Protein 3ACZ (pdb70)

Nearest PDB structures (foldseek):
  8jui-assembly1_A  TM=9.664E-01  e=5.384E-48  Bacillus cereus ATCC 14579
  7md9-assembly1_H  TM=9.501E-01  e=7.518E-49  Staphylococcus aureus
  7md1-assembly1_H  TM=9.502E-01  e=7.787E-48  Staphylococcus aureus
  7mcb-assembly1_H  TM=9.498E-01  e=2.084E-47  Staphylococcus aureus
  7mcl-assembly1_H  TM=9.515E-01  e=4.803E-46  Staphylococcus aureus

Organism: Entamoeba histolytica (NCBI:txid5759)

B-factor: mean 26.92, std 12.92, range [2.0, 111.75]

Sequence (1540 aa):
AQDITTTLLHPKGDHVLHSHAYPIFQTSTFCCFDSTQQGADLFMMGKGEGHIYSRLGNPTVEQFEEMVCSIEGAAGSAAFGSGMGAISSSTLAFLQKGDHLIAGDTLYGCTVSLFTHWLPRFGIEVDLIDTSDVEKVKAAWKPNTKMVYLESPANPTCKVSDIKGIAVVCHERGARLVVDATFTSPCFLKPLELGADIALHSVSYINGHGDVIGGVSSAKTAEDIATIKFYRKDAGSLMAPMDAFLCARGMKTLPIRMQIHMENGLKVAKFLEQHEKIVKVNHPGLESFPGHDIAKKQMTGYGSTFLFEMKSFEAAKKLMEHLKVCTLAVSLGCCVDTLIEHPASMTHAAVPENIMRKQGITPELVRISVGIENVDDIIADLKQALELWAQDITTTLLHPKGDHVLHSHAYPIFQTSTFCCFDSTQQGADLFMMGKGEGHIYSRLGNPTVEQFEEMVCSIEGAAGSAAFGSGMGAISSSTLAFLQKGDHLIAGDTLYGCTVSLFTHWLPRFGIEVDLIDTSDVEKVKAAWKPNTKMVYLESPANPTCKVSDIKGIAVVCHERGARLVVDATFTSPCFLKPLELGADIALHSVSYINGHGDVIGGVSSAKTAEDIATIKFYRKDAGSLMAPMDAFLCARGMKTLPIRMQIHMENGLKVAKFLEQHEKIVKVNHPGLESFPGHDIAKKQMTGYGSTFLFEMKSFEAAKKLMEHLKVCTLAVSLGCCVDTLIEHPASMTHAAVPENIMRKQGITPELVRISVGIENVDDIIADLKQALELAQDITTTLLHPKGDHVLHSHAYPIFQTSTFCCFDSTQQGADLFMMGKGEGHIYSRLGNPTVEQQFEEEMVCSIEGAAGSAAFGSGMGAISSSTLAFLQKGDHLIAGDTLYGCTVSLFTHWLPRFGIEVDLIDTSDVEKVKAAWKPNTKMVYLESPANPTCKVSDIKGIAVVCHERGARLVVDATFTSPCFLKPLELGADIALHSVSYINGHGDVIGGVSSAKTAEDIATIKFYRKDAGSLMAPMDAFLCARGMKTLPIRMQIHMENGLKVAKFLEQHEKIVKVNHPGLESFPGHDIAKKQMTGYGSTFLFEMKSFEAAKKLMEHLKVCTLAVSLGCCVDTLIEHPASMTHAAVPENIMRKQGITPELVRISVGIENVDDIIADLKQALELWDITTTLLHPKGDHVLHSHAYPIFQTSTFCCFDSTQQGADLFMMGKGEGHIYSRLGNPTVEQQFEEMVCSIEGAAGSAAFGSGMGAISSSTLAFLQKGDHLIAGDTLYGCTVSLFTHWLPRFGIEVDLIDTSDVEKVKAAWKPNTKMVYLESPANPTCKVSDIKGIAVVCHERGARLVVDATFTSPCFLKPLELGADIALHSVSYINGHGDVIGGVSSAKTAEDIATIKFYRKDAGSLMAPMDAFLCARGMKTLPIRMQIHMENGLKVAKFLEQHEKIVKVNHPGLESFPGHDIAKKQMTGYGSTFLFEMKSFEAAKKLMEHLKVCTLAVSLGCCVDTLIEHPASMTHAAVPENIMRKQGITPELVRISVGIENVDDIIADLKQALEL

Structure (mmCIF, N/CA/C/O backbone):
data_3ACZ
#
_entry.id   3ACZ
#
_cell.length_a   99.285
_cell.length_b   85.336
_cell.length_c   114.620
_cell.angle_alpha   90.000
_cell.angle_beta   101.960
_cell.angle_gamma   90.000
#
_symmetry.space_group_name_H-M   'P 1 21 1'
#
loop_
_entity.id
_entity.type
_entity.pdbx_description
1 polymer 'Methionine gamma-lyase'
2 non-polymer 'SULFATE ION'
3 non-polymer GLYCEROL
4 water water
#
loop_
_atom_site.group_PDB
_atom_site.id
_atom_site.type_symbol
_atom_site.label_atom_id
_atom_site.label_alt_id
_atom_site.label_comp_id
_atom_site.label_asym_id
_atom_site.label_entity_id
_atom_site.label_seq_id
_atom_site.pdbx_PDB_ins_code
_atom_site.Cartn_x
_atom_site.Cartn_y
_atom_site.Cartn_z
_atom_site.occupancy
_atom_site.B_iso_or_equiv
_atom_site.auth_seq_id
_atom_site.auth_comp_id
_atom_site.auth_asym_id
_atom_site.auth_atom_id
_atom_site.pdbx_PDB_model_num
ATOM 1 N N . ALA A 1 3 ? 0.230 -16.476 62.891 1.00 39.59 3 ALA A N 1
ATOM 2 C CA . ALA A 1 3 ? 0.182 -16.193 61.413 1.00 38.41 3 ALA A CA 1
ATOM 3 C C . ALA A 1 3 ? 1.432 -15.437 60.895 1.00 36.02 3 ALA A C 1
ATOM 4 O O . ALA A 1 3 ? 2.053 -14.641 61.609 1.00 36.70 3 ALA A O 1
ATOM 6 N N . GLN A 1 4 ? 1.802 -15.705 59.653 1.00 33.19 4 GLN A N 1
ATOM 7 C CA . GLN A 1 4 ? 3.018 -15.144 59.085 1.00 29.72 4 GLN A CA 1
ATOM 8 C C . GLN A 1 4 ? 2.856 -13.618 58.906 1.00 27.62 4 GLN A C 1
ATOM 9 O O . GLN A 1 4 ? 1.777 -13.124 58.574 1.00 26.77 4 GLN A O 1
ATOM 15 N N . ASP A 1 5 ? 3.929 -12.885 59.163 1.00 24.22 5 ASP A N 1
ATOM 16 C CA . ASP A 1 5 ? 3.897 -11.436 59.112 1.00 22.39 5 ASP A CA 1
ATOM 17 C C . ASP A 1 5 ? 3.722 -10.889 57.685 1.00 21.04 5 ASP A C 1
ATOM 18 O O . ASP A 1 5 ? 4.158 -11.507 56.696 1.00 19.34 5 ASP A O 1
ATOM 23 N N . ILE A 1 6 ? 3.045 -9.745 57.565 1.00 20.14 6 ILE A N 1
ATOM 24 C CA . ILE A 1 6 ? 2.889 -9.131 56.243 1.00 19.83 6 ILE A CA 1
ATOM 25 C C . ILE A 1 6 ? 4.236 -8.842 55.553 1.00 18.91 6 ILE A C 1
ATOM 26 O O . ILE A 1 6 ? 4.325 -8.877 54.326 1.00 17.06 6 ILE A O 1
ATOM 31 N N . THR A 1 7 ? 5.282 -8.513 56.319 1.00 18.15 7 THR A N 1
ATOM 32 C CA . THR A 1 7 ? 6.602 -8.288 55.686 1.00 19.88 7 THR A CA 1
ATOM 33 C C . THR A 1 7 ? 7.014 -9.526 54.902 1.00 19.19 7 THR A C 1
ATOM 34 O O . THR A 1 7 ? 7.403 -9.465 53.716 1.00 19.09 7 THR A O 1
ATOM 38 N N . THR A 1 8 ? 6.856 -10.680 55.550 1.00 17.66 8 THR A N 1
ATOM 39 C CA . THR A 1 8 ? 7.192 -11.952 54.945 1.00 17.04 8 THR A CA 1
ATOM 40 C C . THR A 1 8 ? 6.310 -12.309 53.738 1.00 17.61 8 THR A C 1
ATOM 41 O O . THR A 1 8 ? 6.818 -12.729 52.701 1.00 17.18 8 THR A O 1
ATOM 45 N N . THR A 1 9 ? 4.996 -12.132 53.869 1.00 16.80 9 THR A N 1
ATOM 46 C CA . THR A 1 9 ? 4.024 -12.366 52.751 1.00 18.76 9 THR A CA 1
ATOM 47 C C . THR A 1 9 ? 4.352 -11.598 51.461 1.00 18.38 9 THR A C 1
ATOM 48 O O . THR A 1 9 ? 4.318 -12.163 50.350 1.00 18.16 9 THR A O 1
ATOM 52 N N . LEU A 1 10 ? 4.654 -10.317 51.611 1.00 16.51 10 LEU A N 1
ATOM 53 C CA . LEU A 1 10 ? 4.983 -9.473 50.447 1.00 17.43 10 LEU A CA 1
ATOM 54 C C . LEU A 1 10 ? 6.301 -9.856 49.778 1.00 16.81 10 LEU A C 1
ATOM 55 O O . LEU A 1 10 ? 6.452 -9.701 48.530 1.00 18.44 10 LEU A O 1
ATOM 60 N N . LEU A 1 11 ? 7.218 -10.419 50.566 1.00 16.84 11 LEU A N 1
ATOM 61 C CA . LEU A 1 11 ? 8.522 -10.867 50.060 1.00 17.30 11 LEU A CA 1
ATOM 62 C C . LEU A 1 11 ? 8.438 -12.280 49.449 1.00 18.90 11 LEU A C 1
ATOM 63 O O . LEU A 1 11 ? 9.338 -12.701 48.712 1.00 19.44 11 LEU A O 1
ATOM 68 N N . HIS A 1 12 ? 7.337 -12.983 49.716 1.00 19.02 12 HIS A N 1
ATOM 69 C CA . HIS A 1 12 ? 7.112 -14.351 49.201 1.00 20.60 12 HIS A CA 1
ATOM 70 C C . HIS A 1 12 ? 5.725 -14.531 48.563 1.00 21.55 12 HIS A C 1
ATOM 71 O O . HIS A 1 12 ? 4.900 -15.280 49.088 1.00 20.01 12 HIS A O 1
ATOM 78 N N . PRO A 1 13 ? 5.468 -13.825 47.441 1.00 23.37 13 PRO A N 1
ATOM 79 C CA . PRO A 1 13 ? 4.136 -13.906 46.830 1.00 24.93 13 PRO A CA 1
ATOM 80 C C . PRO A 1 13 ? 3.908 -15.284 46.222 1.00 26.95 13 PRO A C 1
ATOM 81 O O . PRO A 1 13 ? 4.862 -15.924 45.762 1.00 27.31 13 PRO A O 1
ATOM 85 N N . LYS A 1 14 ? 2.668 -15.757 46.272 1.00 28.93 14 LYS A N 1
ATOM 86 C CA . LYS A 1 14 ? 2.310 -17.023 45.639 1.00 31.70 14 LYS A CA 1
ATOM 87 C C . LYS A 1 14 ? 2.600 -16.996 44.129 1.00 32.35 14 LYS A C 1
ATOM 88 O O . LYS A 1 14 ? 2.541 -15.950 43.495 1.00 32.63 14 LYS A O 1
ATOM 94 N N . GLY A 1 15 ? 2.917 -18.144 43.557 1.00 33.61 15 GLY A N 1
ATOM 95 C CA . GLY A 1 15 ? 3.144 -18.214 42.102 1.00 34.45 15 GLY A CA 1
ATOM 96 C C . GLY A 1 15 ? 4.433 -18.949 41.812 1.00 35.27 15 GLY A C 1
ATOM 97 O O . GLY A 1 15 ? 5.344 -18.984 42.645 1.00 35.16 15 GLY A O 1
ATOM 98 N N . ASP A 1 16 ? 4.517 -19.572 40.641 1.00 35.32 16 ASP A N 1
ATOM 99 C CA . ASP A 1 16 ? 5.753 -20.242 40.253 1.00 34.86 16 ASP A CA 1
ATOM 100 C C . ASP A 1 16 ? 6.714 -19.210 39.729 1.00 31.88 16 ASP A C 1
ATOM 101 O O . ASP A 1 16 ? 6.295 -18.183 39.206 1.00 32.44 16 ASP A O 1
ATOM 106 N N . HIS A 1 17 ? 8.004 -19.475 39.890 1.00 29.42 17 HIS A N 1
ATOM 107 C CA . HIS A 1 17 ? 9.008 -18.675 39.211 1.00 26.87 17 HIS A CA 1
ATOM 108 C C . HIS A 1 17 ? 8.928 -18.925 37.701 1.00 25.63 17 HIS A C 1
ATOM 109 O O . HIS A 1 17 ? 8.492 -19.996 37.268 1.00 25.90 17 HIS A O 1
ATOM 116 N N . VAL A 1 18 ? 9.336 -17.928 36.920 1.00 22.26 18 VAL A N 1
ATOM 117 C CA . VAL A 1 18 ? 9.408 -18.031 35.483 1.00 20.67 18 VAL A CA 1
ATOM 118 C C . VAL A 1 18 ? 10.860 -18.286 35.062 1.00 20.62 18 VAL A C 1
ATOM 119 O O . VAL A 1 18 ? 11.758 -17.445 35.344 1.00 19.22 18 VAL A O 1
ATOM 123 N N . LEU A 1 19 ? 11.071 -19.417 34.372 1.00 20.49 19 LEU A N 1
ATOM 124 C CA . LEU A 1 19 ? 12.396 -19.913 33.959 1.00 20.64 19 LEU A CA 1
ATOM 125 C C . LEU A 1 19 ? 13.408 -19.861 35.125 1.00 20.32 19 LEU A C 1
ATOM 126 O O . LEU A 1 19 ? 14.599 -19.526 34.931 1.00 19.03 19 LEU A O 1
ATOM 131 N N . HIS A 1 20 ? 12.908 -20.168 36.326 1.00 19.36 20 HIS A N 1
ATOM 132 C CA . HIS A 1 20 ? 13.675 -20.198 37.573 1.00 19.33 20 HIS A CA 1
ATOM 133 C C . HIS A 1 20 ? 14.210 -18.834 38.004 1.00 18.99 20 HIS A C 1
ATOM 134 O O . HIS A 1 20 ? 15.015 -18.737 38.962 1.00 17.99 20 HIS A O 1
ATOM 141 N N . SER A 1 21 ? 13.722 -17.772 37.366 1.00 17.53 21 SER A N 1
ATOM 142 C CA . SER A 1 21 ? 14.160 -16.440 37.743 1.00 17.42 21 SER A CA 1
ATOM 143 C C . SER A 1 21 ? 13.761 -16.120 39.177 1.00 17.59 21 SER A C 1
ATOM 144 O O . SER A 1 21 ? 12.616 -16.369 39.585 1.00 18.05 21 SER A O 1
ATOM 147 N N . HIS A 1 22 ? 14.704 -15.565 39.935 1.00 17.11 22 HIS A N 1
ATOM 148 C CA . HIS A 1 22 ? 14.422 -15.130 41.296 1.00 17.15 22 HIS A CA 1
ATOM 149 C C . HIS A 1 22 ? 13.524 -13.877 41.255 1.00 16.92 22 HIS A C 1
ATOM 150 O O . HIS A 1 22 ? 12.428 -13.897 41.815 1.00 16.20 22 HIS A O 1
ATOM 157 N N . ALA A 1 23 ? 13.938 -12.822 40.559 1.00 16.23 23 ALA A N 1
ATOM 158 C CA . ALA A 1 23 ? 13.017 -11.694 40.373 1.00 16.65 23 ALA A CA 1
ATOM 159 C C . ALA A 1 23 ? 11.967 -12.075 39.307 1.00 15.97 23 ALA A C 1
ATOM 160 O O . ALA A 1 23 ? 12.252 -12.831 38.378 1.00 16.92 23 ALA A O 1
ATOM 162 N N . TYR A 1 24 ? 10.746 -11.575 39.462 1.00 15.18 24 TYR A N 1
ATOM 163 C CA . TYR A 1 24 ? 9.703 -11.876 38.520 1.00 15.27 24 TYR A CA 1
ATOM 164 C C . TYR A 1 24 ? 9.955 -11.037 37.229 1.00 14.84 24 TYR A C 1
ATOM 165 O O . TYR A 1 24 ? 10.136 -9.822 37.300 1.00 14.70 24 TYR A O 1
ATOM 174 N N . PRO A 1 25 ? 10.052 -11.693 36.054 1.00 15.19 25 PRO A N 1
ATOM 175 C CA . PRO A 1 25 ? 10.392 -10.959 34.830 1.00 15.39 25 PRO A CA 1
ATOM 176 C C . PRO A 1 25 ? 9.390 -9.854 34.440 1.00 15.28 25 PRO A C 1
ATOM 177 O O . PRO A 1 25 ? 8.224 -9.866 34.852 1.00 15.14 25 PRO A O 1
ATOM 181 N N . ILE A 1 26 ? 9.849 -8.936 33.600 1.00 15.46 26 ILE A N 1
ATOM 182 C CA . ILE A 1 26 ? 9.015 -7.867 33.071 1.00 15.48 26 ILE A CA 1
ATOM 183 C C . ILE A 1 26 ? 8.510 -8.377 31.734 1.00 16.21 26 ILE A C 1
ATOM 184 O O . ILE A 1 26 ? 9.312 -8.554 30.781 1.00 16.15 26 ILE A O 1
ATOM 189 N N . PHE A 1 27 ? 7.192 -8.588 31.659 1.00 15.79 27 PHE A N 1
ATOM 190 C CA . PHE A 1 27 ? 6.598 -9.087 30.428 1.00 17.79 27 PHE A CA 1
ATOM 191 C C . PHE A 1 27 ? 6.202 -7.901 29.558 1.00 18.14 27 PHE A C 1
ATOM 192 O O . PHE A 1 27 ? 5.017 -7.543 29.474 1.00 19.56 27 PHE A O 1
ATOM 200 N N . GLN A 1 28 ? 7.212 -7.291 28.946 1.00 18.14 28 GLN A N 1
ATOM 201 C CA . GLN A 1 28 ? 7.027 -6.175 28.023 1.00 17.93 28 GLN A CA 1
ATOM 202 C C . GLN A 1 28 ? 6.554 -6.737 26.681 1.00 18.91 28 GLN A C 1
ATOM 203 O O . GLN A 1 28 ? 7.327 -6.832 25.716 1.00 17.74 28 GLN A O 1
ATOM 209 N N . THR A 1 29 ? 5.266 -7.086 26.633 1.00 19.18 29 THR A N 1
ATOM 210 C CA . THR A 1 29 ? 4.696 -7.708 25.462 1.00 19.62 29 THR A CA 1
ATOM 211 C C . THR A 1 29 ? 3.296 -7.177 25.294 1.00 21.00 29 THR A C 1
ATOM 212 O O . THR A 1 29 ? 2.661 -6.756 26.269 1.00 19.76 29 THR A O 1
ATOM 216 N N . SER A 1 30 ? 2.827 -7.168 24.054 1.00 20.79 30 SER A N 1
ATOM 217 C CA . SER A 1 30 ? 1.446 -6.784 23.844 1.00 21.80 30 SER A CA 1
ATOM 218 C C . SER A 1 30 ? 0.609 -8.074 23.788 1.00 22.32 30 SER A C 1
ATOM 219 O O . SER A 1 30 ? -0.400 -8.185 24.515 1.00 23.46 30 SER A O 1
ATOM 222 N N . THR A 1 31 ? 1.066 -9.083 23.042 1.00 21.20 31 THR A N 1
ATOM 223 C CA . THR A 1 31 ? 0.262 -10.316 22.869 1.00 22.15 31 THR A CA 1
ATOM 224 C C . THR A 1 31 ? 0.952 -11.640 23.301 1.00 22.28 31 THR A C 1
ATOM 225 O O . THR A 1 31 ? 2.124 -11.639 23.693 1.00 20.47 31 THR A O 1
ATOM 229 N N . PHE A 1 32 ? 0.199 -12.742 23.263 1.00 23.03 32 PHE A N 1
ATOM 230 C CA . PHE A 1 32 ? 0.674 -14.073 23.689 1.00 24.06 32 PHE A CA 1
ATOM 231 C C . PHE A 1 32 ? 0.332 -15.080 22.587 1.00 25.82 32 PHE A C 1
ATOM 232 O O . PHE A 1 32 ? -0.656 -14.886 21.871 1.00 27.16 32 PHE A O 1
ATOM 240 N N . CYS A 1 33 ? 1.124 -16.148 22.464 1.00 26.00 33 CYS A N 1
ATOM 241 C CA A CYS A 1 33 ? 0.934 -17.140 21.412 0.50 26.37 33 CYS A CA 1
ATOM 242 C CA B CYS A 1 33 ? 0.911 -17.128 21.406 0.50 28.15 33 CYS A CA 1
ATOM 243 C C . CYS A 1 33 ? 0.027 -18.279 21.867 1.00 27.94 33 CYS A C 1
ATOM 244 O O . CYS A 1 33 ? 0.025 -18.657 23.054 1.00 28.42 33 CYS A O 1
ATOM 249 N N . PHE A 1 34 ? -0.737 -18.832 20.931 1.00 28.89 34 PHE A N 1
ATOM 250 C CA . PHE A 1 34 ? -1.610 -19.942 21.229 1.00 30.08 34 PHE A CA 1
ATOM 251 C C . PHE A 1 34 ? -0.981 -21.232 20.711 1.00 31.96 34 PHE A C 1
ATOM 252 O O . PHE A 1 34 ? -0.384 -21.261 19.612 1.00 32.27 34 PHE A O 1
ATOM 260 N N . ASP A 1 35 ? -1.124 -22.313 21.473 1.00 33.15 35 ASP A N 1
ATOM 261 C CA . ASP A 1 35 ? -0.701 -23.640 20.986 1.00 35.36 35 ASP A CA 1
ATOM 262 C C . ASP A 1 35 ? -1.537 -24.180 19.808 1.00 36.65 35 ASP A C 1
ATOM 263 O O . ASP A 1 35 ? -1.052 -25.002 19.017 1.00 36.97 35 ASP A O 1
ATOM 268 N N . SER A 1 36 ? -2.798 -23.750 19.723 1.00 36.76 36 SER A N 1
ATOM 269 C CA . SER A 1 36 ? -3.767 -24.319 18.768 1.00 37.86 36 SER A CA 1
ATOM 270 C C . SER A 1 36 ? -5.000 -23.439 18.743 1.00 37.97 36 SER A C 1
ATOM 271 O O . SER A 1 36 ? -5.173 -22.599 19.628 1.00 36.58 36 SER A O 1
ATOM 274 N N . THR A 1 37 ? -5.857 -23.624 17.740 1.00 39.06 37 THR A N 1
ATOM 275 C CA . THR A 1 37 ? -7.101 -22.843 17.642 1.00 39.64 37 THR A CA 1
ATOM 276 C C . THR A 1 37 ? -7.977 -23.049 18.894 1.00 39.68 37 THR A C 1
ATOM 277 O O . THR A 1 37 ? -8.498 -22.078 19.478 1.00 38.85 37 THR A O 1
ATOM 281 N N . GLN A 1 38 ? -8.100 -24.312 19.306 1.00 40.59 38 GLN A N 1
ATOM 282 C CA . GLN A 1 38 ? -8.889 -24.715 20.479 1.00 41.17 38 GLN A CA 1
ATOM 283 C C . GLN A 1 38 ? -8.395 -24.101 21.796 1.00 39.44 38 GLN A C 1
ATOM 284 O O . GLN A 1 38 ? -9.192 -23.613 22.611 1.00 39.35 38 GLN A O 1
ATOM 290 N N . GLN A 1 39 ? -7.083 -24.136 22.004 1.00 38.24 39 GLN A N 1
ATOM 291 C CA . GLN A 1 39 ? -6.492 -23.575 23.206 1.00 36.03 39 GLN A CA 1
ATOM 292 C C . GLN A 1 39 ? -6.796 -22.073 23.300 1.00 34.68 39 GLN A C 1
ATOM 293 O O . GLN A 1 39 ? -7.149 -21.584 24.370 1.00 34.10 39 GLN A O 1
ATOM 299 N N . GLY A 1 40 ? -6.694 -21.368 22.168 1.00 33.69 40 GLY A N 1
ATOM 300 C CA . GLY A 1 40 ? -7.055 -19.950 22.075 1.00 31.80 40 GLY A CA 1
ATOM 301 C C . GLY A 1 40 ? -8.529 -19.664 22.299 1.00 32.22 40 GLY A C 1
ATOM 302 O O . GLY A 1 40 ? -8.886 -18.736 23.035 1.00 31.39 40 GLY A O 1
ATOM 303 N N . ALA A 1 41 ? -9.388 -20.449 21.651 1.00 33.34 41 ALA A N 1
ATOM 304 C CA . ALA A 1 41 ? -10.832 -20.332 21.824 1.00 34.42 41 ALA A CA 1
ATOM 305 C C . ALA A 1 41 ? -11.234 -20.553 23.277 1.00 34.78 41 ALA A C 1
ATOM 306 O O . ALA A 1 41 ? -12.064 -19.810 23.812 1.00 35.07 41 ALA A O 1
ATOM 308 N N . ASP A 1 42 ? -10.640 -21.571 23.908 1.00 35.18 42 ASP A N 1
ATOM 309 C CA . ASP A 1 42 ? -10.894 -21.873 25.310 1.00 35.30 42 ASP A CA 1
ATOM 310 C C . ASP A 1 42 ? -10.524 -20.698 26.227 1.00 34.54 42 ASP A C 1
ATOM 311 O O . ASP A 1 42 ? -11.337 -20.308 27.076 1.00 34.08 42 ASP A O 1
ATOM 316 N N . LEU A 1 43 ? -9.338 -20.112 26.035 1.00 33.27 43 LEU A N 1
ATOM 317 C CA . LEU A 1 43 ? -8.913 -18.959 26.856 1.00 32.66 43 LEU A CA 1
ATOM 318 C C . LEU A 1 43 ? -9.893 -17.804 26.689 1.00 32.98 43 LEU A C 1
ATOM 319 O O . LEU A 1 43 ? -10.255 -17.162 27.668 1.00 32.60 43 LEU A O 1
ATOM 324 N N . PHE A 1 44 ? -10.350 -17.561 25.456 1.00 34.22 44 PHE A N 1
ATOM 325 C CA . PHE A 1 44 ? -11.408 -16.561 25.230 1.00 35.39 44 PHE A CA 1
ATOM 326 C C . PHE A 1 44 ? -12.747 -16.851 25.951 1.00 37.47 44 PHE A C 1
ATOM 327 O O . PHE A 1 44 ? -13.469 -15.906 26.283 1.00 37.45 44 PHE A O 1
ATOM 335 N N . MET A 1 45 ? -13.040 -18.137 26.192 1.00 38.39 45 MET A N 1
ATOM 336 C CA A MET A 1 45 ? -14.219 -18.589 26.944 0.50 40.23 45 MET A CA 1
ATOM 337 C CA B MET A 1 45 ? -14.235 -18.525 26.952 0.50 40.40 45 MET A CA 1
ATOM 338 C C . MET A 1 45 ? -13.937 -18.700 28.448 1.00 40.32 45 MET A C 1
ATOM 339 O O . MET A 1 45 ? -14.796 -19.147 29.220 1.00 41.95 45 MET A O 1
ATOM 348 N N . GLY A 1 46 ? -12.728 -18.319 28.867 1.00 39.38 46 GLY A N 1
ATOM 349 C CA . GLY A 1 46 ? -12.340 -18.403 30.276 1.00 39.26 46 GLY A CA 1
ATOM 350 C C . GLY A 1 46 ? -12.048 -19.823 30.721 1.00 39.79 46 GLY A C 1
ATOM 351 O O . GLY A 1 46 ? -12.053 -20.109 31.897 1.00 39.13 46 GLY A O 1
ATOM 352 N N . LYS A 1 47 ? -11.798 -20.705 29.763 1.00 40.68 47 LYS A N 1
ATOM 353 C CA . LYS A 1 47 ? -11.497 -22.100 30.030 1.00 42.04 47 LYS A CA 1
ATOM 354 C C . LYS A 1 47 ? -9.982 -22.332 29.935 1.00 41.30 47 LYS A C 1
ATOM 355 O O . LYS A 1 47 ? -9.329 -21.925 28.950 1.00 40.45 47 LYS A O 1
ATOM 361 N N . GLY A 1 48 ? -9.433 -22.990 30.955 1.00 40.77 48 GLY A N 1
ATOM 362 C CA . GLY A 1 48 ? -8.008 -23.303 31.012 1.00 40.29 48 GLY A CA 1
ATOM 363 C C . GLY A 1 48 ? -7.169 -22.184 31.609 1.00 39.36 48 GLY A C 1
ATOM 364 O O . GLY A 1 48 ? -7.698 -21.154 32.045 1.00 39.37 48 GLY A O 1
ATOM 365 N N . GLU A 1 49 ? -5.855 -22.394 31.635 1.00 38.52 49 GLU A N 1
ATOM 366 C CA . GLU A 1 49 ? -4.913 -21.453 32.230 1.00 37.39 49 GLU A CA 1
ATOM 367 C C . GLU A 1 49 ? -3.997 -20.867 31.151 1.00 35.51 49 GLU A C 1
ATOM 368 O O . GLU A 1 49 ? -3.575 -21.582 30.228 1.00 35.26 49 GLU A O 1
ATOM 374 N N . GLY A 1 50 ? -3.677 -19.582 31.278 1.00 32.79 50 GLY A N 1
ATOM 375 C CA . GLY A 1 50 ? -2.896 -18.892 30.256 1.00 30.85 50 GLY A CA 1
ATOM 376 C C . GLY A 1 50 ? -3.294 -17.445 30.013 1.00 28.76 50 GLY A C 1
ATOM 377 O O . GLY A 1 50 ? -4.201 -16.902 30.688 1.00 28.97 50 GLY A O 1
ATOM 378 N N . HIS A 1 51 ? -2.607 -16.829 29.055 1.00 26.10 51 HIS A N 1
ATOM 379 C CA . HIS A 1 51 ? -2.778 -15.408 28.732 1.00 24.77 51 HIS A CA 1
ATOM 380 C C . HIS A 1 51 ? -3.122 -15.226 27.261 1.00 24.88 51 HIS A C 1
ATOM 381 O O . HIS A 1 51 ? -2.923 -16.133 26.468 1.00 25.41 51 HIS A O 1
ATOM 388 N N . ILE A 1 52 ? -3.678 -14.063 26.928 1.00 24.37 52 ILE A N 1
ATOM 389 C CA . ILE A 1 52 ? -4.135 -13.762 25.580 1.00 24.70 52 ILE A CA 1
ATOM 390 C C . ILE A 1 52 ? -3.487 -12.456 25.072 1.00 23.19 52 ILE A C 1
ATOM 391 O O . ILE A 1 52 ? -2.962 -12.421 23.982 1.00 23.70 52 ILE A O 1
ATOM 396 N N . TYR A 1 53 ? -3.541 -11.394 25.882 1.00 21.57 53 TYR A N 1
ATOM 397 C CA . TYR A 1 53 ? -3.233 -10.043 25.413 1.00 21.20 53 TYR A CA 1
ATOM 398 C C . TYR A 1 53 ? -3.128 -9.174 26.664 1.00 20.84 53 TYR A C 1
ATOM 399 O O . TYR A 1 53 ? -3.965 -9.314 27.561 1.00 19.28 53 TYR A O 1
ATOM 408 N N . SER A 1 54 ? -2.117 -8.304 26.747 1.00 20.28 54 SER A N 1
ATOM 409 C CA . SER A 1 54 ? -1.802 -7.632 28.024 1.00 21.34 54 SER A CA 1
ATOM 410 C C . SER A 1 54 ? -2.928 -6.797 28.635 1.00 21.49 54 SER A C 1
ATOM 411 O O . SER A 1 54 ? -3.044 -6.706 29.868 1.00 21.30 54 SER A O 1
ATOM 414 N N . ARG A 1 55 ? -3.761 -6.190 27.782 1.00 21.63 55 ARG A N 1
ATOM 415 C CA . ARG A 1 55 ? -4.939 -5.476 28.296 1.00 22.17 55 ARG A CA 1
ATOM 416 C C . ARG A 1 55 ? -5.859 -6.399 29.126 1.00 22.52 55 ARG A C 1
ATOM 417 O O . ARG A 1 55 ? -6.391 -5.974 30.163 1.00 22.20 55 ARG A O 1
ATOM 425 N N . LEU A 1 56 ? -6.045 -7.646 28.676 1.00 21.40 56 LEU A N 1
ATOM 426 C CA . LEU A 1 56 ? -6.859 -8.603 29.439 1.00 22.24 56 LEU A CA 1
ATOM 427 C C . LEU A 1 56 ? -6.095 -9.135 30.652 1.00 21.57 56 LEU A C 1
ATOM 428 O O . LEU A 1 56 ? -6.671 -9.313 31.732 1.00 22.08 56 LEU A O 1
ATOM 433 N N . GLY A 1 57 ? -4.798 -9.365 30.483 1.00 20.83 57 GLY A N 1
ATOM 434 C CA . GLY A 1 57 ? -3.988 -9.798 31.627 1.00 21.01 57 GLY A CA 1
ATOM 435 C C . GLY A 1 57 ? -2.520 -9.924 31.276 1.00 21.09 57 GLY A C 1
ATOM 436 O O . GLY A 1 57 ? -2.157 -10.574 30.298 1.00 21.70 57 GLY A O 1
ATOM 437 N N . ASN A 1 58 ? -1.678 -9.302 32.102 1.00 20.02 58 ASN A N 1
ATOM 438 C CA . ASN A 1 58 ? -0.236 -9.362 31.899 1.00 18.29 58 ASN A CA 1
ATOM 439 C C . ASN A 1 58 ? 0.409 -10.034 33.126 1.00 17.05 58 ASN A C 1
ATOM 440 O O . ASN A 1 58 ? 0.107 -9.644 34.268 1.00 16.59 58 ASN A O 1
ATOM 445 N N . PRO A 1 59 ? 1.320 -11.008 32.914 1.00 17.33 59 PRO A N 1
ATOM 446 C CA . PRO A 1 59 ? 1.861 -11.721 34.095 1.00 17.11 59 PRO A CA 1
ATOM 447 C C . PRO A 1 59 ? 2.523 -10.800 35.155 1.00 16.57 59 PRO A C 1
ATOM 448 O O . PRO A 1 59 ? 2.339 -11.013 36.360 1.00 16.30 59 PRO A O 1
ATOM 452 N N . THR A 1 60 ? 3.273 -9.785 34.720 1.00 16.49 60 THR A N 1
ATOM 453 C CA . THR A 1 60 ? 3.967 -8.913 35.685 1.00 16.06 60 THR A CA 1
ATOM 454 C C . THR A 1 60 ? 2.973 -8.078 36.475 1.00 15.68 60 THR A C 1
ATOM 455 O O . THR A 1 60 ? 3.127 -7.830 37.683 1.00 15.35 60 THR A O 1
ATOM 459 N N . VAL A 1 61 ? 1.932 -7.612 35.796 1.00 15.77 61 VAL A N 1
ATOM 460 C CA . VAL A 1 61 ? 0.879 -6.830 36.434 1.00 15.48 61 VAL A CA 1
ATOM 461 C C . VAL A 1 61 ? 0.064 -7.711 37.402 1.00 15.64 61 VAL A C 1
ATOM 462 O O . VAL A 1 61 ? -0.260 -7.297 38.529 1.00 15.06 61 VAL A O 1
ATOM 466 N N . GLU A 1 62 ? -0.267 -8.930 36.960 1.00 16.52 62 GLU A N 1
ATOM 467 C CA . GLU A 1 62 ? -0.970 -9.910 37.823 1.00 16.01 62 GLU A CA 1
ATOM 468 C C . GLU A 1 62 ? -0.227 -10.224 39.135 1.00 16.95 62 GLU A C 1
ATOM 469 O O . GLU A 1 62 ? -0.853 -10.337 40.191 1.00 16.42 62 GLU A O 1
ATOM 475 N N . GLN A 1 63 ? 1.096 -10.333 39.068 1.00 17.20 63 GLN A N 1
ATOM 476 C CA . GLN A 1 63 ? 1.951 -10.489 40.239 1.00 17.92 63 GLN A CA 1
ATOM 477 C C . GLN A 1 63 ? 1.758 -9.369 41.257 1.00 16.85 63 GLN A C 1
ATOM 478 O O . GLN A 1 63 ? 1.618 -9.621 42.455 1.00 15.08 63 GLN A O 1
ATOM 484 N N . PHE A 1 64 ? 1.758 -8.130 40.774 1.00 15.57 64 PHE A N 1
ATOM 485 C CA . PHE A 1 64 ? 1.530 -6.987 41.635 1.00 15.15 64 PHE A CA 1
ATOM 486 C C . PHE A 1 64 ? 0.088 -7.021 42.175 1.00 15.75 64 PHE A C 1
ATOM 487 O O . PHE A 1 64 ? -0.149 -6.770 43.366 1.00 14.98 64 PHE A O 1
ATOM 495 N N . GLU A 1 65 ? -0.880 -7.367 41.316 1.00 14.59 65 GLU A N 1
ATOM 496 C CA . GLU A 1 65 ? -2.256 -7.476 41.792 1.00 14.57 65 GLU A CA 1
ATOM 497 C C . GLU A 1 65 ? -2.374 -8.494 42.931 1.00 14.65 65 GLU A C 1
ATOM 498 O O . GLU A 1 65 ? -3.091 -8.258 43.906 1.00 14.53 65 GLU A O 1
ATOM 504 N N . GLU A 1 66 ? -1.721 -9.641 42.771 1.00 14.88 66 GLU A N 1
ATOM 505 C CA . GLU A 1 66 ? -1.696 -10.658 43.843 1.00 16.25 66 GLU A CA 1
ATOM 506 C C . GLU A 1 66 ? -1.123 -10.138 45.159 1.00 15.74 66 GLU A C 1
ATOM 507 O O . GLU A 1 66 ? -1.623 -10.486 46.236 1.00 14.92 66 GLU A O 1
ATOM 513 N N . MET A 1 67 ? -0.078 -9.319 45.089 1.00 15.86 67 MET A N 1
ATOM 514 C CA . MET A 1 67 ? 0.518 -8.807 46.335 1.00 16.00 67 MET A CA 1
ATOM 515 C C . MET A 1 67 ? -0.491 -7.907 47.078 1.00 15.85 67 MET A C 1
ATOM 516 O O . MET A 1 67 ? -0.657 -8.020 48.311 1.00 15.23 67 MET A O 1
ATOM 521 N N . VAL A 1 68 ? -1.157 -7.020 46.334 1.00 15.18 68 VAL A N 1
ATOM 522 C CA . VAL A 1 68 ? -2.145 -6.132 46.951 1.00 14.71 68 VAL A CA 1
ATOM 523 C C . VAL A 1 68 ? -3.332 -6.930 47.489 1.00 14.74 68 VAL A C 1
ATOM 524 O O . VAL A 1 68 ? -3.787 -6.727 48.624 1.00 14.32 68 VAL A O 1
ATOM 528 N N . CYS A 1 69 ? -3.784 -7.908 46.708 1.00 15.45 69 CYS A N 1
ATOM 529 C CA . CYS A 1 69 ? -4.900 -8.724 47.121 1.00 15.88 69 CYS A CA 1
ATOM 530 C C . CYS A 1 69 ? -4.599 -9.417 48.451 1.00 17.41 69 CYS A C 1
ATOM 531 O O . CYS A 1 69 ? -5.490 -9.500 49.312 1.00 17.88 69 CYS A O 1
ATOM 534 N N . SER A 1 70 ? -3.346 -9.852 48.636 1.00 17.40 70 SER A N 1
ATOM 535 C CA . SER A 1 70 ? -2.945 -10.579 49.845 1.00 19.02 70 SER A CA 1
ATOM 536 C C . SER A 1 70 ? -2.947 -9.651 51.054 1.00 18.08 70 SER A C 1
ATOM 537 O O . SER A 1 70 ? -3.267 -10.083 52.150 1.00 20.32 70 SER A O 1
ATOM 540 N N . ILE A 1 71 ? -2.583 -8.395 50.889 1.00 17.02 71 ILE A N 1
ATOM 541 C CA . ILE A 1 71 ? -2.594 -7.506 52.069 1.00 16.76 71 ILE A CA 1
ATOM 542 C C . ILE A 1 71 ? -4.013 -6.979 52.374 1.00 17.07 71 ILE A C 1
ATOM 543 O O . ILE A 1 71 ? -4.366 -6.777 53.540 1.00 16.65 71 ILE A O 1
ATOM 548 N N . GLU A 1 72 ? -4.833 -6.793 51.335 1.00 15.72 72 GLU A N 1
ATOM 549 C CA . GLU A 1 72 ? -6.224 -6.325 51.531 1.00 16.59 72 GLU A CA 1
ATOM 550 C C . GLU A 1 72 ? -7.145 -7.393 52.084 1.00 17.40 72 GLU A C 1
ATOM 551 O O . GLU A 1 72 ? -8.176 -7.061 52.657 1.00 18.09 72 GLU A O 1
ATOM 557 N N . GLY A 1 73 ? -6.802 -8.661 51.889 1.00 17.49 73 GLY A N 1
ATOM 558 C CA . GLY A 1 73 ? -7.705 -9.769 52.258 1.00 17.68 73 GLY A CA 1
ATOM 559 C C . GLY A 1 73 ? -8.892 -9.816 51.287 1.00 18.41 73 GLY A C 1
ATOM 560 O O . GLY A 1 73 ? -10.025 -10.115 51.680 1.00 17.51 73 GLY A O 1
ATOM 561 N N . ALA A 1 74 ? -8.642 -9.525 50.009 1.00 16.78 74 ALA A N 1
ATOM 562 C CA . ALA A 1 74 ? -9.719 -9.430 49.010 1.00 16.44 74 ALA A CA 1
ATOM 563 C C . ALA A 1 74 ? -9.960 -10.722 48.211 1.00 16.86 74 ALA A C 1
ATOM 564 O O . ALA A 1 74 ? -9.183 -11.668 48.296 1.00 16.20 74 ALA A O 1
ATOM 566 N N . ALA A 1 75 ? -11.004 -10.718 47.376 1.00 16.10 75 ALA A N 1
ATOM 567 C CA . ALA A 1 75 ? -11.251 -11.831 46.431 1.00 16.27 75 ALA A CA 1
ATOM 568 C C . ALA A 1 75 ? -10.345 -11.638 45.204 1.00 17.32 75 ALA A C 1
ATOM 569 O O . ALA A 1 7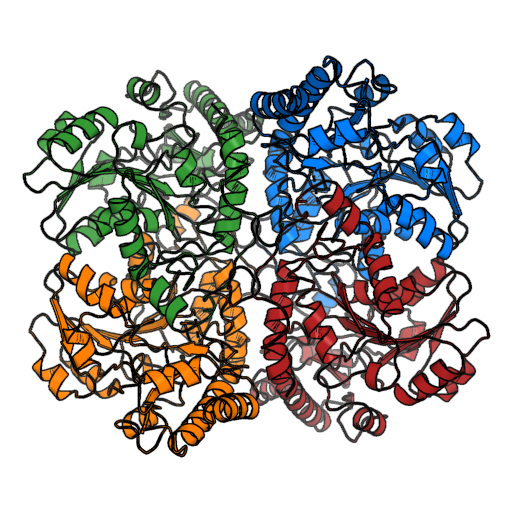5 ? -9.948 -12.606 44.567 1.00 16.13 75 ALA A O 1
ATOM 571 N N . GLY A 1 76 ? -10.013 -10.382 44.883 1.00 15.47 76 GLY A N 1
ATOM 572 C CA . GLY A 1 76 ? -9.143 -10.117 43.744 1.00 15.64 76 GLY A CA 1
ATOM 573 C C . GLY A 1 76 ? -8.771 -8.657 43.712 1.00 15.36 76 GLY A C 1
ATOM 574 O O . GLY A 1 76 ? -9.471 -7.834 44.311 1.00 15.54 76 GLY A O 1
ATOM 575 N N . SER A 1 77 ? -7.702 -8.329 42.989 1.00 14.92 77 SER A N 1
ATOM 576 C CA . SER A 1 77 ? -7.308 -6.940 42.808 1.00 14.66 77 SER A CA 1
ATOM 577 C C . SER A 1 77 ? -7.083 -6.624 41.334 1.00 14.79 77 SER A C 1
ATOM 578 O O . SER A 1 77 ? -6.702 -7.495 40.577 1.00 15.01 77 SER A O 1
ATOM 581 N N . ALA A 1 78 ? -7.288 -5.366 40.960 1.00 14.71 78 ALA A N 1
ATOM 582 C CA . ALA A 1 78 ? -7.050 -4.913 39.591 1.00 14.90 78 ALA A CA 1
ATOM 583 C C . ALA A 1 78 ? -6.129 -3.682 39.659 1.00 14.77 78 ALA A C 1
ATOM 584 O O . ALA A 1 78 ? -6.420 -2.730 40.408 1.00 14.54 78 ALA A O 1
ATOM 586 N N . ALA A 1 79 ? -5.038 -3.711 38.881 1.00 14.80 79 ALA A N 1
ATOM 587 C CA . ALA A 1 79 ? -4.114 -2.556 38.760 1.00 14.72 79 ALA A CA 1
ATOM 588 C C . ALA A 1 79 ? -4.497 -1.655 37.588 1.00 15.03 79 ALA A C 1
ATOM 589 O O . ALA A 1 79 ? -5.032 -2.149 36.567 1.00 16.69 79 ALA A O 1
ATOM 591 N N . PHE A 1 80 ? -4.198 -0.362 37.714 1.00 15.00 80 PHE A N 1
ATOM 592 C CA . PHE A 1 80 ? -4.574 0.666 36.722 1.00 15.36 80 PHE A CA 1
ATOM 593 C C . PHE A 1 80 ? -3.386 1.597 36.446 1.00 15.45 80 PHE A C 1
ATOM 594 O O . PHE A 1 80 ? -2.384 1.620 37.204 1.00 15.19 80 PHE A O 1
ATOM 602 N N . GLY A 1 81 ? -3.525 2.387 35.384 1.00 16.02 81 GLY A N 1
ATOM 603 C CA . GLY A 1 81 ? -2.534 3.368 34.989 1.00 16.42 81 GLY A CA 1
ATOM 604 C C . GLY A 1 81 ? -2.459 4.515 35.999 1.00 16.21 81 GLY A C 1
ATOM 605 O O . GLY A 1 81 ? -1.529 5.312 35.959 1.00 16.86 81 GLY A O 1
ATOM 606 N N . SER A 1 82 ? -3.409 4.596 36.924 1.00 15.72 82 SER A N 1
ATOM 607 C CA . SER A 1 82 ? -3.393 5.704 37.897 1.00 15.66 82 SER A CA 1
ATOM 608 C C . SER A 1 82 ? -4.455 5.441 38.955 1.00 15.39 82 SER A C 1
ATOM 609 O O . SER A 1 82 ? -5.348 4.629 38.737 1.00 15.61 82 SER A O 1
ATOM 612 N N . GLY A 1 83 ? -4.332 6.106 40.102 1.00 15.25 83 GLY A N 1
ATOM 613 C CA . GLY A 1 83 ? -5.359 6.108 41.147 1.00 15.10 83 GLY A CA 1
ATOM 614 C C . GLY A 1 83 ? -6.681 6.523 40.494 1.00 15.41 83 GLY A C 1
ATOM 615 O O . GLY A 1 83 ? -7.723 5.911 40.762 1.00 15.33 83 GLY A O 1
ATOM 616 N N . MET A 1 84 ? -6.662 7.557 39.646 1.00 15.85 84 MET A N 1
ATOM 617 C CA . MET A 1 84 ? -7.909 7.984 39.026 1.00 16.23 84 MET A CA 1
ATOM 618 C C . MET A 1 84 ? -8.505 6.881 38.155 1.00 16.25 84 MET A C 1
ATOM 619 O O . MET A 1 84 ? -9.732 6.779 38.103 1.00 16.59 84 MET A O 1
ATOM 624 N N . GLY A 1 85 ? -7.664 6.062 37.486 1.00 16.17 85 GLY A N 1
ATOM 625 C CA . GLY A 1 85 ? -8.157 4.891 36.739 1.00 16.21 85 GLY A CA 1
ATOM 626 C C . GLY A 1 85 ? -8.883 3.939 37.693 1.00 16.54 85 GLY A C 1
ATOM 627 O O . GLY A 1 85 ? -9.977 3.429 37.377 1.00 16.81 85 GLY A O 1
ATOM 628 N N . ALA A 1 86 ? -8.286 3.712 38.860 1.00 15.43 86 ALA A N 1
ATOM 629 C CA . ALA A 1 86 ? -8.902 2.860 39.903 1.00 15.24 86 ALA A CA 1
ATOM 630 C C . ALA A 1 86 ? -10.248 3.431 40.386 1.00 15.79 86 ALA A C 1
ATOM 631 O O . ALA A 1 86 ? -11.223 2.677 40.543 1.00 16.03 86 ALA A O 1
ATOM 633 N N . ILE A 1 87 ? -10.280 4.745 40.638 1.00 15.91 87 ILE A N 1
ATOM 634 C CA . ILE A 1 87 ? -11.490 5.405 41.159 1.00 16.12 87 ILE A CA 1
ATOM 635 C C . ILE A 1 87 ? -12.625 5.383 40.114 1.00 16.44 87 ILE A C 1
ATOM 636 O O . ILE A 1 87 ? -13.761 4.976 40.424 1.00 16.01 87 ILE A O 1
ATOM 641 N N . SER A 1 88 ? -12.317 5.794 38.879 1.00 16.32 88 SER A N 1
ATOM 642 C CA . SER A 1 88 ? -13.281 5.695 37.783 1.00 17.89 88 SER A CA 1
ATOM 643 C C . SER A 1 88 ? -13.828 4.281 37.593 1.00 17.79 88 SER A C 1
ATOM 644 O O . SER A 1 88 ? -15.045 4.065 37.428 1.00 17.77 88 SER A O 1
ATOM 647 N N . SER A 1 89 ? -12.920 3.317 37.619 1.00 17.02 89 SER A N 1
ATOM 648 C CA . SER A 1 89 ? -13.306 1.918 37.357 1.00 18.08 89 SER A CA 1
ATOM 649 C C . SER A 1 89 ? -14.019 1.229 38.528 1.00 17.58 89 SER A C 1
ATOM 650 O O . SER A 1 89 ? -14.638 0.196 38.320 1.00 20.49 89 SER A O 1
ATOM 653 N N . SER A 1 90 ? -13.922 1.774 39.740 1.00 17.42 90 SER A N 1
ATOM 654 C CA . SER A 1 90 ? -14.585 1.210 40.922 1.00 17.01 90 SER A CA 1
ATOM 655 C C . SER A 1 90 ? -15.947 1.865 41.140 1.00 17.32 90 SER A C 1
ATOM 656 O O . SER A 1 90 ? -16.697 1.451 42.028 1.00 16.32 90 SER A O 1
ATOM 659 N N . THR A 1 91 ? -16.232 2.924 40.378 1.00 16.19 91 THR A N 1
ATOM 660 C CA . THR A 1 91 ? -17.476 3.661 40.541 1.00 16.86 91 THR A CA 1
ATOM 661 C C . THR A 1 91 ? -18.332 3.474 39.279 1.00 18.24 91 THR A C 1
ATOM 662 O O . THR A 1 91 ? -19.432 2.920 39.336 1.00 18.97 91 THR A O 1
ATOM 666 N N . LEU A 1 92 ? -17.792 3.874 38.135 1.00 17.25 92 LEU A N 1
ATOM 667 C CA . LEU A 1 92 ? -18.529 3.768 36.893 1.00 17.80 92 LEU A CA 1
ATOM 668 C C . LEU A 1 92 ? -18.708 2.322 36.408 1.00 17.81 92 LEU A C 1
ATOM 669 O O . LEU A 1 92 ? -19.535 2.063 35.547 1.00 18.30 92 LEU A O 1
ATOM 674 N N . ALA A 1 93 ? -17.989 1.360 36.996 1.00 17.35 93 ALA A N 1
ATOM 675 C CA . ALA A 1 93 ? -18.262 -0.044 36.621 1.00 17.45 93 ALA A CA 1
ATOM 676 C C . ALA A 1 93 ? -19.610 -0.493 37.200 1.00 17.66 93 ALA A C 1
ATOM 677 O O . ALA A 1 93 ? -20.188 -1.474 36.727 1.00 18.06 93 ALA A O 1
ATOM 679 N N . PHE A 1 94 ? -20.123 0.248 38.177 1.00 17.75 94 PHE A N 1
ATOM 680 C CA . PHE A 1 94 ? -21.370 -0.138 38.850 1.00 18.45 94 PHE A CA 1
ATOM 681 C C . PHE A 1 94 ? -22.511 0.851 38.698 1.00 19.22 94 PHE A C 1
ATOM 682 O O . PHE A 1 94 ? -23.673 0.434 38.585 1.00 19.09 94 PHE A O 1
ATOM 690 N N . LEU A 1 95 ? -22.202 2.150 38.700 1.00 18.63 95 LEU A N 1
ATOM 691 C CA . LEU A 1 95 ? -23.267 3.160 38.703 1.00 19.37 95 LEU A CA 1
ATOM 692 C C . LEU A 1 95 ? -23.762 3.368 37.285 1.00 21.05 95 LEU A C 1
ATOM 693 O O . LEU A 1 95 ? -22.955 3.469 36.354 1.00 21.34 95 LEU A O 1
ATOM 698 N N . GLN A 1 96 ? -25.078 3.450 37.125 1.00 21.58 96 GLN A N 1
ATOM 699 C CA . GLN A 1 96 ? -25.648 3.782 35.847 1.00 23.08 96 GLN A CA 1
ATOM 700 C C . GLN A 1 96 ? -26.687 4.894 35.973 1.00 23.34 96 GLN A C 1
ATOM 701 O O . GLN A 1 96 ? -27.036 5.308 37.076 1.00 22.24 96 GLN A O 1
ATOM 707 N N . LYS A 1 97 ? -27.175 5.368 34.830 1.00 23.67 97 LYS A N 1
ATOM 708 C CA . LYS A 1 97 ? -28.186 6.412 34.811 1.00 24.96 97 LYS A CA 1
ATOM 709 C C . LYS A 1 97 ? -29.353 6.054 35.740 1.00 23.85 97 LYS A C 1
ATOM 710 O O . LYS A 1 97 ? -29.872 4.936 35.709 1.00 22.53 97 LYS A O 1
ATOM 716 N N . GLY A 1 98 ? -29.744 7.018 36.562 1.00 23.63 98 GLY A N 1
ATOM 717 C CA . GLY A 1 98 ? -30.843 6.815 37.515 1.00 24.35 98 GLY A CA 1
ATOM 718 C C . GLY A 1 98 ? -30.365 6.407 38.909 1.00 23.23 98 GLY A C 1
ATOM 719 O O . GLY A 1 98 ? -31.139 6.463 39.874 1.00 22.59 98 GLY A O 1
ATOM 720 N N . ASP A 1 99 ? -29.096 6.002 39.014 1.00 22.61 99 ASP A N 1
ATOM 721 C CA . ASP A 1 99 ? -28.498 5.637 40.317 1.00 22.15 99 ASP A CA 1
ATOM 722 C C . ASP A 1 99 ? -28.043 6.884 41.080 1.00 21.83 99 ASP A C 1
ATOM 723 O O . ASP A 1 99 ? -27.799 7.943 40.481 1.00 22.37 99 ASP A O 1
ATOM 728 N N . HIS A 1 100 ? -27.908 6.737 42.396 1.00 20.42 100 HIS A N 1
ATOM 729 C CA . HIS A 1 100 ? -27.463 7.823 43.265 1.00 19.70 100 HIS A CA 1
ATOM 730 C C . HIS A 1 100 ? -26.204 7.401 44.063 1.00 18.80 100 HIS A C 1
ATOM 731 O O . HIS A 1 100 ? -26.077 6.264 44.555 1.00 18.44 100 HIS A O 1
ATOM 738 N N . LEU A 1 101 ? -25.263 8.327 44.144 1.00 18.72 101 LEU A N 1
ATOM 739 C CA . LEU A 1 101 ? -24.015 8.169 44.866 1.00 18.19 101 LEU A CA 1
ATOM 740 C C . LEU A 1 101 ? -23.978 9.190 45.991 1.00 18.30 101 LEU A C 1
ATOM 741 O O . LEU A 1 101 ? -24.243 10.379 45.767 1.00 18.82 101 LEU A O 1
ATOM 746 N N . ILE A 1 102 ? -23.641 8.738 47.196 1.00 18.12 102 ILE A N 1
ATOM 747 C CA . ILE A 1 102 ? -23.295 9.642 48.289 1.00 18.03 102 ILE A CA 1
ATOM 748 C C . ILE A 1 102 ? -21.786 9.587 48.432 1.00 17.74 102 ILE A C 1
ATOM 749 O O . ILE A 1 102 ? -21.235 8.496 48.535 1.00 18.03 102 ILE A O 1
ATOM 754 N N . ALA A 1 103 ? -21.100 10.731 48.385 1.00 17.79 103 ALA A N 1
ATOM 755 C CA . ALA A 1 103 ? -19.620 10.717 48.567 1.00 17.89 103 ALA A CA 1
ATOM 756 C C . ALA A 1 103 ? -19.227 11.757 49.612 1.00 18.28 103 ALA A C 1
ATOM 757 O O . ALA A 1 103 ? -19.971 12.684 49.843 1.00 19.02 103 ALA A O 1
ATOM 759 N N . GLY A 1 104 ? -18.058 11.600 50.219 1.00 18.42 104 GLY A N 1
ATOM 760 C CA . GLY A 1 104 ? -17.535 12.586 51.153 1.00 20.45 104 GLY A CA 1
ATOM 761 C C . GLY A 1 104 ? -17.393 13.965 50.536 1.00 22.65 104 GLY A C 1
ATOM 762 O O . GLY A 1 104 ? -17.221 14.116 49.314 1.00 22.18 104 GLY A O 1
ATOM 763 N N . ASP A 1 105 ? -17.463 14.993 51.372 1.00 24.02 105 ASP A N 1
ATOM 764 C CA . ASP A 1 105 ? -17.358 16.351 50.844 1.00 25.80 105 ASP A CA 1
ATOM 765 C C . ASP A 1 105 ? -15.912 16.842 50.819 1.00 26.48 105 ASP A C 1
ATOM 766 O O . ASP A 1 105 ? -15.645 17.930 50.343 1.00 28.21 105 ASP A O 1
ATOM 771 N N . THR A 1 106 ? -14.991 16.048 51.336 1.00 26.82 106 THR A N 1
ATOM 772 C CA . THR A 1 106 ? -13.577 16.410 51.314 1.00 28.35 106 THR A CA 1
ATOM 773 C C . THR A 1 106 ? -12.853 15.232 50.710 1.00 27.61 106 THR A C 1
ATOM 774 O O . THR A 1 106 ? -12.713 14.124 51.309 1.00 29.15 106 THR A O 1
ATOM 778 N N . LEU A 1 107 ? -12.517 15.416 49.452 1.00 26.42 107 LEU A N 1
ATOM 779 C CA . LEU A 1 107 ? -11.959 14.332 48.653 1.00 24.93 107 LEU A CA 1
ATOM 780 C C . LEU A 1 107 ? -10.844 14.936 47.882 1.00 25.01 107 LEU A C 1
ATOM 781 O O . LEU A 1 107 ? -10.826 16.161 47.653 1.00 25.60 107 LEU A O 1
ATOM 786 N N . TYR A 1 108 ? -9.925 14.073 47.476 1.00 23.91 108 TYR A N 1
ATOM 787 C CA . TYR A 1 108 ? -8.909 14.400 46.518 1.00 23.76 108 TYR A CA 1
ATOM 788 C C . TYR A 1 108 ? -9.509 15.201 45.339 1.00 23.62 108 TYR A C 1
ATOM 789 O O . TYR A 1 108 ? -10.621 14.881 44.869 1.00 22.08 108 TYR A O 1
ATOM 798 N N . GLY A 1 109 ? -8.790 16.233 44.870 1.00 23.38 109 GLY A N 1
ATOM 799 C CA . GLY A 1 109 ? -9.369 17.193 43.898 1.00 23.44 109 GLY A CA 1
ATOM 800 C C . GLY A 1 109 ? -9.937 16.573 42.634 1.00 22.85 109 GLY A C 1
ATOM 801 O O . GLY A 1 109 ? -11.042 16.920 42.204 1.00 24.50 109 GLY A O 1
ATOM 802 N N . CYS A 1 110 ? -9.191 15.673 41.997 1.00 22.44 110 CYS A N 1
ATOM 803 C CA . CYS A 1 110 ? -9.681 15.078 40.726 1.00 21.45 110 CYS A CA 1
ATOM 804 C C . CYS A 1 110 ? -10.835 14.110 40.973 1.00 20.01 110 CYS A C 1
ATOM 805 O O . CYS A 1 110 ? -11.634 13.832 40.084 1.00 20.07 110 CYS A O 1
ATOM 808 N N . THR A 1 111 ? -10.933 13.581 42.189 1.00 19.62 111 THR A N 1
ATOM 809 C CA . THR A 1 111 ? -12.114 12.807 42.553 1.00 19.07 111 THR A CA 1
ATOM 810 C C . THR A 1 111 ? -13.308 13.751 42.611 1.00 20.22 111 THR A C 1
ATOM 811 O O . THR A 1 111 ? -14.363 13.452 42.049 1.00 20.48 111 THR A O 1
ATOM 815 N N . VAL A 1 112 ? -13.139 14.927 43.218 1.00 21.36 112 VAL A N 1
ATOM 816 C CA . VAL A 1 112 ? -14.232 15.913 43.143 1.00 23.13 112 VAL A CA 1
ATOM 817 C C . VAL A 1 112 ? -14.584 16.195 41.649 1.00 23.73 112 VAL A C 1
ATOM 818 O O . VAL A 1 112 ? -15.765 16.228 41.259 1.00 25.14 112 VAL A O 1
ATOM 822 N N . SER A 1 113 ? -13.566 16.352 40.809 1.00 23.19 113 SER A N 1
ATOM 823 C CA . SER A 1 113 ? -13.799 16.616 39.378 1.00 23.14 113 SER A CA 1
ATOM 824 C C . SER A 1 113 ? -14.614 15.501 38.677 1.00 22.20 113 SER A C 1
ATOM 825 O O . SER A 1 113 ? -15.578 15.796 37.921 1.00 22.62 113 SER A O 1
ATOM 828 N N . LEU A 1 114 ? -14.215 14.243 38.906 1.00 20.96 114 LEU A N 1
ATOM 829 C CA . LEU A 1 114 ? -14.903 13.071 38.360 1.00 20.56 114 LEU A CA 1
ATOM 830 C C . LEU A 1 114 ? -16.383 13.048 38.748 1.00 21.05 114 LEU A C 1
ATOM 831 O O . LEU A 1 114 ? -17.260 12.876 37.879 1.00 21.90 114 LEU A O 1
ATOM 836 N N . PHE A 1 115 ? -16.640 13.221 40.052 1.00 20.56 115 PHE A N 1
ATOM 837 C CA . PHE A 1 115 ? -17.959 13.075 40.633 1.00 20.77 115 PHE A CA 1
ATOM 838 C C . PHE A 1 115 ? -18.866 14.261 40.322 1.00 21.98 115 PHE A C 1
ATOM 839 O O . PHE A 1 115 ? -20.076 14.092 40.186 1.00 22.81 115 PHE A O 1
ATOM 847 N N . THR A 1 116 ? -18.306 15.464 40.239 1.00 23.11 116 THR A N 1
ATOM 848 C CA . THR A 1 116 ? -19.155 16.644 39.960 1.00 24.99 116 THR A CA 1
ATOM 849 C C . THR A 1 116 ? -19.263 16.995 38.475 1.00 26.14 116 THR A C 1
ATOM 850 O O . THR A 1 116 ? -20.298 17.518 38.028 1.00 26.71 116 THR A O 1
ATOM 854 N N . HIS A 1 117 ? -18.235 16.684 37.695 1.00 26.09 117 HIS A N 1
ATOM 855 C CA . HIS A 1 117 ? -18.324 16.992 36.250 1.00 27.25 117 HIS A CA 1
ATOM 856 C C . HIS A 1 117 ? -18.820 15.799 35.397 1.00 26.66 117 HIS A C 1
ATOM 857 O O . HIS A 1 117 ? -19.784 15.932 34.632 1.00 26.16 117 HIS A O 1
ATOM 864 N N . TRP A 1 118 ? -18.169 14.637 35.530 1.00 24.87 118 TRP A N 1
ATOM 865 C CA . TRP A 1 118 ? -18.485 13.514 34.636 1.00 24.80 118 TRP A CA 1
ATOM 866 C C . TRP A 1 118 ? -19.696 12.664 35.052 1.00 24.42 118 TRP A C 1
ATOM 867 O O . TRP A 1 118 ? -20.573 12.422 34.224 1.00 25.36 118 TRP A O 1
ATOM 878 N N . LEU A 1 119 ? -19.774 12.225 36.303 1.00 23.45 119 LEU A N 1
ATOM 879 C CA . LEU A 1 119 ? -20.939 11.408 36.710 1.00 23.80 119 LEU A CA 1
ATOM 880 C C . LEU A 1 119 ? -22.328 12.005 36.364 1.00 23.79 119 LEU A C 1
ATOM 881 O O . LEU A 1 119 ? -23.175 11.295 35.828 1.00 23.23 119 LEU A O 1
ATOM 886 N N . PRO A 1 120 ? -22.565 13.304 36.653 1.00 24.44 120 PRO A N 1
ATOM 887 C CA . PRO A 1 120 ? -23.873 13.860 36.283 1.00 25.35 120 PRO A CA 1
ATOM 888 C C . PRO A 1 120 ? -24.131 13.827 34.775 1.00 26.37 120 PRO A C 1
ATOM 889 O O . PRO A 1 120 ? -25.274 13.663 34.358 1.00 26.69 120 PRO A O 1
ATOM 893 N N . ARG A 1 121 ? -23.082 13.944 33.961 1.00 25.61 121 ARG A N 1
ATOM 894 C CA . ARG A 1 121 ? -23.258 13.869 32.506 1.00 26.08 121 ARG A CA 1
ATOM 895 C C . ARG A 1 121 ? -23.777 12.499 32.091 1.00 25.56 121 ARG A C 1
ATOM 896 O O . ARG A 1 121 ? -24.388 12.363 31.051 1.00 26.78 121 ARG A O 1
ATOM 904 N N . PHE A 1 122 ? -23.543 11.490 32.928 1.00 24.65 122 PHE A N 1
ATOM 905 C CA . PHE A 1 122 ? -23.990 10.125 32.647 1.00 24.19 122 PHE A CA 1
ATOM 906 C C . PHE A 1 122 ? -25.286 9.764 33.397 1.00 24.20 122 PHE A C 1
ATOM 907 O O . PHE A 1 122 ? -25.629 8.586 33.522 1.00 24.30 122 PHE A O 1
ATOM 915 N N . GLY A 1 123 ? -26.001 10.778 33.886 1.00 24.30 123 GLY A N 1
ATOM 916 C CA . GLY A 1 123 ? -27.337 10.571 34.462 1.00 24.62 123 GLY A CA 1
ATOM 917 C C . GLY A 1 123 ? -27.279 9.999 35.863 1.00 23.85 123 GLY A C 1
ATOM 918 O O . GLY A 1 123 ? -28.305 9.567 36.422 1.00 23.33 123 GLY A O 1
ATOM 919 N N . ILE A 1 124 ? -26.078 10.020 36.441 1.00 22.91 124 ILE A N 1
ATOM 920 C CA . ILE A 1 124 ? -25.872 9.581 37.829 1.00 21.56 124 ILE A CA 1
ATOM 921 C C . ILE A 1 124 ? -25.998 10.780 38.764 1.00 21.70 124 ILE A C 1
ATOM 922 O O . ILE A 1 124 ? -25.395 11.816 38.514 1.00 22.92 124 ILE A O 1
ATOM 927 N N . GLU A 1 125 ? -26.802 10.628 39.816 1.00 21.11 125 GLU A N 1
ATOM 928 C CA . GLU A 1 125 ? -27.060 11.662 40.808 1.00 21.55 125 GLU A CA 1
ATOM 929 C C . GLU A 1 125 ? -26.002 11.552 41.909 1.00 20.45 125 GLU A C 1
ATOM 930 O O . GLU A 1 125 ? -25.692 10.455 42.374 1.00 19.80 125 GLU A O 1
ATOM 936 N N . VAL A 1 126 ? -25.436 12.691 42.309 1.00 20.51 126 VAL A N 1
ATOM 937 C CA . VAL A 1 126 ? -24.337 12.708 43.242 1.00 20.74 126 VAL A CA 1
ATOM 938 C C . VAL A 1 126 ? -24.627 13.751 44.329 1.00 22.04 126 VAL A C 1
ATOM 939 O O . VAL A 1 126 ? -24.956 14.915 44.024 1.00 22.17 126 VAL A O 1
ATOM 943 N N . ASP A 1 127 ? -24.518 13.347 45.588 1.00 21.44 127 ASP A N 1
ATOM 944 C CA . ASP A 1 127 ? -24.426 14.324 46.669 1.00 22.35 127 ASP A CA 1
ATOM 945 C C . ASP A 1 127 ? -23.091 14.207 47.412 1.00 22.66 127 ASP A C 1
ATOM 946 O O . ASP A 1 127 ? -22.683 13.109 47.816 1.00 22.84 127 ASP A O 1
ATOM 951 N N . LEU A 1 128 ? -22.406 15.329 47.592 1.00 23.12 128 LEU A N 1
ATOM 952 C CA . LEU A 1 128 ? -21.222 15.356 48.475 1.00 24.00 128 LEU A CA 1
ATOM 953 C C . LEU A 1 128 ? -21.654 15.759 49.870 1.00 23.64 128 LEU A C 1
ATOM 954 O O . LEU A 1 128 ? -22.278 16.811 50.044 1.00 24.41 128 LEU A O 1
ATOM 959 N N . ILE A 1 129 ? -21.332 14.929 50.853 1.00 23.06 129 ILE A N 1
ATOM 960 C CA . ILE A 1 129 ? -21.956 14.986 52.175 1.00 23.81 129 ILE A CA 1
ATOM 961 C C . ILE A 1 129 ? -20.860 14.950 53.231 1.00 23.18 129 ILE A C 1
ATOM 962 O O . ILE A 1 129 ? -19.813 14.356 53.012 1.00 21.95 129 ILE A O 1
ATOM 967 N N . ASP A 1 130 ? -21.104 15.541 54.398 1.00 23.46 130 ASP A N 1
ATOM 968 C CA . ASP A 1 130 ? -20.123 15.413 55.462 1.00 23.13 130 ASP A CA 1
ATOM 969 C C . ASP A 1 130 ? -20.230 14.008 56.061 1.00 22.58 130 ASP A C 1
ATOM 970 O O . ASP A 1 130 ? -21.110 13.725 56.866 1.00 22.29 130 ASP A O 1
ATOM 975 N N . THR A 1 131 ? -19.322 13.117 55.661 1.00 20.98 131 THR A N 1
ATOM 976 C CA . THR A 1 131 ? -19.429 11.713 56.044 1.00 20.70 131 THR A CA 1
ATOM 977 C C . THR A 1 131 ? -18.842 11.411 57.439 1.00 21.57 131 THR A C 1
ATOM 978 O O . THR A 1 131 ? -18.829 10.259 57.901 1.00 20.47 131 THR A O 1
ATOM 982 N N . SER A 1 132 ? -18.333 12.445 58.104 1.00 22.89 132 SER A N 1
ATOM 983 C CA . SER A 1 132 ? -17.868 12.282 59.475 1.00 24.33 132 SER A CA 1
ATOM 984 C C . SER A 1 132 ? -19.075 12.165 60.395 1.00 25.99 132 SER A C 1
ATOM 985 O O . SER A 1 132 ? -18.918 11.933 61.595 1.00 26.34 132 SER A O 1
ATOM 988 N N . ASP A 1 133 ? -20.284 12.345 59.843 1.00 26.33 133 ASP A N 1
ATOM 989 C CA . ASP A 1 133 ? -21.526 12.258 60.640 1.00 26.78 133 ASP A CA 1
ATOM 990 C C . ASP A 1 133 ? -22.475 11.273 59.972 1.00 26.25 133 ASP A C 1
ATOM 991 O O . ASP A 1 133 ? -23.085 11.599 58.946 1.00 26.17 133 ASP A O 1
ATOM 996 N N . VAL A 1 134 ? -22.589 10.071 60.546 1.00 26.00 134 VAL A N 1
ATOM 997 C CA . VAL A 1 134 ? -23.463 9.010 60.015 1.00 25.72 134 VAL A CA 1
ATOM 998 C C . VAL A 1 134 ? -24.934 9.466 59.807 1.00 26.24 134 VAL A C 1
ATOM 999 O O . VAL A 1 134 ? -25.621 9.020 58.866 1.00 24.44 134 VAL A O 1
ATOM 1003 N N . GLU A 1 135 ? -25.409 10.373 60.664 1.00 25.88 135 GLU A N 1
ATOM 1004 C CA . GLU A 1 135 ? -26.787 10.848 60.575 1.00 26.53 135 GLU A CA 1
ATOM 1005 C C . GLU A 1 135 ? -26.971 11.665 59.308 1.00 24.95 135 GLU A C 1
ATOM 1006 O O . GLU A 1 135 ? -28.017 11.607 58.683 1.00 25.50 135 GLU A O 1
ATOM 1012 N N . LYS A 1 136 ? -25.940 12.398 58.913 1.00 24.05 136 LYS A N 1
ATOM 1013 C CA . LYS A 1 136 ? -25.973 13.159 57.659 1.00 22.34 136 LYS A CA 1
ATOM 1014 C C . LYS A 1 136 ? -25.961 12.229 56.448 1.00 21.13 136 LYS A C 1
ATOM 1015 O O . LYS A 1 136 ? -26.643 12.482 55.461 1.00 20.59 136 LYS A O 1
ATOM 1021 N N . VAL A 1 137 ? -25.221 11.140 56.549 1.00 19.94 137 VAL A N 1
ATOM 1022 C CA . VAL A 1 137 ? -25.286 10.094 55.495 1.00 20.00 137 VAL A CA 1
ATOM 1023 C C . VAL A 1 137 ? -26.700 9.520 55.392 1.00 19.87 137 VAL A C 1
ATOM 1024 O O . VAL A 1 137 ? -27.244 9.411 54.293 1.00 19.66 137 VAL A O 1
ATOM 1028 N N . LYS A 1 138 ? -27.297 9.172 56.527 1.00 21.17 138 LYS A N 1
ATOM 1029 C CA . LYS A 1 138 ? -28.650 8.607 56.517 1.00 22.01 138 LYS A CA 1
ATOM 1030 C C . LYS A 1 138 ? -29.648 9.608 55.931 1.00 22.83 138 LYS A C 1
ATOM 1031 O O . LYS A 1 138 ? -30.525 9.237 55.124 1.00 23.21 138 LYS A O 1
ATOM 1037 N N . ALA A 1 139 ? -29.524 10.876 56.335 1.00 22.10 139 ALA A N 1
ATOM 1038 C CA . ALA A 1 139 ? -30.453 11.898 55.850 1.00 22.25 139 ALA A CA 1
ATOM 1039 C C . ALA A 1 139 ? -30.397 12.097 54.326 1.00 21.05 139 ALA A C 1
ATOM 1040 O O . ALA A 1 139 ? -31.406 12.433 53.707 1.00 21.47 139 ALA A O 1
ATOM 1042 N N . ALA A 1 140 ? -29.216 11.905 53.743 1.00 20.49 140 ALA A N 1
ATOM 1043 C CA . ALA A 1 140 ? -28.995 12.038 52.297 1.00 20.39 140 ALA A CA 1
ATOM 1044 C C . ALA A 1 140 ? -29.425 10.815 51.486 1.00 20.13 140 ALA A C 1
ATOM 1045 O O . ALA A 1 140 ? -29.395 10.864 50.248 1.00 20.15 140 ALA A O 1
ATOM 1047 N N . TRP A 1 141 ? -29.783 9.725 52.165 1.00 19.96 141 TRP A N 1
ATOM 1048 C CA . TRP A 1 141 ? -30.141 8.452 51.493 1.00 19.75 141 TRP A CA 1
ATOM 1049 C C . TRP A 1 141 ? -31.470 8.542 50.725 1.00 20.24 141 TRP A C 1
ATOM 1050 O O . TRP A 1 141 ? -32.415 9.141 51.217 1.00 20.74 141 TRP A O 1
ATOM 1061 N N . LYS A 1 142 ? -31.529 7.917 49.543 1.00 20.15 142 LYS A N 1
ATOM 1062 C CA . LYS A 1 142 ? -32.706 7.939 48.680 1.00 20.65 142 LYS A CA 1
ATOM 1063 C C . LYS A 1 142 ? -33.019 6.504 48.231 1.00 20.51 142 LYS A C 1
ATOM 1064 O O . LYS A 1 142 ? -32.154 5.608 48.339 1.00 20.01 142 LYS A O 1
ATOM 1070 N N . PRO A 1 143 ? -34.238 6.270 47.712 1.00 21.00 143 PRO A N 1
ATOM 1071 C CA . PRO A 1 143 ? -34.564 4.911 47.315 1.00 20.95 143 PRO A CA 1
ATOM 1072 C C . PRO A 1 143 ? -33.597 4.381 46.264 1.00 20.71 143 PRO A C 1
ATOM 1073 O O . PRO A 1 143 ? -33.424 3.163 46.167 1.00 20.92 143 PRO A O 1
ATOM 1077 N N . ASN A 1 144 ? -32.992 5.276 45.473 1.00 20.59 144 ASN A N 1
ATOM 1078 C CA . ASN A 1 144 ? -32.105 4.850 44.390 1.00 20.35 144 ASN A CA 1
ATOM 1079 C C . ASN A 1 144 ? -30.610 4.947 44.768 1.00 19.76 144 ASN A C 1
ATOM 1080 O O . ASN A 1 144 ? -29.730 4.833 43.887 1.00 19.54 144 ASN A O 1
ATOM 1085 N N . THR A 1 145 ? -30.303 5.167 46.050 1.00 19.47 145 THR A N 1
ATOM 1086 C CA . THR A 1 145 ? -28.884 5.186 46.480 1.00 19.01 145 THR A CA 1
ATOM 1087 C C . THR A 1 145 ? -28.246 3.789 46.302 1.00 19.61 145 THR A C 1
ATOM 1088 O O . THR A 1 145 ? -28.758 2.817 46.865 1.00 20.39 145 THR A O 1
ATOM 1092 N N . LYS A 1 146 ? -27.148 3.711 45.542 1.00 18.24 146 LYS A N 1
ATOM 1093 C CA . LYS A 1 146 ? -26.502 2.433 45.164 1.00 17.95 146 LYS A CA 1
ATOM 1094 C C . LYS A 1 146 ? -25.055 2.333 45.658 1.00 17.44 146 LYS A C 1
ATOM 1095 O O . LYS A 1 146 ? -24.436 1.254 45.650 1.00 17.18 146 LYS A O 1
ATOM 1101 N N . MET A 1 147 ? -24.500 3.476 46.057 1.00 17.34 147 MET A N 1
ATOM 1102 C CA . MET A 1 147 ? -23.101 3.527 46.450 1.00 16.91 147 MET A CA 1
ATOM 1103 C C . MET A 1 147 ? -22.814 4.651 47.437 1.00 16.90 147 MET A C 1
ATOM 1104 O O . MET A 1 147 ? -23.424 5.727 47.371 1.00 17.24 147 MET A O 1
ATOM 1109 N N . VAL A 1 148 ? -21.931 4.366 48.381 1.00 16.59 148 VAL A N 1
ATOM 1110 C CA . VAL A 1 148 ? -21.301 5.396 49.227 1.00 16.56 148 VAL A CA 1
ATOM 1111 C C . VAL A 1 148 ? -19.797 5.307 48.997 1.00 16.72 148 VAL A C 1
ATOM 1112 O O . VAL A 1 148 ? -19.250 4.198 48.992 1.00 16.10 148 VAL A O 1
ATOM 1116 N N . TYR A 1 149 ? -19.146 6.457 48.799 1.00 16.26 149 TYR A N 1
ATOM 1117 C CA . TYR A 1 149 ? -17.710 6.512 48.511 1.00 15.98 149 TYR A CA 1
ATOM 1118 C C . TYR A 1 149 ? -17.045 7.408 49.556 1.00 16.02 149 TYR A C 1
ATOM 1119 O O . TYR A 1 149 ? -17.451 8.570 49.693 1.00 16.36 149 TYR A O 1
ATOM 1128 N N . LEU A 1 150 ? -16.033 6.876 50.259 1.00 15.73 150 LEU A N 1
ATOM 1129 C CA . LEU A 1 150 ? -15.392 7.561 51.390 1.00 15.81 150 LEU A CA 1
ATOM 1130 C C . LEU A 1 150 ? -13.901 7.604 51.185 1.00 16.54 150 LEU A C 1
ATOM 1131 O O . LEU A 1 150 ? -13.307 6.650 50.650 1.00 15.28 150 LEU A O 1
ATOM 1136 N N . GLU A 1 151 ? -13.294 8.696 51.633 1.00 17.14 151 GLU A N 1
ATOM 1137 C CA . GLU A 1 151 ? -11.855 8.798 51.848 1.00 17.71 151 GLU A CA 1
ATOM 1138 C C . GLU A 1 151 ? -11.705 9.130 53.300 1.00 18.54 151 GLU A C 1
ATOM 1139 O O . GLU A 1 151 ? -12.214 10.154 53.757 1.00 18.80 151 GLU A O 1
ATOM 1145 N N . SER A 1 152 ? -10.953 8.327 54.033 1.00 17.41 152 SER A N 1
ATOM 1146 C CA . SER A 1 152 ? -10.744 8.614 55.430 1.00 17.86 152 SER A CA 1
ATOM 1147 C C . SER A 1 152 ? -9.367 8.065 55.835 1.00 17.49 152 SER A C 1
ATOM 1148 O O . SER A 1 152 ? -9.039 6.917 55.488 1.00 17.22 152 SER A O 1
ATOM 1151 N N . PRO A 1 153 ? -8.514 8.903 56.459 1.00 17.33 153 PRO A N 1
ATOM 1152 C CA . PRO A 1 153 ? -8.588 10.358 56.659 1.00 17.59 153 PRO A CA 1
ATOM 1153 C C . PRO A 1 153 ? -8.574 11.052 55.298 1.00 17.72 153 PRO A C 1
ATOM 1154 O O . PRO A 1 153 ? -7.894 10.578 54.384 1.00 17.73 153 PRO A O 1
ATOM 1158 N N . ALA A 1 154 ? -9.329 12.140 55.156 1.00 17.39 154 ALA A N 1
ATOM 1159 C CA . ALA A 1 154 ? -9.492 12.809 53.844 1.00 17.68 154 ALA A CA 1
ATOM 1160 C C . ALA A 1 154 ? -8.223 13.557 53.428 1.00 17.03 154 ALA A C 1
ATOM 1161 O O . ALA A 1 154 ? -7.471 14.034 54.275 1.00 18.56 154 ALA A O 1
ATOM 1163 N N . ASN A 1 155 ? -8.009 13.669 52.127 1.00 16.85 155 ASN A N 1
ATOM 1164 C CA . ASN A 1 155 ? -6.925 14.441 51.561 1.00 17.06 155 ASN A CA 1
ATOM 1165 C C . ASN A 1 155 ? -7.513 15.817 51.215 1.00 18.00 155 ASN A C 1
ATOM 1166 O O . ASN A 1 155 ? -8.429 15.909 50.378 1.00 17.97 155 ASN A O 1
ATOM 1171 N N . PRO A 1 156 ? -7.012 16.907 51.843 1.00 18.84 156 PRO A N 1
ATOM 1172 C CA . PRO A 1 156 ? -5.798 16.983 52.640 1.00 18.24 156 PRO A CA 1
ATOM 1173 C C . PRO A 1 156 ? -6.068 17.226 54.130 1.00 18.88 156 PRO A C 1
ATOM 1174 O O . PRO A 1 156 ? -5.107 17.256 54.925 1.00 18.62 156 PRO A O 1
ATOM 1178 N N . THR A 1 157 ? -7.330 17.386 54.526 1.00 18.94 157 THR A N 1
ATOM 1179 C CA . THR A 1 157 ? -7.629 17.856 55.901 1.00 19.80 157 THR A CA 1
ATOM 1180 C C . THR A 1 157 ? -7.608 16.751 56.977 1.00 19.49 157 THR A C 1
ATOM 1181 O O . THR A 1 157 ? -7.751 17.054 58.176 1.00 19.18 157 THR A O 1
ATOM 1185 N N . CYS A 1 158 ? -7.459 15.492 56.544 1.00 18.67 158 CYS A N 1
ATOM 1186 C CA . CYS A 1 158 ? -7.453 14.326 57.446 1.00 19.71 158 CYS A CA 1
ATOM 1187 C C . CYS A 1 158 ? -8.777 14.065 58.164 1.00 19.41 158 CYS A C 1
ATOM 1188 O O . CYS A 1 158 ? -8.825 13.252 59.102 1.00 19.03 158 CYS A O 1
ATOM 1191 N N . LYS A 1 159 ? -9.847 14.721 57.713 1.00 18.97 159 LYS A N 1
ATOM 1192 C CA . LYS A 1 159 ? -11.147 14.488 58.302 1.00 19.40 159 LYS A CA 1
ATOM 1193 C C . LYS A 1 159 ? -11.466 12.986 58.336 1.00 18.58 159 LYS A C 1
ATOM 1194 O O . LYS A 1 159 ? -11.326 12.287 57.335 1.00 17.35 159 LYS A O 1
ATOM 1200 N N . VAL A 1 160 ? -11.877 12.510 59.514 1.00 18.78 160 VAL A N 1
ATOM 1201 C CA . VAL A 1 160 ? -12.174 11.074 59.728 1.00 19.34 160 VAL A CA 1
ATOM 1202 C C . VAL A 1 160 ? -13.678 10.778 59.573 1.00 20.12 160 VAL A C 1
ATOM 1203 O O . VAL A 1 160 ? -14.496 11.453 60.166 1.00 19.16 160 VAL A O 1
ATOM 1207 N N . SER A 1 161 ? -14.007 9.766 58.775 1.00 20.56 161 SER A N 1
ATOM 1208 C CA . SER A 1 161 ? -15.376 9.214 58.677 1.00 21.57 161 SER A CA 1
ATOM 1209 C C . SER A 1 161 ? -15.447 7.874 59.390 1.00 21.07 161 SER A C 1
ATOM 1210 O O . SER A 1 161 ? -14.461 7.125 59.422 1.00 20.39 161 SER A O 1
ATOM 1213 N N . ASP A 1 162 ? -16.619 7.555 59.927 1.00 21.88 162 ASP A N 1
ATOM 1214 C CA . ASP A 1 162 ? -16.862 6.267 60.613 1.00 21.97 162 ASP A CA 1
ATOM 1215 C C . ASP A 1 162 ? -17.173 5.209 59.558 1.00 20.78 162 ASP A C 1
ATOM 1216 O O . ASP A 1 162 ? -18.329 5.025 59.153 1.00 19.31 162 ASP A O 1
ATOM 1221 N N . ILE A 1 163 ? -16.128 4.539 59.085 1.00 19.74 163 ILE A N 1
ATOM 1222 C CA . ILE A 1 163 ? -16.264 3.568 57.990 1.00 18.67 163 ILE A CA 1
ATOM 1223 C C . ILE A 1 163 ? -17.181 2.401 58.427 1.00 19.48 163 ILE A C 1
ATOM 1224 O O . ILE A 1 163 ? -18.074 1.983 57.669 1.00 17.96 163 ILE A O 1
ATOM 1229 N N . LYS A 1 164 ? -16.954 1.899 59.652 1.00 20.67 164 LYS A N 1
ATOM 1230 C CA . LYS A 1 164 ? -17.729 0.776 60.185 1.00 22.24 164 LYS A CA 1
ATOM 1231 C C . LYS A 1 164 ? -19.214 1.106 60.310 1.00 21.16 164 LYS A C 1
ATOM 1232 O O . LYS A 1 164 ? -20.053 0.330 59.901 1.00 19.85 164 LYS A O 1
ATOM 1238 N N . GLY A 1 165 ? -19.513 2.289 60.832 1.00 20.47 165 GLY A N 1
ATOM 1239 C CA . GLY A 1 165 ? -20.894 2.711 61.008 1.00 20.18 165 GLY A CA 1
ATOM 1240 C C . GLY A 1 165 ? -21.620 2.951 59.706 1.00 19.30 165 GLY A C 1
ATOM 1241 O O . GLY A 1 165 ? -22.798 2.628 59.580 1.00 18.42 165 GLY A O 1
ATOM 1242 N N . ILE A 1 166 ? -20.942 3.558 58.735 1.00 18.32 166 ILE A N 1
ATOM 1243 C CA . ILE A 1 166 ? -21.541 3.772 57.439 1.00 18.39 166 ILE A CA 1
ATOM 1244 C C . ILE A 1 166 ? -21.734 2.428 56.705 1.00 18.58 166 ILE A C 1
ATOM 1245 O O . ILE A 1 166 ? -22.735 2.244 55.984 1.00 17.10 166 ILE A O 1
ATOM 1250 N N . ALA A 1 167 ? -20.785 1.493 56.888 1.00 16.96 167 ALA A N 1
ATOM 1251 C CA . ALA A 1 167 ? -20.943 0.175 56.234 1.00 16.77 167 ALA A CA 1
ATOM 1252 C C . ALA A 1 167 ? -22.209 -0.550 56.672 1.00 17.06 167 ALA A C 1
ATOM 1253 O O . ALA A 1 167 ? -22.856 -1.231 55.845 1.00 17.09 167 ALA A O 1
ATOM 1255 N N . VAL A 1 168 ? -22.562 -0.447 57.964 1.00 17.42 168 VAL A N 1
ATOM 1256 C CA . VAL A 1 168 ? -23.817 -1.053 58.421 1.00 17.86 168 VAL A CA 1
ATOM 1257 C C . VAL A 1 168 ? -24.982 -0.547 57.572 1.00 17.95 168 VAL A C 1
ATOM 1258 O O . VAL A 1 168 ? -25.823 -1.345 57.125 1.00 18.12 168 VAL A O 1
ATOM 1262 N N . VAL A 1 169 ? -25.034 0.777 57.347 1.00 17.90 169 VAL A N 1
ATOM 1263 C CA . VAL A 1 169 ? -26.168 1.354 56.618 1.00 18.08 169 VAL A CA 1
ATOM 1264 C C . VAL A 1 169 ? -26.173 0.858 55.151 1.00 17.87 169 VAL A C 1
ATOM 1265 O O . VAL A 1 169 ? -27.225 0.450 54.628 1.00 18.07 169 VAL A O 1
ATOM 1269 N N . CYS A 1 170 ? -25.006 0.887 54.503 1.00 17.43 170 CYS A N 1
ATOM 1270 C CA . CYS A 1 170 ? -24.867 0.335 53.150 1.00 18.27 170 CYS A CA 1
ATOM 1271 C C . CYS A 1 170 ? -25.332 -1.134 53.066 1.00 18.68 170 CYS A C 1
ATOM 1272 O O . CYS A 1 170 ? -26.062 -1.494 52.133 1.00 20.21 170 CYS A O 1
ATOM 1275 N N . HIS A 1 171 ? -24.903 -1.965 54.025 1.00 18.83 171 HIS A N 1
ATOM 1276 C CA . HIS A 1 171 ? -25.270 -3.408 54.022 1.00 18.98 171 HIS A CA 1
ATOM 1277 C C . HIS A 1 171 ? -26.780 -3.597 54.212 1.00 19.01 171 HIS A C 1
ATOM 1278 O O . HIS A 1 171 ? -27.355 -4.547 53.680 1.00 18.31 171 HIS A O 1
ATOM 1285 N N . GLU A 1 172 ? -27.411 -2.752 55.036 1.00 19.09 172 GLU A N 1
ATOM 1286 C CA . GLU A 1 172 ? -28.839 -2.880 55.288 1.00 20.62 172 GLU A CA 1
ATOM 1287 C C . GLU A 1 172 ? -29.662 -2.425 54.088 1.00 21.48 172 GLU A C 1
ATOM 1288 O O . GLU A 1 172 ? -30.794 -2.879 53.866 1.00 21.84 172 GLU A O 1
ATOM 1294 N N . ARG A 1 173 ? -29.110 -1.511 53.303 1.00 21.63 173 ARG A N 1
ATOM 1295 C CA . ARG A 1 173 ? -29.905 -0.905 52.233 1.00 21.99 173 ARG A CA 1
ATOM 1296 C C . ARG A 1 173 ? -29.475 -1.273 50.812 1.00 21.99 173 ARG A C 1
ATOM 1297 O O . ARG A 1 173 ? -30.003 -0.728 49.850 1.00 22.54 173 ARG A O 1
ATOM 1305 N N . GLY A 1 174 ? -28.504 -2.162 50.666 1.00 21.50 174 GLY A N 1
ATOM 1306 C CA . GLY A 1 174 ? -28.125 -2.636 49.335 1.00 21.49 174 GLY A CA 1
ATOM 1307 C C . GLY A 1 174 ? -27.293 -1.637 48.530 1.00 21.73 174 GLY A C 1
ATOM 1308 O O . GLY A 1 174 ? -27.389 -1.599 47.290 1.00 23.19 174 GLY A O 1
ATOM 1309 N N . ALA A 1 175 ? -26.456 -0.860 49.213 1.00 20.06 175 ALA A N 1
ATOM 1310 C CA . ALA A 1 175 ? -25.492 0.026 48.560 1.00 19.88 175 ALA A CA 1
ATOM 1311 C C . ALA A 1 175 ? -24.080 -0.536 48.726 1.00 19.37 175 ALA A C 1
ATOM 1312 O O . ALA A 1 175 ? -23.749 -1.119 49.786 1.00 19.40 175 ALA A O 1
ATOM 1314 N N . ARG A 1 176 ? -23.258 -0.391 47.694 1.00 17.88 176 ARG A N 1
ATOM 1315 C CA . ARG A 1 176 ? -21.831 -0.737 47.805 1.00 18.33 176 ARG A CA 1
ATOM 1316 C C . ARG A 1 176 ? -21.101 0.339 48.567 1.00 18.37 176 ARG A C 1
ATOM 1317 O O . ARG A 1 176 ? -21.347 1.517 48.325 1.00 19.44 176 ARG A O 1
ATOM 1325 N N . LEU A 1 177 ? -20.175 -0.055 49.436 1.00 16.59 177 LEU A N 1
ATOM 1326 C CA . LEU A 1 177 ? -19.283 0.901 50.088 1.00 15.88 177 LEU A CA 1
ATOM 1327 C C . LEU A 1 177 ? -17.904 0.831 49.457 1.00 16.08 177 LEU A C 1
ATOM 1328 O O . LEU A 1 177 ? -17.255 -0.236 49.471 1.00 15.22 177 LEU A O 1
ATOM 1333 N N . VAL A 1 178 ? -17.455 1.957 48.864 1.00 16.00 178 VAL A N 1
ATOM 1334 C CA . VAL A 1 178 ? -16.122 2.053 48.295 1.00 15.09 178 VAL A CA 1
ATOM 1335 C C . VAL A 1 178 ? -15.244 2.979 49.137 1.00 15.38 178 VAL A C 1
ATOM 1336 O O . VAL A 1 178 ? -15.663 4.099 49.449 1.00 15.68 178 VAL A O 1
ATOM 1340 N N . VAL A 1 179 ? -14.019 2.544 49.459 1.00 14.78 179 VAL A N 1
ATOM 1341 C CA . VAL A 1 179 ? -13.103 3.323 50.314 1.00 14.75 179 VAL A CA 1
ATOM 1342 C C . VAL A 1 179 ? -11.752 3.525 49.659 1.00 14.67 179 VAL A C 1
ATOM 1343 O O . VAL A 1 179 ? -11.085 2.568 49.252 1.00 14.39 179 VAL A O 1
ATOM 1347 N N . ASP A 1 180 ? -11.360 4.796 49.556 1.00 14.80 180 ASP A N 1
ATOM 1348 C CA . ASP A 1 180 ? -10.050 5.174 49.073 1.00 14.96 180 ASP A CA 1
ATOM 1349 C C . ASP A 1 180 ? -9.152 5.299 50.298 1.00 14.56 180 ASP A C 1
ATOM 1350 O O . ASP A 1 180 ? -9.318 6.215 51.119 1.00 14.78 180 ASP A O 1
ATOM 1355 N N . ALA A 1 181 ? -8.234 4.347 50.429 1.00 14.36 181 ALA A N 1
ATOM 1356 C CA . ALA A 1 181 ? -7.363 4.245 51.622 1.00 14.37 181 ALA A CA 1
ATOM 1357 C C . ALA A 1 181 ? -5.916 4.715 51.318 1.00 14.33 181 ALA A C 1
ATOM 1358 O O . ALA A 1 181 ? -4.969 4.360 52.026 1.00 14.31 181 ALA A O 1
ATOM 1360 N N . THR A 1 182 ? -5.771 5.510 50.267 1.00 14.37 182 THR A N 1
ATOM 1361 C CA . THR A 1 182 ? -4.466 5.994 49.793 1.00 14.42 182 THR A CA 1
ATOM 1362 C C . THR A 1 182 ? -3.607 6.624 50.903 1.00 14.70 182 THR A C 1
ATOM 1363 O O . THR A 1 182 ? -2.401 6.367 50.950 1.00 14.50 182 THR A O 1
ATOM 1367 N N . PHE A 1 183 ? -4.230 7.470 51.738 1.00 14.80 183 PHE A N 1
ATOM 1368 C CA . PHE A 1 183 ? -3.528 8.321 52.690 1.00 15.54 183 PHE A CA 1
ATOM 1369 C C . PHE A 1 183 ? -2.905 7.517 53.818 1.00 16.02 183 PHE A C 1
ATOM 1370 O O . PHE A 1 183 ? -1.976 7.992 54.495 1.00 16.21 183 PHE A O 1
ATOM 1378 N N . THR A 1 184 ? -3.394 6.285 53.998 1.00 15.95 184 THR A N 1
ATOM 1379 C CA . THR A 1 184 ? -3.025 5.457 55.148 1.00 16.16 184 THR A CA 1
ATOM 1380 C C . THR A 1 184 ? -2.195 4.215 54.791 1.00 16.59 184 THR A C 1
ATOM 1381 O O . THR A 1 184 ? -1.360 3.751 55.612 1.00 17.42 184 THR A O 1
ATOM 1385 N N . SER A 1 185 ? -2.411 3.702 53.573 1.00 16.22 185 SER A N 1
ATOM 1386 C CA . SER A 1 185 ? -1.813 2.470 53.057 1.00 15.80 185 SER A CA 1
ATOM 1387 C C . SER A 1 185 ? -2.502 1.253 53.653 1.00 15.86 185 SER A C 1
ATOM 1388 O O . SER A 1 185 ? -3.029 1.312 54.771 1.00 17.28 185 SER A O 1
ATOM 1391 N N . PRO A 1 186 ? -2.436 0.116 52.949 1.00 15.73 186 PRO A N 1
ATOM 1392 C CA . PRO A 1 186 ? -3.060 -1.100 53.431 1.00 16.11 186 PRO A CA 1
ATOM 1393 C C . PRO A 1 186 ? -2.341 -1.747 54.621 1.00 16.57 186 PRO A C 1
ATOM 1394 O O . PRO A 1 186 ? -2.880 -2.685 55.203 1.00 17.55 186 PRO A O 1
ATOM 1398 N N . CYS A 1 187 ? -1.165 -1.242 55.024 1.00 15.62 187 CYS A N 1
ATOM 1399 C CA . CYS A 1 187 ? -0.558 -1.726 56.260 1.00 16.45 187 CYS A CA 1
ATOM 1400 C C . CYS A 1 187 ? -1.403 -1.345 57.466 1.00 15.85 187 CYS A C 1
ATOM 1401 O O . CYS A 1 187 ? -1.403 -2.060 58.456 1.00 16.59 187 CYS A O 1
ATOM 1404 N N . PHE A 1 188 ? -2.069 -0.187 57.402 1.00 15.79 188 PHE A N 1
ATOM 1405 C CA . PHE A 1 188 ? -2.736 0.394 58.569 1.00 15.45 188 PHE A CA 1
ATOM 1406 C C . PHE A 1 188 ? -4.240 0.536 58.442 1.00 15.77 188 PHE A C 1
ATOM 1407 O O . PHE A 1 188 ? -4.916 0.675 59.442 1.00 16.24 188 PHE A O 1
ATOM 1415 N N . LEU A 1 189 ? -4.758 0.539 57.220 1.00 15.37 189 LEU A N 1
ATOM 1416 C CA . LEU A 1 189 ? -6.206 0.609 56.979 1.00 15.59 189 LEU A CA 1
ATOM 1417 C C . LEU A 1 189 ? -6.612 -0.473 55.994 1.00 15.51 189 LEU A C 1
ATOM 1418 O O . LEU A 1 189 ? -6.120 -0.486 54.847 1.00 15.32 189 LEU A O 1
ATOM 1423 N N . LYS A 1 190 ? -7.514 -1.367 56.424 1.00 15.19 190 LYS A N 1
ATOM 1424 C CA . LYS A 1 190 ? -7.999 -2.480 55.579 1.00 14.81 190 LYS A CA 1
ATOM 1425 C C . LYS A 1 190 ? -9.522 -2.388 55.509 1.00 14.90 190 LYS A C 1
ATOM 1426 O O . LYS A 1 190 ? -10.256 -2.936 56.387 1.00 16.06 190 LYS A O 1
ATOM 1432 N N . PRO A 1 191 ? -10.027 -1.587 54.558 1.00 14.72 191 PRO A N 1
ATOM 1433 C CA . PRO A 1 191 ? -11.453 -1.280 54.551 1.00 14.84 191 PRO A CA 1
ATOM 1434 C C . PRO A 1 191 ? -12.339 -2.507 54.427 1.00 14.99 191 PRO A C 1
ATOM 1435 O O . PRO A 1 191 ? -13.470 -2.510 54.966 1.00 15.22 191 PRO A O 1
ATOM 1439 N N . LEU A 1 192 ? -11.845 -3.548 53.741 1.00 15.18 192 LEU A N 1
ATOM 1440 C CA . LEU A 1 192 ? -12.653 -4.794 53.613 1.00 16.89 192 LEU A CA 1
ATOM 1441 C C . LEU A 1 192 ? -12.862 -5.463 54.979 1.00 18.55 192 LEU A C 1
ATOM 1442 O O . LEU A 1 192 ? -13.842 -6.183 55.159 1.00 19.68 192 LEU A O 1
ATOM 1447 N N . GLU A 1 193 ? -11.968 -5.236 55.933 1.00 18.24 193 GLU A N 1
ATOM 1448 C CA . GLU A 1 193 ? -12.209 -5.716 57.313 1.00 19.83 193 GLU A CA 1
ATOM 1449 C C . GLU A 1 193 ? -13.204 -4.856 58.073 1.00 19.70 193 GLU A C 1
ATOM 1450 O O . GLU A 1 193 ? -13.701 -5.253 59.140 1.00 20.13 193 GLU A O 1
ATOM 1456 N N . LEU A 1 194 ? -13.483 -3.663 57.556 1.00 18.37 194 LEU A N 1
ATOM 1457 C CA . LEU A 1 194 ? -14.360 -2.739 58.257 1.00 19.58 194 LEU A CA 1
ATOM 1458 C C . LEU A 1 194 ? -15.778 -2.764 57.689 1.00 19.66 194 LEU A C 1
ATOM 1459 O O . LEU A 1 194 ? -16.658 -2.054 58.181 1.00 20.73 194 LEU A O 1
ATOM 1464 N N . GLY A 1 195 ? -15.993 -3.557 56.644 1.00 18.19 195 GLY A N 1
ATOM 1465 C CA . GLY A 1 195 ? -17.304 -3.598 55.996 1.00 18.11 195 GLY A CA 1
ATOM 1466 C C . GLY A 1 195 ? -17.367 -3.022 54.585 1.00 17.12 195 GLY A C 1
ATOM 1467 O O . GLY A 1 195 ? -18.422 -3.097 53.938 1.00 18.30 195 GLY A O 1
ATOM 1468 N N . ALA A 1 196 ? -16.264 -2.475 54.061 1.00 15.74 196 ALA A N 1
ATOM 1469 C CA . ALA A 1 196 ? -16.296 -1.977 52.687 1.00 15.29 196 ALA A CA 1
ATOM 1470 C C . ALA A 1 196 ? -16.379 -3.140 51.694 1.00 15.84 196 ALA A C 1
ATOM 1471 O O . ALA A 1 196 ? -15.911 -4.254 51.987 1.00 15.34 196 ALA A O 1
ATOM 1473 N N . ASP A 1 197 ? -16.961 -2.851 50.527 1.00 15.29 197 ASP A N 1
ATOM 1474 C CA . ASP A 1 197 ? -17.009 -3.795 49.404 1.00 15.44 197 ASP A CA 1
ATOM 1475 C C . ASP A 1 197 ? -15.794 -3.680 48.483 1.00 15.08 197 ASP A C 1
ATOM 1476 O O . ASP A 1 197 ? -15.371 -4.671 47.894 1.00 15.10 197 ASP A O 1
ATOM 1481 N N . ILE A 1 198 ? -15.233 -2.471 48.392 1.00 14.89 198 ILE A N 1
ATOM 1482 C CA . ILE A 1 198 ? -14.101 -2.171 47.511 1.00 15.08 198 ILE A CA 1
ATOM 1483 C C . ILE A 1 198 ? -13.146 -1.258 48.298 1.00 15.67 198 ILE A C 1
ATOM 1484 O O . ILE A 1 198 ? -13.576 -0.293 48.950 1.00 15.20 198 ILE A O 1
ATOM 1489 N N . ALA A 1 199 ? -11.862 -1.606 48.247 1.00 15.06 199 ALA A N 1
ATOM 1490 C CA . ALA A 1 199 ? -10.776 -0.796 48.826 1.00 14.37 199 ALA A CA 1
ATOM 1491 C C . ALA A 1 199 ? -9.846 -0.437 47.675 1.00 14.26 199 ALA A C 1
ATOM 1492 O O . ALA A 1 199 ? -9.411 -1.335 46.933 1.00 14.08 199 ALA A O 1
ATOM 1494 N N . LEU A 1 200 ? -9.508 0.847 47.531 1.00 14.11 200 LEU A N 1
ATOM 1495 C CA . LEU A 1 200 ? -8.636 1.245 46.445 1.00 14.08 200 LEU A CA 1
ATOM 1496 C C . LEU A 1 200 ? -7.535 2.209 46.892 1.00 14.06 200 LEU A C 1
ATOM 1497 O O . LEU A 1 200 ? -7.618 2.810 47.985 1.00 14.07 200 LEU A O 1
ATOM 1502 N N . HIS A 1 201 ? -6.517 2.358 46.051 1.00 14.01 201 HIS A N 1
ATOM 1503 C CA . HIS A 1 201 ? -5.388 3.240 46.347 1.00 14.02 201 HIS A CA 1
ATOM 1504 C C . HIS A 1 201 ? -4.845 3.863 45.096 1.00 14.34 201 HIS A C 1
ATOM 1505 O O . HIS A 1 201 ? -4.819 3.252 44.027 1.00 14.17 201 HIS A O 1
ATOM 1512 N N . SER A 1 202 ? -4.387 5.090 45.260 1.00 14.30 202 SER A N 1
ATOM 1513 C CA . SER A 1 202 ? -3.380 5.586 44.373 1.00 14.43 202 SER A CA 1
ATOM 1514 C C . SER A 1 202 ? -2.047 4.931 44.773 1.00 14.25 202 SER A C 1
ATOM 1515 O O . SER A 1 202 ? -1.448 5.273 45.812 1.00 14.24 202 SER A O 1
ATOM 1518 N N . VAL A 1 203 ? -1.572 4.008 43.928 1.00 14.18 203 VAL A N 1
ATOM 1519 C CA . VAL A 1 203 ? -0.288 3.328 44.140 1.00 14.07 203 VAL A CA 1
ATOM 1520 C C . VAL A 1 203 ? 0.869 4.297 43.942 1.00 14.24 203 VAL A C 1
ATOM 1521 O O . VAL A 1 203 ? 1.955 4.061 44.452 1.00 14.19 203 VAL A O 1
ATOM 1525 N N . SER A 1 204 ? 0.624 5.380 43.194 1.00 14.50 204 SER A N 1
ATOM 1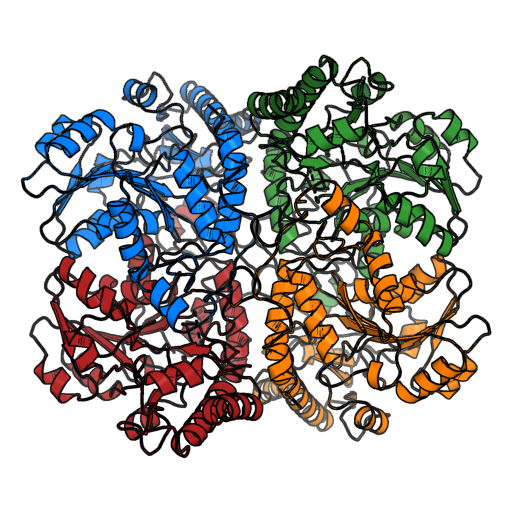526 C CA . SER A 1 204 ? 1.545 6.515 43.037 1.00 14.77 204 SER A CA 1
ATOM 1527 C C . SER A 1 204 ? 2.107 7.066 44.353 1.00 14.77 204 SER A C 1
ATOM 1528 O O . SER A 1 204 ? 3.158 7.710 44.359 1.00 14.97 204 SER A O 1
ATOM 1555 N N . TYR A 1 206 ? 1.998 5.927 48.697 1.00 14.40 206 TYR A N 1
ATOM 1556 C CA . TYR A 1 206 ? 2.788 5.027 49.571 1.00 14.63 206 TYR A CA 1
ATOM 1557 C C . TYR A 1 206 ? 3.130 3.658 48.986 1.00 15.18 206 TYR A C 1
ATOM 1558 O O . TYR A 1 206 ? 4.234 3.130 49.247 1.00 15.66 206 TYR A O 1
ATOM 1567 N N . ILE A 1 207 ? 2.182 3.017 48.305 1.00 13.97 207 ILE A N 1
ATOM 1568 C CA . ILE A 1 207 ? 2.440 1.624 47.929 1.00 13.86 207 ILE A CA 1
ATOM 1569 C C . ILE A 1 207 ? 3.745 1.467 47.137 1.00 13.91 207 ILE A C 1
ATOM 1570 O O . ILE A 1 207 ? 4.585 0.618 47.479 1.00 13.93 207 ILE A O 1
ATOM 1575 N N . ASN A 1 208 ? 3.884 2.261 46.071 1.00 13.99 208 ASN A N 1
ATOM 1576 C CA . ASN A 1 208 ? 5.098 2.287 45.313 1.00 14.11 208 ASN A CA 1
ATOM 1577 C C . ASN A 1 208 ? 6.191 2.958 46.149 1.00 14.88 208 ASN A C 1
ATOM 1578 O O . ASN A 1 208 ? 7.322 2.447 46.254 1.00 14.90 208 ASN A O 1
ATOM 1583 N N . GLY A 1 209 ? 5.864 4.126 46.714 1.00 14.90 209 GLY A N 1
ATOM 1584 C CA . GLY A 1 209 ? 6.738 4.780 47.688 1.00 15.11 209 GLY A CA 1
ATOM 1585 C C . GLY A 1 209 ? 7.941 5.567 47.168 1.00 14.81 209 GLY A C 1
ATOM 1586 O O . GLY A 1 209 ? 8.565 6.284 47.951 1.00 15.04 209 GLY A O 1
ATOM 1587 N N . HIS A 1 210 ? 8.302 5.418 45.882 1.00 14.84 210 HIS A N 1
ATOM 1588 C CA . HIS A 1 210 ? 9.592 5.921 45.415 1.00 15.11 210 HIS A CA 1
ATOM 1589 C C . HIS A 1 210 ? 9.447 7.103 44.444 1.00 16.06 210 HIS A C 1
ATOM 1590 O O . HIS A 1 210 ? 10.430 7.514 43.829 1.00 15.68 210 HIS A O 1
ATOM 1597 N N . GLY A 1 211 ? 8.216 7.617 44.328 1.00 15.38 211 GLY A N 1
ATOM 1598 C CA . GLY A 1 211 ? 7.923 8.838 43.537 1.00 15.84 211 GLY A CA 1
ATOM 1599 C C . GLY A 1 211 ? 8.276 8.722 42.070 1.00 15.92 211 GLY A C 1
ATOM 1600 O O . GLY A 1 211 ? 8.600 9.723 41.422 1.00 16.74 211 GLY A O 1
ATOM 1601 N N . ASP A 1 212 ? 8.210 7.517 41.532 1.00 15.67 212 ASP A N 1
ATOM 1602 C CA . ASP A 1 212 ? 8.622 7.347 40.141 1.00 16.11 212 ASP A CA 1
ATOM 1603 C C . ASP A 1 212 ? 7.623 6.575 39.301 1.00 15.78 212 ASP A C 1
ATOM 1604 O O . ASP A 1 212 ? 7.960 6.177 38.194 1.00 15.96 212 ASP A O 1
ATOM 1609 N N . VAL A 1 213 ? 6.426 6.326 39.837 1.00 15.51 213 VAL A N 1
ATOM 1610 C CA . VAL A 1 213 ? 5.383 5.636 39.059 1.00 15.50 213 VAL A CA 1
ATOM 1611 C C . VAL A 1 213 ? 4.048 6.306 39.347 1.00 15.45 213 VAL A C 1
ATOM 1612 O O . VAL A 1 213 ? 3.805 6.717 40.482 1.00 15.30 213 VAL A O 1
ATOM 1616 N N . ILE A 1 214 ? 3.187 6.411 38.340 1.00 15.66 214 ILE A N 1
ATOM 1617 C CA . ILE A 1 214 ? 1.780 6.750 38.579 1.00 15.64 214 ILE A CA 1
ATOM 1618 C C . ILE A 1 214 ? 1.006 5.452 38.390 1.00 15.40 214 ILE A C 1
ATOM 1619 O O . ILE A 1 214 ? 1.196 4.756 37.389 1.00 15.52 214 ILE A O 1
ATOM 1624 N N . GLY A 1 215 ? 0.162 5.073 39.341 1.00 15.09 215 GLY A N 1
ATOM 1625 C CA . GLY A 1 215 ? -0.616 3.845 39.167 1.00 14.93 215 GLY A CA 1
ATOM 1626 C C . GLY A 1 215 ? -1.730 3.764 40.198 1.00 14.71 215 GLY A C 1
ATOM 1627 O O . GLY A 1 215 ? -1.731 4.523 41.161 1.00 14.65 215 GLY A O 1
ATOM 1628 N N . GLY A 1 216 ? -2.647 2.833 40.004 1.00 14.65 216 GLY A N 1
ATOM 1629 C CA . GLY A 1 216 ? -3.775 2.659 40.908 1.00 14.50 216 GLY A CA 1
ATOM 1630 C C . GLY A 1 216 ? -4.090 1.173 41.094 1.00 14.34 216 GLY A C 1
ATOM 1631 O O . GLY A 1 216 ? -3.660 0.320 40.321 1.00 14.41 216 GLY A O 1
ATOM 1632 N N . VAL A 1 217 ? -4.824 0.862 42.149 1.00 14.19 217 VAL A N 1
ATOM 1633 C CA . VAL A 1 217 ? -5.226 -0.508 42.368 1.00 14.12 217 VAL A CA 1
ATOM 1634 C C . VAL A 1 217 ? -6.580 -0.447 43.083 1.00 14.12 217 VAL A C 1
ATOM 1635 O O . VAL A 1 217 ? -6.832 0.485 43.870 1.00 14.09 217 VAL A O 1
ATOM 1639 N N . SER A 1 218 ? -7.424 -1.422 42.797 1.00 14.22 218 SER A N 1
ATOM 1640 C CA . SER A 1 218 ? -8.713 -1.595 43.472 1.00 14.52 218 SER A CA 1
ATOM 1641 C C . SER A 1 218 ? -8.885 -3.056 43.806 1.00 15.20 218 SER A C 1
ATOM 1642 O O . SER A 1 218 ? -8.603 -3.927 42.945 1.00 15.26 218 SER A O 1
ATOM 1645 N N . SER A 1 219 ? -9.380 -3.336 45.015 1.00 14.25 219 SER A N 1
ATOM 1646 C CA . SER A 1 219 ? -9.596 -4.709 45.465 1.00 14.36 219 SER A CA 1
ATOM 1647 C C . SER A 1 219 ? -11.059 -4.882 45.939 1.00 14.85 219 SER A C 1
ATOM 1648 O O . SER A 1 219 ? -11.570 -4.016 46.624 1.00 14.48 219 SER A O 1
ATOM 1651 N N . ALA A 1 220 ? -11.701 -5.981 45.551 1.00 14.77 220 ALA A N 1
ATOM 1652 C CA . ALA A 1 220 ? -13.107 -6.207 45.868 1.00 15.25 220 ALA A CA 1
ATOM 1653 C C . ALA A 1 220 ? -13.243 -7.387 46.806 1.00 15.44 220 ALA A C 1
ATOM 1654 O O . ALA A 1 220 ? -12.474 -8.358 46.708 1.00 16.17 220 ALA A O 1
ATOM 1656 N N . LYS A 1 221 ? -14.256 -7.319 47.674 1.00 15.34 221 LYS A N 1
ATOM 1657 C CA . LYS A 1 221 ? -14.602 -8.413 48.588 1.00 15.64 221 LYS A CA 1
ATOM 1658 C C . LYS A 1 221 ? -15.117 -9.675 47.830 1.00 16.58 221 LYS A C 1
ATOM 1659 O O . LYS A 1 221 ? -14.946 -10.802 48.334 1.00 16.24 221 LYS A O 1
ATOM 1665 N N . THR A 1 222 ? -15.748 -9.497 46.663 1.00 16.05 222 THR A N 1
ATOM 1666 C CA . THR A 1 222 ? -16.335 -10.643 45.950 1.00 16.48 222 THR A CA 1
ATOM 1667 C C . THR A 1 222 ? -15.738 -10.846 44.572 1.00 16.54 222 THR A C 1
ATOM 1668 O O . THR A 1 222 ? -15.366 -9.888 43.885 1.00 16.25 222 THR A O 1
ATOM 1672 N N . ALA A 1 223 ? -15.703 -12.112 44.169 1.00 16.94 223 ALA A N 1
ATOM 1673 C CA . ALA A 1 223 ? -15.242 -12.487 42.847 1.00 17.91 223 ALA A CA 1
ATOM 1674 C C . ALA A 1 223 ? -16.051 -11.757 41.757 1.00 18.44 223 ALA A C 1
ATOM 1675 O O . ALA A 1 223 ? -15.483 -11.227 40.796 1.00 18.42 223 ALA A O 1
ATOM 1677 N N . GLU A 1 224 ? -17.366 -11.714 41.917 1.00 17.94 224 GLU A N 1
ATOM 1678 C CA . GLU A 1 224 ? -18.215 -11.001 40.979 1.00 19.12 224 GLU A CA 1
ATOM 1679 C C . GLU A 1 224 ? -17.823 -9.542 40.768 1.00 17.88 224 GLU A C 1
ATOM 1680 O O . GLU A 1 224 ? -17.750 -9.067 39.608 1.00 17.31 224 GLU A O 1
ATOM 1686 N N . ASP A 1 225 ? -17.594 -8.819 41.870 1.00 16.73 225 ASP A N 1
ATOM 1687 C CA . ASP A 1 225 ? -17.269 -7.404 41.752 1.00 16.94 225 ASP A CA 1
ATOM 1688 C C . ASP A 1 225 ? -15.904 -7.156 41.118 1.00 16.50 225 ASP A C 1
ATOM 1689 O O . ASP A 1 225 ? -15.787 -6.260 40.310 1.00 16.19 225 ASP A O 1
ATOM 1694 N N . ILE A 1 226 ? -14.882 -7.956 41.455 1.00 16.37 226 ILE A N 1
ATOM 1695 C CA . ILE A 1 226 ? -13.596 -7.734 40.807 1.00 16.03 226 ILE A CA 1
ATOM 1696 C C . ILE A 1 226 ? -13.668 -8.085 39.311 1.00 16.55 226 ILE A C 1
ATOM 1697 O O . ILE A 1 226 ? -13.059 -7.412 38.495 1.00 16.26 226 ILE A O 1
ATOM 1702 N N . ALA A 1 227 ? -14.468 -9.093 38.954 1.00 17.30 227 ALA A N 1
ATOM 1703 C CA . ALA A 1 227 ? -14.645 -9.426 37.544 1.00 18.13 227 ALA A CA 1
ATOM 1704 C C . ALA A 1 227 ? -15.296 -8.238 36.826 1.00 18.25 227 ALA A C 1
ATOM 1705 O O . ALA A 1 227 ? -14.875 -7.865 35.717 1.00 18.36 227 ALA A O 1
ATOM 1707 N N . THR A 1 228 ? -16.290 -7.620 37.464 1.00 17.70 228 THR A N 1
ATOM 1708 C CA . THR A 1 228 ? -16.981 -6.464 36.873 1.00 18.22 228 THR A CA 1
ATOM 1709 C C . THR A 1 228 ? -16.023 -5.270 36.683 1.00 18.31 228 THR A C 1
ATOM 1710 O O . THR A 1 228 ? -16.029 -4.613 35.619 1.00 18.15 228 THR A O 1
ATOM 1714 N N . ILE A 1 229 ? -15.222 -4.976 37.711 1.00 17.42 229 ILE A N 1
ATOM 1715 C CA . ILE A 1 229 ? -14.168 -3.946 37.613 1.00 16.76 229 ILE A CA 1
ATOM 1716 C C . ILE A 1 229 ? -13.216 -4.203 36.433 1.00 17.62 229 ILE A C 1
ATOM 1717 O O . ILE A 1 229 ? -12.914 -3.283 35.662 1.00 17.82 229 ILE A O 1
ATOM 1722 N N . LYS A 1 230 ? -12.767 -5.448 36.273 1.00 17.68 230 LYS A N 1
ATOM 1723 C CA . LYS A 1 230 ? -11.830 -5.779 35.193 1.00 17.34 230 LYS A CA 1
ATOM 1724 C C . LYS A 1 230 ? -12.515 -5.758 33.835 1.00 17.91 230 LYS A C 1
ATOM 1725 O O . LYS A 1 230 ? -11.882 -5.459 32.823 1.00 17.93 230 LYS A O 1
ATOM 1731 N N . PHE A 1 231 ? -13.814 -6.031 33.819 1.00 18.11 231 PHE A N 1
ATOM 1732 C CA . PHE A 1 231 ? -14.608 -5.912 32.580 1.00 19.38 231 PHE A CA 1
ATOM 1733 C C . PHE A 1 231 ? -14.667 -4.437 32.166 1.00 18.68 231 PHE A C 1
ATOM 1734 O O . PHE A 1 231 ? -14.470 -4.099 31.004 1.00 18.82 231 PHE A O 1
ATOM 1742 N N . TYR A 1 232 ? -14.914 -3.551 33.127 1.00 17.97 232 TYR A N 1
ATOM 1743 C CA . TYR A 1 232 ? -14.877 -2.123 32.853 1.00 18.34 232 TYR A CA 1
ATOM 1744 C C . TYR A 1 232 ? -13.487 -1.658 32.354 1.00 18.10 232 TYR A C 1
ATOM 1745 O O . TYR A 1 232 ? -13.365 -0.917 31.354 1.00 18.42 232 TYR A O 1
ATOM 1754 N N . ARG A 1 233 ? -12.443 -2.119 33.047 1.00 17.76 233 ARG A N 1
ATOM 1755 C CA . ARG A 1 233 ? -11.054 -1.799 32.701 1.00 17.85 233 ARG A CA 1
ATOM 1756 C C . ARG A 1 233 ? -10.708 -2.196 31.270 1.00 18.75 233 ARG A C 1
ATOM 1757 O O . ARG A 1 233 ? -9.989 -1.465 30.539 1.00 19.57 233 ARG A O 1
ATOM 1765 N N . LYS A 1 234 ? -11.202 -3.368 30.862 1.00 18.98 234 LYS A N 1
ATOM 1766 C CA . LYS A 1 234 ? -10.951 -3.862 29.519 1.00 20.29 234 LYS A CA 1
ATOM 1767 C C . LYS A 1 234 ? -11.425 -2.848 28.467 1.00 20.98 234 LYS A C 1
ATOM 1768 O O . LYS A 1 234 ? -10.789 -2.680 27.424 1.00 21.13 234 LYS A O 1
ATOM 1774 N N . ASP A 1 235 ? -12.562 -2.202 28.738 1.00 20.62 235 ASP A N 1
ATOM 1775 C CA . ASP A 1 235 ? -13.168 -1.280 27.762 1.00 21.72 235 ASP A CA 1
ATOM 1776 C C . ASP A 1 235 ? -12.805 0.180 27.983 1.00 21.79 235 ASP A C 1
ATOM 1777 O O . ASP A 1 235 ? -12.799 0.943 27.012 1.00 22.83 235 ASP A O 1
ATOM 1782 N N . ALA A 1 236 ? -12.534 0.564 29.243 1.00 20.32 236 ALA A N 1
ATOM 1783 C CA . ALA A 1 236 ? -12.122 1.933 29.571 1.00 20.54 236 ALA A CA 1
ATOM 1784 C C . ALA A 1 236 ? -10.603 2.111 29.414 1.00 20.53 236 ALA A C 1
ATOM 1785 O O . ALA A 1 236 ? -10.125 3.194 29.124 1.00 20.14 236 ALA A O 1
ATOM 1787 N N . GLY A 1 237 ? -9.841 1.049 29.629 1.00 19.62 237 GLY A N 1
ATOM 1788 C CA . GLY A 1 237 ? -8.451 1.060 29.163 1.00 19.76 237 GLY A CA 1
ATOM 1789 C C . GLY A 1 237 ? -7.370 1.704 30.032 1.00 18.82 237 GLY A C 1
ATOM 1790 O O . GLY A 1 237 ? -6.272 1.966 29.526 1.00 18.63 237 GLY A O 1
ATOM 1791 N N . SER A 1 238 ? -7.661 1.971 31.309 1.00 17.78 238 SER A N 1
ATOM 1792 C CA . SER A 1 238 ? -6.592 2.393 32.243 1.00 17.70 238 SER A CA 1
ATOM 1793 C C . SER A 1 238 ? -5.766 1.221 32.751 1.00 17.67 238 SER A C 1
ATOM 1794 O O . SER A 1 238 ? -6.164 0.539 33.682 1.00 18.38 238 SER A O 1
ATOM 1797 N N . LEU A 1 239 ? -4.597 1.004 32.136 1.00 18.18 239 LEU A N 1
ATOM 1798 C CA . LEU A 1 239 ? -3.754 -0.166 32.448 1.00 17.30 239 LEU A CA 1
ATOM 1799 C C . LEU A 1 239 ? -2.470 0.226 33.147 1.00 16.77 239 LEU A C 1
ATOM 1800 O O . LEU A 1 239 ? -1.869 1.287 32.865 1.00 16.58 239 LEU A O 1
ATOM 1805 N N . MET A 1 240 ? -1.988 -0.656 34.007 1.00 16.88 240 MET A N 1
ATOM 1806 C CA . MET A 1 240 ? -0.649 -0.467 34.551 1.00 16.88 240 MET A CA 1
ATOM 1807 C C . MET A 1 240 ? 0.304 -1.105 33.551 1.00 17.66 240 MET A C 1
ATOM 1808 O O . MET A 1 240 ? 0.112 -2.275 33.199 1.00 18.60 240 MET A O 1
ATOM 1813 N N . ALA A 1 241 ? 1.319 -0.351 33.096 1.00 17.56 241 ALA A N 1
ATOM 1814 C CA . ALA A 1 241 ? 2.353 -0.887 32.193 1.00 17.34 241 ALA A CA 1
ATOM 1815 C C . ALA A 1 241 ? 3.201 -1.956 32.922 1.00 17.51 241 ALA A C 1
ATOM 1816 O O . ALA A 1 241 ? 3.352 -1.895 34.151 1.00 17.65 241 ALA A O 1
ATOM 1818 N N . PRO A 1 242 ? 3.747 -2.936 32.165 1.00 18.31 242 PRO A N 1
ATOM 1819 C CA . PRO A 1 242 ? 4.594 -3.974 32.755 1.00 18.19 242 PRO A CA 1
ATOM 1820 C C . PRO A 1 242 ? 5.785 -3.401 33.523 1.00 17.54 242 PRO A C 1
ATOM 1821 O O . PRO A 1 242 ? 6.117 -3.912 34.624 1.00 17.10 242 PRO A O 1
ATOM 1825 N N . MET A 1 243 ? 6.449 -2.381 32.970 1.00 16.64 243 MET A N 1
ATOM 1826 C CA . MET A 1 243 ? 7.603 -1.812 33.693 1.00 16.72 243 MET A CA 1
ATOM 1827 C C . MET A 1 243 ? 7.119 -1.179 35.029 1.00 16.24 243 MET A C 1
ATOM 1828 O O . MET A 1 243 ? 7.777 -1.294 36.058 1.00 15.57 243 MET A O 1
ATOM 1833 N N . ASP A 1 244 ? 6.000 -0.463 34.957 1.00 15.79 244 ASP A N 1
ATOM 1834 C CA . ASP A 1 244 ? 5.455 0.194 36.160 1.00 16.64 244 ASP A CA 1
ATOM 1835 C C . ASP A 1 244 ? 5.057 -0.840 37.225 1.00 15.10 244 ASP A C 1
ATOM 1836 O O . ASP A 1 244 ? 5.314 -0.635 38.430 1.00 16.26 244 ASP A O 1
ATOM 1841 N N . ALA A 1 245 ? 4.457 -1.947 36.782 1.00 15.15 245 ALA A N 1
ATOM 1842 C CA . ALA A 1 245 ? 4.102 -3.049 37.674 1.00 14.93 245 ALA A CA 1
ATOM 1843 C C . ALA A 1 245 ? 5.351 -3.684 38.325 1.00 14.87 245 ALA A C 1
ATOM 1844 O O . ALA A 1 245 ? 5.337 -3.977 39.509 1.00 14.66 245 ALA A O 1
ATOM 1846 N N . PHE A 1 246 ? 6.414 -3.854 37.545 1.00 15.12 246 PHE A N 1
ATOM 1847 C CA . PHE A 1 246 ? 7.680 -4.309 38.107 1.00 15.13 246 PHE A CA 1
ATOM 1848 C C . PHE A 1 246 ? 8.157 -3.334 39.190 1.00 15.00 246 PHE A C 1
ATOM 1849 O O . PHE A 1 246 ? 8.570 -3.770 40.243 1.00 14.79 246 PHE A O 1
ATOM 1857 N N . LEU A 1 247 ? 8.099 -2.027 38.916 1.00 14.92 247 LEU A N 1
ATOM 1858 C CA . LEU A 1 247 ? 8.572 -1.022 39.890 1.00 14.80 247 LEU A CA 1
ATOM 1859 C C . LEU A 1 247 ? 7.671 -0.968 41.112 1.00 14.53 247 LEU A C 1
ATOM 1860 O O . LEU A 1 247 ? 8.166 -0.806 42.218 1.00 14.44 247 LEU A O 1
ATOM 1865 N N . CYS A 1 248 ? 6.354 -1.095 40.904 1.00 14.44 248 CYS A N 1
ATOM 1866 C CA . CYS A 1 248 ? 5.405 -1.079 42.017 1.00 14.31 248 CYS A CA 1
ATOM 1867 C C . CYS A 1 248 ? 5.565 -2.284 42.919 1.00 14.16 248 CYS A C 1
ATOM 1868 O O . CYS A 1 248 ? 5.562 -2.140 44.140 1.00 14.04 248 CYS A O 1
ATOM 1871 N N . ALA A 1 249 ? 5.722 -3.467 42.326 1.00 14.25 249 ALA A N 1
ATOM 1872 C CA . ALA A 1 249 ? 5.945 -4.689 43.146 1.00 14.60 249 ALA A CA 1
ATOM 1873 C C . ALA A 1 249 ? 7.265 -4.534 43.911 1.00 14.37 249 ALA A C 1
ATOM 1874 O O . ALA A 1 249 ? 7.375 -4.925 45.067 1.00 15.13 249 ALA A O 1
ATOM 1876 N N . ARG A 1 250 ? 8.269 -3.961 43.249 1.00 14.96 250 ARG A N 1
ATOM 1877 C CA . ARG A 1 250 ? 9.581 -3.738 43.871 1.00 14.54 250 ARG A CA 1
ATOM 1878 C C . ARG A 1 250 ? 9.469 -2.751 45.034 1.00 14.76 250 ARG A C 1
ATOM 1879 O O . ARG A 1 250 ? 10.037 -2.987 46.138 1.00 15.76 250 ARG A O 1
ATOM 1887 N N . GLY A 1 251 ? 8.732 -1.656 44.831 1.00 14.32 251 GLY A N 1
ATOM 1888 C CA . GLY A 1 251 ? 8.568 -0.672 45.935 1.00 14.28 251 GLY A CA 1
ATOM 1889 C C . GLY A 1 251 ? 7.816 -1.299 47.110 1.00 14.20 251 GLY A C 1
ATOM 1890 O O . GLY A 1 251 ? 8.154 -1.112 48.297 1.00 14.28 251 GLY A O 1
ATOM 1891 N N . MET A 1 252 ? 6.817 -2.099 46.765 1.00 14.09 252 MET A N 1
ATOM 1892 C CA . MET A 1 252 ? 5.986 -2.706 47.782 1.00 14.18 252 MET A CA 1
ATOM 1893 C C . MET A 1 252 ? 6.754 -3.729 48.651 1.00 14.25 252 MET A C 1
ATOM 1894 O O . MET A 1 252 ? 6.326 -4.038 49.758 1.00 15.02 252 MET A O 1
ATOM 1899 N N . LYS A 1 253 ? 7.875 -4.265 48.169 1.00 16.54 253 LYS A N 1
ATOM 1900 C CA . LYS A 1 253 ? 8.698 -5.185 49.017 1.00 16.78 253 LYS A CA 1
ATOM 1901 C C . LYS A 1 253 ? 9.153 -4.522 50.333 1.00 16.55 253 LYS A C 1
ATOM 1902 O O . LYS A 1 253 ? 9.411 -5.226 51.309 1.00 17.01 253 LYS A O 1
ATOM 1908 N N . THR A 1 254 ? 9.265 -3.196 50.353 1.00 16.21 254 THR A N 1
ATOM 1909 C CA . THR A 1 254 ? 9.649 -2.440 51.568 1.00 16.02 254 THR A CA 1
ATOM 1910 C C . THR A 1 254 ? 8.505 -1.647 52.181 1.00 15.69 254 THR A C 1
ATOM 1911 O O . THR A 1 254 ? 8.722 -0.835 53.075 1.00 15.53 254 THR A O 1
ATOM 1915 N N . LEU A 1 255 ? 7.286 -1.903 51.720 1.00 15.67 255 LEU A N 1
ATOM 1916 C CA . LEU A 1 255 ? 6.154 -1.123 52.219 1.00 15.45 255 LEU A CA 1
ATOM 1917 C C . LEU A 1 255 ? 5.985 -1.209 53.754 1.00 15.47 255 LEU A C 1
ATOM 1918 O O . LEU A 1 255 ? 5.829 -0.172 54.412 1.00 15.27 255 LEU A O 1
ATOM 1923 N N . PRO A 1 256 ? 6.021 -2.429 54.341 1.00 15.79 256 PRO A N 1
ATOM 1924 C CA . PRO A 1 256 ? 5.786 -2.418 55.793 1.00 15.89 256 PRO A CA 1
ATOM 1925 C C . PRO A 1 256 ? 6.825 -1.633 56.606 1.00 15.80 256 PRO A C 1
ATOM 1926 O O . PRO A 1 256 ? 6.440 -0.867 57.482 1.00 15.71 256 PRO A O 1
ATOM 1930 N N . ILE A 1 257 ? 8.121 -1.810 56.326 1.00 15.91 257 ILE A N 1
ATOM 1931 C CA . ILE A 1 257 ? 9.142 -1.029 57.060 1.00 16.29 257 ILE A CA 1
ATOM 1932 C C . ILE A 1 257 ? 9.061 0.466 56.719 1.00 15.51 257 ILE A C 1
ATOM 1933 O O . ILE A 1 257 ? 9.165 1.302 57.612 1.00 15.46 257 ILE A O 1
ATOM 1938 N N . ARG A 1 258 ? 8.844 0.819 55.439 1.00 15.30 258 ARG A N 1
ATOM 1939 C CA . ARG A 1 258 ? 8.634 2.245 55.117 1.00 15.00 258 ARG A CA 1
ATOM 1940 C C . ARG A 1 258 ? 7.471 2.849 55.928 1.00 14.86 258 ARG A C 1
ATOM 1941 O O . ARG A 1 258 ? 7.625 3.901 56.565 1.00 14.92 258 ARG A O 1
ATOM 1949 N N . MET A 1 259 ? 6.324 2.172 55.934 1.00 14.93 259 MET A N 1
ATOM 1950 C CA . MET A 1 259 ? 5.181 2.677 56.708 1.00 14.90 259 MET A CA 1
ATOM 1951 C C . MET A 1 259 ? 5.446 2.818 58.193 1.00 15.04 259 MET A C 1
ATOM 1952 O O . MET A 1 259 ? 4.873 3.705 58.800 1.00 15.00 259 MET A O 1
ATOM 1957 N N . GLN A 1 260 ? 6.256 1.923 58.772 1.00 15.45 260 GLN A N 1
ATOM 1958 C CA . GLN A 1 260 ? 6.580 2.004 60.190 1.00 15.95 260 GLN A CA 1
ATOM 1959 C C . GLN A 1 260 ? 7.329 3.311 60.406 1.00 15.42 260 GLN A C 1
ATOM 1960 O O . GLN A 1 260 ? 7.019 4.066 61.322 1.00 15.44 260 GLN A O 1
ATOM 1966 N N . ILE A 1 261 ? 8.307 3.586 59.557 1.00 15.25 261 ILE A N 1
ATOM 1967 C CA . ILE A 1 261 ? 9.078 4.819 59.715 1.00 15.22 261 ILE A CA 1
ATOM 1968 C C . ILE A 1 261 ? 8.249 6.098 59.387 1.00 14.88 261 ILE A C 1
ATOM 1969 O O . ILE A 1 261 ? 8.318 7.113 60.136 1.00 14.90 261 ILE A O 1
ATOM 1974 N N . HIS A 1 262 ? 7.464 6.053 58.306 1.00 14.68 262 HIS A N 1
ATOM 1975 C CA . HIS A 1 262 ? 6.544 7.160 58.005 1.00 14.50 262 HIS A CA 1
ATOM 1976 C C . HIS A 1 262 ? 5.653 7.440 59.217 1.00 14.62 262 HIS A C 1
ATOM 1977 O O . HIS A 1 262 ? 5.534 8.586 59.644 1.00 14.60 262 HIS A O 1
ATOM 1984 N N . MET A 1 263 ? 5.031 6.395 59.761 1.00 14.80 263 MET A N 1
ATOM 1985 C CA . MET A 1 263 ? 4.088 6.642 60.855 1.00 15.00 263 MET A CA 1
ATOM 1986 C C . MET A 1 263 ? 4.802 7.327 62.005 1.00 15.32 263 MET A C 1
ATOM 1987 O O . MET A 1 263 ? 4.288 8.313 62.564 1.00 15.20 263 MET A O 1
ATOM 1992 N N . GLU A 1 264 ? 5.954 6.773 62.402 1.00 15.88 264 GLU A N 1
ATOM 1993 C CA . GLU A 1 264 ? 6.660 7.282 63.616 1.00 17.10 264 GLU A CA 1
ATOM 1994 C C . GLU A 1 264 ? 7.156 8.701 63.327 1.00 15.90 264 GLU A C 1
ATOM 1995 O O . GLU A 1 264 ? 7.006 9.602 64.164 1.00 15.53 264 GLU A O 1
ATOM 2001 N N . ASN A 1 265 ? 7.744 8.908 62.150 1.00 15.11 265 ASN A N 1
ATOM 2002 C CA . ASN A 1 265 ? 8.229 10.244 61.793 1.00 15.00 265 ASN A CA 1
ATOM 2003 C C . ASN A 1 265 ? 7.113 11.274 61.775 1.00 14.90 265 ASN A C 1
ATOM 2004 O O . ASN A 1 265 ? 7.285 12.374 62.279 1.00 15.00 265 ASN A O 1
ATOM 2009 N N . GLY A 1 266 ? 5.983 10.917 61.174 1.00 14.76 266 GLY A N 1
ATOM 2010 C CA . GLY A 1 266 ? 4.878 11.860 61.008 1.00 14.74 266 GLY A CA 1
ATOM 2011 C C . GLY A 1 266 ? 4.310 12.290 62.353 1.00 15.09 266 GLY A C 1
ATOM 2012 O O . GLY A 1 266 ? 4.004 13.470 62.556 1.00 15.09 266 GLY A O 1
ATOM 2013 N N . LEU A 1 267 ? 4.210 11.357 63.288 1.00 15.23 267 LEU A N 1
ATOM 2014 C CA . LEU A 1 267 ? 3.698 11.701 64.627 1.00 16.42 267 LEU A CA 1
ATOM 2015 C C . LEU A 1 267 ? 4.656 12.617 65.390 1.00 15.82 267 LEU A C 1
ATOM 2016 O O . LEU A 1 267 ? 4.233 13.540 66.062 1.00 15.97 267 LEU A O 1
ATOM 2021 N N . LYS A 1 268 ? 5.955 12.370 65.254 1.00 16.23 268 LYS A N 1
ATOM 2022 C CA . LYS A 1 268 ? 6.941 13.210 65.898 1.00 15.92 268 LYS A CA 1
ATOM 2023 C C . LYS A 1 268 ? 6.988 14.624 65.295 1.00 15.76 268 LYS A C 1
ATOM 2024 O O . LYS A 1 268 ? 7.132 15.620 66.016 1.00 16.02 268 LYS A O 1
ATOM 2030 N N . VAL A 1 269 ? 6.892 14.707 63.974 1.00 15.41 269 VAL A N 1
ATOM 2031 C CA . VAL A 1 269 ? 6.779 16.036 63.338 1.00 15.34 269 VAL A CA 1
ATOM 2032 C C . VAL A 1 269 ? 5.492 16.785 63.720 1.00 15.47 269 VAL A C 1
ATOM 2033 O O . VAL A 1 269 ? 5.530 17.995 63.985 1.00 15.64 269 VAL A O 1
ATOM 2037 N N . ALA A 1 270 ? 4.351 16.086 63.744 1.00 15.73 270 ALA A N 1
ATOM 2038 C CA . ALA A 1 270 ? 3.101 16.716 64.162 1.00 15.69 270 ALA A CA 1
ATOM 2039 C C . ALA A 1 270 ? 3.184 17.234 65.598 1.00 17.03 270 ALA A C 1
ATOM 2040 O O . ALA A 1 270 ? 2.690 18.335 65.892 1.00 16.38 270 ALA A O 1
ATOM 2042 N N . LYS A 1 271 ? 3.804 16.459 66.495 1.00 17.06 271 LYS A N 1
ATOM 2043 C CA . LYS A 1 271 ? 3.913 16.882 67.896 1.00 18.73 271 LYS A CA 1
ATOM 2044 C C . LYS A 1 271 ? 4.815 18.109 68.053 1.00 18.80 271 LYS A C 1
ATOM 2045 O O . LYS A 1 271 ? 4.529 19.024 68.863 1.00 18.62 271 LYS A O 1
ATOM 2051 N N . PHE A 1 272 ? 5.905 18.129 67.287 1.00 17.64 272 PHE A N 1
ATOM 2052 C CA . PHE A 1 272 ? 6.811 19.279 67.278 1.00 17.81 272 PHE A CA 1
ATOM 2053 C C . PHE A 1 272 ? 6.049 20.517 66.797 1.00 17.66 272 PHE A C 1
ATOM 2054 O O . PHE A 1 272 ? 6.089 21.570 67.456 1.00 17.56 272 PHE A O 1
ATOM 2062 N N . LEU A 1 273 ? 5.394 20.398 65.632 1.00 16.77 273 LEU A N 1
ATOM 2063 C CA . LEU A 1 273 ? 4.585 21.482 65.092 1.00 17.46 273 LEU A CA 1
ATOM 2064 C C . LEU A 1 273 ? 3.501 21.936 66.071 1.00 18.00 273 LEU A C 1
ATOM 2065 O O . LEU A 1 273 ? 3.339 23.136 66.289 1.00 18.28 273 LEU A O 1
ATOM 2070 N N . GLU A 1 274 ? 2.790 20.985 66.683 1.00 18.79 274 GLU A N 1
ATOM 2071 C CA . GLU A 1 274 ? 1.698 21.324 67.629 1.00 20.45 274 GLU A CA 1
ATOM 2072 C C . GLU A 1 274 ? 2.151 22.176 68.793 1.00 22.15 274 GLU A C 1
ATOM 2073 O O . GLU A 1 274 ? 1.377 23.023 69.269 1.00 23.41 274 GLU A O 1
ATOM 2079 N N . GLN A 1 275 ? 3.384 21.967 69.269 1.00 21.14 275 GLN A N 1
ATOM 2080 C CA . GLN A 1 275 ? 3.893 22.771 70.379 1.00 21.86 275 GLN A CA 1
ATOM 2081 C C . GLN A 1 275 ? 4.599 24.056 69.921 1.00 21.14 275 GLN A C 1
ATOM 2082 O O . GLN A 1 275 ? 5.021 24.851 70.762 1.00 20.89 275 GLN A O 1
ATOM 2088 N N . HIS A 1 276 ? 4.749 24.272 68.614 1.00 20.24 276 HIS A N 1
ATOM 2089 C CA . HIS A 1 276 ? 5.503 25.440 68.140 1.00 20.75 276 HIS A CA 1
ATOM 2090 C C . HIS A 1 276 ? 4.653 26.731 68.104 1.00 21.63 276 HIS A C 1
ATOM 2091 O O . HIS A 1 276 ? 3.510 26.709 67.627 1.00 21.66 276 HIS A O 1
ATOM 2098 N N . GLU A 1 277 ? 5.209 27.843 68.588 1.00 21.83 277 GLU A N 1
ATOM 2099 C CA . GLU A 1 277 ? 4.456 29.101 68.712 1.00 23.93 277 GLU A CA 1
ATOM 2100 C C . GLU A 1 277 ? 3.893 29.617 67.378 1.00 22.97 277 GLU A C 1
ATOM 2101 O O . GLU A 1 277 ? 2.876 30.294 67.370 1.00 23.52 277 GLU A O 1
ATOM 2107 N N . LYS A 1 278 ? 4.565 29.315 66.272 1.00 20.98 278 LYS A N 1
ATOM 2108 C CA . LYS A 1 278 ? 4.156 29.794 64.945 1.00 20.91 278 LYS A CA 1
ATOM 2109 C C . LYS A 1 278 ? 2.959 29.037 64.360 1.00 20.30 278 LYS A C 1
ATOM 2110 O O . LYS A 1 278 ? 2.327 29.511 63.398 1.00 20.88 278 LYS A O 1
ATOM 2116 N N . ILE A 1 279 ? 2.652 27.867 64.922 1.00 18.89 279 ILE A N 1
ATOM 2117 C CA . ILE A 1 279 ? 1.655 26.965 64.338 1.00 17.82 279 ILE A CA 1
ATOM 2118 C C . ILE A 1 279 ? 0.338 27.088 65.098 1.00 18.23 279 ILE A C 1
ATOM 2119 O O . ILE A 1 279 ? 0.303 26.929 66.331 1.00 18.46 279 ILE A O 1
ATOM 2124 N N . VAL A 1 280 ? -0.750 27.329 64.369 1.00 18.39 280 VAL A N 1
ATOM 2125 C CA . VAL A 1 280 ? -2.053 27.542 65.003 1.00 18.89 280 VAL A CA 1
ATOM 2126 C C . VAL A 1 280 ? -2.706 26.221 65.407 1.00 18.76 280 VAL A C 1
ATOM 2127 O O . VAL A 1 280 ? -3.233 26.104 66.508 1.00 19.13 280 VAL A O 1
ATOM 2131 N N . LYS A 1 281 ? -2.680 25.243 64.495 1.00 18.31 281 LYS A N 1
ATOM 2132 C CA . LYS A 1 281 ? -3.359 23.952 64.690 1.00 20.22 281 LYS A CA 1
ATOM 2133 C C . LYS A 1 281 ? -2.646 22.906 63.852 1.00 19.41 281 LYS A C 1
ATOM 2134 O O . LYS A 1 281 ? -2.095 23.247 62.801 1.00 18.61 281 LYS A O 1
ATOM 2140 N N . VAL A 1 282 ? -2.702 21.633 64.272 1.00 19.08 282 VAL A N 1
ATOM 2141 C CA . VAL A 1 282 ? -2.132 20.549 63.460 1.00 17.86 282 VAL A CA 1
ATOM 2142 C C . VAL A 1 282 ? -3.216 19.488 63.247 1.00 18.34 282 VAL A C 1
ATOM 2143 O O . VAL A 1 282 ? -3.807 19.020 64.207 1.00 18.91 282 VAL A O 1
ATOM 2147 N N . ASN A 1 283 ? -3.491 19.144 61.989 1.00 18.43 283 ASN A N 1
ATOM 2148 C CA . ASN A 1 283 ? -4.558 18.192 61.660 1.00 18.91 283 ASN A CA 1
ATOM 2149 C C . ASN A 1 283 ? -3.970 16.822 61.348 1.00 19.15 283 ASN A C 1
ATOM 2150 O O . ASN A 1 283 ? -3.955 16.412 60.190 1.00 21.36 283 ASN A O 1
ATOM 2155 N N . HIS A 1 284 ? -3.479 16.132 62.352 1.00 18.49 284 HIS A N 1
ATOM 2156 C CA . HIS A 1 284 ? -2.947 14.776 62.218 1.00 19.17 284 HIS A CA 1
ATOM 2157 C C . HIS A 1 284 ? -3.876 13.891 63.056 1.00 18.80 284 HIS A C 1
ATOM 2158 O O . HIS A 1 284 ? -4.058 14.156 64.242 1.00 20.27 284 HIS A O 1
ATOM 2165 N N . PRO A 1 285 ? -4.472 12.846 62.447 1.00 20.01 285 PRO A N 1
ATOM 2166 C CA . PRO A 1 285 ? -5.519 12.040 63.119 1.00 19.75 285 PRO A CA 1
ATOM 2167 C C . PRO A 1 285 ? -4.994 11.205 64.283 1.00 20.09 285 PRO A C 1
ATOM 2168 O O . PRO A 1 285 ? -5.788 10.674 65.060 1.00 20.36 285 PRO A O 1
ATOM 2172 N N . GLY A 1 286 ? -3.666 11.099 64.402 1.00 18.62 286 GLY A N 1
ATOM 2173 C CA . GLY A 1 286 ? -3.020 10.421 65.517 1.00 18.94 286 GLY A CA 1
ATOM 2174 C C . GLY A 1 286 ? -2.851 11.288 66.747 1.00 19.27 286 GLY A C 1
ATOM 2175 O O . GLY A 1 286 ? -2.501 10.794 67.832 1.00 18.89 286 GLY A O 1
ATOM 2176 N N . LEU A 1 287 ? -3.135 12.586 66.617 1.00 18.90 287 LEU A N 1
ATOM 2177 C CA . LEU A 1 287 ? -3.037 13.477 67.803 1.00 19.49 287 LEU A CA 1
ATOM 2178 C C . LEU A 1 287 ? -4.283 13.421 68.665 1.00 20.82 287 LEU A C 1
ATOM 2179 O O . LEU A 1 287 ? -5.385 13.456 68.155 1.00 19.94 287 LEU A O 1
ATOM 2184 N N . GLU A 1 288 ? -4.124 13.396 69.980 1.00 22.15 288 GLU A N 1
ATOM 2185 C CA . GLU A 1 288 ? -5.311 13.416 70.843 1.00 24.98 288 GLU A CA 1
ATOM 2186 C C . GLU A 1 288 ? -6.217 14.641 70.669 1.00 24.83 288 GLU A C 1
ATOM 2187 O O . GLU A 1 288 ? -7.416 14.556 70.899 1.00 25.20 288 GLU A O 1
ATOM 2193 N N . SER A 1 289 ? -5.656 15.773 70.236 1.00 24.38 289 SER A N 1
ATOM 2194 C CA . SER A 1 289 ? -6.446 16.967 70.007 1.00 24.38 289 SER A CA 1
ATOM 2195 C C . SER A 1 289 ? -7.342 16.866 68.768 1.00 24.82 289 SER A C 1
ATOM 2196 O O . SER A 1 289 ? -8.207 17.724 68.590 1.00 25.30 289 SER A O 1
ATOM 2199 N N . PHE A 1 290 ? -7.117 15.883 67.882 1.00 22.76 290 PHE A N 1
ATOM 2200 C CA . PHE A 1 290 ? -7.822 15.870 66.613 1.00 22.48 290 PHE A CA 1
ATOM 2201 C C . PHE A 1 290 ? -9.231 15.280 66.702 1.00 23.12 290 PHE A C 1
ATOM 2202 O O . PHE A 1 290 ? -9.385 14.175 67.212 1.00 23.35 290 PHE A O 1
ATOM 2210 N N . PRO A 1 291 ? -10.257 15.992 66.177 1.00 24.26 291 PRO A N 1
ATOM 2211 C CA . PRO A 1 291 ? -11.618 15.403 66.197 1.00 25.93 291 PRO A CA 1
ATOM 2212 C C . PRO A 1 291 ? -11.667 14.095 65.413 1.00 26.36 291 PRO A C 1
ATOM 2213 O O . PRO A 1 291 ? -11.141 14.006 64.295 1.00 27.25 291 PRO A O 1
ATOM 2217 N N . GLY A 1 292 ? -12.264 13.070 65.997 1.00 26.83 292 GLY A N 1
ATOM 2218 C CA . GLY A 1 292 ? -12.277 11.774 65.308 1.00 27.30 292 GLY A CA 1
ATOM 2219 C C . GLY A 1 292 ? -10.982 10.978 65.454 1.00 25.67 292 GLY A C 1
ATOM 2220 O O . GLY A 1 292 ? -10.830 9.912 64.836 1.00 25.16 292 GLY A O 1
ATOM 2221 N N . HIS A 1 293 ? -10.056 11.463 66.286 1.00 24.70 293 HIS A N 1
ATOM 2222 C CA . HIS A 1 293 ? -8.921 10.630 66.690 1.00 22.80 293 HIS A CA 1
ATOM 2223 C C . HIS A 1 293 ? -9.404 9.293 67.234 1.00 23.81 293 HIS A C 1
ATOM 2224 O O . HIS A 1 293 ? -8.807 8.247 66.930 1.00 21.85 293 HIS A O 1
ATOM 2231 N N . ASP A 1 294 ? -10.479 9.317 68.037 1.00 23.48 294 ASP A N 1
ATOM 2232 C CA . ASP A 1 294 ? -10.988 8.092 68.651 1.00 26.37 294 ASP A CA 1
ATOM 2233 C C . ASP A 1 294 ? -11.441 7.063 67.607 1.00 25.85 294 ASP A C 1
ATOM 2234 O O . ASP A 1 294 ? -11.098 5.889 67.706 1.00 25.73 294 ASP A O 1
ATOM 2239 N N . ILE A 1 295 ? -12.141 7.516 66.572 1.00 25.93 295 ILE A N 1
ATOM 2240 C CA . ILE A 1 295 ? -12.556 6.609 65.482 1.00 25.29 295 ILE A CA 1
ATOM 2241 C C . ILE A 1 295 ? -11.348 6.101 64.689 1.00 24.38 295 ILE A C 1
ATOM 2242 O O . ILE A 1 295 ? -11.262 4.899 64.386 1.00 22.95 295 ILE A O 1
ATOM 2247 N N . ALA A 1 296 ? -10.416 6.997 64.350 1.00 23.58 296 ALA A N 1
ATOM 2248 C CA . ALA A 1 296 ? -9.219 6.594 63.574 1.00 23.12 296 ALA A CA 1
ATOM 2249 C C . ALA A 1 296 ? -8.364 5.547 64.344 1.00 23.07 296 ALA A C 1
ATOM 2250 O O . ALA A 1 296 ? -7.849 4.588 63.754 1.00 21.85 296 ALA A O 1
ATOM 2252 N N . LYS A 1 297 ? -8.222 5.729 65.654 1.00 23.42 297 LYS A N 1
ATOM 2253 C CA . LYS A 1 297 ? -7.445 4.770 66.448 1.00 24.79 297 LYS A CA 1
ATOM 2254 C C . LYS A 1 297 ? -8.125 3.385 66.566 1.00 24.50 297 LYS A C 1
ATOM 2255 O O . LYS A 1 297 ? -7.449 2.379 66.614 1.00 24.87 297 LYS A O 1
ATOM 2261 N N . LYS A 1 298 ? -9.459 3.333 66.528 1.00 25.06 298 LYS A N 1
ATOM 2262 C CA . LYS A 1 298 ? -10.183 2.053 66.619 1.00 25.40 298 LYS A CA 1
ATOM 2263 C C . LYS A 1 298 ? -10.235 1.354 65.259 1.00 24.26 298 LYS A C 1
ATOM 2264 O O . LYS A 1 298 ? -10.171 0.129 65.174 1.00 24.32 298 LYS A O 1
ATOM 2270 N N . GLN A 1 299 ? -10.336 2.121 64.189 1.00 22.29 299 GLN A N 1
ATOM 2271 C CA . GLN A 1 299 ? -10.578 1.495 62.872 1.00 21.92 299 GLN A CA 1
ATOM 2272 C C . GLN A 1 299 ? -9.325 1.276 62.030 1.00 20.51 299 GLN A C 1
ATOM 2273 O O . GLN A 1 299 ? -9.359 0.556 61.023 1.00 21.87 299 GLN A O 1
ATOM 2279 N N . MET A 1 300 ? -8.216 1.892 62.434 1.00 19.08 300 MET A N 1
ATOM 2280 C CA . MET A 1 300 ? -6.943 1.716 61.739 1.00 18.77 300 MET A CA 1
ATOM 2281 C C . MET A 1 300 ? -5.902 1.169 62.715 1.00 19.33 300 MET A C 1
ATOM 2282 O O . MET A 1 300 ? -6.104 1.252 63.935 1.00 20.35 300 MET A O 1
ATOM 2287 N N . THR A 1 301 ? -4.838 0.572 62.197 1.00 18.74 301 THR A N 1
ATOM 2288 C CA . THR A 1 301 ? -3.776 0.046 63.077 1.00 20.50 301 THR A CA 1
ATOM 2289 C C . THR A 1 301 ? -2.528 0.901 63.037 1.00 19.82 301 THR A C 1
ATOM 2290 O O . THR A 1 301 ? -1.475 0.494 63.544 1.00 19.21 301 THR A O 1
ATOM 2294 N N . GLY A 1 302 ? -2.650 2.096 62.445 1.00 17.94 302 GLY A N 1
ATOM 2295 C CA . GLY A 1 302 ? -1.551 3.043 62.401 1.00 17.26 302 GLY A CA 1
ATOM 2296 C C . GLY A 1 302 ? -1.988 4.261 61.604 1.00 17.23 302 GLY A C 1
ATOM 2297 O O . GLY A 1 302 ? -3.189 4.430 61.332 1.00 18.11 302 GLY A O 1
ATOM 2298 N N . TYR A 1 303 ? -1.051 5.142 61.270 1.00 16.33 303 TYR A N 1
ATOM 2299 C CA . TYR A 1 303 ? -1.390 6.372 60.527 1.00 16.21 303 TYR A CA 1
ATOM 2300 C C . TYR A 1 303 ? -0.378 6.575 59.436 1.00 16.02 303 TYR A C 1
ATOM 2301 O O . TYR A 1 303 ? 0.782 6.249 59.616 1.00 16.70 303 TYR A O 1
ATOM 2310 N N . GLY A 1 304 ? -0.828 7.129 58.318 1.00 16.60 304 GLY A N 1
ATOM 2311 C CA . GLY A 1 304 ? 0.073 7.687 57.305 1.00 16.12 304 GLY A CA 1
ATOM 2312 C C . GLY A 1 304 ? 0.765 8.911 57.877 1.00 15.77 304 GLY A C 1
ATOM 2313 O O . GLY A 1 304 ? 0.463 9.355 59.020 1.00 16.78 304 GLY A O 1
ATOM 2314 N N . SER A 1 305 ? 1.666 9.488 57.092 1.00 14.56 305 SER A N 1
ATOM 2315 C CA . SER A 1 305 ? 2.448 10.635 57.563 1.00 15.42 305 SER A CA 1
ATOM 2316 C C . SER A 1 305 ? 2.206 11.886 56.727 1.00 14.86 305 SER A C 1
ATOM 2317 O O . SER A 1 305 ? 3.022 12.797 56.717 1.00 14.43 305 SER A O 1
ATOM 2320 N N . THR A 1 306 ? 1.063 11.938 56.057 1.00 14.86 306 THR A N 1
ATOM 2321 C CA . THR A 1 306 ? 0.682 13.157 55.354 1.00 15.88 306 THR A CA 1
ATOM 2322 C C . THR A 1 306 ? -0.408 13.886 56.097 1.00 17.16 306 THR A C 1
ATOM 2323 O O . THR A 1 306 ? -1.463 13.315 56.425 1.00 18.09 306 THR A O 1
ATOM 2327 N N . PHE A 1 307 ? -0.186 15.174 56.356 1.00 16.92 307 PHE A N 1
ATOM 2328 C CA . PHE A 1 307 ? -1.182 15.892 57.126 1.00 17.54 307 PHE A CA 1
ATOM 2329 C C . PHE A 1 307 ? -1.021 17.368 56.921 1.00 18.18 307 PHE A C 1
ATOM 2330 O O . PHE A 1 307 ? -0.042 17.830 56.353 1.00 17.87 307 PHE A O 1
ATOM 2338 N N . LEU A 1 308 ? -1.922 18.115 57.528 1.00 18.35 308 LEU A N 1
ATOM 2339 C CA . LEU A 1 308 ? -2.003 19.508 57.269 1.00 18.23 308 LEU A CA 1
ATOM 2340 C C . LEU A 1 308 ? -1.823 20.271 58.596 1.00 17.90 308 LEU A C 1
ATOM 2341 O O . LEU A 1 308 ? -2.165 19.760 59.670 1.00 17.19 308 LEU A O 1
ATOM 2346 N N . PHE A 1 309 ? -1.266 21.472 58.509 1.00 16.72 309 PHE A N 1
ATOM 2347 C CA . PHE A 1 309 ? -1.199 22.379 59.664 1.00 17.05 309 PHE A CA 1
ATOM 2348 C C . PHE A 1 309 ? -1.475 23.825 59.244 1.00 17.64 309 PHE A C 1
ATOM 2349 O O . PHE A 1 309 ? -1.317 24.192 58.059 1.00 18.01 309 PHE A O 1
ATOM 2357 N N . GLU A 1 310 ? -1.888 24.627 60.217 1.00 17.90 310 GLU A N 1
ATOM 2358 C CA . GLU A 1 310 ? -2.320 26.000 59.987 1.00 18.36 310 GLU A CA 1
ATOM 2359 C C . GLU A 1 310 ? -1.259 26.982 60.492 1.00 18.10 310 GLU A C 1
ATOM 2360 O O . GLU A 1 310 ? -0.912 26.952 61.668 1.00 17.93 310 GLU A O 1
ATOM 2366 N N . MET A 1 311 ? -0.790 27.869 59.613 1.00 18.05 311 MET A N 1
ATOM 2367 C CA . MET A 1 311 ? 0.091 28.954 60.026 1.00 18.30 311 MET A CA 1
ATOM 2368 C C . MET A 1 311 ? -0.758 30.191 60.378 1.00 18.90 311 MET A C 1
ATOM 2369 O O . MET A 1 311 ? -1.984 30.186 60.239 1.00 19.21 311 MET A O 1
ATOM 2374 N N . LYS A 1 312 ? -0.104 31.264 60.797 1.00 19.20 312 LYS A N 1
ATOM 2375 C CA . LYS A 1 312 ? -0.866 32.485 61.178 1.00 19.89 312 LYS A CA 1
ATOM 2376 C C . LYS A 1 312 ? -1.306 33.328 59.987 1.00 20.32 312 LYS A C 1
ATOM 2377 O O . LYS A 1 312 ? -2.196 34.181 60.115 1.00 20.95 312 LYS A O 1
ATOM 2383 N N . SER A 1 313 ? -0.705 33.086 58.826 1.00 20.05 313 SER A N 1
ATOM 2384 C CA . SER A 1 313 ? -1.064 33.859 57.656 1.00 20.53 313 SER A CA 1
ATOM 2385 C C . SER A 1 313 ? -0.565 33.168 56.407 1.00 20.16 313 SER A C 1
ATOM 2386 O O . SER A 1 313 ? 0.315 32.304 56.483 1.00 19.57 313 SER A O 1
ATOM 2389 N N . PHE A 1 314 ? -1.097 33.573 55.263 1.00 20.59 314 PHE A N 1
ATOM 2390 C CA . PHE A 1 314 ? -0.563 33.094 53.982 1.00 20.40 314 PHE A CA 1
ATOM 2391 C C . PHE A 1 314 ? 0.954 33.394 53.835 1.00 20.22 314 PHE A C 1
ATOM 2392 O O . PHE A 1 314 ? 1.734 32.557 53.348 1.00 19.77 314 PHE A O 1
ATOM 2400 N N . GLU A 1 315 ? 1.352 34.596 54.237 1.00 20.67 315 GLU A N 1
ATOM 2401 C CA . GLU A 1 315 ? 2.743 35.044 54.113 1.00 20.68 315 GLU A CA 1
ATOM 2402 C C . GLU A 1 315 ? 3.695 34.182 54.937 1.00 20.02 315 GLU A C 1
ATOM 2403 O O . GLU A 1 315 ? 4.742 33.808 54.469 1.00 19.80 315 GLU A O 1
ATOM 2409 N N . ALA A 1 316 ? 3.274 33.829 56.143 1.00 19.78 316 ALA A N 1
ATOM 2410 C CA . ALA A 1 316 ? 4.038 32.953 57.014 1.00 19.24 316 ALA A CA 1
ATOM 2411 C C . ALA A 1 316 ? 4.165 31.538 56.409 1.00 18.65 316 ALA A C 1
ATOM 2412 O O . ALA A 1 316 ? 5.209 30.913 56.522 1.00 18.31 316 ALA A O 1
ATOM 2414 N N . ALA A 1 317 ? 3.093 31.052 55.779 1.00 18.61 317 ALA A N 1
ATOM 2415 C CA . ALA A 1 317 ? 3.085 29.743 55.095 1.00 18.15 317 ALA A CA 1
ATOM 2416 C C . ALA A 1 317 ? 4.092 29.771 53.955 1.00 18.98 317 ALA A C 1
ATOM 2417 O O . ALA A 1 317 ? 4.900 28.842 53.814 1.00 18.88 317 ALA A O 1
ATOM 2419 N N . LYS A 1 318 ? 4.057 30.836 53.150 1.00 19.05 318 LYS A N 1
ATOM 2420 C CA . LYS A 1 318 ? 4.969 30.948 52.002 1.00 20.32 318 LYS A CA 1
ATOM 2421 C C . LYS A 1 318 ? 6.417 31.015 52.517 1.00 19.95 318 LYS A C 1
ATOM 2422 O O . LYS A 1 318 ? 7.308 30.327 52.005 1.00 19.75 318 LYS A O 1
ATOM 2428 N N . LYS A 1 319 ? 6.646 31.801 53.567 1.00 20.22 319 LYS A N 1
ATOM 2429 C CA . LYS A 1 319 ? 7.997 31.955 54.110 1.00 20.59 319 LYS A CA 1
ATOM 2430 C C . LYS A 1 319 ? 8.549 30.605 54.593 1.00 20.52 319 LYS A C 1
ATOM 2431 O O . LYS A 1 319 ? 9.723 30.252 54.309 1.00 21.06 319 LYS A O 1
ATOM 2437 N N . LEU A 1 320 ? 7.704 29.839 55.278 1.00 19.87 320 LEU A N 1
ATOM 2438 C CA . LEU A 1 320 ? 8.079 28.478 55.692 1.00 20.06 320 LEU A CA 1
ATOM 2439 C C . LEU A 1 320 ? 8.375 27.558 54.483 1.00 19.76 320 LEU A C 1
ATOM 2440 O O . LEU A 1 320 ? 9.475 26.978 54.372 1.00 19.66 320 LEU A O 1
ATOM 2445 N N . MET A 1 321 ? 7.405 27.442 53.583 1.00 19.66 321 MET A N 1
ATOM 2446 C CA . MET A 1 321 ? 7.534 26.559 52.409 1.00 20.99 321 MET A CA 1
ATOM 2447 C C . MET A 1 321 ? 8.745 26.833 51.525 1.00 20.80 321 MET A C 1
ATOM 2448 O O . MET A 1 321 ? 9.289 25.902 50.935 1.00 22.04 321 MET A O 1
ATOM 2453 N N . GLU A 1 322 ? 9.146 28.092 51.417 1.00 20.18 322 GLU A N 1
ATOM 2454 C CA . GLU A 1 322 ? 10.228 28.484 50.508 1.00 20.55 322 GLU A CA 1
ATOM 2455 C C . GLU A 1 322 ? 11.650 28.482 51.118 1.00 21.11 322 GLU A C 1
ATOM 2456 O O . GLU A 1 322 ? 12.606 28.867 50.435 1.00 21.16 322 GLU A O 1
ATOM 2462 N N . HIS A 1 323 ? 11.779 28.079 52.388 1.00 20.39 323 HIS A N 1
ATOM 2463 C CA . HIS A 1 323 ? 13.064 28.190 53.085 1.00 21.35 323 HIS A CA 1
ATOM 2464 C C . HIS A 1 323 ? 13.468 26.862 53.699 1.00 20.75 323 HIS A C 1
ATOM 2465 O O . HIS A 1 323 ? 14.186 26.824 54.696 1.00 22.20 323 HIS A O 1
ATOM 2472 N N . LEU A 1 324 ? 13.021 25.774 53.077 1.00 19.95 324 LEU A N 1
ATOM 2473 C CA . LEU A 1 324 ? 13.331 24.425 53.553 1.00 20.39 324 LEU A CA 1
ATOM 2474 C C . LEU A 1 324 ? 14.436 23.803 52.711 1.00 22.35 324 LEU A C 1
ATOM 2475 O O . LEU A 1 324 ? 14.494 24.028 51.474 1.00 23.48 324 LEU A O 1
ATOM 2480 N N . LYS A 1 325 ? 15.300 23.013 53.345 1.00 22.79 325 LYS A N 1
ATOM 2481 C CA . LYS A 1 325 ? 16.424 22.393 52.635 1.00 25.26 325 LYS A CA 1
ATOM 2482 C C . LYS A 1 325 ? 16.283 20.896 52.519 1.00 25.25 325 LYS A C 1
ATOM 2483 O O . LYS A 1 325 ? 16.872 20.274 51.647 1.00 26.90 325 LYS A O 1
ATOM 2489 N N . VAL A 1 326 ? 15.500 20.303 53.402 1.00 24.41 326 VAL A N 1
ATOM 2490 C CA . VAL A 1 326 ? 15.264 18.874 53.329 1.00 25.42 326 VAL A CA 1
ATOM 2491 C C . VAL A 1 326 ? 13.944 18.672 52.566 1.00 25.42 326 VAL A C 1
ATOM 2492 O O . VAL A 1 326 ? 13.951 18.046 51.491 1.00 28.24 326 VAL A O 1
ATOM 2496 N N . CYS A 1 327 ? 12.867 19.298 53.017 1.00 22.85 327 CYS A N 1
ATOM 2497 C CA . CYS A 1 327 ? 11.552 19.175 52.374 1.00 20.96 327 CYS A CA 1
ATOM 2498 C C . CYS A 1 327 ? 11.585 19.745 50.953 1.00 21.11 327 CYS A C 1
ATOM 2499 O O . CYS A 1 327 ? 12.253 20.742 50.718 1.00 21.91 327 CYS A O 1
ATOM 2502 N N . THR A 1 328 ? 10.883 19.114 50.018 1.00 18.49 328 THR A N 1
ATOM 2503 C CA . THR A 1 328 ? 10.832 19.576 48.641 1.00 17.82 328 THR A CA 1
ATOM 2504 C C . THR A 1 328 ? 9.439 20.131 48.363 1.00 17.58 328 THR A C 1
ATOM 2505 O O . THR A 1 328 ? 8.443 19.481 48.674 1.00 15.87 328 THR A O 1
ATOM 2509 N N . LEU A 1 329 ? 9.391 21.326 47.767 1.00 16.56 329 LEU A N 1
ATOM 2510 C CA . LEU A 1 329 ? 8.133 21.953 47.380 1.00 16.80 329 LEU A CA 1
ATOM 2511 C C . LEU A 1 329 ? 7.611 21.287 46.100 1.00 16.93 329 LEU A C 1
ATOM 2512 O O . LEU A 1 329 ? 8.193 21.439 45.015 1.00 17.33 329 LEU A O 1
ATOM 2517 N N . ALA A 1 330 ? 6.527 20.526 46.240 1.00 16.70 330 ALA A N 1
ATOM 2518 C CA . ALA A 1 330 ? 5.965 19.719 45.147 1.00 16.86 330 ALA A CA 1
ATOM 2519 C C . ALA A 1 330 ? 4.639 19.144 45.630 1.00 16.70 330 ALA A C 1
ATOM 2520 O O . ALA A 1 330 ? 4.426 18.978 46.855 1.00 16.80 330 ALA A O 1
ATOM 2522 N N . VAL A 1 331 ? 3.769 18.821 44.685 1.00 16.96 331 VAL A N 1
ATOM 2523 C CA . VAL A 1 331 ? 2.557 18.072 45.012 1.00 17.26 331 VAL A CA 1
ATOM 2524 C C . VAL A 1 331 ? 2.884 16.570 45.038 1.00 16.85 331 VAL A C 1
ATOM 2525 O O . VAL A 1 331 ? 4.030 16.197 44.771 1.00 17.13 331 VAL A O 1
ATOM 2529 N N . SER A 1 332 ? 1.871 15.752 45.348 1.00 16.40 332 SER A N 1
ATOM 2530 C CA . SER A 1 332 ? 1.989 14.319 45.636 1.00 16.62 332 SER A CA 1
ATOM 2531 C C . SER A 1 332 ? 2.412 14.047 47.082 1.00 15.71 332 SER A C 1
ATOM 2532 O O . SER A 1 332 ? 2.689 14.976 47.861 1.00 15.50 332 SER A O 1
ATOM 2535 N N . LEU A 1 333 ? 2.460 12.776 47.460 1.00 15.38 333 LEU A N 1
ATOM 2536 C CA . LEU A 1 333 ? 2.710 12.432 48.869 1.00 15.02 333 LEU A CA 1
ATOM 2537 C C . LEU A 1 333 ? 3.132 10.966 48.963 1.00 14.87 333 LEU A C 1
ATOM 2538 O O . LEU A 1 333 ? 3.058 10.219 47.961 1.00 15.03 333 LEU A O 1
ATOM 2543 N N . GLY A 1 334 ? 3.600 10.544 50.143 1.00 14.66 334 GLY A N 1
ATOM 2544 C CA . GLY A 1 334 ? 3.847 9.102 50.352 1.00 15.42 334 GLY A CA 1
ATOM 2545 C C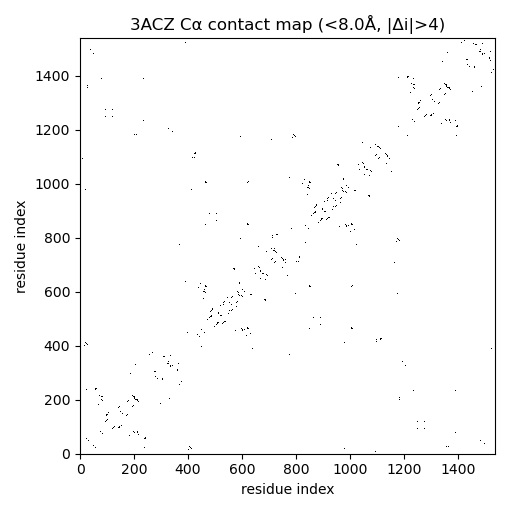 . GLY A 1 334 ? 5.159 8.617 49.758 1.00 16.23 334 GLY A C 1
ATOM 2546 O O . GLY A 1 334 ? 5.361 7.408 49.625 1.00 17.25 334 GLY A O 1
ATOM 2547 N N . CYS A 1 335 ? 6.037 9.556 49.404 1.00 16.61 335 CYS A N 1
ATOM 2548 C CA A CYS A 1 335 ? 7.358 9.260 48.842 0.50 16.93 335 CYS A CA 1
ATOM 2549 C CA B CYS A 1 335 ? 7.349 9.230 48.826 0.50 17.02 335 CYS A CA 1
ATOM 2550 C C . CYS A 1 335 ? 8.345 9.048 49.979 1.00 16.17 335 CYS A C 1
ATOM 2551 O O . CYS A 1 335 ? 8.098 9.515 51.108 1.00 15.98 335 CYS A O 1
ATOM 2556 N N . VAL A 1 336 ? 9.464 8.353 49.713 1.00 14.71 336 VAL A N 1
ATOM 2557 C CA . VAL A 1 336 ? 10.512 8.179 50.754 1.00 14.72 336 VAL A CA 1
ATOM 2558 C C . VAL A 1 336 ? 11.070 9.520 51.283 1.00 14.75 336 VAL A C 1
ATOM 2559 O O . VAL A 1 336 ? 11.489 9.605 52.447 1.00 16.43 336 VAL A O 1
ATOM 2563 N N . ASP A 1 337 ? 11.066 10.553 50.440 1.00 15.10 337 ASP A N 1
ATOM 2564 C CA . ASP A 1 337 ? 11.545 11.878 50.865 1.00 15.49 337 ASP A CA 1
ATOM 2565 C C . ASP A 1 337 ? 10.360 12.824 51.113 1.00 15.27 337 ASP A C 1
ATOM 2566 O O . ASP A 1 337 ? 9.272 12.663 50.520 1.00 14.68 337 ASP A O 1
ATOM 2571 N N . THR A 1 338 ? 10.594 13.810 51.976 1.00 14.74 338 THR A N 1
ATOM 2572 C CA . THR A 1 338 ? 9.555 14.697 52.501 1.00 14.65 338 THR A CA 1
ATOM 2573 C C . THR A 1 338 ? 9.131 15.758 51.468 1.00 15.30 338 THR A C 1
ATOM 2574 O O . THR A 1 338 ? 9.995 16.448 50.914 1.00 15.79 338 THR A O 1
ATOM 2578 N N . LEU A 1 339 ? 7.816 15.830 51.206 1.00 14.79 339 LEU A N 1
ATOM 2579 C CA . LEU A 1 339 ? 7.212 16.804 50.304 1.00 15.40 339 LEU A CA 1
ATOM 2580 C C . LEU A 1 339 ? 6.368 17.828 51.072 1.00 15.08 339 LEU A C 1
ATOM 2581 O O . LEU A 1 339 ? 5.864 17.542 52.155 1.00 15.49 339 LEU A O 1
ATOM 2586 N N . ILE A 1 340 ? 6.213 19.015 50.495 1.00 15.69 340 ILE A N 1
ATOM 2587 C CA . ILE A 1 340 ? 5.406 20.046 51.116 1.00 16.15 340 ILE A CA 1
ATOM 2588 C C . ILE A 1 340 ? 4.683 20.852 50.029 1.00 16.00 340 ILE A C 1
ATOM 2589 O O . ILE A 1 340 ? 5.243 21.116 48.948 1.00 16.19 340 ILE A O 1
ATOM 2594 N N . GLU A 1 341 ? 3.439 21.220 50.298 1.00 16.08 341 GLU A N 1
ATOM 2595 C CA . GLU A 1 341 ? 2.666 22.006 49.314 1.00 16.58 341 GLU A CA 1
ATOM 2596 C C . GLU A 1 341 ? 1.596 22.877 49.974 1.00 16.84 341 GLU A C 1
ATOM 2597 O O . GLU A 1 341 ? 1.311 22.780 51.196 1.00 16.62 341 GLU A O 1
ATOM 2603 N N . HIS A 1 342 ? 1.009 23.735 49.152 1.00 17.37 342 HIS A N 1
ATOM 2604 C CA . HIS A 1 342 ? 0.004 24.716 49.602 1.00 18.49 342 HIS A CA 1
ATOM 2605 C C . HIS A 1 342 ? -1.375 24.404 48.976 1.00 18.74 342 HIS A C 1
ATOM 2606 O O . HIS A 1 342 ? -1.636 24.764 47.816 1.00 20.38 342 HIS A O 1
ATOM 2613 N N . PRO A 1 343 ? -2.247 23.688 49.717 1.00 20.10 343 PRO A N 1
ATOM 2614 C CA . PRO A 1 343 ? -3.485 23.190 49.089 1.00 21.19 343 PRO A CA 1
ATOM 2615 C C . PRO A 1 343 ? -4.319 24.303 48.419 1.00 23.19 343 PRO A C 1
ATOM 2616 O O . PRO A 1 343 ? -4.800 24.094 47.303 1.00 24.40 343 PRO A O 1
ATOM 2620 N N . ALA A 1 344 ? -4.464 25.463 49.068 1.00 23.96 344 ALA A N 1
ATOM 2621 C CA . ALA A 1 344 ? -5.344 26.522 48.557 1.00 25.20 344 ALA A CA 1
ATOM 2622 C C . ALA A 1 344 ? -4.967 26.942 47.143 1.00 27.32 344 ALA A C 1
ATOM 2623 O O . ALA A 1 344 ? -5.857 27.180 46.307 1.00 27.30 344 ALA A O 1
ATOM 2625 N N . SER A 1 345 ? -3.665 27.084 46.880 1.00 26.99 345 SER A N 1
ATOM 2626 C CA . SER A 1 345 ? -3.225 27.522 45.560 1.00 28.17 345 SER A CA 1
ATOM 2627 C C . SER A 1 345 ? -2.683 26.406 44.660 1.00 28.42 345 SER A C 1
ATOM 2628 O O . SER A 1 345 ? -2.365 26.674 43.509 1.00 28.89 345 SER A O 1
ATOM 2631 N N . MET A 1 346 ? -2.606 25.176 45.166 1.00 28.04 346 MET A N 1
ATOM 2632 C CA . MET A 1 346 ? -2.098 24.015 44.392 1.00 29.25 346 MET A CA 1
ATOM 2633 C C . MET A 1 346 ? -3.074 22.794 44.259 1.00 30.75 346 MET A C 1
ATOM 2634 O O . MET A 1 346 ? -3.894 22.776 43.341 1.00 33.58 346 MET A O 1
ATOM 2639 N N . THR A 1 347 ? -2.994 21.792 45.132 1.00 32.36 347 THR A N 1
ATOM 2640 C CA . THR A 1 347 ? -3.775 20.530 45.003 1.00 34.81 347 THR A CA 1
ATOM 2641 C C . THR A 1 347 ? -5.279 20.705 45.012 0.50 36.57 347 THR A C 1
ATOM 2642 O O . THR A 1 347 ? -6.013 19.934 44.395 0.50 36.47 347 THR A O 1
ATOM 2646 N N . HIS A 1 348 ? -5.719 21.714 45.748 1.00 39.23 348 HIS A N 1
ATOM 2647 C CA . HIS A 1 348 ? -7.136 21.982 45.940 1.00 41.03 348 HIS A CA 1
ATOM 2648 C C . HIS A 1 348 ? -7.576 23.344 45.422 1.00 41.96 348 HIS A C 1
ATOM 2649 O O . HIS A 1 348 ? -8.591 23.867 45.860 1.00 43.69 348 HIS A O 1
ATOM 2656 N N . ALA A 1 349 ? -6.826 23.884 44.468 1.00 42.82 349 ALA A N 1
ATOM 2657 C CA . ALA A 1 349 ? -7.164 25.166 43.822 1.00 43.54 349 ALA A CA 1
ATOM 2658 C C . ALA A 1 349 ? -8.224 25.021 42.699 1.00 45.79 349 ALA A C 1
ATOM 2659 O O . ALA A 1 349 ? -8.747 26.040 42.205 1.00 46.12 349 ALA A O 1
ATOM 2661 N N . ALA A 1 350 ? -8.492 23.776 42.268 1.00 46.26 350 ALA A N 1
ATOM 2662 C CA . ALA A 1 350 ? -9.522 23.499 41.230 1.00 49.19 350 ALA A CA 1
ATOM 2663 C C . ALA A 1 350 ? -10.892 23.079 41.811 1.00 50.29 350 ALA A C 1
ATOM 2664 O O . ALA A 1 350 ? -11.884 22.960 41.072 1.00 51.03 350 ALA A O 1
ATOM 2666 N N . VAL A 1 351 ? -10.926 22.849 43.128 1.00 51.11 351 VAL A N 1
ATOM 2667 C CA . VAL A 1 351 ? -12.145 22.456 43.842 1.00 52.68 351 VAL A CA 1
ATOM 2668 C C . VAL A 1 351 ? -13.101 23.655 43.825 1.00 54.82 351 VAL A C 1
ATOM 2669 O O . VAL A 1 351 ? -12.710 24.766 44.263 1.00 55.10 351 VAL A O 1
ATOM 2673 N N . PRO A 1 352 ? -14.338 23.454 43.284 1.00 56.65 352 PRO A N 1
ATOM 2674 C CA . PRO A 1 352 ? -15.308 24.569 43.211 1.00 58.37 352 PRO A CA 1
ATOM 2675 C C . PRO A 1 352 ? -15.464 25.273 44.575 1.00 58.96 352 PRO A C 1
ATOM 2676 O O . PRO A 1 352 ? -15.412 24.625 45.644 1.00 58.10 352 PRO A O 1
ATOM 2680 N N . GLU A 1 353 ? -15.633 26.593 44.517 1.00 60.37 353 GLU A N 1
ATOM 2681 C CA . GLU A 1 353 ? -15.596 27.450 45.705 1.00 60.95 353 GLU A CA 1
ATOM 2682 C C . GLU A 1 353 ? -16.499 27.012 46.871 1.00 61.21 353 GLU A C 1
ATOM 2683 O O . GLU A 1 353 ? -16.054 27.018 48.026 1.00 59.84 353 GLU A O 1
ATOM 2689 N N . ASN A 1 354 ? -17.742 26.619 46.565 1.00 62.65 354 ASN A N 1
ATOM 2690 C CA . ASN A 1 354 ? -18.685 26.137 47.594 1.00 63.78 354 ASN A CA 1
ATOM 2691 C C . ASN A 1 354 ? -18.179 24.892 48.342 1.00 62.66 354 ASN A C 1
ATOM 2692 O O . ASN A 1 354 ? -18.457 24.717 49.538 1.00 62.75 354 ASN A O 1
ATOM 2697 N N . ILE A 1 355 ? -17.426 24.047 47.631 1.00 61.58 355 ILE A N 1
ATOM 2698 C CA . ILE A 1 355 ? -16.839 22.832 48.218 1.00 60.12 355 ILE A CA 1
ATOM 2699 C C . ILE A 1 355 ? -15.547 23.158 49.023 1.00 59.02 355 ILE A C 1
ATOM 2700 O O . ILE A 1 355 ? -15.259 22.483 50.015 1.00 58.00 355 ILE A O 1
ATOM 2705 N N . MET A 1 356 ? -14.829 24.219 48.621 1.00 59.02 356 MET A N 1
ATOM 2706 C CA . MET A 1 356 ? -13.632 24.730 49.336 1.00 58.37 356 MET A CA 1
ATOM 2707 C C . MET A 1 356 ? -13.896 25.254 50.752 1.00 57.70 356 MET A C 1
ATOM 2708 O O . MET A 1 356 ? -13.050 25.076 51.652 1.00 56.12 356 MET A O 1
ATOM 2713 N N . ARG A 1 357 ? -15.043 25.910 50.944 1.00 57.52 357 ARG A N 1
ATOM 2714 C CA . ARG A 1 357 ? -15.430 26.380 52.290 1.00 56.82 357 ARG A CA 1
ATOM 2715 C C . ARG A 1 357 ? -15.995 25.256 53.137 1.00 55.41 357 ARG A C 1
ATOM 2716 O O . ARG A 1 357 ? -15.691 25.177 54.324 1.00 54.96 357 ARG A O 1
ATOM 2724 N N . LYS A 1 358 ? -16.815 24.395 52.527 1.00 54.40 358 LYS A N 1
ATOM 2725 C CA . LYS A 1 358 ? -17.245 23.141 53.167 1.00 52.57 358 LYS A CA 1
ATOM 2726 C C . LYS A 1 358 ? -16.047 22.264 53.574 1.00 49.20 358 LYS A C 1
ATOM 2727 O O . LYS A 1 358 ? -16.094 21.624 54.632 1.00 48.69 358 LYS A O 1
ATOM 2733 N N . GLN A 1 359 ? -14.998 22.236 52.733 1.00 45.31 359 GLN A N 1
ATOM 2734 C CA . GLN A 1 359 ? -13.796 21.426 52.988 1.00 41.39 359 GLN A CA 1
ATOM 2735 C C . GLN A 1 359 ? -12.891 22.011 54.068 1.00 38.78 359 GLN A C 1
ATOM 2736 O O . GLN A 1 359 ? -12.145 21.279 54.674 1.00 38.48 359 GLN A O 1
ATOM 2742 N N . GLY A 1 360 ? -12.965 23.317 54.307 1.00 36.84 360 GLY A N 1
ATOM 2743 C CA . GLY A 1 360 ? -12.159 23.956 55.349 1.00 34.45 360 GLY A CA 1
ATOM 2744 C C . GLY A 1 360 ? -10.737 24.333 54.927 1.00 32.74 360 GLY A C 1
ATOM 2745 O O . GLY A 1 360 ? -9.843 24.464 55.775 1.00 33.03 360 GLY A O 1
ATOM 2746 N N . ILE A 1 361 ? -10.527 24.507 53.625 1.00 29.93 361 ILE A N 1
ATOM 2747 C CA . ILE A 1 361 ? -9.198 24.797 53.074 1.00 26.97 361 ILE A CA 1
ATOM 2748 C C . ILE A 1 361 ? -9.027 26.312 52.917 1.00 26.10 361 ILE A C 1
ATOM 2749 O O . ILE A 1 361 ? -9.848 26.978 52.260 1.00 25.98 361 ILE A O 1
ATOM 2754 N N . THR A 1 362 ? -8.002 26.852 53.566 1.00 23.55 362 THR A N 1
ATOM 2755 C CA . THR A 1 362 ? -7.791 28.304 53.617 1.00 22.84 362 THR A CA 1
ATOM 2756 C C . THR A 1 362 ? -6.335 28.582 53.200 1.00 21.33 362 THR A C 1
ATOM 2757 O O . THR A 1 362 ? -5.521 27.659 53.175 1.00 19.82 362 THR A O 1
ATOM 2761 N N . PRO A 1 363 ? -6.002 29.851 52.867 1.00 21.70 363 PRO A N 1
ATOM 2762 C CA . PRO A 1 363 ? -4.620 30.160 52.470 1.00 21.51 363 PRO A CA 1
ATOM 2763 C C . PRO A 1 363 ? -3.567 29.965 53.591 1.00 19.95 363 PRO A C 1
ATOM 2764 O O . PRO A 1 363 ? -2.370 29.936 53.288 1.00 19.84 363 PRO A O 1
ATOM 2768 N N . GLU A 1 364 ? -3.990 29.792 54.845 1.00 19.86 364 GLU A N 1
ATOM 2769 C CA . GLU A 1 364 ? -3.028 29.623 55.950 1.00 19.37 364 GLU A CA 1
ATOM 2770 C C . GLU A 1 364 ? -2.544 28.183 56.088 1.00 18.67 364 GLU A C 1
ATOM 2771 O O . GLU A 1 364 ? -1.609 27.903 56.843 1.00 18.26 364 GLU A O 1
ATOM 2777 N N . LEU A 1 365 ? -3.158 27.265 55.336 1.00 18.58 365 LEU A N 1
ATOM 2778 C CA . LEU A 1 365 ? -2.840 25.856 55.521 1.00 18.00 365 LEU A CA 1
ATOM 2779 C C . LEU A 1 365 ? -1.692 25.378 54.670 1.00 17.60 365 LEU A C 1
ATOM 2780 O O . LEU A 1 365 ? -1.567 25.757 53.503 1.00 18.04 365 LEU A O 1
ATOM 2785 N N . VAL A 1 366 ? -0.863 24.522 55.259 1.00 17.07 366 VAL A N 1
ATOM 2786 C CA . VAL A 1 366 ? 0.258 23.877 54.575 1.00 16.88 366 VAL A CA 1
ATOM 2787 C C . VAL A 1 366 ? 0.149 22.371 54.746 1.00 16.95 366 VAL A C 1
ATOM 2788 O O . VAL A 1 366 ? -0.074 21.885 55.878 1.00 17.46 366 VAL A O 1
ATOM 2792 N N . ARG A 1 367 ? 0.310 21.614 53.658 1.00 16.90 367 ARG A N 1
ATOM 2793 C CA . ARG A 1 367 ? 0.261 20.148 53.794 1.00 16.60 367 ARG A CA 1
ATOM 2794 C C . ARG A 1 367 ? 1.675 19.583 53.694 1.00 16.44 367 ARG A C 1
ATOM 2795 O O . ARG A 1 367 ? 2.430 19.926 52.770 1.00 16.59 367 ARG A O 1
ATOM 2803 N N . ILE A 1 368 ? 2.036 18.715 54.643 1.00 15.70 368 ILE A N 1
ATOM 2804 C CA . ILE A 1 368 ? 3.351 18.071 54.607 1.00 14.95 368 ILE A CA 1
ATOM 2805 C C . ILE A 1 368 ? 3.190 16.558 54.462 1.00 15.62 368 ILE A C 1
ATOM 2806 O O . ILE A 1 368 ? 2.322 15.933 55.095 1.00 15.41 368 ILE A O 1
ATOM 2811 N N . SER A 1 369 ? 4.036 15.965 53.620 1.00 15.01 369 SER A N 1
ATOM 2812 C CA . SER A 1 369 ? 4.079 14.518 53.508 1.00 14.93 369 SER A CA 1
ATOM 2813 C C . SER A 1 369 ? 5.429 14.048 54.046 1.00 14.74 369 SER A C 1
ATOM 2814 O O . SER A 1 369 ? 6.428 14.172 53.351 1.00 14.39 369 SER A O 1
ATOM 2817 N N . VAL A 1 370 ? 5.464 13.551 55.287 1.00 14.30 370 VAL A N 1
ATOM 2818 C CA . VAL A 1 370 ? 6.739 13.286 55.950 1.00 14.28 370 VAL A CA 1
ATOM 2819 C C . VAL A 1 370 ? 7.349 11.984 55.419 1.00 15.24 370 VAL A C 1
ATOM 2820 O O . VAL A 1 370 ? 6.681 10.933 55.384 1.00 15.74 370 VAL A O 1
ATOM 2824 N N . GLY A 1 371 ? 8.608 12.053 54.990 1.00 15.73 371 GLY A N 1
ATOM 2825 C CA . GLY A 1 371 ? 9.285 10.873 54.430 1.00 14.51 371 GLY A CA 1
ATOM 2826 C C . GLY A 1 371 ? 9.999 10.070 55.503 1.00 15.08 371 GLY A C 1
ATOM 2827 O O . GLY A 1 371 ? 9.688 10.189 56.712 1.00 15.32 371 GLY A O 1
ATOM 2828 N N . ILE A 1 372 ? 10.985 9.281 55.065 1.00 14.59 372 ILE A N 1
ATOM 2829 C CA . ILE A 1 372 ? 11.705 8.367 55.939 1.00 14.78 372 ILE A CA 1
ATOM 2830 C C . ILE A 1 372 ? 13.129 8.813 56.276 1.00 15.48 372 ILE A C 1
ATOM 2831 O O . ILE A 1 372 ? 13.910 8.028 56.853 1.00 15.34 372 ILE A O 1
ATOM 2836 N N . GLU A 1 373 ? 13.458 10.078 55.954 1.00 15.08 373 GLU A N 1
ATOM 2837 C CA . GLU A 1 373 ? 14.691 10.716 56.468 1.00 15.40 373 GLU A CA 1
ATOM 2838 C C . GLU A 1 373 ? 14.753 10.628 57.994 1.00 15.80 373 GLU A C 1
ATOM 2839 O O . GLU A 1 373 ? 13.718 10.451 58.653 1.00 15.75 373 GLU A O 1
ATOM 2845 N N . ASN A 1 374 ? 15.943 10.795 58.553 1.00 15.96 374 ASN A N 1
ATOM 2846 C CA . ASN A 1 374 ? 16.048 10.885 59.994 1.00 17.03 374 ASN A CA 1
ATOM 2847 C C . ASN A 1 374 ? 15.150 12.010 60.507 1.00 16.58 374 ASN A C 1
ATOM 2848 O O . ASN A 1 374 ? 15.206 13.145 60.014 1.00 15.92 374 ASN A O 1
ATOM 2853 N N . VAL A 1 375 ? 14.322 11.691 61.501 1.00 17.14 375 VAL A N 1
ATOM 2854 C CA . VAL A 1 375 ? 13.271 12.607 61.919 1.00 17.73 375 VAL A CA 1
ATOM 2855 C C . VAL A 1 375 ? 13.846 13.909 62.536 1.00 18.39 375 VAL A C 1
ATOM 2856 O O . VAL A 1 375 ? 13.274 14.978 62.388 1.00 17.93 375 VAL A O 1
ATOM 2860 N N . ASP A 1 376 ? 14.980 13.795 63.227 1.00 18.56 376 ASP A N 1
ATOM 2861 C CA . ASP A 1 376 ? 15.646 14.981 63.778 1.00 19.08 376 ASP A CA 1
ATOM 2862 C C . ASP A 1 376 ? 16.136 15.952 62.685 1.00 18.72 376 ASP A C 1
ATOM 2863 O O . ASP A 1 376 ? 16.142 17.157 62.901 1.00 18.30 376 ASP A O 1
ATOM 2868 N N . ASP A 1 377 ? 16.527 15.416 61.520 1.00 17.48 377 ASP A N 1
ATOM 2869 C CA . ASP A 1 377 ? 16.926 16.252 60.387 1.00 17.44 377 ASP A CA 1
ATOM 2870 C C . ASP A 1 377 ? 15.723 17.000 59.813 1.00 16.42 377 ASP A C 1
ATOM 2871 O O . ASP A 1 377 ? 15.858 18.174 59.366 1.00 16.36 377 ASP A O 1
ATOM 2876 N N . ILE A 1 378 ? 14.571 16.310 59.740 1.00 16.11 378 ILE A N 1
ATOM 2877 C CA . ILE A 1 378 ? 13.334 16.932 59.228 1.00 15.56 378 ILE A CA 1
ATOM 2878 C C . ILE A 1 378 ? 12.884 18.027 60.206 1.00 15.73 378 ILE A C 1
ATOM 2879 O O . ILE A 1 378 ? 12.552 19.152 59.803 1.00 15.72 378 ILE A O 1
ATOM 2884 N N . ILE A 1 379 ? 12.852 17.688 61.488 1.00 15.84 379 ILE A N 1
ATOM 2885 C CA . ILE A 1 379 ? 12.453 18.678 62.464 1.00 16.04 379 ILE A CA 1
ATOM 2886 C C . ILE A 1 379 ? 13.393 19.889 62.461 1.00 17.03 379 ILE A C 1
ATOM 2887 O O . ILE A 1 379 ? 12.921 21.039 62.530 1.00 17.47 379 ILE A O 1
ATOM 2892 N N . ALA A 1 380 ? 14.701 19.661 62.375 1.00 17.62 380 ALA A N 1
ATOM 2893 C CA . ALA A 1 380 ? 15.639 20.785 62.383 1.00 18.19 380 ALA A CA 1
ATOM 2894 C C . ALA A 1 380 ? 15.443 21.696 61.154 1.00 18.62 380 ALA A C 1
ATOM 2895 O O . ALA A 1 380 ? 15.627 22.928 61.254 1.00 18.87 380 ALA A O 1
ATOM 2897 N N . ASP A 1 381 ? 15.127 21.093 59.995 1.00 16.77 381 ASP A N 1
ATOM 2898 C CA . ASP A 1 381 ? 14.847 21.863 58.773 1.00 17.00 381 ASP A CA 1
ATOM 2899 C C . ASP A 1 381 ? 13.616 22.751 59.021 1.00 17.11 381 ASP A C 1
ATOM 2900 O O . ASP A 1 381 ? 13.635 23.971 58.735 1.00 16.76 381 ASP A O 1
ATOM 2905 N N . LEU A 1 382 ? 12.530 22.154 59.521 1.00 16.47 382 LEU A N 1
ATOM 2906 C CA . LEU A 1 382 ? 11.324 22.963 59.815 1.00 16.98 382 LEU A CA 1
ATOM 2907 C C . LEU A 1 382 ? 11.598 24.079 60.857 1.00 17.42 382 LEU A C 1
ATOM 2908 O O . LEU A 1 382 ? 11.174 25.223 60.698 1.00 16.93 382 LEU A O 1
ATOM 2913 N N . LYS A 1 383 ? 12.332 23.728 61.894 1.00 17.58 383 LYS A N 1
ATOM 2914 C CA . LYS A 1 383 ? 12.640 24.655 62.980 1.00 19.83 383 LYS A CA 1
ATOM 2915 C C . LYS A 1 383 ? 13.423 25.871 62.495 1.00 20.38 383 LYS A C 1
ATOM 2916 O O . LYS A 1 383 ? 13.086 26.996 62.855 1.00 20.24 383 LYS A O 1
ATOM 2922 N N . GLN A 1 384 ? 14.440 25.654 61.659 1.00 20.13 384 GLN A N 1
ATOM 2923 C CA . GLN A 1 384 ? 15.240 26.777 61.177 1.00 20.93 384 GLN A CA 1
ATOM 2924 C C . GLN A 1 384 ? 14.437 27.701 60.266 1.00 19.96 384 GLN A C 1
ATOM 2925 O O . GLN A 1 384 ? 14.629 28.909 60.291 1.00 20.44 384 GLN A O 1
ATOM 2931 N N . ALA A 1 385 ? 13.573 27.140 59.432 1.00 19.20 385 ALA A N 1
ATOM 2932 C CA . ALA A 1 385 ? 12.692 27.989 58.614 1.00 19.53 385 ALA A CA 1
ATOM 2933 C C . ALA A 1 385 ? 11.690 28.750 59.459 1.00 19.79 385 ALA A C 1
ATOM 2934 O O . ALA A 1 385 ? 11.403 29.912 59.175 1.00 21.12 385 ALA A O 1
ATOM 2936 N N . LEU A 1 386 ? 11.120 28.102 60.480 1.00 19.42 386 LEU A N 1
ATOM 2937 C CA . LEU A 1 386 ? 10.156 28.772 61.366 1.00 19.41 386 LEU A CA 1
ATOM 2938 C C . LEU A 1 386 ? 10.808 29.865 62.213 1.00 20.51 386 LEU A C 1
ATOM 2939 O O . LEU A 1 386 ? 10.126 30.797 62.652 1.00 20.94 386 LEU A O 1
ATOM 2944 N N . GLU A 1 387 ? 12.105 29.733 62.477 1.00 20.26 387 GLU A N 1
ATOM 2945 C CA . GLU A 1 387 ? 12.801 30.694 63.327 1.00 22.48 387 GLU A CA 1
ATOM 2946 C C . GLU A 1 387 ? 13.501 31.787 62.508 1.00 22.27 387 GLU A C 1
ATOM 2947 O O . GLU A 1 387 ? 14.319 32.530 63.035 1.00 22.28 387 GLU A O 1
ATOM 2953 N N . LEU A 1 388 ? 13.173 31.899 61.222 1.00 21.77 388 LEU A N 1
ATOM 2954 C CA . LEU A 1 388 ? 13.844 32.884 60.391 1.00 22.52 388 LEU A CA 1
ATOM 2955 C C . LEU A 1 388 ? 13.613 34.314 60.826 1.00 23.03 388 LEU A C 1
ATOM 2956 O O . LEU A 1 388 ? 12.519 34.680 61.279 1.00 22.08 388 LEU A O 1
ATOM 2961 N N . TRP A 1 389 ? 14.654 35.115 60.616 1.00 23.79 389 TRP A N 1
ATOM 2962 C CA . TRP A 1 389 ? 14.581 36.567 60.697 1.00 24.82 389 TRP A CA 1
ATOM 2963 C C . TRP A 1 389 ? 13.383 37.121 59.913 1.00 25.31 389 TRP A C 1
ATOM 2964 O O . TRP A 1 389 ? 13.093 36.664 58.792 1.00 25.66 389 TRP A O 1
ATOM 2976 N N . ALA B 1 3 ? 16.685 -20.554 0.635 1.00 54.28 503 ALA B N 1
ATOM 2977 C CA . ALA B 1 3 ? 17.141 -20.296 2.040 1.00 52.80 503 ALA B CA 1
ATOM 2978 C C . ALA B 1 3 ? 16.423 -19.080 2.657 1.00 50.82 503 ALA B C 1
ATOM 2979 O O . ALA B 1 3 ? 16.323 -18.000 2.048 1.00 50.83 503 ALA B O 1
ATOM 2981 N N . GLN B 1 4 ? 15.915 -19.258 3.867 1.00 48.55 504 GLN B N 1
ATOM 2982 C CA . GLN B 1 4 ? 15.123 -18.220 4.506 1.00 45.87 504 GLN B CA 1
ATOM 2983 C C . GLN B 1 4 ? 15.943 -16.924 4.570 1.00 44.15 504 GLN B C 1
ATOM 2984 O O . GLN B 1 4 ? 17.152 -16.976 4.774 1.00 44.43 504 GLN B O 1
ATOM 2990 N N . ASP B 1 5 ? 15.304 -15.770 4.366 1.00 42.07 505 ASP B N 1
ATOM 2991 C CA . ASP B 1 5 ? 16.021 -14.475 4.359 1.00 39.92 505 ASP B CA 1
ATOM 2992 C C . ASP B 1 5 ? 16.398 -14.003 5.766 1.00 37.90 505 ASP B C 1
ATOM 2993 O O . ASP B 1 5 ? 15.722 -14.341 6.738 1.00 36.24 505 ASP B O 1
ATOM 2998 N N . ILE B 1 6 ? 17.470 -13.214 5.852 1.00 37.10 506 ILE B N 1
ATOM 2999 C CA . ILE B 1 6 ? 17.963 -12.688 7.149 1.00 35.52 506 ILE B CA 1
ATOM 3000 C C . ILE B 1 6 ? 16.887 -11.896 7.887 1.00 34.32 506 ILE B C 1
ATOM 3001 O O . ILE B 1 6 ? 16.789 -11.997 9.115 1.00 33.80 506 ILE B O 1
ATOM 3006 N N . THR B 1 7 ? 16.085 -11.118 7.150 1.00 34.19 507 THR B N 1
ATOM 3007 C CA . THR B 1 7 ? 14.939 -10.394 7.742 1.00 33.66 507 THR B CA 1
ATOM 3008 C C . THR B 1 7 ? 14.059 -11.363 8.548 1.00 32.06 507 THR B C 1
ATOM 3009 O O . THR B 1 7 ? 13.786 -11.140 9.746 1.00 31.35 507 THR B O 1
ATOM 3013 N N . THR B 1 8 ? 13.670 -12.464 7.904 1.00 31.21 508 THR B N 1
ATOM 3014 C CA . THR B 1 8 ? 12.850 -13.503 8.529 1.00 30.36 508 THR B CA 1
ATOM 3015 C C . THR B 1 8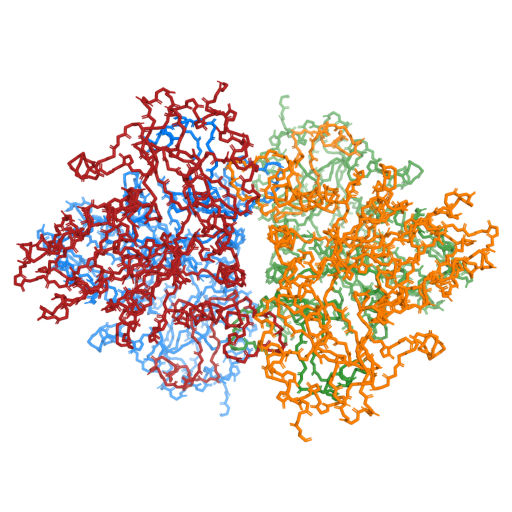 ? 13.567 -14.173 9.696 1.00 30.75 508 THR B C 1
ATOM 3016 O O . THR B 1 8 ? 12.962 -14.423 10.737 1.00 29.97 508 THR B O 1
ATOM 3020 N N . THR B 1 9 ? 14.849 -14.472 9.520 1.00 30.52 509 THR B N 1
ATOM 3021 C CA . THR B 1 9 ? 15.646 -15.090 10.584 1.00 30.24 509 THR B CA 1
ATOM 3022 C C . THR B 1 9 ? 15.684 -14.215 11.841 1.00 29.75 509 THR B C 1
ATOM 3023 O O . THR B 1 9 ? 15.446 -14.704 12.939 1.00 28.51 509 THR B O 1
ATOM 3027 N N . LEU B 1 10 ? 15.965 -12.926 11.682 1.00 29.22 510 LEU B N 1
ATOM 3028 C CA . LEU B 1 10 ? 16.050 -12.039 12.860 1.00 28.43 510 LEU B CA 1
ATOM 3029 C C . LEU B 1 10 ? 14.698 -11.840 13.528 1.00 27.82 510 LEU B C 1
ATOM 3030 O O . LEU B 1 10 ? 14.621 -11.600 14.741 1.00 26.86 510 LEU B O 1
ATOM 3035 N N . LEU B 1 11 ? 13.619 -11.965 12.754 1.00 28.34 511 LEU B N 1
ATOM 3036 C CA . LEU B 1 11 ? 12.273 -11.783 13.304 1.00 28.76 511 LEU B CA 1
ATOM 3037 C C . LEU B 1 11 ? 11.732 -13.060 13.931 1.00 29.70 511 LEU B C 1
ATOM 3038 O O . LEU B 1 11 ? 10.720 -13.010 14.619 1.00 28.84 511 LEU B O 1
ATOM 3043 N N . HIS B 1 12 ? 12.371 -14.201 13.647 1.00 31.21 512 HIS B N 1
ATOM 3044 C CA . HIS B 1 12 ? 11.947 -15.514 14.189 1.00 32.39 512 HIS B CA 1
ATOM 3045 C C . HIS B 1 12 ? 13.095 -16.292 14.835 1.00 33.13 512 HIS B C 1
ATOM 3046 O O . HIS B 1 12 ? 13.472 -17.359 14.364 1.00 33.73 512 HIS B O 1
ATOM 3053 N N . PRO B 1 13 ? 13.668 -15.745 15.912 1.00 34.15 513 PRO B N 1
ATOM 3054 C CA . PRO B 1 13 ? 14.847 -16.396 16.479 1.00 35.72 513 PRO B CA 1
ATOM 3055 C C . PRO B 1 13 ? 14.513 -17.763 17.114 1.00 37.00 513 PRO B C 1
ATOM 3056 O O . PRO B 1 13 ? 13.358 -18.002 17.495 1.00 37.06 513 PRO B O 1
ATOM 3060 N N . LYS B 1 14 ? 15.504 -18.652 17.167 1.00 38.22 514 LYS B N 1
ATOM 3061 C CA . LYS B 1 14 ? 15.366 -19.965 17.791 1.00 40.26 514 LYS B CA 1
ATOM 3062 C C . LYS B 1 14 ? 15.094 -19.796 19.294 1.00 39.50 514 LYS B C 1
ATOM 3063 O O . LYS B 1 14 ? 15.497 -18.794 19.890 1.00 39.10 514 LYS B O 1
ATOM 3069 N N . GLY B 1 15 ? 14.408 -20.769 19.890 1.00 40.42 515 GLY B N 1
ATOM 3070 C CA . GLY B 1 15 ? 14.094 -20.737 21.334 1.00 39.72 515 GLY B CA 1
ATOM 3071 C C . GLY B 1 15 ? 12.602 -20.872 21.629 1.00 39.89 515 GLY B C 1
ATOM 3072 O O . GLY B 1 15 ? 11.757 -20.518 20.812 1.00 40.44 515 GLY B O 1
ATOM 3073 N N . ASP B 1 16 ? 12.248 -21.398 22.796 1.00 39.41 516 ASP B N 1
ATOM 3074 C CA . ASP B 1 16 ? 10.822 -21.451 23.150 1.00 38.29 516 ASP B CA 1
ATOM 3075 C C . ASP B 1 16 ? 10.387 -20.062 23.658 1.00 34.88 516 ASP B C 1
ATOM 3076 O O . ASP B 1 16 ? 11.198 -19.282 24.150 1.00 33.48 516 ASP B O 1
ATOM 3081 N N . HIS B 1 17 ? 9.100 -19.776 23.525 1.00 33.10 517 HIS B N 1
ATOM 3082 C CA . HIS B 1 17 ? 8.487 -18.628 24.151 1.00 30.54 517 HIS B CA 1
ATOM 3083 C C . HIS B 1 17 ? 8.492 -18.863 25.661 1.00 29.22 517 HIS B C 1
ATOM 3084 O O . HIS B 1 17 ? 8.543 -20.011 26.123 1.00 29.64 517 HIS B O 1
ATOM 3091 N N . VAL B 1 18 ? 8.493 -17.781 26.429 1.00 26.19 518 VAL B N 1
ATOM 3092 C CA . VAL B 1 18 ? 8.427 -17.879 27.879 1.00 25.29 518 VAL B CA 1
ATOM 3093 C C . VAL B 1 18 ? 6.994 -17.560 28.289 1.00 24.50 518 VAL B C 1
ATOM 3094 O O . VAL B 1 18 ? 6.496 -16.475 27.954 1.00 22.53 518 VAL B O 1
ATOM 3098 N N . LEU B 1 19 ? 6.329 -18.481 28.999 1.00 24.29 519 LEU B N 1
ATOM 3099 C CA . LEU B 1 19 ? 4.934 -18.269 29.410 1.00 24.02 519 LEU B CA 1
ATOM 3100 C C . LEU B 1 19 ? 4.031 -17.814 28.242 1.00 24.18 519 LEU B C 1
ATOM 3101 O O . LEU B 1 19 ? 3.127 -16.972 28.420 1.00 23.15 519 LEU B O 1
ATOM 3106 N N . HIS B 1 20 ? 4.290 -18.370 27.055 1.00 24.04 520 HIS B N 1
ATOM 3107 C CA . HIS B 1 20 ? 3.585 -18.041 25.824 1.00 24.88 520 HIS B CA 1
ATOM 3108 C C . HIS B 1 20 ? 3.693 -16.589 25.389 1.00 24.04 520 HIS B C 1
ATOM 3109 O O . HIS B 1 20 ? 3.011 -16.172 24.454 1.00 24.50 520 HIS B O 1
ATOM 3116 N N . SER B 1 21 ? 4.557 -15.825 26.026 1.00 21.90 521 SER B N 1
ATOM 3117 C CA . SER B 1 21 ? 4.747 -14.423 25.636 1.00 21.18 521 SER B CA 1
ATOM 3118 C C . SER B 1 21 ? 5.269 -14.269 24.208 1.00 21.38 521 SER B C 1
ATOM 3119 O O . SER B 1 21 ? 6.257 -14.916 23.832 1.00 21.44 521 SER B O 1
ATOM 3122 N N . HIS B 1 22 ? 4.653 -13.368 23.446 1.00 21.53 522 HIS B N 1
ATOM 3123 C CA . HIS B 1 22 ? 5.089 -13.107 22.062 1.00 21.87 522 HIS B CA 1
ATOM 3124 C C . HIS B 1 22 ? 6.447 -12.389 22.044 1.00 21.96 522 HIS B C 1
ATOM 3125 O O . HIS B 1 22 ? 7.393 -12.909 21.463 1.00 21.19 522 HIS B O 1
ATOM 3132 N N . ALA B 1 23 ? 6.569 -11.243 22.741 1.00 21.27 523 ALA B N 1
ATOM 3133 C CA . ALA B 1 23 ? 7.866 -10.583 22.901 1.00 21.13 523 ALA B CA 1
ATOM 3134 C C . ALA B 1 23 ? 8.658 -11.347 23.967 1.00 21.02 523 ALA B C 1
ATOM 3135 O O . ALA B 1 23 ? 8.067 -11.844 24.914 1.00 20.71 523 ALA B O 1
ATOM 3137 N N . TYR B 1 24 ? 9.978 -11.444 23.820 1.00 20.36 524 TYR B N 1
ATOM 3138 C CA . TYR B 1 24 ? 10.796 -12.143 24.815 1.00 20.70 524 TYR B CA 1
ATOM 3139 C C . TYR B 1 24 ? 10.889 -11.256 26.065 1.00 19.61 524 TYR B C 1
ATOM 3140 O O . TYR B 1 24 ? 11.242 -10.074 25.952 1.00 19.67 524 TYR B O 1
ATOM 3149 N N . PRO B 1 25 ? 10.549 -11.796 27.244 1.00 19.32 525 PRO B N 1
ATOM 3150 C CA . PRO B 1 25 ? 10.571 -11.015 28.492 1.00 17.96 525 PRO B CA 1
ATOM 3151 C C . PRO B 1 25 ? 11.943 -10.450 28.857 1.00 18.02 525 PRO B C 1
ATOM 3152 O O . PRO B 1 25 ? 12.991 -10.986 28.434 1.00 18.20 525 PRO B O 1
ATOM 3156 N N . ILE B 1 26 ? 11.926 -9.380 29.643 1.00 16.93 526 ILE B N 1
ATOM 3157 C CA . ILE B 1 26 ? 13.132 -8.779 30.193 1.00 16.24 526 ILE B CA 1
ATOM 3158 C C . ILE B 1 26 ? 13.419 -9.427 31.544 1.00 16.46 526 ILE B C 1
ATOM 3159 O O . ILE B 1 26 ? 12.682 -9.210 32.521 1.00 16.88 526 ILE B O 1
ATOM 3164 N N . PHE B 1 27 ? 14.482 -10.225 31.609 1.00 16.49 527 PHE B N 1
ATOM 3165 C CA . PHE B 1 27 ? 14.804 -10.909 32.869 1.00 16.57 527 PHE B CA 1
ATOM 3166 C C . PHE B 1 27 ? 15.650 -9.994 33.684 1.00 16.41 527 PHE B C 1
ATOM 3167 O O . PHE B 1 27 ? 16.872 -10.125 33.709 1.00 17.96 527 PHE B O 1
ATOM 3175 N N . GLN B 1 28 ? 14.986 -9.044 34.336 1.00 15.89 528 GLN B N 1
ATOM 3176 C CA . GLN B 1 28 ? 15.635 -8.088 35.218 1.00 14.91 528 GLN B CA 1
ATOM 3177 C C . GLN B 1 28 ? 15.799 -8.742 36.607 1.00 15.22 528 GLN B C 1
ATOM 3178 O O . GLN B 1 28 ? 15.068 -8.461 37.595 1.00 15.21 528 GLN B O 1
ATOM 3184 N N . THR B 1 29 ? 16.792 -9.614 36.668 1.00 15.22 529 THR B N 1
ATOM 3185 C CA . THR B 1 29 ? 17.080 -10.409 37.844 1.00 14.85 529 THR B CA 1
ATOM 3186 C C . THR B 1 29 ? 18.592 -10.539 38.003 1.00 15.95 529 THR B C 1
ATOM 3187 O O . THR B 1 29 ? 19.344 -10.536 37.030 1.00 16.77 529 THR B O 1
ATOM 3191 N N . SER B 1 30 ? 19.040 -10.691 39.234 1.00 15.86 530 SER B N 1
ATOM 3192 C CA . SER B 1 30 ? 20.436 -11.053 39.401 1.00 18.05 530 SER B CA 1
ATOM 3193 C C . SER B 1 30 ? 20.624 -12.554 39.442 1.00 18.02 530 SER B C 1
ATOM 3194 O O . SER B 1 30 ? 21.555 -13.062 38.831 1.00 19.53 530 SER B O 1
ATOM 3197 N N . THR B 1 31 ? 19.779 -13.262 40.194 1.00 18.47 531 THR B N 1
ATOM 3198 C CA . THR B 1 31 ? 20.031 -14.674 40.433 1.00 17.94 531 THR B CA 1
ATOM 3199 C C . THR B 1 31 ? 18.856 -15.553 40.020 1.00 18.28 531 THR B C 1
ATOM 3200 O O . THR B 1 31 ? 17.807 -15.032 39.568 1.00 15.93 531 THR B O 1
ATOM 3204 N N . PHE B 1 32 ? 19.085 -16.881 40.086 1.00 18.71 532 PHE B N 1
ATOM 3205 C CA . PHE B 1 32 ? 18.095 -17.900 39.661 1.00 19.09 532 PHE B CA 1
ATOM 3206 C C . PHE B 1 32 ? 17.950 -18.901 40.787 1.00 19.65 532 PHE B C 1
ATOM 3207 O O . PHE B 1 32 ? 18.888 -19.061 41.584 1.00 20.98 532 PHE B O 1
ATOM 3215 N N . CYS B 1 33 ? 16.789 -19.540 40.900 1.00 19.05 533 CYS B N 1
ATOM 3216 C CA A CYS B 1 33 ? 16.511 -20.479 41.986 0.50 18.90 533 CYS B CA 1
ATOM 3217 C CA B CYS B 1 33 ? 16.605 -20.472 42.004 0.50 20.76 533 CYS B CA 1
ATOM 3218 C C . CYS B 1 33 ? 16.819 -21.894 41.536 1.00 20.01 533 CYS B C 1
ATOM 3219 O O . CYS B 1 33 ? 16.694 -22.205 40.349 1.00 20.61 533 CYS B O 1
ATOM 3224 N N . PHE B 1 34 ? 17.191 -22.739 42.481 1.00 20.07 534 PHE B N 1
ATOM 3225 C CA . PHE B 1 34 ? 17.474 -24.122 42.193 1.00 20.72 534 PHE B CA 1
ATOM 3226 C C . PHE B 1 34 ? 16.344 -25.002 42.736 1.00 21.62 534 PHE B C 1
ATOM 3227 O O . PHE B 1 34 ? 15.744 -24.711 43.781 1.00 19.49 534 PHE B O 1
ATOM 3235 N N . ASP B 1 35 ? 16.104 -26.106 42.038 1.00 23.15 535 ASP B N 1
ATOM 3236 C CA . ASP B 1 35 ? 15.110 -27.105 42.454 1.00 23.89 535 ASP B CA 1
ATOM 3237 C C . ASP B 1 35 ? 15.596 -27.931 43.640 1.00 22.97 535 ASP B C 1
ATOM 3238 O O . ASP B 1 35 ? 14.792 -28.434 44.402 1.00 23.61 535 ASP B O 1
ATOM 3243 N N . SER B 1 36 ? 16.911 -28.101 43.754 1.00 22.09 536 SER B N 1
ATOM 3244 C CA . SER B 1 36 ? 17.520 -29.000 44.726 1.00 22.13 536 SER B CA 1
ATOM 3245 C C . SER B 1 36 ? 18.999 -28.689 44.765 1.00 22.03 536 SER B C 1
ATOM 3246 O O . SER B 1 36 ? 19.517 -27.974 43.890 1.00 21.53 536 SER B O 1
ATOM 3249 N N . THR B 1 37 ? 19.689 -29.216 45.773 1.00 21.79 537 THR B N 1
ATOM 3250 C CA . THR B 1 37 ? 21.139 -29.077 45.854 1.00 22.63 537 THR B CA 1
ATOM 3251 C C . THR B 1 37 ? 21.800 -29.675 44.604 1.00 24.03 537 THR B C 1
ATOM 3252 O O . THR B 1 37 ? 22.652 -29.025 43.983 1.00 24.85 537 THR B O 1
ATOM 3256 N N . GLN B 1 38 ? 21.375 -30.883 44.223 1.00 24.94 538 GLN B N 1
ATOM 3257 C CA . GLN B 1 38 ? 21.953 -31.586 43.083 1.00 27.10 538 GLN B CA 1
ATOM 3258 C C . GLN B 1 38 ? 21.815 -30.801 41.778 1.00 26.38 538 GLN B C 1
ATOM 3259 O O . GLN B 1 38 ? 22.757 -30.748 40.981 1.00 26.29 538 GLN B O 1
ATOM 3265 N N . GLN B 1 39 ? 20.636 -30.229 41.558 1.00 26.62 539 GLN B N 1
ATOM 3266 C CA . GLN B 1 39 ? 20.378 -29.425 40.351 1.00 26.26 539 GLN B CA 1
ATOM 3267 C C . GLN B 1 39 ? 21.301 -28.195 40.265 1.00 24.56 539 GLN B C 1
ATOM 3268 O O . GLN B 1 39 ? 21.856 -27.893 39.199 1.00 24.40 539 GLN B O 1
ATOM 3274 N N . GLY B 1 40 ? 21.438 -27.480 41.382 1.00 22.93 540 GLY B N 1
ATOM 3275 C CA . GLY B 1 40 ? 22.389 -26.364 41.510 1.00 22.95 540 GLY B CA 1
ATOM 3276 C C . GLY B 1 40 ? 23.820 -26.831 41.253 1.00 23.97 540 GLY B C 1
ATOM 3277 O O . GLY B 1 40 ? 24.511 -26.280 40.388 1.00 22.77 540 GLY B O 1
ATOM 3278 N N . ALA B 1 41 ? 24.245 -27.864 41.989 1.00 24.46 541 ALA B N 1
ATOM 3279 C CA . ALA B 1 41 ? 25.579 -28.465 41.762 1.00 26.54 541 ALA B CA 1
ATOM 3280 C C . ALA B 1 41 ? 25.796 -28.859 40.291 1.00 26.85 541 ALA B C 1
ATOM 3281 O O . ALA B 1 41 ? 26.857 -28.573 39.702 1.00 27.32 541 ALA B O 1
ATOM 3283 N N . ASP B 1 42 ? 24.796 -29.502 39.687 1.00 26.75 542 ASP B N 1
ATOM 3284 C CA . ASP B 1 42 ? 24.934 -29.937 38.298 1.00 27.53 542 ASP B CA 1
ATOM 3285 C C . ASP B 1 42 ? 25.134 -28.719 37.388 1.00 26.20 542 ASP B C 1
ATOM 3286 O O . ASP B 1 42 ? 26.025 -28.723 36.558 1.00 26.54 542 ASP B O 1
ATOM 3291 N N . LEU B 1 43 ? 24.329 -27.673 37.558 1.00 24.68 543 LEU B N 1
ATOM 3292 C CA . LEU B 1 43 ? 24.475 -26.464 36.738 1.00 24.65 543 LEU B CA 1
ATOM 3293 C C . LEU B 1 43 ? 25.881 -25.856 36.865 1.00 25.63 543 LEU B C 1
ATOM 3294 O O . LEU B 1 43 ? 26.490 -25.459 35.865 1.00 25.71 543 LEU B O 1
ATOM 3299 N N . PHE B 1 44 ? 26.413 -25.804 38.082 1.00 26.20 544 PHE B N 1
ATOM 3300 C CA . PHE B 1 44 ? 27.785 -25.294 38.262 1.00 27.47 544 PHE B CA 1
ATOM 3301 C C . PHE B 1 44 ? 28.859 -26.138 37.578 1.00 29.97 544 PHE B C 1
ATOM 3302 O O . PHE B 1 44 ? 29.962 -25.641 37.331 1.00 31.54 544 PHE B O 1
ATOM 3310 N N . MET B 1 45 ? 28.545 -27.401 37.285 1.00 31.35 545 MET B N 1
ATOM 3311 C CA A MET B 1 45 ? 29.459 -28.289 36.559 0.50 33.03 545 MET B CA 1
ATOM 3312 C CA B MET B 1 45 ? 29.466 -28.285 36.560 0.50 32.98 545 MET B CA 1
ATOM 3313 C C . MET B 1 45 ? 29.162 -28.314 35.063 1.00 33.55 545 MET B C 1
ATOM 3314 O O . MET B 1 45 ? 29.813 -29.041 34.304 1.00 34.61 545 MET B O 1
ATOM 3323 N N . GLY B 1 46 ? 28.170 -27.534 34.646 1.00 32.67 546 GLY B N 1
ATOM 3324 C CA . GLY B 1 46 ? 27.766 -27.474 33.239 1.00 33.98 546 GLY B CA 1
ATOM 3325 C C . GLY B 1 46 ? 26.911 -28.658 32.788 1.00 35.24 546 GLY B C 1
ATOM 3326 O O . GLY B 1 46 ? 26.851 -28.958 31.586 1.00 35.71 546 GLY B O 1
ATOM 3327 N N . LYS B 1 47 ? 26.258 -29.331 33.743 1.00 35.02 547 LYS B N 1
ATOM 3328 C CA . LYS B 1 47 ? 25.331 -30.439 33.451 1.00 36.20 547 LYS B CA 1
ATOM 3329 C C . LYS B 1 47 ? 23.896 -29.958 33.523 1.00 35.33 547 LYS B C 1
ATOM 3330 O O . LYS B 1 47 ? 23.485 -29.326 34.516 1.00 33.61 547 LYS B O 1
ATOM 3336 N N . GLY B 1 48 ? 23.120 -30.309 32.504 1.00 36.15 548 GLY B N 1
ATOM 3337 C CA . GLY B 1 48 ? 21.702 -29.973 32.461 1.00 35.79 548 GLY B CA 1
ATOM 3338 C C . GLY B 1 48 ? 21.521 -28.588 31.892 1.00 35.47 548 GLY B C 1
ATOM 3339 O O . GLY B 1 48 ? 22.496 -27.934 31.531 1.00 35.70 548 GLY B O 1
ATOM 3340 N N . GLU B 1 49 ? 20.273 -28.143 31.810 1.00 34.54 549 GLU B N 1
ATOM 3341 C CA . GLU B 1 49 ? 19.927 -26.883 31.166 1.00 34.07 549 GLU B CA 1
ATOM 3342 C C . GLU B 1 49 ? 19.375 -25.958 32.211 1.00 31.55 549 GLU B C 1
ATOM 3343 O O . GLU B 1 49 ? 18.670 -26.400 33.120 1.00 32.16 549 GLU B O 1
ATOM 3349 N N . GLY B 1 50 ? 19.691 -24.675 32.123 1.00 27.14 550 GLY B N 1
ATOM 3350 C CA . GLY B 1 50 ? 19.271 -23.792 33.204 1.00 25.10 550 GLY B CA 1
ATOM 3351 C C . GLY B 1 50 ? 20.187 -22.612 33.418 1.00 23.22 550 GLY B C 1
ATOM 3352 O O . GLY B 1 50 ? 21.184 -22.443 32.722 1.00 23.25 550 GLY B O 1
ATOM 3353 N N . HIS B 1 51 ? 19.825 -21.789 34.390 1.00 20.76 551 HIS B N 1
ATOM 3354 C CA . HIS B 1 51 ? 20.551 -20.575 34.667 1.00 19.55 551 HIS B CA 1
ATOM 3355 C C . HIS B 1 51 ? 20.908 -20.540 36.139 1.00 18.54 551 HIS B C 1
ATOM 3356 O O . HIS B 1 51 ? 20.303 -21.225 36.960 1.00 19.32 551 HIS B O 1
ATOM 3363 N N . ILE B 1 52 ? 21.893 -19.719 36.461 1.00 18.41 552 ILE B N 1
ATOM 3364 C CA . ILE B 1 52 ? 22.431 -19.650 37.805 1.00 17.71 552 ILE B CA 1
ATOM 3365 C C . ILE B 1 52 ? 22.433 -18.195 38.271 1.00 17.52 552 ILE B C 1
ATOM 3366 O O . ILE B 1 52 ? 21.955 -17.900 39.374 1.00 16.11 552 ILE B O 1
ATOM 3371 N N . TYR B 1 53 ? 23.009 -17.301 37.461 1.00 17.03 553 TYR B N 1
ATOM 3372 C CA . TYR B 1 53 ? 23.281 -15.945 37.939 1.00 16.63 553 TYR B CA 1
ATOM 3373 C C . TYR B 1 53 ? 23.542 -15.089 36.730 1.00 17.19 553 TYR B C 1
ATOM 3374 O O . TYR B 1 53 ? 24.247 -15.533 35.791 1.00 17.62 553 TYR B O 1
ATOM 3383 N N . SER B 1 54 ? 22.982 -13.880 36.677 1.00 16.86 554 SER B N 1
ATOM 3384 C CA . SER B 1 54 ? 23.025 -13.148 35.361 1.00 17.73 554 SER B CA 1
ATOM 3385 C C . SER B 1 54 ? 24.404 -12.892 34.740 1.00 17.27 554 SER B C 1
ATOM 3386 O O . SER B 1 54 ? 24.517 -12.914 33.509 1.00 17.51 554 SER B O 1
ATOM 3389 N N . ARG B 1 55 ? 25.442 -12.663 35.558 1.00 17.23 555 ARG B N 1
ATOM 3390 C CA . ARG B 1 55 ? 26.811 -12.504 35.005 1.00 17.05 555 ARG B CA 1
ATOM 3391 C C . ARG B 1 55 ? 27.241 -13.735 34.171 1.00 19.02 555 ARG B C 1
ATOM 3392 O O . ARG B 1 55 ? 27.875 -13.561 33.111 1.00 18.40 555 ARG B O 1
ATOM 3400 N N . LEU B 1 56 ? 26.862 -14.940 34.612 1.00 18.16 556 LEU B N 1
ATOM 3401 C CA . LEU B 1 56 ? 27.159 -16.180 33.884 1.00 19.99 556 LEU B CA 1
ATOM 3402 C C . LEU B 1 56 ? 26.264 -16.378 32.693 1.00 19.85 556 LEU B C 1
ATOM 3403 O O . LEU B 1 56 ? 26.662 -16.986 31.708 1.00 20.66 556 LEU B O 1
ATOM 3408 N N . GLY B 1 57 ? 25.028 -15.932 32.802 1.00 19.42 557 GLY B N 1
ATOM 3409 C CA . GLY B 1 57 ? 24.100 -16.075 31.692 1.00 19.37 557 GLY B CA 1
ATOM 3410 C C . GLY B 1 57 ? 22.728 -15.591 32.104 1.00 19.15 557 GLY B C 1
ATOM 3411 O O . GLY B 1 57 ? 22.209 -15.955 33.178 1.00 18.64 557 GLY B O 1
ATOM 3412 N N . ASN B 1 58 ? 22.153 -14.771 31.233 1.00 18.28 558 ASN B N 1
ATOM 3413 C CA . ASN B 1 58 ? 20.851 -14.146 31.435 1.00 18.21 558 ASN B CA 1
ATOM 3414 C C . ASN B 1 58 ? 19.992 -14.435 30.201 1.00 18.20 558 ASN B C 1
ATOM 3415 O O . ASN B 1 58 ? 20.453 -14.237 29.069 1.00 18.52 558 ASN B O 1
ATOM 3420 N N . PRO B 1 59 ? 18.753 -14.928 30.398 1.00 18.19 559 PRO B N 1
ATOM 3421 C CA . PRO B 1 59 ? 18.017 -15.353 29.188 1.00 18.50 559 PRO B CA 1
ATOM 3422 C C . PRO B 1 59 ? 17.787 -14.250 28.125 1.00 18.50 559 PRO B C 1
ATOM 3423 O O . PRO B 1 59 ? 17.866 -14.528 26.908 1.00 18.72 559 PRO B O 1
ATOM 3427 N N . THR B 1 60 ? 17.520 -13.012 28.553 1.00 17.51 560 THR B N 1
ATOM 3428 C CA . THR B 1 60 ? 17.252 -11.935 27.578 1.00 18.00 560 THR B CA 1
ATOM 3429 C C . THR B 1 60 ? 18.524 -11.565 26.795 1.00 17.98 560 THR B C 1
ATOM 3430 O O . THR B 1 60 ? 18.493 -11.287 25.587 1.00 17.71 560 THR B O 1
ATOM 3434 N N . VAL B 1 61 ? 19.648 -11.533 27.507 1.00 18.32 561 VAL B N 1
ATOM 3435 C CA . VAL B 1 61 ? 20.952 -11.315 26.872 1.00 18.41 561 VAL B CA 1
ATOM 3436 C C . VAL B 1 61 ? 21.279 -12.458 25.891 1.00 19.98 561 VAL B C 1
ATOM 3437 O O . VAL B 1 61 ? 21.725 -12.218 24.766 1.00 19.58 561 VAL B O 1
ATOM 3441 N N . GLU B 1 62 ? 21.042 -13.695 26.315 1.00 20.17 562 GLU B N 1
ATOM 3442 C CA . GLU B 1 62 ? 21.310 -14.840 25.463 1.00 21.05 562 GLU B CA 1
ATOM 3443 C C . GLU B 1 62 ? 20.470 -14.814 24.195 1.00 22.12 562 GLU B C 1
ATOM 3444 O O . GLU B 1 62 ? 20.959 -15.249 23.139 1.00 20.65 562 GLU B O 1
ATOM 3450 N N . GLN B 1 63 ? 19.233 -14.308 24.282 1.00 21.65 563 GLN B N 1
ATOM 3451 C CA . GLN B 1 63 ? 18.384 -14.230 23.073 1.00 23.40 563 GLN B CA 1
ATOM 3452 C C . GLN B 1 63 ? 19.036 -13.299 22.022 1.00 22.56 563 GLN B C 1
ATOM 3453 O O . GLN B 1 63 ? 19.084 -13.616 20.816 1.00 22.75 563 GLN B O 1
ATOM 3459 N N . PHE B 1 64 ? 19.560 -12.164 22.497 1.00 21.43 564 PHE B N 1
ATOM 3460 C CA . PHE B 1 64 ? 20.298 -11.233 21.641 1.00 21.43 564 PHE B CA 1
ATOM 3461 C C . PHE B 1 64 ? 21.574 -11.880 21.101 1.00 21.90 564 PHE B C 1
ATOM 3462 O O . PHE B 1 64 ? 21.856 -11.783 19.902 1.00 22.17 564 PHE B O 1
ATOM 3470 N N . GLU B 1 65 ? 22.343 -12.548 21.963 1.00 20.62 565 GLU B N 1
ATOM 3471 C CA . GLU B 1 65 ? 23.515 -13.297 21.489 1.00 21.53 565 GLU B CA 1
ATOM 3472 C C . GLU B 1 65 ? 23.176 -14.281 20.359 1.00 23.18 565 GLU B C 1
ATOM 3473 O O . GLU B 1 65 ? 23.881 -14.340 19.335 1.00 23.40 565 GLU B O 1
ATOM 3479 N N . GLU B 1 66 ? 22.100 -15.046 20.528 1.00 23.78 566 GLU B N 1
ATOM 3480 C CA . GLU B 1 66 ? 21.677 -15.984 19.452 1.00 24.83 566 GLU B CA 1
ATOM 3481 C C . GLU B 1 66 ? 21.373 -15.290 18.122 1.00 24.87 566 GLU B C 1
ATOM 3482 O O . GLU B 1 66 ? 21.718 -15.796 17.049 1.00 23.44 566 GLU B O 1
ATOM 3488 N N . MET B 1 67 ? 20.717 -14.140 18.186 1.00 24.04 567 MET B N 1
ATOM 3489 C CA . MET B 1 67 ? 20.449 -13.341 16.997 1.00 24.31 567 MET B CA 1
ATOM 3490 C C . MET B 1 67 ? 21.722 -12.979 16.217 1.00 24.71 567 MET B C 1
ATOM 3491 O O . MET B 1 67 ? 21.812 -13.207 15.004 1.00 24.61 567 MET B O 1
ATOM 3496 N N . VAL B 1 68 ? 22.693 -12.412 16.924 1.00 23.56 568 VAL B N 1
ATOM 3497 C CA . VAL B 1 68 ? 23.963 -12.043 16.316 1.00 23.76 568 VAL B CA 1
ATOM 3498 C C . VAL B 1 68 ? 24.703 -13.272 15.817 1.00 24.65 568 VAL B C 1
ATOM 3499 O O . VAL B 1 68 ? 25.229 -13.271 14.709 1.00 26.16 568 VAL B O 1
ATOM 3503 N N . CYS B 1 69 ? 24.737 -14.329 16.620 1.00 25.19 569 CYS B N 1
ATOM 3504 C CA . CYS B 1 69 ? 25.343 -15.591 16.204 1.00 26.17 569 CYS B CA 1
ATOM 3505 C C . CYS B 1 69 ? 24.756 -16.103 14.863 1.00 27.53 569 CYS B C 1
ATOM 3506 O O . CYS B 1 69 ? 25.515 -16.457 13.928 1.00 27.11 569 CYS B O 1
ATOM 3509 N N . SER B 1 70 ? 23.425 -16.081 14.740 1.00 27.92 570 SER B N 1
ATOM 3510 C CA . SER B 1 70 ? 22.767 -16.494 13.471 1.00 30.35 570 SER B CA 1
ATOM 3511 C C . SER B 1 70 ? 23.247 -15.691 12.251 1.00 30.33 570 SER B C 1
ATOM 3512 O O . SER B 1 70 ? 23.478 -16.282 11.180 1.00 32.55 570 SER B O 1
ATOM 3515 N N . ILE B 1 71 ? 23.429 -14.375 12.389 1.00 29.08 571 ILE B N 1
ATOM 3516 C CA . ILE B 1 71 ? 23.813 -13.551 11.191 1.00 29.30 571 ILE B CA 1
ATOM 3517 C C . ILE B 1 71 ? 25.321 -13.670 10.871 1.00 29.09 571 ILE B C 1
ATOM 3518 O O . ILE B 1 71 ? 25.724 -13.678 9.701 1.00 29.59 571 ILE B O 1
ATOM 3523 N N . GLU B 1 72 ? 26.143 -13.819 11.910 1.00 27.84 572 GLU B N 1
ATOM 3524 C CA . GLU B 1 72 ? 27.587 -14.033 11.720 1.00 28.40 572 GLU B CA 1
ATOM 3525 C C . GLU B 1 72 ? 27.995 -15.425 11.192 1.00 29.08 572 GLU B C 1
ATOM 3526 O O . GLU B 1 72 ? 29.097 -15.586 10.633 1.00 29.14 572 GLU B O 1
ATOM 3532 N N . GLY B 1 73 ? 27.132 -16.425 11.397 1.00 28.77 573 GLY B N 1
ATOM 3533 C CA . GLY B 1 73 ? 27.464 -17.829 11.101 1.00 29.28 573 GLY B CA 1
ATOM 3534 C C . GLY B 1 73 ? 28.513 -18.380 12.068 1.00 28.68 573 GLY B C 1
ATOM 3535 O O . GLY B 1 73 ? 29.391 -19.153 11.689 1.00 29.21 573 GLY B O 1
ATOM 3536 N N . ALA B 1 74 ? 28.410 -17.987 13.325 1.00 26.80 574 ALA B N 1
ATOM 3537 C CA . ALA B 1 74 ? 29.437 -18.270 14.324 1.00 26.63 574 ALA B CA 1
ATOM 3538 C C . ALA B 1 74 ? 29.112 -19.526 15.105 1.00 26.44 574 ALA B C 1
ATOM 3539 O O . ALA B 1 74 ? 28.010 -20.039 14.985 1.00 26.34 574 ALA B O 1
ATOM 3541 N N . ALA B 1 75 ? 30.051 -19.974 15.948 1.00 26.74 575 ALA B N 1
ATOM 3542 C CA . ALA B 1 75 ? 29.790 -21.041 16.948 1.00 26.29 575 ALA B CA 1
ATOM 3543 C C . ALA B 1 75 ? 29.067 -20.500 18.178 1.00 25.17 575 ALA B C 1
ATOM 3544 O O . ALA B 1 75 ? 28.351 -21.226 18.847 1.00 24.49 575 ALA B O 1
ATOM 3546 N N . GLY B 1 76 ? 29.303 -19.229 18.504 1.00 24.50 576 GLY B N 1
ATOM 3547 C CA . GLY B 1 76 ? 28.549 -18.562 19.541 1.00 23.16 576 GLY B CA 1
ATOM 3548 C C . GLY B 1 76 ? 28.922 -17.104 19.594 1.00 22.83 576 GLY B C 1
ATOM 3549 O O . GLY B 1 76 ? 29.908 -16.685 18.955 1.00 22.91 576 GLY B O 1
ATOM 3550 N N . SER B 1 77 ? 28.130 -16.332 20.340 1.00 21.14 577 SER B N 1
ATOM 3551 C CA . SER B 1 77 ? 28.331 -14.906 20.510 1.00 20.01 577 SER B CA 1
ATOM 3552 C C . SER B 1 77 ? 28.250 -14.515 21.973 1.00 19.77 577 SER B C 1
ATOM 3553 O O . SER B 1 77 ? 27.539 -15.164 22.752 1.00 19.33 577 SER B O 1
ATOM 3556 N N . ALA B 1 78 ? 28.943 -13.437 22.330 1.00 19.00 578 ALA B N 1
ATOM 3557 C CA . ALA B 1 78 ? 28.955 -12.931 23.699 1.00 18.33 578 ALA B CA 1
ATOM 3558 C C . ALA B 1 78 ? 28.625 -11.454 23.647 1.00 18.63 578 ALA B C 1
ATOM 3559 O O . ALA B 1 78 ? 29.261 -10.706 22.891 1.00 18.55 578 ALA B O 1
ATOM 3561 N N . ALA B 1 79 ? 27.661 -11.008 24.469 1.00 17.64 579 ALA B N 1
ATOM 3562 C CA . ALA B 1 79 ? 27.306 -9.610 24.500 1.00 17.29 579 ALA B CA 1
ATOM 3563 C C . ALA B 1 79 ? 28.011 -8.931 25.689 1.00 18.50 579 ALA B C 1
ATOM 3564 O O . ALA B 1 79 ? 28.284 -9.587 26.721 1.00 17.15 579 ALA B O 1
ATOM 3566 N N . PHE B 1 80 ? 28.250 -7.623 25.560 1.00 17.22 580 PHE B N 1
ATOM 3567 C CA . PHE B 1 80 ? 29.011 -6.858 26.555 1.00 17.47 580 PHE B CA 1
ATOM 3568 C C . PHE B 1 80 ? 28.354 -5.514 26.821 1.00 17.59 580 PHE B C 1
ATOM 3569 O O . PHE B 1 80 ? 27.444 -5.098 26.084 1.00 18.91 580 PHE B O 1
ATOM 3577 N N . GLY B 1 81 ? 28.839 -4.838 27.862 1.00 17.73 581 GLY B N 1
ATOM 3578 C CA . GLY B 1 81 ? 28.369 -3.500 28.236 1.00 17.25 581 GLY B CA 1
ATOM 3579 C C . GLY B 1 81 ? 28.783 -2.434 27.235 1.00 16.88 581 GLY B C 1
ATOM 3580 O O . GLY B 1 81 ? 28.309 -1.322 27.319 1.00 16.49 581 GLY B O 1
ATOM 3581 N N . SER B 1 82 ? 29.672 -2.763 26.295 1.00 16.31 582 SER B N 1
ATOM 3582 C CA . SER B 1 82 ? 30.160 -1.753 25.319 1.00 16.38 582 SER B CA 1
ATOM 3583 C C . SER B 1 82 ? 30.983 -2.435 24.259 1.00 17.49 582 SER B C 1
ATOM 3584 O O . SER B 1 82 ? 31.409 -3.584 24.448 1.00 17.07 582 SER B O 1
ATOM 3587 N N . GLY B 1 83 ? 31.193 -1.746 23.134 1.00 17.57 583 GLY B N 1
ATOM 3588 C CA . GLY B 1 83 ? 32.138 -2.236 22.124 1.00 18.39 583 GLY B CA 1
ATOM 3589 C C . GLY B 1 83 ? 33.536 -2.398 22.727 1.00 18.56 583 GLY B C 1
ATOM 3590 O O . GLY B 1 83 ? 34.233 -3.362 22.419 1.00 18.32 583 GLY B O 1
ATOM 3591 N N . MET B 1 84 ? 33.947 -1.465 23.590 1.00 17.09 584 MET B N 1
ATOM 3592 C CA . MET B 1 84 ? 35.246 -1.616 24.267 1.00 17.05 584 MET B CA 1
ATOM 3593 C C . MET B 1 84 ? 35.342 -2.892 25.125 1.00 17.30 584 MET B C 1
ATOM 3594 O O . MET B 1 84 ? 36.409 -3.533 25.171 1.00 17.70 584 MET B O 1
ATOM 3599 N N . GLY B 1 85 ? 34.249 -3.264 25.790 1.00 16.68 585 GLY B N 1
ATOM 3600 C CA . GLY B 1 85 ? 34.185 -4.565 26.504 1.00 17.47 585 GLY B CA 1
ATOM 3601 C C . GLY B 1 85 ? 34.403 -5.737 25.532 1.00 18.63 585 GLY B C 1
ATOM 3602 O O . GLY B 1 85 ? 35.166 -6.683 25.831 1.00 18.62 585 GLY B O 1
ATOM 3603 N N . ALA B 1 86 ? 33.779 -5.672 24.357 1.00 16.74 586 ALA B N 1
ATOM 3604 C CA . ALA B 1 86 ? 33.947 -6.755 23.391 1.00 18.91 586 ALA B CA 1
ATOM 3605 C C . ALA B 1 86 ? 35.386 -6.804 22.872 1.00 19.19 586 ALA B C 1
ATOM 3606 O O . ALA B 1 86 ? 35.953 -7.900 22.695 1.00 19.72 586 ALA B O 1
ATOM 3608 N N . ILE B 1 87 ? 35.961 -5.623 22.646 1.00 19.27 587 ILE B N 1
ATOM 3609 C CA . ILE B 1 87 ? 37.314 -5.514 22.083 1.00 20.80 587 ILE B CA 1
ATOM 3610 C C . ILE B 1 87 ? 38.345 -6.014 23.095 1.00 20.97 587 ILE B C 1
ATOM 3611 O O . ILE B 1 87 ? 39.192 -6.841 22.752 1.00 20.30 587 ILE B O 1
ATOM 3616 N N . SER B 1 88 ? 38.271 -5.497 24.325 1.00 20.08 588 SER B N 1
ATOM 3617 C CA . SER B 1 88 ? 39.101 -5.950 25.429 1.00 21.24 588 SER B CA 1
ATOM 3618 C C . SER B 1 88 ? 39.012 -7.455 25.616 1.00 21.56 588 SER B C 1
ATOM 3619 O O . SER B 1 88 ? 40.040 -8.134 25.763 1.00 21.76 588 SER B O 1
ATOM 3622 N N . SER B 1 89 ? 37.781 -7.965 25.630 1.00 20.39 589 SER B N 1
ATOM 3623 C CA . SER B 1 89 ? 37.542 -9.376 25.875 1.00 20.77 589 SER B CA 1
ATOM 3624 C C . SER B 1 89 ? 37.930 -10.282 24.708 1.00 22.34 589 SER B C 1
ATOM 3625 O O . SER B 1 89 ? 38.139 -11.472 24.929 1.00 24.69 589 SER B O 1
ATOM 3628 N N . SER B 1 90 ? 38.004 -9.748 23.485 1.00 21.22 590 SER B N 1
ATOM 3629 C CA . SER B 1 90 ? 38.389 -10.558 22.336 1.00 21.36 590 SER B CA 1
ATOM 3630 C C . SER B 1 90 ? 39.882 -10.562 22.114 1.00 21.81 590 SER B C 1
ATOM 3631 O O . SER B 1 90 ? 40.373 -11.319 21.273 1.00 23.12 590 SER B O 1
ATOM 3634 N N . THR B 1 91 ? 40.617 -9.723 22.844 1.00 21.57 591 THR B N 1
ATOM 3635 C CA . THR B 1 91 ? 42.081 -9.669 22.652 1.00 21.74 591 THR B CA 1
ATOM 3636 C C . THR B 1 91 ? 42.804 -10.194 23.904 1.00 21.54 591 THR B C 1
ATOM 3637 O O . THR B 1 91 ? 43.627 -11.093 23.815 1.00 21.54 591 THR B O 1
ATOM 3641 N N . LEU B 1 92 ? 42.487 -9.612 25.058 1.00 21.48 592 LEU B N 1
ATOM 3642 C CA . LEU B 1 92 ? 43.132 -9.973 26.320 1.00 21.98 592 LEU B CA 1
ATOM 3643 C C . LEU B 1 92 ? 42.684 -11.340 26.859 1.00 22.25 592 LEU B C 1
ATOM 3644 O O . LEU B 1 92 ? 43.301 -11.878 27.774 1.00 22.97 592 LEU B O 1
ATOM 3649 N N . ALA B 1 93 ? 41.600 -11.898 26.318 1.00 22.84 593 ALA B N 1
ATOM 3650 C CA . ALA B 1 93 ? 41.249 -13.285 26.629 1.00 23.37 593 ALA B CA 1
ATOM 3651 C C . ALA B 1 93 ? 42.283 -14.270 26.062 1.00 24.05 593 ALA B C 1
ATOM 3652 O O . ALA B 1 93 ? 42.384 -15.391 26.565 1.00 23.84 593 ALA B O 1
ATOM 3654 N N . PHE B 1 94 ? 43.055 -13.832 25.063 1.00 23.59 594 PHE B N 1
ATOM 3655 C CA . PHE B 1 94 ? 43.995 -14.696 24.360 1.00 24.32 594 PHE B CA 1
ATOM 3656 C C . PHE B 1 94 ? 45.449 -14.283 24.520 1.00 25.61 594 PHE B C 1
ATOM 3657 O O . PHE B 1 94 ? 46.322 -15.143 24.693 1.00 27.45 594 PHE B O 1
ATOM 3665 N N . LEU B 1 95 ? 45.709 -12.978 24.472 1.00 24.71 595 LEU B N 1
ATOM 3666 C CA . LEU B 1 95 ? 47.075 -12.473 24.515 1.00 25.51 595 LEU B CA 1
ATOM 3667 C C . LEU B 1 95 ? 47.594 -12.463 25.961 1.00 25.37 595 LEU B C 1
ATOM 3668 O O . LEU B 1 95 ? 46.854 -12.190 26.886 1.00 24.53 595 LEU B O 1
ATOM 3673 N N . GLN B 1 96 ? 48.863 -12.801 26.125 1.00 26.96 596 GLN B N 1
ATOM 3674 C CA . GLN B 1 96 ? 49.501 -12.816 27.438 1.00 27.91 596 GLN B CA 1
ATOM 3675 C C . GLN B 1 96 ? 50.923 -12.284 27.290 1.00 28.22 596 GLN B C 1
ATOM 3676 O O . GLN B 1 96 ? 51.397 -12.049 26.161 1.00 28.46 596 GLN B O 1
ATOM 3682 N N . LYS B 1 97 ? 51.572 -12.052 28.425 1.00 28.05 597 LYS B N 1
ATOM 3683 C CA . LYS B 1 97 ? 52.940 -11.536 28.474 1.00 28.87 597 LYS B CA 1
ATOM 3684 C C . LYS B 1 97 ? 53.840 -12.316 27.504 1.00 28.92 597 LYS B C 1
ATOM 3685 O O . LYS B 1 97 ? 53.794 -13.539 27.449 1.00 28.94 597 LYS B O 1
ATOM 3691 N N . GLY B 1 98 ? 54.627 -11.603 26.714 1.00 29.38 598 GLY B N 1
ATOM 3692 C CA . GLY B 1 98 ? 55.493 -12.248 25.731 1.00 29.68 598 GLY B CA 1
ATOM 3693 C C . GLY B 1 98 ? 54.906 -12.430 24.335 1.00 29.71 598 GLY B C 1
ATOM 3694 O O . GLY B 1 98 ? 55.660 -12.671 23.381 1.00 31.14 598 GLY B O 1
ATOM 3695 N N . ASP B 1 99 ? 53.583 -12.336 24.196 1.00 28.20 599 ASP B N 1
ATOM 3696 C CA . ASP B 1 99 ? 52.939 -12.397 22.865 1.00 27.82 599 ASP B CA 1
ATOM 3697 C C . ASP B 1 99 ? 53.079 -11.076 22.128 1.00 28.39 599 ASP B C 1
ATOM 3698 O O . ASP B 1 99 ? 53.383 -10.039 22.728 1.00 28.71 599 ASP B O 1
ATOM 3703 N N . HIS B 1 100 ? 52.828 -11.125 20.823 1.00 29.75 600 HIS B N 1
ATOM 3704 C CA . HIS B 1 100 ? 52.938 -9.977 19.935 1.00 29.97 600 HIS B CA 1
ATOM 3705 C C . HIS B 1 100 ? 51.625 -9.865 19.164 1.00 29.66 600 HIS B C 1
ATOM 3706 O O . HIS B 1 100 ? 51.092 -10.877 18.696 1.00 29.76 600 HIS B O 1
ATOM 3713 N N . LEU B 1 101 ? 51.112 -8.637 19.065 1.00 28.83 601 LEU B N 1
ATOM 3714 C CA . LEU B 1 101 ? 49.909 -8.305 18.311 1.00 27.88 601 LEU B CA 1
ATOM 3715 C C . LEU B 1 101 ? 50.276 -7.378 17.151 1.00 29.02 601 LEU B C 1
ATOM 3716 O O . LEU B 1 101 ? 50.990 -6.388 17.340 1.00 29.59 601 LEU B O 1
ATOM 3721 N N . ILE B 1 102 ? 49.797 -7.695 15.947 1.00 29.03 602 ILE B N 1
ATOM 3722 C CA . ILE B 1 102 ? 49.818 -6.745 14.845 1.00 29.24 602 ILE B CA 1
ATOM 3723 C C . ILE B 1 102 ? 48.408 -6.141 14.678 1.00 29.23 602 ILE B C 1
ATOM 3724 O O . ILE B 1 102 ? 47.426 -6.881 14.519 1.00 29.37 602 ILE B O 1
ATOM 3729 N N . ALA B 1 103 ? 48.294 -4.815 14.731 1.00 29.33 603 ALA B N 1
ATOM 3730 C CA . ALA B 1 103 ? 46.998 -4.150 14.514 1.00 29.54 603 ALA B CA 1
ATOM 3731 C C . ALA B 1 103 ? 47.051 -3.087 13.418 1.00 30.85 603 ALA B C 1
ATOM 3732 O O . ALA B 1 103 ? 48.107 -2.521 13.154 1.00 31.78 603 ALA B O 1
ATOM 3734 N N . GLY B 1 104 ? 45.908 -2.812 12.788 1.00 30.84 604 GLY B N 1
ATOM 3735 C CA . GLY B 1 104 ? 45.793 -1.693 11.862 1.00 32.23 604 GLY B CA 1
ATOM 3736 C C . GLY B 1 104 ? 46.229 -0.392 12.513 1.00 32.83 604 GLY B C 1
ATOM 3737 O O . GLY B 1 104 ? 46.109 -0.224 13.738 1.00 32.49 604 GLY B O 1
ATOM 3738 N N . ASP B 1 105 ? 46.759 0.525 11.707 1.00 34.39 605 ASP B N 1
ATOM 3739 C CA . ASP B 1 105 ? 47.247 1.797 12.241 1.00 35.17 605 ASP B CA 1
ATOM 3740 C C . ASP B 1 105 ? 46.141 2.843 12.345 1.00 35.02 605 ASP B C 1
ATOM 3741 O O . ASP B 1 105 ? 46.332 3.877 12.979 1.00 36.14 605 ASP B O 1
ATOM 3746 N N . THR B 1 106 ? 44.992 2.565 11.743 1.00 33.80 606 THR B N 1
ATOM 3747 C CA . THR B 1 106 ? 43.848 3.473 11.776 1.00 33.76 606 THR B CA 1
ATOM 3748 C C . THR B 1 106 ? 42.735 2.719 12.459 1.00 33.10 606 THR B C 1
ATOM 3749 O O . THR B 1 106 ? 42.160 1.792 11.878 1.00 33.47 606 THR B O 1
ATOM 3753 N N . LEU B 1 107 ? 42.486 3.067 13.718 1.00 31.72 607 LEU B N 1
ATOM 3754 C CA . LEU B 1 107 ? 41.523 2.363 14.553 1.00 31.08 607 LEU B CA 1
ATOM 3755 C C . LEU B 1 107 ? 40.704 3.356 15.332 1.00 30.14 607 LEU B C 1
ATOM 3756 O O . LEU B 1 107 ? 41.105 4.500 15.530 1.00 30.03 607 LEU B O 1
ATOM 3761 N N . TYR B 1 108 ? 39.554 2.883 15.787 1.00 29.73 608 TYR B N 1
ATOM 3762 C CA . TYR B 1 108 ? 38.742 3.624 16.705 1.00 29.40 608 TYR B CA 1
ATOM 3763 C C . TYR B 1 108 ? 39.645 4.189 17.818 1.00 28.97 608 TYR B C 1
ATOM 3764 O O . TYR B 1 108 ? 40.618 3.522 18.271 1.00 28.15 608 TYR B O 1
ATOM 3773 N N . GLY B 1 109 ? 39.325 5.408 18.260 1.00 28.04 609 GLY B N 1
ATOM 3774 C CA . GLY B 1 109 ? 40.136 6.102 19.265 1.00 27.32 609 GLY B CA 1
ATOM 3775 C C . GLY B 1 109 ? 40.425 5.286 20.520 1.00 26.08 609 GLY B C 1
ATOM 3776 O O . GLY B 1 109 ? 41.580 5.153 20.935 1.00 26.00 609 GLY B O 1
ATOM 3777 N N . CYS B 1 110 ? 39.401 4.731 21.148 1.00 25.03 610 CYS B N 1
ATOM 3778 C CA . CYS B 1 110 ? 39.675 3.994 22.409 1.00 24.46 610 CYS B CA 1
ATOM 3779 C C . CYS B 1 110 ? 40.395 2.657 22.167 1.00 23.27 610 CYS B C 1
ATOM 3780 O O . CYS B 1 110 ? 41.129 2.178 23.042 1.00 24.16 610 CYS B O 1
ATOM 3783 N N . THR B 1 111 ? 40.213 2.062 20.989 1.00 22.76 611 THR B N 1
ATOM 3784 C CA . THR B 1 111 ? 41.022 0.904 20.609 1.00 22.09 611 THR B CA 1
ATOM 3785 C C . THR B 1 111 ? 42.518 1.267 20.579 1.00 23.72 611 THR B C 1
ATOM 3786 O O . THR B 1 111 ? 43.353 0.514 21.087 1.00 23.53 611 THR B O 1
ATOM 3790 N N . VAL B 1 112 ? 42.857 2.439 20.043 1.00 23.88 612 VAL B N 1
ATOM 3791 C CA . VAL B 1 112 ? 44.249 2.895 20.114 1.00 25.88 612 VAL B CA 1
ATOM 3792 C C . VAL B 1 112 ? 44.733 3.051 21.564 1.00 25.67 612 VAL B C 1
ATOM 3793 O O . VAL B 1 112 ? 45.840 2.621 21.906 1.00 25.83 612 VAL B O 1
ATOM 3797 N N . SER B 1 113 ? 43.904 3.656 22.408 1.00 24.92 613 SER B N 1
ATOM 3798 C CA . SER B 1 113 ? 44.231 3.780 23.829 1.00 24.48 613 SER B CA 1
ATOM 3799 C C . SER B 1 113 ? 44.451 2.375 24.433 1.00 23.52 613 SER B C 1
ATOM 3800 O O . SER B 1 113 ? 45.455 2.136 25.114 1.00 24.21 613 SER B O 1
ATOM 3803 N N . LEU B 1 114 ? 43.536 1.446 24.177 1.00 21.79 614 LEU B N 1
ATOM 3804 C CA . LEU B 1 114 ? 43.712 0.097 24.710 1.00 21.72 614 LEU B CA 1
ATOM 3805 C C . LEU B 1 114 ? 45.061 -0.556 24.299 1.00 22.97 614 LEU B C 1
ATOM 3806 O O . LEU B 1 114 ? 45.805 -1.073 25.154 1.00 22.70 614 LEU B O 1
ATOM 3811 N N . PHE B 1 115 ? 45.371 -0.510 23.005 1.00 22.90 615 PHE B N 1
ATOM 3812 C CA . PHE B 1 115 ? 46.537 -1.229 22.463 1.00 24.83 615 PHE B CA 1
ATOM 3813 C C . PHE B 1 115 ? 47.869 -0.544 22.798 1.00 26.09 615 PHE B C 1
ATOM 3814 O O . PHE B 1 115 ? 48.898 -1.189 22.916 1.00 25.74 615 PHE B O 1
ATOM 3822 N N . THR B 1 116 ? 47.814 0.770 22.970 1.00 26.67 616 THR B N 1
ATOM 3823 C CA . THR B 1 116 ? 48.985 1.596 23.144 1.00 28.61 616 THR B CA 1
ATOM 3824 C C . THR B 1 116 ? 49.353 1.796 24.614 1.00 27.97 616 THR B C 1
ATOM 3825 O O . THR B 1 116 ? 50.551 1.924 24.964 1.00 28.47 616 THR B O 1
ATOM 3829 N N . HIS B 1 117 ? 48.338 1.841 25.468 1.00 26.61 617 HIS B N 1
ATOM 3830 C CA . HIS B 1 117 ? 48.567 2.102 26.887 1.00 26.02 617 HIS B CA 1
ATOM 3831 C C . HIS B 1 117 ? 48.491 0.854 27.768 1.00 24.80 617 HIS B C 1
ATOM 3832 O O . HIS B 1 117 ? 49.400 0.589 28.560 1.00 24.77 617 HIS B O 1
ATOM 3839 N N . TRP B 1 118 ? 47.422 0.085 27.624 1.00 23.04 618 TRP B N 1
ATOM 3840 C CA . TRP B 1 118 ? 47.182 -1.040 28.534 1.00 21.96 618 TRP B CA 1
ATOM 3841 C C . TRP B 1 118 ? 47.915 -2.333 28.117 1.00 21.94 618 TRP B C 1
ATOM 3842 O O . TRP B 1 118 ? 48.572 -2.964 28.930 1.00 20.49 618 TRP B O 1
ATOM 3853 N N . LEU B 1 119 ? 47.798 -2.745 26.852 1.00 21.87 619 LEU B N 1
ATOM 3854 C CA . LEU B 1 119 ? 48.430 -4.018 26.460 1.00 21.86 619 LEU B CA 1
ATOM 3855 C C . LEU B 1 119 ? 49.919 -4.064 26.829 1.00 22.15 619 LEU B C 1
ATOM 3856 O O . LEU B 1 119 ? 50.374 -5.068 27.379 1.00 22.87 619 LEU B O 1
ATOM 3861 N N . PRO B 1 120 ? 50.676 -2.981 26.558 1.00 23.09 620 PRO B N 1
ATOM 3862 C CA . PRO B 1 120 ? 52.108 -3.085 26.883 1.00 24.24 620 PRO B CA 1
ATOM 3863 C C . PRO B 1 120 ? 52.410 -3.136 28.390 1.00 24.36 620 PRO B C 1
ATOM 3864 O O . PRO B 1 120 ? 53.462 -3.656 28.786 1.00 24.66 620 PRO B O 1
ATOM 3868 N N . ARG B 1 121 ? 51.523 -2.598 29.220 1.00 23.47 621 ARG B N 1
ATOM 3869 C CA . ARG B 1 121 ? 51.673 -2.777 30.665 1.00 23.52 621 ARG B CA 1
ATOM 3870 C C . ARG B 1 121 ? 51.487 -4.243 31.058 1.00 23.35 621 ARG B C 1
ATOM 3871 O O . ARG B 1 121 ? 51.986 -4.682 32.087 1.00 25.65 621 ARG B O 1
ATOM 3879 N N . PHE B 1 122 ? 50.774 -5.007 30.245 1.00 24.14 622 PHE B N 1
ATOM 3880 C CA . PHE B 1 122 ? 50.589 -6.458 30.501 1.00 23.98 622 PHE B CA 1
ATOM 3881 C C . PHE B 1 122 ? 51.641 -7.351 29.790 1.00 25.23 622 PHE B C 1
ATOM 3882 O O . PHE B 1 122 ? 51.476 -8.571 29.685 1.00 25.28 622 PHE B O 1
ATOM 3890 N N . GLY B 1 123 ? 52.723 -6.725 29.329 1.00 25.76 623 GLY B N 1
ATOM 3891 C CA . GLY B 1 123 ? 53.844 -7.432 28.714 1.00 27.60 623 GLY B CA 1
ATOM 3892 C C . GLY B 1 123 ? 53.545 -7.895 27.308 1.00 27.57 623 GLY B C 1
ATOM 3893 O O . GLY B 1 123 ? 54.212 -8.780 26.796 1.00 28.83 623 GLY B O 1
ATOM 3894 N N . ILE B 1 124 ? 52.547 -7.286 26.667 1.00 27.56 624 ILE B N 1
ATOM 3895 C CA . ILE B 1 124 ? 52.170 -7.653 25.305 1.00 27.99 624 ILE B CA 1
ATOM 3896 C C . ILE B 1 124 ? 52.799 -6.674 24.314 1.00 29.92 624 ILE B C 1
ATOM 3897 O O . ILE B 1 124 ? 52.662 -5.444 24.468 1.00 30.41 624 ILE B O 1
ATOM 3902 N N . GLU B 1 125 ? 53.508 -7.203 23.316 1.00 30.18 625 GLU B N 1
ATOM 3903 C CA . GLU B 1 125 ? 54.156 -6.359 22.313 1.00 31.67 625 GLU B CA 1
ATOM 3904 C C . GLU B 1 125 ? 53.130 -6.028 21.249 1.00 31.29 625 GLU B C 1
ATOM 3905 O O . GLU B 1 125 ? 52.394 -6.906 20.796 1.00 31.39 625 GLU B O 1
ATOM 3911 N N . VAL B 1 126 ? 53.062 -4.755 20.871 1.00 30.79 626 VAL B N 1
ATOM 3912 C CA . VAL B 1 126 ? 52.071 -4.293 19.915 1.00 30.36 626 VAL B CA 1
ATOM 3913 C C . VAL B 1 126 ? 52.736 -3.456 18.825 1.00 31.56 626 VAL B C 1
ATOM 3914 O O . VAL B 1 126 ? 53.510 -2.544 19.121 1.00 32.05 626 VAL B O 1
ATOM 3918 N N . ASP B 1 127 ? 52.441 -3.784 17.571 1.00 32.36 627 ASP B N 1
ATOM 3919 C CA . ASP B 1 127 ? 52.881 -2.977 16.427 1.00 33.58 627 ASP B CA 1
ATOM 3920 C C . ASP B 1 127 ? 51.672 -2.541 15.612 1.00 33.40 627 ASP B C 1
ATOM 3921 O O . ASP B 1 127 ? 50.872 -3.376 15.180 1.00 32.58 627 ASP B O 1
ATOM 3926 N N . LEU B 1 128 ? 51.527 -1.234 15.433 1.00 33.78 628 LEU B N 1
ATOM 3927 C CA . LEU B 1 128 ? 50.444 -0.698 14.623 1.00 35.05 628 LEU B CA 1
ATOM 3928 C C . LEU B 1 128 ? 51.021 -0.470 13.238 1.00 36.82 628 LEU B C 1
ATOM 3929 O O . LEU B 1 128 ? 52.013 0.243 13.091 1.00 37.86 628 LEU B O 1
ATOM 3934 N N . ILE B 1 129 ? 50.444 -1.114 12.225 1.00 37.32 629 ILE B N 1
ATOM 3935 C CA . ILE B 1 129 ? 51.044 -1.089 10.898 1.00 38.22 629 ILE B CA 1
ATOM 3936 C C . ILE B 1 129 ? 49.954 -0.965 9.840 1.00 38.64 629 ILE B C 1
ATOM 3937 O O . ILE B 1 129 ? 48.772 -1.217 10.134 1.00 37.99 629 ILE B O 1
ATOM 3942 N N . ASP B 1 130 ? 50.348 -0.571 8.625 1.00 38.75 630 ASP B N 1
ATOM 3943 C CA . ASP B 1 130 ? 49.403 -0.339 7.525 1.00 38.35 630 ASP B CA 1
ATOM 3944 C C . ASP B 1 130 ? 48.881 -1.664 6.949 1.00 37.85 630 ASP B C 1
ATOM 3945 O O . ASP B 1 130 ? 49.517 -2.262 6.085 1.00 38.55 630 ASP B O 1
ATOM 3950 N N . THR B 1 131 ? 47.720 -2.108 7.431 1.00 36.06 631 THR B N 1
ATOM 3951 C CA . THR B 1 131 ? 47.178 -3.415 7.063 1.00 34.96 631 THR B CA 1
ATOM 3952 C C . THR B 1 131 ? 46.483 -3.462 5.690 1.00 36.09 631 THR B C 1
ATOM 3953 O O . THR B 1 131 ? 46.007 -4.522 5.286 1.00 35.42 631 THR B O 1
ATOM 3957 N N . SER B 1 132 ? 46.455 -2.334 4.970 1.00 37.04 632 SER B N 1
ATOM 3958 C CA . SER B 1 132 ? 45.967 -2.307 3.584 1.00 38.68 632 SER B CA 1
ATOM 3959 C C . SER B 1 132 ? 46.980 -2.950 2.625 1.00 40.41 632 SER B C 1
ATOM 3960 O O . SER B 1 132 ? 46.725 -3.074 1.420 1.00 41.58 632 SER B O 1
ATOM 3963 N N . ASP B 1 133 ? 48.134 -3.340 3.168 1.00 40.98 633 ASP B N 1
ATOM 3964 C CA . ASP B 1 133 ? 49.208 -3.990 2.405 1.00 42.24 633 ASP B CA 1
ATOM 3965 C C . ASP B 1 133 ? 49.619 -5.275 3.132 1.00 42.32 633 ASP B C 1
ATOM 3966 O O . ASP B 1 133 ? 50.292 -5.229 4.184 1.00 40.72 633 ASP B O 1
ATOM 3971 N N . VAL B 1 134 ? 49.195 -6.415 2.581 1.00 42.58 634 VAL B N 1
ATOM 3972 C CA . VAL B 1 134 ? 49.462 -7.718 3.195 1.00 42.67 634 VAL B CA 1
ATOM 3973 C C . VAL B 1 134 ? 50.975 -7.935 3.343 1.00 43.50 634 VAL B C 1
ATOM 3974 O O . VAL B 1 134 ? 51.425 -8.526 4.336 1.00 42.74 634 VAL B O 1
ATOM 3978 N N . GLU B 1 135 ? 51.757 -7.446 2.372 1.00 43.61 635 GLU B N 1
ATOM 3979 C CA . GLU B 1 135 ? 53.225 -7.550 2.464 1.00 44.44 635 GLU B CA 1
ATOM 3980 C C . GLU B 1 135 ? 53.794 -6.866 3.710 1.00 42.92 635 GLU B C 1
ATOM 3981 O O . GLU B 1 135 ? 54.803 -7.310 4.253 1.00 42.75 635 GLU B O 1
ATOM 3987 N N . LYS B 1 136 ? 53.137 -5.797 4.156 1.00 41.71 636 LYS B N 1
ATOM 3988 C CA . LYS B 1 136 ? 53.555 -5.059 5.343 1.00 40.93 636 LYS B CA 1
ATOM 3989 C C . LYS B 1 136 ? 53.217 -5.830 6.611 1.00 39.29 636 LYS B C 1
ATOM 3990 O O . LYS B 1 136 ? 53.930 -5.720 7.605 1.00 39.14 636 LYS B O 1
ATOM 3996 N N . VAL B 1 137 ? 52.124 -6.590 6.578 1.00 38.38 637 VAL B N 1
ATOM 3997 C CA . VAL B 1 137 ? 51.781 -7.512 7.677 1.00 37.79 637 VAL B CA 1
ATOM 3998 C C . VAL B 1 137 ? 52.809 -8.649 7.720 1.00 38.65 637 VAL B C 1
ATOM 3999 O O . VAL B 1 137 ? 53.320 -8.991 8.782 1.00 37.84 637 VAL B O 1
ATOM 4003 N N . LYS B 1 138 ? 53.149 -9.198 6.552 1.00 40.14 638 LYS B N 1
ATOM 4004 C CA . LYS B 1 138 ? 54.116 -10.289 6.518 1.00 41.20 638 LYS B CA 1
ATOM 4005 C C . LYS B 1 138 ? 55.473 -9.841 7.065 1.00 41.53 638 LYS B C 1
ATOM 4006 O O . LYS B 1 138 ? 56.115 -10.580 7.814 1.00 41.62 638 LYS B O 1
ATOM 4012 N N . ALA B 1 139 ? 55.882 -8.622 6.720 1.00 41.72 639 ALA B N 1
ATOM 4013 C CA . ALA B 1 139 ? 57.180 -8.089 7.152 1.00 42.46 639 ALA B CA 1
ATOM 4014 C C . ALA B 1 139 ? 57.222 -7.780 8.654 1.00 41.33 639 ALA B C 1
ATOM 4015 O O . ALA B 1 139 ? 58.273 -7.874 9.280 1.00 42.01 639 ALA B O 1
ATOM 4017 N N . ALA B 1 140 ? 56.075 -7.433 9.228 1.00 39.72 640 ALA B N 1
ATOM 4018 C CA . ALA B 1 140 ? 55.993 -7.103 10.627 1.00 38.67 640 ALA B CA 1
ATOM 4019 C C . ALA B 1 140 ? 55.928 -8.347 11.512 1.00 38.21 640 ALA B C 1
ATOM 4020 O O . ALA B 1 140 ? 56.078 -8.244 12.731 1.00 36.73 640 ALA B O 1
ATOM 4022 N N . TRP B 1 141 ? 55.715 -9.510 10.902 1.00 38.07 641 TRP B N 1
ATOM 4023 C CA . TRP B 1 141 ? 55.594 -10.780 11.635 1.00 37.82 641 TRP B CA 1
ATOM 4024 C C . TRP B 1 141 ? 56.824 -11.175 12.490 1.00 38.24 641 TRP B C 1
ATOM 4025 O O . TRP B 1 141 ? 57.971 -10.934 12.102 1.00 39.19 641 TRP B O 1
ATOM 4036 N N . LYS B 1 142 ? 56.577 -11.795 13.645 1.00 37.18 642 LYS B N 1
ATOM 4037 C CA . LYS B 1 142 ? 57.662 -12.290 14.490 1.00 38.03 642 LYS B CA 1
ATOM 4038 C C . LYS B 1 142 ? 57.340 -13.715 14.951 1.00 37.62 642 LYS B C 1
ATOM 4039 O O . LYS B 1 142 ? 56.201 -14.158 14.804 1.00 37.10 642 LYS B O 1
ATOM 4045 N N . PRO B 1 143 ? 58.334 -14.443 15.511 1.00 38.34 643 PRO B N 1
ATOM 4046 C CA . PRO B 1 143 ? 58.037 -15.789 16.035 1.00 37.85 643 PRO B CA 1
ATOM 4047 C C . PRO B 1 143 ? 56.970 -15.828 17.112 1.00 36.46 643 PRO B C 1
ATOM 4048 O O . PRO B 1 143 ? 56.325 -16.863 17.279 1.00 36.61 643 PRO B O 1
ATOM 4052 N N . ASN B 1 144 ? 56.781 -14.729 17.847 1.00 34.75 644 ASN B N 1
ATOM 4053 C CA . ASN B 1 144 ? 55.773 -14.701 18.900 1.00 33.50 644 ASN B CA 1
ATOM 4054 C C . ASN B 1 144 ? 54.473 -13.971 18.516 1.00 32.25 644 ASN B C 1
ATOM 4055 O O . ASN B 1 144 ? 53.691 -13.605 19.406 1.00 29.87 644 ASN B O 1
ATOM 4060 N N . THR B 1 145 ? 54.254 -13.751 17.211 1.00 31.67 645 THR B N 1
ATOM 4061 C CA . THR B 1 145 ? 53.002 -13.130 16.738 1.00 30.84 645 THR B CA 1
ATOM 4062 C C . THR B 1 145 ? 51.833 -14.100 16.923 1.00 30.63 645 THR B C 1
ATOM 4063 O O . THR B 1 145 ? 51.842 -15.198 16.367 1.00 31.22 645 THR B O 1
ATOM 4067 N N . LYS B 1 146 ? 50.843 -13.698 17.717 1.00 29.02 646 LYS B N 1
ATOM 4068 C CA . LYS B 1 146 ? 49.684 -14.548 18.025 1.00 29.18 646 LYS B CA 1
ATOM 4069 C C . LYS B 1 146 ? 48.356 -13.992 17.506 1.00 28.25 646 LYS B C 1
ATOM 4070 O O . LYS B 1 146 ? 47.339 -14.679 17.545 1.00 28.34 646 LYS B O 1
ATOM 4076 N N . MET B 1 147 ? 48.348 -12.745 17.060 1.00 28.08 647 MET B N 1
ATOM 4077 C CA . MET B 1 147 ? 47.090 -12.138 16.662 1.00 27.41 647 MET B CA 1
ATOM 4078 C C . MET B 1 147 ? 47.312 -11.005 15.682 1.00 27.47 647 MET B C 1
ATOM 4079 O O . MET B 1 147 ? 48.320 -10.294 15.764 1.00 26.94 647 MET B O 1
ATOM 4084 N N . VAL B 1 148 ? 46.384 -10.890 14.724 1.00 27.81 648 VAL B N 1
ATOM 4085 C CA . VAL B 1 148 ? 46.220 -9.697 13.876 1.00 27.06 648 VAL B CA 1
ATOM 4086 C C . VAL B 1 148 ? 44.819 -9.144 14.175 1.00 25.82 648 VAL B C 1
ATOM 4087 O O . VAL B 1 148 ? 43.847 -9.897 14.224 1.00 24.28 648 VAL B O 1
ATOM 4091 N N . TYR B 1 149 ? 44.742 -7.839 14.428 1.00 25.33 649 TYR B N 1
ATOM 4092 C CA . TYR B 1 149 ? 43.487 -7.178 14.712 1.00 24.88 649 TYR B CA 1
ATOM 4093 C C . TYR B 1 149 ? 43.264 -6.135 13.627 1.00 25.42 649 TYR B C 1
ATOM 4094 O O . TYR B 1 149 ? 44.155 -5.312 13.387 1.00 26.66 649 TYR B O 1
ATOM 4103 N N . LEU B 1 150 ? 42.085 -6.153 13.008 1.00 25.67 650 LEU B N 1
ATOM 4104 C CA . LEU B 1 150 ? 41.772 -5.280 11.863 1.00 28.66 650 LEU B CA 1
ATOM 4105 C C . LEU B 1 150 ? 40.449 -4.553 12.072 1.00 29.12 650 LEU B C 1
ATOM 4106 O O . LEU B 1 150 ? 39.544 -5.079 12.714 1.00 29.48 650 LEU B O 1
ATOM 4111 N N . GLU B 1 151 ? 40.357 -3.344 11.518 1.00 31.10 651 GLU B N 1
ATOM 4112 C CA . GLU B 1 151 ? 39.090 -2.649 11.282 1.00 31.43 651 GLU B CA 1
ATOM 4113 C C . GLU B 1 151 ? 39.067 -2.341 9.810 1.00 32.66 651 GLU B C 1
ATOM 4114 O O . GLU B 1 151 ? 39.990 -1.682 9.306 1.00 34.25 651 GLU B O 1
ATOM 4120 N N . SER B 1 152 ? 38.040 -2.800 9.099 1.00 32.54 652 SER B N 1
ATOM 4121 C CA . SER B 1 152 ? 37.925 -2.455 7.683 1.00 32.48 652 SER B CA 1
ATOM 4122 C C . SER B 1 152 ? 36.468 -2.324 7.282 1.00 32.47 652 SER B C 1
ATOM 4123 O O . SER B 1 152 ? 35.703 -3.244 7.540 1.00 32.87 652 SER B O 1
ATOM 4126 N N . PRO B 1 153 ? 36.063 -1.170 6.685 1.00 32.19 653 PRO B N 1
ATOM 4127 C CA . PRO B 1 153 ? 36.850 0.057 6.510 1.00 31.71 653 PRO B CA 1
ATOM 4128 C C . PRO B 1 153 ? 37.158 0.690 7.858 1.00 31.04 653 PRO B C 1
ATOM 4129 O O . PRO B 1 153 ? 36.342 0.617 8.769 1.00 29.56 653 PRO B O 1
ATOM 4133 N N . ALA B 1 154 ? 38.339 1.284 7.983 1.00 31.00 654 ALA B N 1
ATOM 4134 C CA . ALA B 1 154 ? 38.793 1.806 9.268 1.00 29.09 654 ALA B CA 1
ATOM 4135 C C . ALA B 1 154 ? 38.027 3.065 9.694 1.00 29.02 654 ALA B C 1
ATOM 4136 O O . ALA B 1 154 ? 37.552 3.842 8.840 1.00 28.67 654 ALA B O 1
ATOM 4138 N N . ASN B 1 155 ? 37.874 3.240 11.012 1.00 27.12 655 ASN B N 1
ATOM 4139 C CA . ASN B 1 155 ? 37.297 4.454 11.588 1.00 27.91 655 ASN B CA 1
ATOM 4140 C C . ASN B 1 155 ? 38.462 5.435 11.861 1.00 28.85 655 ASN B C 1
ATOM 4141 O O . ASN B 1 155 ? 39.348 5.110 12.652 1.00 29.02 655 ASN B O 1
ATOM 4146 N N . PRO B 1 156 ? 38.449 6.651 11.247 1.00 29.26 656 PRO B N 1
ATOM 4147 C CA . PRO B 1 156 ? 37.336 7.222 10.478 1.00 29.26 656 PRO B CA 1
ATOM 4148 C C . PRO B 1 156 ? 37.573 7.339 8.982 1.00 29.92 656 PRO B C 1
ATOM 4149 O O . PRO B 1 156 ? 36.656 7.728 8.275 1.00 28.91 656 PRO B O 1
ATOM 4153 N N . THR B 1 157 ? 38.778 7.020 8.521 1.00 30.94 657 THR B N 1
ATOM 4154 C CA . THR B 1 157 ? 39.200 7.333 7.140 1.00 32.87 657 THR B CA 1
ATOM 4155 C C . THR B 1 157 ? 38.685 6.344 6.094 1.00 33.32 657 THR B C 1
ATOM 4156 O O . THR B 1 157 ? 38.911 6.539 4.890 1.00 33.16 657 THR B O 1
ATOM 4160 N N . CYS B 1 158 ? 38.026 5.282 6.565 1.00 32.08 658 CYS B N 1
ATOM 4161 C CA . CYS B 1 158 ? 37.549 4.189 5.700 1.00 32.94 658 CYS B CA 1
ATOM 4162 C C . CYS B 1 158 ? 38.638 3.375 4.994 1.00 33.28 658 CYS B C 1
ATOM 4163 O O . CYS B 1 158 ? 38.339 2.643 4.053 1.00 33.63 658 CYS B O 1
ATOM 4166 N N . LYS B 1 159 ? 39.881 3.465 5.468 1.00 33.60 659 LYS B N 1
ATOM 4167 C CA . LYS B 1 159 ? 40.967 2.695 4.867 1.00 35.43 659 LYS B CA 1
ATOM 4168 C C . LYS B 1 159 ? 40.606 1.216 4.815 1.00 35.23 659 LYS B C 1
ATOM 4169 O O . LYS B 1 159 ? 40.169 0.650 5.811 1.00 34.92 659 LYS B O 1
ATOM 4175 N N . VAL B 1 160 ? 40.788 0.594 3.656 1.00 36.68 660 VAL B N 1
ATOM 4176 C CA . VAL B 1 160 ? 40.344 -0.788 3.462 1.00 36.63 660 VAL B CA 1
ATOM 4177 C C . VAL B 1 160 ? 41.528 -1.776 3.566 1.00 37.47 660 VAL B C 1
ATOM 4178 O O . VAL B 1 160 ? 42.583 -1.562 2.966 1.00 37.25 660 VAL B O 1
ATOM 4182 N N . SER B 1 161 ? 41.352 -2.846 4.340 1.00 36.68 661 SER B N 1
ATOM 4183 C CA . SER B 1 161 ? 42.325 -3.947 4.354 1.00 37.34 661 SER B CA 1
ATOM 4184 C C . SER B 1 161 ? 41.775 -5.212 3.708 1.00 37.67 661 SER B C 1
ATOM 4185 O O . SER B 1 161 ? 40.563 -5.465 3.758 1.00 37.47 661 SER B O 1
ATOM 4188 N N . ASP B 1 162 ? 42.679 -6.020 3.148 1.00 38.09 662 ASP B N 1
ATOM 4189 C CA . ASP B 1 162 ? 42.361 -7.330 2.570 1.00 38.31 662 ASP B CA 1
ATOM 4190 C C . ASP B 1 162 ? 42.232 -8.394 3.674 1.00 36.91 662 ASP B C 1
ATOM 4191 O O . ASP B 1 162 ? 43.165 -9.159 3.914 1.00 37.14 662 ASP B O 1
ATOM 4196 N N . ILE B 1 163 ? 41.077 -8.428 4.342 1.00 35.61 663 ILE B N 1
ATOM 4197 C CA . ILE B 1 163 ? 40.787 -9.403 5.417 1.00 34.10 663 ILE B CA 1
ATOM 4198 C C . ILE B 1 163 ? 41.067 -10.846 4.971 1.00 34.95 663 ILE B C 1
ATOM 4199 O O . ILE B 1 163 ? 41.666 -11.644 5.714 1.00 33.72 663 ILE B O 1
ATOM 4204 N N . LYS B 1 164 ? 40.642 -11.156 3.743 1.00 35.60 664 LYS B N 1
ATOM 4205 C CA . LYS B 1 164 ? 40.753 -12.500 3.199 1.00 37.14 664 LYS B CA 1
ATOM 4206 C C . LYS B 1 164 ? 42.213 -12.939 3.043 1.00 37.76 664 LYS B C 1
ATOM 4207 O O . LYS B 1 164 ? 42.547 -14.064 3.389 1.00 38.39 664 LYS B O 1
ATOM 4213 N N . GLY B 1 165 ? 43.070 -12.061 2.514 1.00 37.73 665 GLY B N 1
ATOM 4214 C CA . GLY B 1 165 ? 44.484 -12.384 2.317 1.00 37.52 665 GLY B CA 1
ATOM 4215 C C . GLY B 1 165 ? 45.264 -12.431 3.621 1.00 36.70 665 GLY B C 1
ATOM 4216 O O . GLY B 1 165 ? 46.148 -13.271 3.817 1.00 35.86 665 GLY B O 1
ATOM 4217 N N . ILE B 1 166 ? 44.917 -11.522 4.524 1.00 35.68 666 ILE B N 1
ATOM 4218 C CA . ILE B 1 166 ? 45.514 -11.502 5.840 1.00 35.03 666 ILE B CA 1
ATOM 4219 C C . ILE B 1 166 ? 45.096 -12.755 6.616 1.00 34.66 666 ILE B C 1
ATOM 4220 O O . ILE B 1 166 ? 45.931 -13.352 7.297 1.00 34.61 666 ILE B O 1
ATOM 4225 N N . ALA B 1 167 ? 43.828 -13.174 6.480 1.00 34.60 667 ALA B N 1
ATOM 4226 C CA . ALA B 1 167 ? 43.337 -14.415 7.128 1.00 33.42 667 ALA B CA 1
ATOM 4227 C C . ALA B 1 167 ? 44.149 -15.645 6.669 1.00 34.74 667 ALA B C 1
ATOM 4228 O O . ALA B 1 167 ? 44.425 -16.547 7.471 1.00 34.70 667 ALA B O 1
ATOM 4230 N N . VAL B 1 168 ? 44.541 -15.661 5.402 1.00 34.89 668 VAL B N 1
ATOM 4231 C CA . VAL B 1 168 ? 45.390 -16.744 4.867 1.00 36.76 668 VAL B CA 1
ATOM 4232 C C . VAL B 1 168 ? 46.765 -16.767 5.553 1.00 37.01 668 VAL B C 1
ATOM 4233 O O . VAL B 1 168 ? 47.247 -17.835 5.939 1.00 37.77 668 VAL B O 1
ATOM 4237 N N . VAL B 1 169 ? 47.382 -15.595 5.701 1.00 36.53 669 VAL B N 1
ATOM 4238 C CA . VAL B 1 169 ? 48.659 -15.463 6.395 1.00 36.65 669 VAL B CA 1
ATOM 4239 C C . VAL B 1 169 ? 48.535 -15.914 7.869 1.00 36.06 669 VAL B C 1
ATOM 4240 O O . VAL B 1 169 ? 49.424 -16.600 8.392 1.00 35.27 669 VAL B O 1
ATOM 4244 N N . CYS B 1 170 ? 47.434 -15.521 8.516 1.00 35.29 670 CYS B N 1
ATOM 4245 C CA . CYS B 1 170 ? 47.140 -15.917 9.891 1.00 35.23 670 CYS B CA 1
ATOM 4246 C C . CYS B 1 170 ? 46.983 -17.440 10.065 1.00 36.34 670 CYS B C 1
ATOM 4247 O O . CYS B 1 170 ? 47.598 -18.019 10.952 1.00 36.84 670 CYS B O 1
ATOM 4250 N N . HIS B 1 171 ? 46.129 -18.065 9.256 1.00 38.08 671 HIS B N 1
ATOM 4251 C CA . HIS B 1 171 ? 46.000 -19.533 9.193 1.00 40.52 671 HIS B CA 1
ATOM 4252 C C . HIS B 1 171 ? 47.359 -20.243 9.004 1.00 41.64 671 HIS B C 1
ATOM 4253 O O . HIS B 1 171 ? 47.688 -21.158 9.768 1.00 41.97 671 HIS B O 1
ATOM 4260 N N . GLU B 1 172 ? 48.143 -19.808 8.013 1.00 41.95 672 GLU B N 1
ATOM 4261 C CA . GLU B 1 172 ? 49.464 -20.389 7.755 1.00 43.14 672 GLU B CA 1
ATOM 4262 C C . GLU B 1 172 ? 50.445 -20.258 8.927 1.00 42.37 672 GLU B C 1
ATOM 4263 O O . GLU B 1 172 ? 51.268 -21.155 9.168 1.00 42.43 672 GLU B O 1
ATOM 4269 N N . ARG B 1 173 ? 50.373 -19.140 9.647 1.00 41.18 673 ARG B N 1
ATOM 4270 C CA . ARG B 1 173 ? 51.407 -18.819 10.626 1.00 40.69 673 ARG B CA 1
ATOM 4271 C C . ARG B 1 173 ? 50.951 -18.968 12.071 1.00 40.13 673 ARG B C 1
ATOM 4272 O O . ARG B 1 173 ? 51.689 -18.625 12.995 1.00 40.90 673 ARG B O 1
ATOM 4280 N N . GLY B 1 174 ? 49.741 -19.492 12.262 1.00 39.16 674 GLY B N 1
ATOM 4281 C CA . GLY B 1 174 ? 49.230 -19.810 13.601 1.00 37.64 674 GLY B CA 1
ATOM 4282 C C . GLY B 1 174 ? 48.881 -18.610 14.470 1.00 36.40 674 GLY B C 1
ATOM 4283 O O . GLY B 1 174 ? 49.169 -18.594 15.678 1.00 36.02 674 GLY B O 1
ATOM 4284 N N . ALA B 1 175 ? 48.258 -17.603 13.871 1.00 34.80 675 ALA B N 1
ATOM 4285 C CA . ALA B 1 175 ? 47.746 -16.470 14.634 1.00 33.41 675 ALA B CA 1
ATOM 4286 C C . ALA B 1 175 ? 46.225 -16.377 14.491 1.00 32.36 675 ALA B C 1
ATOM 4287 O O . ALA B 1 175 ? 45.653 -16.820 13.500 1.00 31.96 675 ALA B O 1
ATOM 4289 N N . ARG B 1 176 ? 45.579 -15.813 15.499 1.00 30.56 676 ARG B N 1
ATOM 4290 C CA . ARG B 1 176 ? 44.164 -15.480 15.417 1.00 30.49 676 ARG B CA 1
ATOM 4291 C C . ARG B 1 176 ? 43.937 -14.188 14.660 1.00 30.24 676 ARG B C 1
ATOM 4292 O O . ARG B 1 176 ? 44.674 -13.214 14.838 1.00 30.40 676 ARG B O 1
ATOM 4300 N N . LEU B 1 177 ? 42.897 -14.168 13.841 1.00 29.59 677 LEU B N 1
ATOM 4301 C CA . LEU B 1 177 ? 42.471 -12.928 13.188 1.00 28.58 677 LEU B CA 1
ATOM 4302 C C . LEU B 1 177 ? 41.156 -12.385 13.795 1.00 27.32 677 LEU B C 1
ATOM 4303 O O . LEU B 1 177 ? 40.128 -13.075 13.809 1.00 26.43 677 LEU B O 1
ATOM 4308 N N . VAL B 1 178 ? 41.208 -11.148 14.295 1.00 26.09 678 VAL B N 1
ATOM 4309 C CA . VAL B 1 178 ? 40.075 -10.526 14.973 1.00 25.15 678 VAL B CA 1
ATOM 4310 C C . VAL B 1 178 ? 39.710 -9.323 14.129 1.00 25.23 678 VAL B C 1
ATOM 4311 O O . VAL B 1 178 ? 40.571 -8.518 13.783 1.00 25.53 678 VAL B O 1
ATOM 4315 N N . VAL B 1 179 ? 38.437 -9.216 13.774 1.00 25.74 679 VAL B N 1
ATOM 4316 C CA . VAL B 1 179 ? 37.972 -8.116 12.935 1.00 25.17 679 VAL B CA 1
ATOM 4317 C C . VAL B 1 179 ? 36.832 -7.377 13.602 1.00 24.28 679 VAL B C 1
ATOM 4318 O O . VAL B 1 179 ? 35.830 -7.988 14.019 1.00 22.94 679 VAL B O 1
ATOM 4322 N N . ASP B 1 180 ? 37.000 -6.064 13.691 1.00 23.26 680 ASP B N 1
ATOM 4323 C CA . ASP B 1 180 ? 35.954 -5.175 14.145 1.00 23.21 680 ASP B CA 1
ATOM 4324 C C . ASP B 1 180 ? 35.163 -4.663 12.930 1.00 23.31 680 ASP B C 1
ATOM 4325 O O . ASP B 1 180 ? 35.686 -3.862 12.153 1.00 22.90 680 ASP B O 1
ATOM 4330 N N . ALA B 1 181 ? 33.925 -5.143 12.798 1.00 22.52 681 ALA B N 1
ATOM 4331 C CA . ALA B 1 181 ? 33.063 -4.894 11.637 1.00 23.20 681 ALA B CA 1
ATOM 4332 C C . ALA B 1 181 ? 31.983 -3.859 11.935 1.00 22.89 681 ALA B C 1
ATOM 4333 O O . ALA B 1 181 ? 30.988 -3.737 11.182 1.00 23.11 681 ALA B O 1
ATOM 4335 N N . THR B 1 182 ? 32.207 -3.107 13.018 1.00 21.78 682 THR B N 1
ATOM 4336 C CA . THR B 1 182 ? 31.303 -2.063 13.493 1.00 22.32 682 THR B CA 1
ATOM 4337 C C . THR B 1 182 ? 30.834 -1.143 12.364 1.00 23.27 682 THR B C 1
ATOM 4338 O O . THR B 1 182 ? 29.636 -0.889 12.241 1.00 23.87 682 THR B O 1
ATOM 4342 N N . PHE B 1 183 ? 31.762 -0.687 11.515 1.00 25.34 683 PHE B N 1
ATOM 4343 C CA . PHE B 1 183 ? 31.439 0.320 10.487 1.00 26.41 683 PHE B CA 1
ATOM 4344 C C . PHE B 1 183 ? 30.518 -0.169 9.354 1.00 27.72 683 PHE B C 1
ATOM 4345 O O . PHE B 1 183 ? 29.955 0.632 8.594 1.00 27.63 683 PHE B O 1
ATOM 4353 N N . THR B 1 184 ? 30.374 -1.476 9.223 1.00 27.26 684 THR B N 1
ATOM 4354 C CA . THR B 1 184 ? 29.694 -2.020 8.062 1.00 28.33 684 THR B CA 1
ATOM 4355 C C . THR B 1 184 ? 28.425 -2.818 8.400 1.00 28.02 684 THR B C 1
ATOM 4356 O O . THR B 1 184 ? 27.508 -2.925 7.568 1.00 28.52 684 THR B O 1
ATOM 4360 N N . SER B 1 185 ? 28.368 -3.310 9.636 1.00 26.72 685 SER B N 1
ATOM 4361 C CA . SER B 1 185 ? 27.295 -4.166 10.176 1.00 27.01 685 SER B CA 1
ATOM 4362 C C . SER B 1 185 ? 27.402 -5.593 9.621 1.00 27.30 685 SER B C 1
ATOM 4363 O O . SER B 1 185 ? 28.030 -5.798 8.569 1.00 27.97 685 SER B O 1
ATOM 4366 N N . PRO B 1 186 ? 26.805 -6.584 10.334 1.00 26.83 686 PRO B N 1
ATOM 4367 C CA . PRO B 1 186 ? 26.918 -7.952 9.814 1.00 27.07 686 PRO B CA 1
ATOM 4368 C C . PRO B 1 186 ? 25.966 -8.261 8.654 1.00 27.74 686 PRO B C 1
ATOM 4369 O O . PRO B 1 186 ? 25.987 -9.376 8.142 1.00 29.05 686 PRO B O 1
ATOM 4373 N N . CYS B 1 187 ? 25.136 -7.300 8.232 1.00 27.62 687 CYS B N 1
ATOM 4374 C CA . CYS B 1 187 ? 24.346 -7.480 6.992 1.00 29.11 687 CYS B CA 1
ATOM 4375 C C . CYS B 1 187 ? 25.260 -7.493 5.798 1.00 29.38 687 CYS B C 1
ATOM 4376 O O . CYS B 1 187 ? 24.996 -8.193 4.810 1.00 31.41 687 CYS B O 1
ATOM 4379 N N . PHE B 1 188 ? 26.340 -6.723 5.877 1.00 28.84 688 PHE B N 1
ATOM 4380 C CA . PHE B 1 188 ? 27.186 -6.473 4.690 1.00 28.91 688 PHE B CA 1
ATOM 4381 C C . PHE B 1 188 ? 28.610 -7.035 4.804 1.00 29.25 688 PHE B C 1
ATOM 4382 O O . PHE B 1 188 ? 29.242 -7.293 3.791 1.00 30.92 688 PHE B O 1
ATOM 4390 N N . LEU B 1 189 ? 29.106 -7.192 6.041 1.00 28.34 689 LEU B N 1
ATOM 4391 C CA . LEU B 1 189 ? 30.447 -7.724 6.320 1.00 27.62 689 LEU B CA 1
ATOM 4392 C C . LEU B 1 189 ? 30.371 -8.865 7.337 1.00 27.11 689 LEU B C 1
ATOM 4393 O O . LEU B 1 189 ? 29.934 -8.677 8.475 1.00 25.14 689 LEU B O 1
ATOM 4398 N N . LYS B 1 190 ? 30.780 -10.049 6.892 1.00 28.31 690 LYS B N 1
ATOM 4399 C CA . LYS B 1 190 ? 30.765 -11.256 7.715 1.00 28.49 690 LYS B CA 1
ATOM 4400 C C . LYS B 1 190 ? 32.195 -11.815 7.767 1.00 28.37 690 LYS B C 1
ATOM 4401 O O . LYS B 1 190 ? 32.559 -12.677 6.934 1.00 29.66 690 LYS B O 1
ATOM 4407 N N . PRO B 1 191 ? 33.038 -11.282 8.678 1.00 27.22 691 PRO B N 1
ATOM 4408 C CA . PRO B 1 191 ? 34.454 -11.636 8.692 1.00 27.51 691 PRO B CA 1
ATOM 4409 C C . PRO B 1 191 ? 34.721 -13.134 8.839 1.00 28.37 691 PRO B C 1
ATOM 4410 O O . PRO B 1 191 ? 35.720 -13.636 8.325 1.00 28.30 691 PRO B O 1
ATOM 4414 N N . LEU B 1 192 ? 33.847 -13.849 9.543 1.00 27.94 692 LEU B N 1
ATOM 4415 C CA . LEU B 1 192 ? 34.063 -15.278 9.709 1.00 29.27 692 LEU B CA 1
ATOM 4416 C C . LEU B 1 192 ? 33.979 -16.010 8.377 1.00 31.35 692 LEU B C 1
ATOM 4417 O O . LEU B 1 192 ? 34.628 -17.041 8.223 1.00 33.06 692 LEU B O 1
ATOM 4422 N N . GLU B 1 193 ? 33.218 -15.480 7.412 1.00 32.76 693 GLU B N 1
ATOM 4423 C CA . GLU B 1 193 ? 33.183 -16.047 6.051 1.00 34.37 693 GLU B CA 1
ATOM 4424 C C . GLU B 1 193 ? 34.461 -15.750 5.268 1.00 35.05 693 GLU B C 1
ATOM 4425 O O . GLU B 1 193 ? 34.772 -16.433 4.291 1.00 36.26 693 GLU B O 1
ATOM 4431 N N . LEU B 1 194 ? 35.189 -14.711 5.658 1.00 34.01 694 LEU B N 1
ATOM 4432 C CA . LEU B 1 194 ? 36.415 -14.328 4.948 1.00 34.24 694 LEU B CA 1
ATOM 4433 C C . LEU B 1 194 ? 37.636 -15.011 5.575 1.00 34.38 694 LEU B C 1
ATOM 4434 O O . LEU B 1 194 ? 38.766 -14.825 5.123 1.00 35.47 694 LEU B O 1
ATOM 4439 N N . GLY B 1 195 ? 37.404 -15.781 6.640 1.00 32.63 695 GLY B N 1
ATOM 4440 C CA . GLY B 1 195 ? 38.460 -16.577 7.262 1.00 32.03 695 GLY B CA 1
ATOM 4441 C C . GLY B 1 195 ? 38.941 -16.022 8.606 1.00 30.21 695 GLY B C 1
ATOM 4442 O O . GLY B 1 195 ? 39.912 -16.539 9.155 1.00 30.67 695 GLY B O 1
ATOM 4443 N N . ALA B 1 196 ? 38.284 -14.986 9.136 1.00 29.20 696 ALA B N 1
ATOM 4444 C CA . ALA B 1 196 ? 38.620 -14.463 10.490 1.00 28.08 696 ALA B CA 1
ATOM 4445 C C . ALA B 1 196 ? 38.200 -15.463 11.560 1.00 27.96 696 ALA B C 1
ATOM 4446 O O . ALA B 1 196 ? 37.302 -16.280 11.319 1.00 28.69 696 ALA B O 1
ATOM 4448 N N . ASP B 1 197 ? 38.838 -15.385 12.727 1.00 25.83 697 ASP B N 1
ATOM 4449 C CA . ASP B 1 197 ? 38.490 -16.229 13.856 1.00 25.96 697 ASP B CA 1
ATOM 4450 C C . ASP B 1 197 ? 37.457 -15.574 14.770 1.00 24.70 697 ASP B C 1
ATOM 4451 O O . ASP B 1 197 ? 36.645 -16.255 15.396 1.00 25.15 697 ASP B O 1
ATOM 4456 N N . ILE B 1 198 ? 37.470 -14.251 14.819 1.00 23.76 698 ILE B N 1
ATOM 4457 C CA . ILE B 1 198 ? 36.552 -13.506 15.697 1.00 21.87 698 ILE B CA 1
ATOM 4458 C C . ILE B 1 198 ? 36.018 -12.295 14.936 1.00 22.53 698 ILE B C 1
ATOM 4459 O O . ILE B 1 198 ? 36.790 -11.620 14.244 1.00 23.91 698 ILE B O 1
ATOM 4464 N N . ALA B 1 199 ? 34.705 -12.051 15.020 1.00 21.91 699 ALA B N 1
ATOM 4465 C CA . ALA B 1 199 ? 34.060 -10.859 14.442 1.00 22.25 699 ALA B CA 1
ATOM 4466 C C . ALA B 1 199 ? 33.347 -10.128 15.587 1.00 21.91 699 ALA B C 1
ATOM 4467 O O . ALA B 1 199 ? 32.596 -10.753 16.362 1.00 23.00 699 ALA B O 1
ATOM 4469 N N . LEU B 1 200 ? 33.590 -8.824 15.717 1.00 20.77 700 LEU B N 1
ATOM 4470 C CA . LEU B 1 200 ? 33.009 -8.081 16.828 1.00 20.75 700 LEU B CA 1
ATOM 4471 C C . LEU B 1 200 ? 32.420 -6.748 16.379 1.00 21.04 700 LEU B C 1
ATOM 4472 O O . LEU B 1 200 ? 32.758 -6.247 15.291 1.00 22.61 700 LEU B O 1
ATOM 4477 N N . HIS B 1 201 ? 31.532 -6.186 17.208 1.00 21.35 701 HIS B N 1
ATOM 4478 C CA . HIS B 1 201 ? 30.875 -4.915 16.894 1.00 21.28 701 HIS B CA 1
ATOM 4479 C C . HIS B 1 201 ? 30.656 -4.113 18.154 1.00 20.90 701 HIS B C 1
ATOM 4480 O O . HIS B 1 201 ? 30.337 -4.669 19.216 1.00 19.97 701 HIS B O 1
ATOM 4487 N N . SER B 1 202 ? 30.764 -2.799 17.996 1.00 20.92 702 SER B N 1
ATOM 4488 C CA . SER B 1 202 ? 30.075 -1.881 18.895 1.00 20.24 702 SER B CA 1
ATOM 4489 C C . SER B 1 202 ? 28.590 -1.919 18.485 1.00 19.80 702 SER B C 1
ATOM 4490 O O . SER B 1 202 ? 28.193 -1.370 17.436 1.00 20.06 702 SER B O 1
ATOM 4493 N N . VAL B 1 203 ? 27.791 -2.598 19.300 1.00 19.40 703 VAL B N 1
ATOM 4494 C CA . VAL B 1 203 ? 26.346 -2.689 19.098 1.00 20.17 703 VAL B CA 1
ATOM 4495 C C . VAL B 1 203 ? 25.694 -1.317 19.244 1.00 20.20 703 VAL B C 1
ATOM 4496 O O . VAL B 1 203 ? 24.647 -1.078 18.641 1.00 20.55 703 VAL B O 1
ATOM 4500 N N . SER B 1 204 ? 26.352 -0.432 20.005 1.00 19.60 704 SER B N 1
ATOM 4501 C CA . SER B 1 204 ? 25.997 0.988 20.170 1.00 19.81 704 SER B CA 1
ATOM 4502 C C . SER B 1 204 ? 25.729 1.719 18.849 1.00 20.56 704 SER B C 1
ATOM 4503 O O . SER B 1 204 ? 25.058 2.752 18.847 1.00 21.90 704 SER B O 1
ATOM 4530 N N . TYR B 1 206 ? 25.318 0.629 14.453 1.00 21.94 706 TYR B N 1
ATOM 4531 C CA . TYR B 1 206 ? 24.252 0.141 13.555 1.00 22.17 706 TYR B CA 1
ATOM 4532 C C . TYR B 1 206 ? 23.316 -0.944 14.091 1.00 21.67 706 TYR B C 1
ATOM 4533 O O . TYR B 1 206 ? 22.120 -0.931 13.795 1.00 22.95 706 TYR B O 1
ATOM 4542 N N . ILE B 1 207 ? 23.857 -1.909 14.831 1.00 21.25 707 ILE B N 1
ATOM 4543 C CA . ILE B 1 207 ? 23.069 -3.094 15.224 1.00 20.80 707 ILE B CA 1
ATOM 4544 C C . ILE B 1 207 ? 21.860 -2.675 16.071 1.00 20.61 707 ILE B C 1
ATOM 4545 O O . ILE B 1 207 ? 20.700 -3.021 15.732 1.00 20.01 707 ILE B O 1
ATOM 4550 N N . ASN B 1 208 ? 22.115 -1.906 17.126 1.00 19.55 708 ASN B N 1
ATOM 4551 C CA . ASN B 1 208 ? 21.010 -1.301 17.859 1.00 19.84 708 ASN B CA 1
ATOM 4552 C C . ASN B 1 208 ? 20.328 -0.212 17.026 1.00 20.50 708 ASN B C 1
ATOM 4553 O O . ASN B 1 208 ? 19.104 -0.217 16.882 1.00 21.60 708 ASN B O 1
ATOM 4558 N N . GLY B 1 209 ? 21.135 0.705 16.477 1.00 21.38 709 GLY B N 1
ATOM 4559 C CA . GLY B 1 209 ? 20.689 1.688 15.489 1.00 21.89 709 GLY B CA 1
ATOM 4560 C C . GLY B 1 209 ? 19.856 2.857 15.973 1.00 21.93 709 GLY B C 1
ATOM 4561 O O . GLY B 1 209 ? 19.590 3.764 15.188 1.00 23.35 709 GLY B O 1
ATOM 4562 N N . HIS B 1 210 ? 19.428 2.840 17.241 1.00 21.03 710 HIS B N 1
ATOM 4563 C CA . HIS B 1 210 ? 18.481 3.847 17.751 1.00 21.18 710 HIS B CA 1
ATOM 4564 C C . HIS B 1 210 ? 19.113 4.880 18.708 1.00 20.82 710 HIS B C 1
ATOM 4565 O O . HIS B 1 210 ? 18.407 5.689 19.314 1.00 20.71 710 HIS B O 1
ATOM 4572 N N . GLY B 1 211 ? 20.443 4.830 18.842 1.00 21.54 711 GLY B N 1
ATOM 4573 C CA . GLY B 1 211 ? 21.212 5.828 19.619 1.00 21.13 711 GLY B CA 1
ATOM 4574 C C . GLY B 1 211 ? 20.848 5.897 21.087 1.00 21.71 711 GLY B C 1
ATOM 4575 O O . GLY B 1 211 ? 20.969 6.945 21.727 1.00 22.65 711 GLY B O 1
ATOM 4576 N N . ASP B 1 212 ? 20.418 4.779 21.649 1.00 20.38 712 ASP B N 1
ATOM 4577 C CA . ASP B 1 212 ? 19.903 4.818 23.007 1.00 20.30 712 ASP B CA 1
ATOM 4578 C C . ASP B 1 212 ? 20.501 3.688 23.854 1.00 19.13 712 ASP B C 1
ATOM 4579 O O . ASP B 1 212 ? 20.072 3.453 24.952 1.00 19.07 712 ASP B O 1
ATOM 4584 N N . VAL B 1 213 ? 21.509 2.996 23.323 1.00 18.61 713 VAL B N 1
ATOM 4585 C CA . VAL B 1 213 ? 22.187 1.925 24.050 1.00 18.17 713 VAL B CA 1
ATOM 4586 C C . VAL B 1 213 ? 23.686 1.969 23.748 1.00 18.37 713 VAL B C 1
ATOM 4587 O O . VAL B 1 213 ? 24.097 2.248 22.598 1.00 18.57 713 VAL B O 1
ATOM 4591 N N . ILE B 1 214 ? 24.493 1.649 24.757 1.00 18.17 714 ILE B N 1
ATOM 4592 C CA . ILE B 1 214 ? 25.917 1.295 24.559 1.00 18.42 714 ILE B CA 1
ATOM 4593 C C . ILE B 1 214 ? 26.049 -0.198 24.787 1.00 17.15 714 ILE B C 1
ATOM 4594 O O . ILE B 1 214 ? 25.651 -0.690 25.829 1.00 17.00 714 ILE B O 1
ATOM 4599 N N . GLY B 1 215 ? 26.604 -0.926 23.820 1.00 17.74 715 GLY B N 1
ATOM 4600 C CA . GLY B 1 215 ? 26.833 -2.349 23.976 1.00 16.75 715 GLY B CA 1
ATOM 4601 C C . GLY B 1 215 ? 27.833 -2.882 22.957 1.00 17.29 715 GLY B C 1
ATOM 4602 O O . GLY B 1 215 ? 28.221 -2.180 22.022 1.00 18.10 715 GLY B O 1
ATOM 4603 N N . GLY B 1 216 ? 28.272 -4.115 23.168 1.00 17.71 716 GLY B N 1
ATOM 4604 C CA . GLY B 1 216 ? 29.261 -4.741 22.319 1.00 17.45 716 GLY B CA 1
ATOM 4605 C C . GLY B 1 216 ? 28.867 -6.186 22.135 1.00 19.14 716 GLY B C 1
ATOM 4606 O O . GLY B 1 216 ? 28.126 -6.748 22.941 1.00 18.53 716 GLY B O 1
ATOM 4607 N N . VAL B 1 217 ? 29.322 -6.790 21.045 1.00 19.29 717 VAL B N 1
ATOM 4608 C CA . VAL B 1 217 ? 29.141 -8.211 20.871 1.00 19.98 717 VAL B CA 1
ATOM 4609 C C . VAL B 1 217 ? 30.389 -8.742 20.191 1.00 21.04 717 VAL B C 1
ATOM 4610 O O . VAL B 1 217 ? 30.989 -8.052 19.345 1.00 20.85 717 VAL B O 1
ATOM 4614 N N . SER B 1 218 ? 30.777 -9.966 20.543 1.00 21.37 718 SER B N 1
ATOM 4615 C CA . SER B 1 218 ? 31.856 -10.658 19.805 1.00 21.90 718 SER B CA 1
ATOM 4616 C C . SER B 1 218 ? 31.425 -12.095 19.442 1.00 21.94 718 SER B C 1
ATOM 4617 O O . SER B 1 218 ? 30.777 -12.757 20.249 1.00 22.08 718 SER B O 1
ATOM 4620 N N . SER B 1 219 ? 31.798 -12.582 18.261 1.00 21.92 719 SER B N 1
ATOM 4621 C CA . SER B 1 219 ? 31.351 -13.909 17.790 1.00 22.69 719 SER B CA 1
ATOM 4622 C C . SER B 1 219 ? 32.556 -14.696 17.303 1.00 23.27 719 SER B C 1
ATOM 4623 O O . SER B 1 219 ? 33.408 -14.126 16.641 1.00 22.86 719 SER B O 1
ATOM 4626 N N . ALA B 1 220 ? 32.641 -15.982 17.648 1.00 22.83 720 ALA B N 1
ATOM 4627 C CA . ALA B 1 220 ? 33.844 -16.772 17.385 1.00 23.62 720 ALA B CA 1
ATOM 4628 C C . ALA B 1 220 ? 33.504 -17.926 16.485 1.00 24.91 720 ALA B C 1
ATOM 4629 O O . ALA B 1 220 ? 32.420 -18.508 16.584 1.00 25.29 720 ALA B O 1
ATOM 4631 N N . LYS B 1 221 ? 34.455 -18.275 15.636 1.00 25.42 721 LYS B N 1
ATOM 4632 C CA . LYS B 1 221 ? 34.321 -19.416 14.745 1.00 26.85 721 LYS B CA 1
ATOM 4633 C C . LYS B 1 221 ? 34.288 -20.730 15.530 1.00 27.01 721 LYS B C 1
ATOM 4634 O O . LYS B 1 221 ? 33.561 -21.641 15.153 1.00 27.35 721 LYS B O 1
ATOM 4640 N N . THR B 1 222 ? 35.049 -20.841 16.623 1.00 26.05 722 THR B N 1
ATOM 4641 C CA . THR B 1 222 ? 35.078 -22.111 17.343 1.00 26.31 722 THR B CA 1
ATOM 4642 C C . THR B 1 222 ? 34.351 -22.037 18.682 1.00 26.18 722 THR B C 1
ATOM 4643 O O . THR B 1 222 ? 34.336 -20.975 19.340 1.00 24.25 722 THR B O 1
ATOM 4647 N N . ALA B 1 223 ? 33.750 -23.166 19.075 1.00 26.69 723 ALA B N 1
ATOM 4648 C CA . ALA B 1 223 ? 33.211 -23.334 20.440 1.00 27.09 723 ALA B CA 1
ATOM 4649 C C . ALA B 1 223 ? 34.242 -23.004 21.508 1.00 26.75 723 ALA B C 1
ATOM 4650 O O . ALA B 1 223 ? 33.914 -22.350 22.478 1.00 26.49 723 ALA B O 1
ATOM 4652 N N . GLU B 1 224 ? 35.487 -23.448 21.331 1.00 27.82 724 GLU B N 1
ATOM 4653 C CA . GLU B 1 224 ? 36.527 -23.208 22.338 1.00 28.28 724 GLU B CA 1
ATOM 4654 C C . GLU B 1 224 ? 36.822 -21.725 22.549 1.00 26.65 724 GLU B C 1
ATOM 4655 O O . GLU B 1 224 ? 36.936 -21.254 23.712 1.00 25.04 724 GLU B O 1
ATOM 4661 N N . ASP B 1 225 ? 36.892 -20.976 21.443 1.00 25.64 725 ASP B N 1
ATOM 4662 C CA . ASP B 1 225 ? 37.147 -19.544 21.521 1.00 25.70 725 ASP B CA 1
ATOM 4663 C C . ASP B 1 225 ? 36.006 -18.755 22.169 1.00 24.82 725 ASP B C 1
ATOM 4664 O O . ASP B 1 225 ? 36.261 -17.887 23.000 1.00 24.27 725 ASP B O 1
ATOM 4669 N N . ILE B 1 226 ? 34.750 -19.033 21.816 1.00 24.95 726 ILE B N 1
ATOM 4670 C CA . ILE B 1 226 ? 33.686 -18.275 22.476 1.00 24.02 726 ILE B CA 1
ATOM 4671 C C . ILE B 1 226 ? 33.605 -18.621 23.971 1.00 24.06 726 ILE B C 1
ATOM 4672 O O . ILE B 1 226 ? 33.298 -17.741 24.778 1.00 23.51 726 ILE B O 1
ATOM 4677 N N . ALA B 1 227 ? 33.886 -19.881 24.331 1.00 23.79 727 ALA B N 1
ATOM 4678 C CA . ALA B 1 227 ? 33.993 -20.265 25.746 1.00 22.61 727 ALA B CA 1
ATOM 4679 C C . ALA B 1 227 ? 35.091 -19.472 26.474 1.00 22.05 727 ALA B C 1
ATOM 4680 O O . ALA B 1 227 ? 34.882 -19.003 27.602 1.00 20.01 727 ALA B O 1
ATOM 4682 N N . THR B 1 228 ? 36.244 -19.294 25.826 1.00 22.34 728 THR B N 1
ATOM 4683 C CA . THR B 1 228 ? 37.337 -18.507 26.435 1.00 22.32 728 THR B CA 1
ATOM 4684 C C . THR B 1 228 ? 36.933 -17.052 26.607 1.00 20.82 728 THR B C 1
ATOM 4685 O O . THR B 1 228 ? 37.206 -16.459 27.649 1.00 20.30 728 THR B O 1
ATOM 4689 N N . ILE B 1 229 ? 36.320 -16.470 25.575 1.00 20.76 729 ILE B N 1
ATOM 4690 C CA . ILE B 1 229 ? 35.842 -15.084 25.655 1.00 19.59 729 ILE B CA 1
ATOM 4691 C C . ILE B 1 229 ? 34.844 -14.924 26.817 1.00 19.42 729 ILE B C 1
ATOM 4692 O O . ILE B 1 229 ? 34.918 -13.963 27.592 1.00 19.76 729 ILE B O 1
ATOM 4697 N N . LYS B 1 230 ? 33.899 -15.851 26.941 1.00 19.60 730 LYS B N 1
ATOM 4698 C CA . LYS B 1 230 ? 32.921 -15.746 28.030 1.00 19.59 730 LYS B CA 1
ATOM 4699 C C . LYS B 1 230 ? 33.559 -16.007 29.403 1.00 20.15 730 LYS B C 1
ATOM 4700 O O . LYS B 1 230 ? 33.118 -15.439 30.406 1.00 19.87 730 LYS B O 1
ATOM 4706 N N . PHE B 1 231 ? 34.621 -16.806 29.440 1.00 20.89 731 PHE B N 1
ATOM 4707 C CA . PHE B 1 231 ? 35.358 -17.024 30.680 1.00 22.06 731 PHE B CA 1
ATOM 4708 C C . PHE B 1 231 ? 36.077 -15.736 31.083 1.00 21.41 731 PHE B C 1
ATOM 4709 O O . PHE B 1 231 ? 36.046 -15.343 32.242 1.00 20.04 731 PHE B O 1
ATOM 4717 N N . TYR B 1 232 ? 36.700 -15.050 30.118 1.00 20.68 732 TYR B N 1
ATOM 4718 C CA . TYR B 1 232 ? 37.248 -13.737 30.406 1.00 20.09 732 TYR B CA 1
ATOM 4719 C C . TYR B 1 232 ? 36.173 -12.737 30.872 1.00 19.13 732 TYR B C 1
ATOM 4720 O O . TYR B 1 232 ? 36.361 -12.009 31.861 1.00 19.48 732 TYR B O 1
ATOM 4729 N N . ARG B 1 233 ? 35.029 -12.720 30.187 1.00 18.95 733 ARG B N 1
ATOM 4730 C CA . ARG B 1 233 ? 33.913 -11.842 30.534 1.00 17.37 733 ARG B CA 1
ATOM 4731 C C . ARG B 1 233 ? 33.427 -12.044 31.986 1.00 17.60 733 ARG B C 1
ATOM 4732 O O . ARG B 1 233 ? 33.106 -11.065 32.673 1.00 17.08 733 ARG B O 1
ATOM 4740 N N . LYS B 1 234 ? 33.345 -13.304 32.421 1.00 17.28 734 LYS B N 1
ATOM 4741 C CA . LYS B 1 234 ? 32.951 -13.656 33.798 1.00 18.62 734 LYS B CA 1
ATOM 4742 C C . LYS B 1 234 ? 33.794 -12.892 34.844 1.00 18.53 734 LYS B C 1
ATOM 4743 O O . LYS B 1 234 ? 33.279 -12.497 35.919 1.00 18.29 734 LYS B O 1
ATOM 4749 N N . ASP B 1 235 ? 35.094 -12.750 34.561 1.00 18.94 735 ASP B N 1
ATOM 4750 C CA . ASP B 1 235 ? 36.033 -12.139 35.536 1.00 19.11 735 ASP B CA 1
ATOM 4751 C C . ASP B 1 235 ? 36.279 -10.642 35.303 1.00 18.34 735 ASP B C 1
ATOM 4752 O O . ASP B 1 235 ? 36.500 -9.904 36.262 1.00 17.01 735 ASP B O 1
ATOM 4757 N N . ALA B 1 236 ? 36.244 -10.207 34.033 1.00 17.66 736 ALA B N 1
ATOM 4758 C CA . ALA B 1 236 ? 36.405 -8.786 33.649 1.00 17.82 736 ALA B CA 1
ATOM 4759 C C . ALA B 1 236 ? 35.105 -7.985 33.863 1.00 17.93 736 ALA B C 1
ATOM 4760 O O . ALA B 1 236 ? 35.133 -6.791 34.189 1.00 18.92 736 ALA B O 1
ATOM 4762 N N . GLY B 1 237 ? 33.968 -8.639 33.661 1.00 17.50 737 GLY B N 1
ATOM 4763 C CA . GLY B 1 237 ? 32.688 -8.084 34.100 1.00 18.36 737 GLY B CA 1
ATOM 4764 C C . GLY B 1 237 ? 32.001 -7.043 33.216 1.00 17.77 737 GLY B C 1
ATOM 4765 O O . GLY B 1 237 ? 31.207 -6.259 33.725 1.00 17.46 737 GLY B O 1
ATOM 4766 N N . SER B 1 238 ? 32.339 -6.983 31.932 1.00 17.33 738 SER B N 1
ATOM 4767 C CA . SER B 1 238 ? 31.601 -6.083 31.011 1.00 17.91 738 SER B CA 1
ATOM 4768 C C . SER B 1 238 ? 30.365 -6.827 30.469 1.00 18.48 738 SER B C 1
ATOM 4769 O O . SER B 1 238 ? 30.463 -7.627 29.546 1.00 18.98 738 SER B O 1
ATOM 4772 N N . LEU B 1 239 ? 29.214 -6.571 31.099 1.00 18.41 739 LEU B N 1
ATOM 4773 C CA . LEU B 1 239 ? 27.946 -7.279 30.819 1.00 17.86 739 LEU B CA 1
ATOM 4774 C C . LEU B 1 239 ? 26.945 -6.374 30.120 1.00 18.05 739 LEU B C 1
ATOM 4775 O O . LEU B 1 239 ? 26.870 -5.158 30.427 1.00 18.10 739 LEU B O 1
ATOM 4780 N N . MET B 1 240 ? 26.155 -6.950 29.204 1.00 17.33 740 MET B N 1
ATOM 4781 C CA . MET B 1 240 ? 24.997 -6.237 28.676 1.00 16.12 740 MET B CA 1
ATOM 4782 C C . MET B 1 240 ? 23.864 -6.376 29.676 1.00 17.43 740 MET B C 1
ATOM 4783 O O . MET B 1 240 ? 23.576 -7.491 30.135 1.00 17.70 740 MET B O 1
ATOM 4788 N N . ALA B 1 241 ? 23.266 -5.244 30.062 1.00 17.18 741 ALA B N 1
ATOM 4789 C CA . ALA B 1 241 ? 22.121 -5.232 30.995 1.00 17.69 741 ALA B CA 1
ATOM 4790 C C . ALA B 1 241 ? 20.903 -5.859 30.338 1.00 17.38 741 ALA B C 1
ATOM 4791 O O . ALA B 1 241 ? 20.739 -5.722 29.127 1.00 16.95 741 ALA B O 1
ATOM 4793 N N . PRO B 1 242 ? 20.034 -6.542 31.117 1.00 17.80 742 PRO B N 1
ATOM 4794 C CA . PRO B 1 242 ? 18.832 -7.155 30.498 1.00 18.47 742 PRO B CA 1
ATOM 4795 C C . PRO B 1 242 ? 17.972 -6.157 29.675 1.00 18.53 742 PRO B C 1
ATOM 4796 O O . PRO B 1 242 ? 17.476 -6.499 28.585 1.00 18.79 742 PRO B O 1
ATOM 4800 N N . MET B 1 243 ? 17.779 -4.945 30.189 1.00 18.08 743 MET B N 1
ATOM 4801 C CA . MET B 1 243 ? 17.020 -3.926 29.468 1.00 18.51 743 MET B CA 1
ATOM 4802 C C . MET B 1 243 ? 17.696 -3.517 28.141 1.00 17.50 743 MET B C 1
ATOM 4803 O O . MET B 1 243 ? 17.030 -3.390 27.110 1.00 17.54 743 MET B O 1
ATOM 4808 N N . ASP B 1 244 ? 19.013 -3.323 28.181 1.00 16.14 744 ASP B N 1
ATOM 4809 C CA . ASP B 1 244 ? 19.764 -3.011 26.995 1.00 17.21 744 ASP B CA 1
ATOM 4810 C C . ASP B 1 244 ? 19.720 -4.148 25.985 1.00 17.87 744 ASP B C 1
ATOM 4811 O O . ASP B 1 244 ? 19.632 -3.886 24.771 1.00 18.15 744 ASP B O 1
ATOM 4816 N N . ALA B 1 245 ? 19.773 -5.394 26.466 1.00 16.19 745 ALA B N 1
ATOM 4817 C CA . ALA B 1 245 ? 19.645 -6.539 25.530 1.00 16.79 745 ALA B CA 1
ATOM 4818 C C . ALA B 1 245 ? 18.249 -6.562 24.900 1.00 17.09 745 ALA B C 1
ATOM 4819 O O . ALA B 1 245 ? 18.111 -6.861 23.725 1.00 16.65 745 ALA B O 1
ATOM 4821 N N . PHE B 1 246 ? 17.214 -6.244 25.688 1.00 17.27 746 PHE B N 1
ATOM 4822 C CA . PHE B 1 246 ? 15.863 -6.154 25.164 1.00 18.00 746 PHE B CA 1
ATOM 4823 C C . PHE B 1 246 ? 15.843 -5.093 24.062 1.00 18.62 746 PHE B C 1
ATOM 4824 O O . PHE B 1 246 ? 15.313 -5.338 22.971 1.00 19.13 746 PHE B O 1
ATOM 4832 N N . LEU B 1 247 ? 16.451 -3.933 24.321 1.00 17.85 747 LEU B N 1
ATOM 4833 C CA . LEU B 1 247 ? 16.447 -2.830 23.326 1.00 17.69 747 LEU B CA 1
ATOM 4834 C C . LEU B 1 247 ? 17.309 -3.131 22.105 1.00 18.45 747 LEU B C 1
ATOM 4835 O O . LEU B 1 247 ? 16.972 -2.702 21.004 1.00 19.05 747 LEU B O 1
ATOM 4840 N N . CYS B 1 248 ? 18.420 -3.854 22.292 1.00 18.10 748 CYS B N 1
ATOM 4841 C CA . CYS B 1 248 ? 19.296 -4.221 21.162 1.00 19.03 748 CYS B CA 1
ATOM 4842 C C . CYS B 1 248 ? 18.650 -5.250 20.261 1.00 19.18 748 CYS B C 1
ATOM 4843 O O . CYS B 1 248 ? 18.739 -5.130 19.051 1.00 19.58 748 CYS B O 1
ATOM 4846 N N . ALA B 1 249 ? 18.023 -6.272 20.839 1.00 18.54 749 ALA B N 1
ATOM 4847 C CA . ALA B 1 249 ? 17.299 -7.244 20.019 1.00 19.10 749 ALA B CA 1
ATOM 4848 C C . ALA B 1 249 ? 16.147 -6.564 19.257 1.00 19.39 749 ALA B C 1
ATOM 4849 O O . ALA B 1 249 ? 15.908 -6.872 18.076 1.00 19.54 749 ALA B O 1
ATOM 4851 N N . ARG B 1 250 ? 15.439 -5.655 19.931 1.00 18.90 750 ARG B N 1
ATOM 4852 C CA . ARG B 1 250 ? 14.339 -4.890 19.317 1.00 20.69 750 ARG B CA 1
ATOM 4853 C C . ARG B 1 250 ? 14.851 -4.026 18.153 1.00 21.31 750 ARG B C 1
ATOM 4854 O O . ARG B 1 250 ? 14.238 -3.994 17.086 1.00 22.28 750 ARG B O 1
ATOM 4862 N N . GLY B 1 251 ? 15.971 -3.330 18.356 1.00 20.75 751 GLY B N 1
ATOM 4863 C CA . GLY B 1 251 ? 16.598 -2.534 17.275 1.00 20.60 751 GLY B CA 1
ATOM 4864 C C . GLY B 1 251 ? 17.009 -3.415 16.117 1.00 22.39 751 GLY B C 1
ATOM 4865 O O . GLY B 1 251 ? 16.835 -3.066 14.964 1.00 22.12 751 GLY B O 1
ATOM 4866 N N . MET B 1 252 ? 17.526 -4.589 16.427 1.00 22.08 752 MET B N 1
ATOM 4867 C CA . MET B 1 252 ? 18.059 -5.449 15.373 1.00 22.93 752 MET B CA 1
ATOM 4868 C C . MET B 1 252 ? 16.938 -6.052 14.516 1.00 23.19 752 MET B C 1
ATOM 4869 O O . MET B 1 252 ? 17.171 -6.482 13.370 1.00 23.59 752 MET B O 1
ATOM 4874 N N . LYS B 1 253 ? 15.708 -6.075 15.038 1.00 22.96 753 LYS B N 1
ATOM 4875 C CA . LYS B 1 253 ? 14.547 -6.526 14.215 1.00 23.85 753 LYS B CA 1
ATOM 4876 C C . LYS B 1 253 ? 14.397 -5.744 12.899 1.00 24.77 753 LYS B C 1
ATOM 4877 O O . LYS B 1 253 ? 13.873 -6.294 11.910 1.00 26.26 753 LYS B O 1
ATOM 4883 N N . THR B 1 254 ? 14.866 -4.494 12.873 1.00 23.84 754 THR B N 1
ATOM 4884 C CA . THR B 1 254 ? 14.826 -3.684 11.647 1.00 24.86 754 THR B CA 1
ATOM 4885 C C . THR B 1 254 ? 16.199 -3.477 11.004 1.00 24.93 754 THR B C 1
ATOM 4886 O O . THR B 1 254 ? 16.337 -2.627 10.119 1.00 25.52 754 THR B O 1
ATOM 4890 N N . LEU B 1 255 ? 17.208 -4.236 11.435 1.00 24.45 755 LEU B N 1
ATOM 4891 C CA . LEU B 1 255 ? 18.571 -3.988 10.952 1.00 24.77 755 LEU B CA 1
ATOM 4892 C C . LEU B 1 255 ? 18.686 -4.120 9.443 1.00 25.18 755 LEU B C 1
ATOM 4893 O O . LEU B 1 255 ? 19.258 -3.224 8.790 1.00 26.01 755 LEU B O 1
ATOM 4898 N N . PRO B 1 256 ? 18.118 -5.204 8.851 1.00 25.70 756 PRO B N 1
ATOM 4899 C CA . PRO B 1 256 ? 18.310 -5.311 7.391 1.00 26.41 756 PRO B CA 1
ATOM 4900 C C . PRO B 1 256 ? 17.723 -4.145 6.562 1.00 27.74 756 PRO B C 1
ATOM 4901 O O . PRO B 1 256 ? 18.384 -3.657 5.629 1.00 28.66 756 PRO B O 1
ATOM 4905 N N . ILE B 1 257 ? 16.499 -3.716 6.862 1.00 27.99 757 ILE B N 1
ATOM 4906 C CA . ILE B 1 257 ? 15.925 -2.585 6.127 1.00 28.60 757 ILE B CA 1
ATOM 4907 C C . ILE B 1 257 ? 16.689 -1.285 6.430 1.00 28.09 757 ILE B C 1
ATOM 4908 O O . ILE B 1 257 ? 16.974 -0.519 5.510 1.00 28.28 757 ILE B O 1
ATOM 4913 N N . ARG B 1 258 ? 17.044 -1.055 7.697 1.00 26.97 758 ARG B N 1
ATOM 4914 C CA . ARG B 1 258 ? 17.834 0.135 8.043 1.00 26.21 758 ARG B CA 1
ATOM 4915 C C . ARG B 1 258 ? 19.157 0.175 7.265 1.00 27.38 758 ARG B C 1
ATOM 4916 O O . ARG B 1 258 ? 19.516 1.217 6.704 1.00 26.99 758 ARG B O 1
ATOM 4924 N N . MET B 1 259 ? 19.868 -0.954 7.226 1.00 26.55 759 MET B N 1
ATOM 4925 C CA . MET B 1 259 ? 21.156 -0.996 6.527 1.00 26.91 759 MET B CA 1
ATOM 4926 C C . MET B 1 259 ? 21.026 -0.731 5.034 1.00 27.86 759 MET B C 1
ATOM 4927 O O . MET B 1 259 ? 21.899 -0.073 4.444 1.00 28.19 759 MET B O 1
ATOM 4932 N N . GLN B 1 260 ? 19.955 -1.235 4.416 1.00 28.82 760 GLN B N 1
ATOM 4933 C CA . GLN B 1 260 ? 19.725 -1.009 2.957 1.00 30.13 760 GLN B CA 1
ATOM 4934 C C . GLN B 1 260 ? 19.571 0.489 2.732 1.00 30.24 760 GLN B C 1
ATOM 4935 O O . GLN B 1 260 ? 20.133 1.052 1.781 1.00 30.80 760 GLN B O 1
ATOM 4941 N N . ILE B 1 261 ? 18.809 1.144 3.607 1.00 29.36 761 ILE B N 1
ATOM 4942 C CA . ILE B 1 261 ? 18.607 2.589 3.488 1.00 30.53 761 ILE B CA 1
ATOM 4943 C C . ILE B 1 261 ? 19.873 3.404 3.784 1.00 29.93 761 ILE B C 1
ATOM 4944 O O . ILE B 1 261 ? 20.249 4.291 2.989 1.00 29.75 761 ILE B O 1
ATOM 4949 N N . HIS B 1 262 ? 20.527 3.102 4.907 1.00 27.90 762 HIS B N 1
ATOM 4950 C CA . HIS B 1 262 ? 21.841 3.672 5.212 1.00 28.28 762 HIS B CA 1
ATOM 4951 C C . HIS B 1 262 ? 22.760 3.575 3.975 1.00 29.79 762 HIS B C 1
ATOM 4952 O O . HIS B 1 262 ? 23.327 4.578 3.486 1.00 30.74 762 HIS B O 1
ATOM 4959 N N . MET B 1 263 ? 22.895 2.368 3.435 1.00 29.95 763 MET B N 1
ATOM 4960 C CA . MET B 1 263 ? 23.817 2.177 2.327 1.00 30.65 763 MET B CA 1
ATOM 4961 C C . MET B 1 263 ? 23.460 3.108 1.170 1.00 32.34 763 MET B C 1
ATOM 4962 O O . MET B 1 263 ? 24.314 3.875 0.688 1.00 33.00 763 MET B O 1
ATOM 4967 N N . GLU B 1 264 ? 22.205 3.060 0.742 1.00 32.96 764 GLU B N 1
ATOM 4968 C CA . GLU B 1 264 ? 21.799 3.810 -0.448 1.00 35.36 764 GLU B CA 1
ATOM 4969 C C . GLU B 1 264 ? 21.922 5.306 -0.161 1.00 34.87 764 GLU B C 1
ATOM 4970 O O . GLU B 1 264 ? 22.451 6.046 -0.974 1.00 34.48 764 GLU B O 1
ATOM 4976 N N . ASN B 1 265 ? 21.440 5.736 1.007 1.00 33.43 765 ASN B N 1
ATOM 4977 C CA . ASN B 1 265 ? 21.560 7.150 1.410 1.00 33.74 765 ASN B CA 1
ATOM 4978 C C . ASN B 1 265 ? 23.002 7.663 1.427 1.00 33.06 765 ASN B C 1
ATOM 4979 O O . ASN B 1 265 ? 23.280 8.725 0.860 1.00 32.87 765 ASN B O 1
ATOM 4984 N N . GLY B 1 266 ? 23.885 6.924 2.104 1.00 30.97 766 GLY B N 1
ATOM 4985 C CA . GLY B 1 266 ? 25.282 7.288 2.225 1.00 31.30 766 GLY B CA 1
ATOM 4986 C C . GLY B 1 266 ? 26.023 7.423 0.901 1.00 33.09 766 GLY B C 1
ATOM 4987 O O . GLY B 1 266 ? 26.844 8.316 0.750 1.00 33.15 766 GLY B O 1
ATOM 4988 N N . LEU B 1 267 ? 25.749 6.534 -0.050 1.00 34.41 767 LEU B N 1
ATOM 4989 C CA . LEU B 1 267 ? 26.387 6.597 -1.355 1.00 37.10 767 LEU B CA 1
ATOM 4990 C C . LEU B 1 267 ? 25.913 7.827 -2.119 1.00 38.07 767 LEU B C 1
ATOM 4991 O O . LEU B 1 267 ? 26.688 8.462 -2.847 1.00 39.13 767 LEU B O 1
ATOM 4996 N N . LYS B 1 268 ? 24.623 8.129 -1.978 1.00 38.12 768 LYS B N 1
ATOM 4997 C CA . LYS B 1 268 ? 24.018 9.286 -2.643 1.00 39.71 768 LYS B CA 1
ATOM 4998 C C . LYS B 1 268 ? 24.649 10.566 -2.091 1.00 38.39 768 LYS B C 1
ATOM 4999 O O . LYS B 1 268 ? 25.084 11.408 -2.860 1.00 37.86 768 LYS B O 1
ATOM 5005 N N . VAL B 1 269 ? 24.742 10.674 -0.756 1.00 35.70 769 VAL B N 1
ATOM 5006 C CA . VAL B 1 269 ? 25.410 11.813 -0.122 1.00 34.80 769 VAL B CA 1
ATOM 5007 C C . VAL B 1 269 ? 26.898 11.942 -0.524 1.00 35.33 769 VAL B C 1
ATOM 5008 O O . VAL B 1 269 ? 27.373 13.049 -0.831 1.00 35.63 769 VAL B O 1
ATOM 5012 N N . ALA B 1 270 ? 27.629 10.825 -0.533 1.00 34.88 770 ALA B N 1
ATOM 5013 C CA . ALA B 1 270 ? 29.045 10.842 -0.898 1.00 35.69 770 ALA B CA 1
ATOM 5014 C C . ALA B 1 270 ? 29.260 11.303 -2.351 1.00 38.14 770 ALA B C 1
ATOM 5015 O O . ALA B 1 270 ? 30.210 12.046 -2.652 1.00 38.95 770 ALA B O 1
ATOM 5017 N N . LYS B 1 271 ? 28.379 10.885 -3.255 1.00 39.40 771 LYS B N 1
ATOM 5018 C CA . LYS B 1 271 ? 28.507 11.322 -4.660 1.00 41.89 771 LYS B CA 1
ATOM 5019 C C . LYS B 1 271 ? 28.142 12.797 -4.818 1.00 42.25 771 LYS B C 1
ATOM 5020 O O . LYS B 1 271 ? 28.804 13.526 -5.543 1.00 42.81 771 LYS B O 1
ATOM 5026 N N . PHE B 1 272 ? 27.134 13.258 -4.083 1.00 41.63 772 PHE B N 1
ATOM 5027 C CA . PHE B 1 272 ? 26.836 14.702 -4.068 1.00 42.11 772 PHE B CA 1
ATOM 5028 C C . PHE B 1 272 ? 28.053 15.523 -3.612 1.00 41.55 772 PHE B C 1
ATOM 5029 O O . PHE B 1 272 ? 28.430 16.512 -4.249 1.00 42.37 772 PHE B O 1
ATOM 5037 N N . LEU B 1 273 ? 28.669 15.087 -2.519 1.00 39.35 773 LEU B N 1
ATOM 5038 C CA . LEU B 1 273 ? 29.827 15.754 -1.957 1.00 39.37 773 LEU B CA 1
ATOM 5039 C C . LEU B 1 273 ? 31.030 15.665 -2.870 1.00 41.63 773 LEU B C 1
ATOM 5040 O O . LEU B 1 273 ? 31.755 16.642 -3.018 1.00 42.42 773 LEU B O 1
ATOM 5045 N N . GLU B 1 274 ? 31.232 14.510 -3.506 1.00 42.87 774 GLU B N 1
ATOM 5046 C CA . GLU B 1 274 ? 32.385 14.348 -4.402 1.00 45.08 774 GLU B CA 1
ATOM 5047 C C . GLU B 1 274 ? 32.361 15.312 -5.572 1.00 46.99 774 GLU B C 1
ATOM 5048 O O . GLU B 1 274 ? 33.421 15.790 -5.987 1.00 48.45 774 GLU B O 1
ATOM 5054 N N . GLN B 1 275 ? 31.169 15.594 -6.101 1.00 48.08 775 GLN B N 1
ATOM 5055 C CA . GLN B 1 275 ? 31.028 16.493 -7.255 1.00 50.59 775 GLN B CA 1
ATOM 5056 C C . GLN B 1 275 ? 30.888 17.977 -6.875 1.00 51.21 775 GLN B C 1
ATOM 5057 O O . GLN B 1 275 ? 30.838 18.829 -7.750 1.00 52.25 775 GLN B O 1
ATOM 5063 N N . HIS B 1 276 ? 30.830 18.281 -5.581 1.00 50.26 776 HIS B N 1
ATOM 5064 C CA . HIS B 1 276 ? 30.682 19.666 -5.105 1.00 51.22 776 HIS B CA 1
ATOM 5065 C C . HIS B 1 276 ? 32.017 20.409 -5.102 1.00 51.96 776 HIS B C 1
ATOM 5066 O O . HIS B 1 276 ? 33.041 19.853 -4.695 1.00 50.43 776 HIS B O 1
ATOM 5073 N N . GLU B 1 277 ? 31.991 21.677 -5.516 1.00 54.08 777 GLU B N 1
ATOM 5074 C CA . GLU B 1 277 ? 33.225 22.464 -5.723 1.00 55.97 777 GLU B CA 1
ATOM 5075 C C . GLU B 1 277 ? 34.015 22.724 -4.432 1.00 55.15 777 GLU B C 1
ATOM 5076 O O . GLU B 1 277 ? 35.215 22.974 -4.478 1.00 56.00 777 GLU B O 1
ATOM 5082 N N . LYS B 1 278 ? 33.346 22.656 -3.286 1.00 53.34 778 LYS B N 1
ATOM 5083 C CA . LYS B 1 278 ? 34.018 22.914 -2.019 1.00 52.74 778 LYS B CA 1
ATOM 5084 C C . LYS B 1 278 ? 34.707 21.713 -1.402 1.00 50.35 778 LYS B C 1
ATOM 5085 O O . LYS B 1 278 ? 35.476 21.861 -0.461 1.00 50.22 778 LYS B O 1
ATOM 5091 N N . ILE B 1 279 ? 34.458 20.528 -1.939 1.00 49.09 779 ILE B N 1
ATOM 5092 C CA . ILE B 1 279 ? 35.000 19.311 -1.324 1.00 47.15 779 ILE B CA 1
ATOM 5093 C C . ILE B 1 279 ? 36.259 18.828 -2.055 1.00 47.67 779 ILE B C 1
ATOM 5094 O O . ILE B 1 279 ? 36.237 18.613 -3.281 1.00 48.33 779 ILE B O 1
ATOM 5099 N N . VAL B 1 280 ? 37.344 18.664 -1.295 1.00 46.56 780 VAL B N 1
ATOM 5100 C CA . VAL B 1 280 ? 38.621 18.198 -1.838 1.00 47.34 780 VAL B CA 1
ATOM 5101 C C . VAL B 1 280 ? 38.540 16.717 -2.220 1.00 46.73 780 VAL B C 1
ATOM 5102 O O . VAL B 1 280 ? 38.875 16.351 -3.333 1.00 46.17 780 VAL B O 1
ATOM 5106 N N . LYS B 1 281 ? 38.112 15.862 -1.288 1.00 45.15 781 LYS B N 1
ATOM 5107 C CA . LYS B 1 281 ? 37.889 14.448 -1.612 1.00 45.08 781 LYS B CA 1
ATOM 5108 C C . LYS B 1 281 ? 36.861 13.840 -0.661 1.00 42.72 781 LYS B C 1
ATOM 5109 O O . LYS B 1 281 ? 36.478 14.471 0.315 1.00 41.43 781 LYS B O 1
ATOM 5115 N N . VAL B 1 282 ? 36.397 12.638 -0.995 1.00 41.67 782 VAL B N 1
ATOM 5116 C CA . VAL B 1 282 ? 35.418 11.914 -0.205 1.00 40.86 782 VAL B CA 1
ATOM 5117 C C . VAL B 1 282 ? 35.929 10.497 -0.089 1.00 40.42 782 VAL B C 1
ATOM 5118 O O . VAL B 1 282 ? 36.214 9.834 -1.105 1.00 40.60 782 VAL B O 1
ATOM 5122 N N . ASN B 1 283 ? 36.058 10.055 1.152 1.00 39.15 783 ASN B N 1
ATOM 5123 C CA . ASN B 1 283 ? 36.556 8.733 1.469 1.00 39.36 783 ASN B CA 1
ATOM 5124 C C . ASN B 1 283 ? 35.399 7.797 1.758 1.00 38.65 783 ASN B C 1
ATOM 5125 O O . ASN B 1 283 ? 35.179 7.436 2.887 1.00 37.38 783 ASN B O 1
ATOM 5130 N N . HIS B 1 284 ? 34.646 7.410 0.735 1.00 39.16 784 HIS B N 1
ATOM 5131 C CA . HIS B 1 284 ? 33.608 6.402 0.941 1.00 38.38 784 HIS B CA 1
ATOM 5132 C C . HIS B 1 284 ? 34.078 5.173 0.172 1.00 38.77 784 HIS B C 1
ATOM 5133 O O . HIS B 1 284 ? 34.415 5.295 -0.981 1.00 39.72 784 HIS B O 1
ATOM 5140 N N . PRO B 1 285 ? 34.140 3.995 0.829 1.00 37.85 785 PRO B N 1
ATOM 5141 C CA . PRO B 1 285 ? 34.722 2.806 0.177 1.00 37.56 785 PRO B CA 1
ATOM 5142 C C . PRO B 1 285 ? 33.925 2.319 -1.031 1.00 37.84 785 PRO B C 1
ATOM 5143 O O . PRO B 1 285 ? 34.417 1.511 -1.828 1.00 37.77 785 PRO B O 1
ATOM 5147 N N . GLY B 1 286 ? 32.691 2.783 -1.144 1.00 37.28 786 GLY B N 1
ATOM 5148 C CA . GLY B 1 286 ? 31.850 2.443 -2.293 1.00 37.88 786 GLY B CA 1
ATOM 5149 C C . GLY B 1 286 ? 32.037 3.346 -3.498 1.00 39.30 786 GLY B C 1
ATOM 5150 O O . GLY B 1 286 ? 31.399 3.127 -4.538 1.00 40.01 786 GLY B O 1
ATOM 5151 N N . LEU B 1 287 ? 32.901 4.355 -3.384 1.00 39.48 787 LEU B N 1
ATOM 5152 C CA . LEU B 1 287 ? 33.184 5.227 -4.545 1.00 41.39 787 LEU B CA 1
ATOM 5153 C C . LEU B 1 287 ? 34.274 4.650 -5.425 1.00 42.89 787 LEU B C 1
ATOM 5154 O O . LEU B 1 287 ? 35.288 4.171 -4.929 1.00 41.47 787 LEU B O 1
ATOM 5159 N N . GLU B 1 288 ? 34.063 4.746 -6.740 1.00 45.87 788 GLU B N 1
ATOM 5160 C CA . GLU B 1 288 ? 35.015 4.292 -7.753 1.00 48.88 788 GLU B CA 1
ATOM 5161 C C . GLU B 1 288 ? 36.430 4.860 -7.566 1.00 49.27 788 GLU B C 1
ATOM 5162 O O . GLU B 1 288 ? 37.429 4.192 -7.858 1.00 50.28 788 GLU B O 1
ATOM 5168 N N . SER B 1 289 ? 36.497 6.102 -7.100 1.00 49.11 789 SER B N 1
ATOM 5169 C CA . SER B 1 289 ? 37.756 6.813 -6.901 1.00 49.15 789 SER B CA 1
ATOM 5170 C C . SER B 1 289 ? 38.506 6.346 -5.631 1.00 47.62 789 SER B C 1
ATOM 5171 O O . SER B 1 289 ? 39.707 6.593 -5.478 1.00 47.31 789 SER B O 1
ATOM 5174 N N . PHE B 1 290 ? 37.812 5.692 -4.704 1.00 45.54 790 PHE B N 1
ATOM 5175 C CA . PHE B 1 290 ? 38.470 5.317 -3.459 1.00 44.33 790 PHE B CA 1
ATOM 5176 C C . PHE B 1 290 ? 39.437 4.146 -3.609 1.00 44.81 790 PHE B C 1
ATOM 5177 O O . PHE B 1 290 ? 39.067 3.110 -4.154 1.00 44.56 790 PHE B O 1
ATOM 5185 N N . PRO B 1 291 ? 40.669 4.301 -3.094 1.00 45.74 791 PRO B N 1
ATOM 5186 C CA . PRO B 1 291 ? 41.671 3.219 -3.120 1.00 46.53 791 PRO B CA 1
ATOM 5187 C C . PRO B 1 291 ? 41.197 2.013 -2.321 1.00 45.33 791 PRO B C 1
ATOM 5188 O O . PRO B 1 291 ? 40.737 2.158 -1.171 1.00 43.60 791 PRO B O 1
ATOM 5192 N N . GLY B 1 292 ? 41.259 0.832 -2.925 1.00 45.51 792 GLY B N 1
ATOM 5193 C CA . GLY B 1 292 ? 40.707 -0.338 -2.231 1.00 45.35 792 GLY B CA 1
ATOM 5194 C C . GLY B 1 292 ? 39.192 -0.507 -2.331 1.00 44.35 792 GLY B C 1
ATOM 5195 O O . GLY B 1 292 ? 38.611 -1.329 -1.623 1.00 42.86 792 GLY B O 1
ATOM 5196 N N . HIS B 1 293 ? 38.559 0.231 -3.245 1.00 44.60 793 HIS B N 1
ATOM 5197 C CA . HIS B 1 293 ? 37.157 0.013 -3.548 1.00 44.31 793 HIS B CA 1
ATOM 5198 C C . HIS B 1 293 ? 36.978 -1.391 -4.098 1.00 44.87 793 HIS B C 1
ATOM 5199 O O . HIS B 1 293 ? 35.992 -2.066 -3.770 1.00 43.94 793 HIS B O 1
ATOM 5206 N N . ASP B 1 294 ? 37.918 -1.816 -4.953 1.00 45.87 794 ASP B N 1
ATOM 5207 C CA . ASP B 1 294 ? 37.874 -3.155 -5.549 1.00 46.31 794 ASP B CA 1
ATOM 5208 C C . ASP B 1 294 ? 37.855 -4.256 -4.467 1.00 44.72 794 ASP B C 1
ATOM 5209 O O . ASP B 1 294 ? 37.022 -5.171 -4.524 1.00 44.20 794 ASP B O 1
ATOM 5214 N N . ILE B 1 295 ? 38.727 -4.143 -3.468 1.00 43.37 795 ILE B N 1
ATOM 5215 C CA . ILE B 1 295 ? 38.708 -5.069 -2.334 1.00 42.13 795 ILE B CA 1
ATOM 5216 C C . ILE B 1 295 ? 37.381 -5.026 -1.547 1.00 41.02 795 ILE B C 1
ATOM 5217 O O . ILE B 1 295 ? 36.818 -6.075 -1.220 1.00 41.36 795 ILE B O 1
ATOM 5222 N N . ALA B 1 296 ? 36.871 -3.827 -1.269 1.00 39.80 796 ALA B N 1
ATOM 5223 C CA . ALA B 1 296 ? 35.669 -3.692 -0.432 1.00 38.19 796 ALA B CA 1
ATOM 5224 C C . ALA B 1 296 ? 34.421 -4.220 -1.140 1.00 38.66 796 ALA B C 1
ATOM 5225 O O . ALA B 1 296 ? 33.522 -4.736 -0.499 1.00 37.63 796 ALA B O 1
ATOM 5227 N N . LYS B 1 297 ? 34.394 -4.128 -2.472 1.00 40.26 797 LYS B N 1
ATOM 5228 C CA . LYS B 1 297 ? 33.258 -4.609 -3.256 1.00 41.44 797 LYS B CA 1
ATOM 5229 C C . LYS B 1 297 ? 33.229 -6.136 -3.357 1.00 41.32 797 LYS B C 1
ATOM 5230 O O . LYS B 1 297 ? 32.144 -6.737 -3.391 1.00 40.79 797 LYS B O 1
ATOM 5236 N N . LYS B 1 298 ? 34.418 -6.740 -3.445 1.00 41.90 798 LYS B N 1
ATOM 5237 C CA . LYS B 1 298 ? 34.573 -8.195 -3.482 1.00 42.89 798 LYS B CA 1
ATOM 5238 C C . LYS B 1 298 ? 34.309 -8.825 -2.094 1.00 41.07 798 LYS B C 1
ATOM 5239 O O . LYS B 1 298 ? 33.627 -9.837 -2.011 1.00 41.46 798 LYS B O 1
ATOM 5245 N N . GLN B 1 299 ? 34.823 -8.225 -1.022 1.00 39.00 799 GLN B N 1
ATOM 5246 C CA . GLN B 1 299 ? 34.788 -8.877 0.308 1.00 37.71 799 GLN B CA 1
ATOM 5247 C C . GLN B 1 299 ? 33.602 -8.488 1.190 1.00 35.93 799 GLN B C 1
ATOM 5248 O O . GLN B 1 299 ? 33.353 -9.108 2.242 1.00 35.28 799 GLN B O 1
ATOM 5254 N N . MET B 1 300 ? 32.863 -7.477 0.759 1.00 34.94 800 MET B N 1
ATOM 5255 C CA . MET B 1 300 ? 31.633 -7.103 1.443 1.00 34.88 800 MET B CA 1
ATOM 5256 C C . MET B 1 300 ? 30.457 -7.153 0.464 1.00 35.71 800 MET B C 1
ATOM 5257 O O . MET B 1 300 ? 30.663 -7.176 -0.770 1.00 36.22 800 MET B O 1
ATOM 5262 N N . THR B 1 301 ? 29.239 -7.204 1.011 1.00 35.66 801 THR B N 1
ATOM 5263 C CA . THR B 1 301 ? 28.023 -7.283 0.192 1.00 37.20 801 THR B CA 1
ATOM 5264 C C . THR B 1 301 ? 27.254 -5.969 0.234 1.00 36.68 801 THR B C 1
ATOM 5265 O O . THR B 1 301 ? 26.134 -5.883 -0.265 1.00 37.59 801 THR B O 1
ATOM 5269 N N . GLY B 1 302 ? 27.856 -4.945 0.830 1.00 34.69 802 GLY B N 1
ATOM 5270 C CA . GLY B 1 302 ? 27.230 -3.633 0.921 1.00 34.17 802 GLY B CA 1
ATOM 5271 C C . GLY B 1 302 ? 28.160 -2.683 1.641 1.00 33.34 802 GLY B C 1
ATOM 5272 O O . GLY B 1 302 ? 29.325 -3.033 1.876 1.00 34.15 802 GLY B O 1
ATOM 5273 N N . TYR B 1 303 ? 27.677 -1.490 1.992 1.00 34.73 803 TYR B N 1
ATOM 5274 C CA . TYR B 1 303 ? 28.523 -0.524 2.713 1.00 33.38 803 TYR B CA 1
ATOM 5275 C C . TYR B 1 303 ? 27.768 0.165 3.827 1.00 31.43 803 TYR B C 1
ATOM 5276 O O . TYR B 1 303 ? 26.595 0.484 3.661 1.00 30.40 803 TYR B O 1
ATOM 5285 N N . GLY B 1 304 ? 28.455 0.421 4.945 1.00 30.15 804 GLY B N 1
ATOM 5286 C CA . GLY B 1 304 ? 27.942 1.331 5.980 1.00 28.77 804 GLY B CA 1
ATOM 5287 C C . GLY B 1 304 ? 27.848 2.730 5.391 1.00 29.30 804 GLY B C 1
ATOM 5288 O O . GLY B 1 304 ? 28.257 2.960 4.242 1.00 29.33 804 GLY B O 1
ATOM 5289 N N . SER B 1 305 ? 27.304 3.671 6.153 1.00 28.78 805 SER B N 1
ATOM 5290 C CA . SER B 1 305 ? 27.075 5.010 5.608 1.00 29.30 805 SER B CA 1
ATOM 5291 C C . SER B 1 305 ? 27.834 6.077 6.403 1.00 29.08 805 SER B C 1
ATOM 5292 O O . SER B 1 305 ? 27.466 7.255 6.383 1.00 28.98 805 SER B O 1
ATOM 5295 N N . THR B 1 306 ? 28.891 5.658 7.093 1.00 28.11 806 THR B N 1
ATOM 5296 C CA . THR B 1 306 ? 29.773 6.581 7.807 1.00 28.11 806 THR B CA 1
ATOM 5297 C C . THR B 1 306 ? 31.085 6.747 7.050 1.00 29.26 806 THR B C 1
ATOM 5298 O O . THR B 1 306 ? 31.707 5.757 6.659 1.00 30.10 806 THR B O 1
ATOM 5302 N N . PHE B 1 307 ? 31.493 7.993 6.835 1.00 29.44 807 PHE B N 1
ATOM 5303 C CA . PHE B 1 307 ? 32.664 8.266 6.013 1.00 31.64 807 PHE B CA 1
ATOM 5304 C C . PHE B 1 307 ? 33.135 9.679 6.225 1.00 31.85 807 PHE B C 1
ATOM 5305 O O . PHE B 1 307 ? 32.435 10.479 6.808 1.00 31.09 807 PHE B O 1
ATOM 5313 N N . LEU B 1 308 ? 34.321 9.991 5.720 1.00 34.26 808 LEU B N 1
ATOM 5314 C CA . LEU B 1 308 ? 34.826 11.338 5.889 1.00 35.00 808 LEU B CA 1
ATOM 5315 C C . LEU B 1 308 ? 35.147 12.011 4.573 1.00 36.22 808 LEU B C 1
ATOM 5316 O O . LEU B 1 308 ? 35.383 11.350 3.546 1.00 35.68 808 LEU B O 1
ATOM 5321 N N . PHE B 1 309 ? 35.142 13.337 4.606 1.00 36.30 809 PHE B N 1
ATOM 5322 C CA . PHE B 1 309 ? 35.473 14.110 3.424 1.00 37.05 809 PHE B CA 1
ATOM 5323 C C . PHE B 1 309 ? 36.322 15.297 3.838 1.00 37.98 809 PHE B C 1
ATOM 5324 O O . PHE B 1 309 ? 36.357 15.654 5.016 1.00 36.61 809 PHE B O 1
ATOM 5332 N N . GLU B 1 310 ? 37.016 15.898 2.870 1.00 39.07 810 GLU B N 1
ATOM 5333 C CA . GLU B 1 310 ? 38.005 16.920 3.164 1.00 40.28 810 GLU B CA 1
ATOM 5334 C C . GLU B 1 310 ? 37.555 18.295 2.667 1.00 42.13 810 GLU B C 1
ATOM 5335 O O . GLU B 1 310 ? 37.184 18.457 1.501 1.00 42.26 810 GLU B O 1
ATOM 5341 N N . MET B 1 311 ? 37.612 19.281 3.556 1.00 42.71 811 MET B N 1
ATOM 5342 C CA . MET B 1 311 ? 37.327 20.666 3.190 1.00 44.52 811 MET B CA 1
ATOM 5343 C C . MET B 1 311 ? 38.627 21.364 2.819 1.00 46.81 811 MET B C 1
ATOM 5344 O O . MET B 1 311 ? 39.707 20.835 3.093 1.00 47.35 811 MET B O 1
ATOM 5349 N N . LYS B 1 312 ? 38.523 22.549 2.207 1.00 48.28 812 LYS B N 1
ATOM 5350 C CA . LYS B 1 312 ? 39.703 23.318 1.812 1.00 50.65 812 LYS B CA 1
ATOM 5351 C C . LYS B 1 312 ? 40.450 23.944 2.989 1.00 51.42 812 LYS B C 1
ATOM 5352 O O . LYS B 1 312 ? 41.633 24.241 2.865 1.00 52.76 812 LYS B O 1
ATOM 5358 N N . SER B 1 313 ? 39.771 24.137 4.123 1.00 50.29 813 SER B N 1
ATOM 5359 C CA . SER B 1 313 ? 40.411 24.679 5.327 1.00 51.51 813 SER B CA 1
ATOM 5360 C C . SER B 1 313 ? 39.645 24.230 6.570 1.00 49.79 813 SER B C 1
ATOM 5361 O O . SER B 1 313 ? 38.540 23.689 6.455 1.00 47.36 813 SER B O 1
ATOM 5364 N N . PHE B 1 314 ? 40.235 24.456 7.746 1.00 50.91 814 PHE B N 1
ATOM 5365 C CA . PHE B 1 314 ? 39.571 24.184 9.019 1.00 49.95 814 PHE B CA 1
ATOM 5366 C C . PHE B 1 314 ? 38.371 25.106 9.226 1.00 50.01 814 PHE B C 1
ATOM 5367 O O . PHE B 1 314 ? 37.316 24.678 9.717 1.00 48.25 814 PHE B O 1
ATOM 5375 N N . GLU B 1 315 ? 38.557 26.371 8.867 1.00 52.07 815 GLU B N 1
ATOM 5376 C CA . GLU B 1 315 ? 37.511 27.392 8.904 1.00 53.02 815 GLU B CA 1
ATOM 5377 C C . GLU B 1 315 ? 36.268 26.968 8.099 1.00 51.10 815 GLU B C 1
ATOM 5378 O O . GLU B 1 315 ? 35.133 27.098 8.573 1.00 49.32 815 GLU B O 1
ATOM 5384 N N . ALA B 1 316 ? 36.506 26.467 6.883 1.00 51.25 816 ALA B N 1
ATOM 5385 C CA . ALA B 1 316 ? 35.461 25.903 6.023 1.00 49.98 816 ALA B CA 1
ATOM 5386 C C . ALA B 1 316 ? 34.704 24.764 6.705 1.00 47.30 816 ALA B C 1
ATOM 5387 O O . ALA B 1 316 ? 33.476 24.728 6.661 1.00 46.27 816 ALA B O 1
ATOM 5389 N N . ALA B 1 317 ? 35.443 23.833 7.307 1.00 46.04 817 ALA B N 1
ATOM 5390 C CA . ALA B 1 317 ? 34.857 22.693 7.997 1.00 44.24 817 ALA B CA 1
ATOM 5391 C C . ALA B 1 317 ? 33.983 23.140 9.167 1.00 43.80 817 ALA B C 1
ATOM 5392 O O . ALA B 1 317 ? 32.864 22.664 9.334 1.00 42.74 817 ALA B O 1
ATOM 5394 N N . LYS B 1 318 ? 34.515 24.058 9.965 1.00 45.21 818 LYS B N 1
ATOM 5395 C CA . LYS B 1 318 ? 33.830 24.631 11.122 1.00 44.98 818 LYS B CA 1
ATOM 5396 C C . LYS B 1 318 ? 32.515 25.280 10.670 1.00 45.07 818 LYS B C 1
ATOM 5397 O O . LYS B 1 318 ? 31.473 25.091 11.292 1.00 42.63 818 LYS B O 1
ATOM 5403 N N . LYS B 1 319 ? 32.575 26.024 9.560 1.00 46.27 819 LYS B N 1
ATOM 5404 C CA . LYS B 1 319 ? 31.401 26.693 8.983 1.00 47.55 819 LYS B CA 1
ATOM 5405 C C . LYS B 1 319 ? 30.315 25.697 8.585 1.00 46.00 819 LYS B C 1
ATOM 5406 O O . LYS B 1 319 ? 29.144 25.890 8.921 1.00 45.95 819 LYS B O 1
ATOM 5412 N N . LEU B 1 320 ? 30.714 24.641 7.873 1.00 45.23 820 LEU B N 1
ATOM 5413 C CA . LEU B 1 320 ? 29.805 23.580 7.464 1.00 43.83 820 LEU B CA 1
ATOM 5414 C C . LEU B 1 320 ? 29.191 22.889 8.664 1.00 42.39 820 LEU B C 1
ATOM 5415 O O . LEU B 1 320 ? 27.971 22.777 8.756 1.00 41.96 820 LEU B O 1
ATOM 5420 N N . MET B 1 321 ? 30.041 22.445 9.588 1.00 41.62 821 MET B N 1
ATOM 5421 C CA . MET B 1 321 ? 29.580 21.710 10.770 1.00 40.61 821 MET B CA 1
ATOM 5422 C C . MET B 1 321 ? 28.629 22.505 11.660 1.00 41.45 821 MET B C 1
ATOM 5423 O O . MET B 1 321 ? 27.773 21.921 12.323 1.00 40.47 821 MET B O 1
ATOM 5428 N N . GLU B 1 322 ? 28.770 23.826 11.661 1.00 43.62 822 GLU B N 1
ATOM 5429 C CA . GLU B 1 322 ? 27.987 24.665 12.556 1.00 44.96 822 GLU B CA 1
ATOM 5430 C C . GLU B 1 322 ? 26.764 25.349 11.937 1.00 46.51 822 GLU B C 1
ATOM 5431 O O . GLU B 1 322 ? 26.061 26.084 12.635 1.00 47.42 822 GLU B O 1
ATOM 5437 N N . HIS B 1 323 ? 26.498 25.114 10.649 1.00 47.18 823 HIS B N 1
ATOM 5438 C CA . HIS B 1 323 ? 25.290 25.671 10.016 1.00 48.56 823 HIS B CA 1
ATOM 5439 C C . HIS B 1 323 ? 24.313 24.638 9.461 1.00 46.92 823 HIS B C 1
ATOM 5440 O O . HIS B 1 323 ? 23.468 24.957 8.629 1.00 47.47 823 HIS B O 1
ATOM 5447 N N . LEU B 1 324 ? 24.411 23.412 9.966 1.00 44.83 824 LEU B N 1
ATOM 5448 C CA . LEU B 1 324 ? 23.524 22.332 9.556 1.00 43.59 824 LEU B CA 1
ATOM 5449 C C . LEU B 1 324 ? 22.259 22.364 10.395 1.00 43.61 824 LEU B C 1
ATOM 5450 O O . LEU B 1 324 ? 22.327 22.577 11.607 1.00 43.36 824 LEU B O 1
ATOM 5455 N N . LYS B 1 325 ? 21.106 22.160 9.759 1.00 43.91 825 LYS B N 1
ATOM 5456 C CA . LYS B 1 325 ? 19.815 22.198 10.482 1.00 44.02 825 LYS B CA 1
ATOM 5457 C C . LYS B 1 325 ? 19.228 20.822 10.775 1.00 41.81 825 LYS B C 1
ATOM 5458 O O . LYS B 1 325 ? 18.463 20.666 11.713 1.00 41.99 825 LYS B O 1
ATOM 5464 N N . VAL B 1 326 ? 19.566 19.835 9.956 1.00 40.71 826 VAL B N 1
ATOM 5465 C CA . VAL B 1 326 ? 19.030 18.488 10.106 1.00 38.48 826 VAL B CA 1
ATOM 5466 C C . VAL B 1 326 ? 20.096 17.607 10.785 1.00 36.79 826 VAL B C 1
ATOM 5467 O O . VAL B 1 326 ? 19.840 17.008 11.827 1.00 35.13 826 VAL B O 1
ATOM 5471 N N . CYS B 1 327 ? 21.294 17.559 10.207 1.00 36.30 827 CYS B N 1
ATOM 5472 C CA . CYS B 1 327 ? 22.430 16.862 10.813 1.00 34.37 827 CYS B CA 1
ATOM 5473 C C . CYS B 1 327 ? 22.754 17.432 12.194 1.00 33.49 827 CYS B C 1
ATOM 5474 O O . CYS B 1 327 ? 22.713 18.650 12.394 1.00 34.15 827 CYS B O 1
ATOM 5477 N N . THR B 1 328 ? 23.116 16.541 13.114 1.00 31.05 828 THR B N 1
ATOM 5478 C CA . THR B 1 328 ? 23.428 16.879 14.500 1.00 30.25 828 THR B CA 1
ATOM 5479 C C . THR B 1 328 ? 24.926 16.725 14.760 1.00 29.07 828 THR B C 1
ATOM 5480 O O . THR B 1 328 ? 25.516 15.689 14.423 1.00 27.46 828 THR B O 1
ATOM 5484 N N . LEU B 1 329 ? 25.510 17.745 15.384 1.00 28.66 829 LEU B N 1
ATOM 5485 C CA . LEU B 1 329 ? 26.907 17.734 15.798 1.00 28.51 829 LEU B CA 1
ATOM 5486 C C . LEU B 1 329 ? 27.041 16.877 17.054 1.00 27.73 829 LEU B C 1
ATOM 5487 O O . LEU B 1 329 ? 26.570 17.250 18.140 1.00 26.22 829 LEU B O 1
ATOM 5492 N N . ALA B 1 330 ? 27.680 15.724 16.890 1.00 26.67 830 ALA B N 1
ATOM 5493 C CA . ALA B 1 330 ? 27.806 14.740 17.966 1.00 25.56 830 ALA B CA 1
ATOM 5494 C C . ALA B 1 330 ? 28.762 13.669 17.497 1.00 25.24 830 ALA B C 1
ATOM 5495 O O . ALA B 1 330 ? 28.879 13.435 16.305 1.00 26.01 830 ALA B O 1
ATOM 5497 N N . VAL B 1 331 ? 29.437 13.011 18.436 1.00 25.86 831 VAL B N 1
ATOM 5498 C CA . VAL B 1 331 ? 30.214 11.825 18.109 1.00 26.21 831 VAL B CA 1
ATOM 5499 C C . VAL B 1 331 ? 29.254 10.600 18.048 1.00 26.50 831 VAL B C 1
ATOM 5500 O O . VAL B 1 331 ? 28.037 10.754 18.215 1.00 27.12 831 VAL B O 1
ATOM 5504 N N . SER B 1 332 ? 29.806 9.410 17.804 1.00 26.66 832 SER B N 1
ATOM 5505 C CA . SER B 1 332 ? 29.057 8.176 17.557 1.00 26.12 832 SER B CA 1
ATOM 5506 C C . SER B 1 332 ? 28.604 8.124 16.100 1.00 25.52 832 SER B C 1
ATOM 5507 O O . SER B 1 332 ? 28.792 9.095 15.341 1.00 26.34 832 SER B O 1
ATOM 5510 N N . LEU B 1 333 ? 28.063 6.972 15.700 1.00 24.39 833 LEU B N 1
ATOM 5511 C CA . LEU B 1 333 ? 27.653 6.763 14.312 1.00 25.05 833 LEU B CA 1
ATOM 5512 C C . LEU B 1 333 ? 26.610 5.645 14.272 1.00 24.98 833 LEU B C 1
ATOM 5513 O O . LEU B 1 333 ? 26.349 4.980 15.302 1.00 24.06 833 LEU B O 1
ATOM 5518 N N . GLY B 1 334 ? 25.983 5.486 13.102 1.00 25.59 834 GLY B N 1
ATOM 5519 C CA . GLY B 1 334 ? 25.097 4.354 12.849 1.00 26.38 834 GLY B CA 1
ATOM 5520 C C . GLY B 1 334 ? 23.730 4.464 13.490 1.00 26.96 834 GLY B C 1
ATOM 5521 O O . GLY B 1 334 ? 23.007 3.463 13.598 1.00 27.34 834 GLY B O 1
ATOM 5522 N N . CYS B 1 335 ? 23.380 5.683 13.898 1.00 26.11 835 CYS B N 1
ATOM 5523 C CA A CYS B 1 335 ? 22.049 5.967 14.412 0.50 26.59 835 CYS B CA 1
ATOM 5524 C CA B CYS B 1 335 ? 22.059 5.974 14.417 0.50 25.88 835 CYS B CA 1
ATOM 5525 C C . CYS B 1 335 ? 21.083 6.216 13.244 1.00 25.77 835 CYS B C 1
ATOM 5526 O O . CYS B 1 335 ? 21.508 6.426 12.109 1.00 25.71 835 CYS B O 1
ATOM 5531 N N . VAL B 1 336 ? 19.778 6.163 13.520 1.00 24.53 836 VAL B N 1
ATOM 5532 C CA . VAL B 1 336 ? 18.748 6.417 12.504 1.00 25.10 836 VAL B CA 1
ATOM 5533 C C . VAL B 1 336 ? 18.808 7.829 11.936 1.00 24.97 836 VAL B C 1
ATOM 5534 O O . VAL B 1 336 ? 18.433 8.052 10.782 1.00 26.31 836 VAL B O 1
ATOM 5538 N N . ASP B 1 337 ? 19.252 8.781 12.744 1.00 24.77 837 ASP B N 1
ATOM 5539 C CA . ASP B 1 337 ? 19.402 10.143 12.276 1.00 26.34 837 ASP B CA 1
ATOM 5540 C C . ASP B 1 337 ? 20.873 10.468 11.990 1.00 26.98 837 ASP B C 1
ATOM 5541 O O . ASP B 1 337 ? 21.795 9.820 12.533 1.00 27.52 837 ASP B O 1
ATOM 5546 N N . THR B 1 338 ? 21.077 11.501 11.178 1.00 27.01 838 THR B N 1
ATOM 5547 C CA . THR B 1 338 ? 22.389 11.892 10.669 1.00 27.29 838 THR B CA 1
ATOM 5548 C C . THR B 1 338 ? 23.250 12.661 11.688 1.00 27.10 838 THR B C 1
ATOM 5549 O O . THR B 1 338 ? 22.837 13.701 12.247 1.00 27.98 838 THR B O 1
ATOM 5553 N N . LEU B 1 339 ? 24.451 12.134 11.889 1.00 26.30 839 LEU B N 1
ATOM 5554 C CA . LEU B 1 339 ? 25.429 12.698 12.821 1.00 27.31 839 LEU B CA 1
ATOM 5555 C C . LEU B 1 339 ? 26.649 13.247 12.060 1.00 27.53 839 LEU B C 1
ATOM 5556 O O . LEU B 1 339 ? 27.013 12.732 10.997 1.00 28.04 839 LEU B O 1
ATOM 5561 N N . ILE B 1 340 ? 27.304 14.254 12.629 1.00 27.77 840 ILE B N 1
ATOM 5562 C CA . ILE B 1 340 ? 28.504 14.812 12.015 1.00 29.05 840 ILE B CA 1
ATOM 5563 C C . ILE B 1 340 ? 29.504 15.206 13.103 1.00 29.09 840 ILE B C 1
ATOM 5564 O O . ILE B 1 340 ? 29.106 15.700 14.168 1.00 29.75 840 ILE B O 1
ATOM 5569 N N . GLU B 1 341 ? 30.792 14.982 12.851 1.00 29.70 841 GLU B N 1
ATOM 5570 C CA . GLU B 1 341 ? 31.831 15.369 13.814 1.00 30.26 841 GLU B CA 1
ATOM 5571 C C . GLU B 1 341 ? 33.165 15.739 13.176 1.00 31.80 841 GLU B C 1
ATOM 5572 O O . GLU B 1 341 ? 33.382 15.565 11.952 1.00 30.93 841 GLU B O 1
ATOM 5578 N N . HIS B 1 342 ? 34.071 16.236 14.023 1.00 33.05 842 HIS B N 1
ATOM 5579 C CA . HIS B 1 342 ? 35.407 16.691 13.578 1.00 34.56 842 HIS B CA 1
ATOM 5580 C C . HIS B 1 342 ? 36.457 15.782 14.213 1.00 35.02 842 HIS B C 1
ATOM 5581 O O . HIS B 1 342 ? 36.813 15.974 15.379 1.00 34.98 842 HIS B O 1
ATOM 5588 N N . PRO B 1 343 ? 36.948 14.771 13.462 1.00 35.26 843 PRO B N 1
ATOM 5589 C CA . PRO B 1 343 ? 37.810 13.774 14.115 1.00 35.58 843 PRO B CA 1
ATOM 5590 C C . PRO B 1 343 ? 39.077 14.343 14.779 1.00 37.40 843 PRO B C 1
ATOM 5591 O O . PRO B 1 343 ? 39.456 13.878 15.872 1.00 36.95 843 PRO B O 1
ATOM 5595 N N . ALA B 1 344 ? 39.707 15.347 14.161 1.00 39.10 844 ALA B N 1
ATOM 5596 C CA . ALA B 1 344 ? 40.978 15.877 14.692 1.00 41.37 844 ALA B CA 1
ATOM 5597 C C . ALA B 1 344 ? 40.849 16.383 16.139 1.00 41.95 844 ALA B C 1
ATOM 5598 O O . ALA B 1 344 ? 41.762 16.187 16.936 1.00 42.97 844 ALA B O 1
ATOM 5600 N N . SER B 1 345 ? 39.713 17.003 16.472 1.00 41.58 845 SER B N 1
ATOM 5601 C CA . SER B 1 345 ? 39.518 17.615 17.800 1.00 41.89 845 SER B CA 1
ATOM 5602 C C . SER B 1 345 ? 38.470 16.924 18.670 1.00 40.53 845 SER B C 1
ATOM 5603 O O . SER B 1 345 ? 38.264 17.310 19.819 1.00 40.98 845 SER B O 1
ATOM 5606 N N . MET B 1 346 ? 37.833 15.890 18.129 1.00 38.87 846 MET B N 1
ATOM 5607 C CA . MET B 1 346 ? 36.837 15.118 18.859 1.00 37.15 846 MET B CA 1
ATOM 5608 C C . MET B 1 346 ? 37.258 13.642 18.971 1.00 37.22 846 MET B C 1
ATOM 5609 O O . MET B 1 346 ? 38.040 13.305 19.847 1.00 37.34 846 MET B O 1
ATOM 5614 N N . THR B 1 347 ? 36.812 12.781 18.053 1.00 36.60 847 THR B N 1
ATOM 5615 C CA . THR B 1 347 ? 36.979 11.323 18.232 1.00 37.07 847 THR B CA 1
ATOM 5616 C C . THR B 1 347 ? 38.423 10.816 18.304 1.00 38.31 847 THR B C 1
ATOM 5617 O O . THR B 1 347 ? 38.706 9.804 18.971 1.00 39.10 847 THR B O 1
ATOM 5621 N N . HIS B 1 348 ? 39.322 11.510 17.619 1.00 38.78 848 HIS B N 1
ATOM 5622 C CA . HIS B 1 348 ? 40.699 11.054 17.470 1.00 39.70 848 HIS B CA 1
ATOM 5623 C C . HIS B 1 348 ? 41.695 12.064 18.001 1.00 40.86 848 HIS B C 1
ATOM 5624 O O . HIS B 1 348 ? 42.893 11.943 17.755 1.00 42.04 848 HIS B O 1
ATOM 5631 N N . ALA B 1 349 ? 41.197 13.033 18.770 1.00 40.91 849 ALA B N 1
ATOM 5632 C CA . ALA B 1 349 ? 42.050 14.030 19.452 1.00 42.37 849 ALA B CA 1
ATOM 5633 C C . ALA B 1 349 ? 43.103 13.439 20.404 1.00 44.04 849 ALA B C 1
ATOM 5634 O O . ALA B 1 349 ? 44.190 14.016 20.549 1.00 45.26 849 ALA B O 1
ATOM 5636 N N . ALA B 1 350 ? 42.779 12.312 21.062 1.00 43.88 850 ALA B N 1
ATOM 5637 C CA . ALA B 1 350 ? 43.700 11.659 22.036 1.00 45.35 850 ALA B CA 1
ATOM 5638 C C . ALA B 1 350 ? 44.734 10.681 21.428 1.00 46.70 850 ALA B C 1
ATOM 5639 O O . ALA B 1 350 ? 45.661 10.240 22.118 1.00 47.18 850 ALA B O 1
ATOM 5641 N N . VAL B 1 351 ? 44.576 10.350 20.141 1.00 46.66 851 VAL B N 1
ATOM 5642 C CA . VAL B 1 351 ? 45.544 9.513 19.431 1.00 48.91 851 VAL B CA 1
ATOM 5643 C C . VAL B 1 351 ? 46.932 10.190 19.484 1.00 52.79 851 VAL B C 1
ATOM 5644 O O . VAL B 1 351 ? 47.036 11.376 19.151 1.00 53.47 851 VAL B O 1
ATOM 5648 N N . PRO B 1 352 ? 47.989 9.455 19.933 1.00 56.02 852 PRO B N 1
ATOM 5649 C CA . PRO B 1 352 ? 49.362 10.004 19.958 1.00 60.01 852 PRO B CA 1
ATOM 5650 C C . PRO B 1 352 ? 49.786 10.594 18.595 1.00 62.24 852 PRO B C 1
ATOM 5651 O O . PRO B 1 352 ? 49.429 10.044 17.541 1.00 61.00 852 PRO B O 1
ATOM 5655 N N . GLU B 1 353 ? 50.519 11.710 18.619 1.00 66.01 853 GLU B N 1
ATOM 5656 C CA . GLU B 1 353 ? 50.840 12.459 17.384 1.00 68.37 853 GLU B CA 1
ATOM 5657 C C . GLU B 1 353 ? 51.448 11.611 16.251 1.00 69.46 853 GLU B C 1
ATOM 5658 O O . GLU B 1 353 ? 51.055 11.766 15.082 1.00 68.50 853 GLU B O 1
ATOM 5664 N N . ASN B 1 354 ? 52.386 10.724 16.608 1.00 71.85 854 ASN B N 1
ATOM 5665 C CA . ASN B 1 354 ? 52.990 9.756 15.669 1.00 73.55 854 ASN B CA 1
ATOM 5666 C C . ASN B 1 354 ? 51.956 8.876 14.938 1.00 71.38 854 ASN B C 1
ATOM 5667 O O . ASN B 1 354 ? 52.053 8.679 13.717 1.00 71.40 854 ASN B O 1
ATOM 5672 N N . ILE B 1 355 ? 50.976 8.359 15.685 1.00 69.53 855 ILE B N 1
ATOM 5673 C CA . ILE B 1 355 ? 49.876 7.577 15.104 1.00 67.24 855 ILE B CA 1
ATOM 5674 C C . ILE B 1 355 ? 48.899 8.481 14.320 1.00 66.01 855 ILE B C 1
ATOM 5675 O O . ILE B 1 355 ? 48.381 8.059 13.287 1.00 64.74 855 ILE B O 1
ATOM 5680 N N . MET B 1 356 ? 48.691 9.716 14.800 1.00 66.56 856 MET B N 1
ATOM 5681 C CA . MET B 1 356 ? 47.896 10.761 14.108 1.00 66.29 856 MET B CA 1
ATOM 5682 C C . MET B 1 356 ? 48.348 10.975 12.659 1.00 66.58 856 MET B C 1
ATOM 5683 O O . MET B 1 356 ? 47.529 10.979 11.731 1.00 65.08 856 MET B O 1
ATOM 5688 N N . ARG B 1 357 ? 49.656 11.169 12.502 1.00 68.28 857 ARG B N 1
ATOM 5689 C CA . ARG B 1 357 ? 50.320 11.331 11.211 1.00 69.28 857 ARG B CA 1
ATOM 5690 C C . ARG B 1 357 ? 50.084 10.121 10.312 1.00 67.88 857 ARG B C 1
ATOM 5691 O O . ARG B 1 357 ? 49.607 10.249 9.176 1.00 67.00 857 ARG B O 1
ATOM 5699 N N . LYS B 1 358 ? 50.428 8.947 10.841 1.00 67.25 858 LYS B N 1
ATOM 5700 C CA . LYS B 1 358 ? 50.255 7.684 10.127 1.00 65.94 858 LYS B CA 1
ATOM 5701 C C . LYS B 1 358 ? 48.797 7.380 9.754 1.00 62.36 858 LYS B C 1
ATOM 5702 O O . LYS B 1 358 ? 48.548 6.665 8.783 1.00 62.13 858 LYS B O 1
ATOM 5708 N N . GLN B 1 359 ? 47.852 7.954 10.498 1.00 59.02 859 GLN B N 1
ATOM 5709 C CA . GLN B 1 359 ? 46.424 7.828 10.187 1.00 55.81 859 GLN B CA 1
ATOM 5710 C C . GLN B 1 359 ? 45.908 8.779 9.097 1.00 54.53 859 GLN B C 1
ATOM 5711 O O . GLN B 1 359 ? 44.837 8.541 8.542 1.00 53.46 859 GLN B O 1
ATOM 5717 N N . GLY B 1 360 ? 46.637 9.860 8.824 1.00 54.83 860 GLY B N 1
ATOM 5718 C CA . GLY B 1 360 ? 46.220 10.846 7.819 1.00 53.73 860 GLY B CA 1
ATOM 5719 C C . GLY B 1 360 ? 45.014 11.677 8.230 1.00 51.23 860 GLY B C 1
ATOM 5720 O O . GLY B 1 360 ? 44.182 12.036 7.399 1.00 51.10 860 GLY B O 1
ATOM 5721 N N . ILE B 1 361 ? 44.905 11.974 9.517 1.00 49.45 861 ILE B N 1
ATOM 5722 C CA . ILE B 1 361 ? 43.807 12.793 10.011 1.00 46.70 861 ILE B CA 1
ATOM 5723 C C . ILE B 1 361 ? 44.258 14.245 10.176 1.00 46.88 861 ILE B C 1
ATOM 5724 O O . ILE B 1 361 ? 45.222 14.524 10.878 1.00 48.50 861 ILE B O 1
ATOM 5729 N N . THR B 1 362 ? 43.540 15.166 9.548 1.00 45.33 862 THR B N 1
ATOM 5730 C CA . THR B 1 362 ? 43.919 16.579 9.581 1.00 45.83 862 THR B CA 1
ATOM 5731 C C . THR B 1 362 ? 42.737 17.453 10.010 1.00 44.07 862 THR B C 1
ATOM 5732 O O . THR B 1 362 ? 41.599 16.976 10.047 1.00 42.16 862 THR B O 1
ATOM 5736 N N . PRO B 1 363 ? 42.991 18.741 10.327 1.00 45.29 863 PRO B N 1
ATOM 5737 C CA . PRO B 1 363 ? 41.894 19.579 10.832 1.00 44.03 863 PRO B CA 1
ATOM 5738 C C . PRO B 1 363 ? 40.867 19.917 9.739 1.00 42.84 863 PRO B C 1
ATOM 5739 O O . PRO B 1 363 ? 39.810 20.455 10.047 1.00 41.59 863 PRO B O 1
ATOM 5743 N N . GLU B 1 364 ? 41.177 19.598 8.479 1.00 42.29 864 GLU B N 1
ATOM 5744 C CA . GLU B 1 364 ? 40.262 19.859 7.348 1.00 41.84 864 GLU B CA 1
ATOM 5745 C C . GLU B 1 364 ? 39.236 18.745 7.085 1.00 39.86 864 GLU B C 1
ATOM 5746 O O . GLU B 1 364 ? 38.354 18.898 6.237 1.00 39.61 864 GLU B O 1
ATOM 5752 N N . LEU B 1 365 ? 39.356 17.626 7.806 1.00 38.75 865 LEU B N 1
ATOM 5753 C CA . LEU B 1 365 ? 38.437 16.485 7.642 1.00 36.57 865 LEU B CA 1
ATOM 5754 C C . LEU B 1 365 ? 37.173 16.557 8.489 1.00 35.62 865 LEU B C 1
ATOM 5755 O O . LEU B 1 365 ? 37.218 16.958 9.668 1.00 34.96 865 LEU B O 1
ATOM 5760 N N . VAL B 1 366 ? 36.052 16.150 7.877 1.00 34.45 866 VAL B N 1
ATOM 5761 C CA . VAL B 1 366 ? 34.757 16.069 8.558 1.00 33.63 866 VAL B CA 1
ATOM 5762 C C . VAL B 1 366 ? 34.229 14.644 8.390 1.00 32.45 866 VAL B C 1
ATOM 5763 O O . VAL B 1 366 ? 34.281 14.105 7.280 1.00 31.78 866 VAL B O 1
ATOM 5767 N N . ARG B 1 367 ? 33.793 14.023 9.490 1.00 31.36 867 ARG B N 1
ATOM 5768 C CA . ARG B 1 367 ? 33.164 12.690 9.438 1.00 30.71 867 ARG B CA 1
ATOM 5769 C C . ARG B 1 367 ? 31.637 12.814 9.552 1.00 29.86 867 ARG B C 1
ATOM 5770 O O . ARG B 1 367 ? 31.118 13.482 10.447 1.00 30.38 867 ARG B O 1
ATOM 5778 N N . ILE B 1 368 ? 30.931 12.186 8.617 1.00 29.28 868 ILE B N 1
ATOM 5779 C CA . ILE B 1 368 ? 29.469 12.165 8.630 1.00 27.88 868 ILE B CA 1
ATOM 5780 C C . ILE B 1 368 ? 28.959 10.724 8.712 1.00 27.62 868 ILE B C 1
ATOM 5781 O O . ILE B 1 368 ? 29.530 9.810 8.085 1.00 27.96 868 ILE B O 1
ATOM 5786 N N . SER B 1 369 ? 27.888 10.543 9.492 1.00 25.84 869 SER B N 1
ATOM 5787 C CA . SER B 1 369 ? 27.210 9.268 9.626 1.00 25.71 869 SER B CA 1
ATOM 5788 C C . SER B 1 369 ? 25.789 9.443 9.095 1.00 25.82 869 SER B C 1
ATOM 5789 O O . SER B 1 369 ? 24.924 9.991 9.764 1.00 25.29 869 SER B O 1
ATOM 5792 N N . VAL B 1 370 ? 25.563 9.013 7.859 1.00 26.72 870 VAL B N 1
ATOM 5793 C CA . VAL B 1 370 ? 24.295 9.294 7.180 1.00 26.62 870 VAL B CA 1
ATOM 5794 C C . VAL B 1 370 ? 23.195 8.388 7.718 1.00 27.17 870 VAL B C 1
ATOM 5795 O O . VAL B 1 370 ? 23.339 7.159 7.736 1.00 27.45 870 VAL B O 1
ATOM 5799 N N . GLY B 1 371 ? 22.115 9.006 8.199 1.00 26.83 871 GLY B N 1
ATOM 5800 C CA . GLY B 1 371 ? 20.979 8.261 8.744 1.00 26.43 871 GLY B CA 1
ATOM 5801 C C . GLY B 1 371 ? 19.988 7.805 7.675 1.00 27.71 871 GLY B C 1
ATOM 5802 O O . GLY B 1 371 ? 20.325 7.680 6.495 1.00 27.99 871 GLY B O 1
ATOM 5803 N N . ILE B 1 372 ? 18.770 7.520 8.117 1.00 27.69 872 ILE B N 1
ATOM 5804 C CA . ILE B 1 372 ? 17.734 6.967 7.247 1.00 28.22 872 ILE B CA 1
ATOM 5805 C C . ILE B 1 372 ? 16.645 7.993 6.910 1.00 28.99 872 ILE B C 1
ATOM 5806 O O . ILE B 1 372 ? 15.582 7.618 6.385 1.00 30.76 872 ILE B O 1
ATOM 5811 N N . GLU B 1 373 ? 16.918 9.278 7.168 1.00 28.21 873 GLU B N 1
ATOM 5812 C CA . GLU B 1 373 ? 16.092 10.392 6.637 1.00 28.85 873 GLU B CA 1
ATOM 5813 C C . GLU B 1 373 ? 15.968 10.291 5.130 1.00 30.11 873 GLU B C 1
ATOM 5814 O O . GLU B 1 373 ? 16.773 9.631 4.505 1.00 29.63 873 GLU B O 1
ATOM 5820 N N . ASN B 1 374 ? 14.947 10.937 4.559 1.00 32.06 874 ASN B N 1
ATOM 5821 C CA . ASN B 1 374 ? 14.922 11.225 3.110 1.00 34.20 874 ASN B CA 1
ATOM 5822 C C . ASN B 1 374 ? 16.288 11.818 2.724 1.00 34.21 874 ASN B C 1
ATOM 5823 O O . ASN B 1 374 ? 16.685 12.836 3.286 1.00 33.21 874 ASN B O 1
ATOM 5828 N N . VAL B 1 375 ? 17.028 11.165 1.807 1.00 35.79 875 VAL B N 1
ATOM 5829 C CA . VAL B 1 375 ? 18.366 11.647 1.416 1.00 37.18 875 VAL B CA 1
ATOM 5830 C C . VAL B 1 375 ? 18.264 13.102 0.976 1.00 37.74 875 VAL B C 1
ATOM 5831 O O . VAL B 1 375 ? 19.204 13.891 1.145 1.00 37.00 875 VAL B O 1
ATOM 5835 N N . ASP B 1 376 ? 17.129 13.440 0.371 1.00 38.25 876 ASP B N 1
ATOM 5836 C CA . ASP B 1 376 ? 16.990 14.746 -0.256 1.00 39.97 876 ASP B CA 1
ATOM 5837 C C . ASP B 1 376 ? 17.034 15.801 0.818 1.00 38.62 876 ASP B C 1
ATOM 5838 O O . ASP B 1 376 ? 17.472 16.909 0.581 1.00 38.68 876 ASP B O 1
ATOM 5843 N N . ASP B 1 377 ? 16.619 15.432 2.022 1.00 37.20 877 ASP B N 1
ATOM 5844 C CA . ASP B 1 377 ? 16.716 16.348 3.132 1.00 36.64 877 ASP B CA 1
ATOM 5845 C C . ASP B 1 377 ? 18.147 16.513 3.603 1.00 35.99 877 ASP B C 1
ATOM 5846 O O . ASP B 1 377 ? 18.543 17.619 3.986 1.00 36.89 877 ASP B O 1
ATOM 5851 N N . ILE B 1 378 ? 18.907 15.411 3.637 1.00 34.54 878 ILE B N 1
ATOM 5852 C CA . ILE B 1 378 ? 20.315 15.479 4.054 1.00 33.81 878 ILE B CA 1
ATOM 5853 C C . ILE B 1 378 ? 21.143 16.272 3.028 1.00 35.80 878 ILE B C 1
ATOM 5854 O O . ILE B 1 378 ? 21.957 17.120 3.396 1.00 36.90 878 ILE B O 1
ATOM 5859 N N . ILE B 1 379 ? 20.902 16.019 1.748 1.00 37.04 879 ILE B N 1
ATOM 5860 C CA . ILE B 1 379 ? 21.616 16.725 0.689 1.00 38.59 879 ILE B CA 1
ATOM 5861 C C . ILE B 1 379 ? 21.274 18.232 0.724 1.00 41.01 879 ILE B C 1
ATOM 5862 O O . ILE B 1 379 ? 22.164 19.095 0.612 1.00 41.93 879 ILE B O 1
ATOM 5867 N N . ALA B 1 380 ? 19.992 18.551 0.892 1.00 42.23 880 ALA B N 1
ATOM 5868 C CA . ALA B 1 380 ? 19.569 19.954 0.923 1.00 44.30 880 ALA B CA 1
ATOM 5869 C C . ALA B 1 380 ? 20.180 20.639 2.150 1.00 43.06 880 ALA B C 1
ATOM 5870 O O . ALA B 1 380 ? 20.621 21.771 2.061 1.00 44.10 880 ALA B O 1
ATOM 5872 N N . ASP B 1 381 ? 20.254 19.938 3.275 1.00 41.45 881 ASP B N 1
ATOM 5873 C CA . ASP B 1 381 ? 20.896 20.498 4.475 1.00 40.76 881 ASP B CA 1
ATOM 5874 C C . ASP B 1 381 ? 22.359 20.866 4.196 1.00 41.12 881 ASP B C 1
ATOM 5875 O O . ASP B 1 381 ? 22.802 21.984 4.483 1.00 42.13 881 ASP B O 1
ATOM 5880 N N . LEU B 1 382 ? 23.099 19.925 3.621 1.00 40.76 882 LEU B N 1
ATOM 5881 C CA . LEU B 1 382 ? 24.514 20.152 3.307 1.00 40.98 882 LEU B CA 1
ATOM 5882 C C . LEU B 1 382 ? 24.670 21.246 2.264 1.00 43.46 882 LEU B C 1
ATOM 5883 O O . LEU B 1 382 ? 25.591 22.066 2.344 1.00 44.81 882 LEU B O 1
ATOM 5888 N N . LYS B 1 383 ? 23.762 21.274 1.295 1.00 44.32 883 LYS B N 1
ATOM 5889 C CA . LYS B 1 383 ? 23.857 22.224 0.186 1.00 47.03 883 LYS B CA 1
ATOM 5890 C C . LYS B 1 383 ? 23.684 23.662 0.702 1.00 48.64 883 LYS B C 1
ATOM 5891 O O . LYS B 1 383 ? 24.465 24.572 0.377 1.00 49.52 883 LYS B O 1
ATOM 5897 N N . GLN B 1 384 ? 22.606 23.821 1.465 1.00 48.22 884 GLN B N 1
ATOM 5898 C CA . GLN B 1 384 ? 22.269 24.955 2.306 1.00 49.40 884 GLN B CA 1
ATOM 5899 C C . GLN B 1 384 ? 23.524 25.509 3.005 1.00 49.82 884 GLN B C 1
ATOM 5900 O O . GLN B 1 384 ? 23.861 26.683 2.844 1.00 51.18 884 GLN B O 1
ATOM 5906 N N . ALA B 1 385 ? 24.206 24.651 3.773 1.00 48.02 885 ALA B N 1
ATOM 5907 C CA . ALA B 1 385 ? 25.380 25.036 4.566 1.00 48.94 885 ALA B CA 1
ATOM 5908 C C . ALA B 1 385 ? 26.604 25.387 3.719 1.00 50.74 885 ALA B C 1
ATOM 5909 O O . ALA B 1 385 ? 27.274 26.390 3.965 1.00 52.33 885 ALA B O 1
ATOM 5911 N N . LEU B 1 386 ? 26.882 24.573 2.711 1.00 51.80 886 LEU B N 1
ATOM 5912 C CA . LEU B 1 386 ? 28.024 24.816 1.812 1.00 54.52 886 LEU B CA 1
ATOM 5913 C C . LEU B 1 386 ? 28.033 26.167 1.069 1.00 59.09 886 LEU B C 1
ATOM 5914 O O . LEU B 1 386 ? 29.084 26.615 0.603 1.00 60.62 886 LEU B O 1
ATOM 5919 N N . GLU B 1 387 ? 26.883 26.827 0.978 1.00 62.10 887 GLU B N 1
ATOM 5920 C CA . GLU B 1 387 ? 26.822 28.143 0.338 1.00 67.46 887 GLU B CA 1
ATOM 5921 C C . GLU B 1 387 ? 26.681 29.232 1.401 1.00 69.38 887 GLU B C 1
ATOM 5922 O O . GLU B 1 387 ? 25.653 29.311 2.071 1.00 69.23 887 GLU B O 1
ATOM 5928 N N . LEU B 1 388 ? 27.727 30.047 1.561 1.00 72.00 888 LEU B N 1
ATOM 5929 C CA . LEU B 1 388 ? 27.812 31.064 2.627 1.00 73.54 888 LEU B CA 1
ATOM 5930 C C . LEU B 1 388 ? 29.167 31.767 2.579 1.00 75.41 888 LEU B C 1
ATOM 5931 O O . LEU B 1 388 ? 30.143 31.296 3.172 1.00 74.64 888 LEU B O 1
ATOM 5936 N N . ALA C 1 3 ? 25.332 16.940 62.511 1.00 36.57 1003 ALA C N 1
ATOM 5937 C CA . ALA C 1 3 ? 25.679 16.172 61.266 1.00 36.31 1003 ALA C CA 1
ATOM 5938 C C . ALA C 1 3 ? 24.473 15.398 60.727 1.00 34.28 1003 ALA C C 1
ATOM 5939 O O . ALA C 1 3 ? 23.913 14.567 61.431 1.00 34.90 1003 ALA C O 1
ATOM 5941 N N . GLN C 1 4 ? 24.087 15.687 59.483 1.00 32.48 1004 GLN C N 1
ATOM 5942 C CA . GLN C 1 4 ? 22.945 15.061 58.812 1.00 30.06 1004 GLN C CA 1
ATOM 5943 C C . GLN C 1 4 ? 23.096 13.524 58.780 1.00 28.28 1004 GLN C C 1
ATOM 5944 O O . GLN C 1 4 ? 24.178 13.019 58.508 1.00 28.02 1004 GLN C O 1
ATOM 5950 N N . ASP C 1 5 ? 22.020 12.793 59.057 1.00 25.43 1005 ASP C N 1
ATOM 5951 C CA . ASP C 1 5 ? 22.061 11.327 59.026 1.00 24.23 1005 ASP C CA 1
ATOM 5952 C C . ASP C 1 5 ? 22.207 10.823 57.595 1.00 22.55 1005 ASP C C 1
ATOM 5953 O O . ASP C 1 5 ? 21.736 11.482 56.622 1.00 20.46 1005 ASP C O 1
ATOM 5958 N N . ILE C 1 6 ? 22.905 9.685 57.445 1.00 21.58 1006 ILE C N 1
ATOM 5959 C CA . ILE C 1 6 ? 23.069 9.065 56.104 1.00 20.09 1006 ILE C CA 1
ATOM 5960 C C . ILE C 1 6 ? 21.697 8.794 55.427 1.00 19.41 1006 ILE C C 1
ATOM 5961 O O . ILE C 1 6 ? 21.551 8.882 54.204 1.00 18.12 1006 ILE C O 1
ATOM 5966 N N . THR C 1 7 ? 20.702 8.425 56.228 1.00 19.56 1007 THR C N 1
ATOM 5967 C CA . THR C 1 7 ? 19.347 8.243 55.713 1.00 22.17 1007 THR C CA 1
ATOM 5968 C C . THR C 1 7 ? 18.927 9.510 54.931 1.00 21.09 1007 THR C C 1
ATOM 5969 O O . THR C 1 7 ? 18.519 9.444 53.762 1.00 20.92 1007 THR C O 1
ATOM 5973 N N . THR C 1 8 ? 19.140 10.692 55.537 1.00 18.83 1008 THR C N 1
ATOM 5974 C CA . THR C 1 8 ? 18.778 11.937 54.900 1.00 17.62 1008 THR C CA 1
ATOM 5975 C C . THR C 1 8 ? 19.615 12.258 53.656 1.00 17.58 1008 THR C C 1
ATOM 5976 O O . THR C 1 8 ? 19.079 12.634 52.635 1.00 16.92 1008 THR C O 1
ATOM 5980 N N . THR C 1 9 ? 20.929 12.096 53.767 1.00 17.80 1009 THR C N 1
ATOM 5981 C CA . THR C 1 9 ? 21.904 12.326 52.682 1.00 18.31 1009 THR C CA 1
ATOM 5982 C C . THR C 1 9 ? 21.578 11.568 51.406 1.00 17.76 1009 THR C C 1
ATOM 5983 O O . THR C 1 9 ? 21.612 12.135 50.293 1.00 18.60 1009 THR C O 1
ATOM 5987 N N . LEU C 1 10 ? 21.248 10.294 51.565 1.00 17.44 1010 LEU C N 1
ATOM 5988 C CA . LEU C 1 10 ? 20.938 9.417 50.423 1.00 17.39 1010 LEU C CA 1
ATOM 5989 C C . LEU C 1 10 ? 19.611 9.805 49.749 1.00 16.66 1010 LEU C C 1
ATOM 5990 O O . LEU C 1 10 ? 19.468 9.686 48.526 1.00 17.64 1010 LEU C O 1
ATOM 5995 N N . LEU C 1 11 ? 18.685 10.364 50.535 1.00 16.95 1011 LEU C N 1
ATOM 5996 C CA . LEU C 1 11 ? 17.382 10.835 50.006 1.00 16.90 1011 LEU C CA 1
ATOM 5997 C C . LEU C 1 11 ? 17.501 12.242 49.404 1.00 18.03 1011 LEU C C 1
ATOM 5998 O O . LEU C 1 11 ? 16.613 12.687 48.674 1.00 18.15 1011 LEU C O 1
ATOM 6003 N N . HIS C 1 12 ? 18.605 12.930 49.700 1.00 17.84 1012 HIS C N 1
ATOM 6004 C CA . HIS C 1 12 ? 18.829 14.316 49.227 1.00 19.88 1012 HIS C CA 1
ATOM 6005 C C . HIS C 1 12 ? 20.181 14.508 48.520 1.00 20.91 1012 HIS C C 1
ATOM 6006 O O . HIS C 1 12 ? 21.003 15.265 48.993 1.00 20.55 1012 HIS C O 1
ATOM 6013 N N . PRO C 1 13 ? 20.403 13.801 47.396 1.00 21.59 1013 PRO C N 1
ATOM 6014 C CA . PRO C 1 13 ? 21.729 13.864 46.761 1.00 24.07 1013 PRO C CA 1
ATOM 6015 C C . PRO C 1 13 ? 21.967 15.248 46.137 1.00 25.88 1013 PRO C C 1
ATOM 6016 O O . PRO C 1 13 ? 21.005 15.926 45.766 1.00 25.72 1013 PRO C O 1
ATOM 6020 N N . LYS C 1 14 ? 23.217 15.691 46.073 1.00 28.26 1014 LYS C N 1
ATOM 6021 C CA . LYS C 1 14 ? 23.517 17.006 45.483 1.00 30.97 1014 LYS C CA 1
ATOM 6022 C C . LYS C 1 14 ? 23.208 17.027 43.979 1.00 31.26 1014 LYS C C 1
ATOM 6023 O O . LYS C 1 14 ? 23.134 15.990 43.354 1.00 31.24 1014 LYS C O 1
ATOM 6029 N N . GLY C 1 15 ? 23.037 18.207 43.404 1.00 32.99 1015 GLY C N 1
ATOM 6030 C CA . GLY C 1 15 ? 22.823 18.327 41.947 1.00 34.44 1015 GLY C CA 1
ATOM 6031 C C . GLY C 1 15 ? 21.481 18.973 41.656 1.00 34.99 1015 GLY C C 1
ATOM 6032 O O . GLY C 1 15 ? 20.545 18.889 42.461 1.00 35.32 1015 GLY C O 1
ATOM 6033 N N . ASP C 1 16 ? 21.363 19.638 40.519 1.00 35.26 1016 ASP C N 1
ATOM 6034 C CA . ASP C 1 16 ? 20.089 20.256 40.168 1.00 34.92 1016 ASP C CA 1
ATOM 6035 C C . ASP C 1 16 ? 19.146 19.190 39.639 1.00 32.04 1016 ASP C C 1
ATOM 6036 O O . ASP C 1 16 ? 19.598 18.159 39.164 1.00 32.57 1016 ASP C O 1
ATOM 6041 N N . HIS C 1 17 ? 17.844 19.442 39.738 1.00 29.49 1017 HIS C N 1
ATOM 6042 C CA . HIS C 1 17 ? 16.856 18.591 39.099 1.00 26.48 1017 HIS C CA 1
ATOM 6043 C C . HIS C 1 17 ? 16.951 18.811 37.596 1.00 25.04 1017 HIS C C 1
ATOM 6044 O O . HIS C 1 17 ? 17.436 19.856 37.148 1.00 25.05 1017 HIS C O 1
ATOM 6051 N N . VAL C 1 18 ? 16.527 17.816 36.823 1.00 22.02 1018 VAL C N 1
ATOM 6052 C CA . VAL C 1 18 ? 16.499 17.930 35.364 1.00 20.57 1018 VAL C CA 1
ATOM 6053 C C . VAL C 1 18 ? 15.054 18.192 34.932 1.00 19.63 1018 VAL C C 1
ATOM 6054 O O . VAL C 1 18 ? 14.166 17.358 35.167 1.00 18.69 1018 VAL C O 1
ATOM 6058 N N . LEU C 1 19 ? 14.827 19.336 34.300 1.00 20.12 1019 LEU C N 1
ATOM 6059 C CA . LEU C 1 19 ? 13.478 19.800 33.913 1.00 20.48 1019 LEU C CA 1
ATOM 6060 C C . LEU C 1 19 ? 12.504 19.752 35.107 1.00 19.87 1019 LEU C C 1
ATOM 6061 O O . LEU C 1 19 ? 11.321 19.365 34.953 1.00 19.76 1019 LEU C O 1
ATOM 6066 N N . HIS C 1 20 ? 12.999 20.139 36.285 1.00 19.52 1020 HIS C N 1
ATOM 6067 C CA . HIS C 1 20 ? 12.212 20.120 37.534 1.00 19.37 1020 HIS C CA 1
ATOM 6068 C C . HIS C 1 20 ? 11.683 18.732 37.963 1.00 18.59 1020 HIS C C 1
ATOM 6069 O O . HIS C 1 20 ? 10.877 18.626 38.916 1.00 18.46 1020 HIS C O 1
ATOM 6076 N N . SER C 1 21 ? 12.165 17.669 37.307 1.00 18.22 1021 SER C N 1
ATOM 6077 C CA . SER C 1 21 ? 11.751 16.318 37.684 1.00 17.70 1021 SER C CA 1
ATOM 6078 C C . SER C 1 21 ? 12.175 15.979 39.128 1.00 17.40 1021 SER C C 1
ATOM 6079 O O . SER C 1 21 ? 13.329 16.191 39.514 1.00 17.10 1021 SER C O 1
ATOM 6082 N N . HIS C 1 22 ? 11.235 15.465 39.922 1.00 17.52 1022 HIS C N 1
ATOM 6083 C CA . HIS C 1 22 ? 11.536 15.046 41.303 1.00 16.92 1022 HIS C CA 1
ATOM 6084 C C . HIS C 1 22 ? 12.442 13.783 41.260 1.00 17.16 1022 HIS C C 1
ATOM 6085 O O . HIS C 1 22 ? 13.552 13.796 41.817 1.00 16.12 1022 HIS C O 1
ATOM 6092 N N . ALA C 1 23 ? 12.028 12.730 40.547 1.00 16.24 1023 ALA C N 1
ATOM 6093 C CA . ALA C 1 23 ? 12.960 11.625 40.364 1.00 16.44 1023 ALA C CA 1
ATOM 6094 C C . ALA C 1 23 ? 13.966 11.987 39.256 1.00 16.12 1023 ALA C C 1
ATOM 6095 O O . ALA C 1 23 ? 13.641 12.704 38.314 1.00 16.41 1023 ALA C O 1
ATOM 6097 N N . TYR C 1 24 ? 15.197 11.496 39.401 1.00 15.99 1024 TYR C N 1
ATOM 6098 C CA . TYR C 1 24 ? 16.231 11.778 38.429 1.00 16.35 1024 TYR C CA 1
ATOM 6099 C C . TYR C 1 24 ? 15.980 10.951 37.136 1.00 16.21 1024 TYR C C 1
ATOM 6100 O O . TYR C 1 24 ? 15.732 9.745 37.216 1.00 16.10 1024 TYR C O 1
ATOM 6109 N N . PRO C 1 25 ? 15.949 11.612 35.955 1.00 16.48 1025 PRO C N 1
ATOM 6110 C CA . PRO C 1 25 ? 15.525 10.896 34.763 1.00 16.61 1025 PRO C CA 1
ATOM 6111 C C . PRO C 1 25 ? 16.501 9.792 34.353 1.00 16.52 1025 PRO C C 1
ATOM 6112 O O . PRO C 1 25 ? 17.686 9.826 34.711 1.00 16.45 1025 PRO C O 1
ATOM 6116 N N . ILE C 1 26 ? 16.008 8.868 33.522 1.00 16.64 1026 ILE C N 1
ATOM 6117 C CA . ILE C 1 26 ? 16.819 7.798 32.976 1.00 16.67 1026 ILE C CA 1
ATOM 6118 C C . ILE C 1 26 ? 17.307 8.276 31.603 1.00 16.90 1026 ILE C C 1
ATOM 6119 O O . ILE C 1 26 ? 16.496 8.419 30.651 1.00 17.17 1026 ILE C O 1
ATOM 6124 N N . PHE C 1 27 ? 18.620 8.492 31.514 1.00 16.89 1027 PHE C N 1
ATOM 6125 C CA . PHE C 1 27 ? 19.249 8.950 30.293 1.00 17.15 1027 PHE C CA 1
ATOM 6126 C C . PHE C 1 27 ? 19.661 7.762 29.446 1.00 17.26 1027 PHE C C 1
ATOM 6127 O O . PHE C 1 27 ? 20.844 7.416 29.362 1.00 17.31 1027 PHE C O 1
ATOM 6135 N N . GLN C 1 28 ? 18.653 7.141 28.858 1.00 17.37 1028 GLN C N 1
ATOM 6136 C CA . GLN C 1 28 ? 18.828 6.021 27.954 1.00 17.58 1028 GLN C CA 1
ATOM 6137 C C . GLN C 1 28 ? 19.268 6.574 26.586 1.00 17.99 1028 GLN C C 1
ATOM 6138 O O . GLN C 1 28 ? 18.453 6.663 25.641 1.00 18.15 1028 GLN C O 1
ATOM 6144 N N . THR C 1 29 ? 20.553 6.924 26.488 1.00 17.88 1029 THR C N 1
ATOM 6145 C CA . THR C 1 29 ? 21.097 7.571 25.306 1.00 19.24 1029 THR C CA 1
ATOM 6146 C C . THR C 1 29 ? 22.519 7.055 25.149 1.00 20.46 1029 THR C C 1
ATOM 6147 O O . THR C 1 29 ? 23.183 6.681 26.157 1.00 20.09 1029 THR C O 1
ATOM 6151 N N . SER C 1 30 ? 22.997 7.040 23.913 1.00 20.08 1030 SER C N 1
ATOM 6152 C CA . SER C 1 30 ? 24.382 6.686 23.695 1.00 21.54 1030 SER C CA 1
ATOM 6153 C C . SER C 1 30 ? 25.238 7.961 23.589 1.00 21.94 1030 SER C C 1
ATOM 6154 O O . SER C 1 30 ? 26.310 8.054 24.188 1.00 23.46 1030 SER C O 1
ATOM 6157 N N . THR C 1 31 ? 24.768 8.952 22.845 1.00 23.19 1031 THR C N 1
ATOM 6158 C CA . THR C 1 31 ? 25.564 10.166 22.661 1.00 23.48 1031 THR C CA 1
ATOM 6159 C C . THR C 1 31 ? 24.887 11.452 23.150 1.00 22.64 1031 THR C C 1
ATOM 6160 O O . THR C 1 31 ? 23.741 11.426 23.582 1.00 21.14 1031 THR C O 1
ATOM 6164 N N . PHE C 1 32 ? 25.630 12.559 23.075 1.00 23.06 1032 PHE C N 1
ATOM 6165 C CA . PHE C 1 32 ? 25.188 13.881 23.501 1.00 22.32 1032 PHE C CA 1
ATOM 6166 C C . PHE C 1 32 ? 25.510 14.873 22.409 1.00 23.72 1032 PHE C C 1
ATOM 6167 O O . PHE C 1 32 ? 26.503 14.682 21.704 1.00 24.44 1032 PHE C O 1
ATOM 6175 N N . CYS C 1 33 ? 24.711 15.941 22.282 1.00 24.28 1033 CYS C N 1
ATOM 6176 C CA A CYS C 1 33 ? 24.895 16.935 21.216 0.50 25.25 1033 CYS C CA 1
ATOM 6177 C CA B CYS C 1 33 ? 24.935 16.909 21.204 0.50 26.63 1033 CYS C CA 1
ATOM 6178 C C . CYS C 1 33 ? 25.806 18.083 21.639 1.00 26.90 1033 CYS C C 1
ATOM 6179 O O . CYS C 1 33 ? 25.822 18.474 22.814 1.00 26.38 1033 CYS C O 1
ATOM 6184 N N . PHE C 1 34 ? 26.546 18.628 20.677 1.00 27.14 1034 PHE C N 1
ATOM 6185 C CA . PHE C 1 34 ? 27.403 19.763 20.938 1.00 28.86 1034 PHE C CA 1
ATOM 6186 C C . PHE C 1 34 ? 26.752 21.042 20.401 1.00 30.09 1034 PHE C C 1
ATOM 6187 O O . PHE C 1 34 ? 26.018 21.011 19.412 1.00 30.67 1034 PHE C O 1
ATOM 6195 N N . ASP C 1 35 ? 27.028 22.161 21.057 1.00 31.30 1035 ASP C N 1
ATOM 6196 C CA . ASP C 1 35 ? 26.531 23.444 20.614 1.00 33.02 1035 ASP C CA 1
ATOM 6197 C C . ASP C 1 35 ? 27.346 23.985 19.448 1.00 34.38 1035 ASP C C 1
ATOM 6198 O O . ASP C 1 35 ? 26.810 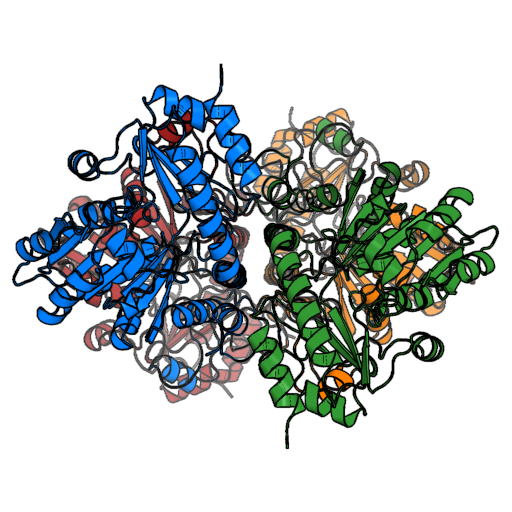24.732 18.634 1.00 34.91 1035 ASP C O 1
ATOM 6203 N N . SER C 1 36 ? 28.632 23.625 19.390 1.00 34.61 1036 SER C N 1
ATOM 6204 C CA . SER C 1 36 ? 29.578 24.199 18.417 1.00 36.78 1036 SER C CA 1
ATOM 6205 C C . SER C 1 36 ? 30.787 23.293 18.365 1.00 36.81 1036 SER C C 1
ATOM 6206 O O . SER C 1 36 ? 30.953 22.455 19.259 1.00 34.45 1036 SER C O 1
ATOM 6209 N N . THR C 1 37 ? 31.632 23.460 17.344 1.00 37.96 1037 THR C N 1
ATOM 6210 C CA . THR C 1 37 ? 32.913 22.733 17.286 1.00 39.13 1037 THR C CA 1
ATOM 6211 C C . THR C 1 37 ? 33.764 22.949 18.563 1.00 39.62 1037 THR C C 1
ATOM 6212 O O . THR C 1 37 ? 34.301 21.986 19.129 1.00 38.91 1037 THR C O 1
ATOM 6216 N N . GLN C 1 38 ? 33.875 24.207 18.999 1.00 40.99 1038 GLN C N 1
ATOM 6217 C CA . GLN C 1 38 ? 34.689 24.590 20.167 1.00 41.90 1038 GLN C CA 1
ATOM 6218 C C . GLN C 1 38 ? 34.183 23.947 21.468 1.00 39.97 1038 GLN C C 1
ATOM 6219 O O . GLN C 1 38 ? 34.978 23.395 22.245 1.00 39.22 1038 GLN C O 1
ATOM 6225 N N . GLN C 1 39 ? 32.869 24.012 21.691 1.00 38.81 1039 GLN C N 1
ATOM 6226 C CA . GLN C 1 39 ? 32.270 23.392 22.877 1.00 37.32 1039 GLN C CA 1
ATOM 6227 C C . GLN C 1 39 ? 32.550 21.896 22.928 1.00 35.71 1039 GLN C C 1
ATOM 6228 O O . GLN C 1 39 ? 32.918 21.392 23.980 1.00 34.99 1039 GLN C O 1
ATOM 6234 N N . GLY C 1 40 ? 32.413 21.206 21.789 1.00 34.55 1040 GLY C N 1
ATOM 6235 C CA . GLY C 1 40 ? 32.781 19.783 21.672 1.00 32.84 1040 GLY C CA 1
ATOM 6236 C C . GLY C 1 40 ? 34.272 19.517 21.884 1.00 33.71 1040 GLY C C 1
ATOM 6237 O O . GLY C 1 40 ? 34.650 18.650 22.688 1.00 32.79 1040 GLY C O 1
ATOM 6238 N N . ALA C 1 41 ? 35.113 20.266 21.165 1.00 34.19 1041 ALA C N 1
ATOM 6239 C CA . ALA C 1 41 ? 36.575 20.202 21.329 1.00 35.54 1041 ALA C CA 1
ATOM 6240 C C . ALA C 1 41 ? 37.006 20.379 22.780 1.00 35.94 1041 ALA C C 1
ATOM 6241 O O . ALA C 1 41 ? 37.833 19.612 23.275 1.00 36.15 1041 ALA C O 1
ATOM 6243 N N . ASP C 1 42 ? 36.437 21.381 23.454 1.00 36.81 1042 ASP C N 1
ATOM 6244 C CA . ASP C 1 42 ? 36.737 21.651 24.869 1.00 36.84 1042 ASP C CA 1
ATOM 6245 C C . ASP C 1 42 ? 36.367 20.501 25.819 1.00 35.98 1042 ASP C C 1
ATOM 6246 O O . ASP C 1 42 ? 37.165 20.144 26.708 1.00 35.96 1042 ASP C O 1
ATOM 6251 N N . LEU C 1 43 ? 35.188 19.912 25.631 1.00 34.81 1043 LEU C N 1
ATOM 6252 C CA . LEU C 1 43 ? 34.765 18.796 26.491 1.00 34.77 1043 LEU C CA 1
ATOM 6253 C C . LEU C 1 43 ? 35.726 17.627 26.324 1.00 35.12 1043 LEU C C 1
ATOM 6254 O O . LEU C 1 43 ? 36.103 16.982 27.297 1.00 34.73 1043 LEU C O 1
ATOM 6259 N N . PHE C 1 44 ? 36.195 17.416 25.097 1.00 36.35 1044 PHE C N 1
ATOM 6260 C CA . PHE C 1 44 ? 37.209 16.392 24.871 1.00 37.25 1044 PHE C CA 1
ATOM 6261 C C . PHE C 1 44 ? 38.551 16.692 25.579 1.00 39.39 1044 PHE C C 1
ATOM 6262 O O . PHE C 1 44 ? 39.259 15.759 25.953 1.00 40.04 1044 PHE C O 1
ATOM 6270 N N . MET C 1 45 ? 38.854 17.976 25.798 1.00 40.60 1045 MET C N 1
ATOM 6271 C CA A MET C 1 45 ? 40.040 18.411 26.548 0.50 42.55 1045 MET C CA 1
ATOM 6272 C CA B MET C 1 45 ? 40.049 18.366 26.552 0.50 42.59 1045 MET C CA 1
ATOM 6273 C C . MET C 1 45 ? 39.771 18.521 28.051 1.00 42.67 1045 MET C C 1
ATOM 6274 O O . MET C 1 45 ? 40.676 18.836 28.834 1.00 43.82 1045 MET C O 1
ATOM 6283 N N . GLY C 1 46 ? 38.523 18.283 28.455 1.00 41.69 1046 GLY C N 1
ATOM 6284 C CA . GLY C 1 46 ? 38.148 18.372 29.865 1.00 41.70 1046 GLY C CA 1
ATOM 6285 C C . GLY C 1 46 ? 37.873 19.785 30.355 1.00 42.95 1046 GLY C C 1
ATOM 6286 O O . GLY C 1 46 ? 37.828 20.028 31.559 1.00 42.12 1046 GLY C O 1
ATOM 6287 N N . LYS C 1 47 ? 37.666 20.710 29.417 1.00 43.81 1047 LYS C N 1
ATOM 6288 C CA . LYS C 1 47 ? 37.317 22.091 29.738 1.00 45.44 1047 LYS C CA 1
ATOM 6289 C C . LYS C 1 47 ? 35.808 22.255 29.668 1.00 44.01 1047 LYS C C 1
ATOM 6290 O O . LYS C 1 47 ? 35.177 21.808 28.713 1.00 43.25 1047 LYS C O 1
ATOM 6296 N N . GLY C 1 48 ? 35.240 22.902 30.681 1.00 44.01 1048 GLY C N 1
ATOM 6297 C CA . GLY C 1 48 ? 33.818 23.176 30.727 1.00 42.84 1048 GLY C CA 1
ATOM 6298 C C . GLY C 1 48 ? 33.019 22.011 31.273 1.00 41.33 1048 GLY C C 1
ATOM 6299 O O . GLY C 1 48 ? 33.569 20.949 31.579 1.00 41.56 1048 GLY C O 1
ATOM 6300 N N . GLU C 1 49 ? 31.715 22.215 31.397 1.00 39.67 1049 GLU C N 1
ATOM 6301 C CA . GLU C 1 49 ? 30.827 21.236 32.003 1.00 38.12 1049 GLU C CA 1
ATOM 6302 C C . GLU C 1 49 ? 29.903 20.689 30.928 1.00 35.56 1049 GLU C C 1
ATOM 6303 O O . GLU C 1 49 ? 29.502 21.424 30.020 1.00 35.51 1049 GLU C O 1
ATOM 6309 N N . GLY C 1 50 ? 29.577 19.406 31.001 1.00 32.28 1050 GLY C N 1
ATOM 6310 C CA . GLY C 1 50 ? 28.783 18.803 29.919 1.00 30.50 1050 GLY C CA 1
ATOM 6311 C C . GLY C 1 50 ? 29.141 17.349 29.671 1.00 28.44 1050 GLY C C 1
ATOM 6312 O O . GLY C 1 50 ? 30.021 16.791 30.345 1.00 28.78 1050 GLY C O 1
ATOM 6313 N N . HIS C 1 51 ? 28.426 16.728 28.741 1.00 23.91 1051 HIS C N 1
ATOM 6314 C CA . HIS C 1 51 ? 28.611 15.297 28.461 1.00 22.76 1051 HIS C CA 1
ATOM 6315 C C . HIS C 1 51 ? 28.949 15.113 26.978 1.00 23.34 1051 HIS C C 1
ATOM 6316 O O . HIS C 1 51 ? 28.668 15.994 26.160 1.00 23.22 1051 HIS C O 1
ATOM 6323 N N . ILE C 1 52 ? 29.547 13.964 26.665 1.00 23.21 1052 ILE C N 1
ATOM 6324 C CA . ILE C 1 52 ? 30.003 13.642 25.317 1.00 23.54 1052 ILE C CA 1
ATOM 6325 C C . ILE C 1 52 ? 29.356 12.336 24.854 1.00 23.08 1052 ILE C C 1
ATOM 6326 O O . ILE C 1 52 ? 28.774 12.272 23.767 1.00 22.85 1052 ILE C O 1
ATOM 6331 N N . TYR C 1 53 ? 29.478 11.293 25.681 1.00 21.31 1053 TYR C N 1
ATOM 6332 C CA . TYR C 1 53 ? 29.113 9.960 25.222 1.00 22.10 1053 TYR C CA 1
ATOM 6333 C C . TYR C 1 53 ? 29.005 9.099 26.458 1.00 20.46 1053 TYR C C 1
ATOM 6334 O O . TYR C 1 53 ? 29.835 9.219 27.363 1.00 20.15 1053 TYR C O 1
ATOM 6343 N N . SER C 1 54 ? 27.988 8.234 26.514 1.00 20.60 1054 SER C N 1
ATOM 6344 C CA . SER C 1 54 ? 27.631 7.560 27.803 1.00 19.72 1054 SER C CA 1
ATOM 6345 C C . SER C 1 54 ? 28.754 6.715 28.405 1.00 20.02 1054 SER C C 1
ATOM 6346 O O . SER C 1 54 ? 28.858 6.597 29.652 1.00 20.72 1054 SER C O 1
ATOM 6349 N N . ARG C 1 55 ? 29.603 6.133 27.563 1.00 19.71 1055 ARG C N 1
ATOM 6350 C CA . ARG C 1 55 ? 30.755 5.383 28.108 1.00 20.01 1055 ARG C CA 1
ATOM 6351 C C . ARG C 1 55 ? 31.707 6.286 28.917 1.00 20.47 1055 ARG C C 1
ATOM 6352 O O . 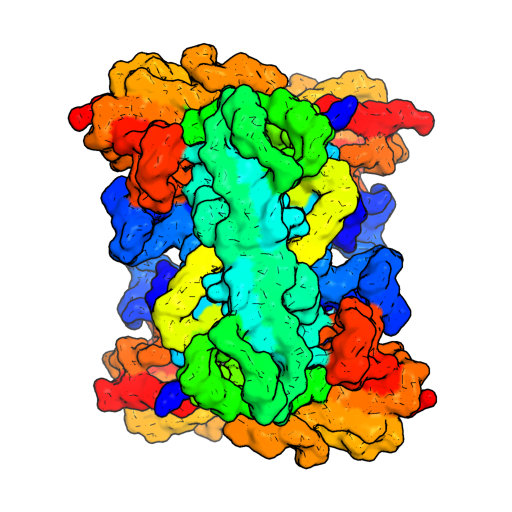ARG C 1 55 ? 32.302 5.830 29.905 1.00 21.04 1055 ARG C O 1
ATOM 6360 N N . LEU C 1 56 ? 31.881 7.541 28.480 1.00 20.46 1056 LEU C N 1
ATOM 6361 C CA . LEU C 1 56 ? 32.701 8.493 29.237 1.00 20.71 1056 LEU C CA 1
ATOM 6362 C C . LEU C 1 56 ? 31.933 9.045 30.438 1.00 20.32 1056 LEU C C 1
ATOM 6363 O O . LEU C 1 56 ? 32.535 9.344 31.461 1.00 19.94 1056 LEU C O 1
ATOM 6368 N N . GLY C 1 57 ? 30.623 9.192 30.305 1.00 18.89 1057 GLY C N 1
ATOM 6369 C CA . GLY C 1 57 ? 29.840 9.674 31.421 1.00 19.52 1057 GLY C CA 1
ATOM 6370 C C . GLY C 1 57 ? 28.369 9.796 31.055 1.00 19.13 1057 GLY C C 1
ATOM 6371 O O . GLY C 1 57 ? 28.015 10.386 30.042 1.00 19.94 1057 GLY C O 1
ATOM 6372 N N . ASN C 1 58 ? 27.515 9.238 31.901 1.00 17.99 1058 ASN C N 1
ATOM 6373 C CA . ASN C 1 58 ? 26.082 9.298 31.681 1.00 17.62 1058 ASN C CA 1
ATOM 6374 C C . ASN C 1 58 ? 25.467 9.951 32.939 1.00 17.30 1058 ASN C C 1
ATOM 6375 O O . ASN C 1 58 ? 25.790 9.532 34.059 1.00 16.88 1058 ASN C O 1
ATOM 6380 N N . PRO C 1 59 ? 24.556 10.935 32.766 1.00 17.56 1059 PRO C N 1
ATOM 6381 C CA . PRO C 1 59 ? 24.029 11.633 33.952 1.00 17.38 1059 PRO C CA 1
ATOM 6382 C C . PRO C 1 59 ? 23.359 10.715 34.989 1.00 16.91 1059 PRO C C 1
ATOM 6383 O O . PRO C 1 59 ? 23.576 10.902 36.191 1.00 16.64 1059 PRO C O 1
ATOM 6387 N N . THR C 1 60 ? 22.594 9.721 34.547 1.00 16.85 1060 THR C N 1
ATOM 6388 C CA . THR C 1 60 ? 21.928 8.828 35.500 1.00 16.47 1060 THR C CA 1
ATOM 6389 C C . THR C 1 60 ? 22.956 7.988 36.284 1.00 16.36 1060 THR C C 1
ATOM 6390 O O . THR C 1 60 ? 22.819 7.770 37.502 1.00 15.79 1060 THR C O 1
ATOM 6394 N N . VAL C 1 61 ? 23.965 7.486 35.573 1.00 16.16 1061 VAL C N 1
ATOM 6395 C CA . VAL C 1 61 ? 25.030 6.724 36.223 1.00 15.86 1061 VAL C CA 1
ATOM 6396 C C . VAL C 1 61 ? 25.817 7.600 37.255 1.00 15.74 1061 VAL C C 1
ATOM 6397 O O . VAL C 1 61 ? 26.074 7.174 38.395 1.00 15.44 1061 VAL C O 1
ATOM 6401 N N . GLU C 1 62 ? 26.175 8.807 36.833 1.00 16.04 1062 GLU C N 1
ATOM 6402 C CA . GLU C 1 62 ? 26.880 9.783 37.676 1.00 16.05 1062 GLU C CA 1
ATOM 6403 C C . GLU C 1 62 ? 26.100 10.121 38.959 1.00 15.87 1062 GLU C C 1
ATOM 6404 O O . GLU C 1 62 ? 26.711 10.247 40.012 1.00 15.73 1062 GLU C O 1
ATOM 6410 N N . GLN C 1 63 ? 24.770 10.228 38.872 1.00 15.92 1063 GLN C N 1
ATOM 6411 C CA A GLN C 1 63 ? 23.919 10.423 40.059 0.50 16.10 1063 GLN C CA 1
ATOM 6412 C CA B GLN C 1 63 ? 23.963 10.446 40.084 0.50 16.22 1063 GLN C CA 1
ATOM 6413 C C . GLN C 1 63 ? 24.135 9.316 41.095 1.00 15.41 1063 GLN C C 1
ATOM 6414 O O . GLN C 1 63 ? 24.268 9.578 42.305 1.00 15.32 1063 GLN C O 1
ATOM 6425 N N . PHE C 1 64 ? 24.128 8.071 40.622 1.00 15.25 1064 PHE C N 1
ATOM 6426 C CA . PHE C 1 64 ? 24.375 6.918 41.502 1.00 14.94 1064 PHE C CA 1
ATOM 6427 C C . PHE C 1 64 ? 25.798 6.948 42.078 1.00 14.85 1064 PHE C C 1
ATOM 6428 O O . PHE C 1 64 ? 26.012 6.692 43.294 1.00 15.80 1064 PHE C O 1
ATOM 6436 N N . GLU C 1 65 ? 26.771 7.285 41.243 1.00 15.00 1065 GLU C N 1
ATOM 6437 C CA . GLU C 1 65 ? 28.178 7.397 41.696 1.00 14.98 1065 GLU C CA 1
ATOM 6438 C C . GLU C 1 65 ? 28.308 8.415 42.813 1.00 15.04 1065 GLU C C 1
ATOM 6439 O O . GLU C 1 65 ? 29.018 8.174 43.798 1.00 15.08 1065 GLU C O 1
ATOM 6445 N N . GLU C 1 66 ? 27.637 9.561 42.658 1.00 15.27 1066 GLU C N 1
ATOM 6446 C CA A GLU C 1 66 ? 27.689 10.585 43.721 0.50 16.01 1066 GLU C CA 1
ATOM 6447 C CA B GLU C 1 66 ? 27.638 10.603 43.679 0.50 16.16 1066 GLU C CA 1
ATOM 6448 C C . GLU C 1 66 ? 27.069 10.089 45.014 1.00 15.22 1066 GLU C C 1
ATOM 6449 O O . GLU C 1 66 ? 27.559 10.420 46.097 1.00 15.28 1066 GLU C O 1
ATOM 6460 N N . MET C 1 67 ? 26.034 9.266 44.933 1.00 15.05 1067 MET C N 1
ATOM 6461 C CA . MET C 1 67 ? 25.422 8.739 46.161 1.00 14.91 1067 MET C CA 1
ATOM 6462 C C . MET C 1 67 ? 26.420 7.838 46.907 1.00 15.13 1067 MET C C 1
ATOM 6463 O O . MET C 1 67 ? 26.578 7.924 48.150 1.00 15.79 1067 MET C O 1
ATOM 6468 N N . VAL C 1 68 ? 27.059 6.934 46.165 1.00 14.58 1068 VAL C N 1
ATOM 6469 C CA . VAL C 1 68 ? 28.050 6.046 46.782 1.00 14.53 1068 VAL C CA 1
ATOM 6470 C C . VAL C 1 68 ? 29.251 6.852 47.306 1.00 14.60 1068 VAL C C 1
ATOM 6471 O O . VAL C 1 68 ? 29.722 6.630 48.421 1.00 14.59 1068 VAL C O 1
ATOM 6475 N N . CYS C 1 69 ? 29.716 7.812 46.511 1.00 14.78 1069 CYS C N 1
ATOM 6476 C CA . CYS C 1 69 ? 30.841 8.628 46.931 1.00 15.27 1069 CYS C CA 1
ATOM 6477 C C . CYS C 1 69 ? 30.537 9.304 48.259 1.00 15.83 1069 CYS C C 1
ATOM 6478 O O . CYS C 1 69 ? 31.436 9.395 49.131 1.00 15.69 1069 CYS C O 1
ATOM 6481 N N . SER C 1 70 ? 29.297 9.791 48.396 1.00 16.74 1070 SER C N 1
ATOM 6482 C CA . SER C 1 70 ? 28.831 10.465 49.640 1.00 19.37 1070 SER C CA 1
ATOM 6483 C C . SER C 1 70 ? 28.882 9.563 50.863 1.00 18.85 1070 SER C C 1
ATOM 6484 O O . SER C 1 70 ? 29.231 10.013 51.937 1.00 21.95 1070 SER C O 1
ATOM 6487 N N . ILE C 1 71 ? 28.574 8.288 50.732 1.00 18.20 1071 ILE C N 1
ATOM 6488 C CA . ILE C 1 71 ? 28.556 7.457 51.938 1.00 16.76 1071 ILE C CA 1
ATOM 6489 C C . ILE C 1 71 ? 29.964 6.921 52.251 1.00 17.01 1071 ILE C C 1
ATOM 6490 O O . ILE C 1 71 ? 30.294 6.650 53.424 1.00 16.81 1071 ILE C O 1
ATOM 6495 N N . GLU C 1 72 ? 30.779 6.728 51.209 1.00 15.68 1072 GLU C N 1
ATOM 6496 C CA . GLU C 1 72 ? 32.184 6.249 51.403 1.00 15.95 1072 GLU C CA 1
ATOM 6497 C C . GLU C 1 72 ? 33.124 7.329 51.931 1.00 17.38 1072 GLU C C 1
ATOM 6498 O O . GLU C 1 72 ? 34.177 7.020 52.508 1.00 16.84 1072 GLU C O 1
ATOM 6504 N N . GLY C 1 73 ? 32.762 8.586 51.718 1.00 17.04 1073 GLY C N 1
ATOM 6505 C CA . GLY C 1 73 ? 33.653 9.707 52.079 1.00 18.53 1073 GLY C CA 1
ATOM 6506 C C . GLY C 1 73 ? 34.822 9.793 51.079 1.00 18.95 1073 GLY C C 1
ATOM 6507 O O . GLY C 1 73 ? 35.935 10.129 51.466 1.00 18.90 1073 GLY C O 1
ATOM 6508 N N . ALA C 1 74 ? 34.577 9.449 49.814 1.00 16.81 1074 ALA C N 1
ATOM 6509 C CA . ALA C 1 74 ? 35.654 9.319 48.783 1.00 16.88 1074 ALA C CA 1
ATOM 6510 C C . ALA C 1 74 ? 35.899 10.611 48.003 1.00 17.34 1074 ALA C C 1
ATOM 6511 O O . ALA C 1 74 ? 35.109 11.539 48.088 1.00 17.15 1074 ALA C O 1
ATOM 6513 N N . ALA C 1 75 ? 36.958 10.642 47.193 1.00 16.96 1075 ALA C N 1
ATOM 6514 C CA . ALA C 1 75 ? 37.211 11.766 46.272 1.00 17.72 1075 ALA C CA 1
ATOM 6515 C C . ALA C 1 75 ? 36.309 11.579 45.017 1.00 17.45 1075 ALA C C 1
ATOM 6516 O O . ALA C 1 75 ? 35.944 12.538 44.362 1.00 17.57 1075 ALA C O 1
ATOM 6518 N N . GLY C 1 76 ? 35.953 10.337 44.693 1.00 16.34 1076 GLY C N 1
ATOM 6519 C CA . GLY C 1 76 ? 35.075 10.057 43.542 1.00 15.80 1076 GLY C CA 1
ATOM 6520 C C . GLY C 1 76 ? 34.700 8.578 43.500 1.00 15.44 1076 GLY C C 1
ATOM 6521 O O . GLY C 1 76 ? 35.413 7.746 44.073 1.00 15.31 1076 GLY C O 1
ATOM 6522 N N . SER C 1 77 ? 33.605 8.245 42.821 1.00 15.32 1077 SER C N 1
ATOM 6523 C CA . SER C 1 77 ? 33.208 6.836 42.631 1.00 15.05 1077 SER C CA 1
ATOM 6524 C C . SER C 1 77 ? 32.989 6.515 41.151 1.00 15.16 1077 SER C C 1
ATOM 6525 O O . SER C 1 77 ? 32.619 7.410 40.382 1.00 15.39 1077 SER C O 1
ATOM 6528 N N . ALA C 1 78 ? 33.180 5.253 40.775 1.00 15.06 1078 ALA C N 1
ATOM 6529 C CA . ALA C 1 78 ? 32.967 4.822 39.389 1.00 15.22 1078 ALA C CA 1
ATOM 6530 C C . ALA C 1 78 ? 32.027 3.608 39.440 1.00 15.34 1078 ALA C C 1
ATOM 6531 O O . ALA C 1 78 ? 32.283 2.689 40.213 1.00 15.55 1078 ALA C O 1
ATOM 6533 N N . ALA C 1 79 ? 30.940 3.636 38.652 1.00 15.11 1079 ALA C N 1
ATOM 6534 C CA . ALA C 1 79 ? 30.033 2.492 38.543 1.00 15.01 1079 ALA C CA 1
ATOM 6535 C C . ALA C 1 79 ? 30.400 1.574 37.379 1.00 15.24 1079 ALA C C 1
ATOM 6536 O O . ALA C 1 79 ? 30.946 2.040 36.381 1.00 15.71 1079 ALA C O 1
ATOM 6538 N N . PHE C 1 80 ? 30.060 0.286 37.503 1.00 15.17 1080 PHE C N 1
ATOM 6539 C CA . PHE C 1 80 ? 30.440 -0.766 36.535 1.00 15.43 1080 PHE C CA 1
ATOM 6540 C C . PHE C 1 80 ? 29.247 -1.689 36.254 1.00 15.49 1080 PHE C C 1
ATOM 6541 O O . PHE C 1 80 ? 28.262 -1.697 37.023 1.00 15.27 1080 PHE C O 1
ATOM 6549 N N . GLY C 1 81 ? 29.378 -2.507 35.202 1.00 15.82 1081 GLY C N 1
ATOM 6550 C CA . GLY C 1 81 ? 28.356 -3.496 34.815 1.00 15.98 1081 GLY C CA 1
ATOM 6551 C C . GLY C 1 81 ? 28.256 -4.634 35.837 1.00 16.41 1081 GLY C C 1
ATOM 6552 O O . GLY C 1 81 ? 27.315 -5.435 35.789 1.00 17.12 1081 GLY C O 1
ATOM 6553 N N . SER C 1 82 ? 29.235 -4.738 36.741 1.00 15.58 1082 SER C N 1
ATOM 6554 C CA . SER C 1 82 ? 29.248 -5.819 37.751 1.00 15.46 1082 SER C CA 1
ATOM 6555 C C . SER C 1 82 ? 30.317 -5.546 38.816 1.00 15.21 1082 SER C C 1
ATOM 6556 O O . SER C 1 82 ? 31.260 -4.784 38.569 1.00 15.22 1082 SER C O 1
ATOM 6559 N N . GLY C 1 83 ? 30.177 -6.182 39.987 1.00 15.05 1083 GLY C N 1
ATOM 6560 C CA . GLY C 1 83 ? 31.268 -6.206 40.992 1.00 14.92 1083 GLY C CA 1
ATOM 6561 C C . GLY C 1 83 ? 32.604 -6.646 40.360 1.00 15.15 1083 GLY C C 1
ATOM 6562 O O . GLY C 1 83 ? 33.652 -6.084 40.648 1.00 15.10 1083 GLY C O 1
ATOM 6563 N N . MET C 1 84 ? 32.582 -7.680 39.521 1.00 15.46 1084 MET C N 1
ATOM 6564 C CA . MET C 1 84 ? 33.821 -8.129 38.870 1.00 15.76 1084 MET C CA 1
ATOM 6565 C C . MET C 1 84 ? 34.443 -7.024 37.992 1.00 15.83 1084 MET C C 1
ATOM 6566 O O . MET C 1 84 ? 35.668 -6.919 37.934 1.00 15.94 1084 MET C O 1
ATOM 6571 N N . GLY C 1 85 ? 33.597 -6.203 37.350 1.00 15.80 1085 GLY C N 1
ATOM 6572 C CA . GLY C 1 85 ? 34.074 -5.033 36.610 1.00 15.90 1085 GLY C CA 1
ATOM 6573 C C . GLY C 1 85 ? 34.772 -4.035 37.520 1.00 15.64 1085 GLY C C 1
ATOM 6574 O O . GLY C 1 85 ? 35.824 -3.476 37.176 1.00 15.78 1085 GLY C O 1
ATOM 6575 N N . ALA C 1 86 ? 34.186 -3.807 38.692 1.00 15.30 1086 ALA C N 1
ATOM 6576 C CA . ALA C 1 86 ? 34.819 -2.926 39.675 1.00 15.24 1086 ALA C CA 1
ATOM 6577 C C . ALA C 1 86 ? 36.143 -3.510 40.205 1.00 15.31 1086 ALA C C 1
ATOM 6578 O O . ALA C 1 86 ? 37.107 -2.767 40.394 1.00 15.21 1086 ALA C O 1
ATOM 6580 N N . ILE C 1 87 ? 36.171 -4.827 40.437 1.00 15.43 1087 ILE C N 1
ATOM 6581 C CA . ILE C 1 87 ? 37.359 -5.485 40.976 1.00 15.34 1087 ILE C CA 1
ATOM 6582 C C . ILE C 1 87 ? 38.500 -5.484 39.945 1.00 16.38 1087 ILE C C 1
ATOM 6583 O O . ILE C 1 87 ? 39.619 -5.068 40.255 1.00 15.74 1087 ILE C O 1
ATOM 6588 N N . SER C 1 88 ? 38.198 -5.894 38.715 1.00 15.93 1088 SER C N 1
ATOM 6589 C CA . SER C 1 88 ? 39.157 -5.793 37.610 1.00 17.50 1088 SER C CA 1
ATOM 6590 C C . SER C 1 88 ? 39.690 -4.382 37.425 1.00 17.37 1088 SER C C 1
ATOM 6591 O O . SER C 1 88 ? 40.896 -4.164 37.203 1.00 18.01 1088 SER C O 1
ATOM 6594 N N . SER C 1 89 ? 38.784 -3.417 37.472 1.00 16.57 1089 SER C N 1
ATOM 6595 C CA . SER C 1 89 ? 39.183 -2.053 37.147 1.00 17.77 1089 SER C CA 1
ATOM 6596 C C . SER C 1 89 ? 39.917 -1.407 38.309 1.00 18.03 1089 SER C C 1
ATOM 6597 O O . SER C 1 89 ? 40.605 -0.406 38.103 1.00 20.43 1089 SER C O 1
ATOM 6600 N N . SER C 1 90 ? 39.779 -1.961 39.519 1.00 16.21 1090 SER C N 1
ATOM 6601 C CA . SER C 1 90 ? 40.432 -1.402 40.684 1.00 16.44 1090 SER C CA 1
ATOM 6602 C C . SER C 1 90 ? 41.820 -2.031 40.954 1.00 16.85 1090 SER C C 1
ATOM 6603 O O . SER C 1 90 ? 42.549 -1.560 41.817 1.00 16.07 1090 SER C O 1
ATOM 6606 N N . THR C 1 91 ? 42.165 -3.084 40.222 1.00 16.07 1091 THR C N 1
ATOM 6607 C CA . THR C 1 91 ? 43.410 -3.789 40.424 1.00 16.50 1091 THR C CA 1
ATOM 6608 C C . THR C 1 91 ? 44.256 -3.603 39.159 1.00 17.49 1091 THR C C 1
ATOM 6609 O O . THR C 1 91 ? 45.366 -3.086 39.237 1.00 17.36 1091 THR C O 1
ATOM 6613 N N . LEU C 1 92 ? 43.693 -3.945 38.001 1.00 16.87 1092 LEU C N 1
ATOM 6614 C CA . LEU C 1 92 ? 44.431 -3.850 36.750 1.00 17.95 1092 LEU C CA 1
ATOM 6615 C C . LEU C 1 92 ? 44.597 -2.417 36.203 1.00 18.18 1092 LEU C C 1
ATOM 6616 O O . LEU C 1 92 ? 45.392 -2.186 35.285 1.00 19.11 1092 LEU C O 1
ATOM 6621 N N . ALA C 1 93 ? 43.876 -1.451 36.754 1.00 17.51 1093 ALA C N 1
ATOM 6622 C CA . ALA C 1 93 ? 44.136 -0.055 36.358 1.00 17.47 1093 ALA C CA 1
ATOM 6623 C C . ALA C 1 93 ? 45.489 0.406 36.932 1.00 17.67 1093 ALA C C 1
ATOM 6624 O O . ALA C 1 93 ? 46.083 1.359 36.422 1.00 17.79 1093 ALA C O 1
ATOM 6626 N N . PHE C 1 94 ? 45.958 -0.276 37.976 1.00 17.31 1094 PHE C N 1
ATOM 6627 C CA . PHE C 1 94 ? 47.234 0.073 38.644 1.00 17.50 1094 PHE C CA 1
ATOM 6628 C C . PHE C 1 94 ? 48.399 -0.911 38.493 1.00 18.58 1094 PHE C C 1
ATOM 6629 O O . PHE C 1 94 ? 49.546 -0.484 38.396 1.00 18.93 1094 PHE C O 1
ATOM 6637 N N . LEU C 1 95 ? 48.109 -2.211 38.517 1.00 18.01 1095 LEU C N 1
ATOM 6638 C CA . LEU C 1 95 ? 49.142 -3.241 38.532 1.00 18.59 1095 LEU C CA 1
ATOM 6639 C C . LEU C 1 95 ? 49.637 -3.493 37.121 1.00 19.67 1095 LEU C C 1
ATOM 6640 O O . LEU C 1 95 ? 48.845 -3.549 36.175 1.00 19.16 1095 LEU C O 1
ATOM 6645 N N . GLN C 1 96 ? 50.946 -3.615 36.978 1.00 20.29 1096 GLN C N 1
ATOM 6646 C CA . GLN C 1 96 ? 51.529 -3.929 35.672 1.00 21.27 1096 GLN C CA 1
ATOM 6647 C C . GLN C 1 96 ? 52.584 -5.019 35.782 1.00 22.07 1096 GLN C C 1
ATOM 6648 O O . GLN C 1 96 ? 52.973 -5.400 36.878 1.00 20.36 1096 GLN C O 1
ATOM 6654 N N . LYS C 1 97 ? 52.999 -5.546 34.626 1.00 23.09 1097 LYS C N 1
ATOM 6655 C CA . LYS C 1 97 ? 54.012 -6.570 34.565 1.00 24.16 1097 LYS C CA 1
ATOM 6656 C C . LYS C 1 97 ? 55.188 -6.193 35.498 1.00 23.74 1097 LYS C C 1
ATOM 6657 O O . LYS C 1 97 ? 55.704 -5.074 35.439 1.00 24.35 1097 LYS C O 1
ATOM 6663 N N . GLY C 1 98 ? 55.599 -7.116 36.358 1.00 23.02 1098 GLY C N 1
ATOM 6664 C CA . GLY C 1 98 ? 56.706 -6.855 37.301 1.00 23.36 1098 GLY C CA 1
ATOM 6665 C C . GLY C 1 98 ? 56.253 -6.474 38.724 1.00 22.62 1098 GLY C C 1
ATOM 6666 O O . GLY C 1 98 ? 57.045 -6.524 39.663 1.00 22.04 1098 GLY C O 1
ATOM 6667 N N . ASP C 1 99 ? 54.984 -6.058 38.857 1.00 21.20 1099 ASP C N 1
ATOM 6668 C CA . ASP C 1 99 ? 54.378 -5.722 40.151 1.00 20.42 1099 ASP C CA 1
ATOM 6669 C C . ASP C 1 99 ? 53.947 -6.968 40.906 1.00 19.86 1099 ASP C C 1
ATOM 6670 O O . ASP C 1 99 ? 53.687 -8.029 40.315 1.00 19.58 1099 ASP C O 1
ATOM 6675 N N . HIS C 1 100 ? 53.821 -6.821 42.221 1.00 19.11 1100 HIS C N 1
ATOM 6676 C CA . HIS C 1 100 ? 53.372 -7.909 43.083 1.00 18.89 1100 HIS C CA 1
ATOM 6677 C C . HIS C 1 100 ? 52.117 -7.484 43.862 1.00 18.34 1100 HIS C C 1
ATOM 6678 O O . HIS C 1 100 ? 52.023 -6.356 44.382 1.00 18.89 1100 HIS C O 1
ATOM 6685 N N . LEU C 1 101 ? 51.144 -8.384 43.897 1.00 18.15 1101 LEU C N 1
ATOM 6686 C CA . LEU C 1 101 ? 49.924 -8.226 44.668 1.00 17.69 1101 LEU C CA 1
ATOM 6687 C C . LEU C 1 101 ? 49.873 -9.268 45.788 1.00 17.73 1101 LEU C C 1
ATOM 6688 O O . LEU C 1 101 ? 50.081 -10.459 45.548 1.00 18.00 1101 LEU C O 1
ATOM 6693 N N . ILE C 1 102 ? 49.499 -8.829 46.993 1.00 17.49 1102 ILE C N 1
ATOM 6694 C CA . ILE C 1 102 ? 49.188 -9.749 48.074 1.00 17.50 1102 ILE C CA 1
ATOM 6695 C C . ILE C 1 102 ? 47.674 -9.679 48.180 1.00 17.10 1102 ILE C C 1
ATOM 6696 O O . ILE C 1 102 ? 47.126 -8.568 48.279 1.00 16.80 1102 ILE C O 1
ATOM 6701 N N . ALA C 1 103 ? 46.978 -10.820 48.138 1.00 17.13 1103 ALA C N 1
ATOM 6702 C CA . ALA C 1 103 ? 45.512 -10.790 48.351 1.00 17.23 1103 ALA C CA 1
ATOM 6703 C C . ALA C 1 103 ? 45.129 -11.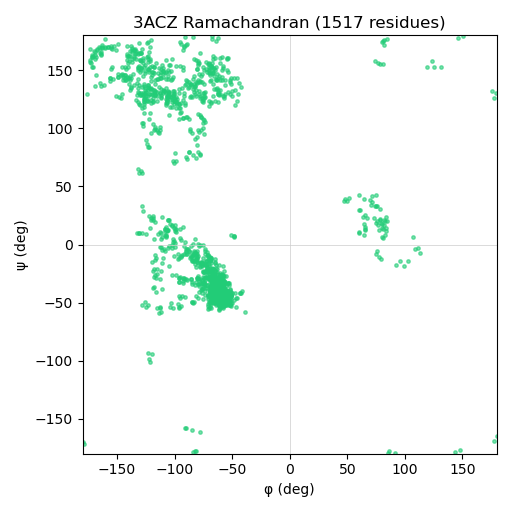843 49.401 1.00 18.50 1103 ALA C C 1
ATOM 6704 O O . ALA C 1 103 ? 45.887 -12.777 49.626 1.00 19.05 1103 ALA C O 1
ATOM 6706 N N . GLY C 1 104 ? 43.974 -11.687 50.031 1.00 18.90 1104 GLY C N 1
ATOM 6707 C CA . GLY C 1 104 ? 43.465 -12.678 50.978 1.00 20.81 1104 GLY C CA 1
ATOM 6708 C C . GLY C 1 104 ? 43.309 -14.052 50.339 1.00 22.19 1104 GLY C C 1
ATOM 6709 O O . GLY C 1 104 ? 43.099 -14.183 49.118 1.00 22.48 1104 GLY C O 1
ATOM 6710 N N . ASP C 1 105 ? 43.432 -15.086 51.161 1.00 23.77 1105 ASP C N 1
ATOM 6711 C CA . ASP C 1 105 ? 43.260 -16.439 50.691 1.00 24.85 1105 ASP C CA 1
ATOM 6712 C C . ASP C 1 105 ? 41.784 -16.895 50.642 1.00 26.05 1105 ASP C C 1
ATOM 6713 O O . ASP C 1 105 ? 41.484 -17.926 50.045 1.00 27.35 1105 ASP C O 1
ATOM 6718 N N . THR C 1 106 ? 40.871 -16.124 51.221 1.00 26.15 1106 THR C N 1
ATOM 6719 C CA . THR C 1 106 ? 39.445 -16.460 51.222 1.00 26.82 1106 THR C CA 1
ATOM 6720 C C . THR C 1 106 ? 38.762 -15.321 50.546 1.00 26.63 1106 THR C C 1
ATOM 6721 O O . THR C 1 106 ? 38.523 -14.243 51.147 1.00 27.90 1106 THR C O 1
ATOM 6725 N N . LEU C 1 107 ? 38.526 -15.498 49.264 1.00 25.79 1107 LEU C N 1
ATOM 6726 C CA . LEU C 1 107 ? 37.897 -14.439 48.477 1.00 24.66 1107 LEU C CA 1
ATOM 6727 C C . LEU C 1 107 ? 36.714 -15.028 47.769 1.00 24.71 1107 LEU C C 1
ATOM 6728 O O . LEU C 1 107 ? 36.616 -16.248 47.588 1.00 25.73 1107 LEU C O 1
ATOM 6733 N N . TYR C 1 108 ? 35.807 -14.151 47.382 1.00 24.13 1108 TYR C N 1
ATOM 6734 C CA . TYR C 1 108 ? 34.799 -14.446 46.407 1.00 23.04 1108 TYR C CA 1
ATOM 6735 C C . TYR C 1 108 ? 35.400 -15.244 45.221 1.00 22.81 1108 TYR C C 1
ATOM 6736 O O . TYR C 1 108 ? 36.493 -14.906 44.739 1.00 21.33 1108 TYR C O 1
ATOM 6745 N N . GLY C 1 109 ? 34.699 -16.308 44.778 1.00 22.93 1109 GLY C N 1
ATOM 6746 C CA . GLY C 1 109 ? 35.266 -17.281 43.797 1.00 22.57 1109 GLY C CA 1
ATOM 6747 C C . GLY C 1 109 ? 35.821 -16.647 42.536 1.00 22.93 1109 GLY C C 1
ATOM 6748 O O . GLY C 1 109 ? 36.918 -17.030 42.056 1.00 24.47 1109 GLY C O 1
ATOM 6749 N N . CYS C 1 110 ? 35.081 -15.698 41.949 1.00 22.28 1110 CYS C N 1
ATOM 6750 C CA . CYS C 1 110 ? 35.528 -15.141 40.651 1.00 21.35 1110 CYS C CA 1
ATOM 6751 C C . CYS C 1 110 ? 36.693 -14.188 40.860 1.00 19.92 1110 CYS C C 1
ATOM 6752 O O . CYS C 1 110 ? 37.493 -13.974 39.962 1.00 19.06 1110 CYS C O 1
ATOM 6755 N N . THR C 1 111 ? 36.802 -13.629 42.059 1.00 19.15 1111 THR C N 1
ATOM 6756 C CA . THR C 1 111 ? 38.016 -12.888 42.418 1.00 19.05 1111 THR C CA 1
ATOM 6757 C C . THR C 1 111 ? 39.247 -13.803 42.442 1.00 19.60 1111 THR C C 1
ATOM 6758 O O . THR C 1 111 ? 40.297 -13.470 41.876 1.00 20.50 1111 THR C O 1
ATOM 6762 N N . VAL C 1 112 ? 39.123 -14.982 43.043 1.00 20.30 1112 VAL C N 1
ATOM 6763 C CA . VAL C 1 112 ? 40.210 -15.962 42.938 1.00 20.57 1112 VAL C CA 1
ATOM 6764 C C . VAL C 1 112 ? 40.526 -16.246 41.467 1.00 21.44 1112 VAL C C 1
ATOM 6765 O O . VAL C 1 112 ? 41.703 -16.325 41.066 1.00 22.01 1112 VAL C O 1
ATOM 6769 N N . SER C 1 113 ? 39.486 -16.383 40.649 1.00 20.88 1113 SER C N 1
ATOM 6770 C CA . SER C 1 113 ? 39.698 -16.721 39.255 1.00 20.60 1113 SER C CA 1
ATOM 6771 C C . SER C 1 113 ? 40.492 -15.610 38.562 1.00 20.29 1113 SER C C 1
ATOM 6772 O O . SER C 1 113 ? 41.449 -15.889 37.825 1.00 21.46 1113 SER C O 1
ATOM 6775 N N . LEU C 1 114 ? 40.098 -14.356 38.790 1.00 19.07 1114 LEU C N 1
ATOM 6776 C CA . LEU C 1 114 ? 40.770 -13.194 38.198 1.00 19.06 1114 LEU C CA 1
ATOM 6777 C C . LEU C 1 114 ? 42.251 -13.157 38.597 1.00 19.40 1114 LEU C C 1
ATOM 6778 O O . LEU C 1 114 ? 43.129 -13.036 37.732 1.00 19.27 1114 LEU C O 1
ATOM 6783 N N . PHE C 1 115 ? 42.502 -13.300 39.906 1.00 19.21 1115 PHE C N 1
ATOM 6784 C CA . PHE C 1 115 ? 43.837 -13.136 40.505 1.00 19.48 1115 PHE C CA 1
ATOM 6785 C C . PHE C 1 115 ? 44.749 -14.312 40.179 1.00 21.11 1115 PHE C C 1
ATOM 6786 O O . PHE C 1 115 ? 45.966 -14.136 40.017 1.00 21.70 1115 PHE C O 1
ATOM 6794 N N . THR C 1 116 ? 44.173 -15.511 40.075 1.00 21.77 1116 THR C N 1
ATOM 6795 C CA . THR C 1 116 ? 45.025 -16.701 39.836 1.00 23.12 1116 THR C CA 1
ATOM 6796 C C . THR C 1 116 ? 45.135 -17.071 38.367 1.00 23.62 1116 THR C C 1
ATOM 6797 O O . THR C 1 116 ? 46.144 -17.662 37.961 1.00 24.47 1116 THR C O 1
ATOM 6801 N N . HIS C 1 117 ? 44.127 -16.747 37.557 1.00 23.39 1117 HIS C N 1
ATOM 6802 C CA . HIS C 1 117 ? 44.225 -17.100 36.116 1.00 23.60 1117 HIS C CA 1
ATOM 6803 C C . HIS C 1 117 ? 44.712 -15.947 35.213 1.00 23.24 1117 HIS C C 1
ATOM 6804 O O . HIS C 1 117 ? 45.641 -16.124 34.427 1.00 22.41 1117 HIS C O 1
ATOM 6811 N N . TRP C 1 118 ? 44.082 -14.775 35.321 1.00 21.53 1118 TRP C N 1
ATOM 6812 C CA . TRP C 1 118 ? 44.362 -13.670 34.411 1.00 21.04 1118 TRP C CA 1
ATOM 6813 C C . TRP C 1 118 ? 45.559 -12.811 34.815 1.00 21.10 1118 TRP C C 1
ATOM 6814 O O . TRP C 1 118 ? 46.394 -12.512 33.980 1.00 21.90 1118 TRP C O 1
ATOM 6825 N N . LEU C 1 119 ? 45.625 -12.376 36.072 1.00 20.47 1119 LEU C N 1
ATOM 6826 C CA . LEU C 1 119 ? 46.754 -11.513 36.488 1.00 20.44 1119 LEU C CA 1
ATOM 6827 C C . LEU C 1 119 ? 48.149 -12.087 36.152 1.00 21.34 1119 LEU C C 1
ATOM 6828 O O . LEU C 1 119 ? 48.973 -11.375 35.545 1.00 21.33 1119 LEU C O 1
ATOM 6833 N N . PRO C 1 120 ? 48.414 -13.381 36.484 1.00 22.27 1120 PRO C N 1
ATOM 6834 C CA . PRO C 1 120 ? 49.728 -13.920 36.121 1.00 23.05 1120 PRO C CA 1
ATOM 6835 C C . PRO C 1 120 ? 49.987 -13.930 34.616 1.00 24.05 1120 PRO C C 1
ATOM 6836 O O . PRO C 1 120 ? 51.144 -13.793 34.213 1.00 24.43 1120 PRO C O 1
ATOM 6840 N N . ARG C 1 121 ? 48.947 -14.090 33.784 1.00 23.94 1121 ARG C N 1
ATOM 6841 C CA . ARG C 1 121 ? 49.139 -14.011 32.313 1.00 23.76 1121 ARG C CA 1
ATOM 6842 C C . ARG C 1 121 ? 49.591 -12.612 31.877 1.00 23.99 1121 ARG C C 1
ATOM 6843 O O . ARG C 1 121 ? 50.148 -12.434 30.779 1.00 24.51 1121 ARG C O 1
ATOM 6851 N N . PHE C 1 122 ? 49.354 -11.618 32.733 1.00 22.84 1122 PHE C N 1
ATOM 6852 C CA . PHE C 1 122 ? 49.812 -10.260 32.445 1.00 23.04 1122 PHE C CA 1
ATOM 6853 C C . PHE C 1 122 ? 51.119 -9.879 33.141 1.00 23.64 1122 PHE C C 1
ATOM 6854 O O . PHE C 1 122 ? 51.450 -8.694 33.205 1.00 24.17 1122 PHE C O 1
ATOM 6862 N N . GLY C 1 123 ? 51.828 -10.870 33.692 1.00 23.52 1123 GLY C N 1
ATOM 6863 C CA . GLY C 1 123 ? 53.177 -10.660 34.243 1.00 23.69 1123 GLY C CA 1
ATOM 6864 C C . GLY C 1 123 ? 53.104 -10.124 35.669 1.00 22.51 1123 GLY C C 1
ATOM 6865 O O . GLY C 1 123 ? 54.121 -9.680 36.239 1.00 22.09 1123 GLY C O 1
ATOM 6866 N N . ILE C 1 124 ? 51.899 -10.170 36.243 1.00 21.07 1124 ILE C N 1
ATOM 6867 C CA . ILE C 1 124 ? 51.689 -9.711 37.625 1.00 20.52 1124 ILE C CA 1
ATOM 6868 C C . ILE C 1 124 ? 51.840 -10.879 38.612 1.00 20.26 1124 ILE C C 1
ATOM 6869 O O . ILE C 1 124 ? 51.207 -11.921 38.457 1.00 20.40 1124 ILE C O 1
ATOM 6874 N N . GLU C 1 125 ? 52.682 -10.698 39.624 1.00 19.82 1125 GLU C N 1
ATOM 6875 C CA . GLU C 1 125 ? 52.948 -11.740 40.587 1.00 20.23 1125 GLU C CA 1
ATOM 6876 C C . GLU C 1 125 ? 51.895 -11.642 41.698 1.00 20.04 1125 GLU C C 1
ATOM 6877 O O . GLU C 1 125 ? 51.608 -10.548 42.177 1.00 20.47 1125 GLU C O 1
ATOM 6883 N N . VAL C 1 126 ? 51.329 -12.776 42.112 1.00 20.63 1126 VAL C N 1
ATOM 6884 C CA . VAL C 1 126 ? 50.220 -12.784 43.052 1.00 20.31 1126 VAL C CA 1
ATOM 6885 C C . VAL C 1 126 ? 50.497 -13.797 44.155 1.00 21.18 1126 VAL C C 1
ATOM 6886 O O . VAL C 1 126 ? 50.848 -14.941 43.875 1.00 22.26 1126 VAL C O 1
ATOM 6890 N N . ASP C 1 127 ? 50.337 -13.396 45.408 1.00 19.82 1127 ASP C N 1
ATOM 6891 C CA . ASP C 1 127 ? 50.278 -14.383 46.486 1.00 20.08 1127 ASP C CA 1
ATOM 6892 C C . ASP C 1 127 ? 48.961 -14.278 47.216 1.00 20.18 1127 ASP C C 1
ATOM 6893 O O . ASP C 1 127 ? 48.526 -13.160 47.539 1.00 20.23 1127 ASP C O 1
ATOM 6898 N N . LEU C 1 128 ? 48.321 -15.421 47.476 1.00 20.35 1128 LEU C N 1
ATOM 6899 C CA . LEU C 1 128 ? 47.116 -15.460 48.324 1.00 21.88 1128 LEU C CA 1
ATOM 6900 C C . LEU C 1 128 ? 47.545 -15.883 49.745 1.00 22.77 1128 LEU C C 1
ATOM 6901 O O . LEU C 1 128 ? 48.115 -16.968 49.916 1.00 22.24 1128 LEU C O 1
ATOM 6906 N N . ILE C 1 129 ? 47.279 -15.035 50.735 1.00 21.88 1129 ILE C N 1
ATOM 6907 C CA . ILE C 1 129 ? 47.925 -15.087 52.058 1.00 22.68 1129 ILE C CA 1
ATOM 6908 C C . ILE C 1 129 ? 46.817 -15.028 53.095 1.00 22.05 1129 ILE C C 1
ATOM 6909 O O . ILE C 1 129 ? 45.763 -14.465 52.836 1.00 22.03 1129 ILE C O 1
ATOM 6914 N N . ASP C 1 130 ? 47.044 -15.571 54.280 1.00 22.67 1130 ASP C N 1
ATOM 6915 C CA . ASP C 1 130 ? 46.057 -15.436 55.324 1.00 22.46 1130 ASP C CA 1
ATOM 6916 C C . ASP C 1 130 ? 46.164 -14.027 55.894 1.00 21.80 1130 ASP C C 1
ATOM 6917 O O . ASP C 1 130 ? 47.009 -13.758 56.738 1.00 22.21 1130 ASP C O 1
ATOM 6922 N N . THR C 1 131 ? 45.286 -13.123 55.441 1.00 21.13 1131 THR C N 1
ATOM 6923 C CA . THR C 1 131 ? 45.372 -11.720 55.856 1.00 19.71 1131 THR C CA 1
ATOM 6924 C C . THR C 1 131 ? 44.790 -11.475 57.257 1.00 20.56 1131 THR C C 1
ATOM 6925 O O . THR C 1 131 ? 44.766 -10.341 57.740 1.00 20.26 1131 THR C O 1
ATOM 6929 N N . SER C 1 132 ? 44.269 -12.523 57.895 1.00 21.03 1132 SER C N 1
ATOM 6930 C CA . SER C 1 132 ? 43.831 -12.405 59.281 1.00 22.91 1132 SER C CA 1
ATOM 6931 C C . SER C 1 132 ? 45.030 -12.289 60.237 1.00 24.38 1132 SER C C 1
ATOM 6932 O O . SER C 1 132 ? 44.859 -11.993 61.422 1.00 25.20 1132 SER C O 1
ATOM 6935 N N . ASP C 1 133 ? 46.244 -12.508 59.729 1.00 24.61 1133 ASP C N 1
ATOM 6936 C CA . ASP C 1 133 ? 47.470 -12.357 60.538 1.00 24.75 1133 ASP C CA 1
ATOM 6937 C C . ASP C 1 133 ? 48.387 -11.321 59.862 1.00 24.36 1133 ASP C C 1
ATOM 6938 O O . ASP C 1 133 ? 48.968 -11.612 58.810 1.00 23.46 1133 ASP C O 1
ATOM 6943 N N . VAL C 1 134 ? 48.516 -10.124 60.442 1.00 23.55 1134 VAL C N 1
ATOM 6944 C CA . VAL C 1 134 ? 49.352 -9.063 59.833 1.00 23.80 1134 VAL C CA 1
ATOM 6945 C C . VAL C 1 134 ? 50.843 -9.498 59.655 1.00 24.48 1134 VAL C C 1
ATOM 6946 O O . VAL C 1 134 ? 51.525 -9.104 58.668 1.00 22.98 1134 VAL C O 1
ATOM 6950 N N . GLU C 1 135 ? 51.316 -10.373 60.543 1.00 23.09 1135 GLU C N 1
ATOM 6951 C CA . GLU C 1 135 ? 52.685 -10.901 60.421 1.00 24.41 1135 GLU C CA 1
ATOM 6952 C C . GLU C 1 135 ? 52.885 -11.728 59.141 1.00 22.78 1135 GLU C C 1
ATOM 6953 O O . GLU C 1 135 ? 53.941 -11.683 58.534 1.00 22.76 1135 GLU C O 1
ATOM 6959 N N . LYS C 1 136 ? 51.849 -12.429 58.703 1.00 21.66 1136 LYS C N 1
ATOM 6960 C CA . LYS C 1 136 ? 51.930 -13.229 57.489 1.00 21.18 1136 LYS C CA 1
ATOM 6961 C C . LYS C 1 136 ? 51.916 -12.313 56.250 1.00 19.88 1136 LYS C C 1
ATOM 6962 O O . LYS C 1 136 ? 52.551 -12.606 55.242 1.00 19.47 1136 LYS C O 1
ATOM 6968 N N . VAL C 1 137 ? 51.164 -11.222 56.336 1.00 18.84 1137 VAL C N 1
ATOM 6969 C CA . VAL C 1 137 ? 51.196 -10.176 55.290 1.00 18.53 1137 VAL C CA 1
ATOM 6970 C C . VAL C 1 137 ? 52.613 -9.590 55.161 1.00 18.85 1137 VAL C C 1
ATOM 6971 O O . VAL C 1 137 ? 53.158 -9.484 54.052 1.00 18.87 1137 VAL C O 1
ATOM 6975 N N . LYS C 1 138 ? 53.222 -9.261 56.291 1.00 19.16 1138 LYS C N 1
ATOM 6976 C CA . LYS C 1 138 ? 54.568 -8.689 56.288 1.00 20.04 1138 LYS C CA 1
ATOM 6977 C C . LYS C 1 138 ? 55.585 -9.689 55.727 1.00 20.23 1138 LYS C C 1
ATOM 6978 O O . LYS C 1 138 ? 56.477 -9.313 54.954 1.00 21.01 1138 LYS C O 1
ATOM 6984 N N . ALA C 1 139 ? 55.449 -10.959 56.095 1.00 20.10 1139 ALA C N 1
ATOM 6985 C CA . ALA C 1 139 ? 56.416 -11.962 55.655 1.00 20.54 1139 ALA C CA 1
ATOM 6986 C C . ALA C 1 139 ? 56.343 -12.215 54.132 1.00 20.38 1139 ALA C C 1
ATOM 6987 O O . ALA C 1 139 ? 57.333 -12.624 53.532 1.00 20.76 1139 ALA C O 1
ATOM 6989 N N . ALA C 1 140 ? 55.167 -11.980 53.539 1.00 19.87 1140 ALA C N 1
ATOM 6990 C CA . ALA C 1 140 ? 54.938 -12.128 52.081 1.00 19.72 1140 ALA C CA 1
ATOM 6991 C C . ALA C 1 140 ? 55.340 -10.891 51.273 1.00 19.59 1140 ALA C C 1
ATOM 6992 O O . ALA C 1 140 ? 55.331 -10.936 50.041 1.00 19.56 1140 ALA C O 1
ATOM 6994 N N . TRP C 1 141 ? 55.658 -9.792 51.966 1.00 19.57 1141 TRP C N 1
ATOM 6995 C CA . TRP C 1 141 ? 56.022 -8.506 51.323 1.00 19.50 1141 TRP C CA 1
ATOM 6996 C C . TRP C 1 141 ? 57.338 -8.631 50.566 1.00 19.96 1141 TRP C C 1
ATOM 6997 O O . TRP C 1 141 ? 58.270 -9.238 51.085 1.00 20.41 1141 TRP C O 1
ATOM 7008 N N . LYS C 1 142 ? 57.400 -8.044 49.359 1.00 19.90 1142 LYS C N 1
ATOM 7009 C CA . LYS C 1 142 ? 58.594 -8.033 48.532 1.00 20.37 1142 LYS C CA 1
ATOM 7010 C C . LYS C 1 142 ? 58.904 -6.580 48.076 1.00 20.70 1142 LYS C C 1
ATOM 7011 O O . LYS C 1 142 ? 58.037 -5.688 48.193 1.00 19.96 1142 LYS C O 1
ATOM 7017 N N . PRO C 1 143 ? 60.133 -6.327 47.577 1.00 21.36 1143 PRO C N 1
ATOM 7018 C CA . PRO C 1 143 ? 60.471 -4.956 47.149 1.00 21.50 1143 PRO C CA 1
ATOM 7019 C C . PRO C 1 143 ? 59.513 -4.428 46.094 1.00 21.43 1143 PRO C C 1
ATOM 7020 O O . PRO C 1 143 ? 59.325 -3.211 46.011 1.00 21.85 1143 PRO C O 1
ATOM 7024 N N . ASN C 1 144 ? 58.905 -5.322 45.296 1.00 20.86 1144 ASN C N 1
ATOM 7025 C CA . ASN C 1 144 ? 57.971 -4.900 44.236 1.00 21.17 1144 ASN C CA 1
ATOM 7026 C C . ASN C 1 144 ? 56.478 -5.014 44.613 1.00 19.85 1144 ASN C C 1
ATOM 7027 O O . ASN C 1 144 ? 55.597 -4.890 4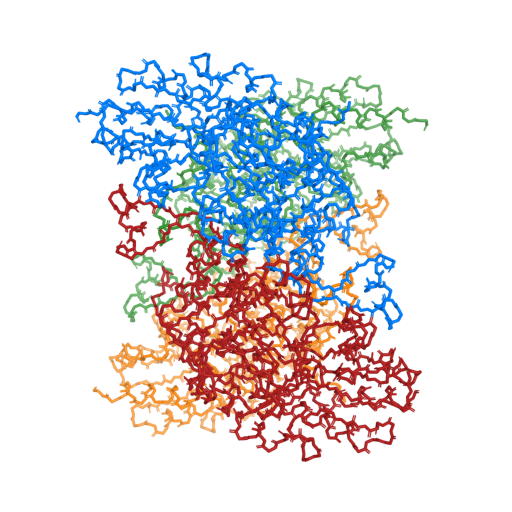3.746 1.00 19.31 1144 ASN C O 1
ATOM 7032 N N . THR C 1 145 ? 56.176 -5.256 45.886 1.00 19.34 1145 THR C N 1
ATOM 7033 C CA . THR C 1 145 ? 54.763 -5.271 46.305 1.00 18.96 1145 THR C CA 1
ATOM 7034 C C . THR C 1 145 ? 54.126 -3.888 46.072 1.00 19.90 1145 THR C C 1
ATOM 7035 O O . THR C 1 145 ? 54.632 -2.868 46.578 1.00 20.93 1145 THR C O 1
ATOM 7039 N N . LYS C 1 146 ? 53.045 -3.851 45.294 1.00 18.83 1146 LYS C N 1
ATOM 7040 C CA . LYS C 1 146 ? 52.388 -2.589 44.956 1.00 18.88 1146 LYS C CA 1
ATOM 7041 C C . LYS C 1 146 ? 50.952 -2.477 45.468 1.00 17.89 1146 LYS C C 1
ATOM 7042 O O . LYS C 1 146 ? 50.342 -1.387 45.420 1.00 17.36 1146 LYS C O 1
ATOM 7048 N N . MET C 1 147 ? 50.395 -3.599 45.905 1.00 17.36 1147 MET C N 1
ATOM 7049 C CA . MET C 1 147 ? 48.994 -3.601 46.297 1.00 16.94 1147 MET C CA 1
ATOM 7050 C C . MET C 1 147 ? 48.714 -4.735 47.270 1.00 16.87 1147 MET C C 1
ATOM 7051 O O . MET C 1 147 ? 49.272 -5.833 47.142 1.00 17.42 1147 MET C O 1
ATOM 7056 N N . VAL C 1 148 ? 47.849 -4.450 48.222 1.00 16.61 1148 VAL C N 1
ATOM 7057 C CA . VAL C 1 148 ? 47.205 -5.483 49.061 1.00 16.50 1148 VAL C CA 1
ATOM 7058 C C . VAL C 1 148 ? 45.676 -5.384 48.796 1.00 16.13 1148 VAL C C 1
ATOM 7059 O O . VAL C 1 148 ? 45.108 -4.283 48.779 1.00 15.94 1148 VAL C O 1
ATOM 7063 N N . TYR C 1 149 ? 45.037 -6.523 48.568 1.00 16.09 1149 TYR C N 1
ATOM 7064 C CA . TYR C 1 149 ? 43.605 -6.596 48.279 1.00 15.80 1149 TYR C CA 1
ATOM 7065 C C . TYR C 1 149 ? 42.967 -7.458 49.365 1.00 16.08 1149 TYR C C 1
ATOM 7066 O O . TYR C 1 149 ? 43.372 -8.646 49.526 1.00 16.00 1149 TYR C O 1
ATOM 7075 N N . LEU C 1 150 ? 41.995 -6.888 50.100 1.00 15.55 1150 LEU C N 1
ATOM 7076 C CA . LEU C 1 150 ? 41.342 -7.583 51.217 1.00 16.28 1150 LEU C CA 1
ATOM 7077 C C . LEU C 1 150 ? 39.845 -7.687 51.025 1.00 16.95 1150 LEU C C 1
ATOM 7078 O O . LEU C 1 150 ? 39.221 -6.784 50.478 1.00 15.64 1150 LEU C O 1
ATOM 7083 N N . GLU C 1 151 ? 39.263 -8.763 51.545 1.00 17.89 1151 GLU C N 1
ATOM 7084 C CA . GLU C 1 151 ? 37.817 -8.866 51.686 1.00 19.13 1151 GLU C CA 1
ATOM 7085 C C . GLU C 1 151 ? 37.590 -9.207 53.132 1.00 19.17 1151 GLU C C 1
ATOM 7086 O O . GLU C 1 151 ? 38.054 -10.267 53.591 1.00 20.17 1151 GLU C O 1
ATOM 7092 N N . SER C 1 152 ? 36.903 -8.358 53.898 1.00 17.86 1152 SER C N 1
ATOM 7093 C CA . SER C 1 152 ? 36.664 -8.694 55.303 1.00 17.45 1152 SER C CA 1
ATOM 7094 C C . SER C 1 152 ? 35.280 -8.145 55.707 1.00 17.61 1152 SER C C 1
ATOM 7095 O O . SER C 1 152 ? 34.983 -6.966 55.429 1.00 16.45 1152 SER C O 1
ATOM 7098 N N . PRO C 1 153 ? 34.404 -8.988 56.318 1.00 17.67 1153 PRO C N 1
ATOM 7099 C CA . PRO C 1 153 ? 34.546 -10.421 56.549 1.00 17.45 1153 PRO C CA 1
ATOM 7100 C C . PRO C 1 153 ? 34.529 -11.124 55.188 1.00 17.37 1153 PRO C C 1
ATOM 7101 O O . PRO C 1 153 ? 33.829 -10.660 54.244 1.00 16.30 1153 PRO C O 1
ATOM 7105 N N . ALA C 1 154 ? 35.276 -12.230 55.083 1.00 16.92 1154 ALA C N 1
ATOM 7106 C CA . ALA C 1 154 ? 35.476 -12.885 53.780 1.00 17.62 1154 ALA C CA 1
ATOM 7107 C C . ALA C 1 154 ? 34.211 -13.641 53.335 1.00 17.01 1154 ALA C C 1
ATOM 7108 O O . ALA C 1 154 ? 33.488 -14.169 54.167 1.00 16.84 1154 ALA C O 1
ATOM 7110 N N . ASN C 1 155 ? 34.005 -13.745 52.023 1.00 16.06 1155 ASN C N 1
ATOM 7111 C CA . ASN C 1 155 ? 32.906 -14.504 51.469 1.00 16.79 1155 ASN C CA 1
ATOM 7112 C C . ASN C 1 155 ? 33.468 -15.902 51.129 1.00 18.14 1155 ASN C C 1
ATOM 7113 O O . ASN C 1 155 ? 34.360 -15.998 50.283 1.00 19.13 1155 ASN C O 1
ATOM 7118 N N . PRO C 1 156 ? 32.963 -16.985 51.765 1.00 18.81 1156 PRO C N 1
ATOM 7119 C CA . PRO C 1 156 ? 31.771 -17.085 52.606 1.00 18.38 1156 PRO C CA 1
ATOM 7120 C C . PRO C 1 156 ? 32.013 -17.300 54.099 1.00 19.13 1156 PRO C C 1
ATOM 7121 O O . PRO C 1 156 ? 31.043 -17.335 54.858 1.00 19.45 1156 PRO C O 1
ATOM 7125 N N . THR C 1 157 ? 33.267 -17.461 54.523 1.00 18.35 1157 THR C N 1
ATOM 7126 C CA . THR C 1 157 ? 33.559 -17.929 55.882 1.00 19.25 1157 THR C CA 1
ATOM 7127 C C . THR C 1 157 ? 33.536 -16.828 56.958 1.00 18.87 1157 THR C C 1
ATOM 7128 O O . THR C 1 157 ? 33.693 -17.117 58.156 1.00 18.05 1157 THR C O 1
ATOM 7132 N N . CYS C 1 158 ? 33.414 -15.579 56.516 1.00 18.16 1158 CYS C N 1
ATOM 7133 C CA . CYS C 1 158 ? 33.410 -14.413 57.381 1.00 18.80 1158 CYS C CA 1
ATOM 7134 C C . CYS C 1 158 ? 34.735 -14.164 58.113 1.00 19.20 1158 CYS C C 1
ATOM 7135 O O . CYS C 1 158 ? 34.779 -13.352 59.048 1.00 18.66 1158 CYS C O 1
ATOM 7138 N N . LYS C 1 159 ? 35.811 -14.826 57.667 1.00 18.78 1159 LYS C N 1
ATOM 7139 C CA . LYS C 1 159 ? 37.131 -14.578 58.243 1.00 19.44 1159 LYS C CA 1
ATOM 7140 C C . LYS C 1 159 ? 37.441 -13.087 58.277 1.00 18.34 1159 LYS C C 1
ATOM 7141 O O . LYS C 1 159 ? 37.297 -12.378 57.261 1.00 17.86 1159 LYS C O 1
ATOM 7147 N N . VAL C 1 160 ? 37.824 -12.601 59.462 1.00 18.05 1160 VAL C N 1
ATOM 7148 C CA . VAL C 1 160 ? 38.108 -11.153 59.642 1.00 18.65 1160 VAL C CA 1
ATOM 7149 C C . VAL C 1 160 ? 39.597 -10.837 59.456 1.00 19.41 1160 VAL C C 1
ATOM 7150 O O . VAL C 1 160 ? 40.449 -11.534 60.011 1.00 18.78 1160 VAL C O 1
ATOM 7154 N N . SER C 1 161 ? 39.896 -9.773 58.714 1.00 20.07 1161 SER C N 1
ATOM 7155 C CA . SER C 1 161 ? 41.258 -9.213 58.621 1.00 21.21 1161 SER C CA 1
ATOM 7156 C C . SER C 1 161 ? 41.354 -7.859 59.322 1.00 21.24 1161 SER C C 1
ATOM 7157 O O . SER C 1 161 ? 40.386 -7.094 59.337 1.00 20.70 1161 SER C O 1
ATOM 7160 N N . ASP C 1 162 ? 42.532 -7.551 59.864 1.00 21.48 1162 ASP C N 1
ATOM 7161 C CA . ASP C 1 162 ? 42.807 -6.257 60.497 1.00 22.22 1162 ASP C CA 1
ATOM 7162 C C . ASP C 1 162 ? 43.117 -5.249 59.398 1.00 21.26 1162 ASP C C 1
ATOM 7163 O O . ASP C 1 162 ? 44.269 -5.113 58.961 1.00 20.40 1162 ASP C O 1
ATOM 7168 N N . ILE C 1 163 ? 42.082 -4.556 58.944 1.00 19.71 1163 ILE C N 1
ATOM 7169 C CA . ILE C 1 163 ? 42.211 -3.601 57.848 1.00 18.88 1163 ILE C CA 1
ATOM 7170 C C . ILE C 1 163 ? 43.143 -2.465 58.257 1.00 19.52 1163 ILE C C 1
ATOM 7171 O O . ILE C 1 163 ? 44.028 -2.073 57.501 1.00 19.54 1163 ILE C O 1
ATOM 7176 N N . LYS C 1 164 ? 42.926 -1.941 59.457 1.00 19.40 1164 LYS C N 1
ATOM 7177 C CA . LYS C 1 164 ? 43.648 -0.786 59.949 1.00 21.22 1164 LYS C CA 1
ATOM 7178 C C . LYS C 1 164 ? 45.152 -1.103 60.097 1.00 20.39 1164 LYS C C 1
ATOM 7179 O O . LYS C 1 164 ? 45.988 -0.322 59.688 1.00 20.00 1164 LYS C O 1
ATOM 7185 N N . GLY C 1 165 ? 45.474 -2.281 60.616 1.00 19.63 1165 GLY C N 1
ATOM 7186 C CA . GLY C 1 165 ? 46.863 -2.696 60.791 1.00 18.87 1165 GLY C CA 1
ATOM 7187 C C . GLY C 1 165 ? 47.607 -2.953 59.486 1.00 18.89 1165 GLY C C 1
ATOM 7188 O O . GLY C 1 165 ? 48.774 -2.605 59.357 1.00 18.88 1165 GLY C O 1
ATOM 7189 N N . ILE C 1 166 ? 46.943 -3.593 58.532 1.00 17.47 1166 ILE C N 1
ATOM 7190 C CA . ILE C 1 166 ? 47.525 -3.845 57.210 1.00 17.60 1166 ILE C CA 1
ATOM 7191 C C . ILE C 1 166 ? 47.704 -2.496 56.483 1.00 17.24 1166 ILE C C 1
ATOM 7192 O O . ILE C 1 166 ? 48.722 -2.274 55.865 1.00 17.40 1166 ILE C O 1
ATOM 7197 N N . ALA C 1 167 ? 46.720 -1.591 56.608 1.00 17.04 1167 ALA C N 1
ATOM 7198 C CA . ALA C 1 167 ? 46.845 -0.262 56.009 1.00 17.02 1167 ALA C CA 1
ATOM 7199 C C . ALA C 1 167 ? 48.132 0.488 56.451 1.00 17.47 1167 ALA C C 1
ATOM 7200 O O . ALA C 1 167 ? 48.801 1.116 55.595 1.00 17.55 1167 ALA C O 1
ATOM 7202 N N . VAL C 1 168 ? 48.489 0.406 57.739 1.00 17.82 1168 VAL C N 1
ATOM 7203 C CA . VAL C 1 168 ? 49.760 1.013 58.221 1.00 18.33 1168 VAL C CA 1
ATOM 7204 C C . VAL C 1 168 ? 50.944 0.520 57.382 1.00 18.76 1168 VAL C C 1
ATOM 7205 O O . VAL C 1 168 ? 51.754 1.327 56.901 1.00 19.04 1168 VAL C O 1
ATOM 7209 N N . VAL C 1 169 ? 51.041 -0.802 57.194 1.00 18.35 1169 VAL C N 1
ATOM 7210 C CA . VAL C 1 169 ? 52.146 -1.374 56.422 1.00 18.72 1169 VAL C CA 1
ATOM 7211 C C . VAL C 1 169 ? 52.082 -0.905 54.949 1.00 18.36 1169 VAL C C 1
ATOM 7212 O O . VAL C 1 169 ? 53.107 -0.526 54.367 1.00 18.54 1169 VAL C O 1
ATOM 7216 N N . CYS C 1 170 ? 50.893 -0.953 54.332 1.00 17.82 1170 CYS C N 1
ATOM 7217 C CA . CYS C 1 170 ? 50.734 -0.390 52.980 1.00 18.09 1170 CYS C CA 1
ATOM 7218 C C . CYS C 1 170 ? 51.220 1.063 52.903 1.00 18.67 1170 CYS C C 1
ATOM 7219 O O . CYS C 1 170 ? 51.937 1.427 51.969 1.00 18.89 1170 CYS C O 1
ATOM 7222 N N . HIS C 1 171 ? 50.807 1.884 53.878 1.00 18.78 1171 HIS C N 1
ATOM 7223 C CA . HIS C 1 171 ? 51.191 3.306 53.902 1.00 19.28 1171 HIS C CA 1
ATOM 7224 C C . HIS C 1 171 ? 52.698 3.505 54.070 1.00 19.48 1171 HIS C C 1
ATOM 7225 O O . HIS C 1 171 ? 53.245 4.425 53.495 1.00 19.02 1171 HIS C O 1
ATOM 7232 N N . GLU C 1 172 ? 53.361 2.665 54.877 1.00 19.00 1172 GLU C N 1
ATOM 7233 C CA . GLU C 1 172 ? 54.793 2.806 55.085 1.00 19.54 1172 GLU C CA 1
ATOM 7234 C C . GLU C 1 172 ? 55.602 2.389 53.872 1.00 20.76 1172 GLU C C 1
ATOM 7235 O O . GLU C 1 172 ? 56.740 2.849 53.677 1.00 20.35 1172 GLU C O 1
ATOM 7241 N N . ARG C 1 173 ? 55.019 1.542 53.029 1.00 20.83 1173 ARG C N 1
ATOM 7242 C CA . ARG C 1 173 ? 55.805 0.883 51.997 1.00 21.59 1173 ARG C CA 1
ATOM 7243 C C . ARG C 1 173 ? 55.389 1.217 50.559 1.00 22.27 1173 ARG C C 1
ATOM 7244 O O . ARG C 1 173 ? 55.914 0.639 49.605 1.00 23.11 1173 ARG C O 1
ATOM 7252 N N . GLY C 1 174 ? 54.440 2.127 50.404 1.00 22.44 1174 GLY C N 1
ATOM 7253 C CA . GLY C 1 174 ? 54.033 2.579 49.086 1.00 22.09 1174 GLY C CA 1
ATOM 7254 C C . GLY C 1 174 ? 53.175 1.568 48.337 1.00 22.37 1174 GLY C C 1
ATOM 7255 O O . GLY C 1 174 ? 53.256 1.491 47.115 1.00 22.55 1174 GLY C O 1
ATOM 7256 N N . ALA C 1 175 ? 52.357 0.804 49.061 1.00 20.77 1175 ALA C N 1
ATOM 7257 C CA . ALA C 1 175 ? 51.396 -0.104 48.415 1.00 20.65 1175 ALA C CA 1
ATOM 7258 C C . ALA C 1 175 ? 49.976 0.463 48.538 1.00 19.83 1175 ALA C C 1
ATOM 7259 O O . ALA C 1 175 ? 49.634 1.057 49.563 1.00 20.04 1175 ALA C O 1
ATOM 7261 N N . ARG C 1 176 ? 49.159 0.310 47.507 1.00 18.99 1176 ARG C N 1
ATOM 7262 C CA . ARG C 1 176 ? 47.732 0.668 47.629 1.00 18.35 1176 ARG C CA 1
ATOM 7263 C C . ARG C 1 176 ? 46.975 -0.424 48.386 1.00 18.55 1176 ARG C C 1
ATOM 7264 O O . ARG C 1 176 ? 47.239 -1.606 48.178 1.00 19.55 1176 ARG C O 1
ATOM 7272 N N . LEU C 1 177 ? 46.041 -0.034 49.237 1.00 16.16 1177 LEU C N 1
ATOM 7273 C CA . LEU C 1 177 ? 45.179 -0.985 49.893 1.00 16.38 1177 LEU C CA 1
ATOM 7274 C C . LEU C 1 177 ? 43.786 -0.901 49.277 1.00 15.83 1177 LEU C C 1
ATOM 7275 O O . LEU C 1 177 ? 43.146 0.170 49.272 1.00 15.54 1177 LEU C O 1
ATOM 7280 N N . VAL C 1 178 ? 43.318 -2.036 48.746 1.00 16.24 1178 VAL C N 1
ATOM 7281 C CA . VAL C 1 178 ? 41.999 -2.119 48.129 1.00 15.53 1178 VAL C CA 1
ATOM 7282 C C . VAL C 1 178 ? 41.142 -3.032 49.011 1.00 16.29 1178 VAL C C 1
ATOM 7283 O O . VAL C 1 178 ? 41.589 -4.128 49.377 1.00 16.22 1178 VAL C O 1
ATOM 7287 N N . VAL C 1 179 ? 39.927 -2.586 49.361 1.00 15.16 1179 VAL C N 1
ATOM 7288 C CA . VAL C 1 179 ? 39.027 -3.409 50.195 1.00 14.84 1179 VAL C CA 1
ATOM 7289 C C . VAL C 1 179 ? 37.667 -3.590 49.507 1.00 14.64 1179 VAL C C 1
ATOM 7290 O O . VAL C 1 179 ? 37.010 -2.616 49.122 1.00 14.52 1179 VAL C O 1
ATOM 7294 N N . ASP C 1 180 ? 37.271 -4.855 49.356 1.00 14.66 1180 ASP C N 1
ATOM 7295 C CA . ASP C 1 180 ? 35.932 -5.227 48.888 1.00 14.58 1180 ASP C CA 1
ATOM 7296 C C . ASP C 1 180 ? 35.059 -5.341 50.137 1.00 14.50 1180 ASP C C 1
ATOM 7297 O O . ASP C 1 180 ? 35.252 -6.274 50.952 1.00 14.64 1180 ASP C O 1
ATOM 7302 N N . ALA C 1 181 ? 34.144 -4.396 50.298 1.00 14.37 1181 ALA C N 1
ATOM 7303 C CA . ALA C 1 181 ? 33.280 -4.321 51.489 1.00 14.38 1181 ALA C CA 1
ATOM 7304 C C . ALA C 1 181 ? 31.846 -4.781 51.173 1.00 14.31 1181 ALA C C 1
ATOM 7305 O O . ALA C 1 181 ? 30.898 -4.445 51.895 1.00 14.30 1181 ALA C O 1
ATOM 7307 N N . THR C 1 182 ? 31.697 -5.549 50.096 1.00 14.31 1182 THR C N 1
ATOM 7308 C CA . THR C 1 182 ? 30.396 -6.056 49.654 1.00 14.30 1182 THR C CA 1
ATOM 7309 C C . THR C 1 182 ? 29.572 -6.692 50.796 1.00 14.78 1182 THR C C 1
ATOM 7310 O O . THR C 1 182 ? 28.368 -6.439 50.916 1.00 14.50 1182 THR C O 1
ATOM 7314 N N . PHE C 1 183 ? 30.208 -7.564 51.570 1.00 14.58 1183 PHE C N 1
ATOM 7315 C CA . PHE C 1 183 ? 29.519 -8.391 52.581 1.00 15.82 1183 PHE C CA 1
ATOM 7316 C C . PHE C 1 183 ? 28.889 -7.579 53.714 1.00 16.32 1183 PHE C C 1
ATOM 7317 O O . PHE C 1 183 ? 28.023 -8.077 54.448 1.00 18.13 1183 PHE C O 1
ATOM 7325 N N . THR C 1 184 ? 29.312 -6.333 53.873 1.00 15.65 1184 THR C N 1
ATOM 7326 C CA . THR C 1 184 ? 28.948 -5.542 55.040 1.00 16.58 1184 THR C CA 1
ATOM 7327 C C . THR C 1 184 ? 28.147 -4.309 54.689 1.00 17.24 1184 THR C C 1
ATOM 7328 O O . THR C 1 184 ? 27.336 -3.885 55.504 1.00 18.09 1184 THR C O 1
ATOM 7332 N N . SER C 1 185 ? 28.358 -3.780 53.462 1.00 16.62 1185 SER C N 1
ATOM 7333 C CA . SER C 1 185 ? 27.731 -2.539 52.961 1.00 16.40 1185 SER C CA 1
ATOM 7334 C C . SER C 1 185 ? 28.412 -1.320 53.526 1.00 16.46 1185 SER C C 1
ATOM 7335 O O . SER C 1 185 ? 29.001 -1.385 54.620 1.00 17.04 1185 SER C O 1
ATOM 7338 N N . PRO C 1 186 ? 28.314 -0.193 52.807 1.00 15.85 1186 PRO C N 1
ATOM 7339 C CA . PRO C 1 186 ? 28.961 1.032 53.242 1.00 15.99 1186 PRO C CA 1
ATOM 7340 C C . PRO C 1 186 ? 28.266 1.697 54.435 1.00 16.11 1186 PRO C C 1
ATOM 7341 O O . PRO C 1 186 ? 28.825 2.638 55.026 1.00 16.78 1186 PRO C O 1
ATOM 7345 N N . CYS C 1 187 ? 27.088 1.212 54.837 1.00 15.10 1187 CYS C N 1
ATOM 7346 C CA . CYS C 1 187 ? 26.522 1.671 56.137 1.00 15.34 1187 CYS C CA 1
ATOM 7347 C C . CYS C 1 187 ? 27.350 1.266 57.341 1.00 15.31 1187 CYS C C 1
ATOM 7348 O O . CYS C 1 187 ? 27.340 1.973 58.370 1.00 15.44 1187 CYS C O 1
ATOM 7351 N N . PHE C 1 188 ? 27.998 0.099 57.264 1.00 15.50 1188 PHE C N 1
ATOM 7352 C CA . PHE C 1 188 ? 28.677 -0.474 58.440 1.00 15.60 1188 PHE C CA 1
ATOM 7353 C C . PHE C 1 188 ? 30.199 -0.586 58.303 1.00 15.71 1188 PHE C C 1
ATOM 7354 O O . PHE C 1 188 ? 30.902 -0.696 59.293 1.00 17.07 1188 PHE C O 1
ATOM 7362 N N . LEU C 1 189 ? 30.717 -0.583 57.080 1.00 15.45 1189 LEU C N 1
ATOM 7363 C CA . LEU C 1 189 ? 32.161 -0.650 56.882 1.00 15.81 1189 LEU C CA 1
ATOM 7364 C C . LEU C 1 189 ? 32.544 0.422 55.897 1.00 15.97 1189 LEU C C 1
ATOM 7365 O O . LEU C 1 189 ? 32.027 0.433 54.777 1.00 15.87 1189 LEU C O 1
ATOM 7370 N N . LYS C 1 190 ? 33.453 1.314 56.306 1.00 15.55 1190 LYS C N 1
ATOM 7371 C CA . LYS C 1 190 ? 33.919 2.384 55.410 1.00 15.27 1190 LYS C CA 1
ATOM 7372 C C . LYS C 1 190 ? 35.443 2.275 55.343 1.00 15.13 1190 LYS C C 1
ATOM 7373 O O . LYS C 1 190 ? 36.163 2.897 56.130 1.00 15.46 1190 LYS C O 1
ATOM 7379 N N . PRO C 1 191 ? 35.953 1.478 54.381 1.00 15.32 1191 PRO C N 1
ATOM 7380 C CA . PRO C 1 191 ? 37.384 1.188 54.395 1.00 15.11 1191 PRO C CA 1
ATOM 7381 C C . PRO C 1 191 ? 38.219 2.442 54.277 1.00 15.30 1191 PRO C C 1
ATOM 7382 O O . PRO C 1 191 ? 39.339 2.464 54.808 1.00 16.08 1191 PRO C O 1
ATOM 7386 N N . LEU C 1 192 ? 37.704 3.473 53.598 1.00 15.25 1192 LEU C N 1
ATOM 7387 C CA . LEU C 1 192 ? 38.507 4.722 53.475 1.00 17.03 1192 LEU C CA 1
ATOM 7388 C C . LEU C 1 192 ? 38.742 5.407 54.826 1.00 18.53 1192 LEU C C 1
ATOM 7389 O O . LEU C 1 192 ? 39.728 6.108 54.984 1.00 19.78 1192 LEU C O 1
ATOM 7394 N N . GLU C 1 193 ? 37.901 5.152 55.822 1.00 19.05 1193 GLU C N 1
ATOM 7395 C CA . GLU C 1 193 ? 38.157 5.677 57.170 1.00 19.80 1193 GLU C CA 1
ATOM 7396 C C . GLU C 1 193 ? 39.158 4.808 57.928 1.00 20.07 1193 GLU C C 1
ATOM 7397 O O . GLU C 1 193 ? 39.661 5.212 58.973 1.00 19.89 1193 GLU C O 1
ATOM 7403 N N . LEU C 1 194 ? 39.447 3.614 57.402 1.00 19.03 1194 LEU C N 1
ATOM 7404 C CA . LEU C 1 194 ? 40.337 2.676 58.089 1.00 19.13 1194 LEU C CA 1
ATOM 7405 C C . LEU C 1 194 ? 41.732 2.662 57.478 1.00 19.60 1194 LEU C C 1
ATOM 7406 O O . LEU C 1 194 ? 42.586 1.889 57.928 1.00 20.30 1194 LEU C O 1
ATOM 7411 N N . GLY C 1 195 ? 41.957 3.469 56.435 1.00 17.02 1195 GLY C N 1
ATOM 7412 C CA . GLY C 1 195 ? 43.264 3.528 55.811 1.00 17.22 1195 GLY C CA 1
ATOM 7413 C C . GLY C 1 195 ? 43.310 2.983 54.385 1.00 16.79 1195 GLY C C 1
ATOM 7414 O O . GLY C 1 195 ? 44.329 3.141 53.710 1.00 17.56 1195 GLY C O 1
ATOM 7415 N N . ALA C 1 196 ? 42.225 2.386 53.890 1.00 15.89 1196 ALA C N 1
ATOM 7416 C CA . ALA C 1 196 ? 42.229 1.883 52.498 1.00 15.71 1196 ALA C CA 1
ATOM 7417 C C . ALA C 1 196 ? 42.327 3.042 51.505 1.00 15.72 1196 ALA C C 1
ATOM 7418 O O . ALA C 1 196 ? 41.884 4.175 51.791 1.00 15.80 1196 ALA C O 1
ATOM 7420 N N . ASP C 1 197 ? 42.904 2.748 50.340 1.00 15.73 1197 ASP C N 1
ATOM 7421 C CA . ASP C 1 197 ? 42.961 3.712 49.249 1.00 15.80 1197 ASP C CA 1
ATOM 7422 C C . ASP C 1 197 ? 41.744 3.586 48.342 1.00 15.52 1197 ASP C C 1
ATOM 7423 O O . ASP C 1 197 ? 41.319 4.582 47.760 1.00 15.56 1197 ASP C O 1
ATOM 7428 N N . ILE C 1 198 ? 41.192 2.368 48.248 1.00 15.29 1198 ILE C N 1
ATOM 7429 C CA . ILE C 1 198 ? 40.028 2.093 47.393 1.00 15.07 1198 ILE C CA 1
ATOM 7430 C C . ILE C 1 198 ? 39.058 1.187 48.141 1.00 15.24 1198 ILE C C 1
ATOM 7431 O O . ILE C 1 198 ? 39.467 0.199 48.788 1.00 15.55 1198 ILE C O 1
ATOM 7436 N N . ALA C 1 199 ? 37.775 1.529 48.055 1.00 14.69 1199 ALA C N 1
ATOM 7437 C CA . ALA C 1 199 ? 36.709 0.718 48.645 1.00 14.64 1199 ALA C CA 1
ATOM 7438 C C . ALA C 1 199 ? 35.757 0.330 47.521 1.00 14.39 1199 ALA C C 1
ATOM 7439 O O . ALA C 1 199 ? 35.295 1.199 46.772 1.00 14.56 1199 ALA C O 1
ATOM 7441 N N . LEU C 1 200 ? 35.432 -0.955 47.388 1.00 14.33 1200 LEU C N 1
ATOM 7442 C CA . LEU C 1 200 ? 34.526 -1.346 46.308 1.00 14.27 1200 LEU C CA 1
ATOM 7443 C C . LEU C 1 200 ? 33.417 -2.301 46.768 1.00 14.23 1200 LEU C C 1
ATOM 7444 O O . LEU C 1 200 ? 33.480 -2.870 47.874 1.00 15.09 1200 LEU C O 1
ATOM 7449 N N . HIS C 1 201 ? 32.392 -2.455 45.941 1.00 14.15 1201 HIS C N 1
ATOM 7450 C CA . HIS C 1 201 ? 31.280 -3.329 46.222 1.00 14.12 1201 HIS C CA 1
ATOM 7451 C C . HIS C 1 201 ? 30.750 -3.956 44.955 1.00 14.37 1201 HIS C C 1
ATOM 7452 O O . HIS C 1 201 ? 30.738 -3.335 43.874 1.00 14.26 1201 HIS C O 1
ATOM 7459 N N . SER C 1 202 ? 30.291 -5.177 45.118 1.00 14.29 1202 SER C N 1
ATOM 7460 C CA . SER C 1 202 ? 29.277 -5.694 44.227 1.00 14.39 1202 SER C CA 1
ATOM 7461 C C . SER C 1 202 ? 27.966 -5.035 44.618 1.00 14.29 1202 SER C C 1
ATOM 7462 O O . SER C 1 202 ? 27.380 -5.368 45.653 1.00 14.26 1202 SER C O 1
ATOM 7465 N N . VAL C 1 203 ? 27.499 -4.105 43.786 1.00 14.28 1203 VAL C N 1
ATOM 7466 C CA . VAL C 1 203 ? 26.225 -3.421 44.030 1.00 14.22 1203 VAL C CA 1
ATOM 7467 C C . VAL C 1 203 ? 25.035 -4.398 43.834 1.00 14.36 1203 VAL C C 1
ATOM 7468 O O . VAL C 1 203 ? 23.941 -4.165 44.349 1.00 14.34 1203 VAL C O 1
ATOM 7472 N N . SER C 1 204 ? 25.270 -5.476 43.080 1.00 14.54 1204 SER C N 1
ATOM 7473 C CA . SER C 1 204 ? 24.362 -6.608 42.929 1.00 14.74 1204 SER C CA 1
ATOM 7474 C C . SER C 1 204 ? 23.809 -7.156 44.270 1.00 14.71 1204 SER C C 1
ATOM 7475 O O . SER C 1 204 ? 22.779 -7.837 44.298 1.00 14.89 1204 SER C O 1
ATOM 7502 N N . TYR C 1 206 ? 23.909 -6.017 48.658 1.00 14.39 1206 TYR C N 1
ATOM 7503 C CA . TYR C 1 206 ? 23.132 -5.099 49.538 1.00 14.37 1206 TYR C CA 1
ATOM 7504 C C . TYR C 1 206 ? 22.790 -3.702 48.962 1.00 14.99 1206 TYR C C 1
ATOM 7505 O O . TYR C 1 206 ? 21.706 -3.174 49.239 1.00 15.49 1206 TYR C O 1
ATOM 7514 N N . ILE C 1 207 ? 23.734 -3.061 48.274 1.00 14.14 1207 ILE C N 1
ATOM 7515 C CA . ILE C 1 207 ? 23.508 -1.649 47.931 1.00 14.26 1207 ILE C CA 1
ATOM 7516 C C . ILE C 1 207 ? 22.206 -1.499 47.120 1.00 14.18 1207 ILE C C 1
ATOM 7517 O O . ILE C 1 207 ? 21.336 -0.698 47.489 1.00 14.23 1207 ILE C O 1
ATOM 7522 N N . ASN C 1 208 ? 22.068 -2.289 46.054 1.00 14.25 1208 ASN C N 1
ATOM 7523 C CA . ASN C 1 208 ? 20.819 -2.330 45.309 1.00 14.39 1208 ASN C CA 1
ATOM 7524 C C . ASN C 1 208 ? 19.735 -3.039 46.122 1.00 14.75 1208 ASN C C 1
ATOM 7525 O O . ASN C 1 208 ? 18.605 -2.550 46.222 1.00 15.20 1208 ASN C O 1
ATOM 7530 N N . GLY C 1 209 ? 20.080 -4.196 46.692 1.00 14.54 1209 GLY C N 1
ATOM 7531 C CA . GLY C 1 209 ? 19.211 -4.849 47.640 1.00 14.69 1209 GLY C CA 1
ATOM 7532 C C . GLY C 1 209 ? 17.998 -5.616 47.133 1.00 14.93 1209 GLY C C 1
ATOM 7533 O O . GLY C 1 209 ? 17.368 -6.296 47.916 1.00 15.11 1209 GLY C O 1
ATOM 7534 N N . HIS C 1 210 ? 17.644 -5.495 45.847 1.00 15.18 1210 HIS C N 1
ATOM 7535 C CA . HIS C 1 210 ? 16.346 -6.000 45.402 1.00 15.29 1210 HIS C CA 1
ATOM 7536 C C . HIS C 1 210 ? 16.493 -7.174 44.416 1.00 16.40 1210 HIS C C 1
ATOM 7537 O O . HIS C 1 210 ? 15.493 -7.627 43.854 1.00 15.80 1210 HIS C O 1
ATOM 7544 N N . GLY C 1 211 ? 17.717 -7.684 44.257 1.00 15.77 1211 GLY C N 1
ATOM 7545 C CA . GLY C 1 211 ? 17.961 -8.928 43.489 1.00 16.56 1211 GLY C CA 1
ATOM 7546 C C . GLY C 1 211 ? 17.639 -8.824 42.017 1.00 17.73 1211 GLY C C 1
ATOM 7547 O O . GLY C 1 211 ? 17.376 -9.842 41.350 1.00 18.91 1211 GLY C O 1
ATOM 7548 N N . ASP C 1 212 ? 17.699 -7.616 41.476 1.00 16.40 1212 ASP C N 1
ATOM 7549 C CA . ASP C 1 212 ? 17.224 -7.439 40.106 1.00 16.73 1212 ASP C CA 1
ATOM 7550 C C . ASP C 1 212 ? 18.219 -6.673 39.239 1.00 16.27 1212 ASP C C 1
ATOM 7551 O O . ASP C 1 212 ? 17.893 -6.303 38.120 1.00 17.06 1212 ASP C O 1
ATOM 7556 N N . VAL C 1 213 ? 19.432 -6.448 39.751 1.00 15.61 1213 VAL C N 1
ATOM 7557 C CA . VAL C 1 213 ? 20.483 -5.756 38.994 1.00 15.98 1213 VAL C CA 1
ATOM 7558 C C . VAL C 1 213 ? 21.832 -6.406 39.308 1.00 15.66 1213 VAL C C 1
ATOM 7559 O O . VAL C 1 213 ? 22.091 -6.779 40.471 1.00 15.27 1213 VAL C O 1
ATOM 7563 N N . ILE C 1 214 ? 22.678 -6.519 38.291 1.00 15.61 1214 ILE C N 1
ATOM 7564 C CA . ILE C 1 214 ? 24.087 -6.833 38.496 1.00 15.53 1214 ILE C CA 1
ATOM 7565 C C . ILE C 1 214 ? 24.858 -5.517 38.295 1.00 15.35 1214 ILE C C 1
ATOM 7566 O O . ILE C 1 214 ? 24.706 -4.867 37.261 1.00 15.52 1214 ILE C O 1
ATOM 7571 N N . GLY C 1 215 ? 25.686 -5.112 39.256 1.00 15.07 1215 GLY C N 1
ATOM 7572 C CA . GLY C 1 215 ? 26.524 -3.928 39.038 1.00 14.98 1215 GLY C CA 1
ATOM 7573 C C . GLY C 1 215 ? 27.614 -3.847 40.091 1.00 14.76 1215 GLY C C 1
ATOM 7574 O O . GLY C 1 215 ? 27.599 -4.608 41.047 1.00 14.67 1215 GLY C O 1
ATOM 7575 N N . GLY C 1 216 ? 28.552 -2.938 39.878 1.00 14.74 1216 GLY C N 1
ATOM 7576 C CA . GLY C 1 216 ? 29.692 -2.734 40.767 1.00 14.59 1216 GLY C CA 1
ATOM 7577 C C . GLY C 1 216 ? 29.971 -1.252 40.956 1.00 14.51 1216 GLY C C 1
ATOM 7578 O O . GLY C 1 216 ? 29.529 -0.400 40.190 1.00 14.61 1216 GLY C O 1
ATOM 7579 N N . VAL C 1 217 ? 30.714 -0.924 41.999 1.00 14.39 1217 VAL C N 1
ATOM 7580 C CA . VAL C 1 217 ? 31.117 0.455 42.209 1.00 14.39 1217 VAL C CA 1
ATOM 7581 C C . VAL C 1 217 ? 32.481 0.390 42.924 1.00 14.60 1217 VAL C C 1
ATOM 7582 O O . VAL C 1 217 ? 32.731 -0.529 43.722 1.00 14.30 1217 VAL C O 1
ATOM 7586 N N . SER C 1 218 ? 33.347 1.335 42.591 1.00 14.51 1218 SER C N 1
ATOM 7587 C CA . SER C 1 218 ? 34.625 1.501 43.290 1.00 14.55 1218 SER C CA 1
ATOM 7588 C C . SER C 1 218 ? 34.823 2.960 43.626 1.00 14.68 1218 SER C C 1
ATOM 7589 O O . SER C 1 218 ? 34.479 3.840 42.807 1.00 14.76 1218 SER C O 1
ATOM 7592 N N . SER C 1 219 ? 35.329 3.239 44.846 1.00 14.62 1219 SER C N 1
ATOM 7593 C CA . SER C 1 219 ? 35.519 4.611 45.292 1.00 14.76 1219 SER C CA 1
ATOM 7594 C C . SER C 1 219 ? 36.964 4.796 45.765 1.00 14.94 1219 SER C C 1
ATOM 7595 O O . SER C 1 219 ? 37.485 3.938 46.479 1.00 14.88 1219 SER C O 1
ATOM 7598 N N . ALA C 1 220 ? 37.576 5.910 45.410 1.00 15.20 1220 ALA C N 1
ATOM 7599 C CA . ALA C 1 220 ? 38.973 6.132 45.737 1.00 15.43 1220 ALA C CA 1
ATOM 7600 C C . ALA C 1 220 ? 39.132 7.336 46.603 1.00 15.64 1220 ALA C C 1
ATOM 7601 O O . ALA C 1 220 ? 38.380 8.316 46.514 1.00 15.72 1220 ALA C O 1
ATOM 7603 N N . LYS C 1 221 ? 40.149 7.250 47.447 1.00 16.13 1221 LYS C N 1
ATOM 7604 C CA . LYS C 1 221 ? 40.493 8.308 48.377 1.00 16.18 1221 LYS C CA 1
ATOM 7605 C C . LYS C 1 221 ? 41.053 9.568 47.642 1.00 16.65 1221 LYS C C 1
ATOM 7606 O O . LYS C 1 221 ? 40.941 10.689 48.167 1.00 16.73 1221 LYS C O 1
ATOM 7612 N N . THR C 1 222 ? 41.679 9.405 46.474 1.00 16.60 1222 THR C N 1
ATOM 7613 C CA . THR C 1 222 ? 42.234 10.578 45.769 1.00 16.96 1222 THR C CA 1
ATOM 7614 C C . THR C 1 222 ? 41.660 10.768 44.369 1.00 17.65 1222 THR C C 1
ATOM 7615 O O . THR C 1 222 ? 41.243 9.804 43.724 1.00 16.68 1222 THR C O 1
ATOM 7619 N N . ALA C 1 223 ? 41.646 12.022 43.916 1.00 17.35 1223 ALA C N 1
ATOM 7620 C CA . ALA C 1 223 ? 41.152 12.345 42.586 1.00 18.52 1223 ALA C CA 1
ATOM 7621 C C . ALA C 1 223 ? 41.966 11.618 41.519 1.00 18.26 1223 ALA C C 1
ATOM 7622 O O . ALA C 1 223 ? 41.418 11.152 40.529 1.00 18.15 1223 ALA C O 1
ATOM 7624 N N . GLU C 1 224 ? 43.272 11.527 41.734 1.00 18.04 1224 GLU C N 1
ATOM 7625 C CA . GLU C 1 224 ? 44.113 10.865 40.768 1.00 20.30 1224 GLU C CA 1
ATOM 7626 C C . GLU C 1 224 ? 43.717 9.400 40.586 1.00 18.68 1224 GLU C C 1
ATOM 7627 O O . GLU C 1 224 ? 43.703 8.903 39.455 1.00 18.26 1224 GLU C O 1
ATOM 7633 N N . ASP C 1 225 ? 43.401 8.709 41.684 1.00 17.15 1225 ASP C N 1
ATOM 7634 C CA . ASP C 1 225 ? 43.157 7.277 41.587 1.00 17.03 1225 ASP C CA 1
ATOM 7635 C C . ASP C 1 225 ? 41.779 7.041 40.984 1.00 17.01 1225 ASP C C 1
ATOM 7636 O O . ASP C 1 225 ? 41.625 6.140 40.195 1.00 16.47 1225 ASP C O 1
ATOM 7641 N N . ILE C 1 226 ? 40.784 7.862 41.328 1.00 16.43 1226 ILE C N 1
ATOM 7642 C CA . ILE C 1 226 ? 39.497 7.656 40.654 1.00 16.47 1226 ILE C CA 1
ATOM 7643 C C . ILE C 1 226 ? 39.573 7.984 39.144 1.00 17.26 1226 ILE C C 1
ATOM 7644 O O . ILE C 1 226 ? 38.941 7.312 38.303 1.00 16.64 1226 ILE C O 1
ATOM 7649 N N . ALA C 1 227 ? 40.379 8.982 38.779 1.00 17.17 1227 ALA C N 1
ATOM 7650 C CA . ALA C 1 227 ? 40.588 9.294 37.347 1.00 17.60 1227 ALA C CA 1
ATOM 7651 C C . ALA C 1 227 ? 41.215 8.114 36.599 1.00 17.84 1227 ALA C C 1
ATOM 7652 O O . ALA C 1 227 ? 40.800 7.792 35.481 1.00 17.61 1227 ALA C O 1
ATOM 7654 N N . THR C 1 228 ? 42.188 7.450 37.225 1.00 17.39 1228 THR C N 1
ATOM 7655 C CA . THR C 1 228 ? 42.877 6.308 36.588 1.00 17.57 1228 THR C CA 1
ATOM 7656 C C . THR C 1 228 ? 41.923 5.128 36.410 1.00 17.52 1228 THR C C 1
ATOM 7657 O O . THR C 1 228 ? 41.925 4.454 35.359 1.00 17.48 1228 THR C O 1
ATOM 7661 N N . ILE C 1 229 ? 41.124 4.873 37.453 1.00 16.74 1229 ILE C N 1
ATOM 7662 C CA . ILE C 1 229 ? 40.081 3.824 37.397 1.00 16.45 1229 ILE C CA 1
ATOM 7663 C C . ILE C 1 229 ? 39.109 4.088 36.243 1.00 16.84 1229 ILE C C 1
ATOM 7664 O O . ILE C 1 229 ? 38.817 3.187 35.437 1.00 16.75 1229 ILE C O 1
ATOM 7669 N N . LYS C 1 230 ? 38.614 5.322 36.156 1.00 16.67 1230 LYS C N 1
ATOM 7670 C CA . LYS C 1 230 ? 37.704 5.711 35.050 1.00 16.87 1230 LYS C CA 1
ATOM 7671 C C . LYS C 1 230 ? 38.394 5.671 33.666 1.00 17.84 1230 LYS C C 1
ATOM 7672 O O . LYS C 1 230 ? 37.759 5.335 32.676 1.00 17.57 1230 LYS C O 1
ATOM 7678 N N . PHE C 1 231 ? 39.703 5.929 33.633 1.00 17.95 1231 PHE C N 1
ATOM 7679 C CA . PHE C 1 231 ? 40.467 5.828 32.384 1.00 19.63 1231 PHE C CA 1
ATOM 7680 C C . PHE C 1 231 ? 40.522 4.340 31.954 1.00 18.90 1231 PHE C C 1
ATOM 7681 O O . PHE C 1 231 ? 40.300 3.997 30.786 1.00 19.19 1231 PHE C O 1
ATOM 7689 N N . TYR C 1 232 ? 40.742 3.447 32.914 1.00 18.52 1232 TYR C N 1
ATOM 7690 C CA . TYR C 1 232 ? 40.745 2.023 32.618 1.00 18.67 1232 TYR C CA 1
ATOM 7691 C C . TYR C 1 232 ? 39.346 1.547 32.142 1.00 18.22 1232 TYR C C 1
ATOM 7692 O O . TYR C 1 232 ? 39.231 0.793 31.149 1.00 18.04 1232 TYR C O 1
ATOM 7701 N N . ARG C 1 233 ? 38.307 2.002 32.844 1.00 17.32 1233 ARG C N 1
ATOM 7702 C CA . ARG C 1 233 ? 36.913 1.695 32.489 1.00 17.23 1233 ARG C CA 1
ATOM 7703 C C . ARG C 1 233 ? 36.560 2.094 31.051 1.00 17.88 1233 ARG C C 1
ATOM 7704 O O . ARG C 1 233 ? 35.880 1.337 30.339 1.00 19.10 1233 ARG C O 1
ATOM 7712 N N . LYS C 1 234 ? 37.050 3.257 30.609 1.00 18.02 1234 LYS C N 1
ATOM 7713 C CA . LYS C 1 234 ? 36.802 3.747 29.240 1.00 19.84 1234 LYS C CA 1
ATOM 7714 C C . LYS C 1 234 ? 37.244 2.708 28.194 1.00 19.76 1234 LYS C C 1
ATOM 7715 O O . LYS C 1 234 ? 36.570 2.508 27.160 1.00 20.16 1234 LYS C O 1
ATOM 7721 N N . ASP C 1 235 ? 38.371 2.045 28.468 1.00 19.46 1235 ASP C N 1
ATOM 7722 C CA . ASP C 1 235 ? 38.972 1.119 27.503 1.00 20.21 1235 ASP C CA 1
ATOM 7723 C C . ASP C 1 235 ? 38.593 -0.334 27.727 1.00 19.85 1235 ASP C C 1
ATOM 7724 O O . ASP C 1 235 ? 38.562 -1.112 26.770 1.00 20.32 1235 ASP C O 1
ATOM 7729 N N . ALA C 1 236 ? 38.314 -0.697 28.983 1.00 19.45 1236 ALA C N 1
ATOM 7730 C CA . ALA C 1 236 ? 37.897 -2.059 29.329 1.00 20.01 1236 ALA C CA 1
ATOM 7731 C C . ALA C 1 236 ? 36.380 -2.273 29.159 1.00 20.28 1236 ALA C C 1
ATOM 7732 O O . ALA C 1 236 ? 35.934 -3.384 28.884 1.00 21.41 1236 ALA C O 1
ATOM 7734 N N . GLY C 1 237 ? 35.603 -1.219 29.384 1.00 19.95 1237 GLY C N 1
ATOM 7735 C CA . GLY C 1 237 ? 34.204 -1.162 28.962 1.00 19.76 1237 GLY C CA 1
ATOM 7736 C C . GLY C 1 237 ? 33.118 -1.797 29.829 1.00 18.96 1237 GLY C C 1
ATOM 7737 O O . GLY C 1 237 ? 32.032 -2.112 29.307 1.00 19.29 1237 GLY C O 1
ATOM 7738 N N . SER C 1 238 ? 33.404 -2.012 31.111 1.00 17.42 1238 SER C N 1
ATOM 7739 C CA . SER C 1 238 ? 32.398 -2.497 32.063 1.00 16.98 1238 SER C CA 1
ATOM 7740 C C . SER C 1 238 ? 31.595 -1.339 32.622 1.00 17.10 1238 SER C C 1
ATOM 7741 O O . SER C 1 238 ? 32.046 -0.648 33.542 1.00 16.37 1238 SER C O 1
ATOM 7744 N N . LEU C 1 239 ? 30.432 -1.101 32.005 1.00 17.86 1239 LEU C N 1
ATOM 7745 C CA . LEU C 1 239 ? 29.604 0.054 32.287 1.00 17.58 1239 LEU C CA 1
ATOM 7746 C C . LEU C 1 239 ? 28.329 -0.325 33.008 1.00 17.65 1239 LEU C C 1
ATOM 7747 O O . LEU C 1 239 ? 27.743 -1.383 32.741 1.00 18.06 1239 LEU C O 1
ATOM 7752 N N . MET C 1 240 ? 27.849 0.557 33.862 1.00 16.51 1240 MET C N 1
ATOM 7753 C CA . MET C 1 240 ? 26.508 0.360 34.424 1.00 16.91 1240 MET C CA 1
ATOM 7754 C C . MET C 1 240 ? 25.535 0.978 33.426 1.00 17.40 1240 MET C C 1
ATOM 7755 O O . MET C 1 240 ? 25.714 2.138 33.046 1.00 17.03 1240 MET C O 1
ATOM 7760 N N . ALA C 1 241 ? 24.519 0.228 33.013 1.00 17.71 1241 ALA C N 1
ATOM 7761 C CA . ALA C 1 241 ? 23.513 0.756 32.079 1.00 18.23 1241 ALA C CA 1
ATOM 7762 C C . ALA C 1 241 ? 22.628 1.804 32.774 1.00 18.04 1241 ALA C C 1
ATOM 7763 O O . ALA C 1 241 ? 22.418 1.741 33.998 1.00 17.83 1241 ALA C O 1
ATOM 7765 N N . PRO C 1 242 ? 22.122 2.797 32.008 1.00 17.95 1242 PRO C N 1
ATOM 7766 C CA . PRO C 1 242 ? 21.308 3.847 32.644 1.00 17.22 1242 PRO C CA 1
ATOM 7767 C C . PRO C 1 242 ? 20.117 3.294 33.444 1.00 16.79 1242 PRO C C 1
ATOM 7768 O O . PRO C 1 242 ? 19.853 3.793 34.554 1.00 16.30 1242 PRO C O 1
ATOM 7772 N N . MET C 1 243 ? 19.399 2.309 32.900 1.00 16.78 1243 MET C N 1
ATOM 7773 C CA . MET C 1 243 ? 18.275 1.721 33.624 1.00 17.42 1243 MET C CA 1
ATOM 7774 C C . MET C 1 243 ? 18.770 1.092 34.938 1.00 16.53 1243 MET C C 1
ATOM 7775 O O . MET C 1 243 ? 18.119 1.218 35.980 1.00 16.01 1243 MET C O 1
ATOM 7780 N N . ASP C 1 244 ? 19.896 0.380 34.857 1.00 16.13 1244 ASP C N 1
ATOM 7781 C CA . ASP C 1 244 ? 20.446 -0.248 36.077 1.00 16.58 1244 ASP C CA 1
ATOM 7782 C C . ASP C 1 244 ? 20.859 0.783 37.109 1.00 15.47 1244 ASP C C 1
ATOM 7783 O O . ASP C 1 244 ? 20.632 0.577 38.318 1.00 15.22 1244 ASP C O 1
ATOM 7788 N N . ALA C 1 245 ? 21.428 1.903 36.652 1.00 15.54 1245 ALA C N 1
ATOM 7789 C CA . ALA C 1 245 ? 21.774 2.991 37.600 1.00 15.34 1245 ALA C CA 1
ATOM 7790 C C . ALA C 1 245 ? 20.533 3.602 38.271 1.00 15.33 1245 ALA C C 1
ATOM 7791 O O . ALA C 1 245 ? 20.540 3.857 39.475 1.00 15.13 1245 ALA C O 1
ATOM 7793 N N . PHE C 1 246 ? 19.472 3.812 37.489 1.00 15.60 1246 PHE C N 1
ATOM 7794 C CA . PHE C 1 246 ? 18.203 4.252 38.027 1.00 15.65 1246 PHE C CA 1
ATOM 7795 C C . PHE C 1 246 ? 17.723 3.273 39.123 1.00 15.44 1246 PHE C C 1
ATOM 7796 O O . PHE C 1 246 ? 17.351 3.682 40.218 1.00 15.33 1246 PHE C O 1
ATOM 7804 N N . LEU C 1 247 ? 17.768 1.975 38.824 1.00 15.44 1247 LEU C N 1
ATOM 7805 C CA . LEU C 1 247 ? 17.367 0.962 39.799 1.00 15.30 1247 LEU C CA 1
ATOM 7806 C C . LEU C 1 247 ? 18.283 0.910 41.020 1.00 15.00 1247 LEU C C 1
ATOM 7807 O O . LEU C 1 247 ? 17.791 0.703 42.121 1.00 14.92 1247 LEU C O 1
ATOM 7812 N N . CYS C 1 248 ? 19.607 1.056 40.826 1.00 14.88 1248 CYS C N 1
ATOM 7813 C CA . CYS C 1 248 ? 20.550 0.977 41.980 1.00 14.65 1248 CYS C CA 1
ATOM 7814 C C . CYS C 1 248 ? 20.390 2.182 42.887 1.00 14.59 1248 CYS C C 1
ATOM 7815 O O . CYS C 1 248 ? 20.354 2.044 44.132 1.00 14.48 1248 CYS C O 1
ATOM 7818 N N . ALA C 1 249 ? 20.233 3.363 42.287 1.00 14.73 1249 ALA C N 1
ATOM 7819 C CA . ALA C 1 249 ? 19.969 4.570 43.113 1.00 14.76 1249 ALA C CA 1
ATOM 7820 C C . ALA C 1 249 ? 18.650 4.418 43.854 1.00 14.82 1249 ALA C C 1
ATOM 7821 O O . ALA C 1 249 ? 18.554 4.772 45.019 1.00 14.94 1249 ALA C O 1
ATOM 7823 N N . ARG C 1 250 ? 17.624 3.890 43.178 1.00 14.96 1250 ARG C N 1
ATOM 7824 C CA . ARG C 1 250 ? 16.329 3.671 43.822 1.00 15.06 1250 ARG C CA 1
ATOM 7825 C C . ARG C 1 250 ? 16.469 2.669 44.988 1.00 14.92 1250 ARG C C 1
ATOM 7826 O O . ARG C 1 250 ? 15.923 2.902 46.072 1.00 14.97 1250 ARG C O 1
ATOM 7834 N N . GLY C 1 251 ? 17.174 1.559 44.753 1.00 14.79 1251 GLY C N 1
ATOM 7835 C CA . GLY C 1 251 ? 17.389 0.560 45.833 1.00 14.69 1251 GLY C CA 1
ATOM 7836 C C . GLY C 1 251 ? 18.135 1.224 46.996 1.00 14.59 1251 GLY C C 1
ATOM 7837 O O . GLY C 1 251 ? 17.814 1.017 48.162 1.00 14.65 1251 GLY C O 1
ATOM 7838 N N . MET C 1 252 ? 19.136 2.037 46.682 1.00 14.50 1252 MET C N 1
ATOM 7839 C CA . MET C 1 252 ? 19.960 2.651 47.729 1.00 14.77 1252 MET C CA 1
ATOM 7840 C C . MET C 1 252 ? 19.208 3.673 48.605 1.00 14.62 1252 MET C C 1
ATOM 7841 O O . MET C 1 252 ? 19.637 3.948 49.745 1.00 14.76 1252 MET C O 1
ATOM 7846 N N . LYS C 1 253 ? 18.087 4.227 48.114 1.00 14.78 1253 LYS C N 1
ATOM 7847 C CA . LYS C 1 253 ? 17.269 5.139 48.934 1.00 15.24 1253 LYS C CA 1
ATOM 7848 C C . LYS C 1 253 ? 16.812 4.466 50.221 1.00 15.08 1253 LYS C C 1
ATOM 7849 O O . LYS C 1 253 ? 16.551 5.171 51.192 1.00 15.27 1253 LYS C O 1
ATOM 7855 N N . THR C 1 254 ? 16.681 3.126 50.231 1.00 14.98 1254 THR C N 1
ATOM 7856 C CA . THR C 1 254 ? 16.293 2.407 51.498 1.00 15.10 1254 THR C CA 1
ATOM 7857 C C . THR C 1 254 ? 17.426 1.626 52.112 1.00 14.97 1254 THR C C 1
ATOM 7858 O O . THR C 1 254 ? 17.203 0.809 53.015 1.00 15.08 1254 THR C O 1
ATOM 7862 N N . LEU C 1 255 ? 18.643 1.880 51.637 1.00 14.77 1255 LEU C N 1
ATOM 7863 C CA . LEU C 1 255 ? 19.789 1.088 52.141 1.00 14.81 1255 LEU C CA 1
ATOM 7864 C C . LEU C 1 255 ? 19.966 1.142 53.687 1.00 14.84 1255 LEU C C 1
ATOM 7865 O O . LEU C 1 255 ? 20.078 0.075 54.335 1.00 14.90 1255 LEU C O 1
ATOM 7870 N N . PRO C 1 256 ? 19.970 2.360 54.296 1.00 15.33 1256 PRO C N 1
ATOM 7871 C CA . PRO C 1 256 ? 20.180 2.394 55.740 1.00 15.23 1256 PRO C CA 1
ATOM 7872 C C . PRO C 1 256 ? 19.127 1.615 56.547 1.00 16.49 1256 PRO C C 1
ATOM 7873 O O . PRO C 1 256 ? 19.500 0.849 57.450 1.00 15.58 1256 PRO C O 1
ATOM 7877 N N . ILE C 1 257 ? 17.831 1.775 56.236 1.00 16.13 1257 ILE C N 1
ATOM 7878 C CA . ILE C 1 257 ? 16.846 1.006 57.010 1.00 16.91 1257 ILE C CA 1
ATOM 7879 C C . ILE C 1 257 ? 16.912 -0.493 56.707 1.00 16.23 1257 ILE C C 1
ATOM 7880 O O . ILE C 1 257 ? 16.761 -1.325 57.612 1.00 15.96 1257 ILE C O 1
ATOM 7885 N N . ARG C 1 258 ? 17.160 -0.853 55.440 1.00 15.45 1258 ARG C N 1
ATOM 7886 C CA . ARG C 1 258 ? 17.293 -2.273 55.133 1.00 15.40 1258 ARG C CA 1
ATOM 7887 C C . ARG C 1 258 ? 18.473 -2.878 55.903 1.00 15.40 1258 ARG C C 1
ATOM 7888 O O . ARG C 1 258 ? 18.364 -3.990 56.427 1.00 15.78 1258 ARG C O 1
ATOM 7896 N N . MET C 1 259 ? 19.603 -2.177 55.932 1.00 15.24 1259 MET C N 1
ATOM 7897 C CA . MET C 1 259 ? 20.785 -2.722 56.616 1.00 15.26 1259 MET C CA 1
ATOM 7898 C C . MET C 1 259 ? 20.525 -2.886 58.111 1.00 15.62 1259 MET C C 1
ATOM 7899 O O . MET C 1 259 ? 21.016 -3.837 58.744 1.00 15.77 1259 MET C O 1
ATOM 7904 N N . GLN C 1 260 ? 19.745 -1.968 58.687 1.00 15.82 1260 GLN C N 1
ATOM 7905 C CA . GLN C 1 260 ? 19.408 -2.089 60.113 1.00 16.25 1260 GLN C CA 1
ATOM 7906 C C . GLN C 1 260 ? 18.657 -3.399 60.386 1.00 16.47 1260 GLN C C 1
ATOM 7907 O O . GLN C 1 260 ? 18.973 -4.150 61.328 1.00 16.74 1260 GLN C O 1
ATOM 7913 N N . ILE C 1 261 ? 17.634 -3.646 59.585 1.00 16.40 1261 ILE C N 1
ATOM 7914 C CA . ILE C 1 261 ? 16.849 -4.872 59.704 1.00 16.64 1261 ILE C CA 1
ATOM 7915 C C . ILE C 1 261 ? 17.696 -6.134 59.380 1.00 16.54 1261 ILE C C 1
ATOM 7916 O O . ILE C 1 261 ? 17.659 -7.117 60.126 1.00 16.86 1261 ILE C O 1
ATOM 7921 N N . HIS C 1 262 ? 18.453 -6.111 58.277 1.00 16.15 1262 HIS C N 1
ATOM 7922 C CA . HIS C 1 262 ? 19.378 -7.217 57.978 1.00 16.09 1262 HIS C CA 1
ATOM 7923 C C . HIS C 1 262 ? 20.265 -7.494 59.212 1.00 16.32 1262 HIS C C 1
ATOM 7924 O O . HIS C 1 262 ? 20.400 -8.635 59.670 1.00 16.58 1262 HIS C O 1
ATOM 7931 N N . MET C 1 263 ? 20.907 -6.442 59.717 1.00 16.24 1263 MET C N 1
ATOM 7932 C CA . MET C 1 263 ? 21.864 -6.677 60.792 1.00 16.47 1263 MET C CA 1
ATOM 7933 C C . MET C 1 263 ? 21.175 -7.357 61.977 1.00 16.98 1263 MET C C 1
ATOM 7934 O O . MET C 1 263 ? 21.696 -8.337 62.532 1.00 17.23 1263 MET C O 1
ATOM 7939 N N . GLU C 1 264 ? 20.019 -6.839 62.361 1.00 17.17 1264 GLU C N 1
ATOM 7940 C CA . GLU C 1 264 ? 19.354 -7.338 63.579 1.00 18.59 1264 GLU C CA 1
ATOM 7941 C C . GLU C 1 264 ? 18.821 -8.768 63.300 1.00 18.34 1264 GLU C C 1
ATOM 7942 O O . GLU C 1 264 ? 18.948 -9.672 64.138 1.00 18.33 1264 GLU C O 1
ATOM 7948 N N . ASN C 1 265 ? 18.221 -8.964 62.126 1.00 15.26 1265 ASN C N 1
ATOM 7949 C CA . ASN C 1 265 ? 17.710 -10.290 61.775 1.00 15.06 1265 ASN C CA 1
ATOM 7950 C C . ASN C 1 265 ? 18.852 -11.278 61.769 1.00 14.95 1265 ASN C C 1
ATOM 7951 O O . ASN C 1 265 ? 18.732 -12.372 62.331 1.00 15.00 1265 ASN C O 1
ATOM 7956 N N . GLY C 1 266 ? 19.948 -10.907 61.101 1.00 14.81 1266 GLY C N 1
ATOM 7957 C CA . GLY C 1 266 ? 21.085 -11.811 60.963 1.00 14.82 1266 GLY C CA 1
ATOM 7958 C C . GLY C 1 266 ? 21.645 -12.277 62.294 1.00 15.60 1266 GLY C C 1
ATOM 7959 O O . GLY C 1 266 ? 21.966 -13.459 62.457 1.00 16.06 1266 GLY C O 1
ATOM 7960 N N . LEU C 1 267 ? 21.740 -11.368 63.258 1.00 15.73 1267 LEU C N 1
ATOM 7961 C CA . LEU C 1 267 ? 22.281 -11.695 64.557 1.00 17.18 1267 LEU C CA 1
ATOM 7962 C C . LEU C 1 267 ? 21.325 -12.620 65.292 1.00 16.51 1267 LEU C C 1
ATOM 7963 O O . LEU C 1 267 ? 21.750 -13.546 65.959 1.00 15.90 1267 LEU C O 1
ATOM 7968 N N . LYS C 1 268 ? 20.025 -12.364 65.177 1.00 16.52 1268 LYS C N 1
ATOM 7969 C CA . LYS C 1 268 ? 19.064 -13.231 65.850 1.00 16.59 1268 LYS C CA 1
ATOM 7970 C C . LYS C 1 268 ? 19.032 -14.652 65.254 1.00 16.10 1268 LYS C C 1
ATOM 7971 O O . LYS C 1 268 ? 18.857 -15.646 65.981 1.00 15.87 1268 LYS C O 1
ATOM 7977 N N . VAL C 1 269 ? 19.160 -14.743 63.933 1.00 15.27 1269 VAL C N 1
ATOM 7978 C CA . VAL C 1 269 ? 19.173 -16.057 63.287 1.00 15.15 1269 VAL C CA 1
ATOM 7979 C C . VAL C 1 269 ? 20.444 -16.807 63.674 1.00 15.28 1269 VAL C C 1
ATOM 7980 O O . VAL C 1 269 ? 20.385 -18.002 63.981 1.00 15.82 1269 VAL C O 1
ATOM 7984 N N . ALA C 1 270 ? 21.586 -16.113 63.699 1.00 15.46 1270 ALA C N 1
ATOM 7985 C CA . ALA C 1 270 ? 22.857 -16.727 64.170 1.00 15.52 1270 ALA C CA 1
ATOM 7986 C C . ALA C 1 270 ? 22.770 -17.251 65.598 1.00 15.92 1270 ALA C C 1
ATOM 7987 O O . ALA C 1 270 ? 23.259 -18.362 65.909 1.00 16.14 1270 ALA C O 1
ATOM 7989 N N . LYS C 1 271 ? 22.142 -16.484 66.489 1.00 16.39 1271 LYS C N 1
ATOM 7990 C CA . LYS C 1 271 ? 22.010 -16.954 67.882 1.00 17.57 1271 LYS C CA 1
ATOM 7991 C C . LYS C 1 271 ? 21.111 -18.168 68.004 1.00 16.82 1271 LYS C C 1
ATOM 7992 O O . LYS C 1 271 ? 21.440 -19.106 68.754 1.00 17.03 1271 LYS C O 1
ATOM 7998 N N . PHE C 1 272 ? 19.975 -18.134 67.309 1.00 16.40 1272 PHE C N 1
ATOM 7999 C CA . PHE C 1 272 ? 19.084 -19.299 67.220 1.00 16.49 1272 PHE C CA 1
ATOM 8000 C C . PHE C 1 272 ? 19.854 -20.542 66.757 1.00 16.49 1272 PHE C C 1
ATOM 8001 O O . PHE C 1 272 ? 19.765 -21.610 67.378 1.00 16.85 1272 PHE C O 1
ATOM 8009 N N . LEU C 1 273 ? 20.593 -20.405 65.661 1.00 16.15 1273 LEU C N 1
ATOM 8010 C CA . LEU C 1 273 ? 21.366 -21.511 65.120 1.00 16.83 1273 LEU C CA 1
ATOM 8011 C C . LEU C 1 273 ? 22.470 -21.954 66.092 1.00 18.03 1273 LEU C C 1
ATOM 8012 O O . LEU C 1 273 ? 22.682 -23.158 66.272 1.00 17.25 1273 LEU C O 1
ATOM 8017 N N . GLU C 1 274 ? 23.148 -20.990 66.722 1.00 18.36 1274 GLU C N 1
ATOM 8018 C CA . GLU C 1 274 ? 24.262 -21.343 67.597 1.00 20.40 1274 GLU C CA 1
ATOM 8019 C C . GLU C 1 274 ? 23.798 -22.199 68.771 1.00 20.77 1274 GLU C C 1
ATOM 8020 O O . GLU C 1 274 ? 24.541 -23.078 69.212 1.00 21.74 1274 GLU C O 1
ATOM 8026 N N . GLN C 1 275 ? 22.569 -21.971 69.254 1.00 20.37 1275 GLN C N 1
ATOM 8027 C CA . GLN C 1 275 ? 22.023 -22.773 70.351 1.00 20.92 1275 GLN C CA 1
ATOM 8028 C C . GLN C 1 275 ? 21.306 -24.068 69.899 1.00 20.80 1275 GLN C C 1
ATOM 8029 O O . GLN C 1 275 ? 20.879 -24.880 70.742 1.00 19.64 1275 GLN C O 1
ATOM 8035 N N . HIS C 1 276 ? 21.159 -24.274 68.597 1.00 18.89 1276 HIS C N 1
ATOM 8036 C CA . HIS C 1 276 ? 20.441 -25.462 68.123 1.00 20.17 1276 HIS C CA 1
ATOM 8037 C C . HIS C 1 276 ? 21.306 -26.751 68.104 1.00 21.23 1276 HIS C C 1
ATOM 8038 O O . HIS C 1 276 ? 22.436 -26.751 67.595 1.00 20.91 1276 HIS C O 1
ATOM 8045 N N . GLU C 1 277 ? 20.751 -27.839 68.627 1.00 21.28 1277 GLU C N 1
ATOM 8046 C CA . GLU C 1 277 ? 21.432 -29.161 68.697 1.00 24.21 1277 GLU C CA 1
ATOM 8047 C C . GLU C 1 277 ? 21.994 -29.663 67.343 1.00 23.69 1277 GLU C C 1
ATOM 8048 O O . GLU C 1 277 ? 23.045 -30.308 67.314 1.00 23.59 1277 GLU C O 1
ATOM 8054 N N . LYS C 1 278 ? 21.325 -29.350 66.235 1.00 22.39 1278 LYS C N 1
ATOM 8055 C CA . LYS C 1 278 ? 21.779 -29.815 64.914 1.00 22.46 1278 LYS C CA 1
ATOM 8056 C C . LYS C 1 278 ? 22.994 -29.048 64.411 1.00 21.68 1278 LYS C C 1
ATOM 8057 O O . LYS C 1 278 ? 23.620 -29.484 63.422 1.00 21.82 1278 LYS C O 1
ATOM 8063 N N . ILE C 1 279 ? 23.275 -27.884 65.017 1.00 19.02 1279 ILE C N 1
ATOM 8064 C CA . ILE C 1 279 ? 24.279 -26.973 64.464 1.00 17.88 1279 ILE C CA 1
ATOM 8065 C C . ILE C 1 279 ? 25.600 -27.105 65.209 1.00 18.11 1279 ILE C C 1
ATOM 8066 O O . ILE C 1 279 ? 25.646 -27.003 66.434 1.00 18.81 1279 ILE C O 1
ATOM 8071 N N . VAL C 1 280 ? 26.675 -27.346 64.475 1.00 18.24 1280 VAL C N 1
ATOM 8072 C CA . VAL C 1 280 ? 27.984 -27.580 65.095 1.00 18.74 1280 VAL C CA 1
ATOM 8073 C C . VAL C 1 280 ? 28.660 -26.263 65.454 1.00 18.57 1280 VAL C C 1
ATOM 8074 O O . VAL C 1 280 ? 29.253 -26.141 66.522 1.00 18.96 1280 VAL C O 1
ATOM 8078 N N . LYS C 1 281 ? 28.615 -25.298 64.531 1.00 18.33 1281 LYS C N 1
ATOM 8079 C CA . LYS C 1 281 ? 29.314 -24.010 64.690 1.00 20.38 1281 LYS C CA 1
ATOM 8080 C C . LYS C 1 281 ? 28.596 -22.970 63.842 1.00 18.85 1281 LYS C C 1
ATOM 8081 O O . LYS C 1 281 ? 28.008 -23.325 62.815 1.00 18.22 1281 LYS C O 1
ATOM 8087 N N . VAL C 1 282 ? 28.656 -21.698 64.257 1.00 18.55 1282 VAL C N 1
ATOM 8088 C CA . VAL C 1 282 ? 28.088 -20.600 63.485 1.00 17.81 1282 VAL C CA 1
ATOM 8089 C C . VAL C 1 282 ? 29.200 -19.551 63.296 1.00 18.65 1282 VAL C C 1
ATOM 8090 O O . VAL C 1 282 ? 29.798 -19.109 64.257 1.00 17.75 1282 VAL C O 1
ATOM 8094 N N . ASN C 1 283 ? 29.500 -19.218 62.043 1.00 18.84 1283 ASN C N 1
ATOM 8095 C CA . ASN C 1 283 ? 30.532 -18.233 61.693 1.00 20.03 1283 ASN C CA 1
ATOM 8096 C C . ASN C 1 283 ? 29.917 -16.878 61.352 1.00 20.59 1283 ASN C C 1
ATOM 8097 O O . ASN C 1 283 ? 29.920 -16.469 60.184 1.00 22.70 1283 ASN C O 1
ATOM 8102 N N . HIS C 1 284 ? 29.390 -16.191 62.347 1.00 19.67 1284 HIS C N 1
ATOM 8103 C CA . HIS C 1 284 ? 28.876 -14.830 62.179 1.00 18.80 1284 HIS C CA 1
ATOM 8104 C C . HIS C 1 284 ? 29.824 -13.928 62.978 1.00 19.02 1284 HIS C C 1
ATOM 8105 O O . HIS C 1 284 ? 30.030 -14.176 64.175 1.00 19.33 1284 HIS C O 1
ATOM 8112 N N . PRO C 1 285 ? 30.391 -12.878 62.342 1.00 19.89 1285 PRO C N 1
ATOM 8113 C CA . PRO C 1 285 ? 31.442 -12.084 63.010 1.00 20.38 1285 PRO C CA 1
ATOM 8114 C C . PRO C 1 285 ? 30.939 -11.234 64.189 1.00 20.99 1285 PRO C C 1
ATOM 8115 O O . PRO C 1 285 ? 31.765 -10.727 64.979 1.00 20.83 1285 PRO C O 1
ATOM 8119 N N . GLY C 1 286 ? 29.612 -11.100 64.323 1.00 19.63 1286 GLY C N 1
ATOM 8120 C CA . GLY C 1 286 ? 29.004 -10.435 65.502 1.00 19.90 1286 GLY C CA 1
ATOM 8121 C C . GLY C 1 286 ? 28.821 -11.309 66.733 1.00 19.69 1286 GLY C C 1
ATOM 8122 O O . GLY C 1 286 ? 28.438 -10.819 67.781 1.00 20.08 1286 GLY C O 1
ATOM 8123 N N . LEU C 1 287 ? 29.099 -12.606 66.623 1.00 19.99 1287 LEU C N 1
ATOM 8124 C CA . LEU C 1 287 ? 29.046 -13.503 67.803 1.00 21.15 1287 LEU C CA 1
ATOM 8125 C C . LEU C 1 287 ? 30.314 -13.421 68.646 1.00 22.23 1287 LEU C C 1
ATOM 8126 O O . LEU C 1 287 ? 31.410 -13.386 68.100 1.00 20.97 1287 LEU C O 1
ATOM 8131 N N . GLU C 1 288 ? 30.178 -13.436 69.974 1.00 23.71 1288 GLU C N 1
ATOM 8132 C CA . GLU C 1 288 ? 31.351 -13.410 70.832 1.00 25.91 1288 GLU C CA 1
ATOM 8133 C C . GLU C 1 288 ? 32.246 -14.645 70.617 1.00 25.78 1288 GLU C C 1
ATOM 8134 O O . GLU C 1 288 ? 33.464 -14.586 70.816 1.00 25.64 1288 GLU C O 1
ATOM 8140 N N . SER C 1 289 ? 31.644 -15.760 70.207 1.00 24.35 1289 SER C N 1
ATOM 8141 C CA . SER C 1 289 ? 32.385 -16.999 70.003 1.00 24.51 1289 SER C CA 1
ATOM 8142 C C . SER C 1 289 ? 33.266 -16.931 68.748 1.00 24.37 1289 SER C C 1
ATOM 8143 O O . SER C 1 289 ? 34.126 -17.782 68.568 1.00 24.78 1289 SER C O 1
ATOM 8146 N N . PHE C 1 290 ? 33.061 -15.945 67.874 1.00 22.70 1290 PHE C N 1
ATOM 8147 C CA . PHE C 1 290 ? 33.788 -15.934 66.592 1.00 23.11 1290 PHE C CA 1
ATOM 8148 C C . PHE C 1 290 ? 35.205 -15.329 66.679 1.00 24.51 1290 PHE C C 1
ATOM 8149 O O . PHE C 1 290 ? 35.355 -14.222 67.182 1.00 24.83 1290 PHE C O 1
ATOM 8157 N N . PRO C 1 291 ? 36.232 -16.019 66.134 1.00 26.18 1291 PRO C N 1
ATOM 8158 C CA . PRO C 1 291 ? 37.581 -15.442 66.195 1.00 27.61 1291 PRO C CA 1
ATOM 8159 C C . PRO C 1 291 ? 37.636 -14.156 65.357 1.00 27.79 1291 PRO C C 1
ATOM 8160 O O . PRO C 1 291 ? 37.090 -14.107 64.238 1.00 28.03 1291 PRO C O 1
ATOM 8164 N N . GLY C 1 292 ? 38.217 -13.107 65.923 1.00 27.87 1292 GLY C N 1
ATOM 8165 C CA . GLY C 1 292 ? 38.239 -11.808 65.238 1.00 28.97 1292 GLY C CA 1
ATOM 8166 C C . GLY C 1 292 ? 36.959 -10.983 65.372 1.00 27.56 1292 GLY C C 1
ATOM 8167 O O . GLY C 1 292 ? 36.851 -9.903 64.782 1.00 27.49 1292 GLY C O 1
ATOM 8168 N N . HIS C 1 293 ? 36.002 -11.458 66.175 1.00 26.30 1293 HIS C N 1
ATOM 8169 C CA . HIS C 1 293 ? 34.888 -10.617 66.589 1.00 24.22 1293 HIS C CA 1
ATOM 8170 C C . HIS C 1 293 ? 35.399 -9.302 67.170 1.00 24.65 1293 HIS C C 1
ATOM 8171 O O . HIS C 1 293 ? 34.799 -8.246 66.945 1.00 22.96 1293 HIS C O 1
ATOM 8178 N N . ASP C 1 294 ? 36.499 -9.346 67.924 1.00 24.61 1294 ASP C N 1
ATOM 8179 C CA . ASP C 1 294 ? 36.999 -8.109 68.542 1.00 26.63 1294 ASP C CA 1
ATOM 8180 C C . ASP C 1 294 ? 37.433 -7.073 67.466 1.00 25.37 1294 ASP C C 1
ATOM 8181 O O . ASP C 1 294 ? 37.133 -5.882 67.579 1.00 25.27 1294 ASP C O 1
ATOM 8186 N N . ILE C 1 295 ? 38.099 -7.540 66.414 1.00 24.86 1295 ILE C N 1
ATOM 8187 C CA . ILE C 1 295 ? 38.512 -6.640 65.321 1.00 23.71 1295 ILE C CA 1
ATOM 8188 C C . ILE C 1 295 ? 37.284 -6.129 64.567 1.00 22.82 1295 ILE C C 1
ATOM 8189 O O . ILE C 1 295 ? 37.188 -4.932 64.293 1.00 22.73 1295 ILE C O 1
ATOM 8194 N N . ALA C 1 296 ? 36.346 -7.018 64.219 1.00 22.13 1296 ALA C N 1
ATOM 8195 C CA . ALA C 1 296 ? 35.145 -6.621 63.443 1.00 21.05 1296 ALA C CA 1
ATOM 8196 C C . ALA C 1 296 ? 34.325 -5.566 64.207 1.00 21.57 1296 ALA C C 1
ATOM 8197 O O . ALA C 1 296 ? 33.829 -4.580 63.639 1.00 20.90 1296 ALA C O 1
ATOM 8199 N N . LYS C 1 297 ? 34.215 -5.766 65.515 1.00 21.73 1297 LYS C N 1
ATOM 8200 C CA . LYS C 1 297 ? 33.464 -4.848 66.374 1.00 23.39 1297 LYS C CA 1
ATOM 8201 C C . LYS C 1 297 ? 34.112 -3.439 66.459 1.00 24.14 1297 LYS C C 1
ATOM 8202 O O . LYS C 1 297 ? 33.408 -2.425 66.491 1.00 25.11 1297 LYS C O 1
ATOM 8208 N N . LYS C 1 298 ? 35.449 -3.376 66.452 1.00 24.46 1298 LYS C N 1
ATOM 8209 C CA . LYS C 1 298 ? 36.178 -2.119 66.506 1.00 24.83 1298 LYS C CA 1
ATOM 8210 C C . LYS C 1 298 ? 36.167 -1.415 65.149 1.00 23.96 1298 LYS C C 1
ATOM 8211 O O . LYS C 1 298 ? 36.048 -0.200 65.089 1.00 23.90 1298 LYS C O 1
ATOM 8217 N N . GLN C 1 299 ? 36.296 -2.167 64.061 1.00 21.44 1299 GLN C N 1
ATOM 8218 C CA . GLN C 1 299 ? 36.535 -1.542 62.760 1.00 21.51 1299 GLN C CA 1
ATOM 8219 C C . GLN C 1 299 ? 35.281 -1.319 61.913 1.00 20.55 1299 GLN C C 1
ATOM 8220 O O . GLN C 1 299 ? 35.330 -0.615 60.885 1.00 21.62 1299 GLN C O 1
ATOM 8226 N N . MET C 1 300 ? 34.169 -1.923 62.329 1.00 19.95 1300 MET C N 1
ATOM 8227 C CA . MET C 1 300 ? 32.865 -1.768 61.638 1.00 19.31 1300 MET C CA 1
ATOM 8228 C C . MET C 1 300 ? 31.826 -1.211 62.601 1.00 19.33 1300 MET C C 1
ATOM 8229 O O . MET C 1 300 ? 32.007 -1.279 63.814 1.00 19.70 1300 MET C O 1
ATOM 8234 N N . THR C 1 301 ? 30.774 -0.605 62.077 1.00 19.07 1301 THR C N 1
ATOM 8235 C CA . THR C 1 301 ? 29.735 -0.067 62.964 1.00 19.66 1301 THR C CA 1
ATOM 8236 C C . THR C 1 301 ? 28.466 -0.925 62.923 1.00 19.71 1301 THR C C 1
ATOM 8237 O O . THR C 1 301 ? 27.406 -0.527 63.418 1.00 18.98 1301 THR C O 1
ATOM 8241 N N . GLY C 1 302 ? 28.580 -2.109 62.313 1.00 18.70 1302 GLY C N 1
ATOM 8242 C CA . GLY C 1 302 ? 27.500 -3.076 62.310 1.00 17.99 1302 GLY C CA 1
ATOM 8243 C C . GLY C 1 302 ? 27.959 -4.291 61.539 1.00 18.02 1302 GLY C C 1
ATOM 8244 O O . GLY C 1 302 ? 29.172 -4.464 61.335 1.00 18.00 1302 GLY C O 1
ATOM 8245 N N . TYR C 1 303 ? 27.023 -5.167 61.155 1.00 17.16 1303 TYR C N 1
ATOM 8246 C CA . TYR C 1 303 ? 27.375 -6.421 60.458 1.00 16.76 1303 TYR C CA 1
ATOM 8247 C C . TYR C 1 303 ? 26.365 -6.663 59.348 1.00 16.54 1303 TYR C C 1
ATOM 8248 O O . TYR C 1 303 ? 25.190 -6.353 59.523 1.00 16.62 1303 TYR C O 1
ATOM 8257 N N . GLY C 1 304 ? 26.835 -7.171 58.209 1.00 16.82 1304 GLY C N 1
ATOM 8258 C CA . GLY C 1 304 ? 25.939 -7.774 57.213 1.00 15.86 1304 GLY C CA 1
ATOM 8259 C C . GLY C 1 304 ? 25.219 -8.997 57.784 1.00 15.23 1304 GLY C C 1
ATOM 8260 O O . GLY C 1 304 ? 25.476 -9.423 58.923 1.00 16.19 1304 GLY C O 1
ATOM 8261 N N . SER C 1 305 ? 24.337 -9.599 56.990 1.00 14.94 1305 SER C N 1
ATOM 8262 C CA . SER C 1 305 ? 23.517 -10.683 57.502 1.00 15.50 1305 SER C CA 1
ATOM 8263 C C . SER C 1 305 ? 23.738 -11.961 56.723 1.00 15.25 1305 SER C C 1
ATOM 8264 O O . SER C 1 305 ? 22.876 -12.857 56.733 1.00 15.02 1305 SER C O 1
ATOM 8267 N N . THR C 1 306 ? 24.884 -12.045 56.039 1.00 15.22 1306 THR C N 1
ATOM 8268 C CA . THR C 1 306 ? 25.269 -13.264 55.308 1.00 15.17 1306 THR C CA 1
ATOM 8269 C C . THR C 1 306 ? 26.372 -13.942 56.066 1.00 16.41 1306 THR C C 1
ATOM 8270 O O . THR C 1 306 ? 27.379 -13.312 56.425 1.00 16.51 1306 THR C O 1
ATOM 8274 N N . PHE C 1 307 ? 26.193 -15.230 56.334 1.00 16.45 1307 PHE C N 1
ATOM 8275 C CA . PHE C 1 307 ? 27.168 -15.944 57.139 1.00 16.94 1307 PHE C CA 1
ATOM 8276 C C . PHE C 1 307 ? 26.978 -17.433 56.951 1.00 17.36 1307 PHE C C 1
ATOM 8277 O O . PHE C 1 307 ? 25.972 -17.898 56.436 1.00 17.86 1307 PHE C O 1
ATOM 8285 N N . LEU C 1 308 ? 27.896 -18.195 57.486 1.00 18.00 1308 LEU C N 1
ATOM 8286 C CA . LEU C 1 308 ? 27.923 -19.593 57.214 1.00 18.79 1308 LEU C CA 1
ATOM 8287 C C . LEU C 1 308 ? 27.748 -20.367 58.552 1.00 18.37 1308 LEU C C 1
ATOM 8288 O O . LEU C 1 308 ? 28.037 -19.823 59.621 1.00 17.42 1308 LEU C O 1
ATOM 8293 N N . PHE C 1 309 ? 27.223 -21.590 58.496 1.00 16.65 1309 PHE C N 1
ATOM 8294 C CA . PHE C 1 309 ? 27.157 -22.440 59.690 1.00 16.76 1309 PHE C CA 1
ATOM 8295 C C . PHE C 1 309 ? 27.451 -23.876 59.308 1.00 17.37 1309 PHE C C 1
ATOM 8296 O O . PHE C 1 309 ? 27.325 -24.259 58.143 1.00 17.26 1309 PHE C O 1
ATOM 8304 N N . GLU C 1 310 ? 27.860 -24.658 60.290 1.00 17.09 1310 GLU C N 1
ATOM 8305 C CA . GLU C 1 310 ? 28.274 -26.031 60.061 1.00 17.97 1310 GLU C CA 1
ATOM 8306 C C . GLU C 1 310 ? 27.210 -27.033 60.569 1.00 17.71 1310 GLU C C 1
ATOM 8307 O O . GLU C 1 310 ? 26.839 -27.007 61.756 1.00 18.87 1310 GLU C O 1
ATOM 8313 N N . MET C 1 311 ? 26.743 -27.909 59.675 1.00 17.87 1311 MET C N 1
ATOM 8314 C CA . MET C 1 311 ? 25.839 -28.999 60.027 1.00 18.12 1311 MET C CA 1
ATOM 8315 C C . MET C 1 311 ? 26.705 -30.225 60.406 1.00 18.82 1311 MET C C 1
ATOM 8316 O O . MET C 1 311 ? 27.933 -30.202 60.234 1.00 19.09 1311 MET C O 1
ATOM 8321 N N . LYS C 1 312 ? 26.070 -31.288 60.905 1.00 19.20 1312 LYS C N 1
ATOM 8322 C CA . LYS C 1 312 ? 26.812 -32.506 61.273 1.00 19.95 1312 LYS C CA 1
ATOM 8323 C C . LYS C 1 312 ? 27.244 -33.365 60.082 1.00 20.41 1312 LYS C C 1
ATOM 8324 O O . LYS C 1 312 ? 28.116 -34.213 60.230 1.00 21.07 1312 LYS C O 1
ATOM 8330 N N . SER C 1 313 ? 26.658 -33.120 58.911 1.00 20.14 1313 SER C N 1
ATOM 8331 C CA . SER C 1 313 ? 26.964 -33.899 57.733 1.00 20.64 1313 SER C CA 1
ATOM 8332 C C . SER C 1 313 ? 26.477 -33.189 56.482 1.00 20.23 1313 SER C C 1
ATOM 8333 O O . SER C 1 313 ? 25.611 -32.288 56.541 1.00 19.59 1313 SER C O 1
ATOM 8336 N N . PHE C 1 314 ? 27.008 -33.620 55.354 1.00 20.69 1314 PHE C N 1
ATOM 8337 C CA . PHE C 1 314 ? 26.496 -33.162 54.057 1.00 20.50 1314 PHE C CA 1
ATOM 8338 C C . PHE C 1 314 ? 25.001 -33.488 53.922 1.00 20.40 1314 PHE C C 1
ATOM 8339 O O . PHE C 1 314 ? 24.201 -32.641 53.508 1.00 19.89 1314 PHE C O 1
ATOM 8347 N N . GLU C 1 315 ? 24.624 -34.704 54.299 1.00 20.97 1315 GLU C N 1
ATOM 8348 C CA . GLU C 1 315 ? 23.212 -35.109 54.212 1.00 21.02 1315 GLU C CA 1
ATOM 8349 C C . GLU C 1 315 ? 22.293 -34.226 55.060 1.00 20.30 1315 GLU C C 1
ATOM 8350 O O . GLU C 1 315 ? 21.226 -33.855 54.598 1.00 20.08 1315 GLU C O 1
ATOM 8356 N N . ALA C 1 316 ? 22.730 -33.873 56.274 1.00 20.02 1316 ALA C N 1
ATOM 8357 C CA . ALA C 1 316 ? 21.948 -32.957 57.120 1.00 19.41 1316 ALA C CA 1
ATOM 8358 C C . ALA C 1 316 ? 21.825 -31.572 56.470 1.00 18.75 1316 ALA C C 1
ATOM 8359 O O . ALA C 1 316 ? 20.752 -30.995 56.473 1.00 18.84 1316 ALA C O 1
ATOM 8361 N N . ALA C 1 317 ? 22.909 -31.062 55.890 1.00 19.47 1317 ALA C N 1
ATOM 8362 C CA . ALA C 1 317 ? 22.883 -29.778 55.189 1.00 19.52 1317 ALA C CA 1
ATOM 8363 C C . ALA C 1 317 ? 21.877 -29.835 54.019 1.00 20.32 1317 ALA C C 1
ATOM 8364 O O . ALA C 1 317 ? 21.082 -28.943 53.842 1.00 19.54 1317 ALA C O 1
ATOM 8366 N N . LYS C 1 318 ? 21.905 -30.904 53.241 1.00 20.82 1318 LYS C N 1
ATOM 8367 C CA . LYS C 1 318 ? 21.007 -31.014 52.091 1.00 21.93 1318 LYS C CA 1
ATOM 8368 C C . LYS C 1 318 ? 19.550 -31.085 52.552 1.00 21.68 1318 LYS C C 1
ATOM 8369 O O . LYS C 1 318 ? 18.690 -30.423 51.979 1.00 21.84 1318 LYS C O 1
ATOM 8375 N N . LYS C 1 319 ? 19.278 -31.852 53.605 1.00 20.95 1319 LYS C N 1
ATOM 8376 C CA . LYS C 1 319 ? 17.923 -31.975 54.125 1.00 21.16 1319 LYS C CA 1
ATOM 8377 C C . LYS C 1 319 ? 17.409 -30.624 54.653 1.00 20.66 1319 LYS C C 1
ATOM 8378 O O . LYS C 1 319 ? 16.255 -30.244 54.402 1.00 20.90 1319 LYS C O 1
ATOM 8384 N N . LEU C 1 320 ? 18.261 -29.877 55.344 1.00 19.51 1320 LEU C N 1
ATOM 8385 C CA . LEU C 1 320 ? 17.876 -28.528 55.738 1.00 18.87 1320 LEU C CA 1
ATOM 8386 C C . LEU C 1 320 ? 17.571 -27.654 54.518 1.00 19.44 1320 LEU C C 1
ATOM 8387 O O . LEU C 1 320 ? 16.464 -27.086 54.421 1.00 19.72 1320 LEU C O 1
ATOM 8392 N N . MET C 1 321 ? 18.520 -27.570 53.578 1.00 19.59 1321 MET C N 1
ATOM 8393 C CA . MET C 1 321 ? 18.399 -26.608 52.454 1.00 20.70 1321 MET C CA 1
ATOM 8394 C C . MET C 1 321 ? 17.199 -26.881 51.568 1.00 21.03 1321 MET C C 1
ATOM 8395 O O . MET C 1 321 ? 16.655 -25.969 50.948 1.00 21.68 1321 MET C O 1
ATOM 8400 N N . GLU C 1 322 ? 16.793 -28.139 51.494 1.00 21.25 1322 GLU C N 1
ATOM 8401 C CA . GLU C 1 322 ? 15.744 -28.533 50.555 1.00 21.03 1322 GLU C CA 1
ATOM 8402 C C . GLU C 1 322 ? 14.347 -28.554 51.152 1.00 21.65 1322 GLU C C 1
ATOM 8403 O O . GLU C 1 322 ? 13.415 -28.966 50.474 1.00 21.22 1322 GLU C O 1
ATOM 8409 N N . HIS C 1 323 ? 14.187 -28.152 52.419 1.00 19.86 1323 HIS C N 1
ATOM 8410 C CA . HIS C 1 323 ? 12.867 -28.222 53.032 1.00 21.27 1323 HIS C CA 1
ATOM 8411 C C . HIS C 1 323 ? 12.444 -26.908 53.660 1.00 20.94 1323 HIS C C 1
ATOM 8412 O O . HIS C 1 323 ? 11.738 -26.892 54.678 1.00 21.71 1323 HIS C O 1
ATOM 8419 N N . LEU C 1 324 ? 12.883 -25.810 53.051 1.00 20.69 1324 LEU C N 1
ATOM 8420 C CA . LEU C 1 324 ? 12.598 -24.469 53.576 1.00 20.89 1324 LEU C CA 1
ATOM 8421 C C . LEU C 1 324 ? 11.479 -23.861 52.740 1.00 22.32 1324 LEU C C 1
ATOM 8422 O O . LEU C 1 324 ? 11.417 -24.103 51.529 1.00 22.99 1324 LEU C O 1
ATOM 8427 N N . LYS C 1 325 ? 10.575 -23.117 53.365 1.00 23.09 1325 LYS C N 1
ATOM 8428 C CA . LYS C 1 325 ? 9.460 -22.539 52.613 1.00 26.07 1325 LYS C CA 1
ATOM 8429 C C . LYS C 1 325 ? 9.596 -21.052 52.513 1.00 25.57 1325 LYS C C 1
ATOM 8430 O O . LYS C 1 325 ? 8.911 -20.432 51.721 1.00 27.62 1325 LYS C O 1
ATOM 8436 N N . VAL C 1 326 ? 10.446 -20.463 53.331 1.00 23.84 1326 VAL C N 1
ATOM 8437 C CA . VAL C 1 326 ? 10.606 -19.041 53.263 1.00 24.46 1326 VAL C CA 1
ATOM 8438 C C . VAL C 1 326 ? 11.940 -18.788 52.548 1.00 24.86 1326 VAL C C 1
ATOM 8439 O O . VAL C 1 326 ? 11.937 -18.144 51.482 1.00 26.54 1326 VAL C O 1
ATOM 8443 N N . CYS C 1 327 ? 13.026 -19.379 53.034 1.00 22.04 1327 CYS C N 1
ATOM 8444 C CA . CYS C 1 327 ? 14.328 -19.242 52.392 1.00 20.60 1327 CYS C CA 1
ATOM 8445 C C . CYS C 1 327 ? 14.307 -19.849 50.991 1.00 20.51 1327 CYS C C 1
ATOM 8446 O O . CYS C 1 327 ? 13.674 -20.892 50.765 1.00 21.53 1327 CYS C O 1
ATOM 8449 N N . THR C 1 328 ? 14.991 -19.185 50.060 1.00 17.80 1328 THR C N 1
ATOM 8450 C CA . THR C 1 328 ? 15.108 -19.636 48.676 1.00 16.92 1328 THR C CA 1
ATOM 8451 C C . THR C 1 328 ? 16.513 -20.203 48.398 1.00 16.90 1328 THR C C 1
ATOM 8452 O O . THR C 1 328 ? 17.523 -19.579 48.732 1.00 15.78 1328 THR C O 1
ATOM 8456 N N . LEU C 1 329 ? 16.556 -21.393 47.794 1.00 16.50 1329 LEU C N 1
ATOM 8457 C CA . LEU C 1 329 ? 17.827 -22.025 47.459 1.00 16.77 1329 LEU C CA 1
ATOM 8458 C C . LEU C 1 329 ? 18.324 -21.364 46.169 1.00 16.91 1329 LEU C C 1
ATOM 8459 O O . LEU C 1 329 ? 17.691 -21.517 45.128 1.00 17.33 1329 LEU C O 1
ATOM 8464 N N . ALA C 1 330 ? 19.426 -20.602 46.259 1.00 16.68 1330 ALA C N 1
ATOM 8465 C CA . ALA C 1 330 ? 19.976 -19.828 45.133 1.00 16.89 1330 ALA C CA 1
ATOM 8466 C C . ALA C 1 330 ? 21.292 -19.252 45.593 1.00 16.67 1330 ALA C C 1
ATOM 8467 O O . ALA C 1 330 ? 21.487 -19.115 46.786 1.00 16.27 1330 ALA C O 1
ATOM 8469 N N . VAL C 1 331 ? 22.181 -18.918 44.657 1.00 17.01 1331 VAL C N 1
ATOM 8470 C CA . VAL C 1 331 ? 23.397 -18.169 45.012 1.00 17.01 1331 VAL C CA 1
ATOM 8471 C C . VAL C 1 331 ? 23.044 -16.671 45.050 1.00 16.78 1331 VAL C C 1
ATOM 8472 O O . VAL C 1 331 ? 21.889 -16.315 44.826 1.00 16.47 1331 VAL C O 1
ATOM 8476 N N . SER C 1 332 ? 24.053 -15.843 45.321 1.00 16.78 1332 SER C N 1
ATOM 8477 C CA . SER C 1 332 ? 23.958 -14.399 45.583 1.00 17.18 1332 SER C CA 1
ATOM 8478 C C . SER C 1 332 ? 23.534 -14.137 47.027 1.00 16.14 1332 SER C C 1
ATOM 8479 O O . SER C 1 332 ? 23.179 -15.061 47.771 1.00 15.56 1332 SER C O 1
ATOM 8482 N N . LEU C 1 333 ? 23.524 -12.870 47.411 1.00 15.56 1333 LEU C N 1
ATOM 8483 C CA . LEU C 1 333 ? 23.270 -12.488 48.805 1.00 15.19 1333 LEU C CA 1
ATOM 8484 C C . LEU C 1 333 ? 22.844 -11.018 48.851 1.00 15.13 1333 LEU C C 1
ATOM 8485 O O . LEU C 1 333 ? 22.917 -10.276 47.823 1.00 15.39 1333 LEU C O 1
ATOM 8490 N N . GLY C 1 334 ? 22.368 -10.595 50.019 1.00 14.88 1334 GLY C N 1
ATOM 8491 C CA . GLY C 1 334 ? 22.100 -9.170 50.232 1.00 16.51 1334 GLY C CA 1
ATOM 8492 C C . GLY C 1 334 ? 20.782 -8.689 49.622 1.00 16.95 1334 GLY C C 1
ATOM 8493 O O . GLY C 1 334 ? 20.582 -7.485 49.504 1.00 17.50 1334 GLY C O 1
ATOM 8494 N N . CYS C 1 335 ? 19.875 -9.637 49.328 1.00 16.54 1335 CYS C N 1
ATOM 8495 C CA A CYS C 1 335 ? 18.543 -9.324 48.812 0.50 16.84 1335 CYS C CA 1
ATOM 8496 C CA B CYS C 1 335 ? 18.538 -9.354 48.823 0.50 16.97 1335 CYS C CA 1
ATOM 8497 C C . CYS C 1 335 ? 17.588 -9.135 49.992 1.00 16.36 1335 CYS C C 1
ATOM 8498 O O . CYS C 1 335 ? 17.858 -9.593 51.096 1.00 15.41 1335 CYS C O 1
ATOM 8503 N N . VAL C 1 336 ? 16.461 -8.454 49.741 1.00 16.00 1336 VAL C N 1
ATOM 8504 C CA . VAL C 1 336 ? 15.437 -8.243 50.778 1.00 15.03 1336 VAL C CA 1
ATOM 8505 C C . VAL C 1 336 ? 14.865 -9.578 51.296 1.00 14.92 1336 VAL C C 1
ATOM 8506 O O . VAL C 1 336 ? 14.401 -9.656 52.442 1.00 14.87 1336 VAL C O 1
ATOM 8510 N N . ASP C 1 337 ? 14.891 -10.620 50.469 1.00 14.97 1337 ASP C N 1
ATOM 8511 C CA . ASP C 1 337 ? 14.402 -11.927 50.890 1.00 14.94 1337 ASP C CA 1
ATOM 8512 C C . ASP C 1 337 ? 15.586 -12.879 51.160 1.00 14.76 1337 ASP C C 1
ATOM 8513 O O . ASP C 1 337 ? 16.665 -12.718 50.577 1.00 14.73 1337 ASP C O 1
ATOM 8518 N N . THR C 1 338 ? 15.366 -13.860 52.014 1.00 14.70 1338 THR C N 1
ATOM 8519 C CA . THR C 1 338 ? 16.405 -14.747 52.509 1.00 14.58 1338 THR C CA 1
ATOM 8520 C C . THR C 1 338 ? 16.830 -15.808 51.454 1.00 15.16 1338 THR C C 1
ATOM 8521 O O . THR C 1 338 ? 15.972 -16.444 50.832 1.00 15.83 1338 THR C O 1
ATOM 8525 N N . LEU C 1 339 ? 18.139 -15.933 51.230 1.00 14.72 1339 LEU C N 1
ATOM 8526 C CA . LEU C 1 339 ? 18.700 -16.929 50.307 1.00 15.45 1339 LEU C CA 1
ATOM 8527 C C . LEU C 1 339 ? 19.572 -17.915 51.076 1.00 15.17 1339 LEU C C 1
ATOM 8528 O O . LEU C 1 339 ? 20.076 -17.574 52.153 1.00 14.77 1339 LEU C O 1
ATOM 8533 N N . ILE C 1 340 ? 19.756 -19.117 50.524 1.00 15.49 1340 ILE C N 1
ATOM 8534 C CA . ILE C 1 340 ? 20.580 -20.121 51.160 1.00 16.66 1340 ILE C CA 1
ATOM 8535 C C . ILE C 1 340 ? 21.305 -20.926 50.057 1.00 15.96 1340 ILE C C 1
ATOM 8536 O O . ILE C 1 340 ? 20.743 -21.145 49.016 1.00 16.06 1340 ILE C O 1
ATOM 8541 N N . GLU C 1 341 ? 22.550 -21.353 50.287 1.00 15.95 1341 GLU C N 1
ATOM 8542 C CA . GLU C 1 341 ? 23.267 -22.143 49.274 1.00 16.46 1341 GLU C CA 1
ATOM 8543 C C . GLU C 1 341 ? 24.334 -22.994 49.942 1.00 16.69 1341 GLU C C 1
ATOM 8544 O O . GLU C 1 341 ? 24.615 -22.855 51.141 1.00 16.44 1341 GLU C O 1
ATOM 8550 N N . HIS C 1 342 ? 24.911 -23.883 49.145 1.00 18.33 1342 HIS C N 1
ATOM 8551 C CA . HIS C 1 342 ? 25.914 -24.857 49.623 1.00 19.18 1342 HIS C CA 1
ATOM 8552 C C . HIS C 1 342 ? 27.273 -24.505 48.976 1.00 19.42 1342 HIS C C 1
ATOM 8553 O O . HIS C 1 342 ? 27.502 -24.808 47.792 1.00 19.52 1342 HIS C O 1
ATOM 8560 N N . PRO C 1 343 ? 28.138 -23.801 49.716 1.00 19.98 1343 PRO C N 1
ATOM 8561 C CA . PRO C 1 343 ? 29.341 -23.286 49.060 1.00 21.55 1343 PRO C CA 1
ATOM 8562 C C . PRO C 1 343 ? 30.185 -24.397 48.426 1.00 23.33 1343 PRO C C 1
ATOM 8563 O O . PRO C 1 343 ? 30.760 -24.178 47.350 1.00 24.68 1343 PRO C O 1
ATOM 8567 N N . ALA C 1 344 ? 30.243 -25.573 49.049 1.00 24.42 1344 ALA C N 1
ATOM 8568 C CA . ALA C 1 344 ? 31.201 -26.601 48.588 1.00 25.71 1344 ALA C CA 1
ATOM 8569 C C . ALA C 1 344 ? 30.857 -27.070 47.173 1.00 27.91 1344 ALA C C 1
ATOM 8570 O O . ALA C 1 344 ? 31.764 -27.323 46.356 1.00 27.95 1344 ALA C O 1
ATOM 8572 N N . SER C 1 345 ? 29.552 -27.179 46.881 1.00 27.62 1345 SER C N 1
ATOM 8573 C CA . SER C 1 345 ? 29.101 -27.638 45.572 1.00 29.34 1345 SER C CA 1
ATOM 8574 C C . SER C 1 345 ? 28.524 -26.539 44.654 1.00 29.57 1345 SER C C 1
ATOM 8575 O O . SER C 1 345 ? 28.180 -26.831 43.513 1.00 31.06 1345 SER C O 1
ATOM 8578 N N . MET C 1 346 ? 28.437 -25.305 45.149 1.00 28.85 1346 MET C N 1
ATOM 8579 C CA . MET C 1 346 ? 27.919 -24.148 44.401 1.00 29.45 1346 MET C CA 1
ATOM 8580 C C . MET C 1 346 ? 28.933 -22.965 44.250 1.00 31.21 1346 MET C C 1
ATOM 8581 O O . MET C 1 346 ? 29.801 -23.028 43.404 1.00 33.76 1346 MET C O 1
ATOM 8586 N N . THR C 1 347 ? 28.825 -21.904 45.037 1.00 33.30 1347 THR C N 1
ATOM 8587 C CA . THR C 1 347 ? 29.632 -20.678 44.841 1.00 36.32 1347 THR C CA 1
ATOM 8588 C C . THR C 1 347 ? 31.141 -20.859 44.845 1.00 38.59 1347 THR C C 1
ATOM 8589 O O . THR C 1 347 ? 31.884 -20.010 44.326 1.00 38.58 1347 THR C O 1
ATOM 8593 N N . HIS C 1 348 ? 31.587 -21.939 45.472 1.00 41.30 1348 HIS C N 1
ATOM 8594 C CA . HIS C 1 348 ? 33.010 -22.145 45.734 1.00 43.08 1348 HIS C CA 1
ATOM 8595 C C . HIS C 1 348 ? 33.478 -23.466 45.171 1.00 44.13 1348 HIS C C 1
ATOM 8596 O O . HIS C 1 348 ? 34.607 -23.858 45.417 1.00 45.56 1348 HIS C O 1
ATOM 8603 N N . ALA C 1 349 ? 32.619 -24.122 44.390 1.00 45.19 1349 ALA C N 1
ATOM 8604 C CA . ALA C 1 349 ? 32.982 -25.366 43.684 1.00 46.52 1349 ALA C CA 1
ATOM 8605 C C . ALA C 1 349 ? 34.029 -25.190 42.544 1.00 48.80 1349 ALA C C 1
ATOM 8606 O O . ALA C 1 349 ? 34.568 -26.192 42.043 1.00 49.16 1349 ALA C O 1
ATOM 8608 N N . ALA C 1 350 ? 34.282 -23.939 42.125 1.00 49.68 1350 ALA C N 1
ATOM 8609 C CA . ALA C 1 350 ? 35.303 -23.622 41.090 1.00 52.72 1350 ALA C CA 1
ATOM 8610 C C . ALA C 1 350 ? 36.686 -23.248 41.674 1.00 54.24 1350 ALA C C 1
ATOM 8611 O O . ALA C 1 350 ? 37.679 -23.149 40.933 1.00 54.98 1350 ALA C O 1
ATOM 8613 N N . VAL C 1 351 ? 36.739 -23.039 42.996 1.00 55.30 1351 VAL C N 1
ATOM 8614 C CA . VAL C 1 351 ? 37.986 -22.713 43.707 1.00 57.14 1351 VAL C CA 1
ATOM 8615 C C . VAL C 1 351 ? 38.906 -23.951 43.734 1.00 59.19 1351 VAL C C 1
ATOM 8616 O O . VAL C 1 351 ? 38.468 -25.029 44.203 1.00 59.50 1351 VAL C O 1
ATOM 8620 N N . PRO C 1 352 ? 40.162 -23.808 43.210 1.00 60.82 1352 PRO C N 1
ATOM 8621 C CA . PRO C 1 352 ? 41.173 -24.895 43.247 1.00 62.33 1352 PRO C CA 1
ATOM 8622 C C . PRO C 1 352 ? 41.352 -25.451 44.681 1.00 62.68 1352 PRO C C 1
ATOM 8623 O O . PRO C 1 352 ? 41.354 -24.676 45.660 1.00 61.61 1352 PRO C O 1
ATOM 8627 N N . GLU C 1 353 ? 41.487 -26.773 44.806 1.00 63.74 1353 GLU C N 1
ATOM 8628 C CA . GLU C 1 353 ? 41.398 -27.407 46.129 1.00 63.95 1353 GLU C CA 1
ATOM 8629 C C . GLU C 1 353 ? 42.527 -27.102 47.125 1.00 64.11 1353 GLU C C 1
ATOM 8630 O O . GLU C 1 353 ? 42.309 -27.202 48.340 1.00 63.03 1353 GLU C O 1
ATOM 8636 N N . ASN C 1 354 ? 43.705 -26.723 46.610 1.00 65.26 1354 ASN C N 1
ATOM 8637 C CA . ASN C 1 354 ? 44.779 -26.118 47.423 1.00 66.07 1354 ASN C CA 1
ATOM 8638 C C . ASN C 1 354 ? 44.247 -24.898 48.185 1.00 65.02 1354 ASN C C 1
ATOM 8639 O O . ASN C 1 354 ? 44.582 -24.684 49.359 1.00 65.32 1354 ASN C O 1
ATOM 8644 N N . ILE C 1 355 ? 43.412 -24.110 47.506 1.00 63.89 1355 ILE C N 1
ATOM 8645 C CA . ILE C 1 355 ? 42.837 -22.891 48.076 1.00 62.36 1355 ILE C CA 1
ATOM 8646 C C . ILE C 1 355 ? 41.554 -23.200 48.906 1.00 61.08 1355 ILE C C 1
ATOM 8647 O O . ILE C 1 355 ? 41.334 -22.563 49.939 1.00 59.99 1355 ILE C O 1
ATOM 8652 N N . MET C 1 356 ? 40.764 -24.201 48.485 1.00 60.49 1356 MET C N 1
ATOM 8653 C CA . MET C 1 356 ? 39.560 -24.664 49.229 1.00 59.29 1356 MET C CA 1
ATOM 8654 C C . MET C 1 356 ? 39.833 -25.232 50.625 1.00 58.45 1356 MET C C 1
ATOM 8655 O O . MET C 1 356 ? 38.999 -25.090 51.544 1.00 57.25 1356 MET C O 1
ATOM 8660 N N . ARG C 1 357 ? 40.974 -25.896 50.770 1.00 57.94 1357 ARG C N 1
ATOM 8661 C CA . ARG C 1 357 ? 41.353 -26.500 52.059 1.00 57.20 1357 ARG C CA 1
ATOM 8662 C C . ARG C 1 357 ? 41.838 -25.421 53.017 1.00 55.43 1357 ARG C C 1
ATOM 8663 O O . ARG C 1 357 ? 41.493 -25.434 54.196 1.00 55.06 1357 ARG C O 1
ATOM 8671 N N . LYS C 1 358 ? 42.634 -24.488 52.487 1.00 54.00 1358 LYS C N 1
ATOM 8672 C CA . LYS C 1 358 ? 43.052 -23.294 53.229 1.00 51.72 1358 LYS C CA 1
ATOM 8673 C C . LYS C 1 358 ? 41.885 -22.350 53.524 1.00 48.02 1358 LYS C C 1
ATOM 8674 O O . LYS C 1 358 ? 41.888 -21.671 54.560 1.00 47.59 1358 LYS C O 1
ATOM 8680 N N . GLN C 1 359 ? 40.903 -22.309 52.613 1.00 44.13 1359 GLN C N 1
ATOM 8681 C CA . GLN C 1 359 ? 39.704 -21.491 52.784 1.00 39.88 1359 GLN C CA 1
ATOM 8682 C C . GLN C 1 359 ? 38.772 -22.047 53.859 1.00 37.02 1359 GLN C C 1
ATOM 8683 O O . GLN C 1 359 ? 37.964 -21.312 54.385 1.00 36.80 1359 GLN C O 1
ATOM 8689 N N . GLY C 1 360 ? 38.904 -23.332 54.186 1.00 34.84 1360 GLY C N 1
ATOM 8690 C CA . GLY C 1 360 ? 38.115 -23.959 55.257 1.00 32.36 1360 GLY C CA 1
ATOM 8691 C C . GLY C 1 360 ? 36.691 -24.303 54.843 1.00 30.43 1360 GLY C C 1
ATOM 8692 O O . GLY C 1 360 ? 35.764 -24.263 55.658 1.00 31.17 1360 GLY C O 1
ATOM 8693 N N . ILE C 1 361 ? 36.499 -24.604 53.570 1.00 27.76 1361 ILE C N 1
ATOM 8694 C CA . ILE C 1 361 ? 35.166 -24.906 53.050 1.00 25.35 1361 ILE C CA 1
ATOM 8695 C C . ILE C 1 361 ? 34.992 -26.422 52.922 1.00 25.09 1361 ILE C C 1
ATOM 8696 O O . ILE C 1 361 ? 35.789 -27.092 52.234 1.00 25.51 1361 ILE C O 1
ATOM 8701 N N . THR C 1 362 ? 33.955 -26.948 53.570 1.00 23.45 1362 THR C N 1
ATOM 8702 C CA . THR C 1 362 ? 33.692 -28.392 53.610 1.00 22.89 1362 THR C CA 1
ATOM 8703 C C . THR C 1 362 ? 32.222 -28.630 53.224 1.00 21.57 1362 THR C C 1
ATOM 8704 O O . THR C 1 362 ? 31.425 -27.678 53.243 1.00 20.50 1362 THR C O 1
ATOM 8708 N N . PRO C 1 363 ? 31.845 -29.895 52.890 1.00 22.35 1363 PRO C N 1
ATOM 8709 C CA . PRO C 1 363 ? 30.473 -30.223 52.483 1.00 21.81 1363 PRO C CA 1
ATOM 8710 C C . PRO C 1 363 ? 29.448 -30.020 53.600 1.00 20.62 1363 PRO C C 1
ATOM 8711 O O . PRO C 1 363 ? 28.265 -29.958 53.309 1.00 20.86 1363 PRO C O 1
ATOM 8715 N N . GLU C 1 364 ? 29.896 -29.878 54.853 1.00 19.78 1364 GLU C N 1
ATOM 8716 C CA . GLU C 1 364 ? 28.976 -29.664 55.987 1.00 19.87 1364 GLU C CA 1
ATOM 8717 C C . GLU C 1 364 ? 28.477 -28.229 56.132 1.00 18.58 1364 GLU C C 1
ATOM 8718 O O . GLU C 1 364 ? 27.574 -27.977 56.930 1.00 19.23 1364 GLU C O 1
ATOM 8724 N N . LEU C 1 365 ? 29.054 -27.289 55.371 1.00 18.31 1365 LEU C N 1
ATOM 8725 C CA . LEU C 1 365 ? 28.741 -25.878 55.561 1.00 17.76 1365 LEU C CA 1
ATOM 8726 C C . LEU C 1 365 ? 27.577 -25.402 54.713 1.00 18.31 1365 LEU C C 1
ATOM 8727 O O . LEU C 1 365 ? 27.442 -25.808 53.564 1.00 19.36 1365 LEU C O 1
ATOM 8732 N N . VAL C 1 366 ? 26.744 -24.542 55.284 1.00 18.10 1366 VAL C N 1
ATOM 8733 C CA . VAL C 1 366 ? 25.602 -23.936 54.587 1.00 16.93 1366 VAL C CA 1
ATOM 8734 C C . VAL C 1 366 ? 25.769 -22.428 54.747 1.00 17.72 1366 VAL C C 1
ATOM 8735 O O . VAL C 1 366 ? 26.076 -21.954 55.865 1.00 18.15 1366 VAL C O 1
ATOM 8739 N N . ARG C 1 367 ? 25.590 -21.664 53.668 1.00 17.09 1367 ARG C N 1
ATOM 8740 C CA . ARG C 1 367 ? 25.640 -20.202 53.794 1.00 17.50 1367 ARG C CA 1
ATOM 8741 C C . ARG C 1 367 ? 24.229 -19.657 53.691 1.00 17.52 1367 ARG C C 1
ATOM 8742 O O . ARG C 1 367 ? 23.483 -20.051 52.814 1.00 16.94 1367 ARG C O 1
ATOM 8750 N N . ILE C 1 368 ? 23.852 -18.763 54.620 1.00 17.40 1368 ILE C N 1
ATOM 8751 C CA . ILE C 1 368 ? 22.549 -18.134 54.541 1.00 16.37 1368 ILE C CA 1
ATOM 8752 C C . ILE C 1 368 ? 22.726 -16.616 54.428 1.00 16.39 1368 ILE C C 1
ATOM 8753 O O . ILE C 1 368 ? 23.640 -16.050 55.029 1.00 16.78 1368 ILE C O 1
ATOM 8758 N N . SER C 1 369 ? 21.852 -15.972 53.656 1.00 14.96 1369 SER C N 1
ATOM 8759 C CA . SER C 1 369 ? 21.850 -14.539 53.499 1.00 14.44 1369 SER C CA 1
ATOM 8760 C C . SER C 1 369 ? 20.511 -14.078 54.022 1.00 14.46 1369 SER C C 1
ATOM 8761 O O . SER C 1 369 ? 19.477 -14.192 53.325 1.00 14.35 1369 SER C O 1
ATOM 8764 N N . VAL C 1 370 ? 20.506 -13.619 55.274 1.00 14.25 1370 VAL C N 1
ATOM 8765 C CA . VAL C 1 370 ? 19.247 -13.302 55.936 1.00 14.24 1370 VAL C CA 1
ATOM 8766 C C . VAL C 1 370 ? 18.636 -11.999 55.415 1.00 15.24 1370 VAL C C 1
ATOM 8767 O O . VAL C 1 370 ? 19.303 -10.940 55.412 1.00 16.98 1370 VAL C O 1
ATOM 8771 N N . GLY C 1 371 ? 17.378 -12.071 54.989 1.00 14.90 1371 GLY C N 1
ATOM 8772 C CA . GLY C 1 371 ? 16.686 -10.898 54.418 1.00 14.77 1371 GLY C CA 1
ATOM 8773 C C . GLY C 1 371 ? 15.953 -10.121 55.499 1.00 15.61 1371 GLY C C 1
ATOM 8774 O O . GLY C 1 371 ? 16.283 -10.248 56.705 1.00 14.88 1371 GLY C O 1
ATOM 8775 N N . ILE C 1 372 ? 14.949 -9.334 55.082 1.00 14.73 1372 ILE C N 1
ATOM 8776 C CA . ILE C 1 372 ? 14.214 -8.438 55.978 1.00 15.49 1372 ILE C CA 1
ATOM 8777 C C . ILE C 1 372 ? 12.799 -8.912 56.325 1.00 15.47 1372 ILE C C 1
ATOM 8778 O O . ILE C 1 372 ? 12.010 -8.149 56.921 1.00 15.48 1372 ILE C O 1
ATOM 8783 N N . GLU C 1 373 ? 12.497 -10.175 56.003 1.00 15.18 1373 GLU C N 1
ATOM 8784 C CA . GLU C 1 373 ? 11.263 -10.819 56.484 1.00 15.41 1373 GLU C CA 1
ATOM 8785 C C . GLU C 1 373 ? 11.218 -10.703 58.024 1.00 15.62 1373 GLU C C 1
ATOM 8786 O O . GLU C 1 373 ? 12.253 -10.538 58.700 1.00 15.33 1373 GLU C O 1
ATOM 8792 N N . ASN C 1 374 ? 10.038 -10.861 58.578 1.00 15.86 1374 ASN C N 1
ATOM 8793 C CA . ASN C 1 374 ? 9.933 -10.936 60.041 1.00 16.08 1374 ASN C CA 1
ATOM 8794 C C . ASN C 1 374 ? 10.816 -12.088 60.536 1.00 16.49 1374 ASN C C 1
ATOM 8795 O O . ASN C 1 374 ? 10.749 -13.217 60.024 1.00 15.74 1374 ASN C O 1
ATOM 8800 N N . VAL C 1 375 ? 11.695 -11.767 61.475 1.00 16.22 1375 VAL C N 1
ATOM 8801 C CA . VAL C 1 375 ? 12.701 -12.698 61.936 1.00 17.31 1375 VAL C CA 1
ATOM 8802 C C . VAL C 1 375 ? 12.096 -13.970 62.553 1.00 18.14 1375 VAL C C 1
ATOM 8803 O O . VAL C 1 375 ? 12.648 -15.064 62.405 1.00 18.20 1375 VAL C O 1
ATOM 8807 N N . ASP C 1 376 ? 10.976 -13.826 63.265 1.00 18.95 1376 ASP C N 1
ATOM 8808 C CA . ASP C 1 376 ? 10.325 -15.006 63.832 1.00 19.99 1376 ASP C CA 1
ATOM 8809 C C . ASP C 1 376 ? 9.861 -15.990 62.754 1.00 19.90 1376 ASP C C 1
ATOM 8810 O O . ASP C 1 376 ? 9.874 -17.194 63.004 1.00 18.90 1376 ASP C O 1
ATOM 8815 N N . ASP C 1 377 ? 9.482 -15.477 61.563 1.00 18.68 1377 ASP C N 1
ATOM 8816 C CA . ASP C 1 377 ? 9.036 -16.347 60.476 1.00 19.16 1377 ASP C CA 1
ATOM 8817 C C . ASP C 1 377 ? 10.237 -17.049 59.849 1.00 18.25 1377 ASP C C 1
ATOM 8818 O O . ASP C 1 377 ? 10.130 -18.216 59.418 1.00 18.09 1377 ASP C O 1
ATOM 8823 N N . ILE C 1 378 ? 11.363 -16.337 59.735 1.00 17.26 1378 ILE C N 1
ATOM 8824 C CA . ILE C 1 378 ? 12.616 -16.982 59.245 1.00 16.62 1378 ILE C CA 1
ATOM 8825 C C . ILE C 1 378 ? 13.071 -18.098 60.205 1.00 15.68 1378 ILE C C 1
ATOM 8826 O O . ILE C 1 378 ? 13.392 -19.205 59.783 1.00 15.47 1378 ILE C O 1
ATOM 8831 N N . ILE C 1 379 ? 13.096 -17.784 61.484 1.00 15.62 1379 ILE C N 1
ATOM 8832 C CA . ILE C 1 379 ? 13.475 -18.767 62.497 1.00 16.20 1379 ILE C CA 1
ATOM 8833 C C . ILE C 1 379 ? 12.513 -19.967 62.506 1.00 16.87 1379 ILE C C 1
ATOM 8834 O O . ILE C 1 379 ? 12.968 -21.110 62.566 1.00 18.06 1379 ILE C O 1
ATOM 8839 N N . ALA C 1 380 ? 11.207 -19.735 62.379 1.00 17.32 1380 ALA C N 1
ATOM 8840 C CA . ALA C 1 380 ? 10.268 -20.857 62.367 1.00 17.45 1380 ALA C CA 1
ATOM 8841 C C . ALA C 1 380 ? 10.498 -21.765 61.133 1.00 17.57 1380 ALA C C 1
ATOM 8842 O O . ALA C 1 380 ? 10.329 -22.990 61.199 1.00 18.47 1380 ALA C O 1
ATOM 8844 N N . ASP C 1 381 ? 10.880 -21.166 60.011 1.00 16.63 1381 ASP C N 1
ATOM 8845 C CA . ASP C 1 381 ? 11.150 -21.929 58.783 1.00 17.42 1381 ASP C CA 1
ATOM 8846 C C . ASP C 1 381 ? 12.344 -22.847 59.001 1.00 17.43 1381 ASP C C 1
ATOM 8847 O O . ASP C 1 381 ? 12.299 -24.067 58.696 1.00 17.56 1381 ASP C O 1
ATOM 8852 N N . LEU C 1 382 ? 13.428 -22.266 59.511 1.00 16.28 1382 LEU C N 1
ATOM 8853 C CA . LEU C 1 382 ? 14.626 -23.038 59.803 1.00 16.87 1382 LEU C CA 1
ATOM 8854 C C . LEU C 1 382 ? 14.337 -24.142 60.821 1.00 17.01 1382 LEU C C 1
ATOM 8855 O O . LEU C 1 382 ? 14.785 -25.268 60.667 1.00 17.07 1382 LEU C O 1
ATOM 8860 N N . LYS C 1 383 ? 13.604 -23.791 61.869 1.00 16.89 1383 LYS C N 1
ATOM 8861 C CA . LYS C 1 383 ? 13.306 -24.733 62.941 1.00 18.82 1383 LYS C CA 1
ATOM 8862 C C . LYS C 1 383 ? 12.494 -25.942 62.474 1.00 19.22 1383 LYS C C 1
ATOM 8863 O O . LYS C 1 383 ? 12.801 -27.076 62.864 1.00 18.63 1383 LYS C O 1
ATOM 8869 N N . GLN C 1 384 ? 11.479 -25.702 61.636 1.00 18.38 1384 GLN C N 1
ATOM 8870 C CA . GLN C 1 384 ? 10.640 -26.804 61.137 1.00 19.26 1384 GLN C CA 1
ATOM 8871 C C . GLN C 1 384 ? 11.454 -27.746 60.248 1.00 18.96 1384 GLN C C 1
ATOM 8872 O O . GLN C 1 384 ? 11.304 -28.956 60.341 1.00 19.97 1384 GLN C O 1
ATOM 8878 N N . ALA C 1 385 ? 12.331 -27.205 59.399 1.00 18.27 1385 ALA C N 1
ATOM 8879 C CA . ALA C 1 385 ? 13.189 -28.076 58.579 1.00 18.99 1385 ALA C CA 1
ATOM 8880 C C . ALA C 1 385 ? 14.215 -28.808 59.444 1.00 19.80 1385 ALA C C 1
ATOM 8881 O O . ALA C 1 385 ? 14.484 -29.991 59.223 1.00 21.26 1385 ALA C O 1
ATOM 8883 N N . LEU C 1 386 ? 14.790 -28.126 60.438 1.00 20.30 1386 LEU C N 1
ATOM 8884 C CA . LEU C 1 386 ? 15.774 -28.787 61.327 1.00 20.92 1386 LEU C CA 1
ATOM 8885 C C . LEU C 1 386 ? 15.135 -29.903 62.190 1.00 22.36 1386 LEU C C 1
ATOM 8886 O O . LEU C 1 386 ? 15.815 -30.812 62.667 1.00 23.39 1386 LEU C O 1
ATOM 8891 N N . GLU C 1 387 ? 13.826 -29.828 62.384 1.00 21.74 1387 GLU C N 1
ATOM 8892 C CA . GLU C 1 387 ? 13.147 -30.791 63.217 1.00 24.48 1387 GLU C CA 1
ATOM 8893 C C . GLU C 1 387 ? 12.385 -31.852 62.419 1.00 24.04 1387 GLU C C 1
ATOM 8894 O O . GLU C 1 387 ? 11.576 -32.595 62.971 1.00 24.48 1387 GLU C O 1
ATOM 8900 N N . LEU C 1 388 ? 12.694 -31.958 61.130 1.00 22.45 1388 LEU C N 1
ATOM 8901 C CA . LEU C 1 388 ? 12.036 -32.932 60.279 1.00 23.27 1388 LEU C CA 1
ATOM 8902 C C . LEU C 1 388 ? 12.240 -34.358 60.699 1.00 23.41 1388 LEU C C 1
ATOM 8903 O O . LEU C 1 388 ? 13.325 -34.736 61.142 1.00 24.20 1388 LEU C O 1
ATOM 8908 N N . TRP C 1 389 ? 11.193 -35.154 60.497 1.00 23.70 1389 TRP C N 1
ATOM 8909 C CA . TRP C 1 389 ? 11.267 -36.624 60.536 1.00 23.73 1389 TRP C CA 1
ATOM 8910 C C . TRP C 1 389 ? 12.480 -37.120 59.754 1.00 23.77 1389 TRP C C 1
ATOM 8911 O O . TRP C 1 389 ? 12.777 -36.662 58.625 1.00 23.01 1389 TRP C O 1
ATOM 8923 N N . ASP D 1 5 ? 10.435 13.757 3.432 1.00 45.88 1505 ASP D N 1
ATOM 8924 C CA . ASP D 1 5 ? 9.244 12.909 3.695 1.00 44.71 1505 ASP D CA 1
ATOM 8925 C C . ASP D 1 5 ? 8.969 12.805 5.203 1.00 42.71 1505 ASP D C 1
ATOM 8926 O O . ASP D 1 5 ? 9.613 13.490 6.036 1.00 42.17 1505 ASP D O 1
ATOM 8931 N N . ILE D 1 6 ? 8.013 11.939 5.532 1.00 40.81 1506 ILE D N 1
ATOM 8932 C CA . ILE D 1 6 ? 7.580 11.693 6.911 1.00 38.34 1506 ILE D CA 1
ATOM 8933 C C . ILE D 1 6 ? 8.724 11.163 7.821 1.00 36.31 1506 ILE D C 1
ATOM 8934 O O . ILE D 1 6 ? 8.762 11.473 9.034 1.00 34.03 1506 ILE D O 1
ATOM 8939 N N . THR D 1 7 ? 9.653 10.381 7.260 1.00 34.60 1507 THR D N 1
ATOM 8940 C CA . THR D 1 7 ? 10.770 9.848 8.092 1.00 33.78 1507 THR D CA 1
ATOM 8941 C C . THR D 1 7 ? 11.623 10.961 8.711 1.00 31.78 1507 THR D C 1
ATOM 8942 O O . THR D 1 7 ? 11.940 10.921 9.902 1.00 30.36 1507 THR D O 1
ATOM 8946 N N . THR D 1 8 ? 11.987 11.959 7.902 1.00 30.59 1508 THR D N 1
ATOM 8947 C CA . THR D 1 8 ? 12.793 13.083 8.393 1.00 30.02 1508 THR D CA 1
ATOM 8948 C C . THR D 1 8 ? 12.090 13.790 9.558 1.00 30.02 1508 THR D C 1
ATOM 8949 O O . THR D 1 8 ? 12.724 14.072 10.585 1.00 30.61 1508 THR D O 1
ATOM 8953 N N . THR D 1 9 ? 10.777 14.018 9.436 1.00 29.69 1509 THR D N 1
ATOM 8954 C CA . THR D 1 9 ? 10.011 14.721 10.476 1.00 29.39 1509 THR D CA 1
ATOM 8955 C C . THR D 1 9 ? 9.987 13.942 11.811 1.00 28.54 1509 THR D C 1
ATOM 8956 O O . THR D 1 9 ? 10.195 14.523 12.916 1.00 27.63 1509 THR D O 1
ATOM 8960 N N . LEU D 1 10 ? 9.718 12.642 11.720 1.00 27.22 1510 LEU D N 1
ATOM 8961 C CA . LEU D 1 10 ? 9.736 11.776 12.907 1.00 27.42 1510 LEU D CA 1
ATOM 8962 C C . LEU D 1 10 ? 11.122 11.664 13.558 1.00 27.34 1510 LEU D C 1
ATOM 8963 O O . LEU D 1 10 ? 11.230 11.494 14.768 1.00 26.26 1510 LEU D O 1
ATOM 8968 N N . LEU D 1 11 ? 12.186 11.767 12.759 1.00 28.13 1511 LEU D N 1
ATOM 8969 C CA . LEU D 1 11 ? 13.544 11.673 13.310 1.00 28.71 1511 LEU D CA 1
ATOM 8970 C C . LEU D 1 11 ? 14.040 13.011 13.844 1.00 29.26 1511 LEU D C 1
ATOM 8971 O O . LEU D 1 11 ? 15.044 13.063 14.535 1.00 29.15 1511 LEU D O 1
ATOM 8976 N N . HIS D 1 12 ? 13.348 14.100 13.522 1.00 30.32 1512 HIS D N 1
ATOM 8977 C CA . HIS D 1 12 ? 13.803 15.421 13.963 1.00 32.00 1512 HIS D CA 1
ATOM 8978 C C . HIS D 1 12 ? 12.670 16.217 14.597 1.00 32.96 1512 HIS D C 1
ATOM 8979 O O . HIS D 1 12 ? 12.296 17.277 14.110 1.00 33.56 1512 HIS D O 1
ATOM 8986 N N . PRO D 1 13 ? 12.112 15.695 15.698 1.00 34.30 1513 PRO D N 1
ATOM 8987 C CA . PRO D 1 13 ? 10.949 16.361 16.287 1.00 35.90 1513 PRO D CA 1
ATOM 8988 C C . PRO D 1 13 ? 11.368 17.695 16.914 1.00 37.38 1513 PRO D C 1
ATOM 8989 O O . PRO D 1 13 ? 12.550 17.876 17.228 1.00 37.52 1513 PRO D O 1
ATOM 8993 N N . LYS D 1 14 ? 10.426 18.631 17.032 1.00 39.01 1514 LYS D N 1
ATOM 8994 C CA . LYS D 1 14 ? 10.716 19.946 17.616 1.00 40.67 1514 LYS D CA 1
ATOM 8995 C C . LYS D 1 14 ? 10.912 19.830 19.123 1.00 40.17 1514 LYS D C 1
ATOM 8996 O O . LYS D 1 14 ? 10.435 18.880 19.749 1.00 40.71 1514 LYS D O 1
ATOM 9002 N N . GLY D 1 15 ? 11.616 20.800 19.698 1.00 40.22 1515 GLY D N 1
ATOM 9003 C CA . GLY D 1 15 ? 11.913 20.797 21.131 1.00 40.08 1515 GLY D CA 1
ATOM 9004 C C . GLY D 1 15 ? 13.405 20.871 21.404 1.00 39.63 1515 GLY D C 1
ATOM 9005 O O . GLY D 1 15 ? 14.241 20.552 20.540 1.00 40.76 1515 GLY D O 1
ATOM 9006 N N . ASP D 1 16 ? 13.742 21.324 22.599 1.00 38.66 1516 ASP D N 1
ATOM 9007 C CA . ASP D 1 16 ? 15.134 21.352 23.041 1.00 37.93 1516 ASP D CA 1
ATOM 9008 C C . ASP D 1 16 ? 15.534 19.955 23.524 1.00 34.35 1516 ASP D C 1
ATOM 9009 O O . ASP D 1 16 ? 14.692 19.178 23.969 1.00 33.63 1516 ASP D O 1
ATOM 9014 N N . HIS D 1 17 ? 16.819 19.645 23.394 1.00 32.60 1517 HIS D N 1
ATOM 9015 C CA . HIS D 1 17 ? 17.397 18.462 24.003 1.00 30.26 1517 HIS D CA 1
ATOM 9016 C C . HIS D 1 17 ? 17.400 18.712 25.501 1.00 28.80 1517 HIS D C 1
ATOM 9017 O O . HIS D 1 17 ? 17.414 19.877 25.926 1.00 28.70 1517 HIS D O 1
ATOM 9024 N N . VAL D 1 18 ? 17.323 17.636 26.292 1.00 25.74 1518 VAL D N 1
ATOM 9025 C CA . VAL D 1 18 ? 17.431 17.748 27.747 1.00 23.98 1518 VAL D CA 1
ATOM 9026 C C . VAL D 1 18 ? 18.877 17.409 28.126 1.00 23.63 1518 VAL D C 1
ATOM 9027 O O . VAL D 1 18 ? 19.349 16.307 27.795 1.00 23.21 1518 VAL D O 1
ATOM 9031 N N . LEU D 1 19 ? 19.565 18.338 28.795 1.00 22.53 1519 LEU D N 1
ATOM 9032 C CA . LEU D 1 19 ? 20.994 18.188 29.164 1.00 22.44 1519 LEU D CA 1
ATOM 9033 C C . LEU D 1 19 ? 21.832 17.721 27.979 1.00 22.56 1519 LEU D C 1
ATOM 9034 O O . LEU D 1 19 ? 22.709 16.869 28.140 1.00 21.59 1519 LEU D O 1
ATOM 9039 N N . HIS D 1 20 ? 21.530 18.247 26.783 1.00 22.83 1520 HIS D N 1
ATOM 9040 C CA . HIS D 1 20 ? 22.268 17.895 25.568 1.00 23.85 1520 HIS D CA 1
ATOM 9041 C C . HIS D 1 20 ? 22.136 16.425 25.140 1.00 23.16 1520 HIS D C 1
ATOM 9042 O O . HIS D 1 20 ? 22.807 15.969 24.196 1.00 23.79 1520 HIS D O 1
ATOM 9049 N N . SER D 1 21 ? 21.261 15.685 25.803 1.00 22.14 1521 SER D N 1
ATOM 9050 C CA . SER D 1 21 ? 21.107 14.274 25.455 1.00 20.94 1521 SER D CA 1
ATOM 9051 C C . SER D 1 21 ? 20.589 14.111 24.052 1.00 21.89 1521 SER D C 1
ATOM 9052 O O . SER D 1 21 ? 19.625 14.796 23.636 1.00 23.36 1521 SER D O 1
ATOM 9055 N N . HIS D 1 22 ? 21.203 13.210 23.288 1.00 21.32 1522 HIS D N 1
ATOM 9056 C CA . HIS D 1 22 ? 20.705 12.948 21.910 1.00 21.29 1522 HIS D CA 1
ATOM 9057 C C . HIS D 1 22 ? 19.333 12.252 21.921 1.00 20.71 1522 HIS D C 1
ATOM 9058 O O . HIS D 1 22 ? 18.380 12.749 21.333 1.00 20.50 1522 HIS D O 1
ATOM 9065 N N . ALA D 1 23 ? 19.223 11.114 22.621 1.00 20.86 1523 ALA D N 1
ATOM 9066 C CA . ALA D 1 23 ? 17.918 10.454 22.819 1.00 20.08 1523 ALA D CA 1
ATOM 9067 C C . ALA D 1 23 ? 17.156 11.214 23.903 1.00 19.89 1523 ALA D C 1
ATOM 9068 O O . ALA D 1 23 ? 17.766 11.639 24.900 1.00 18.87 1523 ALA D O 1
ATOM 9070 N N . TYR D 1 24 ? 15.838 11.388 23.708 1.00 18.98 1524 TYR D N 1
ATOM 9071 C CA . TYR D 1 24 ? 14.998 12.045 24.716 1.00 20.07 1524 TYR D CA 1
ATOM 9072 C C . TYR D 1 24 ? 14.920 11.157 25.968 1.00 18.85 1524 TYR D C 1
ATOM 9073 O O . TYR D 1 24 ? 14.640 9.964 25.849 1.00 19.77 1524 TYR D O 1
ATOM 9082 N N . PRO D 1 25 ? 15.216 11.711 27.162 1.00 18.96 1525 PRO D N 1
ATOM 9083 C CA . PRO D 1 25 ? 15.238 10.931 28.391 1.00 17.48 1525 PRO D CA 1
ATOM 9084 C C . PRO D 1 25 ? 13.883 10.374 28.792 1.00 18.13 1525 PRO D C 1
ATOM 9085 O O . PRO D 1 25 ? 12.832 10.886 28.342 1.00 17.98 1525 PRO D O 1
ATOM 9089 N N . ILE D 1 26 ? 13.930 9.347 29.646 1.00 16.62 1526 ILE D N 1
ATOM 9090 C CA . ILE D 1 26 ? 12.744 8.716 30.186 1.00 16.39 1526 ILE D CA 1
ATOM 9091 C C . ILE D 1 26 ? 12.466 9.320 31.549 1.00 16.51 1526 ILE D C 1
ATOM 9092 O O . ILE D 1 26 ? 13.221 9.105 32.498 1.00 16.23 1526 ILE D O 1
ATOM 9097 N N . PHE D 1 27 ? 11.416 10.127 31.625 1.00 17.24 1527 PHE D N 1
ATOM 9098 C CA . PHE D 1 27 ? 11.090 10.798 32.877 1.00 15.97 1527 PHE D CA 1
ATOM 9099 C C . PHE D 1 27 ? 10.222 9.879 33.670 1.00 16.05 1527 PHE D C 1
ATOM 9100 O O . PHE D 1 27 ? 8.984 10.028 33.696 1.00 17.05 1527 PHE D O 1
ATOM 9108 N N . GLN D 1 28 ? 10.883 8.914 34.305 1.00 16.48 1528 GLN D N 1
ATOM 9109 C CA . GLN D 1 28 ? 10.269 7.969 35.195 1.00 16.40 1528 GLN D CA 1
ATOM 9110 C C . GLN D 1 28 ? 10.094 8.636 36.577 1.00 16.47 1528 GLN D C 1
ATOM 9111 O O . GLN D 1 28 ? 10.802 8.352 37.585 1.00 15.52 1528 GLN D O 1
ATOM 9117 N N . THR D 1 29 ? 9.113 9.529 36.621 1.00 17.09 1529 THR D N 1
ATOM 9118 C CA . THR D 1 29 ? 8.832 10.304 37.818 1.00 15.40 1529 THR D CA 1
ATOM 9119 C C . THR D 1 29 ? 7.317 10.434 37.978 1.00 16.82 1529 THR D C 1
ATOM 9120 O O . THR D 1 29 ? 6.576 10.400 37.002 1.00 16.82 1529 THR D O 1
ATOM 9124 N N . SER D 1 30 ? 6.846 10.584 39.207 1.00 17.04 1530 SER D N 1
ATOM 9125 C CA . SER D 1 30 ? 5.434 10.893 39.362 1.00 17.70 1530 SER D CA 1
ATOM 9126 C C . SER D 1 30 ? 5.259 12.410 39.445 1.00 18.87 1530 SER D C 1
ATOM 9127 O O . SER D 1 30 ? 4.370 12.969 38.786 1.00 19.62 1530 SER D O 1
ATOM 9130 N N . THR D 1 31 ? 6.116 13.084 40.216 1.00 18.21 1531 THR D N 1
ATOM 9131 C CA . THR D 1 31 ? 5.936 14.528 40.446 1.00 18.14 1531 THR D CA 1
ATOM 9132 C C . THR D 1 31 ? 7.110 15.417 40.031 1.00 17.95 1531 THR D C 1
ATOM 9133 O O . THR D 1 31 ? 8.178 14.914 39.650 1.00 16.82 1531 THR D O 1
ATOM 9137 N N . PHE D 1 32 ? 6.861 16.740 40.047 1.00 19.62 1532 PHE D N 1
ATOM 9138 C CA . PHE D 1 32 ? 7.830 17.784 39.650 1.00 19.57 1532 PHE D CA 1
ATOM 9139 C C . PHE D 1 32 ? 7.965 18.795 40.793 1.00 20.07 1532 PHE D C 1
ATOM 9140 O O . PHE D 1 32 ? 6.996 19.023 41.530 1.00 21.44 1532 PHE D O 1
ATOM 9148 N N . CYS D 1 33 ? 9.143 19.404 40.943 1.00 19.36 1533 CYS D N 1
ATOM 9149 C CA A CYS D 1 33 ? 9.407 20.356 42.035 0.50 18.92 1533 CYS D CA 1
ATOM 9150 C CA B CYS D 1 33 ? 9.366 20.351 42.046 0.50 20.66 1533 CYS D CA 1
ATOM 9151 C C . CYS D 1 33 ? 9.090 21.769 41.572 1.00 19.65 1533 CYS D C 1
ATOM 9152 O O . CYS D 1 33 ? 9.189 22.062 40.367 1.00 20.15 1533 CYS D O 1
ATOM 9157 N N . PHE D 1 34 ? 8.704 22.625 42.509 1.00 19.32 1534 PHE D N 1
ATOM 9158 C CA . PHE D 1 34 ? 8.451 24.023 42.234 1.00 20.62 1534 PHE D CA 1
ATOM 9159 C C . PHE D 1 34 ? 9.591 24.908 42.777 1.00 21.73 1534 PHE D C 1
ATOM 9160 O O . PHE D 1 34 ? 10.140 24.641 43.849 1.00 21.09 1534 PHE D O 1
ATOM 9168 N N . ASP D 1 35 ? 9.885 25.992 42.048 1.00 22.59 1535 ASP D N 1
ATOM 9169 C CA . ASP D 1 35 ? 10.889 26.986 42.458 1.00 23.12 1535 ASP D CA 1
ATOM 9170 C C . ASP D 1 35 ? 10.376 27.874 43.603 1.00 22.43 1535 ASP D C 1
ATOM 9171 O O . ASP D 1 35 ? 11.162 28.475 44.324 1.00 23.13 1535 ASP D O 1
ATOM 9176 N N . SER D 1 36 ? 9.061 27.989 43.738 1.00 22.12 1536 SER D N 1
ATOM 9177 C CA . SER D 1 36 ? 8.447 28.904 44.719 1.00 22.59 1536 SER D CA 1
ATOM 9178 C C . SER D 1 36 ? 6.966 28.601 44.770 1.00 22.46 1536 SER D C 1
ATOM 9179 O O . SER D 1 36 ? 6.460 27.910 43.896 1.00 21.00 1536 SER D O 1
ATOM 9182 N N . THR D 1 37 ? 6.266 29.117 45.779 1.00 22.17 1537 THR D N 1
ATOM 9183 C CA . THR D 1 37 ? 4.809 28.988 45.813 1.00 23.47 1537 THR D CA 1
ATOM 9184 C C . THR D 1 37 ? 4.138 29.607 44.565 1.00 24.03 1537 THR D C 1
ATOM 9185 O O . THR D 1 37 ? 3.266 28.985 43.941 1.00 24.29 1537 THR D O 1
ATOM 9189 N N . GLN D 1 38 ? 4.568 30.816 44.192 1.00 25.22 1538 GLN D N 1
ATOM 9190 C CA . GLN D 1 38 ? 4.003 31.506 43.036 1.00 27.12 1538 GLN D CA 1
ATOM 9191 C C . GLN D 1 38 ? 4.163 30.675 41.756 1.00 25.84 1538 GLN D C 1
ATOM 9192 O O . GLN D 1 38 ? 3.240 30.572 40.948 1.00 26.05 1538 GLN D O 1
ATOM 9198 N N . GLN D 1 39 ? 5.337 30.095 41.564 1.00 26.09 1539 GLN D N 1
ATOM 9199 C CA . GLN D 1 39 ? 5.573 29.339 40.335 1.00 25.63 1539 GLN D CA 1
ATOM 9200 C C . GLN D 1 39 ? 4.633 28.097 40.233 1.00 24.23 1539 GLN D C 1
ATOM 9201 O O . GLN D 1 39 ? 4.112 27.773 39.149 1.00 23.95 1539 GLN D O 1
ATOM 9207 N N . GLY D 1 40 ? 4.432 27.424 41.363 1.00 22.55 1540 GLY D N 1
ATOM 9208 C CA . GLY D 1 40 ? 3.517 26.291 41.446 1.00 22.02 1540 GLY D CA 1
ATOM 9209 C C . GLY D 1 40 ? 2.083 26.757 41.254 1.00 22.23 1540 GLY D C 1
ATOM 9210 O O . GLY D 1 40 ? 1.353 26.161 40.488 1.00 21.34 1540 GLY D O 1
ATOM 9211 N N . ALA D 1 41 ? 1.681 27.815 41.961 1.00 23.05 1541 ALA D N 1
ATOM 9212 C CA . ALA D 1 41 ? 0.342 28.374 41.780 1.00 24.64 1541 ALA D CA 1
ATOM 9213 C C . ALA D 1 41 ? 0.077 28.755 40.302 1.00 25.65 1541 ALA D C 1
ATOM 9214 O O . ALA D 1 41 ? -0.978 28.429 39.752 1.00 26.09 1541 ALA D O 1
ATOM 9216 N N . ASP D 1 42 ? 1.042 29.432 39.672 1.00 25.98 1542 ASP D N 1
ATOM 9217 C CA . ASP D 1 42 ? 0.927 29.829 38.272 1.00 26.85 1542 ASP D CA 1
ATOM 9218 C C . ASP D 1 42 ? 0.711 28.602 37.369 1.00 26.20 1542 ASP D C 1
ATOM 9219 O O . ASP D 1 42 ? -0.197 28.606 36.533 1.00 26.02 1542 ASP D O 1
ATOM 9224 N N . LEU D 1 43 ? 1.535 27.558 37.532 1.00 25.03 1543 LEU D N 1
ATOM 9225 C CA . LEU D 1 43 ? 1.388 26.357 36.710 1.00 24.93 1543 LEU D CA 1
ATOM 9226 C C . LEU D 1 43 ? -0.005 25.734 36.853 1.00 25.57 1543 LEU D C 1
ATOM 9227 O O . LEU D 1 43 ? -0.604 25.325 35.853 1.00 24.93 1543 LEU D O 1
ATOM 9232 N N . PHE D 1 44 ? -0.525 25.668 38.077 1.00 25.96 1544 PHE D N 1
ATOM 9233 C CA . PHE D 1 44 ? -1.899 25.172 38.284 1.00 27.11 1544 PHE D CA 1
ATOM 9234 C C . PHE D 1 44 ? -2.986 26.012 37.562 1.00 29.49 1544 PHE D C 1
ATOM 9235 O O . PHE D 1 44 ? -4.046 25.479 37.208 1.00 29.48 1544 PHE D O 1
ATOM 9243 N N . MET D 1 45 ? -2.692 27.293 37.326 1.00 30.69 1545 MET D N 1
ATOM 9244 C CA A MET D 1 45 ? -3.601 28.189 36.607 0.50 32.39 1545 MET D CA 1
ATOM 9245 C CA B MET D 1 45 ? -3.583 28.212 36.611 0.50 32.43 1545 MET D CA 1
ATOM 9246 C C . MET D 1 45 ? -3.291 28.233 35.110 1.00 32.87 1545 MET D C 1
ATOM 9247 O O . MET D 1 45 ? -3.863 29.039 34.367 1.00 33.94 1545 MET D O 1
ATOM 9256 N N . GLY D 1 46 ? -2.374 27.380 34.662 1.00 32.57 1546 GLY D N 1
ATOM 9257 C CA . GLY D 1 46 ? -1.959 27.353 33.253 1.00 34.26 1546 GLY D CA 1
ATOM 9258 C C . GLY D 1 46 ? -1.080 28.516 32.813 1.00 36.13 1546 GLY D C 1
ATOM 9259 O O . GLY D 1 46 ? -1.004 28.838 31.618 1.00 36.37 1546 GLY D O 1
ATOM 9260 N N . LYS D 1 47 ? -0.415 29.145 33.776 1.00 36.48 1547 LYS D N 1
ATOM 9261 C CA . LYS D 1 47 ? 0.451 30.291 33.503 1.00 37.30 1547 LYS D CA 1
ATOM 9262 C C . LYS D 1 47 ? 1.919 29.858 33.621 1.00 36.68 1547 LYS D C 1
ATOM 9263 O O . LYS D 1 47 ? 2.323 29.257 34.625 1.00 34.89 1547 LYS D O 1
ATOM 9269 N N . GLY D 1 48 ? 2.699 30.151 32.580 1.00 37.15 1548 GLY D N 1
ATOM 9270 C CA . GLY D 1 48 ? 4.127 29.834 32.539 1.00 36.77 1548 GLY D CA 1
ATOM 9271 C C . GLY D 1 48 ? 4.367 28.478 31.914 1.00 36.38 1548 GLY D C 1
ATOM 9272 O O . GLY D 1 48 ? 3.423 27.801 31.513 1.00 36.65 1548 GLY D O 1
ATOM 9273 N N . GLU D 1 49 ? 5.631 28.078 31.828 1.00 35.51 1549 GLU D N 1
ATOM 9274 C CA . GLU D 1 49 ? 5.990 26.804 31.212 1.00 34.21 1549 GLU D CA 1
ATOM 9275 C C . GLU D 1 49 ? 6.515 25.876 32.293 1.00 31.72 1549 GLU D C 1
ATOM 9276 O O . GLU D 1 49 ? 7.197 26.328 33.216 1.00 31.54 1549 GLU D O 1
ATOM 9282 N N . GLY D 1 50 ? 6.205 24.589 32.186 1.00 28.89 1550 GLY D N 1
ATOM 9283 C CA . GLY D 1 50 ? 6.661 23.656 33.219 1.00 26.12 1550 GLY D CA 1
ATOM 9284 C C . GLY D 1 50 ? 5.690 22.518 33.435 1.00 23.79 1550 GLY D C 1
ATOM 9285 O O . GLY D 1 50 ? 4.684 22.373 32.709 1.00 23.97 1550 GLY D O 1
ATOM 9286 N N . HIS D 1 51 ? 6.030 21.690 34.410 1.00 20.53 1551 HIS D N 1
ATOM 9287 C CA . HIS D 1 51 ? 5.304 20.455 34.668 1.00 18.64 1551 HIS D CA 1
ATOM 9288 C C . HIS D 1 51 ? 4.980 20.434 36.128 1.00 18.33 1551 HIS D C 1
ATOM 9289 O O . HIS D 1 51 ? 5.642 21.102 36.921 1.00 18.28 1551 HIS D O 1
ATOM 9296 N N . ILE D 1 52 ? 3.959 19.651 36.463 1.00 18.02 1552 ILE D N 1
ATOM 9297 C CA . ILE D 1 52 ? 3.433 19.579 37.805 1.00 17.89 1552 ILE D CA 1
ATOM 9298 C C . ILE D 1 52 ? 3.435 18.120 38.285 1.00 17.32 1552 ILE D C 1
ATOM 9299 O O . ILE D 1 52 ? 3.933 17.824 39.359 1.00 17.02 1552 ILE D O 1
ATOM 9304 N N . TYR D 1 53 ? 2.821 17.230 37.493 1.00 17.52 1553 TYR D N 1
ATOM 9305 C CA . TYR D 1 53 ? 2.554 15.856 37.935 1.00 17.80 1553 TYR D CA 1
ATOM 9306 C C . TYR D 1 53 ? 2.295 15.015 36.695 1.00 18.07 1553 TYR D C 1
ATOM 9307 O O . TYR D 1 53 ? 1.593 15.452 35.763 1.00 17.94 1553 TYR D O 1
ATOM 9316 N N . SER D 1 54 ? 2.864 13.811 36.657 1.00 17.76 1554 SER D N 1
ATOM 9317 C CA . SER D 1 54 ? 2.843 13.047 35.385 1.00 17.97 1554 SER D CA 1
ATOM 9318 C C . SER D 1 54 ? 1.455 12.779 34.795 1.00 17.68 1554 SER D C 1
ATOM 9319 O O . SER D 1 54 ? 1.308 12.790 33.564 1.00 17.86 1554 SER D O 1
ATOM 9322 N N . ARG D 1 55 ? 0.427 12.582 35.632 1.00 16.83 1555 ARG D N 1
ATOM 9323 C CA . ARG D 1 55 ? -0.940 12.415 35.062 1.00 17.28 1555 ARG D CA 1
ATOM 9324 C C . ARG D 1 55 ? -1.421 13.643 34.251 1.00 18.27 1555 ARG D C 1
ATOM 9325 O O . ARG D 1 55 ? -2.120 13.470 33.238 1.00 18.31 1555 ARG D O 1
ATOM 9333 N N . LEU D 1 56 ? -1.066 14.852 34.709 1.00 17.76 1556 LEU D N 1
ATOM 9334 C CA . LEU D 1 56 ? -1.350 16.093 33.980 1.00 18.62 1556 LEU D CA 1
ATOM 9335 C C . LEU D 1 56 ? -0.428 16.271 32.784 1.00 19.32 1556 LEU D C 1
ATOM 9336 O O . LEU D 1 56 ? -0.815 16.865 31.774 1.00 19.43 1556 LEU D O 1
ATOM 9341 N N . GLY D 1 57 ? 0.809 15.799 32.897 1.00 18.96 1557 GLY D N 1
ATOM 9342 C CA . GLY D 1 57 ? 1.764 16.021 31.818 1.00 18.91 1557 GLY D CA 1
ATOM 9343 C C . GLY D 1 57 ? 3.133 15.457 32.152 1.00 19.48 1557 GLY D C 1
ATOM 9344 O O . GLY D 1 57 ? 3.696 15.783 33.191 1.00 19.48 1557 GLY D O 1
ATOM 9345 N N . ASN D 1 58 ? 3.654 14.610 31.259 1.00 18.71 1558 ASN D N 1
ATOM 9346 C CA . ASN D 1 58 ? 4.969 13.996 31.434 1.00 18.99 1558 ASN D CA 1
ATOM 9347 C C . ASN D 1 58 ? 5.809 14.301 30.182 1.00 17.95 1558 ASN D C 1
ATOM 9348 O O . ASN D 1 58 ? 5.344 14.074 29.056 1.00 19.80 1558 ASN D O 1
ATOM 9353 N N . PRO D 1 59 ? 7.041 14.818 30.359 1.00 17.44 1559 PRO D N 1
ATOM 9354 C CA . PRO D 1 59 ? 7.810 15.251 29.161 1.00 17.94 1559 PRO D CA 1
ATOM 9355 C C . PRO D 1 59 ? 8.057 14.137 28.118 1.00 18.05 1559 PRO D C 1
ATOM 9356 O O . PRO D 1 59 ? 8.019 14.393 26.931 1.00 19.36 1559 PRO D O 1
ATOM 9360 N N . THR D 1 60 ? 8.303 12.909 28.546 1.00 18.14 1560 THR D N 1
ATOM 9361 C CA . THR D 1 60 ? 8.563 11.832 27.594 1.00 17.57 1560 THR D CA 1
ATOM 9362 C C . THR D 1 60 ? 7.269 11.496 26.827 1.00 18.08 1560 THR D C 1
ATOM 9363 O O . THR D 1 60 ? 7.291 11.240 25.613 1.00 18.17 1560 THR D O 1
ATOM 9367 N N . VAL D 1 61 ? 6.148 11.493 27.549 1.00 17.68 1561 VAL D N 1
ATOM 9368 C CA . VAL D 1 61 ? 4.848 11.216 26.942 1.00 17.94 1561 VAL D CA 1
ATOM 9369 C C . VAL D 1 61 ? 4.518 12.344 25.928 1.00 18.72 1561 VAL D C 1
ATOM 9370 O O . VAL D 1 61 ? 4.107 12.061 24.813 1.00 19.14 1561 VAL D O 1
ATOM 9374 N N . GLU D 1 62 ? 4.734 13.592 26.324 1.00 18.48 1562 GLU D N 1
ATOM 9375 C CA . GLU D 1 62 ? 4.456 14.751 25.481 1.00 19.83 1562 GLU D CA 1
ATOM 9376 C C . GLU D 1 62 ? 5.256 14.721 24.170 1.00 19.82 1562 GLU D C 1
ATOM 9377 O O . GLU D 1 62 ? 4.738 15.144 23.149 1.00 20.80 1562 GLU D O 1
ATOM 9383 N N . GLN D 1 63 ? 6.507 14.259 24.222 1.00 19.46 1563 GLN D N 1
ATOM 9384 C CA A GLN D 1 63 ? 7.342 14.162 23.011 0.50 20.72 1563 GLN D CA 1
ATOM 9385 C CA B GLN D 1 63 ? 7.345 14.145 23.024 0.50 20.25 1563 GLN D CA 1
ATOM 9386 C C . GLN D 1 63 ? 6.708 13.187 22.016 1.00 20.60 1563 GLN D C 1
ATOM 9387 O O . GLN D 1 63 ? 6.707 13.451 20.819 1.00 22.29 1563 GLN D O 1
ATOM 9398 N N . PHE D 1 64 ? 6.164 12.074 22.515 1.00 20.19 1564 PHE D N 1
ATOM 9399 C CA . PHE D 1 64 ? 5.460 11.094 21.660 1.00 21.64 1564 PHE D CA 1
ATOM 9400 C C . PHE D 1 64 ? 4.157 11.691 21.104 1.00 21.44 1564 PHE D C 1
ATOM 9401 O O . PHE D 1 64 ? 3.842 11.512 19.922 1.00 23.08 1564 PHE D O 1
ATOM 9409 N N . GLU D 1 65 ? 3.416 12.408 21.947 1.00 20.92 1565 GLU D N 1
ATOM 9410 C CA . GLU D 1 65 ? 2.209 13.125 21.509 1.00 21.29 1565 GLU D CA 1
ATOM 9411 C C . GLU D 1 65 ? 2.513 14.092 20.361 1.00 23.17 1565 GLU D C 1
ATOM 9412 O O . GLU D 1 65 ? 1.770 14.161 19.379 1.00 22.93 1565 GLU D O 1
ATOM 9418 N N . GLU D 1 66 ? 3.594 14.843 20.497 1.00 23.99 1566 GLU D N 1
ATOM 9419 C CA . GLU D 1 66 ? 3.987 15.816 19.464 1.00 26.13 1566 GLU D CA 1
ATOM 9420 C C . GLU D 1 66 ? 4.322 15.155 18.128 1.00 25.71 1566 GLU D C 1
ATOM 9421 O O . GLU D 1 66 ? 4.007 15.687 17.061 1.00 26.19 1566 GLU D O 1
ATOM 9427 N N . MET D 1 67 ? 4.950 13.986 18.191 1.00 25.69 1567 MET D N 1
ATOM 9428 C CA . MET D 1 67 ? 5.275 13.212 16.986 1.00 25.34 1567 MET D CA 1
ATOM 9429 C C . MET D 1 67 ? 4.014 12.822 16.221 1.00 25.09 1567 MET D C 1
ATOM 9430 O O . MET D 1 67 ? 3.917 13.042 15.027 1.00 25.29 1567 MET D O 1
ATOM 9435 N N . VAL D 1 68 ? 3.031 12.279 16.938 1.00 23.76 1568 VAL D N 1
ATOM 9436 C CA . VAL D 1 68 ? 1.776 11.855 16.338 1.00 23.92 1568 VAL D CA 1
ATOM 9437 C C . VAL D 1 68 ? 1.005 13.068 15.857 1.00 25.23 1568 VAL D C 1
ATOM 9438 O O . VAL D 1 68 ? 0.461 13.057 14.769 1.00 25.10 1568 VAL D O 1
ATOM 9442 N N . CYS D 1 69 ? 0.972 14.118 16.668 1.00 26.11 1569 CYS D N 1
ATOM 9443 C CA . CYS D 1 69 ? 0.296 15.345 16.290 1.00 28.15 1569 CYS D CA 1
ATOM 9444 C C . CYS D 1 69 ? 0.830 15.891 14.944 1.00 29.48 1569 CYS D C 1
ATOM 9445 O O . CYS D 1 69 ? 0.054 16.286 14.073 1.00 29.18 1569 CYS D O 1
ATOM 9448 N N . SER D 1 70 ? 2.154 15.878 14.799 1.00 30.92 1570 SER D N 1
ATOM 9449 C CA . SER D 1 70 ? 2.835 16.314 13.595 1.00 32.78 1570 SER D CA 1
ATOM 9450 C C . SER D 1 70 ? 2.371 15.530 12.364 1.00 33.76 1570 SER D C 1
ATOM 9451 O O . SER D 1 70 ? 2.114 16.125 11.330 1.00 34.69 1570 SER D O 1
ATOM 9454 N N . ILE D 1 71 ? 2.193 14.219 12.492 1.00 33.63 1571 ILE D N 1
ATOM 9455 C CA . ILE D 1 71 ? 1.817 13.390 11.341 1.00 34.59 1571 ILE D CA 1
ATOM 9456 C C . ILE D 1 71 ? 0.318 13.463 11.000 1.00 34.24 1571 ILE D C 1
ATOM 9457 O O . ILE D 1 71 ? -0.064 13.331 9.832 1.00 34.45 1571 ILE D O 1
ATOM 9462 N N . GLU D 1 72 ? -0.515 13.703 12.009 1.00 32.63 1572 GLU D N 1
ATOM 9463 C CA . GLU D 1 72 ? -1.960 13.812 11.820 1.00 32.26 1572 GLU D CA 1
ATOM 9464 C C . GLU D 1 72 ? -2.409 15.182 11.337 1.00 32.79 1572 GLU D C 1
ATOM 9465 O O . GLU D 1 72 ? -3.532 15.324 10.863 1.00 33.19 1572 GLU D O 1
ATOM 9471 N N . GLY D 1 73 ? -1.546 16.192 11.475 1.00 31.07 1573 GLY D N 1
ATOM 9472 C CA . GLY D 1 73 ? -1.916 17.581 11.205 1.00 31.86 1573 GLY D CA 1
ATOM 9473 C C . GLY D 1 73 ? -2.981 18.099 12.168 1.00 31.93 1573 GLY D C 1
ATOM 9474 O O . GLY D 1 73 ? -3.905 18.820 11.764 1.00 32.60 1573 GLY D O 1
ATOM 9475 N N . ALA D 1 74 ? -2.861 17.701 13.431 1.00 29.98 1574 ALA D N 1
ATOM 9476 C CA . ALA D 1 74 ? -3.836 18.005 14.481 1.00 29.88 1574 ALA D CA 1
ATOM 9477 C C . ALA D 1 74 ? -3.461 19.287 15.213 1.00 30.01 1574 ALA D C 1
ATOM 9478 O O . ALA D 1 74 ? -2.356 19.772 15.058 1.00 30.09 1574 ALA D O 1
ATOM 9480 N N . ALA D 1 75 ? -4.376 19.787 16.046 1.00 30.05 1575 ALA D N 1
ATOM 9481 C CA . ALA D 1 75 ? -4.095 20.869 17.009 1.00 29.76 1575 ALA D CA 1
ATOM 9482 C C . ALA D 1 75 ? -3.395 20.325 18.258 1.00 28.83 1575 ALA D C 1
ATOM 9483 O O . ALA D 1 75 ? -2.684 21.047 18.928 1.00 29.22 1575 ALA D O 1
ATOM 9485 N N . GLY D 1 76 ? -3.648 19.065 18.596 1.00 27.45 1576 GLY D N 1
ATOM 9486 C CA . GLY D 1 76 ? -2.940 18.410 19.686 1.00 26.50 1576 GLY D CA 1
ATOM 9487 C C . GLY D 1 76 ? -3.252 16.929 19.702 1.00 25.54 1576 GLY D C 1
ATOM 9488 O O . GLY D 1 76 ? -4.243 16.497 19.087 1.00 26.22 1576 GLY D O 1
ATOM 9489 N N . SER D 1 77 ? -2.413 16.161 20.400 1.00 23.62 1577 SER D N 1
ATOM 9490 C CA . SER D 1 77 ? -2.609 14.726 20.584 1.00 22.00 1577 SER D CA 1
ATOM 9491 C C . SER D 1 77 ? -2.505 14.335 22.083 1.00 21.59 1577 SER D C 1
ATOM 9492 O O . SER D 1 77 ? -1.747 14.942 22.834 1.00 21.06 1577 SER D O 1
ATOM 9495 N N . ALA D 1 78 ? -3.223 13.295 22.474 1.00 20.68 1578 ALA D N 1
ATOM 9496 C CA . ALA D 1 78 ? -3.209 12.794 23.842 1.00 21.32 1578 ALA D CA 1
ATOM 9497 C C . ALA D 1 78 ? -2.864 11.301 23.771 1.00 21.49 1578 ALA D C 1
ATOM 9498 O O . ALA D 1 78 ? -3.486 10.559 22.975 1.00 21.78 1578 ALA D O 1
ATOM 9500 N N . ALA D 1 79 ? -1.880 10.866 24.575 1.00 19.92 1579 ALA D N 1
ATOM 9501 C CA . ALA D 1 79 ? -1.510 9.459 24.633 1.00 19.96 1579 ALA D CA 1
ATOM 9502 C C . ALA D 1 79 ? -2.226 8.783 25.800 1.00 19.25 1579 ALA D C 1
ATOM 9503 O O . ALA D 1 79 ? -2.526 9.424 26.810 1.00 19.96 1579 ALA D O 1
ATOM 9505 N N . PHE D 1 80 ? -2.440 7.482 25.686 1.00 18.41 1580 PHE D N 1
ATOM 9506 C CA . PHE D 1 80 ? -3.232 6.718 26.664 1.00 18.10 1580 PHE D CA 1
ATOM 9507 C C . PHE D 1 80 ? -2.590 5.369 26.947 1.00 17.39 1580 PHE D C 1
ATOM 9508 O O . PHE D 1 80 ? -1.755 4.897 26.168 1.00 19.05 1580 PHE D O 1
ATOM 9516 N N . GLY D 1 81 ? -3.045 4.715 28.001 1.00 17.38 1581 GLY D N 1
ATOM 9517 C CA . GLY D 1 81 ? -2.532 3.388 28.381 1.00 17.02 1581 GLY D CA 1
ATOM 9518 C C . GLY D 1 81 ? -2.939 2.279 27.402 1.00 18.04 1581 GLY D C 1
ATOM 9519 O O . GLY D 1 81 ? -2.429 1.173 27.477 1.00 18.02 1581 GLY D O 1
ATOM 9520 N N . SER D 1 82 ? -3.869 2.573 26.499 1.00 17.86 1582 SER D N 1
ATOM 9521 C CA . SER D 1 82 ? -4.316 1.586 25.496 1.00 18.48 1582 SER D CA 1
ATOM 9522 C C . SER D 1 82 ? -5.158 2.264 24.459 1.00 18.68 1582 SER D C 1
ATOM 9523 O O . SER D 1 82 ? -5.663 3.378 24.697 1.00 18.23 1582 SER D O 1
ATOM 9526 N N . GLY D 1 83 ? -5.333 1.590 23.313 1.00 19.40 1583 GLY D N 1
ATOM 9527 C CA . GLY D 1 83 ? -6.335 1.980 22.320 1.00 19.93 1583 GLY D CA 1
ATOM 9528 C C . GLY D 1 83 ? -7.727 2.194 22.917 1.00 20.99 1583 GLY D C 1
ATOM 9529 O O . GLY D 1 83 ? -8.400 3.176 22.594 1.00 20.93 1583 GLY D O 1
ATOM 9530 N N . MET D 1 84 ? -8.142 1.314 23.830 1.00 20.16 1584 MET D N 1
ATOM 9531 C CA . MET D 1 84 ? -9.472 1.473 24.465 1.00 20.00 1584 MET D CA 1
ATOM 9532 C C . MET D 1 84 ? -9.577 2.755 25.287 1.00 19.17 1584 MET D C 1
ATOM 9533 O O . MET D 1 84 ? -10.638 3.389 25.329 1.00 18.11 1584 MET D O 1
ATOM 9538 N N . GLY D 1 85 ? -8.466 3.150 25.905 1.00 17.82 1585 GLY D N 1
ATOM 9539 C CA . GLY D 1 85 ? -8.403 4.414 26.641 1.00 17.92 1585 GLY D CA 1
ATOM 9540 C C . GLY D 1 85 ? -8.617 5.581 25.697 1.00 18.75 1585 GLY D C 1
ATOM 9541 O O . GLY D 1 85 ? -9.397 6.504 26.002 1.00 19.46 1585 GLY D O 1
ATOM 9542 N N . ALA D 1 86 ? -7.978 5.540 24.517 1.00 18.50 1586 ALA D N 1
ATOM 9543 C CA . ALA D 1 86 ? -8.161 6.602 23.563 1.00 19.00 1586 ALA D CA 1
ATOM 9544 C C . ALA D 1 86 ? -9.613 6.620 23.075 1.00 20.48 1586 ALA D C 1
ATOM 9545 O O . ALA D 1 86 ? -10.190 7.700 22.803 1.00 21.45 1586 ALA D O 1
ATOM 9547 N N . ILE D 1 87 ? -10.185 5.430 22.895 1.00 20.67 1587 ILE D N 1
ATOM 9548 C CA . ILE D 1 87 ? -11.530 5.321 22.318 1.00 21.77 1587 ILE D CA 1
ATOM 9549 C C . ILE D 1 87 ? -12.578 5.812 23.331 1.00 22.24 1587 ILE D C 1
ATOM 9550 O O . ILE D 1 87 ? -13.437 6.635 22.984 1.00 22.32 1587 ILE D O 1
ATOM 9555 N N . SER D 1 88 ? -12.517 5.292 24.560 1.00 21.38 1588 SER D N 1
ATOM 9556 C CA . SER D 1 88 ? -13.447 5.712 25.585 1.00 22.64 1588 SER D CA 1
ATOM 9557 C C . SER D 1 88 ? -13.273 7.220 25.842 1.00 22.54 1588 SER D C 1
ATOM 9558 O O . SER D 1 88 ? -14.273 7.930 25.937 1.00 23.56 1588 SER D O 1
ATOM 9561 N N . SER D 1 89 ? -12.034 7.726 25.839 1.00 21.87 1589 SER D N 1
ATOM 9562 C CA . SER D 1 89 ? -11.783 9.165 26.021 1.00 22.25 1589 SER D CA 1
ATOM 9563 C C . SER D 1 89 ? -12.210 10.080 24.870 1.00 23.90 1589 SER D C 1
ATOM 9564 O O . SER D 1 89 ? -12.433 11.271 25.109 1.00 26.14 1589 SER D O 1
ATOM 9567 N N . SER D 1 90 ? -12.271 9.563 23.639 1.00 22.70 1590 SER D N 1
ATOM 9568 C CA . SER D 1 90 ? -12.642 10.381 22.478 1.00 23.59 1590 SER D CA 1
ATOM 9569 C C . SER D 1 90 ? -14.150 10.366 22.231 1.00 23.65 1590 SER D C 1
ATOM 9570 O O . SER D 1 90 ? -14.657 11.120 21.387 1.00 23.42 1590 SER D O 1
ATOM 9573 N N . THR D 1 91 ? -14.868 9.517 22.966 1.00 22.40 1591 THR D N 1
ATOM 9574 C CA . THR D 1 91 ? -16.332 9.443 22.807 1.00 22.90 1591 THR D CA 1
ATOM 9575 C C . THR D 1 91 ? -17.021 9.985 24.086 1.00 23.53 1591 THR D C 1
ATOM 9576 O O . THR D 1 91 ? -17.800 10.938 24.033 1.00 24.28 1591 THR D O 1
ATOM 9580 N N . LEU D 1 92 ? -16.714 9.381 25.231 1.00 22.09 1592 LEU D N 1
ATOM 9581 C CA . LEU D 1 92 ? -17.324 9.793 26.514 1.00 23.13 1592 LEU D CA 1
ATOM 9582 C C . LEU D 1 92 ? -16.864 11.153 27.034 1.00 23.61 1592 LEU D C 1
ATOM 9583 O O . LEU D 1 92 ? -17.423 11.662 28.011 1.00 24.06 1592 LEU D O 1
ATOM 9588 N N . ALA D 1 93 ? -15.824 11.733 26.433 1.00 24.11 1593 ALA D N 1
ATOM 9589 C CA . ALA D 1 93 ? -15.445 13.096 26.824 1.00 24.91 1593 ALA D CA 1
ATOM 9590 C C . ALA D 1 93 ? -16.486 14.082 26.283 1.00 26.43 1593 ALA D C 1
ATOM 9591 O O . ALA D 1 93 ? -16.592 15.210 26.784 1.00 27.04 1593 ALA D O 1
ATOM 9593 N N . PHE D 1 94 ? -17.274 13.628 25.297 1.00 25.99 1594 PHE D N 1
ATOM 9594 C CA . PHE D 1 94 ? -18.233 14.483 24.606 1.00 27.25 1594 PHE D CA 1
ATOM 9595 C C . PHE D 1 94 ? -19.678 14.039 24.753 1.00 28.32 1594 PHE D C 1
ATOM 9596 O O . PHE D 1 94 ? -20.568 14.884 24.845 1.00 30.07 1594 PHE D O 1
ATOM 9604 N N . LEU D 1 95 ? -19.928 12.734 24.756 1.00 27.34 1595 LEU D N 1
ATOM 9605 C CA . LEU D 1 95 ? -21.313 12.267 24.715 1.00 28.27 1595 LEU D CA 1
ATOM 9606 C C . LEU D 1 95 ? -21.825 12.281 26.128 1.00 28.11 1595 LEU D C 1
ATOM 9607 O O . LEU D 1 95 ? -21.070 11.995 27.046 1.00 27.67 1595 LEU D O 1
ATOM 9612 N N . GLN D 1 96 ? -23.087 12.650 26.297 1.00 29.77 1596 GLN D N 1
ATOM 9613 C CA . GLN D 1 96 ? -23.744 12.626 27.622 1.00 30.58 1596 GLN D CA 1
ATOM 9614 C C . GLN D 1 96 ? -25.179 12.082 27.541 1.00 31.05 1596 GLN D C 1
ATOM 9615 O O . GLN D 1 96 ? -25.702 11.855 26.456 1.00 32.30 1596 GLN D O 1
ATOM 9621 N N . LYS D 1 97 ? -25.785 11.847 28.701 1.00 31.07 1597 LYS D N 1
ATOM 9622 C CA . LYS D 1 97 ? -27.160 11.366 28.783 1.00 31.87 1597 LYS D CA 1
ATOM 9623 C C . LYS D 1 97 ? -28.076 12.156 27.824 1.00 32.46 1597 LYS D C 1
ATOM 9624 O O . LYS D 1 97 ? -28.132 13.385 27.884 1.00 32.08 1597 LYS D O 1
ATOM 9630 N N . GLY D 1 98 ? -28.765 11.451 26.925 1.00 32.30 1598 GLY D N 1
ATOM 9631 C CA . GLY D 1 98 ? -29.717 12.098 26.033 1.00 33.61 1598 GLY D CA 1
ATOM 9632 C C . GLY D 1 98 ? -29.177 12.281 24.628 1.00 33.67 1598 GLY D C 1
ATOM 9633 O O . GLY D 1 98 ? -29.939 12.582 23.728 1.00 35.51 1598 GLY D O 1
ATOM 9634 N N . ASP D 1 99 ? -27.864 12.116 24.454 1.00 31.94 1599 ASP D N 1
ATOM 9635 C CA . ASP D 1 99 ? -27.216 12.197 23.142 1.00 31.80 1599 ASP D CA 1
ATOM 9636 C C . ASP D 1 99 ? -27.344 10.879 22.423 1.00 32.12 1599 ASP D C 1
ATOM 9637 O O . ASP D 1 99 ? -27.556 9.836 23.053 1.00 31.51 1599 ASP D O 1
ATOM 9642 N N . HIS D 1 100 ? -27.181 10.939 21.103 1.00 32.32 1600 HIS D N 1
ATOM 9643 C CA . HIS D 1 100 ? -27.282 9.783 20.244 1.00 32.87 1600 HIS D CA 1
ATOM 9644 C C . HIS D 1 100 ? -25.974 9.626 19.454 1.00 32.66 1600 HIS D C 1
ATOM 9645 O O . HIS D 1 100 ? -25.434 10.607 18.949 1.00 32.89 1600 HIS D O 1
ATOM 9652 N N . LEU D 1 101 ? -25.473 8.393 19.376 1.00 31.84 1601 LEU D N 1
ATOM 9653 C CA . LEU D 1 101 ? -24.260 8.055 18.643 1.00 31.49 1601 LEU D CA 1
ATOM 9654 C C . LEU D 1 101 ? -24.583 7.098 17.498 1.00 32.57 1601 LEU D C 1
ATOM 9655 O O . LEU D 1 101 ? -25.209 6.063 17.726 1.00 33.42 1601 LEU D O 1
ATOM 9660 N N . ILE D 1 102 ? -24.130 7.425 16.286 1.00 33.74 1602 ILE D N 1
ATOM 9661 C CA . ILE D 1 102 ? -24.120 6.473 15.172 1.00 34.11 1602 ILE D CA 1
ATOM 9662 C C . ILE D 1 102 ? -22.699 5.906 15.040 1.00 33.49 1602 ILE D C 1
ATOM 9663 O O . ILE D 1 102 ? -21.740 6.666 14.934 1.00 33.53 1602 ILE D O 1
ATOM 9668 N N . ALA D 1 103 ? -22.563 4.579 15.102 1.00 33.42 1603 ALA D N 1
ATOM 9669 C CA . ALA D 1 103 ? -21.269 3.904 14.931 1.00 33.81 1603 ALA D CA 1
ATOM 9670 C C . ALA D 1 103 ? -21.335 2.886 13.788 1.00 35.60 1603 ALA D C 1
ATOM 9671 O O . ALA D 1 103 ? -22.410 2.337 13.494 1.00 37.16 1603 ALA D O 1
ATOM 9673 N N . GLY D 1 104 ? -20.203 2.647 13.127 1.00 35.26 1604 GLY D N 1
ATOM 9674 C CA . GLY D 1 104 ? -20.113 1.562 12.144 1.00 36.48 1604 GLY D CA 1
ATOM 9675 C C . GLY D 1 104 ? -20.567 0.251 12.769 1.00 37.30 1604 GLY D C 1
ATOM 9676 O O . GLY D 1 104 ? -20.398 0.044 13.990 1.00 35.10 1604 GLY D O 1
ATOM 9677 N N . ASP D 1 105 ? -21.148 -0.629 11.945 1.00 38.91 1605 ASP D N 1
ATOM 9678 C CA . ASP D 1 105 ? -21.636 -1.919 12.448 1.00 39.35 1605 ASP D CA 1
ATOM 9679 C C . ASP D 1 105 ? -20.541 -2.963 12.602 1.00 39.21 1605 ASP D C 1
ATOM 9680 O O . ASP D 1 105 ? -20.749 -3.963 13.281 1.00 40.22 1605 ASP D O 1
ATOM 9685 N N . THR D 1 106 ? -19.376 -2.745 12.002 1.00 38.53 1606 THR D N 1
ATOM 9686 C CA . THR D 1 106 ? -18.274 -3.684 12.209 1.00 38.18 1606 THR D CA 1
ATOM 9687 C C . THR D 1 106 ? -17.064 -2.972 12.807 1.00 36.79 1606 THR D C 1
ATOM 9688 O O . THR D 1 106 ? -16.470 -2.088 12.189 1.00 37.98 1606 THR D O 1
ATOM 9692 N N . LEU D 1 107 ? -16.740 -3.327 14.043 1.00 34.67 1607 LEU D N 1
ATOM 9693 C CA . LEU D 1 107 ? -15.748 -2.605 14.817 1.00 32.42 1607 LEU D CA 1
ATOM 9694 C C . LEU D 1 107 ? -14.957 -3.631 15.586 1.00 31.44 1607 LEU D C 1
ATOM 9695 O O . LEU D 1 107 ? -15.406 -4.770 15.754 1.00 30.60 1607 LEU D O 1
ATOM 9700 N N . TYR D 1 108 ? -13.799 -3.198 16.084 1.00 30.88 1608 TYR D N 1
ATOM 9701 C CA . TYR D 1 108 ? -13.000 -3.955 17.031 1.00 30.00 1608 TYR D CA 1
ATOM 9702 C C . TYR D 1 108 ? -13.915 -4.456 18.188 1.00 29.46 1608 TYR D C 1
ATOM 9703 O O . TYR D 1 108 ? -14.847 -3.751 18.595 1.00 29.23 1608 TYR D O 1
ATOM 9712 N N . GLY D 1 109 ? -13.664 -5.669 18.694 1.00 28.56 1609 GLY D N 1
ATOM 9713 C CA . GLY D 1 109 ? -14.564 -6.348 19.634 1.00 27.25 1609 GLY D CA 1
ATOM 9714 C C . GLY D 1 109 ? -14.817 -5.526 20.876 1.00 26.02 1609 GLY D C 1
ATOM 9715 O O . GLY D 1 109 ? -15.953 -5.335 21.289 1.00 25.14 1609 GLY D O 1
ATOM 9716 N N . CYS D 1 110 ? -13.751 -5.000 21.465 1.00 25.15 1610 CYS D N 1
ATOM 9717 C CA . CYS D 1 110 ? -13.918 -4.207 22.669 1.00 24.67 1610 CYS D CA 1
ATOM 9718 C C . CYS D 1 110 ? -14.619 -2.881 22.401 1.00 24.59 1610 CYS D C 1
ATOM 9719 O O . CYS D 1 110 ? -15.309 -2.374 23.279 1.00 25.52 1610 CYS D O 1
ATOM 9722 N N . THR D 1 111 ? -14.476 -2.313 21.199 1.00 24.92 1611 THR D N 1
ATOM 9723 C CA . THR D 1 111 ? -15.270 -1.127 20.847 1.00 24.31 1611 THR D CA 1
ATOM 9724 C C . THR D 1 111 ? -16.775 -1.460 20.815 1.00 25.94 1611 THR D C 1
ATOM 9725 O O . THR D 1 111 ? -17.606 -0.660 21.265 1.00 25.90 1611 THR D O 1
ATOM 9729 N N . VAL D 1 112 ? -17.129 -2.638 20.279 1.00 25.99 1612 VAL D N 1
ATOM 9730 C CA . VAL D 1 112 ? -18.521 -3.120 20.339 1.00 26.42 1612 VAL D CA 1
ATOM 9731 C C . VAL D 1 112 ? -18.979 -3.276 21.798 1.00 26.21 1612 VAL D C 1
ATOM 9732 O O . VAL D 1 112 ? -20.109 -2.911 22.146 1.00 25.55 1612 VAL D O 1
ATOM 9736 N N . SER D 1 113 ? -18.092 -3.792 22.648 1.00 25.08 1613 SER D N 1
ATOM 9737 C CA . SER D 1 113 ? -18.397 -3.938 24.074 1.00 25.22 1613 SER D CA 1
ATOM 9738 C C . SER D 1 113 ? -18.660 -2.573 24.749 1.00 24.73 1613 SER D C 1
ATOM 9739 O O . SER D 1 113 ? -19.656 -2.411 25.461 1.00 25.94 1613 SER D O 1
ATOM 9742 N N . LEU D 1 114 ? -17.765 -1.608 24.536 1.00 24.44 1614 LEU D N 1
ATOM 9743 C CA . LEU D 1 114 ? -17.938 -0.251 25.052 1.00 23.78 1614 LEU D CA 1
ATOM 9744 C C . LEU D 1 114 ? -19.288 0.365 24.634 1.00 24.97 1614 LEU D C 1
ATOM 9745 O O . LEU D 1 114 ? -20.048 0.859 25.481 1.00 24.09 1614 LEU D O 1
ATOM 9750 N N . PHE D 1 115 ? -19.579 0.319 23.329 1.00 25.51 1615 PHE D N 1
ATOM 9751 C CA . PHE D 1 115 ? -20.742 1.011 22.761 1.00 26.51 1615 PHE D CA 1
ATOM 9752 C C . PHE D 1 115 ? -22.065 0.328 23.091 1.00 27.38 1615 PHE D C 1
ATOM 9753 O O . PHE D 1 115 ? -23.095 0.987 23.180 1.00 28.65 1615 PHE D O 1
ATOM 9761 N N . THR D 1 116 ? -22.062 -0.990 23.247 1.00 27.05 1616 THR D N 1
ATOM 9762 C CA . THR D 1 116 ? -23.329 -1.695 23.452 1.00 28.29 1616 THR D CA 1
ATOM 9763 C C . THR D 1 116 ? -23.572 -2.000 24.927 1.00 27.90 1616 THR D C 1
ATOM 9764 O O . THR D 1 116 ? -24.731 -2.130 25.331 1.00 28.04 1616 THR D O 1
ATOM 9768 N N . HIS D 1 117 ? -22.507 -2.118 25.724 1.00 26.10 1617 HIS D N 1
ATOM 9769 C CA . HIS D 1 117 ? -22.710 -2.356 27.159 1.00 26.02 1617 HIS D CA 1
ATOM 9770 C C . HIS D 1 117 ? -22.659 -1.080 28.004 1.00 25.31 1617 HIS D C 1
ATOM 9771 O O . HIS D 1 117 ? -23.588 -0.805 28.758 1.00 25.98 1617 HIS D O 1
ATOM 9778 N N . TRP D 1 118 ? -21.586 -0.299 27.875 1.00 24.17 1618 TRP D N 1
ATOM 9779 C CA . TRP D 1 118 ? -21.373 0.825 28.800 1.00 23.75 1618 TRP D CA 1
ATOM 9780 C C . TRP D 1 118 ? -22.103 2.115 28.419 1.00 24.24 1618 TRP D C 1
ATOM 9781 O O . TRP D 1 118 ? -22.743 2.721 29.281 1.00 24.43 1618 TRP D O 1
ATOM 9792 N N . LEU D 1 119 ? -21.966 2.573 27.177 1.00 24.39 1619 LEU D N 1
ATOM 9793 C CA . LEU D 1 119 ? -22.635 3.826 26.779 1.00 25.62 1619 LEU D CA 1
ATOM 9794 C C . LEU D 1 119 ? -24.136 3.872 27.115 1.00 25.41 1619 LEU D C 1
ATOM 9795 O O . LEU D 1 119 ? -24.596 4.870 27.636 1.00 25.84 1619 LEU D O 1
ATOM 9800 N N . PRO D 1 120 ? -24.897 2.792 26.852 1.00 25.82 1620 PRO D N 1
ATOM 9801 C CA . PRO D 1 120 ? -26.328 2.908 27.205 1.00 26.49 1620 PRO D CA 1
ATOM 9802 C C . PRO D 1 120 ? -26.608 2.946 28.717 1.00 26.15 1620 PRO D C 1
ATOM 9803 O O . PRO D 1 120 ? -27.623 3.487 29.140 1.00 25.87 1620 PRO D O 1
ATOM 9807 N N . ARG D 1 121 ? -25.702 2.421 29.531 1.00 24.87 1621 ARG D N 1
ATOM 9808 C CA . ARG D 1 121 ? -25.846 2.565 30.960 1.00 25.06 1621 ARG D CA 1
ATOM 9809 C C . ARG D 1 121 ? -25.675 4.037 31.356 1.00 25.32 1621 ARG D C 1
ATOM 9810 O O . ARG D 1 121 ? -26.100 4.463 32.427 1.00 26.67 1621 ARG D O 1
ATOM 9818 N N . PHE D 1 122 ? -25.045 4.822 30.491 1.00 25.50 1622 PHE D N 1
ATOM 9819 C CA . PHE D 1 122 ? -24.812 6.233 30.783 1.00 25.58 1622 PHE D CA 1
ATOM 9820 C C . PHE D 1 122 ? -25.842 7.120 30.055 1.00 27.48 1622 PHE D C 1
ATOM 9821 O O . PHE D 1 122 ? -25.658 8.343 29.940 1.00 27.38 1622 PHE D O 1
ATOM 9829 N N . GLY D 1 123 ? -26.903 6.480 29.556 1.00 28.05 1623 GLY D N 1
ATOM 9830 C CA . GLY D 1 123 ? -28.061 7.182 28.988 1.00 29.58 1623 GLY D CA 1
ATOM 9831 C C . GLY D 1 123 ? -27.837 7.660 27.574 1.00 30.79 1623 GLY D C 1
ATOM 9832 O O . GLY D 1 123 ? -28.567 8.513 27.095 1.00 32.06 1623 GLY D O 1
ATOM 9833 N N . ILE D 1 124 ? -26.826 7.100 26.910 1.00 30.61 1624 ILE D N 1
ATOM 9834 C CA . ILE D 1 124 ? -26.434 7.462 25.545 1.00 31.03 1624 ILE D CA 1
ATOM 9835 C C . ILE D 1 124 ? -27.029 6.442 24.581 1.00 32.04 1624 ILE D C 1
ATOM 9836 O O . ILE D 1 124 ? -26.794 5.230 24.730 1.00 31.48 1624 ILE D O 1
ATOM 9841 N N . GLU D 1 125 ? -27.826 6.928 23.627 1.00 32.86 1625 GLU D N 1
ATOM 9842 C CA . GLU D 1 125 ? -28.442 6.078 22.599 1.00 34.63 1625 GLU D CA 1
ATOM 9843 C C . GLU D 1 125 ? -27.426 5.743 21.524 1.00 34.12 1625 GLU D C 1
ATOM 9844 O O . GLU D 1 125 ? -26.725 6.616 21.023 1.00 34.10 1625 GLU D O 1
ATOM 9850 N N . VAL D 1 126 ? -27.342 4.470 21.167 1.00 35.04 1626 VAL D N 1
ATOM 9851 C CA . VAL D 1 126 ? -26.366 4.014 20.180 1.00 35.53 1626 VAL D CA 1
ATOM 9852 C C . VAL D 1 126 ? -27.041 3.157 19.101 1.00 37.30 1626 VAL D C 1
ATOM 9853 O O . VAL D 1 126 ? -27.764 2.214 19.418 1.00 37.88 1626 VAL D O 1
ATOM 9857 N N . ASP D 1 127 ? -26.813 3.497 17.834 1.00 38.41 1627 ASP D N 1
ATOM 9858 C CA . ASP D 1 127 ? -27.184 2.611 16.733 1.00 40.25 1627 ASP D CA 1
ATOM 9859 C C . ASP D 1 127 ? -25.954 2.212 15.937 1.00 40.30 1627 ASP D C 1
ATOM 9860 O O . ASP D 1 127 ? -25.241 3.079 15.436 1.00 40.49 1627 ASP D O 1
ATOM 9865 N N . LEU D 1 128 ? -25.718 0.910 15.804 1.00 40.35 1628 LEU D N 1
ATOM 9866 C CA . LEU D 1 128 ? -24.673 0.429 14.917 1.00 40.34 1628 LEU D CA 1
ATOM 9867 C C . LEU D 1 128 ? -25.300 0.185 13.567 1.00 41.91 1628 LEU D C 1
ATOM 9868 O O . LEU D 1 128 ? -26.259 -0.575 13.449 1.00 42.42 1628 LEU D O 1
ATOM 9873 N N . ILE D 1 129 ? -24.774 0.850 12.549 1.00 41.39 1629 ILE D N 1
ATOM 9874 C CA . ILE D 1 129 ? -25.359 0.773 11.230 1.00 42.45 1629 ILE D CA 1
ATOM 9875 C C . ILE D 1 129 ? -24.282 0.591 10.174 1.00 42.23 1629 ILE D C 1
ATOM 9876 O O . ILE D 1 129 ? -23.093 0.774 10.457 1.00 40.51 1629 ILE D O 1
ATOM 9881 N N . ASP D 1 130 ? -24.696 0.252 8.947 1.00 43.40 1630 ASP D N 1
ATOM 9882 C CA . ASP D 1 130 ? -23.740 0.012 7.876 1.00 43.22 1630 ASP D CA 1
ATOM 9883 C C . ASP D 1 130 ? -23.231 1.328 7.283 1.00 43.46 1630 ASP D C 1
ATOM 9884 O O . ASP D 1 130 ? -23.860 1.901 6.396 1.00 45.02 1630 ASP D O 1
ATOM 9889 N N . THR D 1 131 ? -22.069 1.788 7.735 1.00 41.72 1631 THR D N 1
ATOM 9890 C CA . THR D 1 131 ? -21.588 3.100 7.315 1.00 41.05 1631 THR D CA 1
ATOM 9891 C C . THR D 1 131 ? -20.889 3.114 5.968 1.00 42.18 1631 THR D C 1
ATOM 9892 O O . THR D 1 131 ? -20.376 4.153 5.556 1.00 42.04 1631 THR D O 1
ATOM 9896 N N . SER D 1 132 ? -20.879 1.972 5.277 1.00 43.50 1632 SER D N 1
ATOM 9897 C CA . SER D 1 132 ? -20.384 1.895 3.892 1.00 44.71 1632 SER D CA 1
ATOM 9898 C C . SER D 1 132 ? -21.345 2.592 2.931 1.00 46.68 1632 SER D C 1
ATOM 9899 O O . SER D 1 132 ? -21.023 2.795 1.760 1.00 47.53 1632 SER D O 1
ATOM 9902 N N . ASP D 1 133 ? -22.518 2.962 3.442 1.00 47.05 1633 ASP D N 1
ATOM 9903 C CA . ASP D 1 133 ? -23.553 3.641 2.655 1.00 49.36 1633 ASP D CA 1
ATOM 9904 C C . ASP D 1 133 ? -23.960 4.926 3.378 1.00 49.23 1633 ASP D C 1
ATOM 9905 O O . ASP D 1 133 ? -24.528 4.898 4.481 1.00 48.13 1633 ASP D O 1
ATOM 9910 N N . VAL D 1 134 ? -23.637 6.058 2.760 1.00 50.26 1634 VAL D N 1
ATOM 9911 C CA . VAL D 1 134 ? -23.878 7.358 3.379 1.00 50.77 1634 VAL D CA 1
ATOM 9912 C C . VAL D 1 134 ? -25.385 7.600 3.655 1.00 51.47 1634 VAL D C 1
ATOM 9913 O O . VAL D 1 134 ? -25.757 8.146 4.705 1.00 50.22 1634 VAL D O 1
ATOM 9917 N N . GLU D 1 135 ? -26.237 7.153 2.725 1.00 52.41 1635 GLU D N 1
ATOM 9918 C CA . GLU D 1 135 ? -27.696 7.278 2.858 1.00 53.32 1635 GLU D CA 1
ATOM 9919 C C . GLU D 1 135 ? -28.211 6.608 4.118 1.00 51.54 1635 GLU D C 1
ATOM 9920 O O . GLU D 1 135 ? -29.151 7.103 4.752 1.00 50.87 1635 GLU D O 1
ATOM 9926 N N . LYS D 1 136 ? -27.589 5.482 4.473 1.00 50.14 1636 LYS D N 1
ATOM 9927 C CA . LYS D 1 136 ? -27.984 4.744 5.667 1.00 49.15 1636 LYS D CA 1
ATOM 9928 C C . LYS D 1 136 ? -27.641 5.516 6.937 1.00 47.28 1636 LYS D C 1
ATOM 9929 O O . LYS D 1 136 ? -28.347 5.397 7.948 1.00 47.00 1636 LYS D O 1
ATOM 9935 N N . VAL D 1 137 ? -26.562 6.297 6.867 1.00 46.44 1637 VAL D N 1
ATOM 9936 C CA . VAL D 1 137 ? -26.157 7.215 7.933 1.00 44.88 1637 VAL D CA 1
ATOM 9937 C C . VAL D 1 137 ? -27.167 8.368 8.042 1.00 45.89 1637 VAL D C 1
ATOM 9938 O O . VAL D 1 137 ? -27.637 8.704 9.141 1.00 44.67 1637 VAL D O 1
ATOM 9942 N N . LYS D 1 138 ? -27.520 8.944 6.898 1.00 46.60 1638 LYS D N 1
ATOM 9943 C CA . LYS D 1 138 ? -28.555 9.971 6.856 1.00 48.28 1638 LYS D CA 1
ATOM 9944 C C . LYS D 1 138 ? -29.921 9.479 7.379 1.00 49.34 1638 LYS D C 1
ATOM 9945 O O . LYS D 1 138 ? -30.616 10.213 8.098 1.00 50.19 1638 LYS D O 1
ATOM 9951 N N . ALA D 1 139 ? -30.303 8.247 7.031 1.00 49.76 1639 ALA D N 1
ATOM 9952 C CA . ALA D 1 139 ? -31.595 7.693 7.479 1.00 49.89 1639 ALA D CA 1
ATOM 9953 C C . ALA D 1 139 ? -31.635 7.385 8.985 1.00 48.16 1639 ALA D C 1
ATOM 9954 O O . ALA D 1 139 ? -32.695 7.471 9.593 1.00 48.70 1639 ALA D O 1
ATOM 9956 N N . ALA D 1 140 ? -30.487 7.051 9.586 1.00 45.95 1640 ALA D N 1
ATOM 9957 C CA . ALA D 1 140 ? -30.422 6.784 11.022 1.00 44.01 1640 ALA D CA 1
ATOM 9958 C C . ALA D 1 140 ? -30.334 8.060 11.863 1.00 43.53 1640 ALA D C 1
ATOM 9959 O O . ALA D 1 140 ? -30.391 7.999 13.105 1.00 40.62 1640 ALA D O 1
ATOM 9961 N N . TRP D 1 141 ? -30.179 9.205 11.196 1.00 43.58 1641 TRP D N 1
ATOM 9962 C CA . TRP D 1 141 ? -29.972 10.478 11.891 1.00 43.16 1641 TRP D CA 1
ATOM 9963 C C . TRP D 1 141 ? -31.182 10.879 12.731 1.00 43.53 1641 TRP D C 1
ATOM 9964 O O . TRP D 1 141 ? -32.322 10.677 12.320 1.00 44.26 1641 TRP D O 1
ATOM 9975 N N . LYS D 1 142 ? -30.914 11.450 13.897 1.00 42.17 1642 LYS D N 1
ATOM 9976 C CA . LYS D 1 142 ? -31.953 11.925 14.804 1.00 43.28 1642 LYS D CA 1
ATOM 9977 C C . LYS D 1 142 ? -31.654 13.349 15.253 1.00 43.46 1642 LYS D C 1
ATOM 9978 O O . LYS D 1 142 ? -30.520 13.823 15.086 1.00 43.21 1642 LYS D O 1
ATOM 9984 N N . PRO D 1 143 ? -32.666 14.042 15.827 1.00 44.53 1643 PRO D N 1
ATOM 9985 C CA . PRO D 1 143 ? -32.443 15.416 16.294 1.00 44.52 1643 PRO D CA 1
ATOM 9986 C C . PRO D 1 143 ? -31.344 15.500 17.351 1.00 42.10 1643 PRO D C 1
ATOM 9987 O O . PRO D 1 143 ? -30.670 16.512 17.435 1.00 41.81 1643 PRO D O 1
ATOM 9991 N N . ASN D 1 144 ? -31.151 14.436 18.126 1.00 41.01 1644 ASN D N 1
ATOM 9992 C CA . ASN D 1 144 ? -30.114 14.408 19.170 1.00 39.11 1644 ASN D CA 1
ATOM 9993 C C . ASN D 1 144 ? -28.802 13.690 18.795 1.00 37.84 1644 ASN D C 1
ATOM 9994 O O . ASN D 1 144 ? -28.000 13.388 19.676 1.00 35.61 1644 ASN D O 1
ATOM 9999 N N . THR D 1 145 ? -28.595 13.392 17.507 1.00 37.73 1645 THR D N 1
ATOM 10000 C CA . THR D 1 145 ? -27.358 12.752 17.048 1.00 36.86 1645 THR D CA 1
ATOM 10001 C C . THR D 1 145 ? -26.227 13.754 17.219 1.00 36.98 1645 THR D C 1
ATOM 10002 O O . THR D 1 145 ? -26.303 14.855 16.675 1.00 37.84 1645 THR D O 1
ATOM 10006 N N . LYS D 1 146 ? -25.202 13.377 17.993 1.00 35.06 1646 LYS D N 1
ATOM 10007 C CA . LYS D 1 146 ? -24.035 14.241 18.241 1.00 35.19 1646 LYS D CA 1
ATOM 10008 C C . LYS D 1 146 ? -22.701 13.686 17.737 1.00 33.80 1646 LYS D C 1
ATOM 10009 O O . LYS D 1 146 ? -21.685 14.396 17.752 1.00 33.64 1646 LYS D O 1
ATOM 10015 N N . MET D 1 147 ? -22.682 12.436 17.295 1.00 32.79 1647 MET D N 1
ATOM 10016 C CA . MET D 1 147 ? -21.405 11.861 16.883 1.00 32.32 1647 MET D CA 1
ATOM 10017 C C . MET D 1 147 ? -21.602 10.720 15.908 1.00 32.75 1647 MET D C 1
ATOM 10018 O O . MET D 1 147 ? -22.552 9.937 16.038 1.00 33.85 1647 MET D O 1
ATOM 10023 N N . VAL D 1 148 ? -20.726 10.648 14.914 1.00 32.59 1648 VAL D N 1
ATOM 10024 C CA . VAL D 1 148 ? -20.580 9.438 14.130 1.00 31.92 1648 VAL D CA 1
ATOM 10025 C C . VAL D 1 148 ? -19.202 8.853 14.462 1.00 30.60 1648 VAL D C 1
ATOM 10026 O O . VAL D 1 148 ? -18.238 9.591 14.536 1.00 30.46 1648 VAL D O 1
ATOM 10030 N N . TYR D 1 149 ? -19.130 7.548 14.716 1.00 29.57 1649 TYR D N 1
ATOM 10031 C CA . TYR D 1 149 ? -17.855 6.888 15.018 1.00 28.98 1649 TYR D CA 1
ATOM 10032 C C . TYR D 1 149 ? -17.579 5.820 13.951 1.00 30.29 1649 TYR D C 1
ATOM 10033 O O . TYR D 1 149 ? -18.415 4.941 13.721 1.00 30.98 1649 TYR D O 1
ATOM 10042 N N . LEU D 1 150 ? -16.437 5.939 13.271 1.00 30.17 1650 LEU D N 1
ATOM 10043 C CA . LEU D 1 150 ? -16.100 5.046 12.157 1.00 32.19 1650 LEU D CA 1
ATOM 10044 C C . LEU D 1 150 ? -14.774 4.316 12.370 1.00 31.40 1650 LEU D C 1
ATOM 10045 O O . LEU D 1 150 ? -13.873 4.832 12.987 1.00 30.97 1650 LEU D O 1
ATOM 10050 N N . GLU D 1 151 ? -14.670 3.128 11.791 1.00 32.90 1651 GLU D N 1
ATOM 10051 C CA . GLU D 1 151 ? -13.413 2.407 11.656 1.00 32.80 1651 GLU D CA 1
ATOM 10052 C C . GLU D 1 151 ? -13.350 2.007 10.188 1.00 34.88 1651 GLU D C 1
ATOM 10053 O O . GLU D 1 151 ? -14.260 1.326 9.684 1.00 36.55 1651 GLU D O 1
ATOM 10059 N N . SER D 1 152 ? -12.327 2.464 9.466 1.00 34.45 1652 SER D N 1
ATOM 10060 C CA . SER D 1 152 ? -12.226 2.146 8.054 1.00 35.85 1652 SER D CA 1
ATOM 10061 C C . SER D 1 152 ? -10.768 2.041 7.604 1.00 35.09 1652 SER D C 1
ATOM 10062 O O . SER D 1 152 ? -9.984 2.936 7.887 1.00 34.62 1652 SER D O 1
ATOM 10065 N N . PRO D 1 153 ? -10.386 0.916 6.962 1.00 35.11 1653 PRO D N 1
ATOM 10066 C CA . PRO D 1 153 ? -11.189 -0.297 6.781 1.00 35.11 1653 PRO D CA 1
ATOM 10067 C C . PRO D 1 153 ? -11.458 -0.933 8.137 1.00 34.11 1653 PRO D C 1
ATOM 10068 O O . PRO D 1 153 ? -10.645 -0.797 9.056 1.00 32.66 1653 PRO D O 1
ATOM 10072 N N . ALA D 1 154 ? -12.586 -1.617 8.263 1.00 34.23 1654 ALA D N 1
ATOM 10073 C CA . ALA D 1 154 ? -13.019 -2.061 9.592 1.00 33.63 1654 ALA D CA 1
ATOM 10074 C C . ALA D 1 154 ? -12.265 -3.326 10.019 1.00 32.90 1654 ALA D C 1
ATOM 10075 O O . ALA D 1 154 ? -11.758 -4.076 9.173 1.00 33.24 1654 ALA D O 1
ATOM 10077 N N . ASN D 1 155 ? -12.182 -3.538 11.324 1.00 31.87 1655 ASN D N 1
ATOM 10078 C CA . ASN D 1 155 ? -11.602 -4.752 11.908 1.00 31.78 1655 ASN D CA 1
ATOM 10079 C C . ASN D 1 155 ? -12.767 -5.717 12.209 1.00 32.74 1655 ASN D C 1
ATOM 10080 O O . ASN D 1 155 ? -13.666 -5.369 13.003 1.00 33.28 1655 ASN D O 1
ATOM 10085 N N . PRO D 1 156 ? -12.758 -6.938 11.618 1.00 33.16 1656 PRO D N 1
ATOM 10086 C CA . PRO D 1 156 ? -11.693 -7.583 10.853 1.00 33.38 1656 PRO D CA 1
ATOM 10087 C C . PRO D 1 156 ? -11.921 -7.691 9.334 1.00 34.74 1656 PRO D C 1
ATOM 10088 O O . PRO D 1 156 ? -11.016 -8.116 8.621 1.00 34.85 1656 PRO D O 1
ATOM 10092 N N . THR D 1 157 ? -13.105 -7.304 8.859 1.00 35.62 1657 THR D N 1
ATOM 10093 C CA . THR D 1 157 ? -13.535 -7.560 7.458 1.00 37.75 1657 THR D CA 1
ATOM 10094 C C . THR D 1 157 ? -12.982 -6.587 6.419 1.00 38.57 1657 THR D C 1
ATOM 10095 O O . THR D 1 157 ? -13.123 -6.819 5.204 1.00 39.81 1657 THR D O 1
ATOM 10099 N N . CYS D 1 158 ? -12.370 -5.501 6.898 1.00 37.80 1658 CYS D N 1
ATOM 10100 C CA . CYS D 1 158 ? -11.878 -4.421 6.045 1.00 38.88 1658 CYS D CA 1
ATOM 10101 C C . CYS D 1 158 ? -12.983 -3.628 5.333 1.00 40.07 1658 CYS D C 1
ATOM 10102 O O . CYS D 1 158 ? -12.721 -2.988 4.302 1.00 40.67 1658 CYS D O 1
ATOM 10105 N N . LYS D 1 159 ? -14.204 -3.656 5.883 1.00 40.26 1659 LYS D N 1
ATOM 10106 C CA . LYS D 1 159 ? -15.348 -2.957 5.281 1.00 42.12 1659 LYS D CA 1
ATOM 10107 C C . LYS D 1 159 ? -15.008 -1.466 5.244 1.00 41.54 1659 LYS D C 1
ATOM 10108 O O . LYS D 1 159 ? -14.602 -0.910 6.258 1.00 39.82 1659 LYS D O 1
ATOM 10114 N N . VAL D 1 160 ? -15.167 -0.834 4.082 1.00 41.95 1660 VAL D N 1
ATOM 10115 C CA . VAL D 1 160 ? -14.731 0.554 3.870 1.00 42.17 1660 VAL D CA 1
ATOM 10116 C C . VAL D 1 160 ? -15.895 1.549 3.962 1.00 43.19 1660 VAL D C 1
ATOM 10117 O O . VAL D 1 160 ? -16.921 1.360 3.317 1.00 44.80 1660 VAL D O 1
ATOM 10121 N N . SER D 1 161 ? -15.733 2.599 4.767 1.00 42.83 1661 SER D N 1
ATOM 10122 C CA . SER D 1 161 ? -16.694 3.710 4.821 1.00 43.44 1661 SER D CA 1
ATOM 10123 C C . SER D 1 161 ? -16.182 4.969 4.105 1.00 43.70 1661 SER D C 1
ATOM 10124 O O . SER D 1 161 ? -14.969 5.233 4.071 1.00 42.13 1661 SER D O 1
ATOM 10127 N N . ASP D 1 162 ? -17.121 5.743 3.542 1.00 44.93 1662 ASP D N 1
ATOM 10128 C CA . ASP D 1 162 ? -16.820 7.029 2.894 1.00 45.01 1662 ASP D CA 1
ATOM 10129 C C . ASP D 1 162 ? -16.693 8.095 3.989 1.00 43.75 1662 ASP D C 1
ATOM 10130 O O . ASP D 1 162 ? -17.672 8.769 4.332 1.00 43.82 1662 ASP D O 1
ATOM 10135 N N . ILE D 1 163 ? -15.484 8.200 4.557 1.00 41.91 1663 ILE D N 1
ATOM 10136 C CA . ILE D 1 163 ? -15.158 9.173 5.601 1.00 40.28 1663 ILE D CA 1
ATOM 10137 C C . ILE D 1 163 ? -15.459 10.609 5.160 1.00 41.48 1663 ILE D C 1
ATOM 10138 O O . ILE D 1 163 ? -16.121 11.362 5.875 1.00 41.01 1663 ILE D O 1
ATOM 10143 N N . LYS D 1 164 ? -15.000 10.967 3.965 1.00 42.80 1664 LYS D N 1
ATOM 10144 C CA . LYS D 1 164 ? -15.190 12.305 3.431 1.00 44.59 1664 LYS D CA 1
ATOM 10145 C C . LYS D 1 164 ? -16.674 12.680 3.302 1.00 45.13 1664 LYS D C 1
ATOM 10146 O O . LYS D 1 164 ? -17.083 13.763 3.730 1.00 45.59 1664 LYS D O 1
ATOM 10152 N N . GLY D 1 165 ? -17.463 11.792 2.697 1.00 45.08 1665 GLY D N 1
ATOM 10153 C CA . GLY D 1 165 ? -18.899 11.995 2.537 1.00 45.36 1665 GLY D CA 1
ATOM 10154 C C . GLY D 1 165 ? -19.639 12.117 3.862 1.00 44.51 1665 GLY D C 1
ATOM 10155 O O . GLY D 1 165 ? -20.521 12.971 4.016 1.00 44.42 1665 GLY D O 1
ATOM 10156 N N . ILE D 1 166 ? -19.273 11.260 4.819 1.00 42.29 1666 ILE D N 1
ATOM 10157 C CA . ILE D 1 166 ? -19.886 11.265 6.146 1.00 41.56 1666 ILE D CA 1
ATOM 10158 C C . ILE D 1 166 ? -19.480 12.523 6.928 1.00 41.00 1666 ILE D C 1
ATOM 10159 O O . ILE D 1 166 ? -20.311 13.122 7.614 1.00 40.37 1666 ILE D O 1
ATOM 10164 N N . ALA D 1 167 ? -18.220 12.939 6.791 1.00 41.05 1667 ALA D N 1
ATOM 10165 C CA . ALA D 1 167 ? -17.763 14.207 7.363 1.00 41.45 1667 ALA D CA 1
ATOM 10166 C C . ALA D 1 167 ? -18.625 15.402 6.911 1.00 43.37 1667 ALA D C 1
ATOM 10167 O O . ALA D 1 167 ? -18.974 16.266 7.731 1.00 44.02 1667 ALA D O 1
ATOM 10169 N N . VAL D 1 168 ? -18.993 15.425 5.634 1.00 45.32 1668 VAL D N 1
ATOM 10170 C CA . VAL D 1 168 ? -19.828 16.494 5.083 1.00 47.68 1668 VAL D CA 1
ATOM 10171 C C . VAL D 1 168 ? -21.174 16.522 5.814 1.00 48.21 1668 VAL D C 1
ATOM 10172 O O . VAL D 1 168 ? -21.619 17.575 6.272 1.00 49.07 1668 VAL D O 1
ATOM 10176 N N . VAL D 1 169 ? -21.796 15.350 5.951 1.00 48.10 1669 VAL D N 1
ATOM 10177 C CA . VAL D 1 169 ? -23.069 15.201 6.665 1.00 47.50 1669 VAL D CA 1
ATOM 10178 C C . VAL D 1 169 ? -22.930 15.677 8.115 1.00 46.24 1669 VAL D C 1
ATOM 10179 O O . VAL D 1 169 ? -23.782 16.412 8.634 1.00 46.03 1669 VAL D O 1
ATOM 10183 N N . CYS D 1 170 ? -21.844 15.252 8.760 1.00 45.04 1670 CYS D N 1
ATOM 10184 C CA . CYS D 1 170 ? -21.557 15.625 10.139 1.00 43.32 1670 CYS D CA 1
ATOM 10185 C C . CYS D 1 170 ? -21.369 17.132 10.348 1.00 44.80 1670 CYS D C 1
ATOM 10186 O O . CYS D 1 170 ? -21.868 17.689 11.335 1.00 44.99 1670 CYS D O 1
ATOM 10189 N N . HIS D 1 171 ? -20.613 17.770 9.455 1.00 45.82 1671 HIS D N 1
ATOM 10190 C CA . HIS D 1 171 ? -20.414 19.217 9.497 1.00 47.98 1671 HIS D CA 1
ATOM 10191 C C . HIS D 1 171 ? -21.767 19.930 9.310 1.00 49.78 1671 HIS D C 1
ATOM 10192 O O . HIS D 1 171 ? -22.106 20.834 10.074 1.00 50.81 1671 HIS D O 1
ATOM 10199 N N . GLU D 1 172 ? -22.547 19.493 8.321 1.00 50.31 1672 GLU D N 1
ATOM 10200 C CA . GLU D 1 172 ? -23.858 20.088 8.040 1.00 52.05 1672 GLU D CA 1
ATOM 10201 C C . GLU D 1 172 ? -24.869 19.979 9.191 1.00 51.48 1672 GLU D C 1
ATOM 10202 O O . GLU D 1 172 ? -25.730 20.860 9.351 1.00 52.30 1672 GLU D O 1
ATOM 10208 N N . ARG D 1 173 ? -24.781 18.895 9.965 1.00 49.10 1673 ARG D N 1
ATOM 10209 C CA . ARG D 1 173 ? -25.826 18.570 10.933 1.00 48.60 1673 ARG D CA 1
ATOM 10210 C C . ARG D 1 173 ? -25.396 18.722 12.389 1.00 47.39 1673 ARG D C 1
ATOM 10211 O O . ARG D 1 173 ? -26.157 18.372 13.302 1.00 46.71 1673 ARG D O 1
ATOM 10219 N N . GLY D 1 174 ? -24.186 19.244 12.604 1.00 46.36 1674 GLY D N 1
ATOM 10220 C CA . GLY D 1 174 ? -23.701 19.534 13.950 1.00 45.12 1674 GLY D CA 1
ATOM 10221 C C . GLY D 1 174 ? -23.272 18.331 14.774 1.00 42.90 1674 GLY D C 1
ATOM 10222 O O . GLY D 1 174 ? -23.581 18.249 15.969 1.00 42.85 1674 GLY D O 1
ATOM 10223 N N . ALA D 1 175 ? -22.564 17.393 14.152 1.00 41.38 1675 ALA D N 1
ATOM 10224 C CA . ALA D 1 175 ? -22.030 16.243 14.889 1.00 39.25 1675 ALA D CA 1
ATOM 10225 C C . ALA D 1 175 ? -20.537 16.118 14.687 1.00 38.05 1675 ALA D C 1
ATOM 10226 O O . ALA D 1 175 ? -20.037 16.451 13.625 1.00 38.52 1675 ALA D O 1
ATOM 10228 N N . ARG D 1 176 ? -19.841 15.624 15.711 1.00 35.80 1676 ARG D N 1
ATOM 10229 C CA . ARG D 1 176 ? -18.440 15.216 15.618 1.00 34.91 1676 ARG D CA 1
ATOM 10230 C C . ARG D 1 176 ? -18.243 13.899 14.870 1.00 34.65 1676 ARG D C 1
ATOM 10231 O O . ARG D 1 176 ? -19.008 12.942 15.059 1.00 35.11 1676 ARG D O 1
ATOM 10239 N N . LEU D 1 177 ? -17.215 13.855 14.026 1.00 33.59 1677 LEU D N 1
ATOM 10240 C CA . LEU D 1 177 ? -16.814 12.620 13.355 1.00 32.32 1677 LEU D CA 1
ATOM 10241 C C . LEU D 1 177 ? -15.506 12.131 13.994 1.00 30.63 1677 LEU D C 1
ATOM 10242 O O . LEU D 1 177 ? -14.501 12.842 13.991 1.00 30.37 1677 LEU D O 1
ATOM 10247 N N . VAL D 1 178 ? -15.551 10.926 14.561 1.00 29.19 1678 VAL D N 1
ATOM 10248 C CA . VAL D 1 178 ? -14.390 10.274 15.188 1.00 27.05 1678 VAL D CA 1
ATOM 10249 C C . VAL D 1 178 ? -14.011 9.050 14.351 1.00 27.53 1678 VAL D C 1
ATOM 10250 O O . VAL D 1 178 ? -14.891 8.261 13.944 1.00 28.67 1678 VAL D O 1
ATOM 10254 N N . VAL D 1 179 ? -12.726 8.940 14.019 1.00 26.65 1679 VAL D N 1
ATOM 10255 C CA . VAL D 1 179 ? -12.257 7.862 13.146 1.00 26.32 1679 VAL D CA 1
ATOM 10256 C C . VAL D 1 179 ? -11.113 7.095 13.788 1.00 26.72 1679 VAL D C 1
ATOM 10257 O O . VAL D 1 179 ? -10.091 7.689 14.177 1.00 26.68 1679 VAL D O 1
ATOM 10261 N N . ASP D 1 180 ? -11.316 5.781 13.930 1.00 26.89 1680 ASP D N 1
ATOM 10262 C CA . ASP D 1 180 ? -10.263 4.858 14.363 1.00 25.41 1680 ASP D CA 1
ATOM 10263 C C . ASP D 1 180 ? -9.510 4.412 13.102 1.00 25.79 1680 ASP D C 1
ATOM 10264 O O . ASP D 1 180 ? -10.037 3.636 12.296 1.00 26.12 1680 ASP D O 1
ATOM 10269 N N . ALA D 1 181 ? -8.290 4.909 12.945 1.00 25.03 1681 ALA D N 1
ATOM 10270 C CA . ALA D 1 181 ? -7.463 4.630 11.777 1.00 25.86 1681 ALA D CA 1
ATOM 10271 C C . ALA D 1 181 ? -6.339 3.619 12.132 1.00 25.41 1681 ALA D C 1
ATOM 10272 O O . ALA D 1 181 ? -5.316 3.514 11.425 1.00 25.66 1681 ALA D O 1
ATOM 10274 N N . THR D 1 182 ? -6.559 2.870 13.212 1.00 23.98 1682 THR D N 1
ATOM 10275 C CA . THR D 1 182 ? -5.611 1.849 13.668 1.00 24.58 1682 THR D CA 1
ATOM 10276 C C . THR D 1 182 ? -5.093 0.950 12.536 1.00 25.79 1682 THR D C 1
ATOM 10277 O O . THR D 1 182 ? -3.876 0.721 12.429 1.00 26.28 1682 THR D O 1
ATOM 10281 N N . PHE D 1 183 ? -6.004 0.469 11.686 1.00 26.59 1683 PHE D N 1
ATOM 10282 C CA . PHE D 1 183 ? -5.697 -0.552 10.696 1.00 27.95 1683 PHE D CA 1
ATOM 10283 C C . PHE D 1 183 ? -4.797 -0.042 9.566 1.00 28.64 1683 PHE D C 1
ATOM 10284 O O . PHE D 1 183 ? -4.211 -0.837 8.813 1.00 29.63 1683 PHE D O 1
ATOM 10292 N N . THR D 1 184 ? -4.686 1.271 9.423 1.00 28.69 1684 THR D N 1
ATOM 10293 C CA . THR D 1 184 ? -3.998 1.833 8.239 1.00 29.04 1684 THR D CA 1
ATOM 10294 C C . THR D 1 184 ? -2.725 2.615 8.581 1.00 28.82 1684 THR D C 1
ATOM 10295 O O . THR D 1 184 ? -1.790 2.677 7.776 1.00 28.92 1684 THR D O 1
ATOM 10299 N N . SER D 1 185 ? -2.704 3.189 9.787 1.00 27.85 1685 SER D N 1
ATOM 10300 C CA . SER D 1 185 ? -1.609 4.011 10.315 1.00 28.14 1685 SER D CA 1
ATOM 10301 C C . SER D 1 185 ? -1.723 5.429 9.761 1.00 29.49 1685 SER D C 1
ATOM 10302 O O . SER D 1 185 ? -2.292 5.615 8.667 1.00 30.44 1685 SER D O 1
ATOM 10305 N N . PRO D 1 186 ? -1.152 6.426 10.483 1.00 29.61 1686 PRO D N 1
ATOM 10306 C CA . PRO D 1 186 ? -1.244 7.792 9.962 1.00 30.98 1686 PRO D CA 1
ATOM 10307 C C . PRO D 1 186 ? -0.293 8.079 8.793 1.00 31.85 1686 PRO D C 1
ATOM 10308 O O . PRO D 1 186 ? -0.314 9.188 8.264 1.00 34.20 1686 PRO D O 1
ATOM 10312 N N . CYS D 1 187 ? 0.508 7.099 8.367 1.00 32.02 1687 CYS D N 1
ATOM 10313 C CA . CYS D 1 187 ? 1.247 7.234 7.083 1.00 33.48 1687 CYS D CA 1
ATOM 10314 C C . CYS D 1 187 ? 0.314 7.236 5.889 1.00 34.39 1687 CYS D C 1
ATOM 10315 O O . CYS D 1 187 ? 0.599 7.884 4.876 1.00 35.85 1687 CYS D O 1
ATOM 10318 N N . PHE D 1 188 ? -0.778 6.492 5.986 1.00 33.35 1688 PHE D N 1
ATOM 10319 C CA . PHE D 1 188 ? -1.627 6.240 4.821 1.00 34.42 1688 PHE D CA 1
ATOM 10320 C C . PHE D 1 188 ? -3.032 6.806 4.958 1.00 34.50 1688 PHE D C 1
ATOM 10321 O O . PHE D 1 188 ? -3.678 7.079 3.968 1.00 35.29 1688 PHE D O 1
ATOM 10329 N N . LEU D 1 189 ? -3.512 6.951 6.196 1.00 33.81 1689 LEU D N 1
ATOM 10330 C CA . LEU D 1 189 ? -4.843 7.497 6.436 1.00 33.70 1689 LEU D CA 1
ATOM 10331 C C . LEU D 1 189 ? -4.759 8.672 7.421 1.00 33.46 1689 LEU D C 1
ATOM 10332 O O . LEU D 1 189 ? -4.262 8.521 8.526 1.00 31.10 1689 LEU D O 1
ATOM 10337 N N . LYS D 1 190 ? -5.209 9.851 6.989 1.00 34.71 1690 LYS D N 1
ATOM 10338 C CA . LYS D 1 190 ? -5.185 11.039 7.856 1.00 35.07 1690 LYS D CA 1
ATOM 10339 C C . LYS D 1 190 ? -6.601 11.596 7.973 1.00 35.02 1690 LYS D C 1
ATOM 10340 O O . LYS D 1 190 ? -6.968 12.519 7.243 1.00 36.42 1690 LYS D O 1
ATOM 10346 N N . PRO D 1 191 ? -7.408 11.037 8.890 1.00 33.98 1691 PRO D N 1
ATOM 10347 C CA . PRO D 1 191 ? -8.828 11.417 8.933 1.00 33.82 1691 PRO D CA 1
ATOM 10348 C C . PRO D 1 191 ? -9.125 12.920 9.124 1.00 34.17 1691 PRO D C 1
ATOM 10349 O O . PRO D 1 191 ? -10.145 13.403 8.624 1.00 34.70 1691 PRO D O 1
ATOM 10353 N N . LEU D 1 192 ? -8.261 13.651 9.835 1.00 32.78 1692 LEU D N 1
ATOM 10354 C CA . LEU D 1 192 ? -8.480 15.096 10.006 1.00 33.30 1692 LEU D CA 1
ATOM 10355 C C . LEU D 1 192 ? -8.391 15.829 8.664 1.00 35.31 1692 LEU D C 1
ATOM 10356 O O . LEU D 1 192 ? -9.037 16.854 8.451 1.00 36.55 1692 LEU D O 1
ATOM 10361 N N . GLU D 1 193 ? -7.607 15.274 7.752 1.00 36.30 1693 GLU D N 1
ATOM 10362 C CA . GLU D 1 193 ? -7.482 15.822 6.408 1.00 38.54 1693 GLU D CA 1
ATOM 10363 C C . GLU D 1 193 ? -8.690 15.499 5.524 1.00 39.90 1693 GLU D C 1
ATOM 10364 O O . GLU D 1 193 ? -8.881 16.116 4.475 1.00 40.85 1693 GLU D O 1
ATOM 10370 N N . LEU D 1 194 ? -9.518 14.541 5.949 1.00 39.53 1694 LEU D N 1
ATOM 10371 C CA . LEU D 1 194 ? -10.743 14.205 5.192 1.00 40.67 1694 LEU D CA 1
ATOM 10372 C C . LEU D 1 194 ? -11.999 14.817 5.817 1.00 40.96 1694 LEU D C 1
ATOM 10373 O O . LEU D 1 194 ? -13.115 14.522 5.376 1.00 41.97 1694 LEU D O 1
ATOM 10378 N N . GLY D 1 195 ? -11.824 15.625 6.868 1.00 40.02 1695 GLY D N 1
ATOM 10379 C CA . GLY D 1 195 ? -12.939 16.319 7.512 1.00 39.50 1695 GLY D CA 1
ATOM 10380 C C . GLY D 1 195 ? -13.296 15.796 8.887 1.00 38.40 1695 GLY D C 1
ATOM 10381 O O . GLY D 1 195 ? -14.163 16.355 9.556 1.00 38.82 1695 GLY D O 1
ATOM 10382 N N . ALA D 1 196 ? -12.639 14.729 9.337 1.00 36.79 1696 ALA D N 1
ATOM 10383 C CA . ALA D 1 196 ? -12.941 14.185 10.662 1.00 35.01 1696 ALA D CA 1
ATOM 10384 C C . ALA D 1 196 ? -12.508 15.176 11.744 1.00 34.45 1696 ALA D C 1
ATOM 10385 O O . ALA D 1 196 ? -11.622 16.005 11.516 1.00 34.64 1696 ALA D O 1
ATOM 10387 N N . ASP D 1 197 ? -13.131 15.071 12.913 1.00 32.97 1697 ASP D N 1
ATOM 10388 C CA . ASP D 1 197 ? -12.838 15.950 14.034 1.00 32.35 1697 ASP D CA 1
ATOM 10389 C C . ASP D 1 197 ? -11.778 15.352 14.943 1.00 30.71 1697 ASP D C 1
ATOM 10390 O O . ASP D 1 197 ? -10.993 16.079 15.584 1.00 30.95 1697 ASP D O 1
ATOM 10395 N N . ILE D 1 198 ? -11.772 14.024 15.019 1.00 29.50 1698 ILE D N 1
ATOM 10396 C CA . ILE D 1 198 ? -10.863 13.318 15.895 1.00 27.50 1698 ILE D CA 1
ATOM 10397 C C . ILE D 1 198 ? -10.365 12.096 15.158 1.00 26.94 1698 ILE D C 1
ATOM 10398 O O . ILE D 1 198 ? -11.151 11.423 14.504 1.00 27.14 1698 ILE D O 1
ATOM 10403 N N . ALA D 1 199 ? -9.069 11.810 15.275 1.00 25.32 1699 ALA D N 1
ATOM 10404 C CA . ALA D 1 199 ? -8.468 10.620 14.669 1.00 25.25 1699 ALA D CA 1
ATOM 10405 C C . ALA D 1 199 ? -7.677 9.882 15.726 1.00 24.23 1699 ALA D C 1
ATOM 10406 O O . ALA D 1 199 ? -6.823 10.486 16.386 1.00 23.79 1699 ALA D O 1
ATOM 10408 N N . LEU D 1 200 ? -7.919 8.583 15.874 1.00 23.72 1700 LEU D N 1
ATOM 10409 C CA . LEU D 1 200 ? -7.297 7.851 16.991 1.00 23.00 1700 LEU D CA 1
ATOM 10410 C C . LEU D 1 200 ? -6.687 6.541 16.521 1.00 23.39 1700 LEU D C 1
ATOM 10411 O O . LEU D 1 200 ? -7.077 6.008 15.462 1.00 23.99 1700 LEU D O 1
ATOM 10416 N N . HIS D 1 201 ? -5.756 6.004 17.317 1.00 23.21 1701 HIS D N 1
ATOM 10417 C CA . HIS D 1 201 ? -5.136 4.718 17.006 1.00 23.66 1701 HIS D CA 1
ATOM 10418 C C . HIS D 1 201 ? -4.906 3.943 18.279 1.00 23.24 1701 HIS D C 1
ATOM 10419 O O . HIS D 1 201 ? -4.604 4.537 19.327 1.00 22.87 1701 HIS D O 1
ATOM 10426 N N . SER D 1 202 ? -5.029 2.619 18.172 1.00 23.02 1702 SER D N 1
ATOM 10427 C CA . SER D 1 202 ? -4.322 1.707 19.078 1.00 22.49 1702 SER D CA 1
ATOM 10428 C C . SER D 1 202 ? -2.842 1.734 18.655 1.00 22.33 1702 SER D C 1
ATOM 10429 O O . SER D 1 202 ? -2.454 1.190 17.602 1.00 22.76 1702 SER D O 1
ATOM 10432 N N . VAL D 1 203 ? -2.024 2.410 19.455 1.00 21.52 1703 VAL D N 1
ATOM 10433 C CA . VAL D 1 203 ? -0.581 2.471 19.221 1.00 21.15 1703 VAL D CA 1
ATOM 10434 C C . VAL D 1 203 ? 0.071 1.094 19.423 1.00 21.02 1703 VAL D C 1
ATOM 10435 O O . VAL D 1 203 ? 1.150 0.836 18.911 1.00 21.59 1703 VAL D O 1
ATOM 10439 N N . SER D 1 204 ? -0.602 0.214 20.161 1.00 20.11 1704 SER D N 1
ATOM 10440 C CA . SER D 1 204 ? -0.210 -1.194 20.317 1.00 20.62 1704 SER D CA 1
ATOM 10441 C C . SER D 1 204 ? 0.049 -1.949 19.008 1.00 21.95 1704 SER D C 1
ATOM 10442 O O . SER D 1 204 ? 0.712 -3.004 18.995 1.00 22.54 1704 SER D O 1
ATOM 10469 N N . TYR D 1 206 ? 0.358 -0.803 14.683 1.00 24.22 1706 TYR D N 1
ATOM 10470 C CA . TYR D 1 206 ? 1.381 -0.349 13.731 1.00 24.18 1706 TYR D CA 1
ATOM 10471 C C . TYR D 1 206 ? 2.333 0.704 14.269 1.00 24.32 1706 TYR D C 1
ATOM 10472 O O . TYR D 1 206 ? 3.529 0.636 13.987 1.00 25.30 1706 TYR D O 1
ATOM 10481 N N . ILE D 1 207 ? 1.803 1.683 15.014 1.00 23.77 1707 ILE D N 1
ATOM 10482 C CA . ILE D 1 207 ? 2.594 2.865 15.361 1.00 22.94 1707 ILE D CA 1
ATOM 10483 C C . ILE D 1 207 ? 3.800 2.455 16.178 1.00 22.71 1707 ILE D C 1
ATOM 10484 O O . ILE D 1 207 ? 4.926 2.786 15.799 1.00 22.33 1707 ILE D O 1
ATOM 10489 N N . ASN D 1 208 ? 3.574 1.747 17.298 1.00 20.66 1708 ASN D N 1
ATOM 10490 C CA . ASN D 1 208 ? 4.692 1.124 17.988 1.00 20.64 1708 ASN D CA 1
ATOM 10491 C C . ASN D 1 208 ? 5.368 0.044 17.149 1.00 21.41 1708 ASN D C 1
ATOM 10492 O O . ASN D 1 208 ? 6.614 0.059 16.981 1.00 22.18 1708 ASN D O 1
ATOM 10497 N N . GLY D 1 209 ? 4.552 -0.898 16.651 1.00 20.82 1709 GLY D N 1
ATOM 10498 C CA . GLY D 1 209 ? 4.990 -1.868 15.672 1.00 21.43 1709 GLY D CA 1
ATOM 10499 C C . GLY D 1 209 ? 5.851 -3.029 16.113 1.00 21.89 1709 GLY D C 1
ATOM 10500 O O . GLY D 1 209 ? 6.156 -3.899 15.294 1.00 22.49 1709 GLY D O 1
ATOM 10501 N N . HIS D 1 210 ? 6.273 -3.049 17.377 1.00 20.69 1710 HIS D N 1
ATOM 10502 C CA . HIS D 1 210 ? 7.256 -4.043 17.835 1.00 21.62 1710 HIS D CA 1
ATOM 10503 C C . HIS D 1 210 ? 6.672 -5.063 18.838 1.00 21.73 1710 HIS D C 1
ATOM 10504 O O . HIS D 1 210 ? 7.407 -5.827 19.466 1.00 22.10 1710 HIS D O 1
ATOM 10511 N N . GLY D 1 211 ? 5.355 -5.058 18.981 1.00 21.59 1711 GLY D N 1
ATOM 10512 C CA . GLY D 1 211 ? 4.643 -6.059 19.791 1.00 21.51 1711 GLY D CA 1
ATOM 10513 C C . GLY D 1 211 ? 4.963 -6.057 21.273 1.00 22.09 1711 GLY D C 1
ATOM 10514 O O . GLY D 1 211 ? 4.770 -7.076 21.957 1.00 21.77 1711 GLY D O 1
ATOM 10515 N N . ASP D 1 212 ? 5.438 -4.929 21.781 1.00 20.66 1712 ASP D N 1
ATOM 10516 C CA . ASP D 1 212 ? 5.914 -4.937 23.163 1.00 21.02 1712 ASP D CA 1
ATOM 10517 C C . ASP D 1 212 ? 5.319 -3.839 24.006 1.00 19.98 1712 ASP D C 1
ATOM 10518 O O . ASP D 1 212 ? 5.787 -3.617 25.116 1.00 21.01 1712 ASP D O 1
ATOM 10523 N N . VAL D 1 213 ? 4.304 -3.144 23.482 1.00 19.62 1713 VAL D N 1
ATOM 10524 C CA . VAL D 1 213 ? 3.647 -2.038 24.213 1.00 19.43 1713 VAL D CA 1
ATOM 10525 C C . VAL D 1 213 ? 2.128 -2.091 23.959 1.00 19.44 1713 VAL D C 1
ATOM 10526 O O . VAL D 1 213 ? 1.698 -2.401 22.853 1.00 18.89 1713 VAL D O 1
ATOM 10530 N N . ILE D 1 214 ? 1.328 -1.764 24.982 1.00 18.23 1714 ILE D N 1
ATOM 10531 C CA . ILE D 1 214 ? -0.080 -1.453 24.774 1.00 18.02 1714 ILE D CA 1
ATOM 10532 C C . ILE D 1 214 ? -0.204 0.044 25.000 1.00 17.54 1714 ILE D C 1
ATOM 10533 O O . ILE D 1 214 ? 0.278 0.560 26.008 1.00 18.02 1714 ILE D O 1
ATOM 10538 N N . GLY D 1 215 ? -0.863 0.748 24.082 1.00 17.79 1715 GLY D N 1
ATOM 10539 C CA . GLY D 1 215 ? -0.986 2.185 24.181 1.00 16.98 1715 GLY D CA 1
ATOM 10540 C C . GLY D 1 215 ? -1.998 2.724 23.197 1.00 18.18 1715 GLY D C 1
ATOM 10541 O O . GLY D 1 215 ? -2.365 2.034 22.224 1.00 18.40 1715 GLY D O 1
ATOM 10542 N N . GLY D 1 216 ? -2.466 3.945 23.447 1.00 18.06 1716 GLY D N 1
ATOM 10543 C CA . GLY D 1 216 ? -3.449 4.570 22.552 1.00 17.84 1716 GLY D CA 1
ATOM 10544 C C . GLY D 1 216 ? -3.053 6.005 22.287 1.00 18.57 1716 GLY D C 1
ATOM 10545 O O . GLY D 1 216 ? -2.274 6.592 23.041 1.00 19.23 1716 GLY D O 1
ATOM 10546 N N . VAL D 1 217 ? -3.613 6.594 21.244 1.00 18.26 1717 VAL D N 1
ATOM 10547 C CA . VAL D 1 217 ? -3.428 8.010 21.018 1.00 19.21 1717 VAL D CA 1
ATOM 10548 C C . VAL D 1 217 ? -4.687 8.561 20.323 1.00 20.37 1717 VAL D C 1
ATOM 10549 O O . VAL D 1 217 ? -5.331 7.850 19.532 1.00 20.96 1717 VAL D O 1
ATOM 10553 N N . SER D 1 218 ? -5.068 9.790 20.665 1.00 20.10 1718 SER D N 1
ATOM 10554 C CA . SER D 1 218 ? -6.173 10.488 19.998 1.00 21.06 1718 SER D CA 1
ATOM 10555 C C . SER D 1 218 ? -5.699 11.899 19.630 1.00 21.98 1718 SER D C 1
ATOM 10556 O O . SER D 1 218 ? -5.057 12.556 20.471 1.00 21.86 1718 SER D O 1
ATOM 10559 N N . SER D 1 219 ? -5.991 12.346 18.394 1.00 21.91 1719 SER D N 1
ATOM 10560 C CA . SER D 1 219 ? -5.589 13.673 17.917 1.00 23.33 1719 SER D CA 1
ATOM 10561 C C . SER D 1 219 ? -6.823 14.462 17.503 1.00 24.51 1719 SER D C 1
ATOM 10562 O O . SER D 1 219 ? -7.690 13.925 16.814 1.00 26.02 1719 SER D O 1
ATOM 10565 N N . ALA D 1 220 ? -6.923 15.726 17.914 1.00 24.46 1720 ALA D N 1
ATOM 10566 C CA . ALA D 1 220 ? -8.107 16.523 17.565 1.00 25.72 1720 ALA D CA 1
ATOM 10567 C C . ALA D 1 220 ? -7.787 17.666 16.613 1.00 27.04 1720 ALA D C 1
ATOM 10568 O O . ALA D 1 220 ? -6.713 18.253 16.692 1.00 27.54 1720 ALA D O 1
ATOM 10570 N N . LYS D 1 221 ? -8.730 17.985 15.728 1.00 28.08 1721 LYS D N 1
ATOM 10571 C CA . LYS D 1 221 ? -8.619 19.133 14.828 1.00 30.02 1721 LYS D CA 1
ATOM 10572 C C . LYS D 1 221 ? -8.564 20.473 15.595 1.00 30.39 1721 LYS D C 1
ATOM 10573 O O . LYS D 1 221 ? -7.859 21.386 15.197 1.00 30.14 1721 LYS D O 1
ATOM 10579 N N . THR D 1 222 ? -9.304 20.590 16.696 1.00 29.95 1722 THR D N 1
ATOM 10580 C CA . THR D 1 222 ? -9.366 21.876 17.386 1.00 30.68 1722 THR D CA 1
ATOM 10581 C C . THR D 1 222 ? -8.635 21.834 18.724 1.00 30.09 1722 THR D C 1
ATOM 10582 O O . THR D 1 222 ? -8.573 20.789 19.380 1.00 28.80 1722 THR D O 1
ATOM 10586 N N . ALA D 1 223 ? -8.086 22.979 19.122 1.00 31.15 1723 ALA D N 1
ATOM 10587 C CA . ALA D 1 223 ? -7.493 23.136 20.454 1.00 31.14 1723 ALA D CA 1
ATOM 10588 C C . ALA D 1 223 ? -8.501 22.832 21.569 1.00 30.47 1723 ALA D C 1
ATOM 10589 O O . ALA D 1 223 ? -8.136 22.246 22.583 1.00 29.93 1723 ALA D O 1
ATOM 10591 N N . GLU D 1 224 ? -9.755 23.253 21.400 1.00 31.14 1724 GLU D N 1
ATOM 10592 C CA . GLU D 1 224 ? -10.766 23.022 22.437 1.00 32.07 1724 GLU D CA 1
ATOM 10593 C C . GLU D 1 224 ? -11.061 21.534 22.632 1.00 29.96 1724 GLU D C 1
ATOM 10594 O O . GLU D 1 224 ? -11.162 21.062 23.766 1.00 28.62 1724 GLU D O 1
ATOM 10600 N N . ASP D 1 225 ? -11.155 20.793 21.530 1.00 28.56 1725 ASP D N 1
ATOM 10601 C CA . ASP D 1 225 ? -11.436 19.367 21.620 1.00 27.56 1725 ASP D CA 1
ATOM 10602 C C . ASP D 1 225 ? -10.297 18.554 22.261 1.00 25.91 1725 ASP D C 1
ATOM 10603 O O . ASP D 1 225 ? -10.561 17.641 23.052 1.00 25.63 1725 ASP D O 1
ATOM 10608 N N . ILE D 1 226 ? -9.038 18.852 21.944 1.00 25.41 1726 ILE D N 1
ATOM 10609 C CA . ILE D 1 226 ? -7.968 18.115 22.611 1.00 23.74 1726 ILE D CA 1
ATOM 10610 C C . ILE D 1 226 ? -7.876 18.470 24.113 1.00 24.05 1726 ILE D C 1
ATOM 10611 O O . ILE D 1 226 ? -7.565 17.600 24.938 1.00 24.08 1726 ILE D O 1
ATOM 10616 N N . ALA D 1 227 ? -8.164 19.720 24.459 1.00 24.63 1727 ALA D N 1
ATOM 10617 C CA . ALA D 1 227 ? -8.252 20.136 25.866 1.00 24.68 1727 ALA D CA 1
ATOM 10618 C C . ALA D 1 227 ? -9.312 19.311 26.608 1.00 24.72 1727 ALA D C 1
ATOM 10619 O O . ALA D 1 227 ? -9.086 18.856 27.744 1.00 23.76 1727 ALA D O 1
ATOM 10621 N N . THR D 1 228 ? -10.453 19.085 25.946 1.00 25.25 1728 THR D N 1
ATOM 10622 C CA . THR D 1 228 ? -11.548 18.309 26.546 1.00 24.11 1728 THR D CA 1
ATOM 10623 C C . THR D 1 228 ? -11.141 16.868 26.720 1.00 23.17 1728 THR D C 1
ATOM 10624 O O . THR D 1 228 ? -11.360 16.293 27.788 1.00 21.76 1728 THR D O 1
ATOM 10628 N N . ILE D 1 229 ? -10.532 16.288 25.680 1.00 22.61 1729 ILE D N 1
ATOM 10629 C CA . ILE D 1 229 ? -10.009 14.911 25.771 1.00 21.52 1729 ILE D CA 1
ATOM 10630 C C . ILE D 1 229 ? -9.031 14.749 26.943 1.00 20.88 1729 ILE D C 1
ATOM 10631 O O . ILE D 1 229 ? -9.129 13.786 27.722 1.00 20.46 1729 ILE D O 1
ATOM 10636 N N . LYS D 1 230 ? -8.118 15.700 27.101 1.00 20.93 1730 LYS D N 1
ATOM 10637 C CA . LYS D 1 230 ? -7.127 15.619 28.195 1.00 20.49 1730 LYS D CA 1
ATOM 10638 C C . LYS D 1 230 ? -7.743 15.863 29.561 1.00 20.70 1730 LYS D C 1
ATOM 10639 O O . LYS D 1 230 ? -7.245 15.351 30.579 1.00 19.53 1730 LYS D O 1
ATOM 10645 N N . PHE D 1 231 ? -8.816 16.646 29.586 1.00 21.97 1731 PHE D N 1
ATOM 10646 C CA . PHE D 1 231 ? -9.535 16.900 30.825 1.00 23.40 1731 PHE D CA 1
ATOM 10647 C C . PHE D 1 231 ? -10.233 15.628 31.302 1.00 22.74 1731 PHE D C 1
ATOM 10648 O O . PHE D 1 231 ? -10.194 15.302 32.484 1.00 22.39 1731 PHE D O 1
ATOM 10656 N N . TYR D 1 232 ? -10.890 14.933 30.369 1.00 22.45 1732 TYR D N 1
ATOM 10657 C CA . TYR D 1 232 ? -11.442 13.600 30.621 1.00 21.10 1732 TYR D CA 1
ATOM 10658 C C . TYR D 1 232 ? -10.351 12.612 31.080 1.00 20.21 1732 TYR D C 1
ATOM 10659 O O . TYR D 1 232 ? -10.540 11.879 32.062 1.00 19.74 1732 TYR D O 1
ATOM 10668 N N . ARG D 1 233 ? -9.215 12.573 30.371 1.00 20.12 1733 ARG D N 1
ATOM 10669 C CA . ARG D 1 233 ? -8.074 11.719 30.738 1.00 19.21 1733 ARG D CA 1
ATOM 10670 C C . ARG D 1 233 ? -7.582 11.956 32.168 1.00 19.99 1733 ARG D C 1
ATOM 10671 O O . ARG D 1 233 ? -7.272 10.988 32.908 1.00 20.17 1733 ARG D O 1
ATOM 10679 N N . LYS D 1 234 ? -7.536 13.228 32.580 1.00 19.91 1734 LYS D N 1
ATOM 10680 C CA . LYS D 1 234 ? -7.103 13.587 33.932 1.00 19.78 1734 LYS D CA 1
ATOM 10681 C C . LYS D 1 234 ? -7.935 12.806 34.959 1.00 20.00 1734 LYS D C 1
ATOM 10682 O O . LYS D 1 234 ? -7.410 12.344 35.990 1.00 18.63 1734 LYS D O 1
ATOM 10688 N N . ASP D 1 235 ? -9.231 12.670 34.674 1.00 19.99 1735 ASP D N 1
ATOM 10689 C CA . ASP D 1 235 ? -10.164 12.044 35.627 1.00 20.00 1735 ASP D CA 1
ATOM 10690 C C . ASP D 1 235 ? -10.422 10.554 35.383 1.00 19.22 1735 ASP D C 1
ATOM 10691 O O . ASP D 1 235 ? -10.698 9.824 36.329 1.00 18.43 1735 ASP D O 1
ATOM 10696 N N . ALA D 1 236 ? -10.392 10.123 34.123 1.00 18.11 1736 ALA D N 1
ATOM 10697 C CA . ALA D 1 236 ? -10.586 8.700 33.746 1.00 18.70 1736 ALA D CA 1
ATOM 10698 C C . ALA D 1 236 ? -9.302 7.880 33.970 1.00 18.03 1736 ALA D C 1
ATOM 10699 O O . ALA D 1 236 ? -9.346 6.696 34.364 1.00 17.22 1736 ALA D O 1
ATOM 10701 N N . GLY D 1 237 ? -8.163 8.515 33.715 1.00 17.97 1737 GLY D N 1
ATOM 10702 C CA . GLY D 1 237 ? -6.858 7.983 34.184 1.00 17.73 1737 GLY D CA 1
ATOM 10703 C C . GLY D 1 237 ? -6.152 6.928 33.330 1.00 18.42 1737 GLY D C 1
ATOM 10704 O O . GLY D 1 237 ? -5.321 6.168 33.855 1.00 17.49 1737 GLY D O 1
ATOM 10705 N N . SER D 1 238 ? -6.497 6.837 32.041 1.00 17.99 1738 SER D N 1
ATOM 10706 C CA . SER D 1 238 ? -5.768 5.935 31.141 1.00 18.51 1738 SER D CA 1
ATOM 10707 C C . SER D 1 238 ? -4.539 6.668 30.581 1.00 18.85 1738 SER D C 1
ATOM 10708 O O . SER D 1 238 ? -4.639 7.464 29.655 1.00 19.84 1738 SER D O 1
ATOM 10711 N N . LEU D 1 239 ? -3.380 6.410 31.172 1.00 18.24 1739 LEU D N 1
ATOM 10712 C CA . LEU D 1 239 ? -2.146 7.119 30.825 1.00 18.63 1739 LEU D CA 1
ATOM 10713 C C . LEU D 1 239 ? -1.154 6.202 30.128 1.00 17.83 1739 LEU D C 1
ATOM 10714 O O . LEU D 1 239 ? -1.104 4.995 30.420 1.00 17.68 1739 LEU D O 1
ATOM 10719 N N . MET D 1 240 ? -0.318 6.783 29.273 1.00 16.91 1740 MET D N 1
ATOM 10720 C CA . MET D 1 240 ? 0.833 6.076 28.756 1.00 16.95 1740 MET D CA 1
ATOM 10721 C C . MET D 1 240 ? 1.993 6.222 29.757 1.00 18.06 1740 MET D C 1
ATOM 10722 O O . MET D 1 240 ? 2.317 7.332 30.200 1.00 18.34 1740 MET D O 1
ATOM 10727 N N . ALA D 1 241 ? 2.575 5.098 30.169 1.00 17.72 1741 ALA D N 1
ATOM 10728 C CA . ALA D 1 241 ? 3.741 5.114 31.075 1.00 18.09 1741 ALA D CA 1
ATOM 10729 C C . ALA D 1 241 ? 4.956 5.730 30.381 1.00 17.73 1741 ALA D C 1
ATOM 10730 O O . ALA D 1 241 ? 5.103 5.574 29.174 1.00 18.44 1741 ALA D O 1
ATOM 10732 N N . PRO D 1 242 ? 5.842 6.411 31.146 1.00 18.54 1742 PRO D N 1
ATOM 10733 C CA . PRO D 1 242 ? 6.973 7.050 30.469 1.00 18.57 1742 PRO D CA 1
ATOM 10734 C C . PRO D 1 242 ? 7.849 6.045 29.704 1.00 18.74 1742 PRO D C 1
ATOM 10735 O O . PRO D 1 242 ? 8.320 6.365 28.610 1.00 18.08 1742 PRO D O 1
ATOM 10739 N N . MET D 1 243 ? 8.048 4.839 30.241 1.00 17.97 1743 MET D N 1
ATOM 10740 C CA . MET D 1 243 ? 8.857 3.844 29.512 1.00 18.88 1743 MET D CA 1
ATOM 10741 C C . MET D 1 243 ? 8.185 3.422 28.192 1.00 17.83 1743 MET D C 1
ATOM 10742 O O . MET D 1 243 ? 8.847 3.277 27.138 1.00 16.86 1743 MET D O 1
ATOM 10747 N N . ASP D 1 244 ? 6.871 3.203 28.258 1.00 18.07 1744 ASP D N 1
ATOM 10748 C CA . ASP D 1 244 ? 6.073 2.916 27.050 1.00 18.95 1744 ASP D CA 1
ATOM 10749 C C . ASP D 1 244 ? 6.100 4.043 26.017 1.00 19.09 1744 ASP D C 1
ATOM 10750 O O . ASP D 1 244 ? 6.155 3.787 24.796 1.00 18.99 1744 ASP D O 1
ATOM 10755 N N . ALA D 1 245 ? 6.054 5.291 26.488 1.00 18.13 1745 ALA D N 1
ATOM 10756 C CA . ALA D 1 245 ? 6.178 6.441 25.557 1.00 19.14 1745 ALA D CA 1
ATOM 10757 C C . ALA D 1 245 ? 7.566 6.462 24.926 1.00 18.49 1745 ALA D C 1
ATOM 10758 O O . ALA D 1 245 ? 7.709 6.804 23.768 1.00 18.53 1745 ALA D O 1
ATOM 10760 N N . PHE D 1 246 ? 8.593 6.119 25.714 1.00 18.46 1746 PHE D N 1
ATOM 10761 C CA . PHE D 1 246 ? 9.948 6.021 25.189 1.00 19.05 1746 PHE D CA 1
ATOM 10762 C C . PHE D 1 246 ? 9.945 4.936 24.110 1.00 19.10 1746 PHE D C 1
ATOM 10763 O O . PHE D 1 246 ? 10.445 5.170 23.012 1.00 19.44 1746 PHE D O 1
ATOM 10771 N N . LEU D 1 247 ? 9.314 3.786 24.382 1.00 18.12 1747 LEU D N 1
ATOM 10772 C CA . LEU D 1 247 ? 9.296 2.673 23.394 1.00 19.00 1747 LEU D CA 1
ATOM 10773 C C . LEU D 1 247 ? 8.466 2.998 22.158 1.00 19.67 1747 LEU D C 1
ATOM 10774 O O . LEU D 1 247 ? 8.818 2.593 21.041 1.00 19.15 1747 LEU D O 1
ATOM 10779 N N . CYS D 1 248 ? 7.370 3.729 22.354 1.00 19.21 1748 CYS D N 1
ATOM 10780 C CA . CYS D 1 248 ? 6.504 4.090 21.221 1.00 20.13 1748 CYS D CA 1
ATOM 10781 C C . CYS D 1 248 ? 7.171 5.109 20.307 1.00 20.33 1748 CYS D C 1
ATOM 10782 O O . CYS D 1 248 ? 7.103 4.960 19.080 1.00 21.15 1748 CYS D O 1
ATOM 10785 N N . ALA D 1 249 ? 7.798 6.141 20.897 1.00 19.62 1749 ALA D N 1
ATOM 10786 C CA . ALA D 1 249 ? 8.554 7.130 20.110 1.00 19.75 1749 ALA D CA 1
ATOM 10787 C C . ALA D 1 249 ? 9.655 6.404 19.316 1.00 20.53 1749 ALA D C 1
ATOM 10788 O O . ALA D 1 249 ? 9.874 6.686 18.130 1.00 20.70 1749 ALA D O 1
ATOM 10790 N N . ARG D 1 250 ? 10.331 5.456 19.976 1.00 19.54 1750 ARG D N 1
ATOM 10791 C CA . ARG D 1 250 ? 11.406 4.682 19.338 1.00 20.12 1750 ARG D CA 1
ATOM 10792 C C . ARG D 1 250 ? 10.873 3.840 18.171 1.00 19.34 1750 ARG D C 1
ATOM 10793 O O . ARG D 1 250 ? 11.457 3.841 17.078 1.00 19.78 1750 ARG D O 1
ATOM 10801 N N . GLY D 1 251 ? 9.768 3.128 18.389 1.00 18.53 1751 GLY D N 1
ATOM 10802 C CA . GLY D 1 251 ? 9.151 2.341 17.298 1.00 19.40 1751 GLY D CA 1
ATOM 10803 C C . GLY D 1 251 ? 8.734 3.238 16.139 1.00 20.07 1751 GLY D C 1
ATOM 10804 O O . GLY D 1 251 ? 8.871 2.885 14.958 1.00 21.07 1751 GLY D O 1
ATOM 10805 N N . MET D 1 252 ? 8.262 4.427 16.467 1.00 25.71 1752 MET D N 1
ATOM 10806 C CA . MET D 1 252 ? 7.728 5.310 15.428 1.00 27.06 1752 MET D CA 1
ATOM 10807 C C . MET D 1 252 ? 8.815 5.844 14.479 1.00 27.59 1752 MET D C 1
ATOM 10808 O O . MET D 1 252 ? 8.517 6.290 13.354 1.00 28.60 1752 MET D O 1
ATOM 10813 N N . LYS D 1 253 ? 10.069 5.804 14.928 1.00 27.01 1753 LYS D N 1
ATOM 10814 C CA . LYS D 1 253 ? 11.226 6.211 14.098 1.00 28.12 1753 LYS D CA 1
ATOM 10815 C C . LYS D 1 253 ? 11.375 5.371 12.839 1.00 28.24 1753 LYS D C 1
ATOM 10816 O O . LYS D 1 253 ? 11.943 5.840 11.831 1.00 29.62 1753 LYS D O 1
ATOM 10822 N N . THR D 1 254 ? 10.882 4.134 12.877 1.00 26.66 1754 THR D N 1
ATOM 10823 C CA . THR D 1 254 ? 10.882 3.312 11.672 1.00 26.89 1754 THR D CA 1
ATOM 10824 C C . THR D 1 254 ? 9.463 3.163 11.090 1.00 26.58 1754 THR D C 1
ATOM 10825 O O . THR D 1 254 ? 9.272 2.358 10.187 1.00 26.18 1754 THR D O 1
ATOM 10829 N N . LEU D 1 255 ? 8.472 3.901 11.613 1.00 26.10 1755 LEU D N 1
ATOM 10830 C CA . LEU D 1 255 ? 7.092 3.720 11.131 1.00 25.95 1755 LEU D CA 1
ATOM 10831 C C . LEU D 1 255 ? 6.955 3.845 9.576 1.00 27.59 1755 LEU D C 1
ATOM 10832 O O . LEU D 1 255 ? 6.390 2.941 8.931 1.00 28.26 1755 LEU D O 1
ATOM 10837 N N . PRO D 1 256 ? 7.469 4.939 8.975 1.00 28.78 1756 PRO D N 1
ATOM 10838 C CA . PRO D 1 256 ? 7.245 5.069 7.521 1.00 30.51 1756 PRO D CA 1
ATOM 10839 C C . PRO D 1 256 ? 7.864 3.916 6.749 1.00 30.93 1756 PRO D C 1
ATOM 10840 O O . PRO D 1 256 ? 7.253 3.383 5.844 1.00 30.86 1756 PRO D O 1
ATOM 10844 N N . ILE D 1 257 ? 9.063 3.516 7.130 1.00 30.72 1757 ILE D N 1
ATOM 10845 C CA . ILE D 1 257 ? 9.737 2.429 6.424 1.00 32.07 1757 ILE D CA 1
ATOM 10846 C C . ILE D 1 257 ? 9.043 1.075 6.616 1.00 30.02 1757 ILE D C 1
ATOM 10847 O O . ILE D 1 257 ? 8.915 0.319 5.646 1.00 29.52 1757 ILE D O 1
ATOM 10852 N N . ARG D 1 258 ? 8.595 0.782 7.853 1.00 27.06 1758 ARG D N 1
ATOM 10853 C CA . ARG D 1 258 ? 7.819 -0.431 8.129 1.00 26.20 1758 ARG D CA 1
ATOM 10854 C C . ARG D 1 258 ? 6.514 -0.458 7.346 1.00 26.67 1758 ARG D C 1
ATOM 10855 O O . ARG D 1 258 ? 6.163 -1.475 6.744 1.00 27.37 1758 ARG D O 1
ATOM 10863 N N . MET D 1 259 ? 5.789 0.655 7.340 1.00 27.65 1759 MET D N 1
ATOM 10864 C CA . MET D 1 259 ? 4.530 0.708 6.565 1.00 28.54 1759 MET D CA 1
ATOM 10865 C C . MET D 1 259 ? 4.697 0.441 5.085 1.00 30.48 1759 MET D C 1
ATOM 10866 O O . MET D 1 259 ? 3.835 -0.216 4.484 1.00 31.18 1759 MET D O 1
ATOM 10871 N N . GLN D 1 260 ? 5.759 0.962 4.470 1.00 31.92 1760 GLN D N 1
ATOM 10872 C CA . GLN D 1 260 ? 5.974 0.703 3.037 1.00 33.27 1760 GLN D CA 1
ATOM 10873 C C . GLN D 1 260 ? 6.065 -0.808 2.810 1.00 32.48 1760 GLN D C 1
ATOM 10874 O O . GLN D 1 260 ? 5.421 -1.341 1.914 1.00 33.04 1760 GLN D O 1
ATOM 10880 N N . ILE D 1 261 ? 6.850 -1.493 3.644 1.00 31.62 1761 ILE D N 1
ATOM 10881 C CA . ILE D 1 261 ? 7.031 -2.958 3.567 1.00 31.70 1761 ILE D CA 1
ATOM 10882 C C . ILE D 1 261 ? 5.764 -3.765 3.872 1.00 31.11 1761 ILE D C 1
ATOM 10883 O O . ILE D 1 261 ? 5.418 -4.693 3.125 1.00 31.03 1761 ILE D O 1
ATOM 10888 N N . HIS D 1 262 ? 5.092 -3.435 4.981 1.00 30.03 1762 HIS D N 1
ATOM 10889 C CA . HIS D 1 262 ? 3.792 -4.007 5.290 1.00 29.58 1762 HIS D CA 1
ATOM 10890 C C . HIS D 1 262 ? 2.855 -3.888 4.104 1.00 31.03 1762 HIS D C 1
ATOM 10891 O O . HIS D 1 262 ? 2.243 -4.873 3.702 1.00 32.36 1762 HIS D O 1
ATOM 10898 N N . MET D 1 263 ? 2.744 -2.684 3.539 1.00 31.75 1763 MET D N 1
ATOM 10899 C CA . MET D 1 263 ? 1.792 -2.441 2.454 1.00 32.45 1763 MET D CA 1
ATOM 10900 C C . MET D 1 263 ? 2.120 -3.361 1.280 1.00 33.95 1763 MET D C 1
ATOM 10901 O O . MET D 1 263 ? 1.247 -4.045 0.736 1.00 34.17 1763 MET D O 1
ATOM 10906 N N . GLU D 1 264 ? 3.388 -3.406 0.920 1.00 34.33 1764 GLU D N 1
ATOM 10907 C CA . GLU D 1 264 ? 3.779 -4.167 -0.260 1.00 36.46 1764 GLU D CA 1
ATOM 10908 C C . GLU D 1 264 ? 3.620 -5.676 -0.042 1.00 35.30 1764 GLU D C 1
ATOM 10909 O O . GLU D 1 264 ? 3.011 -6.363 -0.872 1.00 35.84 1764 GLU D O 1
ATOM 10915 N N . ASN D 1 265 ? 4.134 -6.167 1.084 1.00 34.09 1765 ASN D N 1
ATOM 10916 C CA . ASN D 1 265 ? 3.941 -7.547 1.540 1.00 34.04 1765 ASN D CA 1
ATOM 10917 C C . ASN D 1 265 ? 2.486 -7.970 1.630 1.00 34.24 1765 ASN D C 1
ATOM 10918 O O . ASN D 1 265 ? 2.117 -9.051 1.163 1.00 34.28 1765 ASN D O 1
ATOM 10923 N N . GLY D 1 266 ? 1.667 -7.141 2.273 1.00 34.14 1766 GLY D N 1
ATOM 10924 C CA . GLY D 1 266 ? 0.245 -7.454 2.445 1.00 34.80 1766 GLY D CA 1
ATOM 10925 C C . GLY D 1 266 ? -0.446 -7.698 1.111 1.00 37.61 1766 GLY D C 1
ATOM 10926 O O . GLY D 1 266 ? -1.206 -8.650 0.973 1.00 37.82 1766 GLY D O 1
ATOM 10927 N N . LEU D 1 267 ? -0.167 -6.839 0.128 1.00 38.88 1767 LEU D N 1
ATOM 10928 C CA . LEU D 1 267 ? -0.768 -6.929 -1.167 1.00 41.48 1767 LEU D CA 1
ATOM 10929 C C . LEU D 1 267 ? -0.299 -8.168 -1.926 1.00 42.23 1767 LEU D C 1
ATOM 10930 O O . LEU D 1 267 ? -1.109 -8.841 -2.574 1.00 42.62 1767 LEU D O 1
ATOM 10935 N N . LYS D 1 268 ? 0.994 -8.476 -1.834 1.00 41.73 1768 LYS D N 1
ATOM 10936 C CA . LYS D 1 268 ? 1.527 -9.667 -2.494 1.00 42.96 1768 LYS D CA 1
ATOM 10937 C C . LYS D 1 268 ? 0.890 -10.936 -1.914 1.00 41.68 1768 LYS D C 1
ATOM 10938 O O . LYS D 1 268 ? 0.456 -11.826 -2.660 1.00 41.90 1768 LYS D O 1
ATOM 10944 N N . VAL D 1 269 ? 0.824 -10.996 -0.582 1.00 38.74 1769 VAL D N 1
ATOM 10945 C CA . VAL D 1 269 ? 0.147 -12.090 0.114 1.00 37.62 1769 VAL D CA 1
ATOM 10946 C C . VAL D 1 269 ? -1.362 -12.177 -0.259 1.00 38.58 1769 VAL D C 1
ATOM 10947 O O . VAL D 1 269 ? -1.855 -13.261 -0.601 1.00 39.40 1769 VAL D O 1
ATOM 10951 N N . ALA D 1 270 ? -2.077 -11.051 -0.236 1.00 37.53 1770 ALA D N 1
ATOM 10952 C CA . ALA D 1 270 ? -3.498 -11.052 -0.618 1.00 38.42 1770 ALA D CA 1
ATOM 10953 C C . ALA D 1 270 ? -3.705 -11.672 -1.999 1.00 40.74 1770 ALA D C 1
ATOM 10954 O O . ALA D 1 270 ? -4.578 -12.527 -2.185 1.00 41.35 1770 ALA D O 1
ATOM 10956 N N . LYS D 1 271 ? -2.879 -11.236 -2.950 1.00 41.81 1771 LYS D N 1
ATOM 10957 C CA . LYS D 1 271 ? -2.944 -11.697 -4.340 1.00 44.71 1771 LYS D CA 1
ATOM 10958 C C . LYS D 1 271 ? -2.631 -13.184 -4.468 1.00 45.28 1771 LYS D C 1
ATOM 10959 O O . LYS D 1 271 ? -3.313 -13.898 -5.197 1.00 45.79 1771 LYS D O 1
ATOM 10965 N N . PHE D 1 272 ? -1.625 -13.654 -3.737 1.00 44.38 1772 PHE D N 1
ATOM 10966 C CA . PHE D 1 272 ? -1.322 -15.088 -3.675 1.00 45.58 1772 PHE D CA 1
ATOM 10967 C C . PHE D 1 272 ? -2.553 -15.861 -3.196 1.00 45.96 1772 PHE D C 1
ATOM 10968 O O . PHE D 1 272 ? -2.990 -16.815 -3.845 1.00 47.47 1772 PHE D O 1
ATOM 10976 N N . LEU D 1 273 ? -3.113 -15.427 -2.069 1.00 44.70 1773 LEU D N 1
ATOM 10977 C CA . LEU D 1 273 ? -4.301 -16.055 -1.503 1.00 45.28 1773 LEU D CA 1
ATOM 10978 C C . LEU D 1 273 ? -5.492 -16.003 -2.445 1.00 47.85 1773 LEU D C 1
ATOM 10979 O O . LEU D 1 273 ? -6.255 -16.973 -2.544 1.00 49.14 1773 LEU D O 1
ATOM 10984 N N . GLU D 1 274 ? -5.637 -14.895 -3.168 1.00 49.09 1774 GLU D N 1
ATOM 10985 C CA . GLU D 1 274 ? -6.803 -14.731 -4.038 1.00 51.46 1774 GLU D CA 1
ATOM 10986 C C . GLU D 1 274 ? -6.860 -15.700 -5.216 1.00 54.27 1774 GLU D C 1
ATOM 10987 O O . GLU D 1 274 ? -7.961 -16.085 -5.646 1.00 56.16 1774 GLU D O 1
ATOM 10993 N N . GLN D 1 275 ? -5.699 -16.085 -5.743 1.00 54.74 1775 GLN D N 1
ATOM 10994 C CA . GLN D 1 275 ? -5.650 -17.055 -6.845 1.00 57.28 1775 GLN D CA 1
ATOM 10995 C C . GLN D 1 275 ? -5.424 -18.497 -6.375 1.00 57.28 1775 GLN D C 1
ATOM 10996 O O . GLN D 1 275 ? -5.290 -19.399 -7.184 1.00 58.27 1775 GLN D O 1
ATOM 11002 N N . HIS D 1 276 ? -5.419 -18.731 -5.069 1.00 55.99 1776 HIS D N 1
ATOM 11003 C CA . HIS D 1 276 ? -5.236 -20.099 -4.591 1.00 57.12 1776 HIS D CA 1
ATOM 11004 C C . HIS D 1 276 ? -6.557 -20.854 -4.535 1.00 58.38 1776 HIS D C 1
ATOM 11005 O O . HIS D 1 276 ? -7.560 -20.313 -4.056 1.00 57.92 1776 HIS D O 1
ATOM 11012 N N . GLU D 1 277 ? -6.531 -22.115 -4.976 1.00 60.09 1777 GLU D N 1
ATOM 11013 C CA . GLU D 1 277 ? -7.743 -22.944 -5.073 1.00 62.57 1777 GLU D CA 1
ATOM 11014 C C . GLU D 1 277 ? -8.450 -23.162 -3.728 1.00 60.98 1777 GLU D C 1
ATOM 11015 O O . GLU D 1 277 ? -9.661 -23.381 -3.694 1.00 62.11 1777 GLU D O 1
ATOM 11021 N N . LYS D 1 278 ? -7.694 -23.088 -2.632 1.00 59.30 1778 LYS D N 1
ATOM 11022 C CA . LYS D 1 278 ? -8.212 -23.390 -1.298 1.00 57.67 1778 LYS D CA 1
ATOM 11023 C C . LYS D 1 278 ? -8.982 -22.204 -0.717 1.00 55.49 1778 LYS D C 1
ATOM 11024 O O . LYS D 1 278 ? -9.694 -22.337 0.290 1.00 55.70 1778 LYS D O 1
ATOM 11030 N N . ILE D 1 279 ? -8.827 -21.043 -1.343 1.00 53.74 1779 ILE D N 1
ATOM 11031 C CA . ILE D 1 279 ? -9.324 -19.797 -0.775 1.00 51.54 1779 ILE D CA 1
ATOM 11032 C C . ILE D 1 279 ? -10.554 -19.302 -1.507 1.00 52.52 1779 ILE D C 1
ATOM 11033 O O . ILE D 1 279 ? -10.513 -19.072 -2.718 1.00 53.05 1779 ILE D O 1
ATOM 11038 N N . VAL D 1 280 ? -11.642 -19.124 -0.761 1.00 51.77 1780 VAL D N 1
ATOM 11039 C CA . VAL D 1 280 ? -12.919 -18.688 -1.345 1.00 52.90 1780 VAL D CA 1
ATOM 11040 C C . VAL D 1 280 ? -12.858 -17.224 -1.780 1.00 52.24 1780 VAL D C 1
ATOM 11041 O O . VAL D 1 280 ? -13.286 -16.881 -2.882 1.00 52.37 1780 VAL D O 1
ATOM 11045 N N . LYS D 1 281 ? -12.298 -16.375 -0.916 1.00 50.09 1781 LYS D N 1
ATOM 11046 C CA . LYS D 1 281 ? -12.314 -14.919 -1.112 1.00 50.43 1781 LYS D CA 1
ATOM 11047 C C . LYS D 1 281 ? -11.362 -14.170 -0.139 1.00 47.66 1781 LYS D C 1
ATOM 11048 O O . LYS D 1 281 ? -11.178 -14.586 1.003 1.00 46.38 1781 LYS D O 1
ATOM 11054 N N . VAL D 1 282 ? -10.764 -13.079 -0.617 1.00 46.76 1782 VAL D N 1
ATOM 11055 C CA . VAL D 1 282 ? -9.833 -12.264 0.160 1.00 45.25 1782 VAL D CA 1
ATOM 11056 C C . VAL D 1 282 ? -10.376 -10.836 0.298 1.00 44.94 1782 VAL D C 1
ATOM 11057 O O . VAL D 1 282 ? -10.701 -10.183 -0.696 1.00 45.87 1782 VAL D O 1
ATOM 11061 N N . ASN D 1 283 ? -10.475 -10.380 1.536 1.00 42.92 1783 ASN D N 1
ATOM 11062 C CA . ASN D 1 283 ? -10.947 -9.047 1.885 1.00 43.06 1783 ASN D CA 1
ATOM 11063 C C . ASN D 1 283 ? -9.777 -8.119 2.176 1.00 41.79 1783 ASN D C 1
ATOM 11064 O O . ASN D 1 283 ? -9.474 -7.876 3.325 1.00 40.57 1783 ASN D O 1
ATOM 11069 N N . HIS D 1 284 ? -9.123 -7.617 1.135 1.00 42.95 1784 HIS D N 1
ATOM 11070 C CA . HIS D 1 284 ? -8.054 -6.625 1.247 1.00 41.76 1784 HIS D CA 1
ATOM 11071 C C . HIS D 1 284 ? -8.465 -5.413 0.393 1.00 43.65 1784 HIS D C 1
ATOM 11072 O O . HIS D 1 284 ? -8.774 -5.574 -0.793 1.00 45.12 1784 HIS D O 1
ATOM 11079 N N . PRO D 1 285 ? -8.440 -4.200 0.981 1.00 43.49 1785 PRO D N 1
ATOM 11080 C CA . PRO D 1 285 ? -9.034 -3.003 0.357 1.00 44.62 1785 PRO D CA 1
ATOM 11081 C C . PRO D 1 285 ? -8.299 -2.505 -0.865 1.00 45.72 1785 PRO D C 1
ATOM 11082 O O . PRO D 1 285 ? -8.844 -1.675 -1.606 1.00 47.08 1785 PRO D O 1
ATOM 11086 N N . GLY D 1 286 ? -7.076 -3.003 -1.055 1.00 44.64 1786 GLY D N 1
ATOM 11087 C CA . GLY D 1 286 ? -6.234 -2.653 -2.183 1.00 45.86 1786 GLY D CA 1
ATOM 11088 C C . GLY D 1 286 ? -6.410 -3.548 -3.392 1.00 47.49 1786 GLY D C 1
ATOM 11089 O O . GLY D 1 286 ? -5.843 -3.271 -4.455 1.00 49.85 1786 GLY D O 1
ATOM 11090 N N . LEU D 1 287 ? -7.213 -4.607 -3.264 1.00 47.21 1787 LEU D N 1
ATOM 11091 C CA . LEU D 1 287 ? -7.535 -5.462 -4.423 1.00 48.36 1787 LEU D CA 1
ATOM 11092 C C . LEU D 1 287 ? -8.671 -4.904 -5.275 1.00 50.35 1787 LEU D C 1
ATOM 11093 O O . LEU D 1 287 ? -9.621 -4.321 -4.759 1.00 49.40 1787 LEU D O 1
ATOM 11098 N N . GLU D 1 288 ? -8.572 -5.119 -6.587 1.00 53.22 1788 GLU D N 1
ATOM 11099 C CA . GLU D 1 288 ? -9.596 -4.692 -7.550 1.00 56.00 1788 GLU D CA 1
ATOM 11100 C C . GLU D 1 288 ? -10.964 -5.315 -7.234 1.00 56.21 1788 GLU D C 1
ATOM 11101 O O . GLU D 1 288 ? -12.008 -4.695 -7.434 1.00 57.17 1788 GLU D O 1
ATOM 11107 N N . SER D 1 289 ? -10.940 -6.551 -6.746 1.00 55.07 1789 SER D N 1
ATOM 11108 C CA . SER D 1 289 ? -12.153 -7.314 -6.437 1.00 55.44 1789 SER D CA 1
ATOM 11109 C C . SER D 1 289 ? -12.933 -6.800 -5.202 1.00 53.81 1789 SER D C 1
ATOM 11110 O O . SER D 1 289 ? -14.134 -7.042 -5.062 1.00 53.74 1789 SER D O 1
ATOM 11113 N N . PHE D 1 290 ? -12.262 -6.107 -4.294 1.00 52.37 1790 PHE D N 1
ATOM 11114 C CA . PHE D 1 290 ? -12.923 -5.730 -3.049 1.00 51.37 1790 PHE D CA 1
ATOM 11115 C C . PHE D 1 290 ? -13.944 -4.602 -3.222 1.00 53.62 1790 PHE D C 1
ATOM 11116 O O . PHE D 1 290 ? -13.634 -3.578 -3.830 1.00 53.88 1790 PHE D O 1
ATOM 11124 N N . PRO D 1 291 ? -15.167 -4.785 -2.680 1.00 55.43 1791 PRO D N 1
ATOM 11125 C CA . PRO D 1 291 ? -16.181 -3.718 -2.695 1.00 57.26 1791 PRO D CA 1
ATOM 11126 C C . PRO D 1 291 ? -15.682 -2.513 -1.902 1.00 55.90 1791 PRO D C 1
ATOM 11127 O O . PRO D 1 291 ? -15.200 -2.668 -0.768 1.00 54.25 1791 PRO D O 1
ATOM 11131 N N . GLY D 1 292 ? -15.752 -1.328 -2.502 1.00 57.11 1792 GLY D N 1
ATOM 11132 C CA . GLY D 1 292 ? -15.170 -0.151 -1.848 1.00 56.45 1792 GLY D CA 1
ATOM 11133 C C . GLY D 1 292 ? -13.666 0.078 -2.011 1.00 54.62 1792 GLY D C 1
ATOM 11134 O O . GLY D 1 292 ? -13.116 0.968 -1.371 1.00 54.03 1792 GLY D O 1
ATOM 11135 N N . HIS D 1 293 ? -13.005 -0.704 -2.870 1.00 54.63 1793 HIS D N 1
ATOM 11136 C CA . HIS D 1 293 ? -11.633 -0.407 -3.324 1.00 53.63 1793 HIS D CA 1
ATOM 11137 C C . HIS D 1 293 ? -11.494 1.021 -3.833 1.00 54.71 1793 HIS D C 1
ATOM 11138 O O . HIS D 1 293 ? -10.485 1.676 -3.574 1.00 52.82 1793 HIS D O 1
ATOM 11145 N N . ASP D 1 294 ? -12.510 1.482 -4.572 1.00 57.06 1794 ASP D N 1
ATOM 11146 C CA . ASP D 1 294 ? -12.477 2.788 -5.241 1.00 59.06 1794 ASP D CA 1
ATOM 11147 C C . ASP D 1 294 ? -12.493 3.944 -4.244 1.00 57.64 1794 ASP D C 1
ATOM 11148 O O . ASP D 1 294 ? -11.866 4.982 -4.475 1.00 58.35 1794 ASP D O 1
ATOM 11153 N N . ILE D 1 295 ? -13.195 3.747 -3.133 1.00 55.55 1795 ILE D N 1
ATOM 11154 C CA . ILE D 1 295 ? -13.239 4.733 -2.067 1.00 53.82 1795 ILE D CA 1
ATOM 11155 C C . ILE D 1 295 ? -11.936 4.728 -1.269 1.00 50.98 1795 ILE D C 1
ATOM 11156 O O . ILE D 1 295 ? -11.367 5.787 -1.017 1.00 50.60 1795 ILE D O 1
ATOM 11161 N N . ALA D 1 296 ? -11.456 3.542 -0.896 1.00 48.79 1796 ALA D N 1
ATOM 11162 C CA . ALA D 1 296 ? -10.222 3.416 -0.105 1.00 46.58 1796 ALA D CA 1
ATOM 11163 C C . ALA D 1 296 ? -9.016 3.980 -0.862 1.00 47.36 1796 ALA D C 1
ATOM 11164 O O . ALA D 1 296 ? -8.154 4.616 -0.268 1.00 45.93 1796 ALA D O 1
ATOM 11166 N N . LYS D 1 297 ? -8.977 3.757 -2.174 1.00 48.71 1797 LYS D N 1
ATOM 11167 C CA . LYS D 1 297 ? -7.924 4.303 -3.038 1.00 50.66 1797 LYS D CA 1
ATOM 11168 C C . LYS D 1 297 ? -7.981 5.833 -3.146 1.00 51.48 1797 LYS D C 1
ATOM 11169 O O . LYS D 1 297 ? -6.935 6.473 -3.200 1.00 52.03 1797 LYS D O 1
ATOM 11175 N N . LYS D 1 298 ? -9.183 6.410 -3.162 1.00 52.10 1798 LYS D N 1
ATOM 11176 C CA . LYS D 1 298 ? -9.319 7.867 -3.191 1.00 53.29 1798 LYS D CA 1
ATOM 11177 C C . LYS D 1 298 ? -9.032 8.499 -1.814 1.00 51.30 1798 LYS D C 1
ATOM 11178 O O . LYS D 1 298 ? -8.526 9.612 -1.722 1.00 52.01 1798 LYS D O 1
ATOM 11184 N N . GLN D 1 299 ? -9.337 7.791 -0.740 1.00 48.83 1799 GLN D N 1
ATOM 11185 C CA . GLN D 1 299 ? -9.284 8.428 0.585 1.00 47.02 1799 GLN D CA 1
ATOM 11186 C C . GLN D 1 299 ? -8.038 8.113 1.395 1.00 44.69 1799 GLN D C 1
ATOM 11187 O O . GLN D 1 299 ? -7.792 8.733 2.449 1.00 44.29 1799 GLN D O 1
ATOM 11193 N N . MET D 1 300 ? -7.252 7.158 0.903 1.00 43.52 1800 MET D N 1
ATOM 11194 C CA . MET D 1 300 ? -6.023 6.740 1.570 1.00 41.78 1800 MET D CA 1
ATOM 11195 C C . MET D 1 300 ? -4.838 6.774 0.602 1.00 42.70 1800 MET D C 1
ATOM 11196 O O . MET D 1 300 ? -5.039 6.704 -0.612 1.00 43.41 1800 MET D O 1
ATOM 11201 N N . THR D 1 301 ? -3.618 6.892 1.135 1.00 41.52 1801 THR D N 1
ATOM 11202 C CA . THR D 1 301 ? -2.399 6.922 0.303 1.00 42.62 1801 THR D CA 1
ATOM 11203 C C . THR D 1 301 ? -1.687 5.570 0.287 1.00 41.67 1801 THR D C 1
ATOM 11204 O O . THR D 1 301 ? -0.638 5.402 -0.331 1.00 42.86 1801 THR D O 1
ATOM 11208 N N . GLY D 1 302 ? -2.290 4.597 0.946 1.00 40.57 1802 GLY D N 1
ATOM 11209 C CA . GLY D 1 302 ? -1.723 3.269 1.057 1.00 39.63 1802 GLY D CA 1
ATOM 11210 C C . GLY D 1 302 ? -2.669 2.399 1.848 1.00 38.45 1802 GLY D C 1
ATOM 11211 O O . GLY D 1 302 ? -3.803 2.797 2.122 1.00 38.54 1802 GLY D O 1
ATOM 11212 N N . TYR D 1 303 ? -2.211 1.200 2.193 1.00 37.70 1803 TYR D N 1
ATOM 11213 C CA . TYR D 1 303 ? -3.036 0.239 2.912 1.00 37.10 1803 TYR D CA 1
ATOM 11214 C C . TYR D 1 303 ? -2.191 -0.426 3.968 1.00 35.43 1803 TYR D C 1
ATOM 11215 O O . TYR D 1 303 ? -0.999 -0.640 3.749 1.00 35.26 1803 TYR D O 1
ATOM 11224 N N . GLY D 1 304 ? -2.798 -0.740 5.117 1.00 34.35 1804 GLY D N 1
ATOM 11225 C CA . GLY D 1 304 ? -2.201 -1.648 6.088 1.00 33.00 1804 GLY D CA 1
ATOM 11226 C C . GLY D 1 304 ? -2.125 -3.068 5.547 1.00 33.32 1804 GLY D C 1
ATOM 11227 O O . GLY D 1 304 ? -2.531 -3.344 4.400 1.00 35.57 1804 GLY D O 1
ATOM 11228 N N . SER D 1 305 ? -1.576 -3.973 6.349 1.00 31.84 1805 SER D N 1
ATOM 11229 C CA . SER D 1 305 ? -1.366 -5.348 5.904 1.00 31.56 1805 SER D CA 1
ATOM 11230 C C . SER D 1 305 ? -2.167 -6.368 6.734 1.00 30.70 1805 SER D C 1
ATOM 11231 O O . SER D 1 305 ? -1.854 -7.557 6.753 1.00 30.63 1805 SER D O 1
ATOM 11234 N N . THR D 1 306 ? -3.196 -5.900 7.421 1.00 30.07 1806 THR D N 1
ATOM 11235 C CA . THR D 1 306 ? -4.074 -6.797 8.151 1.00 30.16 1806 THR D CA 1
ATOM 11236 C C . THR D 1 306 ? -5.373 -6.981 7.375 1.00 31.31 1806 THR D C 1
ATOM 11237 O O . THR D 1 306 ? -6.011 -6.012 6.990 1.00 33.01 1806 THR D O 1
ATOM 11241 N N . PHE D 1 307 ? -5.746 -8.228 7.119 1.00 31.74 1807 PHE D N 1
ATOM 11242 C CA . PHE D 1 307 ? -6.925 -8.497 6.300 1.00 33.73 1807 PHE D CA 1
ATOM 11243 C C . PHE D 1 307 ? -7.437 -9.900 6.529 1.00 33.97 1807 PHE D C 1
ATOM 11244 O O . PHE D 1 307 ? -6.772 -10.729 7.147 1.00 32.75 1807 PHE D O 1
ATOM 11252 N N . LEU D 1 308 ? -8.619 -10.156 5.983 1.00 35.70 1808 LEU D N 1
ATOM 11253 C CA . LEU D 1 308 ? -9.322 -11.387 6.215 1.00 36.32 1808 LEU D CA 1
ATOM 11254 C C . LEU D 1 308 ? -9.508 -12.158 4.898 1.00 37.16 1808 LEU D C 1
ATOM 11255 O O . LEU D 1 308 ? -9.649 -11.552 3.816 1.00 37.27 1808 LEU D O 1
ATOM 11260 N N . PHE D 1 309 ? -9.497 -13.489 4.977 1.00 36.66 1809 PHE D N 1
ATOM 11261 C CA . PHE D 1 309 ? -9.876 -14.325 3.810 1.00 38.45 1809 PHE D CA 1
ATOM 11262 C C . PHE D 1 309 ? -10.768 -15.483 4.236 1.00 39.09 1809 PHE D C 1
ATOM 11263 O O . PHE D 1 309 ? -10.850 -15.776 5.419 1.00 38.91 1809 PHE D O 1
ATOM 11271 N N . GLU D 1 310 ? -11.434 -16.144 3.287 1.00 40.75 1810 GLU D N 1
ATOM 11272 C CA . GLU D 1 310 ? -12.401 -17.183 3.640 1.00 41.56 1810 GLU D CA 1
ATOM 11273 C C . GLU D 1 310 ? -11.933 -18.549 3.134 1.00 43.03 1810 GLU D C 1
ATOM 11274 O O . GLU D 1 310 ? -11.596 -18.711 1.950 1.00 43.15 1810 GLU D O 1
ATOM 11280 N N . MET D 1 311 ? -11.901 -19.521 4.042 1.00 43.14 1811 MET D N 1
ATOM 11281 C CA . MET D 1 311 ? -11.572 -20.910 3.699 1.00 44.62 1811 MET D CA 1
ATOM 11282 C C . MET D 1 311 ? -12.871 -21.621 3.349 1.00 46.18 1811 MET D C 1
ATOM 11283 O O . MET D 1 311 ? -13.951 -21.063 3.551 1.00 46.16 1811 MET D O 1
ATOM 11288 N N . LYS D 1 312 ? -12.772 -22.850 2.835 1.00 47.52 1812 LYS D N 1
ATOM 11289 C CA . LYS D 1 312 ? -13.959 -23.601 2.421 1.00 48.90 1812 LYS D CA 1
ATOM 11290 C C . LYS D 1 312 ? -14.723 -24.222 3.591 1.00 49.09 1812 LYS D C 1
ATOM 11291 O O . LYS D 1 312 ? -15.894 -24.580 3.441 1.00 49.84 1812 LYS D O 1
ATOM 11297 N N . SER D 1 313 ? -14.062 -24.367 4.738 1.00 46.50 1813 SER D N 1
ATOM 11298 C CA . SER D 1 313 ? -14.711 -24.913 5.929 1.00 47.28 1813 SER D CA 1
ATOM 11299 C C . SER D 1 313 ? -13.963 -24.474 7.204 1.00 44.91 1813 SER D C 1
ATOM 11300 O O . SER D 1 313 ? -12.860 -23.912 7.121 1.00 42.59 1813 SER D O 1
ATOM 11303 N N . PHE D 1 314 ? -14.548 -24.727 8.380 1.00 45.56 1814 PHE D N 1
ATOM 11304 C CA . PHE D 1 314 ? -13.803 -24.524 9.626 1.00 44.59 1814 PHE D CA 1
ATOM 11305 C C . PHE D 1 314 ? -12.595 -25.462 9.715 1.00 44.72 1814 PHE D C 1
ATOM 11306 O O . PHE D 1 314 ? -11.514 -25.039 10.129 1.00 42.61 1814 PHE D O 1
ATOM 11314 N N . GLU D 1 315 ? -12.787 -26.734 9.345 1.00 46.70 1815 GLU D N 1
ATOM 11315 C CA . GLU D 1 315 ? -11.698 -27.722 9.386 1.00 47.98 1815 GLU D CA 1
ATOM 11316 C C . GLU D 1 315 ? -10.495 -27.296 8.560 1.00 46.43 1815 GLU D C 1
ATOM 11317 O O . GLU D 1 315 ? -9.353 -27.471 8.985 1.00 45.37 1815 GLU D O 1
ATOM 11323 N N . ALA D 1 316 ? -10.762 -26.728 7.387 1.00 46.50 1816 ALA D N 1
ATOM 11324 C CA . ALA D 1 316 ? -9.714 -26.184 6.536 1.00 45.33 1816 ALA D CA 1
ATOM 11325 C C . ALA D 1 316 ? -9.001 -24.991 7.187 1.00 43.08 1816 ALA D C 1
ATOM 11326 O O . ALA D 1 316 ? -7.779 -24.843 7.062 1.00 41.47 1816 ALA D O 1
ATOM 11328 N N . ALA D 1 317 ? -9.756 -24.135 7.876 1.00 42.68 1817 ALA D N 1
ATOM 11329 C CA . ALA D 1 317 ? -9.153 -23.000 8.564 1.00 41.14 1817 ALA D CA 1
ATOM 11330 C C . ALA D 1 317 ? -8.252 -23.466 9.703 1.00 41.17 1817 ALA D C 1
ATOM 11331 O O . ALA D 1 317 ? -7.126 -22.985 9.867 1.00 40.46 1817 ALA D O 1
ATOM 11333 N N . LYS D 1 318 ? -8.760 -24.403 10.497 1.00 43.51 1818 LYS D N 1
ATOM 11334 C CA . LYS D 1 318 ? -8.028 -24.958 11.630 1.00 43.62 1818 LYS D CA 1
ATOM 11335 C C . LYS D 1 318 ? -6.728 -25.600 11.145 1.00 44.12 1818 LYS D C 1
ATOM 11336 O O . LYS D 1 318 ? -5.671 -25.415 11.738 1.00 42.82 1818 LYS D O 1
ATOM 11342 N N . LYS D 1 319 ? -6.818 -26.359 10.060 1.00 45.85 1819 LYS D N 1
ATOM 11343 C CA . LYS D 1 319 ? -5.642 -26.973 9.453 1.00 47.18 1819 LYS D CA 1
ATOM 11344 C C . LYS D 1 319 ? -4.586 -25.930 9.031 1.00 45.53 1819 LYS D C 1
ATOM 11345 O O . LYS D 1 319 ? -3.397 -26.082 9.356 1.00 43.99 1819 LYS D O 1
ATOM 11351 N N . LEU D 1 320 ? -5.013 -24.877 8.328 1.00 44.93 1820 LEU D N 1
ATOM 11352 C CA . LEU D 1 320 ? -4.085 -23.840 7.898 1.00 44.55 1820 LEU D CA 1
ATOM 11353 C C . LEU D 1 320 ? -3.433 -23.151 9.098 1.00 43.23 1820 LEU D C 1
ATOM 11354 O O . LEU D 1 320 ? -2.213 -23.026 9.156 1.00 42.61 1820 LEU D O 1
ATOM 11359 N N . MET D 1 321 ? -4.256 -22.731 10.057 1.00 43.03 1821 MET D N 1
ATOM 11360 C CA . MET D 1 321 ? -3.783 -21.956 11.212 1.00 42.04 1821 MET D CA 1
ATOM 11361 C C . MET D 1 321 ? -2.860 -22.739 12.126 1.00 42.65 1821 MET D C 1
ATOM 11362 O O . MET D 1 321 ? -2.035 -22.154 12.826 1.00 41.73 1821 MET D O 1
ATOM 11367 N N . GLU D 1 322 ? -2.987 -24.060 12.114 1.00 45.21 1822 GLU D N 1
ATOM 11368 C CA . GLU D 1 322 ? -2.213 -24.885 13.043 1.00 46.53 1822 GLU D CA 1
ATOM 11369 C C . GLU D 1 322 ? -0.978 -25.553 12.422 1.00 48.01 1822 GLU D C 1
ATOM 11370 O O . GLU D 1 322 ? -0.275 -26.290 13.114 1.00 49.22 1822 GLU D O 1
ATOM 11376 N N . HIS D 1 323 ? -0.700 -25.290 11.143 1.00 48.04 1823 HIS D N 1
ATOM 11377 C CA . HIS D 1 323 ? 0.502 -25.852 10.493 1.00 49.13 1823 HIS D CA 1
ATOM 11378 C C . HIS D 1 323 ? 1.462 -24.823 9.897 1.00 47.44 1823 HIS D C 1
ATOM 11379 O O . HIS D 1 323 ? 2.241 -25.138 9.010 1.00 47.67 1823 HIS D O 1
ATOM 11386 N N . LEU D 1 324 ? 1.414 -23.602 10.422 1.00 45.84 1824 LEU D N 1
ATOM 11387 C CA . LEU D 1 324 ? 2.291 -22.523 9.980 1.00 44.64 1824 LEU D CA 1
ATOM 11388 C C . LEU D 1 324 ? 3.569 -22.492 10.812 1.00 44.28 1824 LEU D C 1
ATOM 11389 O O . LEU D 1 324 ? 3.537 -22.635 12.034 1.00 44.25 1824 LEU D O 1
ATOM 11394 N N . LYS D 1 325 ? 4.698 -22.298 10.147 1.00 44.28 1825 LYS D N 1
ATOM 11395 C CA . LYS D 1 325 ? 5.987 -22.403 10.818 1.00 43.90 1825 LYS D CA 1
ATOM 11396 C C . LYS D 1 325 ? 6.635 -21.050 11.084 1.00 41.36 1825 LYS D C 1
ATOM 11397 O O . LYS D 1 325 ? 7.512 -20.947 11.915 1.00 41.15 1825 LYS D O 1
ATOM 11403 N N . VAL D 1 326 ? 6.186 -20.017 10.379 1.00 40.01 1826 VAL D N 1
ATOM 11404 C CA . VAL D 1 326 ? 6.748 -18.666 10.491 1.00 37.72 1826 VAL D CA 1
ATOM 11405 C C . VAL D 1 326 ? 5.693 -17.753 11.115 1.00 35.85 1826 VAL D C 1
ATOM 11406 O O . VAL D 1 326 ? 5.943 -17.124 12.144 1.00 35.43 1826 VAL D O 1
ATOM 11410 N N . CYS D 1 327 ? 4.496 -17.723 10.520 1.00 35.12 1827 CYS D N 1
ATOM 11411 C CA . CYS D 1 327 ? 3.361 -16.988 11.089 1.00 33.89 1827 CYS D CA 1
ATOM 11412 C C . CYS D 1 327 ? 3.018 -17.552 12.472 1.00 32.45 1827 CYS D C 1
ATOM 11413 O O . CYS D 1 327 ? 3.056 -18.778 12.688 1.00 33.04 1827 CYS D O 1
ATOM 11416 N N . THR D 1 328 ? 2.669 -16.655 13.397 1.00 31.16 1828 THR D N 1
ATOM 11417 C CA . THR D 1 328 ? 2.368 -17.038 14.756 1.00 30.16 1828 THR D CA 1
ATOM 11418 C C . THR D 1 328 ? 0.861 -16.903 14.969 1.00 29.85 1828 THR D C 1
ATOM 11419 O O . THR D 1 328 ? 0.260 -15.894 14.593 1.00 28.78 1828 THR D O 1
ATOM 11423 N N . LEU D 1 329 ? 0.271 -17.920 15.591 1.00 29.97 1829 LEU D N 1
ATOM 11424 C CA . LEU D 1 329 ? -1.126 -17.899 16.007 1.00 29.01 1829 LEU D CA 1
ATOM 11425 C C . LEU D 1 329 ? -1.255 -17.071 17.291 1.00 27.86 1829 LEU D C 1
ATOM 11426 O O . LEU D 1 329 ? -0.800 -17.501 18.344 1.00 27.74 1829 LEU D O 1
ATOM 11431 N N . ALA D 1 330 ? -1.892 -15.908 17.192 1.00 26.70 1830 ALA D N 1
ATOM 11432 C CA . ALA D 1 330 ? -1.996 -14.934 18.286 1.00 26.71 1830 ALA D CA 1
ATOM 11433 C C . ALA D 1 330 ? -2.973 -13.858 17.842 1.00 26.72 1830 ALA D C 1
ATOM 11434 O O . ALA D 1 330 ? -3.104 -13.610 16.651 1.00 26.56 1830 ALA D O 1
ATOM 11436 N N . VAL D 1 331 ? -3.647 -13.202 18.780 1.00 26.98 1831 VAL D N 1
ATOM 11437 C CA . VAL D 1 331 ? -4.430 -12.019 18.413 1.00 27.25 1831 VAL D CA 1
ATOM 11438 C C . VAL D 1 331 ? -3.471 -10.825 18.355 1.00 27.38 1831 VAL D C 1
ATOM 11439 O O . VAL D 1 331 ? -2.283 -10.992 18.564 1.00 27.69 1831 VAL D O 1
ATOM 11443 N N . SER D 1 332 ? -4.007 -9.633 18.086 1.00 27.77 1832 SER D N 1
ATOM 11444 C CA . SER D 1 332 ? -3.250 -8.421 17.792 1.00 27.75 1832 SER D CA 1
ATOM 11445 C C . SER D 1 332 ? -2.802 -8.404 16.339 1.00 27.84 1832 SER D C 1
ATOM 11446 O O . SER D 1 332 ? -3.040 -9.365 15.604 1.00 29.56 1832 SER D O 1
ATOM 11449 N N . LEU D 1 333 ? -2.182 -7.299 15.917 1.00 27.29 1833 LEU D N 1
ATOM 11450 C CA . LEU D 1 333 ? -1.884 -7.048 14.499 1.00 27.38 1833 LEU D CA 1
ATOM 11451 C C . LEU D 1 333 ? -0.856 -5.916 14.410 1.00 26.83 1833 LEU D C 1
ATOM 11452 O O . LEU D 1 333 ? -0.599 -5.216 15.414 1.00 25.15 1833 LEU D O 1
ATOM 11457 N N . GLY D 1 334 ? -0.238 -5.757 13.235 1.00 26.78 1834 GLY D N 1
ATOM 11458 C CA . GLY D 1 334 ? 0.603 -4.596 12.987 1.00 26.74 1834 GLY D CA 1
ATOM 11459 C C . GLY D 1 334 ? 1.976 -4.685 13.618 1.00 27.23 1834 GLY D C 1
ATOM 11460 O O . GLY D 1 334 ? 2.646 -3.668 13.822 1.00 27.76 1834 GLY D O 1
ATOM 11461 N N . CYS D 1 335 ? 2.400 -5.905 13.922 1.00 27.06 1835 CYS D N 1
ATOM 11462 C CA A CYS D 1 335 ? 3.712 -6.143 14.513 0.50 26.54 1835 CYS D CA 1
ATOM 11463 C CA B CYS D 1 335 ? 3.715 -6.146 14.510 0.50 27.45 1835 CYS D CA 1
ATOM 11464 C C . CYS D 1 335 ? 4.697 -6.376 13.360 1.00 27.00 1835 CYS D C 1
ATOM 11465 O O . CYS D 1 335 ? 4.280 -6.609 12.233 1.00 26.73 1835 CYS D O 1
ATOM 11470 N N . VAL D 1 336 ? 6.002 -6.302 13.636 1.00 25.94 1836 VAL D N 1
ATOM 11471 C CA . VAL D 1 336 ? 7.017 -6.564 12.602 1.00 26.09 1836 VAL D CA 1
ATOM 11472 C C . VAL D 1 336 ? 6.978 -8.006 12.068 1.00 26.74 1836 VAL D C 1
ATOM 11473 O O . VAL D 1 336 ? 7.389 -8.252 10.924 1.00 27.50 1836 VAL D O 1
ATOM 11477 N N . ASP D 1 337 ? 6.471 -8.948 12.870 1.00 26.38 1837 ASP D N 1
ATOM 11478 C CA . ASP D 1 337 ? 6.296 -10.326 12.412 1.00 27.17 1837 ASP D CA 1
ATOM 11479 C C . ASP D 1 337 ? 4.818 -10.658 12.188 1.00 27.23 1837 ASP D C 1
ATOM 11480 O O . ASP D 1 337 ? 3.933 -10.004 12.764 1.00 27.98 1837 ASP D O 1
ATOM 11485 N N . THR D 1 338 ? 4.573 -11.682 11.377 1.00 27.90 1838 THR D N 1
ATOM 11486 C CA . THR D 1 338 ? 3.246 -12.058 10.872 1.00 27.68 1838 THR D CA 1
ATOM 11487 C C . THR D 1 338 ? 2.439 -12.822 11.910 1.00 27.83 1838 THR D C 1
ATOM 11488 O O . THR D 1 338 ? 2.913 -13.816 12.481 1.00 28.39 1838 THR D O 1
ATOM 11492 N N . LEU D 1 339 ? 1.212 -12.356 12.121 1.00 26.70 1839 LEU D N 1
ATOM 11493 C CA . LEU D 1 339 ? 0.306 -12.943 13.098 1.00 27.64 1839 LEU D CA 1
ATOM 11494 C C . LEU D 1 339 ? -0.921 -13.478 12.365 1.00 27.98 1839 LEU D C 1
ATOM 11495 O O . LEU D 1 339 ? -1.291 -12.963 11.306 1.00 27.21 1839 LEU D O 1
ATOM 11500 N N . ILE D 1 340 ? -1.560 -14.498 12.928 1.00 28.04 1840 ILE D N 1
ATOM 11501 C CA . ILE D 1 340 ? -2.775 -15.031 12.312 1.00 30.11 1840 ILE D CA 1
ATOM 11502 C C . ILE D 1 340 ? -3.762 -15.436 13.407 1.00 29.90 1840 ILE D C 1
ATOM 11503 O O . ILE D 1 340 ? -3.346 -15.909 14.478 1.00 30.35 1840 ILE D O 1
ATOM 11508 N N . GLU D 1 341 ? -5.057 -15.228 13.159 1.00 30.27 1841 GLU D N 1
ATOM 11509 C CA . GLU D 1 341 ? -6.083 -15.551 14.156 1.00 30.12 1841 GLU D CA 1
ATOM 11510 C C . GLU D 1 341 ? -7.432 -15.922 13.543 1.00 31.50 1841 GLU D C 1
ATOM 11511 O O . GLU D 1 341 ? -7.674 -15.700 12.353 1.00 30.92 1841 GLU D O 1
ATOM 11517 N N . HIS D 1 342 ? -8.307 -16.478 14.382 1.00 32.26 1842 HIS D N 1
ATOM 11518 C CA . HIS D 1 342 ? -9.638 -16.933 13.956 1.00 33.79 1842 HIS D CA 1
ATOM 11519 C C . HIS D 1 342 ? -10.667 -16.039 14.637 1.00 33.82 1842 HIS D C 1
ATOM 11520 O O . HIS D 1 342 ? -11.054 -16.303 15.774 1.00 33.93 1842 HIS D O 1
ATOM 11527 N N . PRO D 1 343 ? -11.132 -14.988 13.941 1.00 34.50 1843 PRO D N 1
ATOM 11528 C CA . PRO D 1 343 ? -12.071 -14.001 14.512 1.00 34.44 1843 PRO D CA 1
ATOM 11529 C C . PRO D 1 343 ? -13.333 -14.572 15.166 1.00 36.09 1843 PRO D C 1
ATOM 11530 O O . PRO D 1 343 ? -13.747 -14.057 16.205 1.00 35.12 1843 PRO D O 1
ATOM 11534 N N . ALA D 1 344 ? -13.951 -15.599 14.568 1.00 37.02 1844 ALA D N 1
ATOM 11535 C CA . ALA D 1 344 ? -15.210 -16.115 15.127 1.00 38.69 1844 ALA D CA 1
ATOM 11536 C C . ALA D 1 344 ? -15.054 -16.641 16.551 1.00 39.02 1844 ALA D C 1
ATOM 11537 O O . ALA D 1 344 ? -15.940 -16.406 17.363 1.00 40.06 1844 ALA D O 1
ATOM 11539 N N . SER D 1 345 ? -13.953 -17.338 16.849 1.00 38.73 1845 SER D N 1
ATOM 11540 C CA . SER D 1 345 ? -13.728 -17.927 18.204 1.00 39.66 1845 SER D CA 1
ATOM 11541 C C . SER D 1 345 ? -12.702 -17.177 19.060 1.00 38.22 1845 SER D C 1
ATOM 11542 O O . SER D 1 345 ? -12.456 -17.557 20.214 1.00 38.20 1845 SER D O 1
ATOM 11545 N N . MET D 1 346 ? -12.105 -16.121 18.504 1.00 36.93 1846 MET D N 1
ATOM 11546 C CA . MET D 1 346 ? -11.080 -15.338 19.214 1.00 36.54 1846 MET D CA 1
ATOM 11547 C C . MET D 1 346 ? -11.476 -13.853 19.319 1.00 36.86 1846 MET D C 1
ATOM 11548 O O . MET D 1 346 ? -12.289 -13.515 20.164 1.00 37.16 1846 MET D O 1
ATOM 11553 N N . THR D 1 347 ? -10.958 -12.979 18.447 1.00 37.18 1847 THR D N 1
ATOM 11554 C CA . THR D 1 347 ? -11.165 -11.524 18.631 1.00 37.48 1847 THR D CA 1
ATOM 11555 C C . THR D 1 347 ? -12.620 -11.081 18.707 1.00 38.99 1847 THR D C 1
ATOM 11556 O O . THR D 1 347 ? -12.980 -10.173 19.497 1.00 38.88 1847 THR D O 1
ATOM 11560 N N . HIS D 1 348 ? -13.456 -11.745 17.907 1.00 39.68 1848 HIS D N 1
ATOM 11561 C CA . HIS D 1 348 ? -14.853 -11.366 17.803 1.00 40.72 1848 HIS D CA 1
ATOM 11562 C C . HIS D 1 348 ? -15.830 -12.382 18.417 1.00 42.13 1848 HIS D C 1
ATOM 11563 O O . HIS D 1 348 ? -17.016 -12.390 18.084 1.00 43.40 1848 HIS D O 1
ATOM 11570 N N . ALA D 1 349 ? -15.343 -13.197 19.358 1.00 42.08 1849 ALA D N 1
ATOM 11571 C CA . ALA D 1 349 ? -16.186 -14.236 19.964 1.00 43.53 1849 ALA D CA 1
ATOM 11572 C C . ALA D 1 349 ? -17.254 -13.637 20.883 1.00 44.90 1849 ALA D C 1
ATOM 11573 O O . ALA D 1 349 ? -18.328 -14.227 21.047 1.00 45.96 1849 ALA D O 1
ATOM 11575 N N . ALA D 1 350 ? -16.966 -12.460 21.458 1.00 44.10 1850 ALA D N 1
ATOM 11576 C CA . ALA D 1 350 ? -17.883 -11.805 22.417 1.00 45.58 1850 ALA D CA 1
ATOM 11577 C C . ALA D 1 350 ? -18.931 -10.833 21.814 1.00 46.61 1850 ALA D C 1
ATOM 11578 O O . ALA D 1 350 ? -19.809 -10.330 22.537 1.00 46.65 1850 ALA D O 1
ATOM 11580 N N . VAL D 1 351 ? -18.836 -10.570 20.507 1.00 46.98 1851 VAL D N 1
ATOM 11581 C CA . VAL D 1 351 ? -19.784 -9.696 19.802 1.00 48.95 1851 VAL D CA 1
ATOM 11582 C C . VAL D 1 351 ? -21.219 -10.287 19.876 1.00 52.22 1851 VAL D C 1
ATOM 11583 O O . VAL D 1 351 ? -21.403 -11.467 19.571 1.00 52.90 1851 VAL D O 1
ATOM 11587 N N . PRO D 1 352 ? -22.228 -9.485 20.310 1.00 54.41 1852 PRO D N 1
ATOM 11588 C CA . PRO D 1 352 ? -23.612 -10.012 20.393 1.00 57.80 1852 PRO D CA 1
ATOM 11589 C C . PRO D 1 352 ? -24.074 -10.685 19.086 1.00 60.15 1852 PRO D C 1
ATOM 11590 O O . PRO D 1 352 ? -23.793 -10.184 17.981 1.00 59.67 1852 PRO D O 1
ATOM 11594 N N . GLU D 1 353 ? -24.755 -11.824 19.219 1.00 63.09 1853 GLU D N 1
ATOM 11595 C CA . GLU D 1 353 ? -25.069 -12.684 18.071 1.00 65.75 1853 GLU D CA 1
ATOM 11596 C C . GLU D 1 353 ? -25.653 -11.873 16.900 1.00 66.78 1853 GLU D C 1
ATOM 11597 O O . GLU D 1 353 ? -25.265 -12.085 15.742 1.00 66.39 1853 GLU D O 1
ATOM 11603 N N . ASN D 1 354 ? -26.548 -10.930 17.234 1.00 68.41 1854 ASN D N 1
ATOM 11604 C CA . ASN D 1 354 ? -27.215 -10.018 16.278 1.00 70.03 1854 ASN D CA 1
ATOM 11605 C C . ASN D 1 354 ? -26.228 -9.190 15.449 1.00 68.35 1854 ASN D C 1
ATOM 11606 O O . ASN D 1 354 ? -26.387 -9.043 14.225 1.00 68.66 1854 ASN D O 1
ATOM 11611 N N . ILE D 1 355 ? -25.221 -8.642 16.138 1.00 66.14 1855 ILE D N 1
ATOM 11612 C CA . ILE D 1 355 ? -24.227 -7.767 15.519 1.00 64.23 1855 ILE D CA 1
ATOM 11613 C C . ILE D 1 355 ? -23.232 -8.544 14.653 1.00 63.23 1855 ILE D C 1
ATOM 11614 O O . ILE D 1 355 ? -22.737 -8.009 13.657 1.00 62.23 1855 ILE D O 1
ATOM 11619 N N . MET D 1 356 ? -22.976 -9.806 15.001 1.00 63.44 1856 MET D N 1
ATOM 11620 C CA . MET D 1 356 ? -21.979 -10.597 14.261 1.00 63.18 1856 MET D CA 1
ATOM 11621 C C . MET D 1 356 ? -22.462 -11.098 12.892 1.00 64.14 1856 MET D C 1
ATOM 11622 O O . MET D 1 356 ? -21.652 -11.243 11.963 1.00 62.71 1856 MET D O 1
ATOM 11627 N N . ARG D 1 357 ? -23.767 -11.352 12.776 1.00 65.75 1857 ARG D N 1
ATOM 11628 C CA . ARG D 1 357 ? -24.380 -11.656 11.474 1.00 67.43 1857 ARG D CA 1
ATOM 11629 C C . ARG D 1 357 ? -24.370 -10.407 10.598 1.00 66.67 1857 ARG D C 1
ATOM 11630 O O . ARG D 1 357 ? -24.009 -10.467 9.425 1.00 66.93 1857 ARG D O 1
ATOM 11638 N N . LYS D 1 358 ? -24.745 -9.273 11.187 1.00 65.76 1858 LYS D N 1
ATOM 11639 C CA . LYS D 1 358 ? -24.611 -7.973 10.531 1.00 64.98 1858 LYS D CA 1
ATOM 11640 C C . LYS D 1 358 ? -23.167 -7.676 10.081 1.00 62.17 1858 LYS D C 1
ATOM 11641 O O . LYS D 1 358 ? -22.964 -7.018 9.052 1.00 62.33 1858 LYS D O 1
ATOM 11647 N N . GLN D 1 359 ? -22.187 -8.183 10.837 1.00 58.65 1859 GLN D N 1
ATOM 11648 C CA . GLN D 1 359 ? -20.765 -8.092 10.473 1.00 55.94 1859 GLN D CA 1
ATOM 11649 C C . GLN D 1 359 ? -20.295 -9.095 9.388 1.00 55.95 1859 GLN D C 1
ATOM 11650 O O . GLN D 1 359 ? -19.223 -8.905 8.791 1.00 54.62 1859 GLN D O 1
ATOM 11656 N N . GLY D 1 360 ? -21.101 -10.136 9.133 1.00 56.47 1860 GLY D N 1
ATOM 11657 C CA . GLY D 1 360 ? -20.709 -11.264 8.292 1.00 55.83 1860 GLY D CA 1
ATOM 11658 C C . GLY D 1 360 ? -19.485 -12.046 8.764 1.00 53.66 1860 GLY D C 1
ATOM 11659 O O . GLY D 1 360 ? -18.631 -12.414 7.953 1.00 53.89 1860 GLY D O 1
ATOM 11660 N N . ILE D 1 361 ? -19.389 -12.313 10.067 1.00 51.62 1861 ILE D N 1
ATOM 11661 C CA . ILE D 1 361 ? -18.266 -13.091 10.603 1.00 48.98 1861 ILE D CA 1
ATOM 11662 C C . ILE D 1 361 ? -18.631 -14.558 10.815 1.00 48.95 1861 ILE D C 1
ATOM 11663 O O . ILE D 1 361 ? -19.517 -14.875 11.607 1.00 50.47 1861 ILE D O 1
ATOM 11668 N N . THR D 1 362 ? -17.943 -15.447 10.105 1.00 47.44 1862 THR D N 1
ATOM 11669 C CA . THR D 1 362 ? -18.290 -16.870 10.114 1.00 47.63 1862 THR D CA 1
ATOM 11670 C C . THR D 1 362 ? -17.092 -17.723 10.569 1.00 46.34 1862 THR D C 1
ATOM 11671 O O . THR D 1 362 ? -15.957 -17.231 10.623 1.00 44.05 1862 THR D O 1
ATOM 11675 N N . PRO D 1 363 ? -17.337 -19.001 10.917 1.00 47.19 1863 PRO D N 1
ATOM 11676 C CA . PRO D 1 363 ? -16.237 -19.892 11.303 1.00 46.15 1863 PRO D CA 1
ATOM 11677 C C . PRO D 1 363 ? -15.193 -20.117 10.190 1.00 45.18 1863 PRO D C 1
ATOM 11678 O O . PRO D 1 363 ? -14.083 -20.567 10.487 1.00 43.85 1863 PRO D O 1
ATOM 11682 N N . GLU D 1 364 ? -15.544 -19.807 8.937 1.00 44.81 1864 GLU D N 1
ATOM 11683 C CA . GLU D 1 364 ? -14.653 -20.045 7.782 1.00 44.47 1864 GLU D CA 1
ATOM 11684 C C . GLU D 1 364 ? -13.587 -18.963 7.571 1.00 42.55 1864 GLU D C 1
ATOM 11685 O O . GLU D 1 364 ? -12.686 -19.129 6.728 1.00 42.37 1864 GLU D O 1
ATOM 11691 N N . LEU D 1 365 ? -13.695 -17.857 8.311 1.00 40.70 1865 LEU D N 1
ATOM 11692 C CA . LEU D 1 365 ? -12.796 -16.711 8.128 1.00 39.09 1865 LEU D CA 1
ATOM 11693 C C . LEU D 1 365 ? -11.547 -16.784 8.986 1.00 37.67 1865 LEU D C 1
ATOM 11694 O O . LEU D 1 365 ? -11.607 -17.164 10.177 1.00 36.67 1865 LEU D O 1
ATOM 11699 N N . VAL D 1 366 ? -10.422 -16.419 8.361 1.00 37.11 1866 VAL D N 1
ATOM 11700 C CA . VAL D 1 366 ? -9.115 -16.279 9.025 1.00 34.83 1866 VAL D CA 1
ATOM 11701 C C . VAL D 1 366 ? -8.587 -14.860 8.793 1.00 34.68 1866 VAL D C 1
ATOM 11702 O O . VAL D 1 366 ? -8.698 -14.323 7.685 1.00 35.23 1866 VAL D O 1
ATOM 11706 N N . ARG D 1 367 ? -8.029 -14.239 9.840 1.00 33.25 1867 ARG D N 1
ATOM 11707 C CA . ARG D 1 367 ? -7.456 -12.905 9.691 1.00 33.22 1867 ARG D CA 1
ATOM 11708 C C . ARG D 1 367 ? -5.935 -13.001 9.799 1.00 32.25 1867 ARG D C 1
ATOM 11709 O O . ARG D 1 367 ? -5.416 -13.645 10.701 1.00 30.93 1867 ARG D O 1
ATOM 11717 N N . ILE D 1 368 ? -5.239 -12.397 8.838 1.00 32.44 1868 ILE D N 1
ATOM 11718 C CA . ILE D 1 368 ? -3.781 -12.349 8.871 1.00 31.90 1868 ILE D CA 1
ATOM 11719 C C . ILE D 1 368 ? -3.280 -10.899 8.970 1.00 31.34 1868 ILE D C 1
ATOM 11720 O O . ILE D 1 368 ? -3.861 -9.992 8.383 1.00 32.30 1868 ILE D O 1
ATOM 11725 N N . SER D 1 369 ? -2.221 -10.697 9.751 1.00 30.14 1869 SER D N 1
ATOM 11726 C CA . SER D 1 369 ? -1.541 -9.418 9.827 1.00 28.97 1869 SER D CA 1
ATOM 11727 C C . SER D 1 369 ? -0.118 -9.654 9.308 1.00 28.80 1869 SER D C 1
ATOM 11728 O O . SER D 1 369 ? 0.741 -10.213 10.002 1.00 28.09 1869 SER D O 1
ATOM 11731 N N . VAL D 1 370 ? 0.116 -9.261 8.064 1.00 28.57 1870 VAL D N 1
ATOM 11732 C CA . VAL D 1 370 ? 1.400 -9.555 7.391 1.00 28.99 1870 VAL D CA 1
ATOM 11733 C C . VAL D 1 370 ? 2.518 -8.647 7.913 1.00 29.22 1870 VAL D C 1
ATOM 11734 O O . VAL D 1 370 ? 2.410 -7.407 7.859 1.00 29.73 1870 VAL D O 1
ATOM 11738 N N . GLY D 1 371 ? 3.578 -9.276 8.430 1.00 28.40 1871 GLY D N 1
ATOM 11739 C CA . GLY D 1 371 ? 4.756 -8.564 8.920 1.00 28.33 1871 GLY D CA 1
ATOM 11740 C C . GLY D 1 371 ? 5.711 -8.079 7.834 1.00 28.84 1871 GLY D C 1
ATOM 11741 O O . GLY D 1 371 ? 5.339 -8.001 6.654 1.00 30.54 1871 GLY D O 1
ATOM 11742 N N . ILE D 1 372 ? 6.947 -7.779 8.240 1.00 28.64 1872 ILE D N 1
ATOM 11743 C CA . ILE D 1 372 ? 7.995 -7.254 7.341 1.00 29.64 1872 ILE D CA 1
ATOM 11744 C C . ILE D 1 372 ? 9.061 -8.286 6.991 1.00 30.45 1872 ILE D C 1
ATOM 11745 O O . ILE D 1 372 ? 10.088 -7.931 6.430 1.00 31.46 1872 ILE D O 1
ATOM 11750 N N . GLU D 1 373 ? 8.799 -9.561 7.294 1.00 30.42 1873 GLU D N 1
ATOM 11751 C CA . GLU D 1 373 ? 9.643 -10.647 6.835 1.00 30.91 1873 GLU D CA 1
ATOM 11752 C C . GLU D 1 373 ? 9.696 -10.622 5.311 1.00 32.62 1873 GLU D C 1
ATOM 11753 O O . GLU D 1 373 ? 8.827 -10.038 4.650 1.00 32.17 1873 GLU D O 1
ATOM 11759 N N . ASN D 1 374 ? 10.692 -11.286 4.750 1.00 33.46 1874 ASN D N 1
ATOM 11760 C CA . ASN D 1 374 ? 10.717 -11.441 3.310 1.00 35.88 1874 ASN D CA 1
ATOM 11761 C C . ASN D 1 374 ? 9.408 -12.124 2.884 1.00 36.86 1874 ASN D C 1
ATOM 11762 O O . ASN D 1 374 ? 9.035 -13.155 3.472 1.00 36.84 1874 ASN D O 1
ATOM 11767 N N . VAL D 1 375 ? 8.703 -11.519 1.917 1.00 37.96 1875 VAL D N 1
ATOM 11768 C CA . VAL D 1 375 ? 7.382 -11.985 1.468 1.00 39.57 1875 VAL D CA 1
ATOM 11769 C C . VAL D 1 375 ? 7.401 -13.413 0.926 1.00 40.01 1875 VAL D C 1
ATOM 11770 O O . VAL D 1 375 ? 6.433 -14.156 1.075 1.00 40.02 1875 VAL D O 1
ATOM 11774 N N . ASP D 1 376 ? 8.472 -13.771 0.235 1.00 39.99 1876 ASP D N 1
ATOM 11775 C CA . ASP D 1 376 ? 8.594 -15.112 -0.304 1.00 41.04 1876 ASP D CA 1
ATOM 11776 C C . ASP D 1 376 ? 8.615 -16.140 0.805 1.00 39.39 1876 ASP D C 1
ATOM 11777 O O . ASP D 1 376 ? 8.086 -17.224 0.655 1.00 39.18 1876 ASP D O 1
ATOM 11782 N N . ASP D 1 377 ? 9.207 -15.782 1.936 1.00 38.60 1877 ASP D N 1
ATOM 11783 C CA . ASP D 1 377 ? 9.228 -16.678 3.073 1.00 38.21 1877 ASP D CA 1
ATOM 11784 C C . ASP D 1 377 ? 7.834 -16.833 3.646 1.00 37.81 1877 ASP D C 1
ATOM 11785 O O . ASP D 1 377 ? 7.464 -17.935 4.053 1.00 38.91 1877 ASP D O 1
ATOM 11790 N N . ILE D 1 378 ? 7.085 -15.725 3.737 1.00 37.05 1878 ILE D N 1
ATOM 11791 C CA . ILE D 1 378 ? 5.708 -15.736 4.276 1.00 35.93 1878 ILE D CA 1
ATOM 11792 C C . ILE D 1 378 ? 4.803 -16.560 3.347 1.00 37.08 1878 ILE D C 1
ATOM 11793 O O . ILE D 1 378 ? 4.000 -17.389 3.794 1.00 37.08 1878 ILE D O 1
ATOM 11798 N N . ILE D 1 379 ? 4.950 -16.320 2.055 1.00 37.90 1879 ILE D N 1
ATOM 11799 C CA . ILE D 1 379 ? 4.153 -17.017 1.052 1.00 39.82 1879 ILE D CA 1
ATOM 11800 C C . ILE D 1 379 ? 4.471 -18.518 1.078 1.00 41.18 1879 ILE D C 1
ATOM 11801 O O . ILE D 1 379 ? 3.556 -19.351 0.984 1.00 42.62 1879 ILE D O 1
ATOM 11806 N N . ALA D 1 380 ? 5.747 -18.870 1.239 1.00 41.22 1880 ALA D N 1
ATOM 11807 C CA . ALA D 1 380 ? 6.117 -20.290 1.273 1.00 42.10 1880 ALA D CA 1
ATOM 11808 C C . ALA D 1 380 ? 5.595 -20.985 2.541 1.00 40.95 1880 ALA D C 1
ATOM 11809 O O . ALA D 1 380 ? 5.286 -22.176 2.507 1.00 41.49 1880 ALA D O 1
ATOM 11811 N N . ASP D 1 381 ? 5.485 -20.245 3.649 1.00 38.81 1881 ASP D N 1
ATOM 11812 C CA . ASP D 1 381 ? 4.885 -20.773 4.874 1.00 38.54 1881 ASP D CA 1
ATOM 11813 C C . ASP D 1 381 ? 3.390 -21.060 4.634 1.00 39.68 1881 ASP D C 1
ATOM 11814 O O . ASP D 1 381 ? 2.882 -22.132 5.012 1.00 40.07 1881 ASP D O 1
ATOM 11819 N N . LEU D 1 382 ? 2.704 -20.115 3.982 1.00 39.98 1882 LEU D N 1
ATOM 11820 C CA . LEU D 1 382 ? 1.268 -20.243 3.728 1.00 41.16 1882 LEU D CA 1
ATOM 11821 C C . LEU D 1 382 ? 1.036 -21.381 2.765 1.00 43.89 1882 LEU D C 1
ATOM 11822 O O . LEU D 1 382 ? 0.122 -22.178 2.971 1.00 45.71 1882 LEU D O 1
ATOM 11827 N N . LYS D 1 383 ? 1.892 -21.470 1.748 1.00 45.18 1883 LYS D N 1
ATOM 11828 C CA . LYS D 1 383 ? 1.815 -22.498 0.710 1.00 47.87 1883 LYS D CA 1
ATOM 11829 C C . LYS D 1 383 ? 1.888 -23.907 1.289 1.00 49.06 1883 LYS D C 1
ATOM 11830 O O . LYS D 1 383 ? 1.021 -24.728 1.001 1.00 50.46 1883 LYS D O 1
ATOM 11836 N N . GLN D 1 384 ? 2.906 -24.195 2.100 1.00 48.90 1884 GLN D N 1
ATOM 11837 C CA . GLN D 1 384 ? 3.046 -25.537 2.679 1.00 50.43 1884 GLN D CA 1
ATOM 11838 C C . GLN D 1 384 ? 1.880 -25.921 3.619 1.00 51.53 1884 GLN D C 1
ATOM 11839 O O . GLN D 1 384 ? 1.429 -27.061 3.626 1.00 52.82 1884 GLN D O 1
ATOM 11845 N N . ALA D 1 385 ? 1.383 -24.955 4.385 1.00 51.16 1885 ALA D N 1
ATOM 11846 C CA . ALA D 1 385 ? 0.270 -25.194 5.308 1.00 52.38 1885 ALA D CA 1
ATOM 11847 C C . ALA D 1 385 ? -1.082 -25.344 4.601 1.00 54.32 1885 ALA D C 1
ATOM 11848 O O . ALA D 1 385 ? -2.040 -25.822 5.207 1.00 55.35 1885 ALA D O 1
ATOM 11850 N N . LEU D 1 386 ? -1.170 -24.903 3.350 1.00 54.92 1886 LEU D N 1
ATOM 11851 C CA . LEU D 1 386 ? -2.416 -24.996 2.595 1.00 56.72 1886 LEU D CA 1
ATOM 11852 C C . LEU D 1 386 ? -2.458 -26.299 1.814 1.00 59.98 1886 LEU D C 1
ATOM 11853 O O . LEU D 1 386 ? -3.529 -26.846 1.542 1.00 61.70 1886 LEU D O 1
ATOM 11858 N N . GLU D 1 387 ? -1.280 -26.791 1.448 1.00 61.49 1887 GLU D N 1
ATOM 11859 C CA . GLU D 1 387 ? -1.172 -27.849 0.462 1.00 64.98 1887 GLU D CA 1
ATOM 11860 C C . GLU D 1 387 ? -0.719 -29.183 1.055 1.00 66.16 1887 GLU D C 1
ATOM 11861 O O . GLU D 1 387 ? -0.814 -30.219 0.391 1.00 68.13 1887 GLU D O 1
ATOM 11867 N N . LEU D 1 388 ? -0.251 -29.161 2.301 1.00 64.70 1888 LEU D N 1
ATOM 11868 C CA . LEU D 1 388 ? 0.288 -30.365 2.936 1.00 66.12 1888 LEU D CA 1
ATOM 11869 C C . LEU D 1 388 ? -0.374 -30.642 4.296 1.00 65.69 1888 LEU D C 1
ATOM 11870 O O . LEU D 1 388 ? -1.587 -30.865 4.396 1.00 66.08 1888 LEU D O 1
#

Solvent-accessible surface area: 48048 Å² total

InterPro domains:
  IPR000277 Cys/Met metabolism, pyridoxal phosphate-dependent enzyme [PF01053] (15-387)
  IPR000277 Cys/Met metabolism, pyridoxal phosphate-dependent enzyme [PIRSF001434] (5-387)
  IPR000277 Cys/Met metabolism, pyridoxal phosphate-dependent enzyme [PTHR11808] (8-387)
  IPR000277 Cys/Met metabolism, pyridoxal phosphate-dependent enzyme [cd00614] (25-387)
  IPR015421 Pyridoxal phosphate-dependent transferase, major domain [G3DSA:3.40.640.10] (4-254)
  IPR015422 Pyridoxal phosphate-dependent transferase, small domain [G3DSA:3.90.1150.10] (255-388)
  IPR015424 Pyridoxal phosphate-dependent transferase [SSF53383] (19-387)

Foldseek 3Di:
DDDLLVCLLDFDDDADVPDPAHDQQQDFADDAPDPVRQVCVVVVHDDDGGGPLLHDVLLQSLFRSQCVLLVFPTKAKFQAAVLVVCLLPVLPDAAPAEEEEALFAFAVSLVCQVPPCVVRNYHYDHWHQLDLVRVVVPDDLRYAEYEYEALHPEARRGHQLLSNLVVCVVRNHAYEYEDAQFDSVWARSVVSNHQKYKYQLCLQLQANPGHMMMMGGRDPVSVVSSSVSCSVVPGHQRSVRSSSSSVSNSCSVVFQVLQQVLLVVLQVLLCPDPQWDFWRFLCDPPHVCVVSSVVRIVTGGRKYKTFGPDLVLQVLLQVQFDQEDDDDDASHQGKYKYQCCVPRPVNPPPVSCVVNVRDSRMMMMHHHNPDSVSVNVRSVDSNPDD/DDDLLVPLLDDDDDADVPDPAHDQPQDFADDAPDPVRQVCVVVVHDDDGGGPLLHDVLLQSLFRSQCVLLVFPTKAKFQAAVLVVCLLDVLPDAAPAEEEEALFAFQVNLVCQVPPCVVRNYHYDHWHQQDLVGVVVVDDLRYAEYEYEALHPAARPGHQLLSNLVVCVVNHHAYEYEDAFFDSVWARSVVSNHFKYKYQLCLQLQANPGHMMMMGGRDPVSVVSSSVSCSVVVGHQRSVRSSSSSVSNSCSVVFSVLQQVLLVVLQVLLQPDPFWPHWRFLCDPPHDCVVSSVVRIRTGGRKTKTFGPDLVLVCQLLPQFDQEDDDDDASHQGKYKYQCCVPRNVPPPVVSVVVNPRDSRMMMMHHHNPDSVSVSVRSVVRNPD/DDDLLVCLLDDDDDADVPDSAHDQQQDFADDAPDPVRQVCVVVVHDDDGGGPLLHDVLLQSLFSSVCVLLVFPTKAKFQAAVLVVCLLDVLPDAAPAEEEEALFAFQVSCVCQVPPCVVRNYHYHHWHQQDLVRVVVPDDLRHAEYEYEALHPAARRGHQLLSNLVVCVVRNHAYEYEDAQFDSVWARSVVSNHQKYKYQLCLLLQANPGHMMMMGGRDPVSVVSSSVSCSVVPGHQRSVRSSSSSVSNSCSVVFSVLQQVLLVVLQVLLCPDPQWDFWRFLCDPPHPCVVSSVVRIRTGFRKYKTFGPDLVLQVLLQPQFDQEDDDDDASHQGKYKYQCCVPRPVSPDVVSVVVNVHDSRMMMMHHHNPDSVSVSVRSVDSNPDD/DLLVPLLDDDDDADVPDNAHDQPQDFADDAPDPVRQVCVVVVHDDDDGGPLLHDVLLQSLFRSQCVLLVFPTKAKFQAAVLQVCLLDVLPDAAPAEEEEALFAFQVSLVCQVPPCVVRNYHYDHDHQQDLVRVVVVDDLRYAEYEYEALHPAARRGHQLLSNLVVCVVNHHAYEYEDAFFDSVWARSVVSNHFKYKYQLCLQLQANPGHMMMMGGRDPVSVVSSSVVCSVVVGHQRSVRSSSSSVSNSCSVVFSVLQQVLLVVLQVLLQPDPQWDFWRFLCDPPHDCVVSSVVRIRTGGNKTKTFGPDLVLVCQLQPQFDQEDDDDDASHQGKYKYQCCVPRNVNNPPVSVVVVVRDSRMMMMHHHNPDSVSVSVRSVVSNPD

Radius of gyration: 33.02 Å; Cα contacts (8 Å, |Δi|>4): 3855; chains: 4; bounding box: 95×73×79 Å

Secondary structure (DSSP, 8-state):
---HHHHHHS-SSPPSTTBSSPPB---SBB--SSHHHHHHHHTT-SS---BTTT--HHHHHHHHHHHHHHT-SEEEEESSHHHHHHHHHTTT--TT-EEEEESS--HHHHHIIIIIHHHTT-EEEEE-TT-HHHHHHT--TTEEEEEEESSPTTT-----HHHHHHHHHHHT-EEEEE-TTT-TTT--GGGTT-SEEEEE----S-SS----EEEEESSHHHHHHHHHHHHHH-----HHHHHHHHHHHTTHHHHHHHHHHHHHHHHHHHHH-TTEEEEE-TTSTTSTTHHHHHHH-SS--SEEEEEESSHHHHHHHHTT-SSSEEBS----SS-EEE-TTTTTTSSS-HHHHHHHT--TTEEEEE--SS-HHHHHHHHHHHHT--/---HHHHHHS-SSPPSTTBSSPPB---SBB--SSHHHHHHHHTT-SS---BTTT--HHHHHHHHHHHHHHT-SEEEEESSHHHHHHHHHTTT--TT-EEEEESS--HHHHHIIIIIHHHTT-EEEEE-TT-HHHHHHH--TTEEEEEEESSPTTT-----HHHHHHHHHHHT-EEEEE-TTT-TTT--GGGGT-SEEEEE----S-SSS---EEEEESSHHHHHHHHHHHHHH-----HHHHHHHHHHHTTHHHHHHHHHHHHHHHHHHHHTSTTEEEEE-TTSTTSTTHHHHHHH-SS--SEEEEEESSHHHHHHHHHS-SSSEE-S----SS-EEE-TTTTTTTTS-HHHHHHHT--TTEEEEE--SS-HHHHHHHHHHHH--/---HHHHHHS-SSPPSTTBSSPPB---SBB--SSHHHHHHHHTT-SS---BTTT--HHHHHHHHHHHHHHT-SEEEEESSHHHHHHHHHTTT--TT-EEEEESS--HHHHHIIIIIHHHTT-EEEEE-TTSHHHHHHH--TTEEEEEEESSPTTT-----HHHHHHHHHHHT-EEEEE-TTT-TTT--GGGGT-SEEEEE----S-SS----EEEEESSHHHHHHHHHHHHHH-----HHHHHHHHHHHTTHHHHHHHHHHHHHHHHHHHHH-TTEEEEE-TTSTTSTTHHHHHHH-SS--SEEEEEESSHHHHHHHHTT-SSSEE-S----SS-EEE-TTTTTTTTS-HHHHHHHT--TTEEEEE--SS-HHHHHHHHHHHHT--/-HHHHHHS-SSPPSTTBSSPPB---SBBB-SSHHHHHHHHTT-SS---BTTT--HHHHHHHHHHHHHHT-SEEEEESSHHHHHHHHHTTT--TT-EEEEESS--HHHHHIIIIIHHHTT-EEEEE-TTSHHHHHHH--TTEEEEEEESSPTTT-----HHHHHHHHHHHT-EEEEE-TTT-TTT--GGGGT-SEEEEE----S-SSS---EEEEESSHHHHHHHHHHHHHH-----HHHHHHHHHHHTTHHHHHHHHHHHHHHHHHHHHT-TTEEEEE-TTSTTSTTHHHHHHH-SS--SEEEEEESSHHHHHHHHHS-SSSEE-S----SS-EEE-TTTTTTTTS-HHHHHHTT--TTEEEEE--SS-HHHHHHHHHHHHH-

CATH classification: 3.40.640.10 (+1 more: 3.90.1150.10)